Protein 7ZGP (pdb70)

B-factor: mean 61.8, std 15.78, range [25.26, 135.42]

Foldseek 3Di:
DWFWEFLFDFFFWFEWEWFQAQHDPFIWIFTAQFFKTWTWAQDPLGDTFTDDIFGALFGFQDKDWADDPPDRHTWMWTDGWEAKTWIWHQDNVFRFIDTPDIDHCLVVCVVQDPDDWAGGWDKEAFPVRQWIWIGTWQKIKIWGAPCVGTFAIDIGGVCQQPVQADTWQDKYFAAPDPARKMKTKHFSDQADPVRPVPDAQRIKMWIWGWDWDGDPPHIDIHIDTQEIGGGHGNFFREWAHAHFFTWTDGQFKTWTAGNSGDGAEMEGQDPPPPPPRVPPHHYHYDHNQRGQPDNYWEKDWDHCQVPVQQTWIWTAHFQGWIKTWHFNDPHNHTDDTDIHTDDDPPVPCRLFGAWNYKYWRDCPSDPQWTFIFIGGQAAWTWTKIWHGPPVVTDIDTSDTRHHQHFQQAKEKFPLDQPDQADPRHGQLLHLFIWIWTWGGFWLNIFIKTQHQFFRWDFDFWDFDDAFQEWEWEQQPLATFFTWTFHQVQAAIFGQTPPPPSDGPPFAPDDGRGGWQDWYQEQNSQWIWTQTQFKIFIGGPRRYTQEMGGHPAGWDAWEDDHFKIWTHGPVQAIWIWGFDNPPGSPTHTADDAPVRRVFGFQYKYKAWACQCLVVDDPRPDLDGGAIWIWTQGLLRWIWIAHSPRVRWIKTWPPRSQLAQKTFIDTDDDPRHHFFRDWYWDFWEQQDTFIKIWTATQFGFIAIWGQNSPNRRMTGHRLSDPAEFGQGAGPCFPVVQDVPAHWDWDWDCAQPSTTKIWIFTQFIWIWHHYSSAGTYTGTHGLGGWRYWYDHNTNKIWTAGPNRMITITGRDDDQWDPGRNTIMGTQHAADPVRSFIRKHQWYAQHVLSKIKIKGKHWAFDFAPAPPRHGDDPDDDPGGGGTAIWMWMFIAHSVVRYGLEIDTDDTQKDQQHKYQDWAQQAPPVRDTDGWIKTWIWRHHDPNHFTKTKIWIWDKDFQCADPPDRRNRIYTDTLDMDIDGAGFNYWEAEQRWIWTDGAQKIWIWHHHPSSDIDTQEIDGHDGDFQEWYYDRFKIWTQDQWAGIFIWGFDPPNTYTHGQAGEPGTFRWHYKDWQCQPPWTWMWTAGPQQKIWIWTQCLPDDPCVSRRYTHTDEIFRHSAGWSYKDKAWWDASPDVTGIKIWTTGSSSIIMIMHHDDPVLLVLLVQLLVLLQVPPQRRSNDRSVVSTVCVYHHHVSSVSSLVSHTPVVNCVSLVPDDPCSSSVNSNVNVRVSCGPCVSSRRD/DVVDDPPQDDDDPCQQVLLQPPVDHSHPPFAADPQADQVVDQVRDPVGSSDSHGRDHVLQVAQEADPCLVVVRDPCPSNDNHHNDPDPVRYPD/DFFAFDDQVQLQVVVVVCVVVVHDQDDQALDFVSLSSDHQQLVAADPRNLQLDFFAFFAKDFAPDLFAFQEKEAQLQRQWIWTFGQQQKTWIAGNGGRDDYDIHNHDRGGFNEKDAAPVSQWIWIWHQQQKIFIAGNVGDTDDIDRPNDRGGWAEKEAEQNRQKMWTFGQDQWIWIAGPVVRHTDGIQDDRPGGWHYKYAQNPDGWIWTWHQVQKIFIAGVVVNYTDDIDNPGPGGKHYKYQAQPHSQKIWIFDQVFWIWIFGVVPRRHTQAIEGDPFGWADKAHQLNYPQWIWTATQQGWIFIAGSVPDRYGGPDIQRQQDRGGWNYWYARNSSAWIWTGHSVRMIIITGGDGSHAPCRCPACSNPVPCDDPQCPCSGGPSDHRDDDRGDD/DAAEPDPPPVPQWDQPCSYYHPPGGTDGHPPVPVVVVVVVVPDPPD

Sequence (1767 aa):
MNVYDDVLDATVVSHSLATHFTTSDYEELLVVRTNILSVYRPTRDGKLYLTDEFKFHGLITDIGLIPQKDSPLSCLLLCTGVAKISILKFNTLTNSIDTLSLHYYEGKFKGKSLVELAKISTLRMDPGSSCALLFNNDIIAFLPFHVKFTAPSVVLVASELYEGAKNIIDIQFLKNFTKPTIALLYQPKLVWAGNTTISKLPTQYVILTLNIQPAESATKIESTTIAFVKELPWDLHTIVPVSNGAIIVGTNELAFLDNTGVLQSTVLLNSFADKELQKTKIINNSSLEIMFREKNTTSIWIPSSKSNNDETLLLMDLKSNIYYIQMEAEGRLLIKFDIFKLPIVNDLLKENSNPKCITRLNATNSNKNMDLFIGFGSGNALVLRLNNLKSPFDIELLSSLRNVGPITSLTVGKVSSIDDVVKGLPNPNKNEYSLVATSGNGSGSHLTVIQTSVQPEIELALKFISITQIWNLKIKGRDRYLITTDSTKSRSDIYESDNNFKLHKGGRLRRDATTVYISMFGEEKRIIQVTTNHLYLYDTHFRRLTTIKFDYEVIHVSVMDPYILVTVSRGDIKIFELEEKNKRKLLKVDLPEILNEMVITSGLILKSNMCNEFLIGLSKSQEEQLLFTFVTADNQIIFFTKDHNDRIFQLNGVDQLNESLYISTYQLVPDPSIKQVMINKLGHDNKEEYLTILTFGGEIYQYRKLPQRRSRFYRNVTRNDLAITGAPDNAYAKGVSSIERIMHYFPDYNGYSVIFVTGSVPYILIKEDDSTPKIFKFGNIPLVSVTPWSERSVMCVDDIKNARVYTLTTDNMYYGNKLPLKQIKISNVLDDYKTLQKLVYHERAQLFLVSYCKRVPYEALGEDGEKVIGYDENVPHAEGFQSGILLINPKSWKVIDKIDFPKNSVVNEMRSSMIQINSKTKRKREYIIAGVANATTEDTPPTGAFHIYDVIEVVPEPGKPDTNYKLKEIFQEEVSGTVSTVCEVSGRFMISQSQKVLVRDIQEDNSVIPVAFLDIPVFVTDSKSFGNLLIIGDAMQGFQFIGFDAEPYRMISLGRSMSKFQTMSLEFLVNGGDMYFAATDADRNVHVLKYAPDEPNSLSGQRLVHCSSFTLHSTNSCMMLLPRNEEFGVPSFQNVGGQVDGSVFKIVPLSEEKYRRLYVIQQQIIDRELQLGGLNPRMERLARPMLDFNVIRRFCGLAIDRRKSIAQKAGRHAHFEAWRDIINIEFSMRSLCQGKSLIHPDTAKYPFKFEPFLRQEYSFSLDPDRPICEFYNSREGPKSCPRGPLCPKKHVLPIFQNKIVCRHWLRGLCKKNDQCEYLHEYNLRKMPETQRRSVDVSSPYINLYYNRRHGLPNLVVEPETSYTIDIMPPNAYRGRDRVINLPSKFTHLSSNKVKHVIPAIQWTPEGRRLVVATYSGEFSLWNASSFTFETLMQAHDSAVTTMKYSHDSDWMISGDADGMIKIWQPNFSMVKEIDAAHTESIRDMAFSSNDSKFVTCSDDNILKIWNFSNGKQERVLSGHHWDVKSCDWHPEMGLIASASKDNLVKLWDPRSGNCISSILKFKHTVLKTRFQPTKGNLLMAISKDKSCRVFDIRYSMKELMCVRDETDYMTLEWHPINESMFTLACYDGSLKHFDLLQNLNEPILTIPYAHDKCITSLSYNPVGHIFATAAKDRTIRFWTRARPIDPNAYDDPTYNNKKINGWFFGINNDINAVREKGAAPRIRRTTGIPKKFLKSIEMITDEGKFVVQVEDKQSWEDYQRKRENRQ

InterPro domains:
  IPR004871 RSE1/DDB1/CPSF1, C-terminal [PF03178] (990-1317)
  IPR015943 WD40/YVTN repeat-like-containing domain superfamily [G3DSA:2.130.10.10] (12-449)
  IPR015943 WD40/YVTN repeat-like-containing domain superfamily [G3DSA:2.130.10.10] (563-897)
  IPR015943 WD40/YVTN repeat-like-containing domain superfamily [G3DSA:2.130.10.10] (903-1259)
  IPR018846 RSE1/DDB1/CPSF1, first beta-propeller [PF10433] (12-389)
  IPR050358 RSE1/DDB1/CPSF1 [PTHR10644] (8-1332)
  IPR058543 RSE1/DDB1/CPSF1, second beta-propeller [PF23726] (560-916)

Nearest PDB structures (foldseek):
  7zgp-assembly1_B  TM=1.011E+00  e=1.096E-20  Saccharomyces cerevisiae
  6eoj-assembly1_B  TM=9.707E-01  e=1.800E-16  Saccharomyces cerevisiae S288C
  7zgq-assembly1_B  TM=9.899E-01  e=7.342E-16  Saccharomyces cerevisiae
  6fuw-assembly1_C  TM=4.994E-01  e=1.310E-04  Homo sapiens
  8r8r-assembly1_C  TM=4.719E-01  e=7.171E-05  Homo sapiens

Organism: Saccharomyces cerevisiae (strain ATCC 204508 / S288c) (NCBI:txid559292)

Structure (mmCIF, N/CA/C/O backbone):
data_7ZGP
#
_entry.id   7ZGP
#
_cell.length_a   1.00
_cell.length_b   1.00
_cell.length_c   1.00
_cell.angle_alpha   90.00
_cell.angle_beta   90.00
_cell.angle_gamma   90.00
#
_symmetry.space_group_name_H-M   'P 1'
#
loop_
_entity.id
_entity.type
_entity.pdbx_description
1 polymer 'Protein CFT1'
2 polymer "mRNA 3'-end-processing protein YTH1"
3 polymer 'Polyadenylation factor subunit 2'
4 polymer 'pre-cleaved CYC1'
5 polymer 'MPE1 isoform 1'
6 non-polymer 'ZINC ION'
#
loop_
_atom_site.group_PDB
_atom_site.id
_atom_site.type_symbol
_atom_site.label_atom_id
_atom_site.label_alt_id
_atom_site.label_comp_id
_atom_site.label_asym_id
_atom_site.label_entity_id
_atom_site.label_seq_id
_atom_site.pdbx_PDB_ins_code
_atom_site.Cartn_x
_atom_site.Cartn_y
_atom_site.Cartn_z
_atom_site.occupancy
_atom_site.B_iso_or_equiv
_atom_site.auth_seq_id
_atom_site.auth_comp_id
_atom_site.auth_asym_id
_atom_site.auth_atom_id
_atom_site.pdbx_PDB_model_num
ATOM 1 N N . MET A 1 1 ? 148.881 129.488 157.376 1.00 38.90 1 MET A N 1
ATOM 2 C CA . MET A 1 1 ? 150.266 129.381 157.820 1.00 44.87 1 MET A CA 1
ATOM 3 C C . MET A 1 1 ? 151.227 129.772 156.705 1.00 43.50 1 MET A C 1
ATOM 4 O O . MET A 1 1 ? 151.825 128.914 156.060 1.00 50.52 1 MET A O 1
ATOM 6 N N . ASN A 1 2 ? 151.369 131.076 156.483 1.00 45.45 2 ASN A N 1
ATOM 7 C CA . ASN A 1 2 ? 152.204 131.592 155.410 1.00 32.41 2 ASN A CA 1
ATOM 8 C C . ASN A 1 2 ? 152.940 132.830 155.895 1.00 34.04 2 ASN A C 1
ATOM 9 O O . ASN A 1 2 ? 152.505 133.512 156.825 1.00 46.61 2 ASN A O 1
ATOM 14 N N . VAL A 1 3 ? 154.068 133.116 155.251 1.00 42.71 3 VAL A N 1
ATOM 15 C CA . VAL A 1 3 ? 154.851 134.313 155.530 1.00 46.76 3 VAL A CA 1
ATOM 16 C C . VAL A 1 3 ? 155.133 135.025 154.214 1.00 42.35 3 VAL A C 1
ATOM 17 O O . VAL A 1 3 ? 155.446 134.386 153.203 1.00 38.40 3 VAL A O 1
ATOM 21 N N . TYR A 1 4 ? 154.994 136.346 154.222 1.00 49.13 4 TYR A N 1
ATOM 22 C CA . TYR A 1 4 ? 155.159 137.172 153.035 1.00 39.72 4 TYR A CA 1
ATOM 23 C C . TYR A 1 4 ? 156.472 137.935 153.126 1.00 45.78 4 TYR A C 1
ATOM 24 O O . TYR A 1 4 ? 156.762 138.555 154.154 1.00 59.29 4 TYR A O 1
ATOM 33 N N . ASP A 1 5 ? 157.251 137.904 152.048 1.00 37.30 5 ASP A N 1
ATOM 34 C CA . ASP A 1 5 ? 158.508 138.632 151.974 1.00 39.93 5 ASP A CA 1
ATOM 35 C C . ASP A 1 5 ? 158.608 139.355 150.640 1.00 46.83 5 ASP A C 1
ATOM 36 O O . ASP A 1 5 ? 158.000 138.948 149.648 1.00 53.09 5 ASP A O 1
ATOM 41 N N . ASP A 1 6 ? 159.386 140.434 150.627 1.00 51.95 6 ASP A N 1
ATOM 42 C CA . ASP A 1 6 ? 159.640 141.214 149.422 1.00 49.62 6 ASP A CA 1
ATOM 43 C C . ASP A 1 6 ? 160.981 140.785 148.837 1.00 45.96 6 ASP A C 1
ATOM 44 O O . ASP A 1 6 ? 162.036 141.093 149.399 1.00 57.11 6 ASP A O 1
ATOM 49 N N . VAL A 1 7 ? 160.937 140.069 147.713 1.00 36.86 7 VAL A N 1
ATOM 50 C CA . VAL A 1 7 ? 162.167 139.706 147.016 1.00 40.48 7 VAL A CA 1
ATOM 51 C C . VAL A 1 7 ? 162.853 140.953 146.473 1.00 31.03 7 VAL A C 1
ATOM 52 O O . VAL A 1 7 ? 164.071 141.119 146.597 1.00 43.34 7 VAL A O 1
ATOM 56 N N . LEU A 1 8 ? 162.079 141.847 145.867 1.00 31.27 8 LEU A N 1
ATOM 57 C CA . LEU A 1 8 ? 162.572 143.116 145.361 1.00 34.18 8 LEU A CA 1
ATOM 58 C C . LEU A 1 8 ? 161.785 144.252 145.996 1.00 40.28 8 LEU A C 1
ATOM 59 O O . LEU A 1 8 ? 160.587 144.124 146.259 1.00 47.39 8 LEU A O 1
ATOM 64 N N . ASP A 1 9 ? 162.468 145.361 146.248 1.00 52.23 9 ASP A N 1
ATOM 65 C CA . ASP A 1 9 ? 161.777 146.561 146.681 1.00 51.76 9 ASP A CA 1
ATOM 66 C C . ASP A 1 9 ? 161.234 147.311 145.468 1.00 53.16 9 ASP A C 1
ATOM 67 O O . ASP A 1 9 ? 161.700 147.136 144.339 1.00 60.49 9 ASP A O 1
ATOM 72 N N . ALA A 1 10 ? 160.230 148.147 145.713 1.00 50.53 10 ALA A N 1
ATOM 73 C CA . ALA A 1 10 ? 159.582 148.866 144.625 1.00 44.35 10 ALA A CA 1
ATOM 74 C C . ALA A 1 10 ? 160.549 149.843 143.968 1.00 53.74 10 ALA A C 1
ATOM 75 O O . ALA A 1 10 ? 161.410 150.436 144.621 1.00 62.17 10 ALA A O 1
ATOM 77 N N . THR A 1 11 ? 160.399 150.002 142.652 1.00 47.72 11 THR A N 1
ATOM 78 C CA . THR A 1 11 ? 161.237 150.904 141.879 1.00 47.07 11 THR A CA 1
ATOM 79 C C . THR A 1 11 ? 160.483 152.061 141.242 1.00 46.34 11 THR A C 1
ATOM 80 O O . THR A 1 11 ? 161.116 153.064 140.899 1.00 56.41 11 THR A O 1
ATOM 84 N N . VAL A 1 12 ? 159.166 151.958 141.076 1.00 37.46 12 VAL A N 1
ATOM 85 C CA . VAL A 1 12 ? 158.402 153.030 140.448 1.00 45.66 12 VAL A CA 1
ATOM 86 C C . VAL A 1 12 ? 158.286 154.191 141.425 1.00 44.05 12 VAL A C 1
ATOM 87 O O . VAL A 1 12 ? 157.764 154.037 142.534 1.00 43.19 12 VAL A O 1
ATOM 91 N N . VAL A 1 13 ? 158.767 155.360 141.016 1.00 38.40 13 VAL A N 1
ATOM 92 C CA . VAL A 1 13 ? 158.679 156.555 141.847 1.00 38.80 13 VAL A CA 1
ATOM 93 C C . VAL A 1 13 ? 157.284 157.146 141.695 1.00 47.88 13 VAL A C 1
ATOM 94 O O . VAL A 1 13 ? 156.864 157.495 140.588 1.00 58.95 13 VAL A O 1
ATOM 98 N N . SER A 1 14 ? 156.565 157.260 142.808 1.00 40.53 14 SER A N 1
ATOM 99 C CA . SER A 1 14 ? 155.201 157.770 142.791 1.00 44.98 14 SER A CA 1
ATOM 100 C C . SER A 1 14 ? 155.092 159.213 143.256 1.00 50.84 14 SER A C 1
ATOM 101 O O . SER A 1 14 ? 154.235 159.948 142.756 1.00 51.12 14 SER A O 1
ATOM 104 N N . HIS A 1 15 ? 155.931 159.638 144.197 1.00 47.93 15 HIS A N 1
ATOM 105 C CA . HIS A 1 15 ? 155.890 160.998 144.709 1.00 42.63 15 HIS A CA 1
ATOM 106 C C . HIS A 1 15 ? 157.311 161.509 144.888 1.00 46.04 15 HIS A C 1
ATOM 107 O O . HIS A 1 15 ? 158.258 160.733 145.028 1.00 57.91 15 HIS A O 1
ATOM 114 N N . SER A 1 16 ? 157.448 162.832 144.880 1.00 45.04 16 SER A N 1
ATOM 115 C CA . SER A 1 16 ? 158.741 163.465 145.083 1.00 40.82 16 SER A CA 1
ATOM 116 C C . SER A 1 16 ? 158.530 164.865 145.635 1.00 45.03 16 SER A C 1
ATOM 117 O O . SER A 1 16 ? 157.564 165.542 145.276 1.00 57.75 16 SER A O 1
ATOM 120 N N . LEU A 1 17 ? 159.440 165.291 146.508 1.00 43.61 17 LEU A N 1
ATOM 121 C CA . LEU A 1 17 ? 159.380 166.618 147.099 1.00 39.65 17 LEU A CA 1
ATOM 122 C C . LEU A 1 17 ? 160.794 167.116 147.345 1.00 48.52 17 LEU A C 1
ATOM 123 O O . LEU A 1 17 ? 161.710 166.329 147.593 1.00 55.63 17 LEU A O 1
ATOM 128 N N . ALA A 1 18 ? 160.961 168.433 147.276 1.00 53.39 18 ALA A N 1
ATOM 129 C CA . ALA A 1 18 ? 162.214 169.092 147.617 1.00 48.69 18 ALA A CA 1
ATOM 130 C C . ALA A 1 18 ? 161.991 169.940 148.858 1.00 49.52 18 ALA A C 1
ATOM 131 O O . ALA A 1 18 ? 161.064 170.756 148.894 1.00 57.59 18 ALA A O 1
ATOM 133 N N . THR A 1 19 ? 162.832 169.752 149.866 1.00 56.56 19 THR A N 1
ATOM 134 C CA . THR A 1 19 ? 162.609 170.364 151.173 1.00 58.82 19 THR A CA 1
ATOM 135 C C . THR A 1 19 ? 163.880 170.229 152.001 1.00 59.07 19 THR A C 1
ATOM 136 O O . THR A 1 19 ? 164.917 169.762 151.516 1.00 64.17 19 THR A O 1
ATOM 140 N N . HIS A 1 20 ? 163.791 170.643 153.260 1.00 57.68 20 HIS A N 1
ATOM 141 C CA . HIS A 1 20 ? 164.817 170.418 154.273 1.00 55.16 20 HIS A CA 1
ATOM 142 C C . HIS A 1 20 ? 164.203 169.479 155.308 1.00 56.94 20 HIS A C 1
ATOM 143 O O . HIS A 1 20 ? 163.581 169.921 156.274 1.00 61.90 20 HIS A O 1
ATOM 150 N N . PHE A 1 21 ? 164.372 168.175 155.096 1.00 52.68 21 PHE A N 1
ATOM 151 C CA . PHE A 1 21 ? 163.777 167.187 155.990 1.00 45.88 21 PHE A CA 1
ATOM 152 C C . PHE A 1 21 ? 164.769 166.721 157.051 1.00 54.15 21 PHE A C 1
ATOM 153 O O . PHE A 1 21 ? 164.494 166.816 158.251 1.00 60.53 21 PHE A O 1
ATOM 161 N N . THR A 1 22 ? 165.926 166.216 156.624 1.00 52.81 22 THR A N 1
ATOM 162 C CA . THR A 1 22 ? 166.936 165.733 157.554 1.00 51.43 22 THR A CA 1
ATOM 163 C C . THR A 1 22 ? 168.025 166.755 157.846 1.00 55.10 22 THR A C 1
ATOM 164 O O . THR A 1 22 ? 168.686 166.648 158.884 1.00 61.79 22 THR A O 1
ATOM 168 N N . THR A 1 23 ? 168.226 167.735 156.969 1.00 53.69 23 THR A N 1
ATOM 169 C CA . THR A 1 23 ? 169.230 168.763 157.194 1.00 56.77 23 THR A CA 1
ATOM 170 C C . THR A 1 23 ? 168.801 170.043 156.495 1.00 58.08 23 THR A C 1
ATOM 171 O O . THR A 1 23 ? 167.987 170.027 155.569 1.00 65.72 23 THR A O 1
ATOM 175 N N . SER A 1 24 ? 169.357 171.161 156.958 1.00 60.34 24 SER A N 1
ATOM 176 C CA . SER A 1 24 ? 169.123 172.462 156.351 1.00 58.27 24 SER A CA 1
ATOM 177 C C . SER A 1 24 ? 170.338 172.990 155.603 1.00 61.17 24 SER A C 1
ATOM 178 O O . SER A 1 24 ? 170.301 174.121 155.107 1.00 61.14 24 SER A O 1
ATOM 181 N N . ASP A 1 25 ? 171.413 172.204 155.509 1.00 65.81 25 ASP A N 1
ATOM 182 C CA . ASP A 1 25 ? 172.592 172.646 154.774 1.00 63.89 25 ASP A CA 1
ATOM 183 C C . ASP A 1 25 ? 172.354 172.628 153.271 1.00 63.56 25 ASP A C 1
ATOM 184 O O . ASP A 1 25 ? 173.007 173.371 152.531 1.00 68.49 25 ASP A O 1
ATOM 189 N N . TYR A 1 26 ? 171.431 171.791 152.806 1.00 65.82 26 TYR A N 1
ATOM 190 C CA . TYR A 1 26 ? 171.091 171.717 151.395 1.00 62.74 26 TYR A CA 1
ATOM 191 C C . TYR A 1 26 ? 169.643 171.270 151.272 1.00 67.30 26 TYR A C 1
ATOM 192 O O . TYR A 1 26 ? 169.040 170.785 152.232 1.00 69.04 26 TYR A O 1
ATOM 201 N N . GLU A 1 27 ? 169.089 171.441 150.076 1.00 67.82 27 GLU A N 1
ATOM 202 C CA . GLU A 1 27 ? 167.714 171.044 149.799 1.00 65.22 27 GLU A CA 1
ATOM 203 C C . GLU A 1 27 ? 167.719 169.592 149.337 1.00 64.11 27 GLU A C 1
ATOM 204 O O . GLU A 1 27 ? 168.315 169.261 148.308 1.00 69.22 27 GLU A O 1
ATOM 210 N N . GLU A 1 28 ? 167.060 168.727 150.101 1.00 57.73 28 GLU A N 1
ATOM 211 C CA . GLU A 1 28 ? 167.020 167.311 149.781 1.00 50.20 28 GLU A CA 1
ATOM 212 C C . GLU A 1 28 ? 165.890 167.017 148.800 1.00 54.83 28 GLU A C 1
ATOM 213 O O . GLU A 1 28 ? 164.998 167.835 148.569 1.00 64.76 28 GLU A O 1
ATOM 219 N N . LEU A 1 29 ? 165.938 165.824 148.217 1.00 42.57 29 LEU A N 1
ATOM 220 C CA . LEU A 1 29 ? 164.887 165.335 147.333 1.00 39.27 29 LEU A CA 1
ATOM 221 C C . LEU A 1 29 ? 164.277 164.098 147.977 1.00 48.98 29 LEU A C 1
ATOM 222 O O . LEU A 1 29 ? 164.899 163.032 147.995 1.00 58.77 29 LEU A O 1
ATOM 227 N N . LEU A 1 30 ? 163.070 164.243 148.516 1.00 45.88 30 LEU A N 1
ATOM 228 C CA . LEU A 1 30 ? 162.360 163.115 149.104 1.00 40.02 30 LEU A CA 1
ATOM 229 C C . LEU A 1 30 ? 161.699 162.316 147.991 1.00 39.00 30 LEU A C 1
ATOM 230 O O . LEU A 1 30 ? 160.924 162.867 147.205 1.00 49.33 30 LEU A O 1
ATOM 235 N N . VAL A 1 31 ? 162.001 161.024 147.922 1.00 38.70 31 VAL A N 1
ATOM 236 C CA . VAL A 1 31 ? 161.477 160.145 146.885 1.00 37.14 31 VAL A CA 1
ATOM 237 C C . VAL A 1 31 ? 160.699 159.022 147.552 1.00 40.56 31 VAL A C 1
ATOM 238 O O . VAL A 1 31 ? 161.220 158.340 148.440 1.00 51.47 31 VAL A O 1
ATOM 242 N N . VAL A 1 32 ? 159.456 158.834 147.121 1.00 39.75 32 VAL A N 1
ATOM 243 C CA . VAL A 1 32 ? 158.598 157.752 147.586 1.00 46.78 32 VAL A CA 1
ATOM 244 C C . VAL A 1 32 ? 158.374 156.802 146.421 1.00 44.94 32 VAL A C 1
ATOM 245 O O . VAL A 1 32 ? 157.960 157.233 145.339 1.00 47.67 32 VAL A O 1
ATOM 249 N N . ARG A 1 33 ? 158.651 155.515 146.631 1.00 48.17 33 ARG A N 1
ATOM 250 C CA . ARG A 1 33 ? 158.446 154.538 145.569 1.00 56.49 33 ARG A CA 1
ATOM 251 C C . ARG A 1 33 ? 157.140 153.768 145.740 1.00 61.07 33 ARG A C 1
ATOM 252 O O . ARG A 1 33 ? 156.237 153.888 144.907 1.00 64.43 33 ARG A O 1
ATOM 260 N N . THR A 1 34 ? 157.016 152.976 146.803 1.00 41.56 34 THR A N 1
ATOM 261 C CA . THR A 1 34 ? 155.705 152.473 147.192 1.00 48.41 34 THR A CA 1
ATOM 262 C C . THR A 1 34 ? 155.508 152.583 148.696 1.00 47.34 34 THR A C 1
ATOM 263 O O . THR A 1 34 ? 154.446 152.996 149.173 1.00 56.11 34 THR A O 1
ATOM 267 N N . ASN A 1 35 ? 156.552 152.232 149.446 1.00 44.15 35 ASN A N 1
ATOM 268 C CA . ASN A 1 35 ? 156.532 152.303 150.899 1.00 42.56 35 ASN A CA 1
ATOM 269 C C . ASN A 1 35 ? 157.879 152.743 151.450 1.00 44.32 35 ASN A C 1
ATOM 270 O O . ASN A 1 35 ? 158.060 152.747 152.674 1.00 52.79 35 ASN A O 1
ATOM 275 N N . ILE A 1 36 ? 158.825 153.102 150.591 1.00 41.10 36 ILE A N 1
ATOM 276 C CA . ILE A 1 36 ? 160.162 153.507 150.998 1.00 43.16 36 ILE A CA 1
ATOM 277 C C . ILE A 1 36 ? 160.303 154.994 150.721 1.00 46.69 36 ILE A C 1
ATOM 278 O O . ILE A 1 36 ? 160.116 155.442 149.584 1.00 55.51 36 ILE A O 1
ATOM 283 N N . LEU A 1 37 ? 160.625 155.758 151.758 1.00 40.64 37 LEU A N 1
ATOM 284 C CA . LEU A 1 37 ? 160.875 157.187 151.634 1.00 34.04 37 LEU A CA 1
ATOM 285 C C . LEU A 1 37 ? 162.383 157.389 151.574 1.00 39.92 37 LEU A C 1
ATOM 286 O O . LEU A 1 37 ? 163.078 157.228 152.582 1.00 52.09 37 LEU A O 1
ATOM 291 N N . SER A 1 38 ? 162.887 157.730 150.394 1.00 40.49 38 SER A N 1
ATOM 292 C CA . SER A 1 38 ? 164.313 157.916 150.176 1.00 37.34 38 SER A CA 1
ATOM 293 C C . SER A 1 38 ? 164.643 159.400 150.199 1.00 40.75 38 SER A C 1
ATOM 294 O O . SER A 1 38 ? 163.974 160.201 149.538 1.00 47.69 38 SER A O 1
ATOM 297 N N . VAL A 1 39 ? 165.669 159.763 150.959 1.00 43.83 39 VAL A N 1
ATOM 298 C CA . VAL A 1 39 ? 166.158 161.134 151.023 1.00 40.91 39 VAL A CA 1
ATOM 299 C C . VAL A 1 39 ? 167.435 161.208 150.201 1.00 46.83 39 VAL A C 1
ATOM 300 O O . VAL A 1 39 ? 168.408 160.499 150.484 1.00 57.36 39 VAL A O 1
ATOM 304 N N . TYR A 1 40 ? 167.436 162.065 149.186 1.00 44.65 40 TYR A N 1
ATOM 305 C CA . TYR A 1 40 ? 168.557 162.196 148.271 1.00 39.15 40 TYR A CA 1
ATOM 306 C C . TYR A 1 40 ? 169.153 163.591 148.373 1.00 44.98 40 TYR A C 1
ATOM 307 O O . TYR A 1 40 ? 168.445 164.571 148.615 1.00 56.01 40 TYR A O 1
ATOM 316 N N . ARG A 1 41 ? 170.467 163.668 148.187 1.00 54.56 41 ARG A N 1
ATOM 317 C CA . ARG A 1 41 ? 171.129 164.950 148.028 1.00 49.51 41 ARG A CA 1
ATOM 318 C C . ARG A 1 41 ? 171.463 165.126 146.558 1.00 59.15 41 ARG A C 1
ATOM 319 O O . ARG A 1 41 ? 172.361 164.436 146.052 1.00 60.70 41 ARG A O 1
ATOM 327 N N . PRO A 1 42 ? 170.774 166.005 145.829 1.00 60.30 42 PRO A N 1
ATOM 328 C CA . PRO A 1 42 ? 171.079 166.192 144.403 1.00 55.07 42 PRO A CA 1
ATOM 329 C C . PRO A 1 42 ? 172.324 167.049 144.231 1.00 57.86 42 PRO A C 1
ATOM 330 O O . PRO A 1 42 ? 172.395 168.172 144.734 1.00 65.31 42 PRO A O 1
ATOM 334 N N . THR A 1 43 ? 173.310 166.513 143.518 1.00 57.98 43 THR A N 1
ATOM 335 C CA . THR A 1 43 ? 174.540 167.242 143.260 1.00 57.67 43 THR A CA 1
ATOM 336 C C . THR A 1 43 ? 174.316 168.278 142.161 1.00 60.25 43 THR A C 1
ATOM 337 O O . THR A 1 43 ? 173.238 168.375 141.568 1.00 67.90 43 THR A O 1
ATOM 341 N N . ARG A 1 44 ? 175.354 169.069 141.884 1.00 70.12 44 ARG A N 1
ATOM 342 C CA . ARG A 1 44 ? 175.244 170.109 140.869 1.00 72.15 44 ARG A CA 1
ATOM 343 C C . ARG A 1 44 ? 175.166 169.540 139.459 1.00 71.73 44 ARG A C 1
ATOM 344 O O . ARG A 1 44 ? 174.665 170.221 138.558 1.00 74.72 44 ARG A O 1
ATOM 352 N N . ASP A 1 45 ? 175.645 168.316 139.247 1.00 69.72 45 ASP A N 1
ATOM 353 C CA . ASP A 1 45 ? 175.600 167.676 137.941 1.00 68.98 45 ASP A CA 1
ATOM 354 C C . ASP A 1 45 ? 174.471 166.660 137.823 1.00 71.55 45 ASP A C 1
ATOM 355 O O . ASP A 1 45 ? 174.498 165.819 136.919 1.00 72.49 45 ASP A O 1
ATOM 360 N N . GLY A 1 46 ? 173.483 166.718 138.713 1.00 59.29 46 GLY A N 1
ATOM 361 C CA . GLY A 1 46 ? 172.295 165.902 138.602 1.00 57.79 46 GLY A CA 1
ATOM 362 C C . GLY A 1 46 ? 172.369 164.531 139.236 1.00 56.22 46 GLY A C 1
ATOM 363 O O . GLY A 1 46 ? 171.369 163.803 139.208 1.00 63.50 46 GLY A O 1
ATOM 364 N N . LYS A 1 47 ? 173.510 164.149 139.801 1.00 56.47 47 LYS A N 1
ATOM 365 C CA . LYS A 1 47 ? 173.607 162.858 140.467 1.00 56.63 47 LYS A CA 1
ATOM 366 C C . LYS A 1 47 ? 172.837 162.877 141.780 1.00 56.21 47 LYS A C 1
ATOM 367 O O . LYS A 1 47 ? 172.843 163.872 142.509 1.00 63.21 47 LYS A O 1
ATOM 373 N N . LEU A 1 48 ? 172.165 161.769 142.076 1.00 47.37 48 LEU A N 1
ATOM 374 C CA . LEU A 1 48 ? 171.378 161.627 143.295 1.00 45.19 48 LEU A CA 1
ATOM 375 C C . LEU A 1 48 ? 172.169 160.782 144.285 1.00 44.31 48 LEU A C 1
ATOM 376 O O . LEU A 1 48 ? 172.410 159.595 144.044 1.00 53.63 48 LEU A O 1
ATOM 381 N N . TYR A 1 49 ? 172.572 161.393 145.393 1.00 45.61 49 TYR A N 1
ATOM 382 C CA . TYR A 1 49 ? 173.293 160.704 146.454 1.00 43.25 49 TYR A CA 1
ATOM 383 C C . TYR A 1 49 ? 172.329 160.444 147.602 1.00 46.16 49 TYR A C 1
ATOM 384 O O . TYR A 1 49 ? 171.782 161.387 148.182 1.00 55.08 49 TYR A O 1
ATOM 393 N N . LEU A 1 50 ? 172.122 159.172 147.928 1.00 37.60 50 LEU A N 1
ATOM 394 C CA . LEU A 1 50 ? 171.159 158.806 148.954 1.00 39.55 50 LEU A CA 1
ATOM 395 C C . LEU A 1 50 ? 171.704 159.140 150.336 1.00 46.23 50 LEU A C 1
ATOM 396 O O . LEU A 1 50 ? 172.823 158.751 150.684 1.00 57.08 50 LEU A O 1
ATOM 401 N N . THR A 1 51 ? 170.909 159.865 151.122 1.00 48.71 51 THR A N 1
ATOM 402 C CA . THR A 1 51 ? 171.299 160.180 152.492 1.00 49.09 51 THR A CA 1
ATOM 403 C C . THR A 1 51 ? 170.838 159.085 153.448 1.00 50.98 51 THR A C 1
ATOM 404 O O . THR A 1 51 ? 171.640 158.531 154.208 1.00 60.44 51 THR A O 1
ATOM 408 N N . ASP A 1 52 ? 169.548 158.756 153.418 1.00 52.39 52 ASP A N 1
ATOM 409 C CA . ASP A 1 52 ? 169.016 157.656 154.209 1.00 58.93 52 ASP A CA 1
ATOM 410 C C . ASP A 1 52 ? 167.668 157.244 153.638 1.00 53.79 52 ASP A C 1
ATOM 411 O O . ASP A 1 52 ? 166.982 158.042 152.995 1.00 56.99 52 ASP A O 1
ATOM 416 N N . GLU A 1 53 ? 167.300 155.989 153.882 1.00 56.94 53 GLU A N 1
ATOM 417 C CA . GLU A 1 53 ? 166.059 155.415 153.386 1.00 47.93 53 GLU A CA 1
ATOM 418 C C . GLU A 1 53 ? 165.228 154.896 154.549 1.00 56.49 53 GLU A C 1
ATOM 419 O O . GLU A 1 53 ? 165.760 154.294 155.485 1.00 66.51 53 GLU A O 1
ATOM 425 N N . PHE A 1 54 ? 163.921 155.129 154.480 1.00 54.74 54 PHE A N 1
ATOM 426 C CA . PHE A 1 54 ? 162.986 154.676 155.500 1.00 49.26 54 PHE A CA 1
ATOM 427 C C . PHE A 1 54 ? 161.904 153.841 154.837 1.00 50.10 54 PHE A C 1
ATOM 428 O O . PHE A 1 54 ? 161.306 154.272 153.848 1.00 62.50 54 PHE A O 1
ATOM 436 N N . LYS A 1 55 ? 161.652 152.655 155.381 1.00 46.93 55 LYS A N 1
ATOM 437 C CA . LYS A 1 55 ? 160.645 151.744 154.854 1.00 41.66 55 LYS A CA 1
ATOM 438 C C . LYS A 1 55 ? 159.441 151.732 155.782 1.00 48.56 55 LYS A C 1
ATOM 439 O O . LYS A 1 55 ? 159.587 151.539 156.993 1.00 53.19 55 LYS A O 1
ATOM 445 N N . PHE A 1 56 ? 158.257 151.933 155.214 1.00 50.15 56 PHE A N 1
ATOM 446 C CA . PHE A 1 56 ? 157.019 151.982 155.973 1.00 40.90 56 PHE A CA 1
ATOM 447 C C . PHE A 1 56 ? 156.204 150.720 155.727 1.00 53.35 56 PHE A C 1
ATOM 448 O O . PHE A 1 56 ? 156.404 150.003 154.743 1.00 54.44 56 PHE A O 1
ATOM 456 N N . HIS A 1 57 ? 155.277 150.454 156.642 1.00 54.61 57 HIS A N 1
ATOM 457 C CA . HIS A 1 57 ? 154.469 149.244 156.598 1.00 53.81 57 HIS A CA 1
ATOM 458 C C . HIS A 1 57 ? 153.189 149.410 155.792 1.00 54.23 57 HIS A C 1
ATOM 459 O O . HIS A 1 57 ? 152.402 148.463 155.706 1.00 62.36 57 HIS A O 1
ATOM 466 N N . GLY A 1 58 ? 152.963 150.585 155.200 1.00 46.35 58 GLY A N 1
ATOM 467 C CA . GLY A 1 58 ? 151.811 150.803 154.358 1.00 40.33 58 GLY A CA 1
ATOM 468 C C . GLY A 1 58 ? 152.216 151.457 153.049 1.00 44.66 58 GLY A C 1
ATOM 469 O O . GLY A 1 58 ? 153.348 151.914 152.880 1.00 50.17 58 GLY A O 1
ATOM 470 N N . LEU A 1 59 ? 151.264 151.490 152.123 1.00 48.64 59 LEU A N 1
ATOM 471 C CA . LEU A 1 59 ? 151.480 152.158 150.846 1.00 37.01 59 LEU A CA 1
ATOM 472 C C . LEU A 1 59 ? 151.392 153.664 151.043 1.00 46.49 59 LEU A C 1
ATOM 473 O O . LEU A 1 59 ? 150.346 154.182 151.447 1.00 52.43 59 LEU A O 1
ATOM 478 N N . ILE A 1 60 ? 152.485 154.370 150.764 1.00 49.71 60 ILE A N 1
ATOM 479 C CA . ILE A 1 60 ? 152.493 155.821 150.916 1.00 44.53 60 ILE A CA 1
ATOM 480 C C . ILE A 1 60 ? 151.629 156.413 149.807 1.00 46.97 60 ILE A C 1
ATOM 481 O O . ILE A 1 60 ? 152.039 156.469 148.645 1.00 49.23 60 ILE A O 1
ATOM 486 N N . THR A 1 61 ? 150.425 156.849 150.170 1.00 51.86 61 THR A N 1
ATOM 487 C CA . THR A 1 61 ? 149.480 157.369 149.190 1.00 43.94 61 THR A CA 1
ATOM 488 C C . THR A 1 61 ? 149.854 158.776 148.736 1.00 47.51 61 THR A C 1
ATOM 489 O O . THR A 1 61 ? 149.716 159.105 147.553 1.00 58.32 61 THR A O 1
ATOM 493 N N . ASP A 1 62 ? 150.345 159.607 149.650 1.00 49.55 62 ASP A N 1
ATOM 494 C CA . ASP A 1 62 ? 150.709 160.977 149.318 1.00 45.50 62 ASP A CA 1
ATOM 495 C C . ASP A 1 62 ? 151.639 161.512 150.394 1.00 49.67 62 ASP A C 1
ATOM 496 O O . ASP A 1 62 ? 151.644 161.031 151.530 1.00 59.89 62 ASP A O 1
ATOM 501 N N . ILE A 1 63 ? 152.429 162.515 150.021 1.00 48.66 63 ILE A N 1
ATOM 502 C CA . ILE A 1 63 ? 153.340 163.174 150.946 1.00 46.44 63 ILE A CA 1
ATOM 503 C C . ILE A 1 63 ? 153.156 164.680 150.835 1.00 48.11 63 ILE A C 1
ATOM 504 O O . ILE A 1 63 ? 152.774 165.205 149.785 1.00 55.44 63 ILE A O 1
ATOM 509 N N . GLY A 1 64 ? 153.432 165.374 151.934 1.00 43.47 64 GLY A N 1
ATOM 510 C CA . GLY A 1 64 ? 153.300 166.817 151.975 1.00 37.68 64 GLY A CA 1
ATOM 511 C C . GLY A 1 64 ? 154.216 167.402 153.022 1.00 46.82 64 GLY A C 1
ATOM 512 O O . GLY A 1 64 ? 154.655 166.713 153.948 1.00 58.09 64 GLY A O 1
ATOM 513 N N . LEU A 1 65 ? 154.498 168.692 152.871 1.00 57.37 65 LEU A N 1
ATOM 514 C CA . LEU A 1 65 ? 155.454 169.392 153.716 1.00 55.39 65 LEU A CA 1
ATOM 515 C C . LEU A 1 65 ? 154.749 170.480 154.507 1.00 57.74 65 LEU A C 1
ATOM 516 O O . LEU A 1 65 ? 153.955 171.243 153.949 1.00 64.31 65 LEU A O 1
ATOM 521 N N . ILE A 1 66 ? 155.049 170.556 155.799 1.00 57.70 66 ILE A N 1
ATOM 522 C CA . ILE A 1 66 ? 154.548 171.643 156.634 1.00 61.03 66 ILE A CA 1
ATOM 523 C C . ILE A 1 66 ? 155.684 172.164 157.508 1.00 59.51 66 ILE A C 1
ATOM 524 O O . ILE A 1 66 ? 156.437 171.373 158.096 1.00 63.42 66 ILE A O 1
ATOM 529 N N . PRO A 1 67 ? 155.883 173.476 157.574 1.00 61.64 67 PRO A N 1
ATOM 530 C CA . PRO A 1 67 ? 156.946 174.021 158.422 1.00 63.35 67 PRO A CA 1
ATOM 531 C C . PRO A 1 67 ? 156.591 173.923 159.897 1.00 67.23 67 PRO A C 1
ATOM 532 O O . PRO A 1 67 ? 155.428 173.796 160.285 1.00 72.07 67 PRO A O 1
ATOM 536 N N . GLN A 1 68 ? 157.629 173.986 160.725 1.00 72.02 68 GLN A N 1
ATOM 537 C CA . GLN A 1 68 ? 157.479 173.974 162.171 1.00 74.42 68 GLN A CA 1
ATOM 538 C C . GLN A 1 68 ? 158.231 175.155 162.765 1.00 77.18 68 GLN A C 1
ATOM 539 O O . GLN A 1 68 ? 159.286 175.554 162.266 1.00 77.14 68 GLN A O 1
ATOM 545 N N . LYS A 1 69 ? 157.670 175.717 163.831 1.00 91.24 69 LYS A N 1
ATOM 546 C CA . LYS A 1 69 ? 158.290 176.861 164.483 1.00 91.71 69 LYS A CA 1
ATOM 547 C C . LYS A 1 69 ? 159.538 176.435 165.248 1.00 93.73 69 LYS A C 1
ATOM 548 O O . LYS A 1 69 ? 159.642 175.306 165.736 1.00 92.18 69 LYS A O 1
ATOM 554 N N . ASP A 1 70 ? 160.493 177.362 165.344 1.00 98.41 70 ASP A N 1
ATOM 555 C CA . ASP A 1 70 ? 161.761 177.135 166.039 1.00 98.69 70 ASP A CA 1
ATOM 556 C C . ASP A 1 70 ? 162.517 175.944 165.453 1.00 96.96 70 ASP A C 1
ATOM 557 O O . ASP A 1 70 ? 163.142 175.166 166.177 1.00 98.93 70 ASP A O 1
ATOM 562 N N . SER A 1 71 ? 162.466 175.806 164.129 1.00 76.01 71 SER A N 1
ATOM 563 C CA . SER A 1 71 ? 163.189 174.747 163.434 1.00 74.93 71 SER A CA 1
ATOM 564 C C . SER A 1 71 ? 163.259 175.045 161.941 1.00 74.31 71 SER A C 1
ATOM 565 O O . SER A 1 71 ? 162.244 175.399 161.329 1.00 74.45 71 SER A O 1
ATOM 568 N N . PRO A 1 72 ? 164.435 174.912 161.320 1.00 71.54 72 PRO A N 1
ATOM 569 C CA . PRO A 1 72 ? 164.513 175.086 159.863 1.00 69.93 72 PRO A CA 1
ATOM 570 C C . PRO A 1 72 ? 164.043 173.871 159.088 1.00 71.41 72 PRO A C 1
ATOM 571 O O . PRO A 1 72 ? 163.688 174.010 157.910 1.00 72.63 72 PRO A O 1
ATOM 575 N N . LEU A 1 73 ? 164.031 172.694 159.706 1.00 65.32 73 LEU A N 1
ATOM 576 C CA . LEU A 1 73 ? 163.497 171.508 159.061 1.00 58.17 73 LEU A CA 1
ATOM 577 C C . LEU A 1 73 ? 161.975 171.583 158.993 1.00 61.87 73 LEU A C 1
ATOM 578 O O . LEU A 1 73 ? 161.326 172.320 159.739 1.00 67.51 73 LEU A O 1
ATOM 583 N N . SER A 1 74 ? 161.406 170.809 158.075 1.00 59.75 74 SER A N 1
ATOM 584 C CA . SER A 1 74 ? 159.969 170.787 157.847 1.00 57.53 74 SER A CA 1
ATOM 585 C C . SER A 1 74 ? 159.410 169.419 158.204 1.00 55.98 74 SER A C 1
ATOM 586 O O . SER A 1 74 ? 160.037 168.391 157.933 1.00 60.88 74 SER A O 1
ATOM 589 N N . CYS A 1 75 ? 158.231 169.412 158.818 1.00 60.91 75 CYS A N 1
ATOM 590 C CA . CYS A 1 75 ? 157.561 168.159 159.118 1.00 55.06 75 CYS A CA 1
ATOM 591 C C . CYS A 1 75 ? 156.961 167.567 157.847 1.00 55.68 75 CYS A C 1
ATOM 592 O O . CYS A 1 75 ? 156.722 168.261 156.856 1.00 64.96 75 CYS A O 1
ATOM 595 N N . LEU A 1 76 ? 156.717 166.262 157.884 1.00 50.14 76 LEU A N 1
ATOM 596 C CA . LEU A 1 76 ? 156.261 165.518 156.721 1.00 47.26 76 LEU A CA 1
ATOM 597 C C . LEU A 1 76 ? 154.878 164.945 156.985 1.00 50.35 76 LEU A C 1
ATOM 598 O O . LEU A 1 76 ? 154.667 164.259 157.990 1.00 57.69 76 LEU A O 1
ATOM 603 N N . LEU A 1 77 ? 153.942 165.228 156.084 1.00 46.71 77 LEU A N 1
ATOM 604 C CA . LEU A 1 77 ? 152.616 164.626 156.127 1.00 46.95 77 LEU A CA 1
ATOM 605 C C . LEU A 1 77 ? 152.622 163.378 155.257 1.00 48.05 77 LEU A C 1
ATOM 606 O O . LEU A 1 77 ? 152.784 163.468 154.037 1.00 61.99 77 LEU A O 1
ATOM 611 N N . LEU A 1 78 ? 152.447 162.220 155.880 1.00 43.14 78 LEU A N 1
ATOM 612 C CA . LEU A 1 78 ? 152.496 160.941 155.186 1.00 41.89 78 LEU A CA 1
ATOM 613 C C . LEU A 1 78 ? 151.088 160.368 155.116 1.00 48.87 78 LEU A C 1
ATOM 614 O O . LEU A 1 78 ? 150.444 160.167 156.151 1.00 58.33 78 LEU A O 1
ATOM 619 N N . CYS A 1 79 ? 150.614 160.110 153.901 1.00 48.73 79 CYS A N 1
ATOM 620 C CA . CYS A 1 79 ? 149.306 159.510 153.681 1.00 48.92 79 CYS A CA 1
ATOM 621 C C . CYS A 1 79 ? 149.498 158.042 153.329 1.00 51.79 79 CYS A C 1
ATOM 622 O O . CYS A 1 79 ? 150.226 157.717 152.386 1.00 54.95 79 CYS A O 1
ATOM 625 N N . THR A 1 80 ? 148.852 157.161 154.086 1.00 50.65 80 THR A N 1
ATOM 626 C CA . THR A 1 80 ? 148.990 155.726 153.900 1.00 55.56 80 THR A CA 1
ATOM 627 C C . THR A 1 80 ? 147.617 155.084 153.785 1.00 55.22 80 THR A C 1
ATOM 628 O O . THR A 1 80 ? 146.676 155.482 154.478 1.00 53.25 80 THR A O 1
ATOM 632 N N . GLY A 1 81 ? 147.516 154.087 152.910 1.00 62.53 81 GLY A N 1
ATOM 633 C CA . GLY A 1 81 ? 146.270 153.353 152.761 1.00 61.20 81 GLY A CA 1
ATOM 634 C C . GLY A 1 81 ? 145.130 154.261 152.354 1.00 63.07 81 GLY A C 1
ATOM 635 O O . GLY A 1 81 ? 145.244 155.069 151.427 1.00 67.57 81 GLY A O 1
ATOM 636 N N . VAL A 1 82 ? 144.010 154.131 153.056 1.00 63.41 82 VAL A N 1
ATOM 637 C CA . VAL A 1 82 ? 142.812 154.915 152.792 1.00 62.14 82 VAL A CA 1
ATOM 638 C C . VAL A 1 82 ? 142.599 155.846 153.975 1.00 64.90 82 VAL A C 1
ATOM 639 O O . VAL A 1 82 ? 142.328 155.390 155.093 1.00 70.92 82 VAL A O 1
ATOM 643 N N . ALA A 1 83 ? 142.724 157.151 153.731 1.00 49.88 83 ALA A N 1
ATOM 644 C CA . ALA A 1 83 ? 142.347 158.185 154.693 1.00 47.97 83 ALA A CA 1
ATOM 645 C C . ALA A 1 83 ? 143.091 158.025 156.021 1.00 49.56 83 ALA A C 1
ATOM 646 O O . ALA A 1 83 ? 142.502 157.772 157.072 1.00 61.18 83 ALA A O 1
ATOM 648 N N . LYS A 1 84 ? 144.411 158.175 155.954 1.00 54.34 84 LYS A N 1
ATOM 649 C CA . LYS A 1 84 ? 145.249 158.134 157.143 1.00 49.29 84 LYS A CA 1
ATOM 650 C C . LYS A 1 84 ? 146.394 159.120 156.980 1.00 51.34 84 LYS A C 1
ATOM 651 O O . LYS A 1 84 ? 147.083 159.107 155.958 1.00 57.38 84 LYS A O 1
ATOM 657 N N . ILE A 1 85 ? 146.591 159.971 157.984 1.00 50.16 85 ILE A N 1
ATOM 658 C CA . ILE A 1 85 ? 147.657 160.965 157.985 1.00 45.93 85 ILE A CA 1
ATOM 659 C C . ILE A 1 85 ? 148.538 160.725 159.200 1.00 47.39 85 ILE A C 1
ATOM 660 O O . ILE A 1 85 ? 148.038 160.634 160.327 1.00 59.95 85 ILE A O 1
ATOM 665 N N . SER A 1 86 ? 149.843 160.618 158.971 1.00 52.65 86 SER A N 1
ATOM 666 C CA . SER A 1 86 ? 150.829 160.546 160.040 1.00 45.85 86 SER A CA 1
ATOM 667 C C . SER A 1 86 ? 151.805 161.699 159.866 1.00 43.94 86 SER A C 1
ATOM 668 O O . SER A 1 86 ? 152.465 161.803 158.827 1.00 54.22 86 SER A O 1
ATOM 671 N N . ILE A 1 87 ? 151.894 162.559 160.874 1.00 40.10 87 ILE A N 1
ATOM 672 C CA . ILE A 1 87 ? 152.820 163.685 160.833 1.00 42.47 87 ILE A CA 1
ATOM 673 C C . ILE A 1 87 ? 154.202 163.181 161.224 1.00 45.16 87 ILE A C 1
ATOM 674 O O . ILE A 1 87 ? 154.386 162.620 162.309 1.00 52.95 87 ILE A O 1
ATOM 679 N N . LEU A 1 88 ? 155.176 163.380 160.343 1.00 43.71 88 LEU A N 1
ATOM 680 C CA . LEU A 1 88 ? 156.520 162.859 160.534 1.00 44.70 88 LEU A CA 1
ATOM 681 C C . LEU A 1 88 ? 157.506 163.997 160.749 1.00 53.01 88 LEU A C 1
ATOM 682 O O . LEU A 1 88 ? 157.472 165.007 160.041 1.00 61.27 88 LEU A O 1
ATOM 687 N N . LYS A 1 89 ? 158.382 163.821 161.731 1.00 56.92 89 LYS A N 1
ATOM 688 C CA . LYS A 1 89 ? 159.475 164.739 162.001 1.00 49.23 89 LYS A CA 1
ATOM 689 C C . LYS A 1 89 ? 160.770 163.944 162.031 1.00 55.96 89 LYS A C 1
ATOM 690 O O . LYS A 1 89 ? 160.770 162.749 162.336 1.00 62.22 89 LYS A O 1
ATOM 696 N N . PHE A 1 90 ? 161.873 164.601 161.695 1.00 52.41 90 PHE A N 1
ATOM 697 C CA . PHE A 1 90 ? 163.182 163.965 161.719 1.00 51.79 90 PHE A CA 1
ATOM 698 C C . PHE A 1 90 ? 163.881 164.314 163.025 1.00 52.95 90 PHE A C 1
ATOM 699 O O . PHE A 1 90 ? 164.112 165.492 163.315 1.00 56.63 90 PHE A O 1
ATOM 707 N N . ASN A 1 91 ? 164.215 163.292 163.806 1.00 52.66 91 ASN A N 1
ATOM 708 C CA . ASN A 1 91 ? 164.944 163.469 165.056 1.00 53.92 91 ASN A CA 1
ATOM 709 C C . ASN A 1 91 ? 166.433 163.498 164.738 1.00 60.33 91 ASN A C 1
ATOM 710 O O . ASN A 1 91 ? 167.021 162.467 164.396 1.00 69.10 91 ASN A O 1
ATOM 715 N N . THR A 1 92 ? 167.043 164.680 164.844 1.00 62.22 92 THR A N 1
ATOM 716 C CA . THR A 1 92 ? 168.470 164.797 164.563 1.00 64.10 92 THR A CA 1
ATOM 717 C C . THR A 1 92 ? 169.310 164.095 165.621 1.00 68.83 92 THR A C 1
ATOM 718 O O . THR A 1 92 ? 170.401 163.599 165.315 1.00 71.08 92 THR A O 1
ATOM 722 N N . LEU A 1 93 ? 168.828 164.049 166.865 1.00 67.11 93 LEU A N 1
ATOM 723 C CA . LEU A 1 93 ? 169.574 163.378 167.925 1.00 68.51 93 LEU A CA 1
ATOM 724 C C . LEU A 1 93 ? 169.690 161.882 167.663 1.00 69.56 93 LEU A C 1
ATOM 725 O O . LEU A 1 93 ? 170.768 161.299 167.830 1.00 76.31 93 LEU A O 1
ATOM 730 N N . THR A 1 94 ? 168.596 161.243 167.254 1.00 62.47 94 THR A N 1
ATOM 731 C CA . THR A 1 94 ? 168.578 159.808 167.007 1.00 63.93 94 THR A CA 1
ATOM 732 C C . THR A 1 94 ? 168.721 159.451 165.533 1.00 64.62 94 THR A C 1
ATOM 733 O O . THR A 1 94 ? 168.767 158.261 165.205 1.00 69.73 94 THR A O 1
ATOM 737 N N . ASN A 1 95 ? 168.791 160.445 164.645 1.00 56.73 95 ASN A N 1
ATOM 738 C CA . ASN A 1 95 ? 168.937 160.215 163.206 1.00 57.93 95 ASN A CA 1
ATOM 739 C C . ASN A 1 95 ? 167.840 159.292 162.680 1.00 65.73 95 ASN A C 1
ATOM 740 O O . ASN A 1 95 ? 168.080 158.408 161.854 1.00 71.50 95 ASN A O 1
ATOM 745 N N . SER A 1 96 ? 166.618 159.500 163.165 1.00 62.01 96 SER A N 1
ATOM 746 C CA . SER A 1 96 ? 165.481 158.674 162.791 1.00 57.86 96 SER A CA 1
ATOM 747 C C . SER A 1 96 ? 164.242 159.552 162.694 1.00 60.92 96 SER A C 1
ATOM 748 O O . SER A 1 96 ? 164.273 160.748 163.001 1.00 62.12 96 SER A O 1
ATOM 751 N N . ILE A 1 97 ? 163.141 158.948 162.259 1.00 58.75 97 ILE A N 1
ATOM 752 C CA . ILE A 1 97 ? 161.864 159.634 162.111 1.00 52.54 97 ILE A CA 1
ATOM 753 C C . ILE A 1 97 ? 160.968 159.245 163.276 1.00 60.10 97 ILE A C 1
ATOM 754 O O . ILE A 1 97 ? 160.761 158.054 163.540 1.00 68.08 97 ILE A O 1
ATOM 759 N N . ASP A 1 98 ? 160.438 160.244 163.976 1.00 61.92 98 ASP A N 1
ATOM 760 C CA . ASP A 1 98 ? 159.483 160.028 165.053 1.00 63.75 98 ASP A CA 1
ATOM 761 C C . ASP A 1 98 ? 158.147 160.642 164.662 1.00 62.09 98 ASP A C 1
ATOM 762 O O . ASP A 1 98 ? 158.098 161.781 164.188 1.00 64.80 98 ASP A O 1
ATOM 767 N N . THR A 1 99 ? 157.072 159.885 164.858 1.00 56.83 99 THR A N 1
ATOM 768 C CA . THR A 1 99 ? 155.749 160.319 164.438 1.00 57.18 99 THR A CA 1
ATOM 769 C C . THR A 1 99 ? 155.173 161.309 165.440 1.00 53.68 99 THR A C 1
ATOM 770 O O . THR A 1 99 ? 155.085 161.017 166.636 1.00 59.20 99 THR A O 1
ATOM 774 N N . LEU A 1 100 ? 154.781 162.485 164.948 1.00 43.35 100 LEU A N 1
ATOM 775 C CA . LEU A 1 100 ? 154.187 163.485 165.827 1.00 45.95 100 LEU A CA 1
ATOM 776 C C . LEU A 1 100 ? 152.764 163.108 166.216 1.00 54.03 100 LEU A C 1
ATOM 777 O O . LEU A 1 100 ? 152.380 163.244 167.383 1.00 57.46 100 LEU A O 1
ATOM 782 N N . SER A 1 101 ? 151.970 162.628 165.261 1.00 56.77 101 SER A N 1
ATOM 783 C CA . SER A 1 101 ? 150.583 162.278 165.539 1.00 55.37 101 SER A CA 1
ATOM 784 C C . SER A 1 101 ? 150.026 161.451 164.391 1.00 54.82 101 SER A C 1
ATOM 785 O O . SER A 1 101 ? 150.443 161.602 163.240 1.00 51.71 101 SER A O 1
ATOM 788 N N . LEU A 1 102 ? 149.080 160.577 164.724 1.00 58.48 102 LEU A N 1
ATOM 789 C CA . LEU A 1 102 ? 148.320 159.815 163.744 1.00 51.87 102 LEU A CA 1
ATOM 790 C C . LEU A 1 102 ? 146.934 160.422 163.592 1.00 57.71 102 LEU A C 1
ATOM 791 O O . LEU A 1 102 ? 146.348 160.908 164.563 1.00 67.61 102 LEU A O 1
ATOM 796 N N . HIS A 1 103 ? 146.411 160.392 162.369 1.00 51.12 103 HIS A N 1
ATOM 797 C CA . HIS A 1 103 ? 145.077 160.912 162.088 1.00 42.97 103 HIS A CA 1
ATOM 798 C C . HIS A 1 103 ? 144.351 159.901 161.214 1.00 51.98 103 HIS A C 1
ATOM 799 O O . HIS A 1 103 ? 144.682 159.746 160.035 1.00 62.44 103 HIS A O 1
ATOM 806 N N . TYR A 1 104 ? 143.368 159.218 161.791 1.00 56.10 104 TYR A N 1
ATOM 807 C CA . TYR A 1 104 ? 142.567 158.233 161.081 1.00 56.34 104 TYR A CA 1
ATOM 808 C C . TYR A 1 104 ? 141.299 158.895 160.562 1.00 60.25 104 TYR A C 1
ATOM 809 O O . TYR A 1 104 ? 140.576 159.544 161.324 1.00 60.72 104 TYR A O 1
ATOM 818 N N . TYR A 1 105 ? 141.033 158.728 159.266 1.00 55.86 105 TYR A N 1
ATOM 819 C CA . TYR A 1 105 ? 139.851 159.303 158.645 1.00 50.97 105 TYR A CA 1
ATOM 820 C C . TYR A 1 105 ? 138.986 158.292 157.914 1.00 57.54 105 TYR A C 1
ATOM 821 O O . TYR A 1 105 ? 137.895 158.661 157.468 1.00 69.83 105 TYR A O 1
ATOM 830 N N . GLU A 1 106 ? 139.432 157.042 157.766 1.00 52.60 106 GLU A N 1
ATOM 831 C CA . GLU A 1 106 ? 138.641 156.063 157.029 1.00 53.24 106 GLU A CA 1
ATOM 832 C C . GLU A 1 106 ? 137.303 155.808 157.710 1.00 62.07 106 GLU A C 1
ATOM 833 O O . GLU A 1 106 ? 136.275 155.680 157.039 1.00 65.79 106 GLU A O 1
ATOM 839 N N . GLY A 1 107 ? 137.293 155.740 159.042 1.00 55.51 107 GLY A N 1
ATOM 840 C CA . GLY A 1 107 ? 136.042 155.505 159.745 1.00 51.42 107 GLY A CA 1
ATOM 841 C C . GLY A 1 107 ? 135.037 156.619 159.529 1.00 55.69 107 GLY A C 1
ATOM 842 O O . GLY A 1 107 ? 133.867 156.371 159.225 1.00 56.78 107 GLY A O 1
ATOM 843 N N . LYS A 1 108 ? 135.487 157.868 159.662 1.00 55.57 108 LYS A N 1
ATOM 844 C CA . LYS A 1 108 ? 134.602 159.004 159.423 1.00 57.92 108 LYS A CA 1
ATOM 845 C C . LYS A 1 108 ? 134.169 159.066 157.964 1.00 58.80 108 LYS A C 1
ATOM 846 O O . LYS A 1 108 ? 133.015 159.399 157.665 1.00 60.82 108 LYS A O 1
ATOM 852 N N . PHE A 1 109 ? 135.082 158.752 157.042 1.00 51.92 109 PHE A N 1
ATOM 853 C CA . PHE A 1 109 ? 134.737 158.751 155.625 1.00 48.44 109 PHE A CA 1
ATOM 854 C C . PHE A 1 109 ? 133.640 157.734 155.331 1.00 52.59 109 PHE A C 1
ATOM 855 O O . PHE A 1 109 ? 132.672 158.037 154.626 1.00 58.22 109 PHE A O 1
ATOM 863 N N . LYS A 1 110 ? 133.768 156.521 155.876 1.00 48.58 110 LYS A N 1
ATOM 864 C CA . LYS A 1 110 ? 132.723 155.517 155.697 1.00 46.34 110 LYS A CA 1
ATOM 865 C C . LYS A 1 110 ? 131.423 155.958 156.353 1.00 47.42 110 LYS A C 1
ATOM 866 O O . LYS A 1 110 ? 130.335 155.720 155.815 1.00 49.21 110 LYS A O 1
ATOM 872 N N . GLY A 1 111 ? 131.514 156.595 157.521 1.00 56.54 111 GLY A N 1
ATOM 873 C CA . GLY A 1 111 ? 130.316 157.080 158.181 1.00 58.63 111 GLY A CA 1
ATOM 874 C C . GLY A 1 111 ? 129.571 158.126 157.377 1.00 59.95 111 GLY A C 1
ATOM 875 O O . GLY A 1 111 ? 128.339 158.174 157.406 1.00 65.37 111 GLY A O 1
ATOM 876 N N . LYS A 1 112 ? 130.297 158.972 156.650 1.00 59.07 112 LYS A N 1
ATOM 877 C CA . LYS A 1 112 ? 129.687 160.053 155.887 1.00 56.78 112 LYS A CA 1
ATOM 878 C C . LYS A 1 112 ? 129.556 159.746 154.399 1.00 59.57 112 LYS A C 1
ATOM 879 O O . LYS A 1 112 ? 129.276 160.658 153.616 1.00 66.39 112 LYS A O 1
ATOM 885 N N . SER A 1 113 ? 129.745 158.495 153.987 1.00 54.30 113 SER A N 1
ATOM 886 C CA . SER A 1 113 ? 129.678 158.120 152.581 1.00 51.83 113 SER A CA 1
ATOM 887 C C . SER A 1 113 ? 128.554 157.119 152.358 1.00 58.68 113 SER A C 1
ATOM 888 O O . SER A 1 113 ? 128.461 156.114 153.070 1.00 64.64 113 SER A O 1
ATOM 891 N N . LEU A 1 114 ? 127.704 157.400 151.370 1.00 62.07 114 LEU A N 1
ATOM 892 C CA . LEU A 1 114 ? 126.694 156.435 150.952 1.00 60.43 114 LEU A CA 1
ATOM 893 C C . LEU A 1 114 ? 127.291 155.326 150.098 1.00 62.03 114 LEU A C 1
ATOM 894 O O . LEU A 1 114 ? 126.826 154.182 150.159 1.00 66.58 114 LEU A O 1
ATOM 899 N N . VAL A 1 115 ? 128.309 155.642 149.306 1.00 62.70 115 VAL A N 1
ATOM 900 C CA . VAL A 1 115 ? 128.936 154.685 148.410 1.00 62.93 115 VAL A CA 1
ATOM 901 C C . VAL A 1 115 ? 130.289 154.289 148.998 1.00 66.45 115 VAL A C 1
ATOM 902 O O . VAL A 1 115 ? 130.770 154.881 149.964 1.00 66.89 115 VAL A O 1
ATOM 906 N N . GLU A 1 116 ? 130.898 153.261 148.412 1.00 70.84 116 GLU A N 1
ATOM 907 C CA . GLU A 1 116 ? 132.214 152.828 148.857 1.00 71.11 116 GLU A CA 1
ATOM 908 C C . GLU A 1 116 ? 133.248 153.918 148.603 1.00 74.49 116 GLU A C 1
ATOM 909 O O . GLU A 1 116 ? 133.171 154.667 147.626 1.00 76.35 116 GLU A O 1
ATOM 915 N N . LEU A 1 117 ? 134.216 154.013 149.508 1.00 58.40 117 LEU A N 1
ATOM 916 C CA . LEU A 1 117 ? 135.266 155.008 149.375 1.00 52.09 117 LEU A CA 1
ATOM 917 C C . LEU A 1 117 ? 136.192 154.664 148.213 1.00 56.89 117 LEU A C 1
ATOM 918 O O . LEU A 1 117 ? 136.323 153.507 147.805 1.00 64.06 117 LEU A O 1
ATOM 923 N N . ALA A 1 118 ? 136.835 155.694 147.675 1.00 55.76 118 ALA A N 1
ATOM 924 C CA . ALA A 1 118 ? 137.917 155.473 146.731 1.00 53.06 118 ALA A CA 1
ATOM 925 C C . ALA A 1 118 ? 139.110 154.856 147.450 1.00 58.76 118 ALA A C 1
ATOM 926 O O . ALA A 1 118 ? 139.355 155.117 148.631 1.00 60.32 118 ALA A O 1
ATOM 928 N N . LYS A 1 119 ? 139.848 154.014 146.725 1.00 64.57 119 LYS A N 1
ATOM 929 C CA . LYS A 1 119 ? 140.997 153.344 147.324 1.00 65.89 119 LYS A CA 1
ATOM 930 C C . LYS A 1 119 ? 142.059 154.339 147.769 1.00 65.55 119 LYS A C 1
ATOM 931 O O . LYS A 1 119 ? 142.683 154.154 148.820 1.00 65.55 119 LYS A O 1
ATOM 937 N N . ILE A 1 120 ? 142.273 155.397 146.992 1.00 60.68 120 ILE A N 1
ATOM 938 C CA . ILE A 1 120 ? 143.321 156.380 147.244 1.00 59.28 120 ILE A CA 1
ATOM 939 C C . ILE A 1 120 ? 142.662 157.703 147.607 1.00 61.27 120 ILE A C 1
ATOM 940 O O . ILE A 1 120 ? 141.862 158.238 146.830 1.00 60.05 120 ILE A O 1
ATOM 945 N N . SER A 1 121 ? 142.991 158.223 148.784 1.00 54.11 121 SER A N 1
ATOM 946 C CA . SER A 1 121 ? 142.621 159.580 149.151 1.00 45.18 121 SER A CA 1
ATOM 947 C C . SER A 1 121 ? 143.643 160.560 148.586 1.00 53.06 121 SER A C 1
ATOM 948 O O . SER A 1 121 ? 144.783 160.202 148.285 1.00 59.45 121 SER A O 1
ATOM 951 N N . THR A 1 122 ? 143.224 161.813 148.441 1.00 49.31 122 THR A N 1
ATOM 952 C CA . THR A 1 122 ? 144.056 162.841 147.834 1.00 47.50 122 THR A CA 1
ATOM 953 C C . THR A 1 122 ? 144.327 163.939 148.850 1.00 41.93 122 THR A C 1
ATOM 954 O O . THR A 1 122 ? 143.398 164.439 149.491 1.00 53.21 122 THR A O 1
ATOM 958 N N . LEU A 1 123 ? 145.595 164.314 148.988 1.00 40.62 123 LEU A N 1
ATOM 959 C CA . LEU A 1 123 ? 146.032 165.294 149.972 1.00 39.85 123 LEU A CA 1
ATOM 960 C C . LEU A 1 123 ? 146.371 166.607 149.281 1.00 43.00 123 LEU A C 1
ATOM 961 O O . LEU A 1 123 ? 147.057 166.614 148.253 1.00 53.36 123 LEU A O 1
ATOM 966 N N . ARG A 1 124 ? 145.888 167.710 149.846 1.00 39.66 124 ARG A N 1
ATOM 967 C CA . ARG A 1 124 ? 146.194 169.049 149.366 1.00 36.82 124 ARG A CA 1
ATOM 968 C C . ARG A 1 124 ? 146.667 169.899 150.533 1.00 41.68 124 ARG A C 1
ATOM 969 O O . ARG A 1 124 ? 146.103 169.830 151.628 1.00 54.59 124 ARG A O 1
ATOM 977 N N . MET A 1 125 ? 147.699 170.704 150.295 1.00 51.02 125 MET A N 1
ATOM 978 C CA . MET A 1 125 ? 148.303 171.511 151.343 1.00 53.48 125 MET A CA 1
ATOM 979 C C . MET A 1 125 ? 148.182 172.987 150.997 1.00 56.60 125 MET A C 1
ATOM 980 O O . MET A 1 125 ? 148.425 173.390 149.856 1.00 62.93 125 MET A O 1
ATOM 985 N N . ASP A 1 126 ? 147.802 173.781 151.988 1.00 59.92 126 ASP A N 1
ATOM 986 C CA . ASP A 1 126 ? 147.668 175.219 151.797 1.00 60.75 126 ASP A CA 1
ATOM 987 C C . ASP A 1 126 ? 149.039 175.842 151.558 1.00 65.20 126 ASP A C 1
ATOM 988 O O . ASP A 1 126 ? 149.977 175.567 152.315 1.00 72.50 126 ASP A O 1
ATOM 993 N N . PRO A 1 127 ? 149.204 176.667 150.520 1.00 62.71 127 PRO A N 1
ATOM 994 C CA . PRO A 1 127 ? 150.483 177.375 150.347 1.00 62.42 127 PRO A CA 1
ATOM 995 C C . PRO A 1 127 ? 150.842 178.268 151.521 1.00 66.62 127 PRO A C 1
ATOM 996 O O . PRO A 1 127 ? 152.030 178.535 151.735 1.00 65.51 127 PRO A O 1
ATOM 1000 N N . GLY A 1 128 ? 149.859 178.739 152.284 1.00 67.75 128 GLY A N 1
ATOM 1001 C CA . GLY A 1 128 ? 150.122 179.483 153.495 1.00 63.34 128 GLY A CA 1
ATOM 1002 C C . GLY A 1 128 ? 150.455 178.637 154.698 1.00 64.00 128 GLY A C 1
ATOM 1003 O O . GLY A 1 128 ? 150.672 179.179 155.785 1.00 70.29 128 GLY A O 1
ATOM 1004 N N . SER A 1 129 ? 150.488 177.313 154.529 1.00 65.42 129 SER A N 1
ATOM 1005 C CA . SER A 1 129 ? 150.843 176.370 155.591 1.00 69.30 129 SER A CA 1
ATOM 1006 C C . SER A 1 129 ? 149.899 176.474 156.785 1.00 68.95 129 SER A C 1
ATOM 1007 O O . SER A 1 129 ? 150.289 176.207 157.924 1.00 69.98 129 SER A O 1
ATOM 1010 N N . SER A 1 130 ? 148.650 176.860 156.535 1.00 69.72 130 SER A N 1
ATOM 1011 C CA . SER A 1 130 ? 147.659 176.995 157.594 1.00 70.08 130 SER A CA 1
ATOM 1012 C C . SER A 1 130 ? 146.779 175.767 157.758 1.00 71.44 130 SER A C 1
ATOM 1013 O O . SER A 1 130 ? 146.230 175.556 158.844 1.00 74.26 130 SER A O 1
ATOM 1016 N N . CYS A 1 131 ? 146.629 174.955 156.715 1.00 69.86 131 CYS A N 1
ATOM 1017 C CA . CYS A 1 131 ? 145.739 173.806 156.779 1.00 64.02 131 CYS A CA 1
ATOM 1018 C C . CYS A 1 131 ? 146.123 172.812 155.695 1.00 66.69 131 CYS A C 1
ATOM 1019 O O . CYS A 1 131 ? 146.816 173.147 154.731 1.00 71.98 131 CYS A O 1
ATOM 1022 N N . ALA A 1 132 ? 145.666 171.577 155.876 1.00 54.10 132 ALA A N 1
ATOM 1023 C CA . ALA A 1 132 ? 145.770 170.536 154.866 1.00 45.25 132 ALA A CA 1
ATOM 1024 C C . ALA A 1 132 ? 144.440 169.807 154.794 1.00 48.90 132 ALA A C 1
ATOM 1025 O O . ALA A 1 132 ? 143.793 169.582 155.820 1.00 60.30 132 ALA A O 1
ATOM 1027 N N . LEU A 1 133 ? 144.027 169.443 153.585 1.00 43.77 133 LEU A N 1
ATOM 1028 C CA . LEU A 1 133 ? 142.765 168.750 153.384 1.00 42.44 133 LEU A CA 1
ATOM 1029 C C . LEU A 1 133 ? 143.008 167.424 152.680 1.00 40.53 133 LEU A C 1
ATOM 1030 O O . LEU A 1 133 ? 143.861 167.323 151.794 1.00 49.96 133 LEU A O 1
ATOM 1035 N N . LEU A 1 134 ? 142.257 166.410 153.096 1.00 44.92 134 LEU A N 1
ATOM 1036 C CA . LEU A 1 134 ? 142.297 165.087 152.490 1.00 38.36 134 LEU A CA 1
ATOM 1037 C C . LEU A 1 134 ? 140.878 164.715 152.096 1.00 48.43 134 LEU A C 1
ATOM 1038 O O . LEU A 1 134 ? 139.979 164.719 152.942 1.00 60.51 134 LEU A O 1
ATOM 1043 N N . PHE A 1 135 ? 140.672 164.401 150.820 1.00 41.33 135 PHE A N 1
ATOM 1044 C CA . PHE A 1 135 ? 139.346 164.093 150.310 1.00 42.37 135 PHE A CA 1
ATOM 1045 C C . PHE A 1 135 ? 139.377 162.786 149.534 1.00 44.01 135 PHE A C 1
ATOM 1046 O O . PHE A 1 135 ? 140.362 162.462 148.867 1.00 50.26 135 PHE A O 1
ATOM 1054 N N . ASN A 1 136 ? 138.283 162.032 149.638 1.00 45.93 136 ASN A N 1
ATOM 1055 C CA . ASN A 1 136 ? 138.161 160.743 148.972 1.00 45.43 136 ASN A CA 1
ATOM 1056 C C . ASN A 1 136 ? 137.086 160.751 147.893 1.00 58.67 136 ASN A C 1
ATOM 1057 O O . ASN A 1 136 ? 137.385 160.507 146.721 1.00 65.93 136 ASN A O 1
ATOM 1062 N N . ASN A 1 137 ? 135.836 161.045 148.257 1.00 54.81 137 ASN A N 1
ATOM 1063 C CA . ASN A 1 137 ? 134.758 161.252 147.286 1.00 55.19 137 ASN A CA 1
ATOM 1064 C C . ASN A 1 137 ? 133.777 162.237 147.922 1.00 64.76 137 ASN A C 1
ATOM 1065 O O . ASN A 1 137 ? 132.847 161.833 148.621 1.00 72.70 137 ASN A O 1
ATOM 1070 N N . ASP A 1 138 ? 134.000 163.526 147.669 1.00 54.00 138 ASP A N 1
ATOM 1071 C CA . ASP A 1 138 ? 133.131 164.599 148.143 1.00 53.52 138 ASP A CA 1
ATOM 1072 C C . ASP A 1 138 ? 133.106 164.725 149.663 1.00 56.92 138 ASP A C 1
ATOM 1073 O O . ASP A 1 138 ? 132.412 165.593 150.198 1.00 63.70 138 ASP A O 1
ATOM 1078 N N . ILE A 1 139 ? 133.845 163.876 150.370 1.00 50.56 139 ILE A N 1
ATOM 1079 C CA . ILE A 1 139 ? 134.023 164.012 151.810 1.00 53.80 139 ILE A CA 1
ATOM 1080 C C . ILE A 1 139 ? 135.407 164.589 152.054 1.00 52.39 139 ILE A C 1
ATOM 1081 O O . ILE A 1 139 ? 136.413 164.013 151.625 1.00 53.60 139 ILE A O 1
ATOM 1086 N N . ILE A 1 140 ? 135.462 165.727 152.740 1.00 54.06 140 ILE A N 1
ATOM 1087 C CA . ILE A 1 140 ? 136.694 166.483 152.921 1.00 50.89 140 ILE A CA 1
ATOM 1088 C C . ILE A 1 140 ? 137.110 166.377 154.379 1.00 53.91 140 ILE A C 1
ATOM 1089 O O . ILE A 1 140 ? 136.316 166.669 155.281 1.00 59.53 140 ILE A O 1
ATOM 1094 N N . ALA A 1 141 ? 138.350 165.960 154.610 1.00 47.81 141 ALA A N 1
ATOM 1095 C CA . ALA A 1 141 ? 138.932 165.918 155.945 1.00 45.59 141 ALA A CA 1
ATOM 1096 C C . ALA A 1 141 ? 139.949 167.042 156.059 1.00 47.24 141 ALA A C 1
ATOM 1097 O O . ALA A 1 141 ? 140.961 167.041 155.352 1.00 55.66 141 ALA A O 1
ATOM 1099 N N . PHE A 1 142 ? 139.686 167.989 156.950 1.00 51.25 142 PHE A N 1
ATOM 1100 C CA . PHE A 1 142 ? 140.554 169.139 157.143 1.00 46.76 142 PHE A CA 1
ATOM 1101 C C . PHE A 1 142 ? 141.457 168.913 158.347 1.00 55.08 142 PHE A C 1
ATOM 1102 O O . PHE A 1 142 ? 140.998 168.488 159.410 1.00 64.94 142 PHE A O 1
ATOM 1110 N N . LEU A 1 143 ? 142.746 169.200 158.171 1.00 55.86 143 LEU A N 1
ATOM 1111 C CA . LEU A 1 143 ? 143.748 169.043 159.222 1.00 56.24 143 LEU A CA 1
ATOM 1112 C C . LEU A 1 143 ? 144.325 170.420 159.521 1.00 60.28 143 LEU A C 1
ATOM 1113 O O . LEU A 1 143 ? 145.338 170.823 158.929 1.00 62.66 143 LEU A O 1
ATOM 1118 N N . PRO A 1 144 ? 143.706 171.180 160.420 1.00 59.68 144 PRO A N 1
ATOM 1119 C CA . PRO A 1 144 ? 144.225 172.511 160.742 1.00 60.91 144 PRO A CA 1
ATOM 1120 C C . PRO A 1 144 ? 145.564 172.431 161.453 1.00 63.97 144 PRO A C 1
ATOM 1121 O O . PRO A 1 144 ? 145.865 171.468 162.162 1.00 68.95 144 PRO A O 1
ATOM 1125 N N . PHE A 1 145 ? 146.374 173.466 161.254 1.00 68.93 145 PHE A N 1
ATOM 1126 C CA . PHE A 1 145 ? 147.699 173.558 161.849 1.00 69.44 145 PHE A CA 1
ATOM 1127 C C . PHE A 1 145 ? 147.796 174.844 162.654 1.00 73.76 145 PHE A C 1
ATOM 1128 O O . PHE A 1 145 ? 147.458 175.922 162.155 1.00 80.02 145 PHE A O 1
ATOM 1136 N N . HIS A 1 146 ? 148.256 174.727 163.896 1.00 84.66 146 HIS A N 1
ATOM 1137 C CA . HIS A 1 146 ? 148.340 175.883 164.776 1.00 87.24 146 HIS A CA 1
ATOM 1138 C C . HIS A 1 146 ? 149.483 176.798 164.357 1.00 89.99 146 HIS A C 1
ATOM 1139 O O . HIS A 1 146 ? 150.520 176.343 163.867 1.00 90.86 146 HIS A O 1
ATOM 1146 N N . VAL A 1 147 ? 149.286 178.098 164.552 1.00 100.52 147 VAL A N 1
ATOM 1147 C CA . VAL A 1 147 ? 150.298 179.087 164.203 1.00 101.12 147 VAL A CA 1
ATOM 1148 C C . VAL A 1 147 ? 150.719 179.869 165.441 1.00 97.82 147 VAL A C 1
ATOM 1149 O O . VAL A 1 147 ? 150.591 179.385 166.565 1.00 97.35 147 VAL A O 1
ATOM 1153 N N . LYS A 1 193 ? 150.201 170.568 170.612 1.00 92.35 193 LYS A N 1
ATOM 1154 C CA . LYS A 1 193 ? 149.865 171.935 170.232 1.00 95.99 193 LYS A CA 1
ATOM 1155 C C . LYS A 1 193 ? 150.230 172.204 168.777 1.00 98.43 193 LYS A C 1
ATOM 1156 O O . LYS A 1 193 ? 150.075 173.321 168.286 1.00 98.60 193 LYS A O 1
ATOM 1162 N N . PHE A 1 194 ? 150.719 171.171 168.093 1.00 85.81 194 PHE A N 1
ATOM 1163 C CA . PHE A 1 194 ? 151.157 171.313 166.710 1.00 82.72 194 PHE A CA 1
ATOM 1164 C C . PHE A 1 194 ? 150.006 171.194 165.721 1.00 82.62 194 PHE A C 1
ATOM 1165 O O . PHE A 1 194 ? 150.007 171.869 164.687 1.00 85.15 194 PHE A O 1
ATOM 1173 N N . THR A 1 195 ? 149.021 170.350 166.018 1.00 78.60 195 THR A N 1
ATOM 1174 C CA . THR A 1 195 ? 147.917 170.087 165.107 1.00 77.33 195 THR A CA 1
ATOM 1175 C C . THR A 1 195 ? 146.595 170.304 165.826 1.00 78.01 195 THR A C 1
ATOM 1176 O O . THR A 1 195 ? 146.354 169.711 166.882 1.00 78.62 195 THR A O 1
ATOM 1180 N N . ALA A 1 196 ? 145.746 171.153 165.253 1.00 80.69 196 ALA A N 1
ATOM 1181 C CA . ALA A 1 196 ? 144.416 171.377 165.790 1.00 80.14 196 ALA A CA 1
ATOM 1182 C C . ALA A 1 196 ? 143.523 170.172 165.497 1.00 76.41 196 ALA A C 1
ATOM 1183 O O . ALA A 1 196 ? 143.820 169.372 164.608 1.00 77.00 196 ALA A O 1
ATOM 1185 N N . PRO A 1 197 ? 142.429 170.011 166.244 1.00 76.85 197 PRO A N 1
ATOM 1186 C CA . PRO A 1 197 ? 141.516 168.894 165.969 1.00 75.83 197 PRO A CA 1
ATOM 1187 C C . PRO A 1 197 ? 140.970 168.961 164.551 1.00 76.49 197 PRO A C 1
ATOM 1188 O O . PRO A 1 197 ? 140.735 170.039 164.004 1.00 81.43 197 PRO A O 1
ATOM 1192 N N . SER A 1 198 ? 140.780 167.790 163.955 1.00 63.82 198 SER A N 1
ATOM 1193 C CA . SER A 1 198 ? 140.374 167.690 162.563 1.00 60.32 198 SER A CA 1
ATOM 1194 C C . SER A 1 198 ? 138.857 167.691 162.431 1.00 63.16 198 SER A C 1
ATOM 1195 O O . SER A 1 198 ? 138.136 167.206 163.306 1.00 68.76 198 SER A O 1
ATOM 1198 N N . VAL A 1 199 ? 138.379 168.244 161.319 1.00 57.86 199 VAL A N 1
ATOM 1199 C CA . VAL A 1 199 ? 136.958 168.291 160.998 1.00 62.74 199 VAL A CA 1
ATOM 1200 C C . VAL A 1 199 ? 136.748 167.612 159.651 1.00 61.66 199 VAL A C 1
ATOM 1201 O O . VAL A 1 199 ? 137.461 167.901 158.683 1.00 63.52 199 VAL A O 1
ATOM 1205 N N . VAL A 1 200 ? 135.784 166.697 159.598 1.00 55.12 200 VAL A N 1
ATOM 1206 C CA . VAL A 1 200 ? 135.455 165.948 158.392 1.00 46.86 200 VAL A CA 1
ATOM 1207 C C . VAL A 1 200 ? 134.029 166.298 157.993 1.00 52.19 200 VAL A C 1
ATOM 1208 O O . VAL A 1 200 ? 133.116 166.234 158.823 1.00 62.47 200 VAL A O 1
ATOM 1212 N N . LEU A 1 201 ? 133.839 166.667 156.728 1.00 53.49 201 LEU A N 1
ATOM 1213 C CA . LEU A 1 201 ? 132.523 167.060 156.249 1.00 59.39 201 LEU A CA 1
ATOM 1214 C C . LEU A 1 201 ? 132.397 166.743 154.767 1.00 55.85 201 LEU A C 1
ATOM 1215 O O . LEU A 1 201 ? 133.393 166.584 154.056 1.00 52.85 201 LEU A O 1
ATOM 1220 N N . VAL A 1 202 ? 131.152 166.657 154.312 1.00 59.12 202 VAL A N 1
ATOM 1221 C CA . VAL A 1 202 ? 130.854 166.436 152.902 1.00 56.49 202 VAL A CA 1
ATOM 1222 C C . VAL A 1 202 ? 131.040 167.742 152.142 1.00 59.28 202 VAL A C 1
ATOM 1223 O O . VAL A 1 202 ? 130.893 168.836 152.699 1.00 63.97 202 VAL A O 1
ATOM 1227 N N . ALA A 1 203 ? 131.375 167.631 150.854 1.00 58.87 203 ALA A N 1
ATOM 1228 C CA . ALA A 1 203 ? 131.563 168.817 150.026 1.00 55.79 203 ALA A CA 1
ATOM 1229 C C . ALA A 1 203 ? 130.300 169.660 149.926 1.00 60.78 203 ALA A C 1
ATOM 1230 O O . ALA A 1 203 ? 130.393 170.868 149.685 1.00 63.27 203 ALA A O 1
ATOM 1232 N N . SER A 1 204 ? 129.124 169.054 150.102 1.00 65.48 204 SER A N 1
ATOM 1233 C CA . SER A 1 204 ? 127.881 169.814 150.060 1.00 62.55 204 SER A CA 1
ATOM 1234 C C . SER A 1 204 ? 127.752 170.778 151.232 1.00 65.71 204 SER A C 1
ATOM 1235 O O . SER A 1 204 ? 126.984 171.741 151.142 1.00 68.50 204 SER A O 1
ATOM 1238 N N . GLU A 1 205 ? 128.480 170.543 152.325 1.00 59.99 205 GLU A N 1
ATOM 1239 C CA . GLU A 1 205 ? 128.425 171.456 153.461 1.00 61.43 205 GLU A CA 1
ATOM 1240 C C . GLU A 1 205 ? 129.235 172.722 153.216 1.00 67.29 205 GLU A C 1
ATOM 1241 O O . GLU A 1 205 ? 128.873 173.790 153.722 1.00 69.12 205 GLU A O 1
ATOM 1247 N N . LEU A 1 206 ? 130.328 172.628 152.455 1.00 60.59 206 LEU A N 1
ATOM 1248 C CA . LEU A 1 206 ? 131.073 173.826 152.080 1.00 55.71 206 LEU A CA 1
ATOM 1249 C C . LEU A 1 206 ? 130.288 174.662 151.078 1.00 59.99 206 LEU A C 1
ATOM 1250 O O . LEU A 1 206 ? 130.173 175.884 151.225 1.00 65.62 206 LEU A O 1
ATOM 1255 N N . TYR A 1 207 ? 129.742 174.016 150.051 1.00 57.45 207 TYR A N 1
ATOM 1256 C CA . TYR A 1 207 ? 128.950 174.680 149.028 1.00 55.68 207 TYR A CA 1
ATOM 1257 C C . TYR A 1 207 ? 127.789 173.771 148.658 1.00 61.51 207 TYR A C 1
ATOM 1258 O O . TYR A 1 207 ? 127.970 172.561 148.501 1.00 64.54 207 TYR A O 1
ATOM 1267 N N . GLU A 1 208 ? 126.602 174.362 148.511 1.00 63.96 208 GLU A N 1
ATOM 1268 C CA . GLU A 1 208 ? 125.385 173.567 148.372 1.00 65.45 208 GLU A CA 1
ATOM 1269 C C . GLU A 1 208 ? 125.416 172.697 147.120 1.00 67.84 208 GLU A C 1
ATOM 1270 O O . GLU A 1 208 ? 124.964 171.547 147.144 1.00 65.75 208 GLU A O 1
ATOM 1276 N N . GLY A 1 209 ? 125.946 173.227 146.015 1.00 67.75 209 GLY A N 1
ATOM 1277 C CA . GLY A 1 209 ? 125.875 172.524 144.746 1.00 66.10 209 GLY A CA 1
ATOM 1278 C C . GLY A 1 209 ? 126.903 171.431 144.546 1.00 67.65 209 GLY A C 1
ATOM 1279 O O . GLY A 1 209 ? 126.752 170.625 143.623 1.00 69.93 209 GLY A O 1
ATOM 1280 N N . ALA A 1 210 ? 127.942 171.381 145.377 1.00 62.38 210 ALA A N 1
ATOM 1281 C CA . ALA A 1 210 ? 129.027 170.419 145.191 1.00 55.69 210 ALA A CA 1
ATOM 1282 C C . ALA A 1 210 ? 128.501 169.002 145.388 1.00 63.04 210 ALA A C 1
ATOM 1283 O O . ALA A 1 210 ? 128.170 168.605 146.509 1.00 72.89 210 ALA A O 1
ATOM 1285 N N . LYS A 1 211 ? 128.429 168.232 144.303 1.00 58.38 211 LYS A N 1
ATOM 1286 C CA . LYS A 1 211 ? 127.813 166.911 144.342 1.00 64.23 211 LYS A CA 1
ATOM 1287 C C . LYS A 1 211 ? 128.725 165.790 143.869 1.00 65.21 211 LYS A C 1
ATOM 1288 O O . LYS A 1 211 ? 128.651 164.683 144.407 1.00 71.24 211 LYS A O 1
ATOM 1294 N N . ASN A 1 212 ? 129.576 166.031 142.871 1.00 43.33 212 ASN A N 1
ATOM 1295 C CA . ASN A 1 212 ? 130.539 165.033 142.396 1.00 45.11 212 ASN A CA 1
ATOM 1296 C C . ASN A 1 212 ? 131.884 165.725 142.198 1.00 50.99 212 ASN A C 1
ATOM 1297 O O . ASN A 1 212 ? 132.181 166.212 141.106 1.00 56.28 212 ASN A O 1
ATOM 1302 N N . ILE A 1 213 ? 132.703 165.742 143.252 1.00 45.68 213 ILE A N 1
ATOM 1303 C CA . ILE A 1 213 ? 133.975 166.449 143.200 1.00 40.68 213 ILE A CA 1
ATOM 1304 C C . ILE A 1 213 ? 134.905 165.781 142.200 1.00 41.01 213 ILE A C 1
ATOM 1305 O O . ILE A 1 213 ? 135.110 164.561 142.233 1.00 54.23 213 ILE A O 1
ATOM 1310 N N . ILE A 1 214 ? 135.474 166.581 141.303 1.00 35.82 214 ILE A N 1
ATOM 1311 C CA . ILE A 1 214 ? 136.498 166.093 140.386 1.00 35.71 214 ILE A CA 1
ATOM 1312 C C . ILE A 1 214 ? 137.893 166.363 140.928 1.00 39.65 214 ILE A C 1
ATOM 1313 O O . ILE A 1 214 ? 138.761 165.486 140.908 1.00 51.67 214 ILE A O 1
ATOM 1318 N N . ASP A 1 215 ? 138.130 167.577 141.419 1.00 40.49 215 ASP A N 1
ATOM 1319 C CA . ASP A 1 215 ? 139.418 167.938 141.990 1.00 34.97 215 ASP A CA 1
ATOM 1320 C C . ASP A 1 215 ? 139.227 169.085 142.969 1.00 40.55 215 ASP A C 1
ATOM 1321 O O . ASP A 1 215 ? 138.296 169.882 142.841 1.00 44.20 215 ASP A O 1
ATOM 1326 N N . ILE A 1 216 ? 140.118 169.152 143.954 1.00 47.50 216 ILE A N 1
ATOM 1327 C CA . ILE A 1 216 ? 140.167 170.245 144.915 1.00 39.48 216 ILE A CA 1
ATOM 1328 C C . ILE A 1 216 ? 141.606 170.725 145.005 1.00 43.59 216 ILE A C 1
ATOM 1329 O O . ILE A 1 216 ? 142.534 169.912 145.066 1.00 59.24 216 ILE A O 1
ATOM 1334 N N . GLN A 1 217 ? 141.794 172.041 145.002 1.00 37.40 217 GLN A N 1
ATOM 1335 C CA . GLN A 1 217 ? 143.118 172.623 145.142 1.00 35.45 217 GLN A CA 1
ATOM 1336 C C . GLN A 1 217 ? 143.032 173.865 146.013 1.00 39.52 217 GLN A C 1
ATOM 1337 O O . GLN A 1 217 ? 141.991 174.520 146.097 1.00 48.52 217 GLN A O 1
ATOM 1343 N N . PHE A 1 218 ? 144.146 174.182 146.664 1.00 49.05 218 PHE A N 1
ATOM 1344 C CA . PHE A 1 218 ? 144.287 175.437 147.386 1.00 44.77 218 PHE A CA 1
ATOM 1345 C C . PHE A 1 218 ? 144.754 176.512 146.416 1.00 45.07 218 PHE A C 1
ATOM 1346 O O . PHE A 1 218 ? 145.762 176.336 145.726 1.00 44.23 218 PHE A O 1
ATOM 1354 N N . LEU A 1 219 ? 144.019 177.617 146.358 1.00 44.69 219 LEU A N 1
ATOM 1355 C CA . LEU A 1 219 ? 144.402 178.718 145.490 1.00 42.96 219 LEU A CA 1
ATOM 1356 C C . LEU A 1 219 ? 145.482 179.565 146.149 1.00 49.92 219 LEU A C 1
ATOM 1357 O O . LEU A 1 219 ? 145.609 179.606 147.376 1.00 51.95 219 LEU A O 1
ATOM 1362 N N . LYS A 1 220 ? 146.263 180.243 145.318 1.00 56.99 220 LYS A N 1
ATOM 1363 C CA . LYS A 1 220 ? 147.398 181.027 145.775 1.00 50.85 220 LYS A CA 1
ATOM 1364 C C . LYS A 1 220 ? 147.038 182.507 145.855 1.00 53.44 220 LYS A C 1
ATOM 1365 O O . LYS A 1 220 ? 146.009 182.954 145.345 1.00 61.60 220 LYS A O 1
ATOM 1371 N N . ASN A 1 221 ? 147.916 183.266 146.513 1.00 59.05 221 ASN A N 1
ATOM 1372 C CA . ASN A 1 221 ? 147.748 184.709 146.694 1.00 62.17 221 ASN A CA 1
ATOM 1373 C C . ASN A 1 221 ? 146.424 185.039 147.378 1.00 61.32 221 ASN A C 1
ATOM 1374 O O . ASN A 1 221 ? 145.731 185.989 147.011 1.00 60.31 221 ASN A O 1
ATOM 1379 N N . PHE A 1 222 ? 146.069 184.243 148.381 1.00 61.00 222 PHE A N 1
ATOM 1380 C CA . PHE A 1 222 ? 144.900 184.483 149.212 1.00 56.91 222 PHE A CA 1
ATOM 1381 C C . PHE A 1 222 ? 145.336 184.595 150.665 1.00 62.94 222 PHE A C 1
ATOM 1382 O O . PHE A 1 222 ? 146.141 183.791 151.144 1.00 65.55 222 PHE A O 1
ATOM 1390 N N . THR A 1 223 ? 144.805 185.600 151.363 1.00 68.64 223 THR A N 1
ATOM 1391 C CA . THR A 1 223 ? 145.158 185.808 152.762 1.00 67.14 223 THR A CA 1
ATOM 1392 C C . THR A 1 223 ? 144.533 184.773 153.687 1.00 66.43 223 THR A C 1
ATOM 1393 O O . THR A 1 223 ? 144.924 184.696 154.856 1.00 69.25 223 THR A O 1
ATOM 1397 N N . LYS A 1 224 ? 143.588 183.985 153.199 1.00 63.99 224 LYS A N 1
ATOM 1398 C CA . LYS A 1 224 ? 142.916 182.937 153.949 1.00 62.83 224 LYS A CA 1
ATOM 1399 C C . LYS A 1 224 ? 143.022 181.636 153.172 1.00 62.54 224 LYS A C 1
ATOM 1400 O O . LYS A 1 224 ? 143.257 181.648 151.959 1.00 67.91 224 LYS A O 1
ATOM 1406 N N . PRO A 1 225 ? 142.853 180.490 153.838 1.00 54.91 225 PRO A N 1
ATOM 1407 C CA . PRO A 1 225 ? 143.002 179.211 153.131 1.00 56.01 225 PRO A CA 1
ATOM 1408 C C . PRO A 1 225 ? 141.875 178.970 152.142 1.00 60.57 225 PRO A C 1
ATOM 1409 O O . PRO A 1 225 ? 140.916 178.248 152.431 1.00 65.18 225 PRO A O 1
ATOM 1413 N N . THR A 1 226 ? 141.990 179.582 150.967 1.00 50.03 226 THR A N 1
ATOM 1414 C CA . THR A 1 226 ? 140.959 179.516 149.942 1.00 43.14 226 THR A CA 1
ATOM 1415 C C . THR A 1 226 ? 141.161 178.281 149.074 1.00 36.29 226 THR A C 1
ATOM 1416 O O . THR A 1 226 ? 142.269 178.025 148.595 1.00 48.84 226 THR A O 1
ATOM 1420 N N . ILE A 1 227 ? 140.086 177.521 148.872 1.00 40.94 227 ILE A N 1
ATOM 1421 C CA . ILE A 1 227 ? 140.126 176.309 148.069 1.00 43.86 227 ILE A CA 1
ATOM 1422 C C . ILE A 1 227 ? 139.228 176.489 146.854 1.00 46.22 227 ILE A C 1
ATOM 1423 O O . ILE A 1 227 ? 138.321 177.324 146.833 1.00 58.59 227 ILE A O 1
ATOM 1428 N N . ALA A 1 228 ? 139.496 175.685 145.830 1.00 43.53 228 ALA A N 1
ATOM 1429 C CA . ALA A 1 228 ? 138.721 175.676 144.599 1.00 33.57 228 ALA A CA 1
ATOM 1430 C C . ALA A 1 228 ? 138.221 174.264 144.342 1.00 44.58 228 ALA A C 1
ATOM 1431 O O . ALA A 1 228 ? 138.993 173.305 144.427 1.00 55.95 228 ALA A O 1
ATOM 1433 N N . LEU A 1 229 ? 136.935 174.139 144.028 1.00 44.30 229 LEU A N 1
ATOM 1434 C CA . LEU A 1 229 ? 136.299 172.845 143.817 1.00 40.63 229 LEU A CA 1
ATOM 1435 C C . LEU A 1 229 ? 135.853 172.742 142.368 1.00 47.57 229 LEU A C 1
ATOM 1436 O O . LEU A 1 229 ? 135.116 173.603 141.879 1.00 62.74 229 LEU A O 1
ATOM 1441 N N . LEU A 1 230 ? 136.299 171.692 141.687 1.00 44.48 230 LEU A N 1
ATOM 1442 C CA . LEU A 1 230 ? 135.833 171.357 140.349 1.00 39.66 230 LEU A CA 1
ATOM 1443 C C . LEU A 1 230 ? 134.924 170.144 140.475 1.00 44.66 230 LEU A C 1
ATOM 1444 O O . LEU A 1 230 ? 135.360 169.087 140.940 1.00 55.24 230 LEU A O 1
ATOM 1449 N N . TYR A 1 231 ? 133.663 170.297 140.080 1.00 41.33 231 TYR A N 1
ATOM 1450 C CA . TYR A 1 231 ? 132.691 169.239 140.305 1.00 37.81 231 TYR A CA 1
ATOM 1451 C C . TYR A 1 231 ? 131.661 169.228 139.188 1.00 44.56 231 TYR A C 1
ATOM 1452 O O . TYR A 1 231 ? 131.420 170.238 138.523 1.00 57.99 231 TYR A O 1
ATOM 1461 N N . GLN A 1 232 ? 131.055 168.060 138.993 1.00 48.00 232 GLN A N 1
ATOM 1462 C CA . GLN A 1 232 ? 129.992 167.862 138.008 1.00 47.82 232 GLN A CA 1
ATOM 1463 C C . GLN A 1 232 ? 128.719 167.447 138.729 1.00 55.83 232 GLN A C 1
ATOM 1464 O O . GLN A 1 232 ? 128.576 166.272 139.108 1.00 63.04 232 GLN A O 1
ATOM 1470 N N . PRO A 1 233 ? 127.770 168.360 138.946 1.00 51.41 233 PRO A N 1
ATOM 1471 C CA . PRO A 1 233 ? 126.509 167.956 139.590 1.00 45.08 233 PRO A CA 1
ATOM 1472 C C . PRO A 1 233 ? 125.775 166.868 138.829 1.00 54.42 233 PRO A C 1
ATOM 1473 O O . PRO A 1 233 ? 125.109 166.030 139.449 1.00 57.66 233 PRO A O 1
ATOM 1477 N N . LYS A 1 234 ? 125.878 166.853 137.503 1.00 56.41 234 LYS A N 1
ATOM 1478 C CA . LYS A 1 234 ? 125.328 165.790 136.674 1.00 57.28 234 LYS A CA 1
ATOM 1479 C C . LYS A 1 234 ? 126.475 165.142 135.913 1.00 58.84 234 LYS A C 1
ATOM 1480 O O . LYS A 1 234 ? 127.114 165.793 135.079 1.00 62.61 234 LYS A O 1
ATOM 1486 N N . LEU A 1 235 ? 126.737 163.870 136.203 1.00 47.34 235 LEU A N 1
ATOM 1487 C CA . LEU A 1 235 ? 127.873 163.180 135.607 1.00 41.19 235 LEU A CA 1
ATOM 1488 C C . LEU A 1 235 ? 127.677 163.020 134.106 1.00 47.91 235 LEU A C 1
ATOM 1489 O O . LEU A 1 235 ? 126.600 162.631 133.645 1.00 57.25 235 LEU A O 1
ATOM 1494 N N . VAL A 1 236 ? 128.726 163.320 133.343 1.00 51.52 236 VAL A N 1
ATOM 1495 C CA . VAL A 1 236 ? 128.684 163.274 131.886 1.00 47.87 236 VAL A CA 1
ATOM 1496 C C . VAL A 1 236 ? 129.947 162.597 131.378 1.00 49.77 236 VAL A C 1
ATOM 1497 O O . VAL A 1 236 ? 131.052 162.910 131.833 1.00 53.78 236 VAL A O 1
ATOM 1501 N N . TRP A 1 237 ? 129.784 161.666 130.440 1.00 39.53 237 TRP A N 1
ATOM 1502 C CA . TRP A 1 237 ? 130.914 161.057 129.752 1.00 38.50 237 TRP A CA 1
ATOM 1503 C C . TRP A 1 237 ? 130.712 161.177 128.247 1.00 43.90 237 TRP A C 1
ATOM 1504 O O . TRP A 1 237 ? 129.839 161.925 127.798 1.00 56.11 237 TRP A O 1
ATOM 1515 N N . ALA A 1 238 ? 131.516 160.456 127.461 1.00 49.32 238 ALA A N 1
ATOM 1516 C CA . ALA A 1 238 ? 131.443 160.585 126.008 1.00 44.04 238 ALA A CA 1
ATOM 1517 C C . ALA A 1 238 ? 130.056 160.236 125.483 1.00 55.89 238 ALA A C 1
ATOM 1518 O O . ALA A 1 238 ? 129.525 160.928 124.606 1.00 65.24 238 ALA A O 1
ATOM 1520 N N . GLY A 1 239 ? 129.452 159.174 126.007 1.00 54.53 239 GLY A N 1
ATOM 1521 C CA . GLY A 1 239 ? 128.122 158.778 125.596 1.00 46.88 239 GLY A CA 1
ATOM 1522 C C . GLY A 1 239 ? 126.995 159.584 126.195 1.00 48.12 239 GLY A C 1
ATOM 1523 O O . GLY A 1 239 ? 125.826 159.277 125.951 1.00 60.09 239 GLY A O 1
ATOM 1524 N N . ASN A 1 240 ? 127.315 160.611 126.978 1.00 54.09 240 ASN A N 1
ATOM 1525 C CA . ASN A 1 240 ? 126.319 161.441 127.637 1.00 54.06 240 ASN A CA 1
ATOM 1526 C C . ASN A 1 240 ? 126.372 162.899 127.204 1.00 59.47 240 ASN A C 1
ATOM 1527 O O . ASN A 1 240 ? 125.558 163.699 127.679 1.00 57.05 240 ASN A O 1
ATOM 1532 N N . THR A 1 241 ? 127.303 163.268 126.320 1.00 57.16 241 THR A N 1
ATOM 1533 C CA . THR A 1 241 ? 127.542 164.677 126.023 1.00 53.12 241 THR A CA 1
ATOM 1534 C C . THR A 1 241 ? 126.419 165.298 125.203 1.00 56.89 241 THR A C 1
ATOM 1535 O O . THR A 1 241 ? 126.113 166.483 125.378 1.00 61.98 241 THR A O 1
ATOM 1539 N N . THR A 1 242 ? 125.801 164.529 124.304 1.00 67.54 242 THR A N 1
ATOM 1540 C CA . THR A 1 242 ? 124.810 165.103 123.399 1.00 66.61 242 THR A CA 1
ATOM 1541 C C . THR A 1 242 ? 123.561 165.570 124.135 1.00 66.10 242 THR A C 1
ATOM 1542 O O . THR A 1 242 ? 122.873 166.482 123.662 1.00 71.32 242 THR A O 1
ATOM 1546 N N . ILE A 1 243 ? 123.249 164.969 125.280 1.00 67.41 243 ILE A N 1
ATOM 1547 C CA . ILE A 1 243 ? 122.054 165.314 126.040 1.00 67.73 243 ILE A CA 1
ATOM 1548 C C . ILE A 1 243 ? 122.392 166.057 127.324 1.00 67.32 243 ILE A C 1
ATOM 1549 O O . ILE A 1 243 ? 121.520 166.235 128.180 1.00 71.92 243 ILE A O 1
ATOM 1554 N N . SER A 1 244 ? 123.638 166.498 127.483 1.00 70.71 244 SER A N 1
ATOM 1555 C CA . SER A 1 244 ? 124.043 167.233 128.678 1.00 72.20 244 SER A CA 1
ATOM 1556 C C . SER A 1 244 ? 125.183 168.162 128.291 1.00 70.74 244 SER A C 1
ATOM 1557 O O . SER A 1 244 ? 126.287 167.698 127.991 1.00 73.39 244 SER A O 1
ATOM 1560 N N . LYS A 1 245 ? 124.921 169.465 128.304 1.00 68.37 245 LYS A N 1
ATOM 1561 C CA . LYS A 1 245 ? 125.855 170.465 127.805 1.00 71.16 245 LYS A CA 1
ATOM 1562 C C . LYS A 1 245 ? 126.473 171.229 128.967 1.00 71.88 245 LYS A C 1
ATOM 1563 O O . LYS A 1 245 ? 125.754 171.718 129.846 1.00 69.30 245 LYS A O 1
ATOM 1569 N N . LEU A 1 246 ? 127.806 171.334 128.958 1.00 64.70 246 LEU A N 1
ATOM 1570 C CA . LEU A 1 246 ? 128.590 172.097 129.926 1.00 62.07 246 LEU A CA 1
ATOM 1571 C C . LEU A 1 246 ? 128.205 171.752 131.361 1.00 59.74 246 LEU A C 1
ATOM 1572 O O . LEU A 1 246 ? 127.644 172.595 132.073 1.00 61.35 246 LEU A O 1
ATOM 1577 N N . PRO A 1 247 ? 128.495 170.535 131.825 1.00 46.72 247 PRO A N 1
ATOM 1578 C CA . PRO A 1 247 ? 128.032 170.126 133.157 1.00 47.95 247 PRO A CA 1
ATOM 1579 C C . PRO A 1 247 ? 128.976 170.513 134.284 1.00 52.20 247 PRO A C 1
ATOM 1580 O O . PRO A 1 247 ? 128.551 170.635 135.437 1.00 58.73 247 PRO A O 1
ATOM 1584 N N . THR A 1 248 ? 130.254 170.702 133.971 1.00 49.40 248 THR A N 1
ATOM 1585 C CA . THR A 1 248 ? 131.247 170.943 135.007 1.00 43.34 248 THR A CA 1
ATOM 1586 C C . THR A 1 248 ? 131.066 172.327 135.616 1.00 45.98 248 THR A C 1
ATOM 1587 O O . THR A 1 248 ? 130.763 173.298 134.919 1.00 49.61 248 THR A O 1
ATOM 1591 N N . GLN A 1 249 ? 131.248 172.408 136.931 1.00 51.08 249 GLN A N 1
ATOM 1592 C CA . GLN A 1 249 ? 131.127 173.654 137.668 1.00 45.54 249 GLN A CA 1
ATOM 1593 C C . GLN A 1 249 ? 132.375 173.861 138.514 1.00 49.52 249 GLN A C 1
ATOM 1594 O O . GLN A 1 249 ? 133.110 172.919 138.819 1.00 53.29 249 GLN A O 1
ATOM 1600 N N . TYR A 1 250 ? 132.606 175.116 138.890 1.00 48.32 250 TYR A N 1
ATOM 1601 C CA . TYR A 1 250 ? 133.829 175.511 139.576 1.00 37.37 250 TYR A CA 1
ATOM 1602 C C . TYR A 1 250 ? 133.484 176.604 140.571 1.00 46.15 250 TYR A C 1
ATOM 1603 O O . TYR A 1 250 ? 132.919 177.633 140.191 1.00 64.48 250 TYR A O 1
ATOM 1612 N N . VAL A 1 251 ? 133.820 176.382 141.838 1.00 41.73 251 VAL A N 1
ATOM 1613 C CA . VAL A 1 251 ? 133.505 177.316 142.910 1.00 41.39 251 VAL A CA 1
ATOM 1614 C C . VAL A 1 251 ? 134.775 177.598 143.699 1.00 48.74 251 VAL A C 1
ATOM 1615 O O . VAL A 1 251 ? 135.605 176.705 143.903 1.00 53.52 251 VAL A O 1
ATOM 1619 N N . ILE A 1 252 ? 134.936 178.848 144.122 1.00 47.72 252 ILE A N 1
ATOM 1620 C CA . ILE A 1 252 ? 136.075 179.281 144.920 1.00 43.22 252 ILE A CA 1
ATOM 1621 C C . ILE A 1 252 ? 135.555 179.638 146.304 1.00 47.89 252 ILE A C 1
ATOM 1622 O O . ILE A 1 252 ? 134.708 180.529 146.447 1.00 60.47 252 ILE A O 1
ATOM 1627 N N . LEU A 1 253 ? 136.057 178.946 147.323 1.00 46.78 253 LEU A N 1
ATOM 1628 C CA . LEU A 1 253 ? 135.570 179.090 148.687 1.00 39.58 253 LEU A CA 1
ATOM 1629 C C . LEU A 1 253 ? 136.712 179.499 149.603 1.00 47.82 253 LEU A C 1
ATOM 1630 O O . LEU A 1 253 ? 137.752 178.834 149.638 1.00 56.68 253 LEU A O 1
ATOM 1635 N N . THR A 1 254 ? 136.511 180.582 150.347 1.00 55.52 254 THR A N 1
ATOM 1636 C CA . THR A 1 254 ? 137.441 180.993 151.390 1.00 53.17 254 THR A CA 1
ATOM 1637 C C . THR A 1 254 ? 137.013 180.346 152.700 1.00 56.14 254 THR A C 1
ATOM 1638 O O . THR A 1 254 ? 135.868 180.512 153.135 1.00 62.69 254 THR A O 1
ATOM 1642 N N . LEU A 1 255 ? 137.926 179.611 153.324 1.00 57.50 255 LEU A N 1
ATOM 1643 C CA . LEU A 1 255 ? 137.627 178.849 154.527 1.00 58.98 255 LEU A CA 1
ATOM 1644 C C . LEU A 1 255 ? 138.073 179.626 155.756 1.00 59.04 255 LEU A C 1
ATOM 1645 O O . LEU A 1 255 ? 139.211 180.101 155.818 1.00 67.47 255 LEU A O 1
ATOM 1650 N N . ASN A 1 256 ? 137.176 179.752 156.727 1.00 66.33 256 ASN A N 1
ATOM 1651 C CA . ASN A 1 256 ? 137.463 180.406 158.000 1.00 71.74 256 ASN A CA 1
ATOM 1652 C C . ASN A 1 256 ? 137.508 179.313 159.063 1.00 71.41 256 ASN A C 1
ATOM 1653 O O . ASN A 1 256 ? 136.505 179.011 159.710 1.00 74.97 256 ASN A O 1
ATOM 1658 N N . ILE A 1 257 ? 138.684 178.719 159.236 1.00 70.50 257 ILE A N 1
ATOM 1659 C CA . ILE A 1 257 ? 138.869 177.650 160.210 1.00 72.16 257 ILE A CA 1
ATOM 1660 C C . ILE A 1 257 ? 138.993 178.272 161.594 1.00 75.90 257 ILE A C 1
ATOM 1661 O O . ILE A 1 257 ? 139.867 179.112 161.831 1.00 78.24 257 ILE A O 1
ATOM 1666 N N . GLN A 1 258 ? 138.113 177.865 162.510 1.00 81.31 258 GLN A N 1
ATOM 1667 C CA . GLN A 1 258 ? 138.145 178.324 163.896 1.00 82.06 258 GLN A CA 1
ATOM 1668 C C . GLN A 1 258 ? 138.514 177.148 164.789 1.00 85.81 258 GLN A C 1
ATOM 1669 O O . GLN A 1 258 ? 137.628 176.459 165.315 1.00 84.35 258 GLN A O 1
ATOM 1675 N N . PRO A 1 259 ? 139.802 176.866 164.985 1.00 96.08 259 PRO A N 1
ATOM 1676 C CA . PRO A 1 259 ? 140.184 175.761 165.868 1.00 94.02 259 PRO A CA 1
ATOM 1677 C C . PRO A 1 259 ? 139.784 176.039 167.309 1.00 94.44 259 PRO A C 1
ATOM 1678 O O . PRO A 1 259 ? 139.774 177.183 167.768 1.00 92.28 259 PRO A O 1
ATOM 1682 N N . ALA A 1 260 ? 139.448 174.967 168.022 1.00 102.01 260 ALA A N 1
ATOM 1683 C CA . ALA A 1 260 ? 139.119 175.039 169.436 1.00 101.95 260 ALA A CA 1
ATOM 1684 C C . ALA A 1 260 ? 139.741 173.838 170.134 1.00 103.37 260 ALA A C 1
ATOM 1685 O O . ALA A 1 260 ? 140.340 172.965 169.499 1.00 103.47 260 ALA A O 1
ATOM 1687 N N . GLU A 1 261 ? 139.605 173.804 171.460 1.00 110.60 261 GLU A N 1
ATOM 1688 C CA . GLU A 1 261 ? 140.196 172.719 172.236 1.00 107.94 261 GLU A CA 1
ATOM 1689 C C . GLU A 1 261 ? 139.561 171.376 171.894 1.00 107.15 261 GLU A C 1
ATOM 1690 O O . GLU A 1 261 ? 140.263 170.365 171.776 1.00 105.62 261 GLU A O 1
ATOM 1696 N N . SER A 1 262 ? 138.240 171.346 171.723 1.00 100.29 262 SER A N 1
ATOM 1697 C CA . SER A 1 262 ? 137.530 170.094 171.479 1.00 100.97 262 SER A CA 1
ATOM 1698 C C . SER A 1 262 ? 137.422 169.777 169.989 1.00 101.17 262 SER A C 1
ATOM 1699 O O . SER A 1 262 ? 137.901 168.735 169.533 1.00 102.33 262 SER A O 1
ATOM 1702 N N . ALA A 1 263 ? 136.796 170.666 169.222 1.00 93.03 263 ALA A N 1
ATOM 1703 C CA . ALA A 1 263 ? 136.541 170.439 167.809 1.00 91.63 263 ALA A CA 1
ATOM 1704 C C . ALA A 1 263 ? 136.923 171.677 167.010 1.00 93.70 263 ALA A C 1
ATOM 1705 O O . ALA A 1 263 ? 137.201 172.744 167.564 1.00 96.79 263 ALA A O 1
ATOM 1707 N N . THR A 1 264 ? 136.937 171.522 165.691 1.00 83.84 264 THR A N 1
ATOM 1708 C CA . THR A 1 264 ? 137.265 172.600 164.768 1.00 81.12 264 THR A CA 1
ATOM 1709 C C . THR A 1 264 ? 136.020 172.990 163.985 1.00 83.09 264 THR A C 1
ATOM 1710 O O . THR A 1 264 ? 135.347 172.128 163.410 1.00 83.74 264 THR A O 1
ATOM 1714 N N . LYS A 1 265 ? 135.718 174.284 163.967 1.00 84.10 265 LYS A N 1
ATOM 1715 C CA . LYS A 1 265 ? 134.600 174.825 163.208 1.00 83.89 265 LYS A CA 1
ATOM 1716 C C . LYS A 1 265 ? 135.136 175.567 161.994 1.00 84.43 265 LYS A C 1
ATOM 1717 O O . LYS A 1 265 ? 136.042 176.397 162.119 1.00 84.87 265 LYS A O 1
ATOM 1723 N N . ILE A 1 266 ? 134.584 175.260 160.824 1.00 75.72 266 ILE A N 1
ATOM 1724 C CA . ILE A 1 266 ? 135.010 175.866 159.569 1.00 74.71 266 ILE A CA 1
ATOM 1725 C C . ILE A 1 266 ? 133.794 176.451 158.864 1.00 73.27 266 ILE A C 1
ATOM 1726 O O . ILE A 1 266 ? 132.748 175.802 158.761 1.00 74.16 266 ILE A O 1
ATOM 1731 N N . GLU A 1 267 ? 133.928 177.690 158.398 1.00 78.76 267 GLU A N 1
ATOM 1732 C CA . GLU A 1 267 ? 132.888 178.359 157.631 1.00 75.88 267 GLU A CA 1
ATOM 1733 C C . GLU A 1 267 ? 133.466 178.769 156.287 1.00 78.73 267 GLU A C 1
ATOM 1734 O O . GLU A 1 267 ? 134.554 179.350 156.227 1.00 83.99 267 GLU A O 1
ATOM 1740 N N . SER A 1 268 ? 132.741 178.466 155.215 1.00 67.26 268 SER A N 1
ATOM 1741 C CA . SER A 1 268 ? 133.183 178.751 153.858 1.00 63.45 268 SER A CA 1
ATOM 1742 C C . SER A 1 268 ? 132.336 179.867 153.267 1.00 63.39 268 SER A C 1
ATOM 1743 O O . SER A 1 268 ? 131.104 179.828 153.348 1.00 67.78 268 SER A O 1
ATOM 1746 N N . THR A 1 269 ? 132.998 180.857 152.677 1.00 61.75 269 THR A N 1
ATOM 1747 C CA . THR A 1 269 ? 132.339 181.951 151.980 1.00 64.68 269 THR A CA 1
ATOM 1748 C C . THR A 1 269 ? 132.609 181.815 150.489 1.00 65.07 269 THR A C 1
ATOM 1749 O O . THR A 1 269 ? 133.765 181.685 150.075 1.00 68.21 269 THR A O 1
ATOM 1753 N N . THR A 1 270 ? 131.547 181.844 149.690 1.00 59.15 270 THR A N 1
ATOM 1754 C CA . THR A 1 270 ? 131.669 181.643 148.249 1.00 56.69 270 THR A CA 1
ATOM 1755 C C . THR A 1 270 ? 132.295 182.883 147.625 1.00 59.82 270 THR A C 1
ATOM 1756 O O . THR A 1 270 ? 131.633 183.906 147.442 1.00 65.26 270 THR A O 1
ATOM 1760 N N . ILE A 1 271 ? 133.585 182.794 147.301 1.00 57.95 271 ILE A N 1
ATOM 1761 C CA . ILE A 1 271 ? 134.261 183.900 146.632 1.00 55.03 271 ILE A CA 1
ATOM 1762 C C . ILE A 1 271 ? 133.736 184.059 145.212 1.00 59.24 271 ILE A C 1
ATOM 1763 O O . ILE A 1 271 ? 133.436 185.172 144.763 1.00 67.17 271 ILE A O 1
ATOM 1768 N N . ALA A 1 272 ? 133.608 182.951 144.488 1.00 53.60 272 ALA A N 1
ATOM 1769 C CA . ALA A 1 272 ? 133.156 182.996 143.106 1.00 47.48 272 ALA A CA 1
ATOM 1770 C C . ALA A 1 272 ? 132.591 181.639 142.719 1.00 52.77 272 ALA A C 1
ATOM 1771 O O . ALA A 1 272 ? 132.844 180.629 143.378 1.00 58.87 272 ALA A O 1
ATOM 1773 N N . PHE A 1 273 ? 131.822 181.634 141.633 1.00 53.35 273 PHE A N 1
ATOM 1774 C CA . PHE A 1 273 ? 131.185 180.419 141.143 1.00 50.49 273 PHE A CA 1
ATOM 1775 C C . PHE A 1 273 ? 131.092 180.480 139.627 1.00 50.80 273 PHE A C 1
ATOM 1776 O O . PHE A 1 273 ? 130.697 181.509 139.070 1.00 60.29 273 PHE A O 1
ATOM 1784 N N . VAL A 1 274 ? 131.457 179.383 138.968 1.00 44.06 274 VAL A N 1
ATOM 1785 C CA . VAL A 1 274 ? 131.376 179.252 137.519 1.00 47.51 274 VAL A CA 1
ATOM 1786 C C . VAL A 1 274 ? 130.556 178.009 137.206 1.00 55.08 274 VAL A C 1
ATOM 1787 O O . VAL A 1 274 ? 130.829 176.930 137.744 1.00 62.25 274 VAL A O 1
ATOM 1791 N N . LYS A 1 275 ? 129.556 178.159 136.340 1.00 58.27 275 LYS A N 1
ATOM 1792 C CA . LYS A 1 275 ? 128.555 177.120 136.127 1.00 60.84 275 LYS A CA 1
ATOM 1793 C C . LYS A 1 275 ? 128.765 176.315 134.852 1.00 60.94 275 LYS A C 1
ATOM 1794 O O . LYS A 1 275 ? 128.513 175.107 134.847 1.00 71.25 275 LYS A O 1
ATOM 1796 N N . GLU A 1 276 ? 129.214 176.941 133.769 1.00 57.20 276 GLU A N 1
ATOM 1797 C CA . GLU A 1 276 ? 129.287 176.294 132.462 1.00 60.74 276 GLU A CA 1
ATOM 1798 C C . GLU A 1 276 ? 130.746 176.014 132.121 1.00 64.12 276 GLU A C 1
ATOM 1799 O O . GLU A 1 276 ? 131.503 176.936 131.800 1.00 72.94 276 GLU A O 1
ATOM 1805 N N . LEU A 1 277 ? 131.134 174.744 132.186 1.00 50.85 277 LEU A N 1
ATOM 1806 C CA . LEU A 1 277 ? 132.485 174.307 131.875 1.00 48.80 277 LEU A CA 1
ATOM 1807 C C . LEU A 1 277 ? 132.426 172.996 131.106 1.00 48.73 277 LEU A C 1
ATOM 1808 O O . LEU A 1 277 ? 131.463 172.235 131.250 1.00 49.60 277 LEU A O 1
ATOM 1813 N N . PRO A 1 278 ? 133.438 172.706 130.288 1.00 45.60 278 PRO A N 1
ATOM 1814 C CA . PRO A 1 278 ? 133.422 171.461 129.511 1.00 48.16 278 PRO A CA 1
ATOM 1815 C C . PRO A 1 278 ? 133.419 170.231 130.407 1.00 49.43 278 PRO A C 1
ATOM 1816 O O . PRO A 1 278 ? 133.943 170.241 131.522 1.00 54.45 278 PRO A O 1
ATOM 1820 N N . TRP A 1 279 ? 132.814 169.158 129.894 1.00 45.72 279 TRP A N 1
ATOM 1821 C CA . TRP A 1 279 ? 132.618 167.948 130.686 1.00 46.09 279 TRP A CA 1
ATOM 1822 C C . TRP A 1 279 ? 133.932 167.267 131.047 1.00 48.24 279 TRP A C 1
ATOM 1823 O O . TRP A 1 279 ? 134.006 166.577 132.069 1.00 58.84 279 TRP A O 1
ATOM 1834 N N . ASP A 1 280 ? 134.969 167.442 130.235 1.00 47.48 280 ASP A N 1
ATOM 1835 C CA . ASP A 1 280 ? 136.188 166.656 130.363 1.00 48.56 280 ASP A CA 1
ATOM 1836 C C . ASP A 1 280 ? 137.224 167.278 131.291 1.00 51.15 280 ASP A C 1
ATOM 1837 O O . ASP A 1 280 ? 138.316 166.720 131.429 1.00 58.13 280 ASP A O 1
ATOM 1842 N N . LEU A 1 281 ? 136.922 168.412 131.920 1.00 45.68 281 LEU A N 1
ATOM 1843 C CA . LEU A 1 281 ? 137.863 169.008 132.859 1.00 44.63 281 LEU A CA 1
ATOM 1844 C C . LEU A 1 281 ? 138.062 168.086 134.055 1.00 48.40 281 LEU A C 1
ATOM 1845 O O . LEU A 1 281 ? 137.094 167.614 134.657 1.00 52.88 281 LEU A O 1
ATOM 1850 N N . HIS A 1 282 ? 139.324 167.823 134.399 1.00 48.35 282 HIS A N 1
ATOM 1851 C CA . HIS A 1 282 ? 139.631 166.878 135.465 1.00 42.15 282 HIS A CA 1
ATOM 1852 C C . HIS A 1 282 ? 140.714 167.323 136.437 1.00 45.91 282 HIS A C 1
ATOM 1853 O O . HIS A 1 282 ? 140.826 166.716 137.509 1.00 56.92 282 HIS A O 1
ATOM 1860 N N . THR A 1 283 ? 141.506 168.344 136.122 1.00 41.25 283 THR A N 1
ATOM 1861 C CA . THR A 1 283 ? 142.637 168.719 136.961 1.00 41.99 283 THR A CA 1
ATOM 1862 C C . THR A 1 283 ? 142.693 170.228 137.124 1.00 44.81 283 THR A C 1
ATOM 1863 O O . THR A 1 283 ? 142.674 170.963 136.133 1.00 53.40 283 THR A O 1
ATOM 1867 N N . ILE A 1 284 ? 142.768 170.683 138.371 1.00 42.37 284 ILE A N 1
ATOM 1868 C CA . ILE A 1 284 ? 143.007 172.085 138.690 1.00 42.20 284 ILE A CA 1
ATOM 1869 C C . ILE A 1 284 ? 144.498 172.271 138.922 1.00 47.23 284 ILE A C 1
ATOM 1870 O O . ILE A 1 284 ? 145.100 171.560 139.736 1.00 58.32 284 ILE A O 1
ATOM 1875 N N . VAL A 1 285 ? 145.095 173.222 138.212 1.00 41.76 285 VAL A N 1
ATOM 1876 C CA . VAL A 1 285 ? 146.505 173.549 138.401 1.00 37.20 285 VAL A CA 1
ATOM 1877 C C . VAL A 1 285 ? 146.596 175.011 138.818 1.00 45.88 285 VAL A C 1
ATOM 1878 O O . VAL A 1 285 ? 146.669 175.897 137.956 1.00 53.58 285 VAL A O 1
ATOM 1882 N N . PRO A 1 286 ? 146.582 175.308 140.116 1.00 45.18 286 PRO A N 1
ATOM 1883 C CA . PRO A 1 286 ? 146.588 176.709 140.551 1.00 44.38 286 PRO A CA 1
ATOM 1884 C C . PRO A 1 286 ? 147.872 177.422 140.155 1.00 49.06 286 PRO A C 1
ATOM 1885 O O . PRO A 1 286 ? 148.957 176.837 140.136 1.00 54.06 286 PRO A O 1
ATOM 1889 N N . VAL A 1 287 ? 147.731 178.707 139.835 1.00 51.27 287 VAL A N 1
ATOM 1890 C CA . VAL A 1 287 ? 148.861 179.558 139.481 1.00 45.76 287 VAL A CA 1
ATOM 1891 C C . VAL A 1 287 ? 148.799 180.815 140.337 1.00 52.18 287 VAL A C 1
ATOM 1892 O O . VAL A 1 287 ? 147.955 180.924 141.233 1.00 63.29 287 VAL A O 1
ATOM 1896 N N . SER A 1 288 ? 149.701 181.764 140.079 1.00 53.71 288 SER A N 1
ATOM 1897 C CA . SER A 1 288 ? 149.814 182.941 140.937 1.00 58.21 288 SER A CA 1
ATOM 1898 C C . SER A 1 288 ? 148.532 183.766 140.933 1.00 60.82 288 SER A C 1
ATOM 1899 O O . SER A 1 288 ? 148.047 184.183 141.992 1.00 62.37 288 SER A O 1
ATOM 1902 N N . ASN A 1 289 ? 147.964 184.012 139.754 1.00 61.92 289 ASN A N 1
ATOM 1903 C CA . ASN A 1 289 ? 146.804 184.882 139.625 1.00 58.67 289 ASN A CA 1
ATOM 1904 C C . ASN A 1 289 ? 145.503 184.127 139.397 1.00 59.65 289 ASN A C 1
ATOM 1905 O O . ASN A 1 289 ? 144.443 184.757 139.329 1.00 61.59 289 ASN A O 1
ATOM 1910 N N . GLY A 1 290 ? 145.549 182.804 139.278 1.00 54.77 290 GLY A N 1
ATOM 1911 C CA . GLY A 1 290 ? 144.344 182.040 139.031 1.00 47.77 290 GLY A CA 1
ATOM 1912 C C . GLY A 1 290 ? 144.555 180.544 139.118 1.00 51.13 290 GLY A C 1
ATOM 1913 O O . GLY A 1 290 ? 145.284 180.063 139.990 1.00 58.96 290 GLY A O 1
ATOM 1914 N N . ALA A 1 291 ? 143.925 179.797 138.216 1.00 45.35 291 ALA A N 1
ATOM 1915 C CA . ALA A 1 291 ? 144.065 178.348 138.196 1.00 43.29 291 ALA A CA 1
ATOM 1916 C C . ALA A 1 291 ? 143.861 177.847 136.777 1.00 46.44 291 ALA A C 1
ATOM 1917 O O . ALA A 1 291 ? 142.905 178.247 136.107 1.00 52.13 291 ALA A O 1
ATOM 1919 N N . ILE A 1 292 ? 144.758 176.979 136.326 1.00 45.63 292 ILE A N 1
ATOM 1920 C CA . ILE A 1 292 ? 144.631 176.332 135.026 1.00 41.04 292 ILE A CA 1
ATOM 1921 C C . ILE A 1 292 ? 143.869 175.030 135.225 1.00 48.64 292 ILE A C 1
ATOM 1922 O O . ILE A 1 292 ? 144.296 174.164 135.995 1.00 62.68 292 ILE A O 1
ATOM 1927 N N . ILE A 1 293 ? 142.745 174.887 134.534 1.00 41.17 293 ILE A N 1
ATOM 1928 C CA . ILE A 1 293 ? 141.944 173.672 134.597 1.00 41.40 293 ILE A CA 1
ATOM 1929 C C . ILE A 1 293 ? 142.282 172.825 133.381 1.00 42.36 293 ILE A C 1
ATOM 1930 O O . ILE A 1 293 ? 142.005 173.216 132.241 1.00 39.37 293 ILE A O 1
ATOM 1935 N N . VAL A 1 294 ? 142.880 171.666 133.623 1.00 47.92 294 VAL A N 1
ATOM 1936 C CA . VAL A 1 294 ? 143.305 170.772 132.556 1.00 43.09 294 VAL A CA 1
ATOM 1937 C C . VAL A 1 294 ? 142.199 169.765 132.288 1.00 41.83 294 VAL A C 1
ATOM 1938 O O . VAL A 1 294 ? 141.708 169.105 133.211 1.00 52.66 294 VAL A O 1
ATOM 1942 N N . GLY A 1 295 ? 141.798 169.652 131.020 1.00 39.61 295 GLY A N 1
ATOM 1943 C CA . GLY A 1 295 ? 140.825 168.674 130.600 1.00 43.34 295 GLY A CA 1
ATOM 1944 C C . GLY A 1 295 ? 141.410 167.757 129.538 1.00 46.55 295 GLY A C 1
ATOM 1945 O O . GLY A 1 295 ? 142.526 167.962 129.048 1.00 60.83 295 GLY A O 1
ATOM 1946 N N . THR A 1 296 ? 140.635 166.730 129.191 1.00 40.18 296 THR A N 1
ATOM 1947 C CA . THR A 1 296 ? 141.064 165.814 128.140 1.00 46.74 296 THR A CA 1
ATOM 1948 C C . THR A 1 296 ? 141.189 166.527 126.802 1.00 53.32 296 THR A C 1
ATOM 1949 O O . THR A 1 296 ? 142.020 166.145 125.970 1.00 53.33 296 THR A O 1
ATOM 1953 N N . ASN A 1 297 ? 140.388 167.569 126.582 1.00 58.82 297 ASN A N 1
ATOM 1954 C CA . ASN A 1 297 ? 140.359 168.261 125.305 1.00 46.63 297 ASN A CA 1
ATOM 1955 C C . ASN A 1 297 ? 140.498 169.774 125.411 1.00 49.32 297 ASN A C 1
ATOM 1956 O O . ASN A 1 297 ? 140.521 170.444 124.374 1.00 57.42 297 ASN A O 1
ATOM 1961 N N . GLU A 1 298 ? 140.591 170.333 126.615 1.00 52.25 298 GLU A N 1
ATOM 1962 C CA . GLU A 1 298 ? 140.638 171.779 126.779 1.00 47.49 298 GLU A CA 1
ATOM 1963 C C . GLU A 1 298 ? 141.576 172.150 127.918 1.00 54.39 298 GLU A C 1
ATOM 1964 O O . GLU A 1 298 ? 141.869 171.342 128.802 1.00 61.96 298 GLU A O 1
ATOM 1970 N N . LEU A 1 299 ? 142.045 173.396 127.879 1.00 45.68 299 LEU A N 1
ATOM 1971 C CA . LEU A 1 299 ? 142.819 173.998 128.963 1.00 50.60 299 LEU A CA 1
ATOM 1972 C C . LEU A 1 299 ? 142.139 175.313 129.327 1.00 51.23 299 LEU A C 1
ATOM 1973 O O . LEU A 1 299 ? 142.322 176.322 128.642 1.00 63.23 299 LEU A O 1
ATOM 1978 N N . ALA A 1 300 ? 141.361 175.303 130.403 1.00 48.83 300 ALA A N 1
ATOM 1979 C CA . ALA A 1 300 ? 140.618 176.479 130.828 1.00 43.93 300 ALA A CA 1
ATOM 1980 C C . ALA A 1 300 ? 141.402 177.238 131.890 1.00 49.59 300 ALA A C 1
ATOM 1981 O O . ALA A 1 300 ? 141.934 176.633 132.826 1.00 61.45 300 ALA A O 1
ATOM 1983 N N . PHE A 1 301 ? 141.471 178.558 131.743 1.00 49.52 301 PHE A N 1
ATOM 1984 C CA . PHE A 1 301 ? 142.097 179.430 132.729 1.00 53.88 301 PHE A CA 1
ATOM 1985 C C . PHE A 1 301 ? 141.010 180.196 133.467 1.00 58.12 301 PHE A C 1
ATOM 1986 O O . PHE A 1 301 ? 140.238 180.934 132.847 1.00 61.27 301 PHE A O 1
ATOM 1994 N N . LEU A 1 302 ? 140.968 180.039 134.785 1.00 57.51 302 LEU A N 1
ATOM 1995 C CA . LEU A 1 302 ? 140.041 180.771 135.636 1.00 53.08 302 LEU A CA 1
ATOM 1996 C C . LEU A 1 302 ? 140.847 181.536 136.673 1.00 58.03 302 LEU A C 1
ATOM 1997 O O . LEU A 1 302 ? 141.614 180.935 137.433 1.00 68.29 302 LEU A O 1
ATOM 2002 N N . ASP A 1 303 ? 140.675 182.853 136.703 1.00 59.48 303 ASP A N 1
ATOM 2003 C CA . ASP A 1 303 ? 141.394 183.670 137.664 1.00 63.56 303 ASP A CA 1
ATOM 2004 C C . ASP A 1 303 ? 140.801 183.489 139.059 1.00 64.71 303 ASP A C 1
ATOM 2005 O O . ASP A 1 303 ? 139.716 182.931 139.240 1.00 66.02 303 ASP A O 1
ATOM 2010 N N . ASN A 1 304 ? 141.539 183.972 140.061 1.00 63.68 304 ASN A N 1
ATOM 2011 C CA . ASN A 1 304 ? 141.056 183.904 141.434 1.00 58.30 304 ASN A CA 1
ATOM 2012 C C . ASN A 1 304 ? 139.783 184.714 141.632 1.00 65.60 304 ASN A C 1
ATOM 2013 O O . ASN A 1 304 ? 139.031 184.447 142.576 1.00 71.89 304 ASN A O 1
ATOM 2018 N N . THR A 1 305 ? 139.527 185.699 140.768 1.00 65.09 305 THR A N 1
ATOM 2019 C CA . THR A 1 305 ? 138.262 186.422 140.826 1.00 63.21 305 THR A CA 1
ATOM 2020 C C . THR A 1 305 ? 137.094 185.520 140.449 1.00 63.96 305 THR A C 1
ATOM 2021 O O . THR A 1 305 ? 135.962 185.752 140.887 1.00 66.88 305 THR A O 1
ATOM 2025 N N . GLY A 1 306 ? 137.348 184.490 139.645 1.00 65.60 306 GLY A N 1
ATOM 2026 C CA . GLY A 1 306 ? 136.339 183.498 139.335 1.00 62.00 306 GLY A CA 1
ATOM 2027 C C . GLY A 1 306 ? 135.608 183.712 138.027 1.00 66.15 306 GLY A C 1
ATOM 2028 O O . GLY A 1 306 ? 134.396 183.491 137.948 1.00 68.59 306 GLY A O 1
ATOM 2029 N N . VAL A 1 307 ? 136.326 184.142 136.993 1.00 65.59 307 VAL A N 1
ATOM 2030 C CA . VAL A 1 307 ? 135.770 184.272 135.652 1.00 69.72 307 VAL A CA 1
ATOM 2031 C C . VAL A 1 307 ? 136.670 183.511 134.689 1.00 64.67 307 VAL A C 1
ATOM 2032 O O . VAL A 1 307 ? 137.899 183.626 134.754 1.00 63.17 307 VAL A O 1
ATOM 2036 N N . LEU A 1 308 ? 136.061 182.716 133.816 1.00 61.70 308 LEU A N 1
ATOM 2037 C CA . LEU A 1 308 ? 136.811 181.932 132.839 1.00 65.14 308 LEU A CA 1
ATOM 2038 C C . LEU A 1 308 ? 137.314 182.877 131.756 1.00 63.34 308 LEU A C 1
ATOM 2039 O O . LEU A 1 308 ? 136.590 183.214 130.818 1.00 70.41 308 LEU A O 1
ATOM 2044 N N . GLN A 1 309 ? 138.566 183.318 131.894 1.00 65.57 309 GLN A N 1
ATOM 2045 C CA . GLN A 1 309 ? 139.087 184.357 131.011 1.00 65.49 309 GLN A CA 1
ATOM 2046 C C . GLN A 1 309 ? 139.384 183.816 129.618 1.00 70.63 309 GLN A C 1
ATOM 2047 O O . GLN A 1 309 ? 139.088 184.477 128.617 1.00 77.58 309 GLN A O 1
ATOM 2053 N N . SER A 1 310 ? 139.962 182.622 129.530 1.00 64.55 310 SER A N 1
ATOM 2054 C CA . SER A 1 310 ? 140.333 182.064 128.238 1.00 64.04 310 SER A CA 1
ATOM 2055 C C . SER A 1 310 ? 140.380 180.548 128.344 1.00 65.37 310 SER A C 1
ATOM 2056 O O . SER A 1 310 ? 140.417 179.984 129.439 1.00 72.65 310 SER A O 1
ATOM 2059 N N . THR A 1 311 ? 140.377 179.899 127.183 1.00 59.27 311 THR A N 1
ATOM 2060 C CA . THR A 1 311 ? 140.472 178.449 127.109 1.00 58.57 311 THR A CA 1
ATOM 2061 C C . THR A 1 311 ? 141.122 178.063 125.790 1.00 61.37 311 THR A C 1
ATOM 2062 O O . THR A 1 311 ? 141.017 178.783 124.795 1.00 67.55 311 THR A O 1
ATOM 2066 N N . VAL A 1 312 ? 141.799 176.918 125.795 1.00 58.94 312 VAL A N 1
ATOM 2067 C CA . VAL A 1 312 ? 142.547 176.427 124.645 1.00 53.21 312 VAL A CA 1
ATOM 2068 C C . VAL A 1 312 ? 141.991 175.067 124.254 1.00 57.20 312 VAL A C 1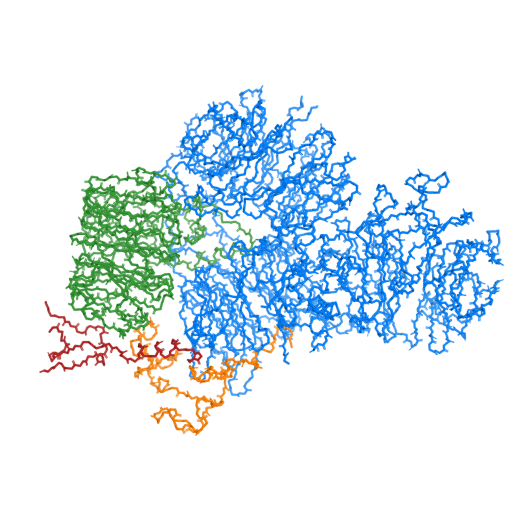
ATOM 2069 O O . VAL A 1 312 ? 141.901 174.165 125.093 1.00 65.65 312 VAL A O 1
ATOM 2073 N N . LEU A 1 313 ? 141.622 174.920 122.985 1.00 54.07 313 LEU A N 1
ATOM 2074 C CA . LEU A 1 313 ? 141.176 173.639 122.456 1.00 52.87 313 LEU A CA 1
ATOM 2075 C C . LEU A 1 313 ? 142.392 172.829 122.027 1.00 51.52 313 LEU A C 1
ATOM 2076 O O . LEU A 1 313 ? 143.210 173.302 121.234 1.00 61.37 313 LEU A O 1
ATOM 2081 N N . LEU A 1 314 ? 142.506 171.611 122.551 1.00 48.11 314 LEU A N 1
ATOM 2082 C CA . LEU A 1 314 ? 143.712 170.813 122.370 1.00 46.27 314 LEU A CA 1
ATOM 2083 C C . LEU A 1 314 ? 143.627 169.816 121.225 1.00 48.55 314 LEU A C 1
ATOM 2084 O O . LEU A 1 314 ? 144.659 169.496 120.628 1.00 57.29 314 LEU A O 1
ATOM 2089 N N . ASN A 1 315 ? 142.438 169.316 120.899 1.00 54.69 315 ASN A N 1
ATOM 2090 C CA . ASN A 1 315 ? 142.294 168.328 119.838 1.00 57.09 315 ASN A CA 1
ATOM 2091 C C . ASN A 1 315 ? 140.936 168.507 119.174 1.00 58.35 315 ASN A C 1
ATOM 2092 O O . ASN A 1 315 ? 140.157 169.395 119.530 1.00 65.32 315 ASN A O 1
ATOM 2097 N N . SER A 1 316 ? 140.659 167.644 118.194 1.00 52.46 316 SER A N 1
ATOM 2098 C CA . SER A 1 316 ? 139.397 167.705 117.466 1.00 53.64 316 SER A CA 1
ATOM 2099 C C . SER A 1 316 ? 138.200 167.351 118.338 1.00 57.54 316 SER A C 1
ATOM 2100 O O . SER A 1 316 ? 137.069 167.696 117.982 1.00 63.28 316 SER A O 1
ATOM 2103 N N . PHE A 1 317 ? 138.419 166.674 119.463 1.00 53.33 317 PHE A N 1
ATOM 2104 C CA . PHE A 1 317 ? 137.336 166.301 120.363 1.00 47.78 317 PHE A CA 1
ATOM 2105 C C . PHE A 1 317 ? 136.932 167.426 121.304 1.00 52.08 317 PHE A C 1
ATOM 2106 O O . PHE A 1 317 ? 136.026 167.229 122.121 1.00 58.46 317 PHE A O 1
ATOM 2114 N N . ALA A 1 318 ? 137.577 168.585 121.218 1.00 61.07 318 ALA A N 1
ATOM 2115 C CA . ALA A 1 318 ? 137.233 169.703 122.080 1.00 63.49 318 ALA A CA 1
ATOM 2116 C C . ALA A 1 318 ? 135.803 170.163 121.817 1.00 66.80 318 ALA A C 1
ATOM 2117 O O . ALA A 1 318 ? 135.208 169.880 120.774 1.00 69.94 318 ALA A O 1
ATOM 2119 N N . ASP A 1 319 ? 135.253 170.891 122.787 1.00 81.48 319 ASP A N 1
ATOM 2120 C CA . ASP A 1 319 ? 133.874 171.350 122.697 1.00 81.42 319 ASP A CA 1
ATOM 2121 C C . ASP A 1 319 ? 133.763 172.493 121.698 1.00 84.16 319 ASP A C 1
ATOM 2122 O O . ASP A 1 319 ? 133.476 173.633 122.075 1.00 86.39 319 ASP A O 1
ATOM 2127 N N . LYS A 1 320 ? 133.998 172.192 120.423 1.00 95.21 320 LYS A N 1
ATOM 2128 C CA . LYS A 1 320 ? 133.928 173.207 119.382 1.00 95.81 320 LYS A CA 1
ATOM 2129 C C . LYS A 1 320 ? 132.495 173.694 119.217 1.00 98.09 320 LYS A C 1
ATOM 2130 O O . LYS A 1 320 ? 131.553 172.895 119.216 1.00 94.79 320 LYS A O 1
ATOM 2132 N N . GLU A 1 321 ? 132.338 175.011 119.084 1.00 107.19 321 GLU A N 1
ATOM 2133 C CA . GLU A 1 321 ? 131.037 175.647 118.878 1.00 106.77 321 GLU A CA 1
ATOM 2134 C C . GLU A 1 321 ? 130.048 175.306 119.990 1.00 107.18 321 GLU A C 1
ATOM 2135 O O . GLU A 1 321 ? 128.843 175.198 119.749 1.00 105.70 321 GLU A O 1
ATOM 2137 N N . LEU A 1 322 ? 130.542 175.125 121.213 1.00 98.63 322 LEU A N 1
ATOM 2138 C CA . LEU A 1 322 ? 129.673 174.943 122.369 1.00 98.02 322 LEU A CA 1
ATOM 2139 C C . LEU A 1 322 ? 129.962 175.942 123.477 1.00 98.66 322 LEU A C 1
ATOM 2140 O O . LEU A 1 322 ? 129.023 176.474 124.081 1.00 98.55 322 LEU A O 1
ATOM 2145 N N . GLN A 1 323 ? 131.235 176.209 123.770 1.00 95.15 323 GLN A N 1
ATOM 2146 C CA . GLN A 1 323 ? 131.585 177.226 124.754 1.00 94.85 323 GLN A CA 1
ATOM 2147 C C . GLN A 1 323 ? 131.125 178.596 124.271 1.00 98.12 323 GLN A C 1
ATOM 2148 O O . GLN A 1 323 ? 130.217 179.194 124.857 1.00 97.70 323 GLN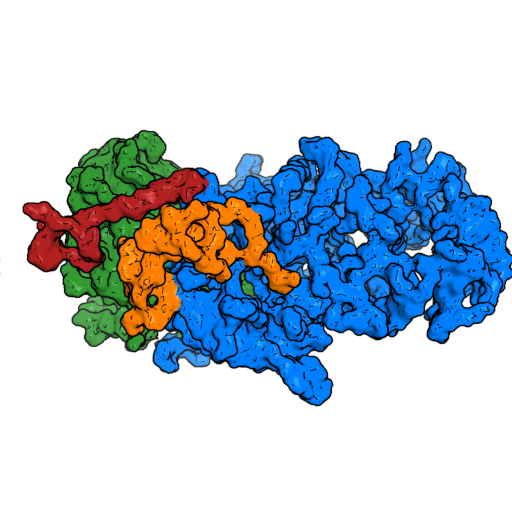 A O 1
ATOM 2154 N N . LYS A 1 324 ? 131.746 179.083 123.193 1.00 102.26 324 LYS A N 1
ATOM 2155 C CA . LYS A 1 324 ? 131.265 180.235 122.423 1.00 102.77 324 LYS A CA 1
ATOM 2156 C C . LYS A 1 324 ? 130.912 181.429 123.307 1.00 103.24 324 LYS A C 1
ATOM 2157 O O . LYS A 1 324 ? 129.892 182.092 123.111 1.00 101.84 324 LYS A O 1
ATOM 2163 N N . THR A 1 325 ? 131.762 181.712 124.293 1.00 100.09 325 THR A N 1
ATOM 2164 C CA . THR A 1 325 ? 131.513 182.835 125.186 1.00 99.12 325 THR A CA 1
ATOM 2165 C C . THR A 1 325 ? 132.754 183.637 125.552 1.00 99.82 325 THR A C 1
ATOM 2166 O O . THR A 1 325 ? 132.644 184.553 126.374 1.00 99.48 325 THR A O 1
ATOM 2170 N N . LYS A 1 326 ? 133.914 183.343 124.980 1.00 96.64 326 LYS A N 1
ATOM 2171 C CA . LYS A 1 326 ? 135.157 183.997 125.384 1.00 95.72 326 LYS A CA 1
ATOM 2172 C C . LYS A 1 326 ? 136.216 183.717 124.325 1.00 95.51 326 LYS A C 1
ATOM 2173 O O . LYS A 1 326 ? 135.915 183.214 123.236 1.00 97.84 326 LYS A O 1
ATOM 2179 N N . ILE A 1 327 ? 137.465 184.050 124.654 1.00 81.14 327 ILE A N 1
ATOM 2180 C CA . ILE A 1 327 ? 138.584 183.778 123.763 1.00 83.69 327 ILE A CA 1
ATOM 2181 C C . ILE A 1 327 ? 138.766 182.274 123.632 1.00 80.14 327 ILE A C 1
ATOM 2182 O O . ILE A 1 327 ? 138.861 181.552 124.633 1.00 78.16 327 ILE A O 1
ATOM 2187 N N . ILE A 1 328 ? 138.811 181.793 122.394 1.00 75.32 328 ILE A N 1
ATOM 2188 C CA . ILE A 1 328 ? 138.929 180.370 122.097 1.00 71.50 328 ILE A CA 1
ATOM 2189 C C . ILE A 1 328 ? 140.201 180.190 121.281 1.00 77.13 328 ILE A C 1
ATOM 2190 O O . ILE A 1 328 ? 140.225 180.476 120.078 1.00 83.37 328 ILE A O 1
ATOM 2195 N N . ASN A 1 329 ? 141.264 179.716 121.926 1.00 68.30 329 ASN A N 1
ATOM 2196 C CA . ASN A 1 329 ? 142.504 179.403 121.226 1.00 64.46 329 ASN A CA 1
ATOM 2197 C C . ASN A 1 329 ? 142.387 178.000 120.645 1.00 64.71 329 ASN A C 1
ATOM 2198 O O . ASN A 1 329 ? 142.460 177.009 121.378 1.00 68.20 329 ASN A O 1
ATOM 2203 N N . ASN A 1 330 ? 142.202 177.912 119.333 1.00 63.77 330 ASN A N 1
ATOM 2204 C CA . ASN A 1 330 ? 142.025 176.633 118.660 1.00 65.78 330 ASN A CA 1
ATOM 2205 C C . ASN A 1 330 ? 143.387 176.087 118.251 1.00 67.71 330 ASN A C 1
ATOM 2206 O O . ASN A 1 330 ? 144.133 176.751 117.524 1.00 71.61 330 ASN A O 1
ATOM 2211 N N . SER A 1 331 ? 143.708 174.884 118.717 1.00 60.48 331 SER A N 1
ATOM 2212 C CA . SER A 1 331 ? 144.970 174.231 118.402 1.00 60.79 331 SER A CA 1
ATOM 2213 C C . SER A 1 331 ? 144.698 172.868 117.784 1.00 64.64 331 SER A C 1
ATOM 2214 O O . SER A 1 331 ? 143.946 172.064 118.345 1.00 59.33 331 SER A O 1
ATOM 2217 N N . SER A 1 332 ? 145.307 172.615 116.626 1.00 79.21 332 SER A N 1
ATOM 2218 C CA . SER A 1 332 ? 145.248 171.320 115.967 1.00 72.16 332 SER A CA 1
ATOM 2219 C C . SER A 1 332 ? 146.387 170.402 116.391 1.00 69.91 332 SER A C 1
ATOM 2220 O O . SER A 1 332 ? 146.731 169.471 115.654 1.00 70.07 332 SER A O 1
ATOM 2223 N N . LEU A 1 333 ? 146.977 170.649 117.562 1.00 63.53 333 LEU A N 1
ATOM 2224 C CA . LEU A 1 333 ? 148.099 169.858 118.048 1.00 62.12 333 LEU A CA 1
ATOM 2225 C C . LEU A 1 333 ? 147.696 168.453 118.473 1.00 65.40 333 LEU A C 1
ATOM 2226 O O . LEU A 1 333 ? 148.578 167.606 118.653 1.00 64.36 333 LEU A O 1
ATOM 2231 N N . GLU A 1 334 ? 146.397 168.191 118.631 1.00 64.78 334 GLU A N 1
ATOM 2232 C CA . GLU A 1 334 ? 145.892 166.882 119.050 1.00 60.26 334 GLU A CA 1
ATOM 2233 C C . GLU A 1 334 ? 146.504 166.446 120.380 1.00 62.81 334 GLU A C 1
ATOM 2234 O O . GLU A 1 334 ? 146.856 165.281 120.571 1.00 65.98 334 GLU A O 1
ATOM 2240 N N . ILE A 1 335 ? 146.635 167.392 121.304 1.00 56.05 335 ILE A N 1
ATOM 2241 C CA . ILE A 1 335 ? 147.115 167.091 122.648 1.00 49.10 335 ILE A CA 1
ATOM 2242 C C . ILE A 1 335 ? 145.985 166.440 123.432 1.00 56.37 335 ILE A C 1
ATOM 2243 O O . ILE A 1 335 ? 144.851 166.931 123.433 1.00 58.74 335 ILE A O 1
ATOM 2248 N N . MET A 1 336 ? 146.288 165.329 124.100 1.00 63.98 336 MET A N 1
ATOM 2249 C CA . MET A 1 336 ? 145.278 164.536 124.793 1.00 60.28 336 MET A CA 1
ATOM 2250 C C . MET A 1 336 ? 145.727 164.280 126.224 1.00 66.37 336 MET A C 1
ATOM 2251 O O . MET A 1 336 ? 146.705 163.561 126.451 1.00 74.71 336 MET A O 1
ATOM 2256 N N . PHE A 1 337 ? 145.014 164.866 127.185 1.00 55.41 337 PHE A N 1
ATOM 2257 C CA . PHE A 1 337 ? 145.223 164.575 128.601 1.00 49.75 337 PHE A CA 1
ATOM 2258 C C . PHE A 1 337 ? 144.135 163.599 129.039 1.00 52.47 337 PHE A C 1
ATOM 2259 O O . PHE A 1 337 ? 143.185 163.950 129.738 1.00 60.42 337 PHE A O 1
ATOM 2267 N N . ARG A 1 338 ? 144.292 162.346 128.621 1.00 51.76 338 ARG A N 1
ATOM 2268 C CA . ARG A 1 338 ? 143.293 161.313 128.861 1.00 52.28 338 ARG A CA 1
ATOM 2269 C C . ARG A 1 338 ? 143.412 160.676 130.238 1.00 55.04 338 ARG A C 1
ATOM 2270 O O . ARG A 1 338 ? 142.587 159.826 130.584 1.00 55.82 338 ARG A O 1
ATOM 2278 N N . GLU A 1 339 ? 144.410 161.062 131.025 1.00 59.04 339 GLU A N 1
ATOM 2279 C CA . GLU A 1 339 ? 144.590 160.508 132.356 1.00 55.26 339 GLU A CA 1
ATOM 2280 C C . GLU A 1 339 ? 143.639 161.168 133.349 1.00 57.64 339 GLU A C 1
ATOM 2281 O O . GLU A 1 339 ? 143.107 162.256 133.115 1.00 64.26 339 GLU A O 1
ATOM 2287 N N . LYS A 1 340 ? 143.427 160.484 134.476 1.00 62.66 340 LYS A N 1
ATOM 2288 C CA . LYS A 1 340 ? 142.559 161.024 135.518 1.00 63.02 340 LYS A CA 1
ATOM 2289 C C . LYS A 1 340 ? 143.126 162.313 136.098 1.00 66.50 340 LYS A C 1
ATOM 2290 O O . LYS A 1 340 ? 142.385 163.274 136.337 1.00 66.12 340 LYS A O 1
ATOM 2296 N N . ASN A 1 341 ? 144.435 162.354 136.332 1.00 66.84 341 ASN A N 1
ATOM 2297 C CA . ASN A 1 341 ? 145.093 163.534 136.880 1.00 63.83 341 ASN A CA 1
ATOM 2298 C C . ASN A 1 341 ? 146.372 163.782 136.098 1.00 67.66 341 ASN A C 1
ATOM 2299 O O . ASN A 1 341 ? 147.220 162.890 135.995 1.00 71.05 341 ASN A O 1
ATOM 2304 N N . THR A 1 342 ? 146.513 164.988 135.558 1.00 60.10 342 THR A N 1
ATOM 2305 C CA . THR A 1 342 ? 147.670 165.345 134.750 1.00 57.24 342 THR A CA 1
ATOM 2306 C C . THR A 1 342 ? 148.795 165.839 135.649 1.00 58.74 342 THR A C 1
ATOM 2307 O O . THR A 1 342 ? 148.597 166.752 136.457 1.00 58.80 342 THR A O 1
ATOM 2311 N N . THR A 1 343 ? 149.971 165.233 135.509 1.00 48.07 343 THR A N 1
ATOM 2312 C CA . THR A 1 343 ? 151.130 165.655 136.280 1.00 47.37 343 THR A CA 1
ATOM 2313 C C . THR A 1 343 ? 151.679 166.965 135.730 1.00 45.84 343 THR A C 1
ATOM 2314 O O . THR A 1 343 ? 151.688 167.195 134.518 1.00 47.00 343 THR A O 1
ATOM 2318 N N . SER A 1 344 ? 152.118 167.835 136.633 1.00 47.42 344 SER A N 1
ATOM 2319 C CA . SER A 1 344 ? 152.589 169.153 136.238 1.00 39.49 344 SER A CA 1
ATOM 2320 C C . SER A 1 344 ? 153.473 169.718 137.337 1.00 40.80 344 SER A C 1
ATOM 2321 O O . SER A 1 344 ? 153.443 169.261 138.482 1.00 57.40 344 SER A O 1
ATOM 2324 N N . ILE A 1 345 ? 154.267 170.718 136.967 1.00 38.26 345 ILE A N 1
ATOM 2325 C CA . ILE A 1 345 ? 155.060 171.488 137.915 1.00 42.54 345 ILE A CA 1
ATOM 2326 C C . ILE A 1 345 ? 154.797 172.965 137.664 1.00 41.61 345 ILE A C 1
ATOM 2327 O O . ILE A 1 345 ? 154.835 173.422 136.516 1.00 46.38 345 ILE A O 1
ATOM 2332 N N . TRP A 1 346 ? 154.498 173.701 138.726 1.00 51.71 346 TRP A N 1
ATOM 2333 C CA . TRP A 1 346 ? 154.330 175.146 138.655 1.00 52.61 346 TRP A CA 1
ATOM 2334 C C . TRP A 1 346 ? 155.505 175.783 139.382 1.00 56.16 346 TRP A C 1
ATOM 2335 O O . TRP A 1 346 ? 155.609 175.686 140.609 1.00 64.32 346 TRP A O 1
ATOM 2346 N N . ILE A 1 347 ? 156.388 176.421 138.627 1.00 50.13 347 ILE A N 1
ATOM 2347 C CA . ILE A 1 347 ? 157.557 177.102 139.177 1.00 53.57 347 ILE A CA 1
ATOM 2348 C C . ILE A 1 347 ? 157.199 178.574 139.347 1.00 58.58 347 ILE A C 1
ATOM 2349 O O . ILE A 1 347 ? 156.855 179.232 138.355 1.00 62.33 347 ILE A O 1
ATOM 2354 N N . PRO A 1 348 ? 157.253 179.121 140.558 1.00 61.51 348 PRO A N 1
ATOM 2355 C CA . PRO A 1 348 ? 156.865 180.520 140.754 1.00 59.81 348 PRO A CA 1
ATOM 2356 C C . PRO A 1 348 ? 157.857 181.470 140.103 1.00 62.58 348 PRO A C 1
ATOM 2357 O O . PRO A 1 348 ? 158.993 181.111 139.784 1.00 63.70 348 PRO A O 1
ATOM 2361 N N . SER A 1 349 ? 157.400 182.701 139.896 1.00 69.68 349 SER A N 1
ATOM 2362 C CA . SER A 1 349 ? 158.266 183.736 139.351 1.00 67.23 349 SER A CA 1
ATOM 2363 C C . SER A 1 349 ? 159.426 184.001 140.301 1.00 69.89 349 SER A C 1
ATOM 2364 O O . SER A 1 349 ? 159.232 184.163 141.509 1.00 72.59 349 SER A O 1
ATOM 2367 N N . SER A 1 350 ? 160.636 184.045 139.751 1.00 76.60 350 SER A N 1
ATOM 2368 C CA . SER A 1 350 ? 161.844 184.216 140.548 1.00 76.89 350 SER A CA 1
ATOM 2369 C C . SER A 1 350 ? 162.116 185.702 140.741 1.00 79.86 350 SER A C 1
ATOM 2370 O O . SER A 1 350 ? 162.246 186.447 139.764 1.00 82.41 350 SER A O 1
ATOM 2373 N N . LYS A 1 351 ? 162.212 186.127 141.996 1.00 84.08 351 LYS A N 1
ATOM 2374 C CA . LYS A 1 351 ? 162.448 187.530 142.315 1.00 84.16 351 LYS A CA 1
ATOM 2375 C C . LYS A 1 351 ? 163.932 187.867 142.241 1.00 83.50 351 LYS A C 1
ATOM 2376 O O . LYS A 1 351 ? 164.379 188.541 141.313 1.00 81.83 351 LYS A O 1
ATOM 2378 N N . SER A 1 357 ? 160.104 190.909 139.419 1.00 91.61 357 SER A N 1
ATOM 2379 C CA . SER A 1 357 ? 159.902 189.488 139.675 1.00 92.04 357 SER A CA 1
ATOM 2380 C C . SER A 1 357 ? 160.311 188.652 138.467 1.00 90.90 357 SER A C 1
ATOM 2381 O O . SER A 1 357 ? 160.057 187.449 138.421 1.00 94.11 357 SER A O 1
ATOM 2384 N N . ASN A 1 358 ? 160.908 189.318 137.476 1.00 83.19 358 ASN A N 1
ATOM 2385 C CA . ASN A 1 358 ? 161.454 188.694 136.273 1.00 84.86 358 ASN A CA 1
ATOM 2386 C C . ASN A 1 358 ? 160.366 188.112 135.375 1.00 87.83 358 ASN A C 1
ATOM 2387 O O . ASN A 1 358 ? 160.660 187.658 134.265 1.00 87.77 358 ASN A O 1
ATOM 2392 N N . ASN A 1 359 ? 159.115 188.143 135.838 1.00 86.88 359 ASN A N 1
ATOM 2393 C CA . ASN A 1 359 ? 157.953 187.697 135.066 1.00 84.63 359 ASN A CA 1
ATOM 2394 C C . ASN A 1 359 ? 158.189 186.326 134.433 1.00 85.83 359 ASN A C 1
ATOM 2395 O O . ASN A 1 359 ? 157.827 186.071 133.283 1.00 87.70 359 ASN A O 1
ATOM 2400 N N . ASP A 1 360 ? 158.803 185.428 135.203 1.00 80.76 360 ASP A N 1
ATOM 2401 C CA . ASP A 1 360 ? 159.212 184.123 134.698 1.00 78.54 360 ASP A CA 1
ATOM 2402 C C . ASP A 1 360 ? 158.453 182.985 135.372 1.00 80.73 360 ASP A C 1
ATOM 2403 O O . ASP A 1 360 ? 158.997 181.895 135.560 1.00 84.64 360 ASP A O 1
ATOM 2408 N N . GLU A 1 361 ? 157.198 183.220 135.744 1.00 71.00 361 GLU A N 1
ATOM 2409 C CA . GLU A 1 361 ? 156.367 182.152 136.283 1.00 65.43 361 GLU A CA 1
ATOM 2410 C C . GLU A 1 361 ? 156.038 181.162 135.173 1.00 67.68 361 GLU A C 1
ATOM 2411 O O . GLU A 1 361 ? 155.437 181.533 134.160 1.00 76.07 361 GLU A O 1
ATOM 2417 N N . THR A 1 362 ? 156.429 179.905 135.360 1.00 61.57 362 THR A N 1
ATOM 2418 C CA . THR A 1 362 ? 156.307 178.888 134.327 1.00 63.23 362 THR A CA 1
ATOM 2419 C C . THR A 1 362 ? 155.443 177.735 134.814 1.00 61.68 362 THR A C 1
ATOM 2420 O O . THR A 1 362 ? 155.481 177.369 135.993 1.00 62.79 362 THR A O 1
ATOM 2424 N N . LEU A 1 363 ? 154.664 177.170 133.896 1.00 54.99 363 LEU A N 1
ATOM 2425 C CA . LEU A 1 363 ? 153.870 175.977 134.151 1.00 47.70 363 LEU A CA 1
ATOM 2426 C C . LEU A 1 363 ? 154.192 174.953 133.076 1.00 48.19 363 LEU A C 1
ATOM 2427 O O . LEU A 1 363 ? 154.214 175.284 131.888 1.00 53.67 363 LEU A O 1
ATOM 2432 N N . LEU A 1 364 ? 154.449 173.716 133.492 1.00 43.49 364 LEU A N 1
ATOM 2433 C CA . LEU A 1 364 ? 154.800 172.635 132.578 1.00 36.53 364 LEU A CA 1
ATOM 2434 C C . LEU A 1 364 ? 153.825 171.485 132.782 1.00 41.59 364 LEU A C 1
ATOM 2435 O O . LEU A 1 364 ? 153.862 170.814 133.817 1.00 51.21 364 LEU A O 1
ATOM 2440 N N . LEU A 1 365 ? 152.959 171.259 131.801 1.00 46.67 365 LEU A N 1
ATOM 2441 C CA . LEU A 1 365 ? 152.128 170.068 131.816 1.00 43.83 365 LEU A CA 1
ATOM 2442 C C . LEU A 1 365 ? 152.887 168.900 131.199 1.00 43.13 365 LEU A C 1
ATOM 2443 O O . LEU A 1 365 ? 153.897 169.072 130.514 1.00 55.65 365 LEU A O 1
ATOM 2448 N N . MET A 1 366 ? 152.387 167.696 131.452 1.00 49.08 366 MET A N 1
ATOM 2449 C CA . MET A 1 366 ? 153.059 166.491 130.975 1.00 45.11 366 MET A CA 1
ATOM 2450 C C . MET A 1 366 ? 152.023 165.387 130.863 1.00 50.41 366 MET A C 1
ATOM 2451 O O . MET A 1 366 ? 151.432 164.991 131.872 1.00 56.25 366 MET A O 1
ATOM 2456 N N . ASP A 1 367 ? 151.799 164.897 129.648 1.00 49.65 367 ASP A N 1
ATOM 2457 C CA . ASP A 1 367 ? 150.771 163.893 129.408 1.00 57.38 367 ASP A CA 1
ATOM 2458 C C . ASP A 1 367 ? 151.340 162.500 129.669 1.00 56.80 367 ASP A C 1
ATOM 2459 O O . ASP A 1 367 ? 152.452 162.339 130.179 1.00 62.83 367 ASP A O 1
ATOM 2464 N N . LEU A 1 368 ? 150.573 161.467 129.313 1.00 53.58 368 LEU A N 1
ATOM 2465 C CA . LEU A 1 368 ? 150.973 160.102 129.635 1.00 49.20 368 LEU A CA 1
ATOM 2466 C C . LEU A 1 368 ? 152.094 159.603 128.734 1.00 50.54 368 LEU A C 1
ATOM 2467 O O . LEU A 1 368 ? 152.885 158.750 129.150 1.00 58.78 368 LEU A O 1
ATOM 2472 N N . LYS A 1 369 ? 152.182 160.112 127.506 1.00 52.17 369 LYS A N 1
ATOM 2473 C CA . LYS A 1 369 ? 153.221 159.698 126.572 1.00 54.57 369 LYS A CA 1
ATOM 2474 C C . LYS A 1 369 ? 154.541 160.424 126.792 1.00 58.90 369 LYS A C 1
ATOM 2475 O O . LYS A 1 369 ? 155.401 160.393 125.904 1.00 61.82 369 LYS A O 1
ATOM 2481 N N . SER A 1 370 ? 154.711 161.068 127.946 1.00 56.66 370 SER A N 1
ATOM 2482 C CA . SER A 1 370 ? 155.936 161.785 128.297 1.00 52.51 370 SER A CA 1
ATOM 2483 C C . SER A 1 370 ? 156.259 162.864 127.262 1.00 61.00 370 SER A C 1
ATOM 2484 O O . SER A 1 370 ? 157.338 162.901 126.669 1.00 67.43 370 SER A O 1
ATOM 2487 N N . ASN A 1 371 ? 155.284 163.738 127.040 1.00 52.70 371 ASN A N 1
ATOM 2488 C CA . ASN A 1 371 ? 155.475 164.953 126.260 1.00 47.66 371 ASN A CA 1
ATOM 2489 C C . ASN A 1 371 ? 155.320 166.136 127.202 1.00 50.51 371 ASN A C 1
ATOM 2490 O O . ASN A 1 371 ? 154.269 166.297 127.830 1.00 60.34 371 ASN A O 1
ATOM 2495 N N . ILE A 1 372 ? 156.358 166.953 127.303 1.00 50.70 372 ILE A N 1
ATOM 2496 C CA . ILE A 1 372 ? 156.340 168.114 128.181 1.00 51.89 372 ILE A CA 1
ATOM 2497 C C . ILE A 1 372 ? 155.777 169.294 127.407 1.00 48.74 372 ILE A C 1
ATOM 2498 O O . ILE A 1 372 ? 156.263 169.627 126.320 1.00 58.43 372 ILE A O 1
ATOM 2503 N N . TYR A 1 373 ? 154.749 169.926 127.963 1.00 43.39 373 TYR A N 1
ATOM 2504 C CA . TYR A 1 373 ? 154.066 171.036 127.317 1.00 44.15 373 TYR A CA 1
ATOM 2505 C C . TYR A 1 373 ? 154.282 172.298 128.134 1.00 45.46 373 TYR A C 1
ATOM 2506 O O . TYR A 1 373 ? 154.052 172.304 129.347 1.00 50.85 373 TYR A O 1
ATOM 2515 N N . TYR A 1 374 ? 154.719 173.360 127.469 1.00 50.70 374 TYR A N 1
ATOM 2516 C CA . TYR A 1 374 ? 154.929 174.650 128.107 1.00 47.08 374 TYR A CA 1
ATOM 2517 C C . TYR A 1 374 ? 153.672 175.493 127.959 1.00 53.31 374 TYR A C 1
ATOM 2518 O O . TYR A 1 374 ? 153.179 175.693 126.845 1.00 65.08 374 TYR A O 1
ATOM 2527 N N . ILE A 1 375 ? 153.154 175.978 129.082 1.00 51.97 375 ILE A N 1
ATOM 2528 C CA . ILE A 1 375 ? 151.988 176.849 129.107 1.00 50.28 375 ILE A CA 1
ATOM 2529 C C . ILE A 1 375 ? 152.421 178.194 129.666 1.00 58.96 375 ILE A C 1
ATOM 2530 O O . ILE A 1 375 ? 152.945 178.267 130.783 1.00 67.39 375 ILE A O 1
ATOM 2535 N N . GLN A 1 376 ? 152.209 179.250 128.890 1.00 69.30 376 GLN A N 1
ATOM 2536 C CA . GLN A 1 376 ? 152.567 180.599 129.296 1.00 75.13 376 GLN A CA 1
ATOM 2537 C C . GLN A 1 376 ? 151.308 181.395 129.603 1.00 69.60 376 GLN A C 1
ATOM 2538 O O . GLN A 1 376 ? 150.279 181.238 128.937 1.00 67.64 376 GLN A O 1
ATOM 2544 N N . MET A 1 377 ? 151.385 182.216 130.645 1.00 79.10 377 MET A N 1
ATOM 2545 C CA . MET A 1 377 ? 150.294 183.087 131.070 1.00 80.78 377 MET A CA 1
ATOM 2546 C C . MET A 1 377 ? 150.881 184.489 131.173 1.00 85.58 377 MET A C 1
ATOM 2547 O O . MET A 1 377 ? 151.312 184.917 132.247 1.00 89.96 377 MET A O 1
ATOM 2552 N N . GLU A 1 378 ? 150.896 185.205 130.052 1.00 92.97 378 GLU A N 1
ATOM 2553 C CA . GLU A 1 378 ? 151.522 186.525 129.989 1.00 94.65 378 GLU A CA 1
ATOM 2554 C C . GLU A 1 378 ? 150.529 187.610 130.407 1.00 96.12 378 GLU A C 1
ATOM 2555 O O . GLU A 1 378 ? 150.238 188.557 129.678 1.00 98.88 378 GLU A O 1
ATOM 2561 N N . ALA A 1 379 ? 150.008 187.450 131.619 1.00 95.02 379 ALA A N 1
ATOM 2562 C CA . ALA A 1 379 ? 149.075 188.407 132.190 1.00 94.89 379 ALA A CA 1
ATOM 2563 C C . ALA A 1 379 ? 149.816 189.645 132.673 1.00 95.85 379 ALA A C 1
ATOM 2564 O O . ALA A 1 379 ? 150.915 189.550 133.227 1.00 95.72 379 ALA A O 1
ATOM 2566 N N . GLU A 1 380 ? 149.208 190.808 132.457 1.00 107.18 380 GLU A N 1
ATOM 2567 C CA . GLU A 1 380 ? 149.719 192.063 132.988 1.00 109.57 380 GLU A CA 1
ATOM 2568 C C . GLU A 1 380 ? 149.102 192.416 134.334 1.00 111.17 380 GLU A C 1
ATOM 2569 O O . GLU A 1 380 ? 149.455 193.447 134.914 1.00 110.98 380 GLU A O 1
ATOM 2575 N N . GLY A 1 381 ? 148.194 191.584 134.836 1.00 107.44 381 GLY A N 1
ATOM 2576 C CA . GLY A 1 381 ? 147.489 191.846 136.073 1.00 105.05 381 GLY A CA 1
ATOM 2577 C C . GLY A 1 381 ? 146.331 190.886 136.240 1.00 104.94 381 GLY A C 1
ATOM 2578 O O . GLY A 1 381 ? 146.504 189.671 136.110 1.00 104.25 381 GLY A O 1
ATOM 2579 N N . ARG A 1 382 ? 145.144 191.417 136.536 1.00 103.04 382 ARG A N 1
ATOM 2580 C CA . ARG A 1 382 ? 143.952 190.577 136.549 1.00 103.21 382 ARG A CA 1
ATOM 2581 C C . ARG A 1 382 ? 143.656 190.026 135.160 1.00 103.17 382 ARG A C 1
ATOM 2582 O O . ARG A 1 382 ? 143.314 188.847 135.009 1.00 102.02 382 ARG A O 1
ATOM 2584 N N . LEU A 1 383 ? 143.785 190.863 134.133 1.00 98.66 383 LEU A N 1
ATOM 2585 C CA . LEU A 1 383 ? 143.536 190.426 132.767 1.00 97.29 383 LEU A CA 1
ATOM 2586 C C . LEU A 1 383 ? 144.668 189.536 132.266 1.00 99.04 383 LEU A C 1
ATOM 2587 O O . LEU A 1 383 ? 145.835 189.714 132.624 1.00 100.25 383 LEU A O 1
ATOM 2589 N N . LEU A 1 384 ? 144.310 188.571 131.423 1.00 89.71 384 LEU A N 1
ATOM 2590 C CA . LEU A 1 384 ? 145.250 187.604 130.877 1.00 86.29 384 LEU A CA 1
ATOM 2591 C C . LEU A 1 384 ? 145.484 187.869 129.396 1.00 85.99 384 LEU A C 1
ATOM 2592 O O . LEU A 1 384 ? 144.541 188.147 128.649 1.00 88.48 384 LEU A O 1
ATOM 2597 N N . ILE A 1 385 ? 146.745 187.784 128.979 1.00 88.42 385 ILE A N 1
ATOM 2598 C CA . ILE A 1 385 ? 147.138 187.957 127.586 1.00 87.39 385 ILE A CA 1
ATOM 2599 C C . ILE A 1 385 ? 148.019 186.784 127.182 1.00 90.51 385 ILE A C 1
ATOM 2600 O O . ILE A 1 385 ? 148.869 186.339 127.961 1.00 93.92 385 ILE A O 1
ATOM 2605 N N . LYS A 1 386 ? 147.810 186.282 125.963 1.00 80.28 386 LYS A N 1
ATOM 2606 C CA . LYS A 1 386 ? 148.665 185.267 125.345 1.00 81.23 386 LYS A CA 1
ATOM 2607 C C . LYS A 1 386 ? 148.710 183.989 126.191 1.00 78.67 386 LYS A C 1
ATOM 2608 O O . LYS A 1 386 ? 149.737 183.601 126.750 1.00 83.26 386 LYS A O 1
ATOM 2614 N N . PHE A 1 387 ? 147.547 183.351 126.281 1.00 60.30 387 PHE A N 1
ATOM 2615 C CA . PHE A 1 387 ? 147.422 182.044 126.913 1.00 60.99 387 PHE A CA 1
ATOM 2616 C C . PHE A 1 387 ? 147.506 180.970 125.836 1.00 62.69 387 PHE A C 1
ATOM 2617 O O . PHE A 1 387 ? 146.665 180.927 124.932 1.00 73.92 387 PHE A O 1
ATOM 2625 N N . ASP A 1 388 ? 148.511 180.106 125.930 1.00 55.09 388 ASP A N 1
ATOM 2626 C CA . ASP A 1 388 ? 148.744 179.104 124.899 1.00 57.73 388 ASP A CA 1
ATOM 2627 C C . ASP A 1 388 ? 149.522 177.943 125.500 1.00 58.64 388 ASP A C 1
ATOM 2628 O O . ASP A 1 388 ? 150.081 178.042 126.594 1.00 66.66 388 ASP A O 1
ATOM 2633 N N . ILE A 1 389 ? 149.546 176.835 124.765 1.00 49.82 389 ILE A N 1
ATOM 2634 C CA . ILE A 1 389 ? 150.288 175.640 125.144 1.00 51.73 389 ILE A CA 1
ATOM 2635 C C . ILE A 1 389 ? 151.272 175.313 124.029 1.00 52.45 389 ILE A C 1
ATOM 2636 O O . ILE A 1 389 ? 150.900 175.296 122.850 1.00 58.19 389 ILE A O 1
ATOM 2641 N N . PHE A 1 390 ? 152.526 175.073 124.400 1.00 56.34 390 PHE A N 1
ATOM 2642 C CA . PHE A 1 390 ? 153.581 174.753 123.448 1.00 52.82 390 PHE A CA 1
ATOM 2643 C C . PHE A 1 390 ? 154.234 173.441 123.844 1.00 58.30 390 PHE A C 1
ATOM 2644 O O . PHE A 1 390 ? 154.593 173.249 125.009 1.00 67.41 390 PHE A O 1
ATOM 2652 N N . LYS A 1 391 ? 154.388 172.544 122.876 1.00 54.35 391 LYS A N 1
ATOM 2653 C CA . LYS A 1 391 ? 155.077 171.286 123.115 1.00 55.39 391 LYS A CA 1
ATOM 2654 C C . LYS A 1 391 ? 156.582 171.507 123.065 1.00 57.10 391 LYS A C 1
ATOM 2655 O O . LYS A 1 391 ? 157.110 172.020 122.074 1.00 67.38 391 LYS A O 1
ATOM 2661 N N . LEU A 1 392 ? 157.267 171.128 124.134 1.00 59.24 392 LEU A N 1
ATOM 2662 C CA . LEU A 1 392 ? 158.712 171.303 124.188 1.00 57.98 392 LEU A CA 1
ATOM 2663 C C . LEU A 1 392 ? 159.381 170.372 123.185 1.00 59.94 392 LEU A C 1
ATOM 2664 O O . LEU A 1 392 ? 159.129 169.162 123.207 1.00 59.90 392 LEU A O 1
ATOM 2669 N N . PRO A 1 393 ? 160.225 170.886 122.294 1.00 70.69 393 PRO A N 1
ATOM 2670 C CA . PRO A 1 393 ? 160.888 170.010 121.324 1.00 70.14 393 PRO A CA 1
ATOM 2671 C C . PRO A 1 393 ? 161.915 169.117 121.999 1.00 74.13 393 PRO A C 1
ATOM 2672 O O . PRO A 1 393 ? 162.684 169.557 122.857 1.00 77.27 393 PRO A O 1
ATOM 2676 N N . ILE A 1 394 ? 161.922 167.853 121.601 1.00 78.41 394 ILE A N 1
ATOM 2677 C CA . ILE A 1 394 ? 162.846 166.858 122.139 1.00 79.63 394 ILE A CA 1
ATOM 2678 C C . ILE A 1 394 ? 163.644 166.332 120.952 1.00 80.68 394 ILE A C 1
ATOM 2679 O O . ILE A 1 394 ? 163.225 165.402 120.257 1.00 83.03 394 ILE A O 1
ATOM 2684 N N . VAL A 1 395 ? 164.808 166.935 120.707 1.00 88.46 395 VAL A N 1
ATOM 2685 C CA . VAL A 1 395 ? 165.621 166.554 119.554 1.00 92.25 395 VAL A CA 1
ATOM 2686 C C . VAL A 1 395 ? 166.159 165.140 119.731 1.00 90.26 395 VAL A C 1
ATOM 2687 O O . VAL A 1 395 ? 165.849 164.234 118.949 1.00 88.79 395 VAL A O 1
ATOM 2691 N N . ASN A 1 396 ? 166.971 164.931 120.763 1.00 90.38 396 ASN A N 1
ATOM 2692 C CA . ASN A 1 396 ? 167.409 163.591 121.134 1.00 88.69 396 ASN A CA 1
ATOM 2693 C C . ASN A 1 396 ? 166.288 162.936 121.928 1.00 91.66 396 ASN A C 1
ATOM 2694 O O . ASN A 1 396 ? 165.941 163.398 123.019 1.00 96.31 396 ASN A O 1
ATOM 2699 N N . ASP A 1 397 ? 165.722 161.856 121.394 1.00 81.79 397 ASP A N 1
ATOM 2700 C CA . ASP A 1 397 ? 164.538 161.265 122.005 1.00 80.12 397 ASP A CA 1
ATOM 2701 C C . ASP A 1 397 ? 164.914 160.534 123.287 1.00 80.89 397 ASP A C 1
ATOM 2702 O O . ASP A 1 397 ? 164.803 159.307 123.373 1.00 81.73 397 ASP A O 1
ATOM 2707 N N . LEU A 1 398 ? 165.360 161.294 124.290 1.00 74.10 398 LEU A N 1
ATOM 2708 C CA . LEU A 1 398 ? 165.789 160.715 125.556 1.00 75.09 398 LEU A CA 1
ATOM 2709 C C . LEU A 1 398 ? 164.611 160.309 126.430 1.00 77.02 398 LEU A C 1
ATOM 2710 O O . LEU A 1 398 ? 164.759 159.441 127.297 1.00 76.18 398 LEU A O 1
ATOM 2715 N N . LEU A 1 399 ? 163.447 160.915 126.219 1.00 63.19 399 LEU A N 1
ATOM 2716 C CA . LEU A 1 399 ? 162.255 160.627 127.003 1.00 56.38 399 LEU A CA 1
ATOM 2717 C C . LEU A 1 399 ? 161.392 159.548 126.359 1.00 55.97 399 LEU A C 1
ATOM 2718 O O . LEU A 1 399 ? 160.276 159.296 126.823 1.00 57.23 399 LEU A O 1
ATOM 2723 N N . LYS A 1 400 ? 161.893 158.910 125.298 1.00 58.77 400 LYS A N 1
ATOM 2724 C CA . LYS A 1 400 ? 161.134 157.884 124.592 1.00 55.79 400 LYS A CA 1
ATOM 2725 C C . LYS A 1 400 ? 160.903 156.651 125.455 1.00 59.18 400 LYS A C 1
ATOM 2726 O O . LYS A 1 400 ? 159.830 156.040 125.392 1.00 59.01 400 LYS A O 1
ATOM 2732 N N . GLU A 1 401 ? 161.892 156.270 126.264 1.00 64.62 401 GLU A N 1
ATOM 2733 C CA . GLU A 1 401 ? 161.805 155.055 127.063 1.00 58.36 401 GLU A CA 1
ATOM 2734 C C . GLU A 1 401 ? 160.872 155.190 128.258 1.00 57.00 401 GLU A C 1
ATOM 2735 O O . GLU A 1 401 ? 160.608 154.187 128.929 1.00 61.18 401 GLU A O 1
ATOM 2741 N N . ASN A 1 402 ? 160.372 156.387 128.542 1.00 45.55 402 ASN A N 1
ATOM 2742 C CA . ASN A 1 402 ? 159.583 156.644 129.735 1.00 44.50 402 ASN A CA 1
ATOM 2743 C C . ASN A 1 402 ? 158.133 156.934 129.370 1.00 49.57 402 ASN A C 1
ATOM 2744 O O . ASN A 1 402 ? 157.838 157.466 128.297 1.00 60.38 402 ASN A O 1
ATOM 2749 N N . SER A 1 403 ? 157.228 156.576 130.278 1.00 52.96 403 SER A N 1
ATOM 2750 C CA . SER A 1 403 ? 155.809 156.849 130.097 1.00 50.22 403 SER A CA 1
ATOM 2751 C C . SER A 1 403 ? 155.141 156.907 131.462 1.00 49.65 403 SER A C 1
ATOM 2752 O O . SER A 1 403 ? 155.688 156.435 132.462 1.00 50.33 403 SER A O 1
ATOM 2755 N N . ASN A 1 404 ? 153.946 157.499 131.483 1.00 51.91 404 ASN A N 1
ATOM 2756 C CA . ASN A 1 404 ? 153.136 157.680 132.683 1.00 53.21 404 ASN A CA 1
ATOM 2757 C C . ASN A 1 404 ? 153.919 158.413 133.765 1.00 51.47 404 ASN A C 1
ATOM 2758 O O . ASN A 1 404 ? 154.277 157.813 134.786 1.00 54.35 404 ASN A O 1
ATOM 2763 N N . PRO A 1 405 ? 154.217 159.698 133.578 1.00 44.63 405 PRO A N 1
ATOM 2764 C CA . PRO A 1 405 ? 154.913 160.449 134.629 1.00 43.14 405 PRO A CA 1
ATOM 2765 C C . PRO A 1 405 ? 154.051 160.577 135.874 1.00 48.76 405 PRO A C 1
ATOM 2766 O O . PRO A 1 405 ? 152.831 160.732 135.794 1.00 53.06 405 PRO A O 1
ATOM 2770 N N . LYS A 1 406 ? 154.699 160.515 137.033 1.00 45.11 406 LYS A N 1
ATOM 2771 C CA . LYS A 1 406 ? 154.007 160.535 138.316 1.00 38.43 406 LYS A CA 1
ATOM 2772 C C . LYS A 1 406 ? 154.209 161.822 139.095 1.00 44.99 406 LYS A C 1
ATOM 2773 O O . LYS A 1 406 ? 153.275 162.296 139.745 1.00 52.35 406 LYS A O 1
ATOM 2779 N N . CYS A 1 407 ? 155.405 162.402 139.050 1.00 43.55 407 CYS A N 1
ATOM 2780 C CA . CYS A 1 407 ? 155.705 163.595 139.825 1.00 41.77 407 CYS A CA 1
ATOM 2781 C C . CYS A 1 407 ? 156.812 164.370 139.131 1.00 50.50 407 CYS A C 1
ATOM 2782 O O . CYS A 1 407 ? 157.637 163.794 138.419 1.00 57.40 407 CYS A O 1
ATOM 2785 N N . ILE A 1 408 ? 156.817 165.684 139.337 1.00 45.02 408 ILE A N 1
ATOM 2786 C CA . ILE A 1 408 ? 157.867 166.559 138.831 1.00 38.85 408 ILE A CA 1
ATOM 2787 C C . ILE A 1 408 ? 158.337 167.446 139.973 1.00 40.74 408 ILE A C 1
ATOM 2788 O O . ILE A 1 408 ? 157.517 168.044 140.678 1.00 54.73 408 ILE A O 1
ATOM 2793 N N . THR A 1 409 ? 159.652 167.527 140.159 1.00 49.67 409 THR A N 1
ATOM 2794 C CA . THR A 1 409 ? 160.238 168.337 141.217 1.00 48.37 409 THR A CA 1
ATOM 2795 C C . THR A 1 409 ? 161.458 169.062 140.673 1.00 51.78 409 THR A C 1
ATOM 2796 O O . THR A 1 409 ? 162.276 168.461 139.972 1.00 55.18 409 THR A O 1
ATOM 2800 N N . ARG A 1 410 ? 161.579 170.346 140.998 1.00 56.00 410 ARG A N 1
ATOM 2801 C CA . ARG A 1 410 ? 162.741 171.130 140.607 1.00 52.46 410 ARG A CA 1
ATOM 2802 C C . ARG A 1 410 ? 163.832 170.970 141.657 1.00 54.28 410 ARG A C 1
ATOM 2803 O O . ARG A 1 410 ? 163.597 171.203 142.847 1.00 61.15 410 ARG A O 1
ATOM 2811 N N . LEU A 1 411 ? 165.026 170.579 141.212 1.00 50.26 411 LEU A N 1
ATOM 2812 C CA . LEU A 1 411 ? 166.095 170.244 142.146 1.00 57.74 411 LEU A CA 1
ATOM 2813 C C . LEU A 1 411 ? 166.823 171.490 142.643 1.00 62.76 411 LEU A C 1
ATOM 2814 O O . LEU A 1 411 ? 166.847 171.769 143.846 1.00 66.58 411 LEU A O 1
ATOM 2819 N N . ASN A 1 412 ? 167.424 172.247 141.733 1.00 68.19 412 ASN A N 1
ATOM 2820 C CA . ASN A 1 412 ? 168.199 173.433 142.080 1.00 67.11 412 ASN A CA 1
ATOM 2821 C C . ASN A 1 412 ? 167.502 174.661 141.510 1.00 73.69 412 ASN A C 1
ATOM 2822 O O . ASN A 1 412 ? 167.225 174.719 140.307 1.00 78.03 412 ASN A O 1
ATOM 2827 N N . ALA A 1 413 ? 167.220 175.636 142.374 1.00 73.74 413 ALA A N 1
ATOM 2828 C CA . ALA A 1 413 ? 166.460 176.811 141.958 1.00 76.54 413 ALA A CA 1
ATOM 2829 C C . ALA A 1 413 ? 167.332 177.801 141.192 1.00 79.70 413 ALA A C 1
ATOM 2830 O O . ALA A 1 413 ? 167.049 178.126 140.034 1.00 82.39 413 ALA A O 1
ATOM 2832 N N . THR A 1 414 ? 168.391 178.298 141.835 1.00 85.34 414 THR A N 1
ATOM 2833 C CA . THR A 1 414 ? 169.322 179.259 141.235 1.00 87.24 414 THR A CA 1
ATOM 2834 C C . THR A 1 414 ? 168.609 180.542 140.812 1.00 90.39 414 THR A C 1
ATOM 2835 O O . THR A 1 414 ? 169.012 181.213 139.859 1.00 92.43 414 THR A O 1
ATOM 2839 N N . ASN A 1 415 ? 167.524 180.870 141.518 1.00 85.01 415 ASN A N 1
ATOM 2840 C CA . ASN A 1 415 ? 166.824 182.151 141.413 1.00 85.28 415 ASN A CA 1
ATOM 2841 C C . ASN A 1 415 ? 166.497 182.557 139.979 1.00 85.01 415 ASN A C 1
ATOM 2842 O O . ASN A 1 415 ? 166.318 183.745 139.692 1.00 84.09 415 ASN A O 1
ATOM 2847 N N . SER A 1 416 ? 166.401 181.587 139.074 1.00 81.38 416 SER A N 1
ATOM 2848 C CA . SER A 1 416 ? 166.082 181.886 137.681 1.00 81.75 416 SER A CA 1
ATOM 2849 C C . SER A 1 416 ? 165.343 180.699 137.090 1.00 81.53 416 SER A C 1
ATOM 2850 O O . SER A 1 416 ? 165.830 179.567 137.168 1.00 81.42 416 SER A O 1
ATOM 2853 N N . ASN A 1 417 ? 164.175 180.954 136.504 1.00 73.46 417 ASN A N 1
ATOM 2854 C CA . ASN A 1 417 ? 163.375 179.905 135.887 1.00 71.78 417 ASN A CA 1
ATOM 2855 C C . ASN A 1 417 ? 163.821 179.579 134.470 1.00 73.07 417 ASN A C 1
ATOM 2856 O O . ASN A 1 417 ? 163.235 178.690 133.843 1.00 78.06 417 ASN A O 1
ATOM 2861 N N . LYS A 1 418 ? 164.829 180.278 133.949 1.00 72.45 418 LYS A N 1
ATOM 2862 C CA . LYS A 1 418 ? 165.361 179.943 132.633 1.00 71.87 418 LYS A CA 1
ATOM 2863 C C . LYS A 1 418 ? 166.016 178.568 132.646 1.00 75.10 418 LYS A C 1
ATOM 2864 O O . LYS A 1 418 ? 165.734 177.726 131.787 1.00 75.47 418 LYS A O 1
ATOM 2870 N N . ASN A 1 419 ? 166.877 178.315 133.629 1.00 79.54 419 ASN A N 1
ATOM 2871 C CA . ASN A 1 419 ? 167.540 177.029 133.793 1.00 77.97 419 ASN A CA 1
ATOM 2872 C C . ASN A 1 419 ? 166.854 176.253 134.907 1.00 79.49 419 ASN A C 1
ATOM 2873 O O . ASN A 1 419 ? 166.721 176.757 136.027 1.00 84.84 419 ASN A O 1
ATOM 2878 N N . MET A 1 420 ? 166.419 175.033 134.602 1.00 65.43 420 MET A N 1
ATOM 2879 C CA . MET A 1 420 ? 165.697 174.216 135.568 1.00 60.72 420 MET A CA 1
ATOM 2880 C C . MET A 1 420 ? 166.212 172.787 135.533 1.00 62.41 420 MET A C 1
ATOM 2881 O O . MET A 1 420 ? 166.339 172.195 134.457 1.00 64.44 420 MET A O 1
ATOM 2886 N N . ASP A 1 421 ? 166.503 172.239 136.709 1.00 64.66 421 ASP A N 1
ATOM 2887 C CA . ASP A 1 421 ? 166.808 170.824 136.869 1.00 61.60 421 ASP A CA 1
ATOM 2888 C C . ASP A 1 421 ? 165.572 170.139 137.435 1.00 61.00 421 ASP A C 1
ATOM 2889 O O . ASP A 1 421 ? 165.142 170.453 138.549 1.00 69.49 421 ASP A O 1
ATOM 2894 N N . LEU A 1 422 ? 165.001 169.213 136.671 1.00 43.32 422 LEU A N 1
ATOM 2895 C CA . LEU A 1 422 ? 163.728 168.595 137.012 1.00 41.54 422 LEU A CA 1
ATOM 2896 C C . LEU A 1 422 ? 163.922 167.113 137.285 1.00 48.52 422 LEU A C 1
ATOM 2897 O O . LEU A 1 422 ? 164.564 166.410 136.499 1.00 51.84 422 LEU A O 1
ATOM 2902 N N . PHE A 1 423 ? 163.365 166.644 138.397 1.00 43.29 423 PHE A N 1
ATOM 2903 C CA . PHE A 1 423 ? 163.274 165.222 138.695 1.00 37.27 423 PHE A CA 1
ATOM 2904 C C . PHE A 1 423 ? 161.857 164.760 138.392 1.00 47.25 423 PHE A C 1
ATOM 2905 O O . PHE A 1 423 ? 160.897 165.269 138.979 1.00 53.22 423 PHE A O 1
ATOM 2913 N N . ILE A 1 424 ? 161.725 163.801 137.481 1.00 41.42 424 ILE A N 1
ATOM 2914 C CA . ILE A 1 424 ? 160.428 163.271 137.084 1.00 39.99 424 ILE A CA 1
ATOM 2915 C C . ILE A 1 424 ? 160.423 161.770 137.324 1.00 46.68 424 ILE A C 1
ATOM 2916 O O . ILE A 1 424 ? 161.315 161.056 136.851 1.00 48.02 424 ILE A O 1
ATOM 2921 N N . GLY A 1 425 ? 159.421 161.295 138.056 1.00 42.71 425 GLY A N 1
ATOM 2922 C CA . GLY A 1 425 ? 159.221 159.873 138.271 1.00 37.25 425 GLY A CA 1
ATOM 2923 C C . GLY A 1 425 ? 158.229 159.325 137.259 1.00 41.02 425 GLY A C 1
ATOM 2924 O O . GLY A 1 425 ? 157.224 159.964 136.951 1.00 54.59 425 GLY A O 1
ATOM 2925 N N . PHE A 1 426 ? 158.524 158.135 136.746 1.00 42.83 426 PHE A N 1
ATOM 2926 C CA . PHE A 1 426 ? 157.725 157.532 135.692 1.00 46.49 426 PHE A CA 1
ATOM 2927 C C . PHE A 1 426 ? 157.219 156.169 136.136 1.00 47.22 426 PHE A C 1
ATOM 2928 O O . PHE A 1 426 ? 157.877 155.463 136.903 1.00 53.32 426 PHE A O 1
ATOM 2936 N N . GLY A 1 427 ? 156.035 155.807 135.640 1.00 42.42 427 GLY A N 1
ATOM 2937 C CA . GLY A 1 427 ? 155.469 154.510 135.952 1.00 48.58 427 GLY A CA 1
ATOM 2938 C C . GLY A 1 427 ? 156.071 153.357 135.181 1.00 43.88 427 GLY A C 1
ATOM 2939 O O . GLY A 1 427 ? 155.943 152.207 135.612 1.00 56.08 427 GLY A O 1
ATOM 2940 N N . SER A 1 428 ? 156.719 153.632 134.055 1.00 41.46 428 SER A N 1
ATOM 2941 C CA . SER A 1 428 ? 157.278 152.586 133.209 1.00 51.49 428 SER A CA 1
ATOM 2942 C C . SER A 1 428 ? 158.779 152.700 133.009 1.00 60.10 428 SER A C 1
ATOM 2943 O O . SER A 1 428 ? 159.484 151.692 133.092 1.00 68.27 428 SER A O 1
ATOM 2946 N N . GLY A 1 429 ? 159.292 153.901 132.746 1.00 41.77 429 GLY A N 1
ATOM 2947 C CA . GLY A 1 429 ? 160.712 154.091 132.552 1.00 47.80 429 GLY A CA 1
ATOM 2948 C C . GLY A 1 429 ? 161.423 154.481 133.833 1.00 48.92 429 GLY A C 1
ATOM 2949 O O . GLY A 1 429 ? 160.829 154.601 134.904 1.00 55.32 429 GLY A O 1
ATOM 2950 N N . ASN A 1 430 ? 162.731 154.680 133.707 1.00 42.40 430 ASN A N 1
ATOM 2951 C CA . ASN A 1 430 ? 163.531 155.135 134.834 1.00 41.77 430 ASN A CA 1
ATOM 2952 C C . ASN A 1 430 ? 163.123 156.545 135.238 1.00 39.97 430 ASN A C 1
ATOM 2953 O O . ASN A 1 430 ? 162.834 157.391 134.388 1.00 53.11 430 ASN A O 1
ATOM 2958 N N . ALA A 1 431 ? 163.087 156.796 136.544 1.00 38.97 431 ALA A N 1
ATOM 2959 C CA . ALA A 1 431 ? 162.910 158.160 137.021 1.00 36.68 431 ALA A CA 1
ATOM 2960 C C . ALA A 1 431 ? 164.119 158.989 136.616 1.00 41.67 431 ALA A C 1
ATOM 2961 O O . ALA A 1 431 ? 165.262 158.576 136.820 1.00 54.58 431 ALA A O 1
ATOM 2963 N N . LEU A 1 432 ? 163.869 160.162 136.046 1.00 39.15 432 LEU A N 1
ATOM 2964 C CA . LEU A 1 432 ? 164.910 160.930 135.384 1.00 33.67 432 LEU A CA 1
ATOM 2965 C C . LEU A 1 432 ? 165.157 162.253 136.091 1.00 40.49 432 LEU A C 1
ATOM 2966 O O . LEU A 1 432 ? 164.246 162.851 136.670 1.00 49.60 432 LEU A O 1
ATOM 2971 N N . VAL A 1 433 ? 166.406 162.698 136.038 1.00 41.32 433 VAL A N 1
ATOM 2972 C CA . VAL A 1 433 ? 166.797 164.040 136.447 1.00 41.27 433 VAL A CA 1
ATOM 2973 C C . VAL A 1 433 ? 167.191 164.776 135.173 1.00 41.54 433 VAL A C 1
ATOM 2974 O O . VAL A 1 433 ? 168.292 164.587 134.645 1.00 47.38 433 VAL A O 1
ATOM 2978 N N . LEU A 1 434 ? 166.289 165.609 134.669 1.00 49.50 434 LEU A N 1
ATOM 2979 C CA . LEU A 1 434 ? 166.492 166.319 133.418 1.00 47.09 434 LEU A CA 1
ATOM 2980 C C . LEU A 1 434 ? 166.886 167.764 133.685 1.00 51.09 434 LEU A C 1
ATOM 2981 O O . LEU A 1 434 ? 166.535 168.343 134.715 1.00 55.29 434 LEU A O 1
ATOM 2986 N N . ARG A 1 435 ? 167.625 168.340 132.742 1.00 54.25 435 ARG A N 1
ATOM 2987 C CA . ARG A 1 435 ? 168.036 169.739 132.800 1.00 51.56 435 ARG A CA 1
ATOM 2988 C C . ARG A 1 435 ? 167.442 170.456 131.595 1.00 55.72 435 ARG A C 1
ATOM 2989 O O . ARG A 1 435 ? 167.801 170.158 130.452 1.00 58.76 435 ARG A O 1
ATOM 2997 N N . LEU A 1 436 ? 166.534 171.391 131.852 1.00 65.93 436 LEU A N 1
ATOM 2998 C CA . LEU A 1 436 ? 165.928 172.208 130.809 1.00 61.58 436 LEU A CA 1
ATOM 2999 C C . LEU A 1 436 ? 166.676 173.531 130.731 1.00 63.80 436 LEU A C 1
ATOM 3000 O O . LEU A 1 436 ? 166.827 174.223 131.743 1.00 66.61 436 LEU A O 1
ATOM 3005 N N . ASN A 1 437 ? 167.137 173.881 129.531 1.00 68.27 437 ASN A N 1
ATOM 3006 C CA . ASN A 1 437 ? 168.081 174.983 129.374 1.00 69.25 437 ASN A CA 1
ATOM 3007 C C . ASN A 1 437 ? 167.390 176.312 129.075 1.00 73.28 437 ASN A C 1
ATOM 3008 O O . ASN A 1 437 ? 167.558 177.283 129.818 1.00 77.97 437 ASN A O 1
ATOM 3013 N N . ASN A 1 438 ? 166.623 176.379 127.992 1.00 74.24 438 ASN A N 1
ATOM 3014 C CA . ASN A 1 438 ? 166.019 177.636 127.551 1.00 74.75 438 ASN A CA 1
ATOM 3015 C C . ASN A 1 438 ? 164.530 177.417 127.307 1.00 78.75 438 ASN A C 1
ATOM 3016 O O . ASN A 1 438 ? 164.133 176.937 126.243 1.00 81.62 438 ASN A O 1
ATOM 3021 N N . LEU A 1 439 ? 163.707 177.788 128.284 1.00 71.92 439 LEU A N 1
ATOM 3022 C CA . LEU A 1 439 ? 162.256 177.677 128.153 1.00 74.54 439 LEU A CA 1
ATOM 3023 C C . LEU A 1 439 ? 161.773 178.812 127.259 1.00 77.58 439 LEU A C 1
ATOM 3024 O O . LEU A 1 439 ? 161.594 179.945 127.711 1.00 69.12 439 LEU A O 1
ATOM 3029 N N . LYS A 1 440 ? 161.561 178.507 125.981 1.00 87.13 440 LYS A N 1
ATOM 3030 C CA . LYS A 1 440 ? 161.170 179.493 124.986 1.00 84.11 440 LYS A CA 1
ATOM 3031 C C . LYS A 1 440 ? 159.851 179.090 124.340 1.00 88.30 440 LYS A C 1
ATOM 3032 O O . LYS A 1 440 ? 159.528 177.902 124.233 1.00 87.63 440 LYS A O 1
ATOM 3038 N N . SER A 1 441 ? 159.090 180.092 123.913 1.00 82.61 441 SER A N 1
ATOM 3039 C CA . SER A 1 441 ? 157.806 179.860 123.263 1.00 77.13 441 SER A CA 1
ATOM 3040 C C . SER A 1 441 ? 157.987 179.578 121.776 1.00 74.62 441 SER A C 1
ATOM 3041 O O . SER A 1 441 ? 157.473 180.308 120.930 1.00 74.00 441 SER A O 1
ATOM 3044 N N . PRO A 1 496 ? 167.438 178.950 122.242 1.00 80.24 496 PRO A N 1
ATOM 3045 C CA . PRO A 1 496 ? 167.423 177.553 121.795 1.00 78.29 496 PRO A CA 1
ATOM 3046 C C . PRO A 1 496 ? 167.194 176.571 122.942 1.00 76.59 496 PRO A C 1
ATOM 3047 O O . PRO A 1 496 ? 168.089 176.361 123.761 1.00 74.47 496 PRO A O 1
ATOM 3051 N N . PHE A 1 497 ? 166.003 175.981 122.997 1.00 74.34 497 PHE A N 1
ATOM 3052 C CA . PHE A 1 497 ? 165.681 175.040 124.061 1.00 73.01 497 PHE A CA 1
ATOM 3053 C C . PHE A 1 497 ? 166.525 173.780 123.927 1.00 73.87 497 PHE A C 1
ATOM 3054 O O . PHE A 1 497 ? 166.651 173.215 122.837 1.00 78.33 497 PHE A O 1
ATOM 3062 N N . ASP A 1 498 ? 167.101 173.337 125.042 1.00 72.68 498 ASP A N 1
ATOM 3063 C CA . ASP A 1 498 ? 167.894 172.119 125.077 1.00 73.15 498 ASP A CA 1
ATOM 3064 C C . ASP A 1 498 ? 167.564 171.344 126.342 1.00 72.92 498 ASP A C 1
ATOM 3065 O O . ASP A 1 498 ? 167.421 171.929 127.419 1.00 72.46 498 ASP A O 1
ATOM 3070 N N . ILE A 1 499 ? 167.444 170.027 126.205 1.00 67.16 499 ILE A N 1
ATOM 3071 C CA . ILE A 1 499 ? 167.148 169.138 127.322 1.00 68.77 499 ILE A CA 1
ATOM 3072 C C . ILE A 1 499 ? 168.202 168.041 127.351 1.00 67.31 499 ILE A C 1
ATOM 3073 O O . ILE A 1 499 ? 168.467 167.400 126.328 1.00 72.11 499 ILE A O 1
ATOM 3078 N N . GLU A 1 500 ? 168.808 167.832 128.517 1.00 61.32 500 GLU A N 1
ATOM 3079 C CA . GLU A 1 500 ? 169.849 166.831 128.684 1.00 62.75 500 GLU A CA 1
ATOM 3080 C C . GLU A 1 500 ? 169.550 165.973 129.904 1.00 63.22 500 GLU A C 1
ATOM 3081 O O . GLU A 1 500 ? 168.951 166.435 130.879 1.00 62.81 500 GLU A O 1
ATOM 3087 N N . LEU A 1 501 ? 169.973 164.714 129.836 1.00 53.23 501 LEU A N 1
ATOM 3088 C CA . LEU A 1 501 ? 169.763 163.760 130.917 1.00 52.90 501 LEU A CA 1
ATOM 3089 C C . LEU A 1 501 ? 170.962 163.797 131.857 1.00 57.41 501 LEU A C 1
ATOM 3090 O O . LEU A 1 501 ? 172.087 163.493 131.447 1.00 61.45 501 LEU A O 1
ATOM 3095 N N . LEU A 1 502 ? 170.720 164.167 133.113 1.00 49.48 502 LEU A N 1
ATOM 3096 C CA . LEU A 1 502 ? 171.785 164.243 134.105 1.00 50.86 502 LEU A CA 1
ATOM 3097 C C . LEU A 1 502 ? 172.027 162.898 134.782 1.00 52.66 502 LEU A C 1
ATOM 3098 O O . LEU A 1 502 ? 173.172 162.446 134.879 1.00 59.84 502 LEU A O 1
ATOM 3103 N N . SER A 1 503 ? 170.965 162.251 135.249 1.00 49.10 503 SER A N 1
ATOM 3104 C CA . SER A 1 503 ? 171.067 160.952 135.899 1.00 52.48 503 SER A CA 1
ATOM 3105 C C . SER A 1 503 ? 169.698 160.289 135.843 1.00 49.40 503 SER A C 1
ATOM 3106 O O . SER A 1 503 ? 168.737 160.848 135.309 1.00 54.84 503 SER A O 1
ATOM 3109 N N . SER A 1 504 ? 169.614 159.084 136.401 1.00 48.04 504 SER A N 1
ATOM 3110 C CA . SER A 1 504 ? 168.360 158.348 136.405 1.00 47.65 504 SER A CA 1
ATOM 3111 C C . SER A 1 504 ? 168.325 157.401 137.593 1.00 52.06 504 SER A C 1
ATOM 3112 O O . SER A 1 504 ? 169.362 156.922 138.058 1.00 62.30 504 SER A O 1
ATOM 3115 N N . LEU A 1 505 ? 167.116 157.139 138.078 1.00 43.97 505 LEU A N 1
ATOM 3116 C CA . LEU A 1 505 ? 166.876 156.136 139.106 1.00 41.70 505 LEU A CA 1
ATOM 3117 C C . LEU A 1 505 ? 166.358 154.880 138.421 1.00 44.34 505 LEU A C 1
ATOM 3118 O O . LEU A 1 505 ? 165.363 154.937 137.691 1.00 46.20 505 LEU A O 1
ATOM 3123 N N . ARG A 1 506 ? 167.033 153.756 138.647 1.00 46.54 506 ARG A N 1
ATOM 3124 C CA . ARG A 1 506 ? 166.655 152.517 137.980 1.00 39.99 506 ARG A CA 1
ATOM 3125 C C . ARG A 1 506 ? 165.225 152.133 138.330 1.00 43.46 506 ARG A C 1
ATOM 3126 O O . ARG A 1 506 ? 164.841 152.110 139.502 1.00 54.47 506 ARG A O 1
ATOM 3134 N N . ASN A 1 507 ? 164.438 151.830 137.302 1.00 42.42 507 ASN A N 1
ATOM 3135 C CA . ASN A 1 507 ? 163.042 151.439 137.458 1.00 41.36 507 ASN A CA 1
ATOM 3136 C C . ASN A 1 507 ? 162.807 150.193 136.620 1.00 40.80 507 ASN A C 1
ATOM 3137 O O . ASN A 1 507 ? 162.921 150.237 135.391 1.00 51.45 507 ASN A O 1
ATOM 3142 N N . VAL A 1 508 ? 162.502 149.080 137.293 1.00 40.98 508 VAL A N 1
ATOM 3143 C CA . VAL A 1 508 ? 162.179 147.818 136.565 1.00 44.75 508 VAL A CA 1
ATOM 3144 C C . VAL A 1 508 ? 160.741 147.952 136.066 1.00 49.13 508 VAL A C 1
ATOM 3145 O O . VAL A 1 508 ? 160.117 146.915 135.776 1.00 53.01 508 VAL A O 1
ATOM 3149 N N . GLY A 1 509 ? 160.240 149.190 135.998 1.00 54.13 509 GLY A N 1
ATOM 3150 C CA . GLY A 1 509 ? 158.886 149.454 135.469 1.00 47.36 509 GLY A CA 1
ATOM 3151 C C . GLY A 1 509 ? 157.854 148.524 136.060 1.00 47.25 509 GLY A C 1
ATOM 3152 O O . GLY A 1 509 ? 158.062 148.053 137.191 1.00 50.15 509 GLY A O 1
ATOM 3153 N N . PRO A 1 510 ? 156.743 148.241 135.351 1.00 41.06 510 PRO A N 1
ATOM 3154 C CA . PRO A 1 510 ? 155.767 147.277 135.836 1.00 39.61 510 PRO A CA 1
ATOM 3155 C C . PRO A 1 510 ? 156.247 145.860 135.504 1.00 49.04 510 PRO A C 1
ATOM 3156 O O . PRO A 1 510 ? 156.328 145.536 134.337 1.00 61.86 510 PRO A O 1
ATOM 3160 N N . ILE A 1 511 ? 156.576 145.063 136.522 1.00 41.51 511 ILE A N 1
ATOM 3161 C CA . ILE A 1 511 ? 156.938 143.641 136.254 1.00 39.31 511 ILE A CA 1
ATOM 3162 C C . ILE A 1 511 ? 155.650 142.956 135.808 1.00 41.15 511 ILE A C 1
ATOM 3163 O O . ILE A 1 511 ? 154.816 142.672 136.678 1.00 49.16 511 ILE A O 1
ATOM 3168 N N . THR A 1 512 ? 155.489 142.725 134.503 1.00 43.44 512 THR A N 1
ATOM 3169 C CA . THR A 1 512 ? 154.206 142.184 133.984 1.00 44.62 512 THR A CA 1
ATOM 3170 C C . THR A 1 512 ? 154.305 140.675 133.741 1.00 48.25 512 THR A C 1
ATOM 3171 O O . THR A 1 512 ? 153.263 140.063 133.443 1.00 60.54 512 THR A O 1
ATOM 3175 N N . SER A 1 513 ? 155.504 140.105 133.862 1.00 37.83 513 SER A N 1
ATOM 3176 C CA . SER A 1 513 ? 155.679 138.641 133.681 1.00 44.34 513 SER A CA 1
ATOM 3177 C C . SER A 1 513 ? 156.877 138.162 134.500 1.00 44.02 513 SER A C 1
ATOM 3178 O O . SER A 1 513 ? 157.849 138.924 134.616 1.00 51.16 513 SER A O 1
ATOM 3181 N N . LEU A 1 514 ? 156.799 136.945 135.041 1.00 44.90 514 LEU A N 1
ATOM 3182 C CA . LEU A 1 514 ? 157.929 136.373 135.819 1.00 39.92 514 LEU A CA 1
ATOM 3183 C C . LEU A 1 514 ? 158.154 134.924 135.392 1.00 43.44 514 LEU A C 1
ATOM 3184 O O . LEU A 1 514 ? 157.166 134.175 135.307 1.00 58.09 514 LEU A O 1
ATOM 3189 N N . THR A 1 515 ? 159.404 134.555 135.129 1.00 34.84 515 THR A N 1
ATOM 3190 C CA . THR A 1 515 ? 159.758 133.201 134.738 1.00 37.42 515 THR A CA 1
ATOM 3191 C C . THR A 1 515 ? 161.159 132.902 135.243 1.00 40.92 515 THR A C 1
ATOM 3192 O O . THR A 1 515 ? 161.920 133.805 135.596 1.00 56.19 515 THR A O 1
ATOM 3196 N N . VAL A 1 516 ? 161.488 131.616 135.279 1.00 45.25 516 VAL A N 1
ATOM 3197 C CA . VAL A 1 516 ? 162.792 131.140 135.718 1.00 40.63 516 VAL A CA 1
ATOM 3198 C C . VAL A 1 516 ? 163.498 130.522 134.522 1.00 49.54 516 VAL A C 1
ATOM 3199 O O . VAL A 1 516 ? 162.904 129.725 133.786 1.00 58.56 516 VAL A O 1
ATOM 3203 N N . GLY A 1 517 ? 164.754 130.904 134.318 1.00 39.42 517 GLY A N 1
ATOM 3204 C CA . GLY A 1 517 ? 165.536 130.361 133.228 1.00 37.68 517 GLY A CA 1
ATOM 3205 C C . GLY A 1 517 ? 167.010 130.543 133.508 1.00 44.78 517 GLY A C 1
ATOM 3206 O O . GLY A 1 517 ? 167.410 131.040 134.562 1.00 55.83 517 GLY A O 1
ATOM 3207 N N . LYS A 1 518 ? 167.820 130.127 132.541 1.00 45.18 518 LYS A N 1
ATOM 3208 C CA . LYS A 1 518 ? 169.273 130.222 132.640 1.00 42.16 518 LYS A CA 1
ATOM 3209 C C . LYS A 1 518 ? 169.719 131.478 131.900 1.00 48.43 518 LYS A C 1
ATOM 3210 O O . LYS A 1 518 ? 169.701 131.526 130.669 1.00 57.18 518 LYS A O 1
ATOM 3216 N N . VAL A 1 519 ? 170.108 132.498 132.659 1.00 44.82 519 VAL A N 1
ATOM 3217 C CA . VAL A 1 519 ? 170.709 133.695 132.081 1.00 46.84 519 VAL A CA 1
ATOM 3218 C C . VAL A 1 519 ? 172.227 133.608 132.118 1.00 53.11 519 VAL A C 1
ATOM 3219 O O . VAL A 1 519 ? 172.904 133.988 131.161 1.00 60.81 519 VAL A O 1
ATOM 3223 N N . SER A 1 520 ? 172.770 133.124 133.225 1.00 62.95 520 SER A N 1
ATOM 3224 C CA . SER A 1 520 ? 174.131 132.624 133.296 1.00 59.58 520 SER A CA 1
ATOM 3225 C C . SER A 1 520 ? 174.085 131.100 133.259 1.00 66.34 520 SER A C 1
ATOM 3226 O O . SER A 1 520 ? 173.017 130.491 133.145 1.00 71.46 520 SER A O 1
ATOM 3229 N N . SER A 1 521 ? 175.261 130.483 133.340 1.00 66.26 521 SER A N 1
ATOM 3230 C CA . SER A 1 521 ? 175.407 129.031 133.430 1.00 62.10 521 SER A CA 1
ATOM 3231 C C . SER A 1 521 ? 174.872 128.298 132.204 1.00 64.78 521 SER A C 1
ATOM 3232 O O . SER A 1 521 ? 174.613 127.093 132.270 1.00 67.40 521 SER A O 1
ATOM 3235 N N . ILE A 1 522 ? 174.687 128.989 131.077 1.00 67.97 522 ILE A N 1
ATOM 3236 C CA . ILE A 1 522 ? 174.343 128.288 129.842 1.00 68.55 522 ILE A CA 1
ATOM 3237 C C . ILE A 1 522 ? 175.498 127.396 129.412 1.00 71.60 522 ILE A C 1
ATOM 3238 O O . ILE A 1 522 ? 175.310 126.224 129.064 1.00 75.54 522 ILE A O 1
ATOM 3243 N N . ASP A 1 523 ? 176.710 127.936 129.440 1.00 74.36 523 ASP A N 1
ATOM 3244 C CA . ASP A 1 523 ? 177.918 127.182 129.149 1.00 75.83 523 ASP A CA 1
ATOM 3245 C C . ASP A 1 523 ? 178.558 126.729 130.453 1.00 75.05 523 ASP A C 1
ATOM 3246 O O . ASP A 1 523 ? 178.772 127.533 131.365 1.00 78.86 523 ASP A O 1
ATOM 3251 N N . ASP A 1 524 ? 178.859 125.434 130.536 1.00 74.47 524 ASP A N 1
ATOM 3252 C CA . ASP A 1 524 ? 179.426 124.868 131.752 1.00 76.94 524 ASP A CA 1
ATOM 3253 C C . ASP A 1 524 ? 180.891 125.229 131.950 1.00 78.69 524 ASP A C 1
ATOM 3254 O O . ASP A 1 524 ? 181.426 124.992 133.038 1.00 80.24 524 ASP A O 1
ATOM 3259 N N . VAL A 1 525 ? 181.547 125.791 130.939 1.00 68.43 525 VAL A N 1
ATOM 3260 C CA . VAL A 1 525 ? 182.966 126.118 131.000 1.00 66.35 525 VAL A CA 1
ATOM 3261 C C . VAL A 1 525 ? 183.157 127.556 130.539 1.00 67.67 525 VAL A C 1
ATOM 3262 O O . VAL A 1 525 ? 182.696 127.932 129.456 1.00 69.68 525 VAL A O 1
ATOM 3266 N N . VAL A 1 526 ? 183.834 128.355 131.360 1.00 70.10 526 VAL A N 1
ATOM 3267 C CA . VAL A 1 526 ? 184.176 129.734 131.027 1.00 72.16 526 VAL A CA 1
ATOM 3268 C C . VAL A 1 526 ? 185.693 129.849 131.070 1.00 73.99 526 VAL A C 1
ATOM 3269 O O . VAL A 1 526 ? 186.301 129.717 132.140 1.00 75.89 526 VAL A O 1
ATOM 3273 N N . LYS A 1 527 ? 186.302 130.105 129.912 1.00 67.55 527 LYS A N 1
ATOM 3274 C CA . LYS A 1 527 ? 187.753 130.246 129.782 1.00 66.74 527 LYS A CA 1
ATOM 3275 C C . LYS A 1 527 ? 188.483 129.034 130.356 1.00 67.75 527 LYS A C 1
ATOM 3276 O O . LYS A 1 527 ? 189.444 129.154 131.118 1.00 68.01 527 LYS A O 1
ATOM 3282 N N . GLY A 1 528 ? 188.014 127.857 129.985 1.00 66.58 528 GLY A N 1
ATOM 3283 C CA . GLY A 1 528 ? 188.625 126.611 130.435 1.00 65.62 528 GLY A CA 1
ATOM 3284 C C . GLY A 1 528 ? 188.089 126.072 131.741 1.00 69.35 528 GLY A C 1
ATOM 3285 O O . GLY A 1 528 ? 187.800 124.881 131.852 1.00 72.13 528 GLY A O 1
ATOM 3286 N N . LEU A 1 529 ? 187.953 126.936 132.737 1.00 67.42 529 LEU A N 1
ATOM 3287 C CA . LEU A 1 529 ? 187.455 126.537 134.040 1.00 65.21 529 LEU A CA 1
ATOM 3288 C C . LEU A 1 529 ? 185.932 126.464 134.039 1.00 70.02 529 LEU A C 1
ATOM 3289 O O . LEU A 1 529 ? 185.271 127.080 133.200 1.00 72.85 529 LEU A O 1
ATOM 3294 N N . PRO A 1 530 ? 185.349 125.709 134.971 1.00 64.55 530 PRO A N 1
ATOM 3295 C CA . PRO A 1 530 ? 183.887 125.650 135.055 1.00 59.41 530 PRO A CA 1
ATOM 3296 C C . PRO A 1 530 ? 183.292 127.010 135.384 1.00 63.08 530 PRO A C 1
ATOM 3297 O O . PRO A 1 530 ? 183.935 127.862 136.001 1.00 71.16 530 PRO A O 1
ATOM 3301 N N . ASN A 1 531 ? 182.055 127.207 134.946 1.00 60.48 531 ASN A N 1
ATOM 3302 C CA . ASN A 1 531 ? 181.363 128.466 135.179 1.00 56.93 531 ASN A CA 1
ATOM 3303 C C . ASN A 1 531 ? 181.257 128.725 136.679 1.00 60.86 531 ASN A C 1
ATOM 3304 O O . ASN A 1 531 ? 180.777 127.855 137.418 1.00 62.56 531 ASN A O 1
ATOM 3309 N N . PRO A 1 532 ? 181.711 129.883 137.170 1.00 58.08 532 PRO A N 1
ATOM 3310 C CA . PRO A 1 532 ? 181.621 130.138 138.618 1.00 55.36 532 PRO A CA 1
ATOM 3311 C C . PRO A 1 532 ? 180.206 130.058 139.160 1.00 59.35 532 PRO A C 1
ATOM 3312 O O . PRO A 1 532 ? 179.993 129.475 140.230 1.00 68.20 532 PRO A O 1
ATOM 3316 N N . ASN A 1 533 ? 179.231 130.629 138.464 1.00 56.17 533 ASN A N 1
ATOM 3317 C CA . ASN A 1 533 ? 177.827 130.416 138.813 1.00 58.67 533 ASN A CA 1
ATOM 3318 C C . ASN A 1 533 ? 177.204 129.363 137.900 1.00 56.19 533 ASN A C 1
ATOM 3319 O O . ASN A 1 533 ? 176.270 129.625 137.147 1.00 55.88 533 ASN A O 1
ATOM 3324 N N . LYS A 1 534 ? 177.738 128.149 137.990 1.00 64.50 534 LYS A N 1
ATOM 3325 C CA . LYS A 1 534 ? 177.216 127.042 137.206 1.00 61.00 534 LYS A CA 1
ATOM 3326 C C . LYS A 1 534 ? 175.896 126.553 137.791 1.00 64.08 534 LYS A C 1
ATOM 3327 O O . LYS A 1 534 ? 175.614 126.722 138.980 1.00 71.41 534 LYS A O 1
ATOM 3333 N N . ASN A 1 535 ? 175.090 125.936 136.926 1.00 64.31 535 ASN A N 1
ATOM 3334 C CA . ASN A 1 535 ? 173.760 125.407 137.250 1.00 65.59 535 ASN A CA 1
ATOM 3335 C C . ASN A 1 535 ? 172.998 126.333 138.197 1.00 53.85 535 ASN A C 1
ATOM 3336 O O . ASN A 1 535 ? 172.416 125.912 139.197 1.00 56.37 535 ASN A O 1
ATOM 3341 N N . GLU A 1 536 ? 173.002 127.620 137.860 1.00 50.45 536 GLU A N 1
ATOM 3342 C CA . GLU A 1 536 ? 172.302 128.640 138.629 1.00 45.24 536 GLU A CA 1
ATOM 3343 C C . GLU A 1 536 ? 171.203 129.234 137.764 1.00 52.60 536 GLU A C 1
ATOM 3344 O O . GLU A 1 536 ? 171.469 129.707 136.654 1.00 62.45 536 GLU A O 1
ATOM 3350 N N . TYR A 1 537 ? 169.977 129.208 138.270 1.00 49.27 537 TYR A N 1
ATOM 3351 C CA . TYR A 1 537 ? 168.835 129.790 137.586 1.00 42.16 537 TYR A CA 1
ATOM 3352 C C . TYR A 1 537 ? 168.523 131.158 138.179 1.00 51.78 537 TYR A C 1
ATOM 3353 O O . TYR A 1 537 ? 168.924 131.480 139.299 1.00 60.65 537 TYR A O 1
ATOM 3362 N N . SER A 1 538 ? 167.812 131.973 137.405 1.00 36.92 538 SER A N 1
ATOM 3363 C CA . SER A 1 538 ? 167.506 133.331 137.823 1.00 38.62 538 SER A CA 1
ATOM 3364 C C . SER A 1 538 ? 166.099 133.708 137.390 1.00 37.81 538 SER A C 1
ATOM 3365 O O . SER A 1 538 ? 165.592 133.225 136.375 1.00 50.75 538 SER A O 1
ATOM 3368 N N . LEU A 1 539 ? 165.474 134.578 138.178 1.00 40.99 539 LEU A N 1
ATOM 3369 C CA . LEU A 1 539 ? 164.196 135.158 137.791 1.00 35.50 539 LEU A CA 1
ATOM 3370 C C . LEU A 1 539 ? 164.402 136.154 136.661 1.00 42.75 539 LEU A C 1
ATOM 3371 O O . LEU A 1 539 ? 165.256 137.040 136.749 1.00 51.09 539 LEU A O 1
ATOM 3376 N N . VAL A 1 540 ? 163.618 136.013 135.598 1.00 36.41 540 VAL A N 1
ATOM 3377 C CA . VAL A 1 540 ? 163.636 136.946 134.480 1.00 34.79 540 VAL A CA 1
ATOM 3378 C C . VAL A 1 540 ? 162.244 137.538 134.348 1.00 41.97 540 VAL A C 1
ATOM 3379 O O . VAL A 1 540 ? 161.257 136.800 134.249 1.00 48.86 540 VAL A O 1
ATOM 3383 N N . ALA A 1 541 ? 162.161 138.867 134.372 1.00 44.12 541 ALA A N 1
ATOM 3384 C CA . ALA A 1 541 ? 160.836 139.522 134.344 1.00 37.96 541 ALA A CA 1
ATOM 3385 C C . ALA A 1 541 ? 160.688 140.399 133.103 1.00 38.44 541 ALA A C 1
ATOM 3386 O O . ALA A 1 541 ? 161.715 140.713 132.476 1.00 51.24 541 ALA A O 1
ATOM 3388 N N . THR A 1 542 ? 159.451 140.761 132.759 1.00 37.01 542 THR A N 1
ATOM 3389 C CA . THR A 1 542 ? 159.225 141.709 131.639 1.00 39.51 542 THR A CA 1
ATOM 3390 C C . THR A 1 542 ? 159.022 143.087 132.266 1.00 43.29 542 THR A C 1
ATOM 3391 O O . THR A 1 542 ? 158.224 143.178 133.216 1.00 54.15 542 THR A O 1
ATOM 3395 N N . SER A 1 543 ? 159.719 144.110 131.772 1.00 40.20 543 SER A N 1
ATOM 3396 C CA . SER A 1 543 ? 159.657 145.430 132.376 1.00 36.24 543 SER A CA 1
ATOM 3397 C C . SER A 1 543 ? 159.277 146.459 131.324 1.00 47.99 543 SER A C 1
ATOM 3398 O O . SER A 1 543 ? 159.542 146.278 130.134 1.00 62.53 543 SER A O 1
ATOM 3401 N N . GLY A 1 544 ? 158.647 147.538 131.774 1.00 50.06 544 GLY A N 1
ATOM 3402 C CA . GLY A 1 544 ? 158.268 148.625 130.900 1.00 50.83 544 GLY A CA 1
ATOM 3403 C C . GLY A 1 544 ? 156.887 148.447 130.296 1.00 52.81 544 GLY A C 1
ATOM 3404 O O . GLY A 1 544 ? 156.260 147.388 130.376 1.00 53.24 544 GLY A O 1
ATOM 3405 N N . ASN A 1 545 ? 156.407 149.523 129.670 1.00 53.99 545 ASN A N 1
ATOM 3406 C CA . ASN A 1 545 ? 155.065 149.548 129.107 1.00 44.98 545 ASN A CA 1
ATOM 3407 C C . ASN A 1 545 ? 154.981 150.047 127.673 1.00 51.88 545 ASN A C 1
ATOM 3408 O O . ASN A 1 545 ? 153.917 149.907 127.062 1.00 66.42 545 ASN A O 1
ATOM 3413 N N . GLY A 1 546 ? 156.041 150.626 127.120 1.00 43.06 546 GLY A N 1
ATOM 3414 C CA . GLY A 1 546 ? 155.962 151.147 125.770 1.00 52.18 546 GLY A CA 1
ATOM 3415 C C . GLY A 1 546 ? 157.189 150.873 124.930 1.00 55.72 546 GLY A C 1
ATOM 3416 O O . GLY A 1 546 ? 157.646 149.730 124.838 1.00 60.86 546 GLY A O 1
ATOM 3417 N N . SER A 1 547 ? 157.728 151.922 124.306 1.00 56.36 547 SER A N 1
ATOM 3418 C CA . SER A 1 547 ? 158.934 151.766 123.500 1.00 57.29 547 SER A CA 1
ATOM 3419 C C . SER A 1 547 ? 160.101 151.289 124.352 1.00 65.36 547 SER A C 1
ATOM 3420 O O . SER A 1 547 ? 160.874 150.421 123.931 1.00 69.03 547 SER A O 1
ATOM 3423 N N . GLY A 1 548 ? 160.244 151.842 125.552 1.00 53.83 548 GLY A N 1
ATOM 3424 C CA . GLY A 1 548 ? 161.243 151.340 126.468 1.00 51.68 548 GLY A CA 1
ATOM 3425 C C . GLY A 1 548 ? 160.680 150.213 127.304 1.00 57.80 548 GLY A C 1
ATOM 3426 O O . GLY A 1 548 ? 160.034 150.443 128.330 1.00 63.32 548 GLY A O 1
ATOM 3427 N N . SER A 1 549 ? 160.928 148.983 126.866 1.00 51.40 549 SER A N 1
ATOM 3428 C CA . SER A 1 549 ? 160.429 147.797 127.546 1.00 45.14 549 SER A CA 1
ATOM 3429 C C . SER A 1 549 ? 161.426 146.678 127.313 1.00 44.96 549 SER A C 1
ATOM 3430 O O . SER A 1 549 ? 161.806 146.413 126.169 1.00 56.26 549 SER A O 1
ATOM 3433 N N . HIS A 1 550 ? 161.838 146.021 128.392 1.00 42.50 550 HIS A N 1
ATOM 3434 C CA . HIS A 1 550 ? 163.019 145.178 128.367 1.00 39.34 550 HIS A CA 1
ATOM 3435 C C . HIS A 1 550 ? 162.786 143.943 129.223 1.00 41.83 550 HIS A C 1
ATOM 3436 O O . HIS A 1 550 ? 161.708 143.742 129.789 1.00 51.33 550 HIS A O 1
ATOM 3443 N N . LEU A 1 551 ? 163.819 143.114 129.315 1.00 42.71 551 LEU A N 1
ATOM 3444 C CA . LEU A 1 551 ? 163.847 141.982 130.228 1.00 35.75 551 LEU A CA 1
ATOM 3445 C C . LEU A 1 551 ? 164.756 142.326 131.398 1.00 39.67 551 LEU A C 1
ATOM 3446 O O . LEU A 1 551 ? 165.896 142.758 131.197 1.00 49.05 551 LEU A O 1
ATOM 3451 N N . THR A 1 552 ? 164.252 142.144 132.612 1.00 38.17 552 THR A N 1
ATOM 3452 C CA . THR A 1 552 ? 165.019 142.394 133.826 1.00 28.67 552 THR A CA 1
ATOM 3453 C C . THR A 1 552 ? 165.391 141.051 134.435 1.00 35.70 552 THR A C 1
ATOM 3454 O O . THR A 1 552 ? 164.518 140.309 134.896 1.00 52.73 552 THR A O 1
ATOM 3458 N N . VAL A 1 553 ? 166.683 140.739 134.438 1.00 37.91 553 VAL A N 1
ATOM 3459 C CA . VAL A 1 553 ? 167.171 139.513 135.059 1.00 38.61 553 VAL A CA 1
ATOM 3460 C C . VAL A 1 553 ? 167.379 139.794 136.543 1.00 40.09 553 VAL A C 1
ATOM 3461 O O . VAL A 1 553 ? 168.284 140.538 136.924 1.00 49.42 553 VAL A O 1
ATOM 3465 N N . ILE A 1 554 ? 166.536 139.199 137.382 1.00 37.16 554 ILE A N 1
ATOM 3466 C CA . ILE A 1 554 ? 166.630 139.367 138.831 1.00 35.89 554 ILE A CA 1
ATOM 3467 C C . ILE A 1 554 ? 167.610 138.301 139.309 1.00 46.96 554 ILE A C 1
ATOM 3468 O O . ILE A 1 554 ? 167.228 137.204 139.713 1.00 51.32 554 ILE A O 1
ATOM 3473 N N . GLN A 1 555 ? 168.897 138.633 139.252 1.00 43.37 555 GLN A N 1
ATOM 3474 C CA . GLN A 1 555 ? 169.941 137.654 139.517 1.00 39.66 555 GLN A CA 1
ATOM 3475 C C . GLN A 1 555 ? 169.946 137.262 140.988 1.00 51.21 555 GLN A C 1
ATOM 3476 O O . GLN A 1 555 ? 169.958 138.123 141.871 1.00 54.80 555 GLN A O 1
ATOM 3482 N N . THR A 1 556 ? 169.935 135.954 141.250 1.00 58.79 556 THR A N 1
ATOM 3483 C CA . THR A 1 556 ? 170.054 135.474 142.620 1.00 55.40 556 THR A CA 1
ATOM 3484 C C . THR A 1 556 ? 171.446 135.708 143.186 1.00 55.44 556 THR A C 1
ATOM 3485 O O . THR A 1 556 ? 171.614 135.710 144.410 1.00 63.24 556 THR A O 1
ATOM 3489 N N . SER A 1 557 ? 172.440 135.910 142.325 1.00 45.52 557 SER A N 1
ATOM 3490 C CA . SER A 1 557 ? 173.803 136.164 142.760 1.00 43.77 557 SER A CA 1
ATOM 3491 C C . SER A 1 557 ? 174.492 137.044 141.730 1.00 47.74 557 SER A C 1
ATOM 3492 O O . SER A 1 557 ? 174.076 137.121 140.572 1.00 61.01 557 SER A O 1
ATOM 3495 N N . VAL A 1 558 ? 175.559 137.712 142.168 1.00 36.12 558 VAL A N 1
ATOM 3496 C CA . VAL A 1 558 ? 176.333 138.559 141.270 1.00 38.68 558 VAL A CA 1
ATOM 3497 C C . VAL A 1 558 ? 177.109 137.684 140.298 1.00 42.80 558 VAL A C 1
ATOM 3498 O O . VAL A 1 558 ? 177.820 136.756 140.703 1.00 50.21 558 VAL A O 1
ATOM 3502 N N . GLN A 1 559 ? 176.973 137.973 139.004 1.00 50.68 559 GLN A N 1
ATOM 3503 C CA . GLN A 1 559 ? 177.716 137.248 137.987 1.00 48.76 559 GLN A CA 1
ATOM 3504 C C . GLN A 1 559 ? 178.941 138.059 137.605 1.00 54.98 559 GLN A C 1
ATOM 3505 O O . GLN A 1 559 ? 178.798 139.111 136.963 1.00 65.44 559 GLN A O 1
ATOM 3511 N N . PRO A 1 560 ? 180.145 137.629 137.964 1.00 53.69 560 PRO A N 1
ATOM 3512 C CA . PRO A 1 560 ? 181.345 138.391 137.618 1.00 56.68 560 PRO A CA 1
ATOM 3513 C C . PRO A 1 560 ? 181.883 138.039 136.242 1.00 60.42 560 PRO A C 1
ATOM 3514 O O . PRO A 1 560 ? 181.803 136.900 135.777 1.00 61.60 560 PRO A O 1
ATOM 3518 N N . GLU A 1 561 ? 182.438 139.053 135.585 1.00 61.08 561 GLU A N 1
ATOM 3519 C CA . GLU A 1 561 ? 183.113 138.849 134.312 1.00 61.30 561 GLU A CA 1
ATOM 3520 C C . GLU A 1 561 ? 184.493 138.256 134.555 1.00 63.32 561 GLU A C 1
ATOM 3521 O O . GLU A 1 561 ? 185.271 138.779 135.358 1.00 68.46 561 GLU A O 1
ATOM 3527 N N . ILE A 1 562 ? 184.795 137.165 133.861 1.00 62.52 562 ILE A N 1
ATOM 3528 C CA . ILE A 1 562 ? 186.070 136.474 133.993 1.00 61.34 562 ILE A CA 1
ATOM 3529 C C . ILE A 1 562 ? 186.952 136.890 132.826 1.00 67.61 562 ILE A C 1
ATOM 3530 O O . ILE A 1 562 ? 186.553 136.768 131.663 1.00 77.94 562 ILE A O 1
ATOM 3535 N N . GLU A 1 563 ? 188.146 137.393 133.133 1.00 63.22 563 GLU A N 1
ATOM 3536 C CA . GLU A 1 563 ? 189.120 137.747 132.113 1.00 68.64 563 GLU A CA 1
ATOM 3537 C C . GLU A 1 563 ? 190.410 136.949 132.226 1.00 70.75 563 GLU A C 1
ATOM 3538 O O . GLU A 1 563 ? 191.336 137.184 131.442 1.00 78.40 563 GLU A O 1
ATOM 3544 N N . LEU A 1 564 ? 190.495 136.017 133.172 1.00 60.63 564 LEU A N 1
ATOM 3545 C CA . LEU A 1 564 ? 191.676 135.181 133.340 1.00 63.80 564 LEU A CA 1
ATOM 3546 C C . LEU A 1 564 ? 191.304 134.018 134.243 1.00 63.58 564 LEU A C 1
ATOM 3547 O O . LEU A 1 564 ? 190.703 134.227 135.299 1.00 67.16 564 LEU A O 1
ATOM 3552 N N . ALA A 1 565 ? 191.651 132.803 133.827 1.00 60.82 565 ALA A N 1
ATOM 3553 C CA . ALA A 1 565 ? 191.356 131.609 134.606 1.00 57.48 565 ALA A CA 1
ATOM 3554 C C . ALA A 1 565 ? 192.549 130.669 134.555 1.00 57.79 565 ALA A C 1
ATOM 3555 O O . ALA A 1 565 ? 193.080 130.397 133.475 1.00 68.88 565 ALA A O 1
ATOM 3557 N N . LEU A 1 566 ? 192.963 130.172 135.719 1.00 61.01 566 LEU A N 1
ATOM 3558 C CA . LEU A 1 566 ? 194.093 129.261 135.805 1.00 64.78 566 LEU A CA 1
ATOM 3559 C C . LEU A 1 566 ? 193.854 128.276 136.938 1.00 67.83 566 LEU A C 1
ATOM 3560 O O . LEU A 1 566 ? 193.072 128.539 137.855 1.00 71.44 566 LEU A O 1
ATOM 3565 N N . LYS A 1 567 ? 194.539 127.138 136.866 1.00 70.83 567 LYS A N 1
ATOM 3566 C CA . LYS A 1 567 ? 194.416 126.082 137.862 1.00 70.69 567 LYS A CA 1
ATOM 3567 C C . LYS A 1 567 ? 195.647 126.076 138.758 1.00 73.12 567 LYS A C 1
ATOM 3568 O O . LYS A 1 567 ? 196.778 126.015 138.266 1.00 74.76 567 LYS A O 1
ATOM 3574 N N . PHE A 1 568 ? 195.424 126.143 140.067 1.00 73.82 568 PHE A N 1
ATOM 3575 C CA . PHE A 1 568 ? 196.493 125.925 141.026 1.00 72.23 568 PHE A CA 1
ATOM 3576 C C . PHE A 1 568 ? 196.487 124.469 141.487 1.00 76.00 568 PHE A C 1
ATOM 3577 O O . PHE A 1 568 ? 195.584 123.692 141.167 1.00 79.18 568 PHE A O 1
ATOM 3585 N N . ILE A 1 569 ? 197.511 124.097 142.246 1.00 89.57 569 ILE A N 1
ATOM 3586 C CA . ILE A 1 569 ? 197.698 122.712 142.671 1.00 93.18 569 ILE A CA 1
ATOM 3587 C C . ILE A 1 569 ? 197.238 122.493 144.109 1.00 92.85 569 ILE A C 1
ATOM 3588 O O . ILE A 1 569 ? 196.392 121.638 144.369 1.00 92.47 569 ILE A O 1
ATOM 3593 N N . SER A 1 570 ? 197.779 123.252 145.060 1.00 91.76 570 SER A N 1
ATOM 3594 C CA . SER A 1 570 ? 197.382 123.116 146.459 1.00 91.32 570 SER A CA 1
ATOM 3595 C C . SER A 1 570 ? 197.728 124.408 147.183 1.00 91.65 570 SER A C 1
ATOM 3596 O O . SER A 1 570 ? 198.904 124.671 147.452 1.00 90.13 570 SER A O 1
ATOM 3599 N N . ILE A 1 571 ? 196.709 125.210 147.499 1.00 80.61 571 ILE A N 1
ATOM 3600 C CA . ILE A 1 571 ? 196.892 126.459 148.231 1.00 79.98 571 ILE A CA 1
ATOM 3601 C C . ILE A 1 571 ? 195.772 126.588 149.252 1.00 78.70 571 ILE A C 1
ATOM 3602 O O . ILE A 1 571 ? 194.730 125.939 149.151 1.00 80.05 571 ILE A O 1
ATOM 3607 N N . THR A 1 572 ? 196.000 127.438 150.251 1.00 77.80 572 THR A N 1
ATOM 3608 C CA . THR A 1 572 ? 194.963 127.823 151.200 1.00 76.80 572 THR A CA 1
ATOM 3609 C C . THR A 1 572 ? 194.725 129.322 151.264 1.00 77.72 572 THR A C 1
ATOM 3610 O O . THR A 1 572 ? 193.642 129.735 151.697 1.00 79.43 572 THR A O 1
ATOM 3614 N N . GLN A 1 573 ? 195.687 130.145 150.856 1.00 70.10 573 GLN A N 1
ATOM 3615 C CA . GLN A 1 573 ? 195.522 131.589 150.799 1.00 62.63 573 GLN A CA 1
ATOM 3616 C C . GLN A 1 573 ? 196.522 132.137 149.795 1.00 64.05 573 GLN A C 1
ATOM 3617 O O . GLN A 1 573 ? 197.591 131.558 149.589 1.00 71.11 573 GLN A O 1
ATOM 3623 N N . ILE A 1 574 ? 196.164 133.257 149.168 1.00 56.37 574 ILE A N 1
ATOM 3624 C CA . ILE A 1 574 ? 197.008 133.888 148.165 1.00 55.51 574 ILE A CA 1
ATOM 3625 C C . ILE A 1 574 ? 197.118 135.375 148.470 1.00 59.98 574 ILE A C 1
ATOM 3626 O O . ILE A 1 574 ? 196.258 135.968 149.123 1.00 65.18 574 ILE A O 1
ATOM 3631 N N . TRP A 1 575 ? 198.202 135.972 147.982 1.00 57.49 575 TRP A N 1
ATOM 3632 C CA . TRP A 1 575 ? 198.412 137.408 148.067 1.00 50.59 575 TRP A CA 1
ATOM 3633 C C . TRP A 1 575 ? 199.034 137.887 146.767 1.00 57.05 575 TRP A C 1
ATOM 3634 O O . TRP A 1 575 ? 199.917 137.226 146.215 1.00 66.90 575 TRP A O 1
ATOM 3645 N N . ASN A 1 576 ? 198.571 139.032 146.281 1.00 62.73 576 ASN A N 1
ATOM 3646 C CA . ASN A 1 576 ? 199.107 139.654 145.080 1.00 59.86 576 ASN A CA 1
ATOM 3647 C C . ASN A 1 576 ? 199.799 140.952 145.464 1.00 63.51 576 ASN A C 1
ATOM 3648 O O . ASN A 1 576 ? 199.215 141.788 146.162 1.00 67.76 576 ASN A O 1
ATOM 3653 N N . LEU A 1 577 ? 201.037 141.116 145.013 1.00 66.68 577 LEU A N 1
ATOM 3654 C CA . LEU A 1 577 ? 201.864 142.259 145.371 1.00 68.46 577 LEU A CA 1
ATOM 3655 C C . LEU A 1 577 ? 201.976 143.203 144.183 1.00 73.29 577 LEU A C 1
ATOM 3656 O O . LEU A 1 577 ? 202.296 142.775 143.071 1.00 76.31 577 LEU A O 1
ATOM 3661 N N . LYS A 1 578 ? 201.702 144.481 144.418 1.00 76.88 578 LYS A N 1
ATOM 3662 C CA . LYS A 1 578 ? 201.828 145.516 143.398 1.00 76.35 578 LYS A CA 1
ATOM 3663 C C . LYS A 1 578 ? 202.945 146.459 143.823 1.00 79.89 578 LYS A C 1
ATOM 3664 O O . LYS A 1 578 ? 202.780 147.240 144.766 1.00 82.99 578 LYS A O 1
ATOM 3670 N N . ILE A 1 579 ? 204.079 146.389 143.128 1.00 88.41 579 ILE A N 1
ATOM 3671 C CA . ILE A 1 579 ? 205.250 147.166 143.515 1.00 91.04 579 ILE A CA 1
ATOM 3672 C C . ILE A 1 579 ? 205.294 148.467 142.728 1.00 88.38 579 ILE A C 1
ATOM 3673 O O . ILE A 1 579 ? 205.172 149.555 143.302 1.00 90.43 579 ILE A O 1
ATOM 3678 N N . LYS A 1 580 ? 205.467 148.370 141.415 1.00 91.12 580 LYS A N 1
ATOM 3679 C CA . LYS A 1 580 ? 205.424 149.543 140.540 1.00 94.13 580 LYS A CA 1
ATOM 3680 C C . LYS A 1 580 ? 204.048 149.707 139.909 1.00 96.71 580 LYS A C 1
ATOM 3681 O O . LYS A 1 580 ? 203.919 149.876 138.697 1.00 96.67 580 LYS A O 1
ATOM 3683 N N . GLY A 1 581 ? 203.002 149.670 140.730 1.00 94.96 581 GLY A N 1
ATOM 3684 C CA . GLY A 1 581 ? 201.649 149.742 140.212 1.00 92.34 581 GLY A CA 1
ATOM 3685 C C . GLY A 1 581 ? 201.263 148.595 139.306 1.00 92.57 581 GLY A C 1
ATOM 3686 O O . GLY A 1 581 ? 200.271 148.697 138.580 1.00 94.97 581 GLY A O 1
ATOM 3687 N N . ARG A 1 582 ? 202.019 147.499 139.328 1.00 85.22 582 ARG A N 1
ATOM 3688 C CA . ARG A 1 582 ? 201.783 146.360 138.456 1.00 84.76 582 ARG A CA 1
ATOM 3689 C C . ARG A 1 582 ? 201.866 145.071 139.261 1.00 81.98 582 ARG A C 1
ATOM 3690 O O . ARG A 1 582 ? 202.507 145.018 140.313 1.00 81.68 582 ARG A O 1
ATOM 3692 N N . ASP A 1 583 ? 201.215 144.029 138.750 1.00 74.94 583 ASP A N 1
ATOM 3693 C CA . ASP A 1 583 ? 201.122 142.759 139.459 1.00 73.60 583 ASP A CA 1
ATOM 3694 C C . ASP A 1 583 ? 202.430 141.987 139.337 1.00 77.64 583 ASP A C 1
ATOM 3695 O O . ASP A 1 583 ? 202.852 141.636 138.230 1.00 80.45 583 ASP A O 1
ATOM 3700 N N . ARG A 1 584 ? 203.070 141.725 140.476 1.00 81.92 584 ARG A N 1
ATOM 3701 C CA . ARG A 1 584 ? 204.242 140.866 140.552 1.00 76.68 584 ARG A CA 1
ATOM 3702 C C . ARG A 1 584 ? 204.157 140.038 141.825 1.00 81.70 584 ARG A C 1
ATOM 3703 O O . ARG A 1 584 ? 203.535 140.453 142.805 1.00 87.75 584 ARG A O 1
ATOM 3711 N N . TYR A 1 585 ? 204.786 138.862 141.806 1.00 78.43 585 TYR A N 1
ATOM 3712 C CA . TYR A 1 585 ? 204.987 138.063 143.016 1.00 81.35 585 TYR A CA 1
ATOM 3713 C C . TYR A 1 585 ? 203.652 137.735 143.695 1.00 81.61 585 TYR A C 1
ATOM 3714 O O . TYR A 1 585 ? 203.309 138.267 144.750 1.00 86.64 585 TYR A O 1
ATOM 3723 N N . LEU A 1 586 ? 202.871 136.894 143.025 1.00 71.87 586 LEU A N 1
ATOM 3724 C CA . LEU A 1 586 ? 201.630 136.398 143.619 1.00 69.90 586 LEU A CA 1
ATOM 3725 C C . LEU A 1 586 ? 201.986 135.264 144.579 1.00 68.89 586 LEU A C 1
ATOM 3726 O O . LEU A 1 586 ? 202.185 134.117 144.180 1.00 71.77 586 LEU A O 1
ATOM 3731 N N . ILE A 1 587 ? 202.071 135.590 145.867 1.00 64.89 587 ILE A N 1
ATOM 3732 C CA . ILE A 1 587 ? 202.472 134.616 146.879 1.00 65.10 587 ILE A CA 1
ATOM 3733 C C . ILE A 1 587 ? 201.294 133.712 147.213 1.00 65.59 587 ILE A C 1
ATOM 3734 O O . ILE A 1 587 ? 200.190 134.188 147.502 1.00 71.87 587 ILE A O 1
ATOM 3739 N N . THR A 1 588 ? 201.529 132.404 147.172 1.00 70.48 588 THR A N 1
ATOM 3740 C CA . THR A 1 588 ? 200.561 131.405 147.595 1.00 71.23 588 THR A CA 1
ATOM 3741 C C . THR A 1 588 ? 201.121 130.633 148.780 1.00 72.18 588 THR A C 1
ATOM 3742 O O . THR A 1 588 ? 202.335 130.456 148.905 1.00 77.91 588 THR A O 1
ATOM 3746 N N . THR A 1 589 ? 200.228 130.176 149.653 1.00 75.03 589 THR A N 1
ATOM 3747 C CA . THR A 1 589 ? 200.618 129.389 150.811 1.00 76.39 589 THR A CA 1
ATOM 3748 C C . THR A 1 589 ? 199.692 128.190 150.954 1.00 76.48 589 THR A C 1
ATOM 3749 O O . THR A 1 589 ? 198.547 128.206 150.494 1.00 77.29 589 THR A O 1
ATOM 3753 N N . ASP A 1 590 ? 200.213 127.138 151.581 1.00 87.14 590 ASP A N 1
ATOM 3754 C CA . ASP A 1 590 ? 199.453 125.924 151.869 1.00 88.32 590 ASP A CA 1
ATOM 3755 C C . ASP A 1 590 ? 199.566 125.662 153.367 1.00 86.95 590 ASP A C 1
ATOM 3756 O O . ASP A 1 590 ? 200.614 125.223 153.848 1.00 87.37 590 ASP A O 1
ATOM 3761 N N . SER A 1 591 ? 198.485 125.939 154.099 1.00 83.19 591 SER A N 1
ATOM 3762 C CA . SER A 1 591 ? 198.510 125.784 155.550 1.00 84.03 591 SER A CA 1
ATOM 3763 C C . SER A 1 591 ? 198.723 124.330 155.951 1.00 88.75 591 SER A C 1
ATOM 3764 O O . SER A 1 591 ? 199.408 124.046 156.940 1.00 89.31 591 SER A O 1
ATOM 3767 N N . THR A 1 592 ? 198.134 123.396 155.201 1.00 92.40 592 THR A N 1
ATOM 3768 C CA . THR A 1 592 ? 198.238 121.985 155.557 1.00 90.39 592 THR A CA 1
ATOM 3769 C C . THR A 1 592 ? 199.676 121.487 155.470 1.00 91.62 592 THR A C 1
ATOM 3770 O O . THR A 1 592 ? 200.153 120.793 156.375 1.00 90.20 592 THR A O 1
ATOM 3774 N N . LYS A 1 593 ? 200.383 121.831 154.394 1.00 89.82 593 LYS A N 1
ATOM 3775 C CA . LYS A 1 593 ? 201.736 121.340 154.171 1.00 88.43 593 LYS A CA 1
ATOM 3776 C C . LYS A 1 593 ? 202.819 122.300 154.644 1.00 90.44 593 LYS A C 1
ATOM 3777 O O . LYS A 1 593 ? 204.004 121.973 154.520 1.00 91.34 593 LYS A O 1
ATOM 3779 N N . SER A 1 594 ? 202.447 123.464 155.180 1.00 88.05 594 SER A N 1
ATOM 3780 C CA . SER A 1 594 ? 203.400 124.483 155.623 1.00 85.45 594 SER A CA 1
ATOM 3781 C C . SER A 1 594 ? 204.360 124.860 154.493 1.00 84.91 594 SER A C 1
ATOM 3782 O O . SER A 1 594 ? 205.576 124.681 154.580 1.00 84.68 594 SER A O 1
ATOM 3785 N N . ARG A 1 595 ? 203.781 125.388 153.419 1.00 83.32 595 ARG A N 1
ATOM 3786 C CA . ARG A 1 595 ? 204.530 125.768 152.233 1.00 81.62 595 ARG A CA 1
ATOM 3787 C C . ARG A 1 595 ? 204.115 127.165 151.795 1.00 83.17 595 ARG A C 1
ATOM 3788 O O . ARG A 1 595 ? 203.024 127.642 152.116 1.00 86.25 595 ARG A O 1
ATOM 3796 N N . SER A 1 596 ? 205.009 127.822 151.062 1.00 77.06 596 SER A N 1
ATOM 3797 C CA . SER A 1 596 ? 204.746 129.140 150.508 1.00 73.24 596 SER A CA 1
ATOM 3798 C C . SER A 1 596 ? 205.522 129.297 149.211 1.00 75.66 596 SER A C 1
ATOM 3799 O O . SER A 1 596 ? 206.746 129.162 149.196 1.00 80.58 596 SER A O 1
ATOM 3802 N N . ASP A 1 597 ? 204.808 129.582 148.124 1.00 80.38 597 ASP A N 1
ATOM 3803 C CA . ASP A 1 597 ? 205.422 129.762 146.818 1.00 78.52 597 ASP A CA 1
ATOM 3804 C C . ASP A 1 597 ? 205.352 131.230 146.423 1.00 78.83 597 ASP A C 1
ATOM 3805 O O . ASP A 1 597 ? 204.641 132.027 147.038 1.00 79.07 597 ASP A O 1
ATOM 3810 N N . ILE A 1 598 ? 206.099 131.579 145.382 1.00 78.33 598 ILE A N 1
ATOM 3811 C CA . ILE A 1 598 ? 206.298 132.972 144.998 1.00 78.89 598 ILE A CA 1
ATOM 3812 C C . ILE A 1 598 ? 205.486 133.345 143.760 1.00 80.34 598 ILE A C 1
ATOM 3813 O O . ILE A 1 598 ? 204.784 134.355 143.764 1.00 86.50 598 ILE A O 1
ATOM 3818 N N . TYR A 1 599 ? 205.591 132.564 142.685 1.00 78.90 599 TYR A N 1
ATOM 3819 C CA . TYR A 1 599 ? 204.705 132.673 141.520 1.00 77.52 599 TYR A CA 1
ATOM 3820 C C . TYR A 1 599 ? 204.661 134.102 140.967 1.00 74.70 599 TYR A C 1
ATOM 3821 O O . TYR A 1 599 ? 203.646 134.794 141.035 1.00 79.98 599 TYR A O 1
ATOM 3830 N N . GLU A 1 600 ? 205.808 134.537 140.444 1.00 78.24 600 GLU A N 1
ATOM 3831 C CA . GLU A 1 600 ? 205.898 135.851 139.816 1.00 80.59 600 GLU A CA 1
ATOM 3832 C C . GLU A 1 600 ? 204.822 136.010 138.748 1.00 81.04 600 GLU A C 1
ATOM 3833 O O . GLU A 1 600 ? 204.842 135.313 137.729 1.00 78.33 600 GLU A O 1
ATOM 3835 N N . SER A 1 601 ? 203.888 136.933 138.969 1.00 84.51 601 SER A N 1
ATOM 3836 C CA . SER A 1 601 ? 202.706 137.072 138.129 1.00 80.11 601 SER A CA 1
ATOM 3837 C C . SER A 1 601 ? 202.931 137.966 136.918 1.00 83.24 601 SER A C 1
ATOM 3838 O O . SER A 1 601 ? 201.979 138.226 136.176 1.00 83.34 601 SER A O 1
ATOM 3841 N N . ASP A 1 602 ? 204.156 138.450 136.708 1.00 87.23 602 ASP A N 1
ATOM 3842 C CA . ASP A 1 602 ? 204.442 139.242 135.516 1.00 84.77 602 ASP A CA 1
ATOM 3843 C C . ASP A 1 602 ? 204.268 138.417 134.248 1.00 85.74 602 ASP A C 1
ATOM 3844 O O . ASP A 1 602 ? 203.748 138.914 133.242 1.00 85.63 602 ASP A O 1
ATOM 3849 N N . ASN A 1 603 ? 204.697 137.154 134.274 1.00 85.52 603 ASN A N 1
ATOM 3850 C CA . ASN A 1 603 ? 204.719 136.298 133.087 1.00 86.75 603 ASN A CA 1
ATOM 3851 C C . ASN A 1 603 ? 204.126 134.931 133.424 1.00 86.00 603 ASN A C 1
ATOM 3852 O O . ASN A 1 603 ? 204.846 134.017 133.835 1.00 84.96 603 ASN A O 1
ATOM 3857 N N . ASN A 1 604 ? 202.809 134.804 133.246 1.00 87.42 604 ASN A N 1
ATOM 3858 C CA . ASN A 1 604 ? 202.106 133.520 133.313 1.00 86.49 604 ASN A CA 1
ATOM 3859 C C . ASN A 1 604 ? 202.307 132.807 134.648 1.00 86.74 604 ASN A C 1
ATOM 3860 O O . ASN A 1 604 ? 202.257 131.576 134.714 1.00 88.29 604 ASN A O 1
ATOM 3865 N N . PHE A 1 605 ? 202.527 133.573 135.719 1.00 84.03 605 PHE A N 1
ATOM 3866 C CA . PHE A 1 605 ? 202.651 133.027 137.072 1.00 81.93 605 PHE A CA 1
ATOM 3867 C C . PHE A 1 605 ? 203.754 131.973 137.159 1.00 81.96 605 PHE A C 1
ATOM 3868 O O . PHE A 1 605 ? 203.613 130.956 137.839 1.00 82.45 605 PHE A O 1
ATOM 3876 N N . LYS A 1 606 ? 204.860 132.215 136.461 1.00 82.69 606 LYS A N 1
ATOM 3877 C CA . LYS A 1 606 ? 205.992 131.303 136.526 1.00 81.68 606 LYS A CA 1
ATOM 3878 C C . LYS A 1 606 ? 206.646 131.364 137.901 1.00 83.34 606 LYS A C 1
ATOM 3879 O O . LYS A 1 606 ? 206.591 132.382 138.596 1.00 86.88 606 LYS A O 1
ATOM 3881 N N . LEU A 1 607 ? 207.268 130.255 138.294 1.00 83.28 607 LEU A N 1
ATOM 3882 C CA . LEU A 1 607 ? 207.946 130.180 139.584 1.00 84.08 607 LEU A CA 1
ATOM 3883 C C . LEU A 1 607 ? 209.162 131.098 139.570 1.00 84.84 607 LEU A C 1
ATOM 3884 O O . LEU A 1 607 ? 210.101 130.885 138.797 1.00 86.69 607 LEU A O 1
ATOM 3889 N N . HIS A 1 608 ? 209.142 132.124 140.423 1.00 84.91 608 HIS A N 1
ATOM 3890 C CA . HIS A 1 608 ? 210.255 133.067 140.478 1.00 87.60 608 HIS A CA 1
ATOM 3891 C C . HIS A 1 608 ? 211.531 132.391 140.965 1.00 91.18 608 HIS A C 1
ATOM 3892 O O . HIS A 1 608 ? 212.611 132.617 140.407 1.00 90.72 608 HIS A O 1
ATOM 3899 N N . LYS A 1 609 ? 211.426 131.567 142.007 1.00 87.60 609 LYS A N 1
ATOM 3900 C CA . LYS A 1 609 ? 212.529 130.791 142.567 1.00 86.82 609 LYS A CA 1
ATOM 3901 C C . LYS A 1 609 ? 213.694 131.657 143.032 1.00 88.88 609 LYS A C 1
ATOM 3902 O O . LYS A 1 609 ? 214.797 131.140 143.245 1.00 87.95 609 LYS A O 1
ATOM 3904 N N . GLY A 1 610 ? 213.484 132.960 143.196 1.00 92.71 610 GLY A N 1
ATOM 3905 C CA . GLY A 1 610 ? 214.527 133.874 143.620 1.00 90.39 610 GLY A CA 1
ATOM 3906 C C . GLY A 1 610 ? 214.147 134.572 144.911 1.00 91.55 610 GLY A C 1
ATOM 3907 O O . GLY A 1 610 ? 212.969 134.653 145.266 1.00 94.69 610 GLY A O 1
ATOM 3908 N N . GLY A 1 611 ? 215.156 135.079 145.615 1.00 88.40 611 GLY A N 1
ATOM 3909 C CA . GLY A 1 611 ? 214.930 135.760 146.873 1.00 89.58 611 GLY A CA 1
ATOM 3910 C C . GLY A 1 611 ? 214.900 134.814 148.054 1.00 88.92 611 GLY A C 1
ATOM 3911 O O . GLY A 1 611 ? 214.558 133.637 147.905 1.00 90.01 611 GLY A O 1
ATOM 3912 N N . ARG A 1 612 ? 215.253 135.313 149.233 1.00 86.28 612 ARG A N 1
ATOM 3913 C CA . ARG A 1 612 ? 215.314 134.486 150.438 1.00 85.82 612 ARG A CA 1
ATOM 3914 C C . ARG A 1 612 ? 213.990 134.541 151.200 1.00 86.83 612 ARG A C 1
ATOM 3915 O O . ARG A 1 612 ? 213.938 134.805 152.401 1.00 87.48 612 ARG A O 1
ATOM 3917 N N . LEU A 1 613 ? 212.906 134.280 150.475 1.00 82.69 613 LEU A N 1
ATOM 3918 C CA . LEU A 1 613 ? 211.598 134.185 151.100 1.00 79.71 613 LEU A CA 1
ATOM 3919 C C . LEU A 1 613 ? 211.417 132.809 151.735 1.00 79.94 613 LEU A C 1
ATOM 3920 O O . LEU A 1 613 ? 211.904 131.793 151.231 1.00 84.15 613 LEU A O 1
ATOM 3925 N N . ARG A 1 614 ? 210.707 132.782 152.861 1.00 77.33 614 ARG A N 1
ATOM 3926 C CA . ARG A 1 614 ? 210.496 131.527 153.570 1.00 82.93 614 ARG A CA 1
ATOM 3927 C C . ARG A 1 614 ? 209.518 130.637 152.817 1.00 85.77 614 ARG A C 1
ATOM 3928 O O . ARG A 1 614 ? 208.299 130.760 152.973 1.00 87.57 614 ARG A O 1
ATOM 3936 N N . ARG A 1 615 ? 210.056 129.735 151.998 1.00 81.52 615 ARG A N 1
ATOM 3937 C CA . ARG A 1 615 ? 209.254 128.822 151.198 1.00 77.29 615 ARG A CA 1
ATOM 3938 C C . ARG A 1 615 ? 208.759 127.614 151.981 1.00 80.93 615 ARG A C 1
ATOM 3939 O O . ARG A 1 615 ? 207.903 126.882 151.477 1.00 88.86 615 ARG A O 1
ATOM 3947 N N . ASP A 1 616 ? 209.268 127.389 153.192 1.00 83.98 616 ASP A N 1
ATOM 3948 C CA . ASP A 1 616 ? 209.064 126.136 153.909 1.00 86.73 616 ASP A CA 1
ATOM 3949 C C . ASP A 1 616 ? 208.187 126.295 155.147 1.00 87.59 616 ASP A C 1
ATOM 3950 O O . ASP A 1 616 ? 208.304 125.515 156.095 1.00 87.80 616 ASP A O 1
ATOM 3955 N N . ALA A 1 617 ? 207.303 127.289 155.160 1.00 85.51 617 ALA A N 1
ATOM 3956 C CA . ALA A 1 617 ? 206.401 127.463 156.288 1.00 82.43 617 ALA A CA 1
ATOM 3957 C C . ALA A 1 617 ? 205.162 128.221 155.836 1.00 82.17 617 ALA A C 1
ATOM 3958 O O . ALA A 1 617 ? 205.174 128.924 154.822 1.00 83.27 617 ALA A O 1
ATOM 3960 N N . THR A 1 618 ? 204.088 128.067 156.607 1.00 77.99 618 THR A N 1
ATOM 3961 C CA . THR A 1 618 ? 202.820 128.698 156.267 1.00 75.00 618 THR A CA 1
ATOM 3962 C C . THR A 1 618 ? 202.914 130.207 156.439 1.00 75.05 618 THR A C 1
ATOM 3963 O O . THR A 1 618 ? 203.259 130.701 157.516 1.00 80.65 618 THR A O 1
ATOM 3967 N N . THR A 1 619 ? 202.594 130.941 155.378 1.00 67.13 619 THR A N 1
ATOM 3968 C CA . THR A 1 619 ? 202.554 132.395 155.423 1.00 63.57 619 THR A CA 1
ATOM 3969 C C . THR A 1 619 ? 201.202 132.836 155.966 1.00 64.94 619 THR A C 1
ATOM 3970 O O . THR A 1 619 ? 200.158 132.483 155.407 1.00 72.97 619 THR A O 1
ATOM 3974 N N . VAL A 1 620 ? 201.220 133.595 157.059 1.00 57.82 620 VAL A N 1
ATOM 3975 C CA . VAL A 1 620 ? 199.975 134.111 157.615 1.00 55.99 620 VAL A CA 1
ATOM 3976 C C . VAL A 1 620 ? 199.542 135.373 156.881 1.00 59.24 620 VAL A C 1
ATOM 3977 O O . VAL A 1 620 ? 198.348 135.589 156.645 1.00 66.30 620 VAL A O 1
ATOM 3981 N N . TYR A 1 621 ? 200.498 136.216 156.500 1.00 55.11 621 TYR A N 1
ATOM 3982 C CA . TYR A 1 621 ? 200.195 137.462 155.812 1.00 52.26 621 TYR A CA 1
ATOM 3983 C C . TYR A 1 621 ? 201.464 137.975 155.151 1.00 55.35 621 TYR A C 1
ATOM 3984 O O . TYR A 1 621 ? 202.564 137.809 155.683 1.00 67.15 621 TYR A O 1
ATOM 3993 N N . ILE A 1 622 ? 201.296 138.599 153.989 1.00 53.79 622 ILE A N 1
ATOM 3994 C CA . ILE A 1 622 ? 202.402 139.225 153.274 1.00 53.22 622 ILE A CA 1
ATOM 3995 C C . ILE A 1 622 ? 201.842 140.371 152.444 1.00 54.64 622 ILE A C 1
ATOM 3996 O O . ILE A 1 622 ? 200.795 140.237 151.804 1.00 63.62 622 ILE A O 1
ATOM 4001 N N . SER A 1 623 ? 202.534 141.507 152.469 1.00 57.37 623 SER A N 1
ATOM 4002 C CA . SER A 1 623 ? 202.090 142.675 151.725 1.00 64.55 623 SER A CA 1
ATOM 4003 C C . SER A 1 623 ? 203.264 143.618 151.526 1.00 61.51 623 SER A C 1
ATOM 4004 O O . SER A 1 623 ? 204.308 143.486 152.170 1.00 62.52 623 SER A O 1
ATOM 4007 N N . MET A 1 624 ? 203.077 144.572 150.619 1.00 70.31 624 MET A N 1
ATOM 4008 C CA . MET A 1 624 ? 204.050 145.637 150.442 1.00 69.97 624 MET A CA 1
ATOM 4009 C C . MET A 1 624 ? 204.103 146.508 151.691 1.00 70.54 624 MET A C 1
ATOM 4010 O O . MET A 1 624 ? 203.123 146.637 152.428 1.00 71.06 624 MET A O 1
ATOM 4015 N N . PHE A 1 625 ? 205.266 147.109 151.929 1.00 72.45 625 PHE A N 1
ATOM 4016 C CA . PHE A 1 625 ? 205.493 147.831 153.170 1.00 71.27 625 PHE A CA 1
ATOM 4017 C C . PHE A 1 625 ? 206.512 148.934 152.921 1.00 77.78 625 PHE A C 1
ATOM 4018 O O . PHE A 1 625 ? 207.287 148.883 151.963 1.00 80.73 625 PHE A O 1
ATOM 4026 N N . GLY A 1 626 ? 206.498 149.937 153.794 1.00 85.00 626 GLY A N 1
ATOM 4027 C CA . GLY A 1 626 ? 207.442 151.033 153.691 1.00 81.57 626 GLY A CA 1
ATOM 4028 C C . GLY A 1 626 ? 207.314 151.835 152.412 1.00 81.94 626 GLY A C 1
ATOM 4029 O O . GLY A 1 626 ? 208.317 152.113 151.748 1.00 84.70 626 GLY A O 1
ATOM 4030 N N . GLU A 1 627 ? 206.082 152.211 152.060 1.00 89.85 627 GLU A N 1
ATOM 4031 C CA . GLU A 1 627 ? 205.793 152.935 150.820 1.00 92.00 627 GLU A CA 1
ATOM 4032 C C . GLU A 1 627 ? 206.289 152.156 149.602 1.00 92.84 627 GLU A C 1
ATOM 4033 O O . GLU A 1 627 ? 206.989 152.688 148.737 1.00 92.70 627 GLU A O 1
ATOM 4039 N N . GLU A 1 628 ? 205.929 150.873 149.554 1.00 89.45 628 GLU A N 1
ATOM 4040 C CA . GLU A 1 628 ? 206.230 149.981 148.435 1.00 88.99 628 GLU A CA 1
ATOM 4041 C C . GLU A 1 628 ? 207.728 149.779 148.229 1.00 90.14 628 GLU A C 1
ATOM 4042 O O . GLU A 1 628 ? 208.154 149.327 147.162 1.00 90.93 628 GLU A O 1
ATOM 4048 N N . LYS A 1 629 ? 208.542 150.104 149.233 1.00 82.72 629 LYS A N 1
ATOM 4049 C CA . LYS A 1 629 ? 209.974 149.849 149.177 1.00 79.99 629 LYS A CA 1
ATOM 4050 C C . LYS A 1 629 ? 210.388 148.615 149.964 1.00 79.56 629 LYS A C 1
ATOM 4051 O O . LYS A 1 629 ? 211.544 148.191 149.857 1.00 84.08 629 LYS A O 1
ATOM 4057 N N . ARG A 1 630 ? 209.482 148.033 150.743 1.00 77.32 630 ARG A N 1
ATOM 4058 C CA . ARG A 1 630 ? 209.772 146.855 151.543 1.00 76.07 630 ARG A CA 1
ATOM 4059 C C . ARG A 1 630 ? 208.638 145.851 151.397 1.00 73.17 630 ARG A C 1
ATOM 4060 O O . ARG A 1 630 ? 207.498 146.208 151.092 1.00 78.76 630 ARG A O 1
ATOM 4068 N N . ILE A 1 631 ? 208.968 144.582 151.612 1.00 67.60 631 ILE A N 1
ATOM 4069 C CA . ILE A 1 631 ? 207.995 143.498 151.616 1.00 67.18 631 ILE A CA 1
ATOM 4070 C C . ILE A 1 631 ? 208.084 142.813 152.970 1.00 72.23 631 ILE A C 1
ATOM 4071 O O . ILE A 1 631 ? 209.155 142.330 153.356 1.00 75.37 631 ILE A O 1
ATOM 4076 N N . ILE A 1 632 ? 206.968 142.773 153.690 1.00 70.15 632 ILE A N 1
ATOM 4077 C CA . ILE A 1 632 ? 206.907 142.168 155.013 1.00 65.85 632 ILE A CA 1
ATOM 4078 C C . ILE A 1 632 ? 206.089 140.888 154.915 1.00 66.78 632 ILE A C 1
ATOM 4079 O O . ILE A 1 632 ? 204.999 140.878 154.331 1.00 72.80 632 ILE A O 1
ATOM 4084 N N . GLN A 1 633 ? 206.636 139.799 155.449 1.00 69.39 633 GLN A N 1
ATOM 4085 C CA . GLN A 1 633 ? 205.979 138.499 155.431 1.00 66.28 633 GLN A CA 1
ATOM 4086 C C . GLN A 1 633 ? 205.891 137.984 156.856 1.00 67.82 633 GLN A C 1
ATOM 4087 O O . GLN A 1 633 ? 206.918 137.819 157.522 1.00 72.53 633 GLN A O 1
ATOM 4093 N N . VAL A 1 634 ? 204.675 137.728 157.320 1.00 64.90 634 VAL A N 1
ATOM 4094 C CA . VAL A 1 634 ? 204.438 137.213 158.661 1.00 60.59 634 VAL A CA 1
ATOM 4095 C C . VAL A 1 634 ? 204.163 135.723 158.536 1.00 64.54 634 VAL A C 1
ATOM 4096 O O . VAL A 1 634 ? 203.146 135.310 157.970 1.00 71.74 634 VAL A O 1
ATOM 4100 N N . THR A 1 635 ? 205.073 134.915 159.067 1.00 77.75 635 THR A N 1
ATOM 4101 C CA . THR A 1 635 ? 204.965 133.470 159.002 1.00 76.67 635 THR A CA 1
ATOM 4102 C C . THR A 1 635 ? 204.236 132.971 160.250 1.00 77.94 635 THR A C 1
ATOM 4103 O O . THR A 1 635 ? 203.660 133.752 161.011 1.00 84.15 635 THR A O 1
ATOM 4107 N N . THR A 1 636 ? 204.244 131.653 160.463 1.00 80.03 636 THR A N 1
ATOM 4108 C CA . THR A 1 636 ? 203.538 131.088 161.608 1.00 82.47 636 THR A CA 1
ATOM 4109 C C . THR A 1 636 ? 204.115 131.598 162.923 1.00 85.30 636 THR A C 1
ATOM 4110 O O . THR A 1 636 ? 203.368 131.999 163.821 1.00 85.32 636 THR A O 1
ATOM 4114 N N . ASN A 1 637 ? 205.441 131.607 163.050 1.00 86.70 637 ASN A N 1
ATOM 4115 C CA . ASN A 1 637 ? 206.092 132.024 164.282 1.00 85.16 637 ASN A CA 1
ATOM 4116 C C . ASN A 1 637 ? 207.135 133.113 164.084 1.00 85.81 637 ASN A C 1
ATOM 4117 O O . ASN A 1 637 ? 207.769 133.523 165.062 1.00 90.73 637 ASN A O 1
ATOM 4122 N N . HIS A 1 638 ? 207.337 133.592 162.860 1.00 77.08 638 HIS A N 1
ATOM 4123 C CA . HIS A 1 638 ? 208.368 134.578 162.582 1.00 76.65 638 HIS A CA 1
ATOM 4124 C C . HIS A 1 638 ? 207.806 135.705 161.729 1.00 76.51 638 HIS A C 1
ATOM 4125 O O . HIS A 1 638 ? 206.863 135.515 160.957 1.00 84.87 638 HIS A O 1
ATOM 4132 N N . LEU A 1 639 ? 208.402 136.883 161.882 1.00 69.25 639 LEU A N 1
ATOM 4133 C CA . LEU A 1 639 ? 208.099 138.047 161.063 1.00 68.79 639 LEU A CA 1
ATOM 4134 C C . LEU A 1 639 ? 209.348 138.426 160.283 1.00 74.66 639 LEU A C 1
ATOM 4135 O O . LEU A 1 639 ? 210.420 138.600 160.870 1.00 81.11 639 LEU A O 1
ATOM 4140 N N . TYR A 1 640 ? 209.210 138.551 158.966 1.00 75.75 640 TYR A N 1
ATOM 4141 C CA . TYR A 1 640 ? 210.338 138.827 158.089 1.00 74.91 640 TYR A CA 1
ATOM 4142 C C . TYR A 1 640 ? 210.097 140.113 157.319 1.00 76.41 640 TYR A C 1
ATOM 4143 O O . TYR A 1 640 ? 208.976 140.389 156.884 1.00 81.74 640 TYR A O 1
ATOM 4152 N N . LEU A 1 641 ? 211.158 140.896 157.153 1.00 70.01 641 LEU A N 1
ATOM 4153 C CA . LEU A 1 641 ? 211.121 142.119 156.368 1.00 69.42 641 LEU A CA 1
ATOM 4154 C C . LEU A 1 641 ? 212.095 141.991 155.208 1.00 72.83 641 LEU A C 1
ATOM 4155 O O . LEU A 1 641 ? 213.286 141.742 155.418 1.00 78.11 641 LEU A O 1
ATOM 4160 N N . TYR A 1 642 ? 211.588 142.156 153.994 1.00 71.03 642 TYR A N 1
ATOM 4161 C CA . TYR A 1 642 ? 212.388 142.116 152.780 1.00 71.86 642 TYR A CA 1
ATOM 4162 C C . TYR A 1 642 ? 212.302 143.466 152.081 1.00 72.46 642 TYR A C 1
ATOM 4163 O O . TYR A 1 642 ? 211.655 144.400 152.558 1.00 77.41 642 TYR A O 1
ATOM 4172 N N . ASP A 1 643 ? 212.965 143.559 150.937 1.00 82.60 643 ASP A N 1
ATOM 4173 C CA . ASP A 1 643 ? 212.828 144.689 150.038 1.00 85.87 643 ASP A CA 1
ATOM 4174 C C . ASP A 1 643 ? 212.215 144.206 148.725 1.00 88.62 643 ASP A C 1
ATOM 4175 O O . ASP A 1 643 ? 211.767 143.059 148.610 1.00 92.33 643 ASP A O 1
ATOM 4180 N N . THR A 1 644 ? 212.190 145.096 147.730 1.00 88.36 644 THR A N 1
ATOM 4181 C CA . THR A 1 644 ? 211.559 144.777 146.453 1.00 88.21 644 THR A CA 1
ATOM 4182 C C . THR A 1 644 ? 212.159 143.519 145.831 1.00 90.35 644 THR A C 1
ATOM 4183 O O . THR A 1 644 ? 211.444 142.722 145.210 1.00 91.49 644 THR A O 1
ATOM 4187 N N . HIS A 1 645 ? 213.459 143.306 146.014 1.00 93.39 645 HIS A N 1
ATOM 4188 C CA . HIS A 1 645 ? 214.153 142.164 145.434 1.00 91.38 645 HIS A CA 1
ATOM 4189 C C . HIS A 1 645 ? 214.160 140.943 146.347 1.00 92.11 645 HIS A C 1
ATOM 4190 O O . HIS A 1 645 ? 214.888 139.985 146.067 1.00 96.21 645 HIS A O 1
ATOM 4197 N N . PHE A 1 646 ? 213.378 140.962 147.427 1.00 83.79 646 PHE A N 1
ATOM 4198 C CA . PHE A 1 646 ? 213.235 139.826 148.340 1.00 83.91 646 PHE A CA 1
ATOM 4199 C C . PHE A 1 646 ? 214.577 139.438 148.966 1.00 86.56 646 PHE A C 1
ATOM 4200 O O . PHE A 1 646 ? 215.012 138.286 148.916 1.00 85.60 646 PHE A O 1
ATOM 4208 N N . ARG A 1 647 ? 215.229 140.430 149.562 1.00 92.37 647 ARG A N 1
ATOM 4209 C CA . ARG A 1 647 ? 216.437 140.223 150.348 1.00 90.47 647 ARG A CA 1
ATOM 4210 C C . ARG A 1 647 ? 216.116 140.481 151.812 1.00 90.42 647 ARG A C 1
ATOM 4211 O O . ARG A 1 647 ? 215.570 141.535 152.153 1.00 92.34 647 ARG A O 1
ATOM 4219 N N . ARG A 1 648 ? 216.443 139.517 152.668 1.00 84.45 648 ARG A N 1
ATOM 4220 C CA . ARG A 1 648 ? 216.117 139.628 154.083 1.00 81.67 648 ARG A CA 1
ATOM 4221 C C . ARG A 1 648 ? 216.849 140.807 154.710 1.00 82.96 648 ARG A C 1
ATOM 4222 O O . ARG A 1 648 ? 218.053 140.987 154.506 1.00 86.47 648 ARG A O 1
ATOM 4230 N N . LEU A 1 649 ? 216.115 141.612 155.474 1.00 76.60 649 LEU A N 1
ATOM 4231 C CA . LEU A 1 649 ? 216.678 142.748 156.187 1.00 80.45 649 LEU A CA 1
ATOM 4232 C C . LEU A 1 649 ? 216.451 142.698 157.688 1.00 82.41 649 LEU A C 1
ATOM 4233 O O . LEU A 1 649 ? 217.311 143.159 158.441 1.00 83.82 649 LEU A O 1
ATOM 4238 N N . THR A 1 650 ? 215.323 142.159 158.142 1.00 81.37 650 THR A N 1
ATOM 4239 C CA . THR A 1 650 ? 215.031 142.060 159.563 1.00 80.08 650 THR A CA 1
ATOM 4240 C C . THR A 1 650 ? 214.237 140.785 159.805 1.00 80.78 650 THR A C 1
ATOM 4241 O O . THR A 1 650 ? 213.492 140.328 158.934 1.00 82.10 650 THR A O 1
ATOM 4245 N N . THR A 1 651 ? 214.408 140.213 160.993 1.00 77.17 651 THR A N 1
ATOM 4246 C CA . THR A 1 651 ? 213.702 139.002 161.387 1.00 76.29 651 THR A CA 1
ATOM 4247 C C . THR A 1 651 ? 213.266 139.134 162.837 1.00 77.97 651 THR A C 1
ATOM 4248 O O . THR A 1 651 ? 214.041 139.591 163.682 1.00 82.04 651 THR A O 1
ATOM 4252 N N . ILE A 1 652 ? 212.027 138.740 163.120 1.00 75.94 652 ILE A N 1
ATOM 4253 C CA . ILE A 1 652 ? 211.480 138.753 164.471 1.00 77.71 652 ILE A CA 1
ATOM 4254 C C . ILE A 1 652 ? 210.897 137.379 164.758 1.00 78.87 652 ILE A C 1
ATOM 4255 O O . ILE A 1 652 ? 210.086 136.870 163.978 1.00 82.04 652 ILE A O 1
ATOM 4260 N N . LYS A 1 653 ? 211.306 136.783 165.873 1.00 80.32 653 LYS A N 1
ATOM 4261 C CA . LYS A 1 653 ? 210.810 135.480 166.292 1.00 80.58 653 LYS A CA 1
ATOM 4262 C C . LYS A 1 653 ? 209.706 135.667 167.322 1.00 81.21 653 LYS A C 1
ATOM 4263 O O . LYS A 1 653 ? 209.866 136.432 168.278 1.00 84.22 653 LYS A O 1
ATOM 4269 N N . PHE A 1 654 ? 208.592 134.971 167.124 1.00 78.09 654 PHE A N 1
ATOM 4270 C CA . PHE A 1 654 ? 207.457 135.022 168.034 1.00 78.69 654 PHE A CA 1
ATOM 4271 C C . PHE A 1 654 ? 207.373 133.712 168.802 1.00 80.85 654 PHE A C 1
ATOM 4272 O O . PHE A 1 654 ? 207.442 132.633 168.205 1.00 82.66 654 PHE A O 1
ATOM 4280 N N . ASP A 1 655 ? 207.235 133.812 170.126 1.00 90.92 655 ASP A N 1
ATOM 4281 C CA . ASP A 1 655 ? 207.160 132.614 170.954 1.00 92.41 655 ASP A CA 1
ATOM 4282 C C . ASP A 1 655 ? 205.929 131.784 170.615 1.00 91.41 655 ASP A C 1
ATOM 4283 O O . ASP A 1 655 ? 206.005 130.553 170.524 1.00 92.67 655 ASP A O 1
ATOM 4288 N N . TYR A 1 656 ? 204.790 132.438 170.417 1.00 93.25 656 TYR A N 1
ATOM 4289 C CA . TYR A 1 656 ? 203.545 131.773 170.068 1.00 94.47 656 TYR A CA 1
ATOM 4290 C C . TYR A 1 656 ? 203.191 132.078 168.619 1.00 95.53 656 TYR A C 1
ATOM 4291 O O . TYR A 1 656 ? 203.574 133.117 168.075 1.00 96.13 656 TYR A O 1
ATOM 4300 N N . GLU A 1 657 ? 202.463 131.157 167.993 1.00 91.32 657 GLU A N 1
ATOM 4301 C CA . GLU A 1 657 ? 202.091 131.334 166.597 1.00 90.36 657 GLU A CA 1
ATOM 4302 C C . GLU A 1 657 ? 201.119 132.498 166.445 1.00 91.07 657 GLU A C 1
ATOM 4303 O O . GLU A 1 657 ? 200.221 132.693 167.269 1.00 90.95 657 GLU A O 1
ATOM 4309 N N . VAL A 1 658 ? 201.313 133.284 165.390 1.00 82.17 658 VAL A N 1
ATOM 4310 C CA . VAL A 1 658 ? 200.490 134.464 165.160 1.00 79.80 658 VAL A CA 1
ATOM 4311 C C . VAL A 1 658 ? 199.156 134.047 164.558 1.00 76.71 658 VAL A C 1
ATOM 4312 O O . VAL A 1 658 ? 199.037 133.001 163.911 1.00 78.93 658 VAL A O 1
ATOM 4316 N N . ILE A 1 659 ? 198.136 134.873 164.780 1.00 74.73 659 ILE A N 1
ATOM 4317 C CA . ILE A 1 659 ? 196.791 134.574 164.303 1.00 75.45 659 ILE A CA 1
ATOM 4318 C C . ILE A 1 659 ? 196.316 135.684 163.376 1.00 75.54 659 ILE A C 1
ATOM 4319 O O . ILE A 1 659 ? 196.054 135.448 162.192 1.00 78.41 659 ILE A O 1
ATOM 4324 N N . HIS A 1 660 ? 196.204 136.898 163.906 1.00 78.19 660 HIS A N 1
ATOM 4325 C CA . HIS A 1 660 ? 195.727 138.050 163.153 1.00 77.66 660 HIS A CA 1
ATOM 4326 C C . HIS A 1 660 ? 196.858 139.055 162.999 1.00 74.22 660 HIS A C 1
ATOM 4327 O O . HIS A 1 660 ? 197.475 139.458 163.991 1.00 76.57 660 HIS A O 1
ATOM 4334 N N . VAL A 1 661 ? 197.126 139.455 161.761 1.00 61.46 661 VAL A N 1
ATOM 4335 C CA . VAL A 1 661 ? 198.149 140.451 161.465 1.00 60.04 661 VAL A CA 1
ATOM 4336 C C . VAL A 1 661 ? 197.599 141.433 160.440 1.00 65.05 661 VAL A C 1
ATOM 4337 O O . VAL A 1 661 ? 197.082 141.025 159.395 1.00 74.92 661 VAL A O 1
ATOM 4341 N N . SER A 1 662 ? 197.707 142.726 160.742 1.00 59.29 662 SER A N 1
ATOM 4342 C CA . SER A 1 662 ? 197.260 143.788 159.854 1.00 59.41 662 SER A CA 1
ATOM 4343 C C . SER A 1 662 ? 198.397 144.774 159.634 1.00 58.86 662 SER A C 1
ATOM 4344 O O . SER A 1 662 ? 199.216 145.012 160.526 1.00 62.47 662 SER A O 1
ATOM 4347 N N . VAL A 1 663 ? 198.439 145.350 158.435 1.00 61.79 663 VAL A N 1
ATOM 4348 C CA . VAL A 1 663 ? 199.537 146.209 158.011 1.00 60.58 663 VAL A CA 1
ATOM 4349 C C . VAL A 1 663 ? 198.978 147.525 157.491 1.00 60.14 663 VAL A C 1
ATOM 4350 O O . VAL A 1 663 ? 198.078 147.533 156.645 1.00 67.00 663 VAL A O 1
ATOM 4354 N N . MET A 1 664 ? 199.510 148.631 157.999 1.00 63.31 664 MET A N 1
ATOM 4355 C CA . MET A 1 664 ? 199.373 149.942 157.387 1.00 60.71 664 MET A CA 1
ATOM 4356 C C . MET A 1 664 ? 200.731 150.367 156.841 1.00 70.51 664 MET A C 1
ATOM 4357 O O . MET A 1 664 ? 201.709 149.619 156.904 1.00 80.88 664 MET A O 1
ATOM 4362 N N . ASP A 1 665 ? 200.790 151.578 156.291 1.00 73.91 665 ASP A N 1
ATOM 4363 C CA . ASP A 1 665 ? 202.015 152.011 155.620 1.00 74.42 665 ASP A CA 1
ATOM 4364 C C . ASP A 1 665 ? 203.222 152.055 156.550 1.00 75.62 665 ASP A C 1
ATOM 4365 O O . ASP A 1 665 ? 204.268 151.487 156.189 1.00 76.99 665 ASP A O 1
ATOM 4367 N N . PRO A 1 666 ? 203.172 152.692 157.737 1.00 72.28 666 PRO A N 1
ATOM 4368 C CA . PRO A 1 666 ? 204.355 152.672 158.608 1.00 69.26 666 PRO A CA 1
ATOM 4369 C C . PRO A 1 666 ? 204.306 151.629 159.717 1.00 69.34 666 PRO A C 1
ATOM 4370 O O . PRO A 1 666 ? 205.310 151.425 160.406 1.00 71.57 666 PRO A O 1
ATOM 4374 N N . TYR A 1 667 ? 203.169 150.961 159.907 1.00 69.71 667 TYR A N 1
ATOM 4375 C CA . TYR A 1 667 ? 202.970 150.102 161.066 1.00 68.96 667 TYR A CA 1
ATOM 4376 C C . TYR A 1 667 ? 202.496 148.718 160.647 1.00 70.28 667 TYR A C 1
ATOM 4377 O O . TYR A 1 667 ? 201.910 148.530 159.579 1.00 79.70 667 TYR A O 1
ATOM 4386 N N . ILE A 1 668 ? 202.765 147.746 161.516 1.00 63.50 668 ILE A N 1
ATOM 4387 C CA . ILE A 1 668 ? 202.231 146.397 161.397 1.00 63.19 668 ILE A CA 1
ATOM 4388 C C . ILE A 1 668 ? 201.737 145.948 162.766 1.00 66.41 668 ILE A C 1
ATOM 4389 O O . ILE A 1 668 ? 202.412 146.156 163.781 1.00 71.69 668 ILE A O 1
ATOM 4394 N N . LEU A 1 669 ? 200.552 145.349 162.793 1.00 63.12 669 LEU A N 1
ATOM 4395 C CA . LEU A 1 669 ? 199.941 144.837 164.011 1.00 58.60 669 LEU A CA 1
ATOM 4396 C C . LEU A 1 669 ? 199.964 143.316 163.967 1.00 62.08 669 LEU A C 1
ATOM 4397 O O . LEU A 1 669 ? 199.572 142.721 162.960 1.00 70.22 669 LEU A O 1
ATOM 4402 N N . VAL A 1 670 ? 200.432 142.692 165.045 1.00 66.77 670 VAL A N 1
ATOM 4403 C CA . VAL A 1 670 ? 200.562 141.241 165.119 1.00 66.31 670 VAL A CA 1
ATOM 4404 C C . VAL A 1 670 ? 199.897 140.752 166.399 1.00 71.20 670 VAL A C 1
ATOM 4405 O O . VAL A 1 670 ? 200.152 141.293 167.480 1.00 78.58 670 VAL A O 1
ATOM 4409 N N . THR A 1 671 ? 199.047 139.735 166.275 1.00 78.14 671 THR A N 1
ATOM 4410 C CA . THR A 1 671 ? 198.424 139.078 167.415 1.00 78.74 671 THR A CA 1
ATOM 4411 C C . THR A 1 671 ? 198.857 137.620 167.443 1.00 80.74 671 THR A C 1
ATOM 4412 O O . THR A 1 671 ? 198.894 136.956 166.403 1.00 82.42 671 THR A O 1
ATOM 4416 N N . VAL A 1 672 ? 199.181 137.121 168.634 1.00 86.41 672 VAL A N 1
ATOM 4417 C CA . VAL A 1 672 ? 199.629 135.741 168.782 1.00 86.73 672 VAL A CA 1
ATOM 4418 C C . VAL A 1 672 ? 198.602 134.961 169.593 1.00 88.39 672 VAL A C 1
ATOM 4419 O O . VAL A 1 672 ? 197.613 135.528 170.072 1.00 90.62 672 VAL A O 1
ATOM 4423 N N . SER A 1 673 ? 198.824 133.653 169.745 1.00 91.75 673 SER A N 1
ATOM 4424 C CA . SER A 1 673 ? 197.849 132.796 170.411 1.00 90.45 673 SER A CA 1
ATOM 4425 C C . SER A 1 673 ? 197.675 133.134 171.885 1.00 92.27 673 SER A C 1
ATOM 4426 O O . SER A 1 673 ? 196.627 132.822 172.460 1.00 90.23 673 SER A O 1
ATOM 4429 N N . ARG A 1 674 ? 198.675 133.757 172.513 1.00 95.39 674 ARG A N 1
ATOM 4430 C CA . ARG A 1 674 ? 198.558 134.099 173.925 1.00 92.27 674 ARG A CA 1
ATOM 4431 C C . ARG A 1 674 ? 197.501 135.165 174.179 1.00 95.19 674 ARG A C 1
ATOM 4432 O O . ARG A 1 674 ? 197.083 135.344 175.327 1.00 97.74 674 ARG A O 1
ATOM 4434 N N . GLY A 1 675 ? 197.059 135.872 173.140 1.00 91.96 675 GLY A N 1
ATOM 4435 C CA . GLY A 1 675 ? 196.052 136.900 173.271 1.00 90.35 675 GLY A CA 1
ATOM 4436 C C . GLY A 1 675 ? 196.590 138.311 173.376 1.00 92.50 675 GLY A C 1
ATOM 4437 O O . GLY A 1 675 ? 195.807 139.262 173.270 1.00 90.09 675 GLY A O 1
ATOM 4438 N N . ASP A 1 676 ? 197.895 138.476 173.573 1.00 96.06 676 ASP A N 1
ATOM 4439 C CA . ASP A 1 676 ? 198.477 139.802 173.698 1.00 97.20 676 ASP A CA 1
ATOM 4440 C C . ASP A 1 676 ? 198.832 140.368 172.325 1.00 98.14 676 ASP A C 1
ATOM 4441 O O . ASP A 1 676 ? 199.021 139.639 171.347 1.00 95.55 676 ASP A O 1
ATOM 4446 N N . ILE A 1 677 ? 198.923 141.692 172.268 1.00 86.63 677 ILE A N 1
ATOM 4447 C CA . ILE A 1 677 ? 199.098 142.426 171.021 1.00 78.38 677 ILE A CA 1
ATOM 4448 C C . ILE A 1 677 ? 200.564 142.807 170.874 1.00 78.77 677 ILE A C 1
ATOM 4449 O O . ILE A 1 677 ? 201.253 143.103 171.856 1.00 84.32 677 ILE A O 1
ATOM 4454 N N . LYS A 1 678 ? 201.055 142.783 169.636 1.00 70.39 678 LYS A N 1
ATOM 4455 C CA . LYS A 1 678 ? 202.392 143.264 169.306 1.00 71.54 678 LYS A CA 1
ATOM 4456 C C . LYS A 1 678 ? 202.291 144.170 168.090 1.00 72.99 678 LYS A C 1
ATOM 4457 O O . LYS A 1 678 ? 201.871 143.726 167.017 1.00 78.67 678 LYS A O 1
ATOM 4463 N N . ILE A 1 679 ? 202.674 145.433 168.257 1.00 70.62 679 ILE A N 1
ATOM 4464 C CA . ILE A 1 679 ? 202.625 146.426 167.191 1.00 69.02 679 ILE A CA 1
ATOM 4465 C C . ILE A 1 679 ? 204.043 146.906 166.917 1.00 68.26 679 ILE A C 1
ATOM 4466 O O . ILE A 1 679 ? 204.767 147.278 167.848 1.00 76.20 679 ILE A O 1
ATOM 4471 N N . PHE A 1 680 ? 204.437 146.896 165.647 1.00 65.71 680 PHE A N 1
ATOM 4472 C CA . PHE A 1 680 ? 205.767 147.317 165.238 1.00 68.17 680 PHE A CA 1
ATOM 4473 C C . PHE A 1 680 ? 205.666 148.472 164.252 1.00 70.11 680 PHE A C 1
ATOM 4474 O O . PHE A 1 680 ? 204.697 148.583 163.497 1.00 74.01 680 PHE A O 1
ATOM 4482 N N . GLU A 1 681 ? 206.679 149.334 164.269 1.00 72.46 681 GLU A N 1
ATOM 4483 C CA . GLU A 1 681 ? 206.746 150.493 163.390 1.00 72.28 681 GLU A CA 1
ATOM 4484 C C . GLU A 1 681 ? 208.047 150.461 162.605 1.00 74.58 681 GLU A C 1
ATOM 4485 O O . GLU A 1 681 ? 209.122 150.281 163.184 1.00 76.13 681 GLU A O 1
ATOM 4491 N N . LEU A 1 682 ? 207.945 150.639 161.291 1.00 79.11 682 LEU A N 1
ATOM 4492 C CA . LEU A 1 682 ? 209.132 150.709 160.453 1.00 77.72 682 LEU A CA 1
ATOM 4493 C C . LEU A 1 682 ? 209.836 152.047 160.636 1.00 81.84 682 LEU A C 1
ATOM 4494 O O . LEU A 1 682 ? 209.202 153.105 160.649 1.00 84.55 682 LEU A O 1
ATOM 4499 N N . GLU A 1 683 ? 211.157 151.994 160.780 1.00 84.06 683 GLU A N 1
ATOM 4500 C CA . GLU A 1 683 ? 211.942 153.213 160.907 1.00 85.68 683 GLU A CA 1
ATOM 4501 C C . GLU A 1 683 ? 211.929 153.987 159.594 1.00 86.32 683 GLU A C 1
ATOM 4502 O O . GLU A 1 683 ? 212.054 153.409 158.511 1.00 88.59 683 GLU A O 1
ATOM 4508 N N . GLU A 1 684 ? 211.775 155.308 159.696 1.00 83.70 684 GLU A N 1
ATOM 4509 C CA . GLU A 1 684 ? 211.535 156.119 158.506 1.00 86.11 684 GLU A CA 1
ATOM 4510 C C . GLU A 1 684 ? 212.808 156.336 157.696 1.00 89.16 684 GLU A C 1
ATOM 4511 O O . GLU A 1 684 ? 212.754 156.428 156.464 1.00 87.23 684 GLU A O 1
ATOM 4513 N N . LYS A 1 685 ? 213.960 156.433 158.365 1.00 93.03 685 LYS A N 1
ATOM 4514 C CA . LYS A 1 685 ? 215.188 156.834 157.682 1.00 89.44 685 LYS A CA 1
ATOM 4515 C C . LYS A 1 685 ? 215.593 155.821 156.616 1.00 89.89 685 LYS A C 1
ATOM 4516 O O . LYS A 1 685 ? 215.620 156.136 155.421 1.00 88.94 685 LYS A O 1
ATOM 4518 N N . ASN A 1 686 ? 215.913 154.591 157.030 1.00 93.47 686 ASN A N 1
ATOM 4519 C CA . ASN A 1 686 ? 216.380 153.572 156.096 1.00 92.88 686 ASN A CA 1
ATOM 4520 C C . ASN A 1 686 ? 215.696 152.227 156.316 1.00 93.70 686 ASN A C 1
ATOM 4521 O O . ASN A 1 686 ? 216.250 151.191 155.934 1.00 95.48 686 ASN A O 1
ATOM 4526 N N . LYS A 1 687 ? 214.506 152.227 156.903 1.00 82.68 687 LYS A N 1
ATOM 4527 C CA . LYS A 1 687 ? 213.697 151.026 157.135 1.00 80.05 687 LYS A CA 1
ATOM 4528 C C . LYS A 1 687 ? 214.540 150.000 157.898 1.00 81.86 687 LYS A C 1
ATOM 4529 O O . LYS A 1 687 ? 215.365 150.368 158.740 1.00 84.25 687 LYS A O 1
ATOM 4535 N N . ARG A 1 688 ? 214.303 148.714 157.619 1.00 85.02 688 ARG A N 1
ATOM 4536 C CA . ARG A 1 688 ? 215.107 147.585 158.112 1.00 87.78 688 ARG A CA 1
ATOM 4537 C C . ARG A 1 688 ? 215.368 147.650 159.618 1.00 87.88 688 ARG A C 1
ATOM 4538 O O . ARG A 1 688 ? 216.348 147.091 160.116 1.00 87.93 688 ARG A O 1
ATOM 4546 N N . LYS A 1 689 ? 214.485 148.311 160.364 1.00 83.57 689 LYS A N 1
ATOM 4547 C CA . LYS A 1 689 ? 214.613 148.375 161.815 1.00 84.40 689 LYS A CA 1
ATOM 4548 C C . LYS A 1 689 ? 213.428 147.756 162.538 1.00 84.69 689 LYS A C 1
ATOM 4549 O O . LYS A 1 689 ? 213.623 146.903 163.413 1.00 85.88 689 LYS A O 1
ATOM 4555 N N . LEU A 1 690 ? 212.203 148.162 162.199 1.00 77.78 690 LEU A N 1
ATOM 4556 C CA . LEU A 1 690 ? 210.976 147.618 162.784 1.00 81.46 690 LEU A CA 1
ATOM 4557 C C . LEU A 1 690 ? 210.964 147.798 164.306 1.00 81.87 690 LEU A C 1
ATOM 4558 O O . LEU A 1 690 ? 210.986 146.842 165.084 1.00 79.75 690 LEU A O 1
ATOM 4563 N N . LEU A 1 691 ? 210.938 149.066 164.706 1.00 83.41 691 LEU A N 1
ATOM 4564 C CA . LEU A 1 691 ? 210.889 149.414 166.120 1.00 78.01 691 LEU A CA 1
ATOM 4565 C C . LEU A 1 691 ? 209.554 149.011 166.737 1.00 76.55 691 LEU A C 1
ATOM 4566 O O . LEU A 1 691 ? 208.527 148.928 166.058 1.00 79.53 691 LEU A O 1
ATOM 4571 N N . LYS A 1 692 ? 209.579 148.761 168.042 1.00 77.06 692 LYS A N 1
ATOM 4572 C CA . LYS A 1 692 ? 208.375 148.420 168.782 1.00 78.77 692 LYS A CA 1
ATOM 4573 C C . LYS A 1 692 ? 207.554 149.673 169.080 1.00 81.95 692 LYS A C 1
ATOM 4574 O O . LYS A 1 692 ? 208.071 150.792 169.132 1.00 81.38 692 LYS A O 1
ATOM 4580 N N . VAL A 1 693 ? 206.254 149.469 169.279 1.00 81.76 693 VAL A N 1
ATOM 4581 C CA . VAL A 1 693 ? 205.318 150.539 169.603 1.00 79.05 693 VAL A CA 1
ATOM 4582 C C . VAL A 1 693 ? 204.745 150.267 170.986 1.00 84.68 693 VAL A C 1
ATOM 4583 O O . VAL A 1 693 ? 204.248 149.167 171.251 1.00 84.89 693 VAL A O 1
ATOM 4587 N N . ASP A 1 694 ? 204.815 151.267 171.861 1.00 91.19 694 ASP A N 1
ATOM 4588 C CA . ASP A 1 694 ? 204.359 151.103 173.235 1.00 87.26 694 ASP A CA 1
ATOM 4589 C C . ASP A 1 694 ? 202.837 151.056 173.284 1.00 86.05 694 ASP A C 1
ATOM 4590 O O . ASP A 1 694 ? 202.164 152.030 172.929 1.00 84.98 694 ASP A O 1
ATOM 4595 N N . LEU A 1 695 ? 202.298 149.926 173.724 1.00 78.27 695 LEU A N 1
ATOM 4596 C CA . LEU A 1 695 ? 200.864 149.766 173.888 1.00 78.08 695 LEU A CA 1
ATOM 4597 C C . LEU A 1 695 ? 200.396 150.427 175.179 1.00 78.32 695 LEU A C 1
ATOM 4598 O O . LEU A 1 695 ? 201.186 150.638 176.102 1.00 82.17 695 LEU A O 1
ATOM 4603 N N . PRO A 1 696 ? 199.113 150.780 175.265 1.00 76.53 696 PRO A N 1
ATOM 4604 C CA . PRO A 1 696 ? 198.575 151.266 176.539 1.00 79.40 696 PRO A CA 1
ATOM 4605 C C . PRO A 1 696 ? 198.685 150.200 177.619 1.00 82.73 696 PRO A C 1
ATOM 4606 O O . PRO A 1 696 ? 198.602 149.000 177.350 1.00 80.86 696 PRO A O 1
ATOM 4610 N N . GLU A 1 697 ? 198.888 150.657 178.857 1.00 84.85 697 GLU A N 1
ATOM 4611 C CA . GLU A 1 697 ? 199.090 149.730 179.966 1.00 81.65 697 GLU A CA 1
ATOM 4612 C C . GLU A 1 697 ? 197.858 148.866 180.203 1.00 81.81 697 GLU A C 1
ATOM 4613 O O . GLU A 1 697 ? 197.976 147.666 180.475 1.00 80.83 697 GLU A O 1
ATOM 4615 N N . ILE A 1 698 ? 196.665 149.458 180.106 1.00 86.10 698 ILE A N 1
ATOM 4616 C CA . ILE A 1 698 ? 195.434 148.716 180.351 1.00 86.28 698 ILE A CA 1
ATOM 4617 C C . ILE A 1 698 ? 195.188 147.661 179.275 1.00 86.68 698 ILE A C 1
ATOM 4618 O O . ILE A 1 698 ? 194.431 146.710 179.502 1.00 86.48 698 ILE A O 1
ATOM 4623 N N . LEU A 1 699 ? 195.839 147.784 178.116 1.00 85.60 699 LEU A N 1
ATOM 4624 C CA . LEU A 1 699 ? 195.577 146.866 177.010 1.00 85.38 699 LEU A CA 1
ATOM 4625 C C . LEU A 1 699 ? 195.975 145.434 177.348 1.00 85.47 699 LEU A C 1
ATOM 4626 O O . LEU A 1 699 ? 195.279 144.486 176.966 1.00 85.02 699 LEU A O 1
ATOM 4631 N N . ASN A 1 700 ? 197.088 145.250 178.059 1.00 93.18 700 ASN A N 1
ATOM 4632 C CA . ASN A 1 700 ? 197.638 143.913 178.255 1.00 92.74 700 ASN A CA 1
ATOM 4633 C C . ASN A 1 700 ? 196.872 143.082 179.278 1.00 94.29 700 ASN A C 1
ATOM 4634 O O . ASN A 1 700 ? 197.133 141.880 179.388 1.00 94.54 700 ASN A O 1
ATOM 4639 N N . GLU A 1 701 ? 195.942 143.680 180.024 1.00 92.17 701 GLU A N 1
ATOM 4640 C CA . GLU A 1 701 ? 195.181 142.965 181.040 1.00 91.86 701 GLU A CA 1
ATOM 4641 C C . GLU A 1 701 ? 193.751 142.675 180.597 1.00 93.97 701 GLU A C 1
ATOM 4642 O O . GLU A 1 701 ? 192.838 142.635 181.428 1.00 96.04 701 GLU A O 1
ATOM 4648 N N . MET A 1 702 ? 193.540 142.470 179.299 1.00 86.48 702 MET A N 1
ATOM 4649 C CA . MET A 1 702 ? 192.235 142.088 178.781 1.00 86.82 702 MET A CA 1
ATOM 4650 C C . MET A 1 702 ? 192.423 141.350 177.463 1.00 85.97 702 MET A C 1
ATOM 4651 O O . MET A 1 702 ? 193.364 141.628 176.715 1.00 87.42 702 MET A O 1
ATOM 4656 N N . VAL A 1 703 ? 191.516 140.409 177.178 1.00 75.11 703 VAL A N 1
ATOM 4657 C CA . VAL A 1 703 ? 191.668 139.532 175.976 1.00 75.90 703 VAL A CA 1
ATOM 4658 C C . VAL A 1 703 ? 191.226 140.246 174.695 1.00 76.76 703 VAL A C 1
ATOM 4659 O O . VAL A 1 703 ? 190.207 140.962 174.738 1.00 75.95 703 VAL A O 1
ATOM 4663 N N . ILE A 1 704 ? 191.963 140.037 173.600 1.00 72.48 704 ILE A N 1
ATOM 4664 C CA . ILE A 1 704 ? 191.588 140.626 172.282 1.00 69.59 704 ILE A CA 1
ATOM 4665 C C . ILE A 1 704 ? 191.383 139.467 171.302 1.00 70.96 704 ILE A C 1
ATOM 4666 O O . ILE A 1 704 ? 192.316 138.659 171.152 1.00 75.69 704 ILE A O 1
ATOM 4671 N N . THR A 1 705 ? 190.208 139.385 170.673 1.00 63.89 705 THR A N 1
ATOM 4672 C CA . THR A 1 705 ? 189.901 138.257 169.755 1.00 66.19 705 THR A CA 1
ATOM 4673 C C . THR A 1 705 ? 190.459 138.562 168.365 1.00 68.60 705 THR A C 1
ATOM 4674 O O . THR A 1 705 ? 190.883 137.612 167.684 1.00 75.88 705 THR A O 1
ATOM 4678 N N . SER A 1 706 ? 190.455 139.833 167.969 1.00 64.67 706 SER A N 1
ATOM 4679 C CA . SER A 1 706 ? 190.940 140.238 166.659 1.00 64.27 706 SER A CA 1
ATOM 4680 C C . SER A 1 706 ? 191.338 141.704 166.713 1.00 64.28 706 SER A C 1
ATOM 4681 O O . SER A 1 706 ? 190.884 142.460 167.575 1.00 66.84 706 SER A O 1
ATOM 4684 N N . GLY A 1 707 ? 192.194 142.097 165.777 1.00 61.45 707 GLY A N 1
ATOM 4685 C CA . GLY A 1 707 ? 192.646 143.473 165.717 1.00 59.34 707 GLY A CA 1
ATOM 4686 C C . GLY A 1 707 ? 193.043 143.862 164.313 1.00 61.25 707 GLY A C 1
ATOM 4687 O O . GLY A 1 707 ? 193.333 143.011 163.466 1.00 67.71 707 GLY A O 1
ATOM 4688 N N . LEU A 1 708 ? 193.049 145.170 164.075 1.00 56.05 708 LEU A N 1
ATOM 4689 C CA . LEU A 1 708 ? 193.472 145.717 162.796 1.00 52.91 708 LEU A CA 1
ATOM 4690 C C . LEU A 1 708 ? 193.879 147.167 163.001 1.00 55.71 708 LEU A C 1
ATOM 4691 O O . LEU A 1 708 ? 193.478 147.811 163.974 1.00 58.62 708 LEU A O 1
ATOM 4696 N N . ILE A 1 709 ? 194.686 147.671 162.074 1.00 60.65 709 ILE A N 1
ATOM 4697 C CA . ILE A 1 709 ? 195.071 149.076 162.067 1.00 56.21 709 ILE A CA 1
ATOM 4698 C C . ILE A 1 709 ? 194.110 149.823 161.157 1.00 55.49 709 ILE A C 1
ATOM 4699 O O . ILE A 1 709 ? 193.852 149.397 160.025 1.00 60.54 709 ILE A O 1
ATOM 4704 N N . LEU A 1 710 ? 193.579 150.935 161.649 1.00 64.60 710 LEU A N 1
ATOM 4705 C CA . LEU A 1 710 ? 192.441 151.591 161.032 1.00 60.03 710 LEU A CA 1
ATOM 4706 C C . LEU A 1 710 ? 192.735 153.069 160.832 1.00 60.40 710 LEU A C 1
ATOM 4707 O O . LEU A 1 710 ? 193.406 153.703 161.650 1.00 66.37 710 LEU A O 1
ATOM 4712 N N . LYS A 1 711 ? 192.224 153.611 159.729 1.00 61.60 711 LYS A N 1
ATOM 4713 C CA . LYS A 1 711 ? 192.392 155.017 159.379 1.00 63.69 711 LYS A CA 1
ATOM 4714 C C . LYS A 1 711 ? 191.009 155.647 159.285 1.00 62.93 711 LYS A C 1
ATOM 4715 O O . LYS A 1 711 ? 190.236 155.322 158.378 1.00 71.70 711 LYS A O 1
ATOM 4721 N N . SER A 1 712 ? 190.699 156.542 160.219 1.00 60.06 712 SER A N 1
ATOM 4722 C CA . SER A 1 712 ? 189.398 157.194 160.237 1.00 64.53 712 SER A CA 1
ATOM 4723 C C . SER A 1 712 ? 189.483 158.454 161.083 1.00 66.19 712 SER A C 1
ATOM 4724 O O . SER A 1 712 ? 190.423 158.642 161.858 1.00 70.71 712 SER A O 1
ATOM 4727 N N . ASN A 1 713 ? 188.479 159.315 160.920 1.00 66.32 713 ASN A N 1
ATOM 4728 C CA . ASN A 1 713 ? 188.373 160.559 161.670 1.00 65.52 713 ASN A CA 1
ATOM 4729 C C . ASN A 1 713 ? 187.225 160.534 162.673 1.00 68.71 713 ASN A C 1
ATOM 4730 O O . ASN A 1 713 ? 186.759 161.593 163.101 1.00 73.61 713 ASN A O 1
ATOM 4735 N N . MET A 1 714 ? 186.755 159.342 163.049 1.00 70.94 714 MET A N 1
ATOM 4736 C CA . MET A 1 714 ? 185.583 159.247 163.914 1.00 71.48 714 MET A CA 1
ATOM 4737 C C . MET A 1 714 ? 185.848 159.837 165.293 1.00 73.04 714 MET A C 1
ATOM 4738 O O . MET A 1 714 ? 185.009 160.569 165.830 1.00 79.40 714 MET A O 1
ATOM 4743 N N . CYS A 1 715 ? 187.007 159.543 165.881 1.00 73.49 715 CYS A N 1
ATOM 4744 C CA . CYS A 1 715 ? 187.333 160.001 167.226 1.00 76.04 715 CYS A CA 1
ATOM 4745 C C . CYS A 1 715 ? 188.207 161.250 167.216 1.00 75.05 715 CYS A C 1
ATOM 4746 O O . CYS A 1 715 ? 188.964 161.485 168.163 1.00 78.05 715 CYS A O 1
ATOM 4749 N N . ASN A 1 716 ? 188.115 162.059 166.158 1.00 79.05 716 ASN A N 1
ATOM 4750 C CA . ASN A 1 716 ? 188.897 163.289 166.099 1.00 79.95 716 ASN A CA 1
ATOM 4751 C C . ASN A 1 716 ? 188.454 164.292 167.154 1.00 82.43 716 ASN A C 1
ATOM 4752 O O . ASN A 1 716 ? 189.241 165.157 167.553 1.00 85.52 716 ASN A O 1
ATOM 4757 N N . GLU A 1 717 ? 187.202 164.202 167.609 1.00 85.93 717 GLU A N 1
ATOM 4758 C CA . GLU A 1 717 ? 186.718 165.110 168.644 1.00 88.06 717 GLU A CA 1
ATOM 4759 C C . GLU A 1 717 ? 187.478 164.911 169.949 1.00 89.15 717 GLU A C 1
ATOM 4760 O O . GLU A 1 717 ? 187.828 165.879 170.634 1.00 90.18 717 GLU A O 1
ATOM 4766 N N . PHE A 1 718 ? 187.742 163.656 170.311 1.00 77.63 718 PHE A N 1
ATOM 4767 C CA . PHE A 1 718 ? 188.413 163.344 171.565 1.00 76.67 718 PHE A CA 1
ATOM 4768 C C . PHE A 1 718 ? 189.923 163.515 171.494 1.00 80.59 718 PHE A C 1
ATOM 4769 O O . PHE A 1 718 ? 190.578 163.519 172.541 1.00 81.63 718 PHE A O 1
ATOM 4777 N N . LEU A 1 719 ? 190.489 163.654 170.300 1.00 81.38 719 LEU A N 1
ATOM 4778 C CA . LEU A 1 719 ? 191.921 163.856 170.175 1.00 79.33 719 LEU A CA 1
ATOM 4779 C C . LEU A 1 719 ? 192.272 165.325 170.388 1.00 83.01 719 LEU A C 1
ATOM 4780 O O . LEU A 1 719 ? 191.450 166.225 170.195 1.00 83.96 719 LEU A O 1
ATOM 4785 N N . ILE A 1 720 ? 193.515 165.561 170.794 1.00 88.92 720 ILE A N 1
ATOM 4786 C CA . ILE A 1 720 ? 193.957 166.901 171.161 1.00 87.55 720 ILE A CA 1
ATOM 4787 C C . ILE A 1 720 ? 194.276 167.691 169.900 1.00 86.20 720 ILE A C 1
ATOM 4788 O O . ILE A 1 720 ? 195.109 167.275 169.085 1.00 84.59 720 ILE A O 1
ATOM 4793 N N . GLY A 1 721 ? 193.617 168.833 169.741 1.00 88.11 721 GLY A N 1
ATOM 4794 C CA . GLY A 1 721 ? 193.893 169.698 168.599 1.00 88.62 721 GLY A CA 1
ATOM 4795 C C . GLY A 1 721 ? 193.607 169.053 167.263 1.00 91.90 721 GLY A C 1
ATOM 4796 O O . GLY A 1 721 ? 194.356 169.257 166.299 1.00 91.38 721 GLY A O 1
ATOM 4797 N N . LEU A 1 722 ? 192.530 168.268 167.181 1.00 93.64 722 LEU A N 1
ATOM 4798 C CA . LEU A 1 722 ? 192.187 167.559 165.954 1.00 91.49 722 LEU A CA 1
ATOM 4799 C C . LEU A 1 722 ? 190.692 167.606 165.662 1.00 91.02 722 LEU A C 1
ATOM 4800 O O . LEU A 1 722 ? 190.190 166.769 164.906 1.00 95.09 722 LEU A O 1
ATOM 4805 N N . SER A 1 723 ? 189.971 168.571 166.231 1.00 90.77 723 SER A N 1
ATOM 4806 C CA . SER A 1 723 ? 188.533 168.668 166.012 1.00 91.75 723 SER A CA 1
ATOM 4807 C C . SER A 1 723 ? 188.230 169.286 164.652 1.00 93.76 723 SER A C 1
ATOM 4808 O O . SER A 1 723 ? 187.599 170.345 164.569 1.00 89.87 723 SER A O 1
ATOM 4811 N N . LYS A 1 724 ? 188.680 168.633 163.586 1.00 95.11 724 LYS A N 1
ATOM 4812 C CA . LYS A 1 724 ? 188.432 169.074 162.221 1.00 93.69 724 LYS A CA 1
ATOM 4813 C C . LYS A 1 724 ? 187.753 167.952 161.448 1.00 95.55 724 LYS A C 1
ATOM 4814 O O . LYS A 1 724 ? 188.008 166.771 161.709 1.00 95.21 724 LYS A O 1
ATOM 4816 N N . SER A 1 725 ? 186.894 168.319 160.497 1.00 95.91 725 SER A N 1
ATOM 4817 C CA . SER A 1 725 ? 186.181 167.322 159.706 1.00 93.53 725 SER A CA 1
ATOM 4818 C C . SER A 1 725 ? 187.068 166.796 158.585 1.00 93.29 725 SER A C 1
ATOM 4819 O O . SER A 1 725 ? 186.667 166.788 157.417 1.00 93.24 725 SER A O 1
ATOM 4822 N N . GLN A 1 726 ? 188.270 166.346 158.942 1.00 81.79 726 GLN A N 1
ATOM 4823 C CA . GLN A 1 726 ? 189.242 165.837 157.985 1.00 86.33 726 GLN A CA 1
ATOM 4824 C C . GLN A 1 726 ? 190.363 165.120 158.725 1.00 83.79 726 GLN A C 1
ATOM 4825 O O . GLN A 1 726 ? 190.263 164.894 159.935 1.00 81.38 726 GLN A O 1
ATOM 4827 N N . GLU A 1 727 ? 191.424 164.760 158.006 1.00 79.48 727 GLU A N 1
ATOM 4828 C CA . GLU A 1 727 ? 192.634 164.190 158.598 1.00 74.52 727 GLU A CA 1
ATOM 4829 C C . GLU A 1 727 ? 192.325 162.904 159.364 1.00 74.51 727 GLU A C 1
ATOM 4830 O O . GLU A 1 727 ? 192.409 162.839 160.591 1.00 75.09 727 GLU A O 1
ATOM 4832 N N . GLU A 1 728 ? 191.932 161.881 158.609 1.00 71.20 728 GLU A N 1
ATOM 4833 C CA . GLU A 1 728 ? 191.716 160.557 159.178 1.00 70.04 728 GLU A CA 1
ATOM 4834 C C . GLU A 1 728 ? 192.964 160.082 159.906 1.00 73.22 728 GLU A C 1
ATOM 4835 O O . GLU A 1 728 ? 194.007 159.849 159.288 1.00 72.38 728 GLU A O 1
ATOM 4841 N N . GLN A 1 729 ? 192.856 159.941 161.222 1.00 71.88 729 GLN A N 1
ATOM 4842 C CA . GLN A 1 729 ? 193.977 159.521 162.045 1.00 66.93 729 GLN A CA 1
ATOM 4843 C C . GLN A 1 729 ? 194.140 158.007 161.998 1.00 72.34 729 GLN A C 1
ATOM 4844 O O . GLN A 1 729 ? 193.229 157.268 161.621 1.00 75.44 729 GLN A O 1
ATOM 4850 N N . LEU A 1 730 ? 195.326 157.552 162.387 1.00 71.01 730 LEU A N 1
ATOM 4851 C CA . LEU A 1 730 ? 195.607 156.125 162.451 1.00 66.76 730 LEU A CA 1
ATOM 4852 C C . LEU A 1 730 ? 195.141 155.582 163.795 1.00 68.05 730 LEU A C 1
ATOM 4853 O O . LEU A 1 730 ? 195.539 156.089 164.849 1.00 67.47 730 LEU A O 1
ATOM 4858 N N . LEU A 1 731 ? 194.297 154.557 163.757 1.00 63.86 731 LEU A N 1
ATOM 4859 C CA . LEU A 1 731 ? 193.726 153.963 164.955 1.00 59.25 731 LEU A CA 1
ATOM 4860 C C . LEU A 1 731 ? 193.997 152.467 164.964 1.00 60.89 731 LEU A C 1
ATOM 4861 O O . LEU A 1 731 ? 193.787 151.782 163.959 1.00 66.00 731 LEU A O 1
ATOM 4866 N N . PHE A 1 732 ? 194.465 151.966 166.101 1.00 58.95 732 PHE A N 1
ATOM 4867 C CA . PHE A 1 732 ? 194.725 150.542 166.283 1.00 59.05 732 PHE A CA 1
ATOM 4868 C C . PHE A 1 732 ? 193.477 149.933 166.910 1.00 59.68 732 PHE A C 1
ATOM 4869 O O . PHE A 1 732 ? 193.274 150.013 168.123 1.00 63.11 732 PHE A O 1
ATOM 4877 N N . THR A 1 733 ? 192.645 149.315 166.077 1.00 62.54 733 THR A N 1
ATOM 4878 C CA . THR A 1 733 ? 191.339 148.834 166.500 1.00 60.14 733 THR A CA 1
ATOM 4879 C C . THR A 1 733 ? 191.411 147.365 166.895 1.00 61.71 733 THR A C 1
ATOM 4880 O O . THR A 1 733 ? 192.102 146.570 166.255 1.00 64.03 733 THR A O 1
ATOM 4884 N N . PHE A 1 734 ? 190.714 147.017 167.979 1.00 65.22 734 PHE A N 1
ATOM 4885 C CA . PHE A 1 734 ? 190.764 145.624 168.491 1.00 61.10 734 PHE A CA 1
ATOM 4886 C C . PHE A 1 734 ? 189.370 145.182 168.935 1.00 63.21 734 PHE A C 1
ATOM 4887 O O . PHE A 1 734 ? 188.622 146.016 169.476 1.00 67.29 734 PHE A O 1
ATOM 4895 N N . VAL A 1 735 ? 189.037 143.909 168.713 1.00 59.35 735 VAL A N 1
ATOM 4896 C CA . VAL A 1 735 ? 187.732 143.369 169.193 1.00 59.28 735 VAL A CA 1
ATOM 4897 C C . VAL A 1 735 ? 188.012 142.535 170.444 1.00 61.63 735 VAL A C 1
ATOM 4898 O O . VAL A 1 735 ? 188.812 141.588 170.351 1.00 68.01 735 VAL A O 1
ATOM 4902 N N . THR A 1 736 ? 187.386 142.890 171.566 1.00 62.76 736 THR A N 1
ATOM 4903 C CA . THR A 1 736 ? 187.611 142.164 172.842 1.00 64.31 736 THR A CA 1
ATOM 4904 C C . THR A 1 736 ? 186.667 140.960 172.913 1.00 68.44 736 THR A C 1
ATOM 4905 O O . THR A 1 736 ? 185.695 140.930 172.135 1.00 69.78 736 THR A O 1
ATOM 4909 N N . ALA A 1 737 ? 186.944 140.010 173.810 1.00 71.95 737 ALA A N 1
ATOM 4910 C CA . ALA A 1 737 ? 186.104 138.795 173.932 1.00 70.77 737 ALA A CA 1
ATOM 4911 C C . ALA A 1 737 ? 184.681 139.184 174.343 1.00 70.86 737 ALA A C 1
ATOM 4912 O O . ALA A 1 737 ? 183.751 138.418 174.030 1.00 74.42 737 ALA A O 1
ATOM 4914 N N . ASP A 1 738 ? 184.521 140.327 175.017 1.00 69.00 738 ASP A N 1
ATOM 4915 C CA . ASP A 1 738 ? 183.166 140.808 175.399 1.00 71.31 738 ASP A CA 1
ATOM 4916 C C . ASP A 1 738 ? 182.562 141.570 174.215 1.00 71.30 738 ASP A C 1
ATOM 4917 O O . ASP A 1 738 ? 181.625 142.357 174.442 1.00 71.36 738 ASP A O 1
ATOM 4922 N N . ASN A 1 739 ? 183.092 141.351 173.008 1.00 64.87 739 ASN A N 1
ATOM 4923 C CA . ASN A 1 739 ? 182.521 141.984 171.790 1.00 59.62 739 ASN A CA 1
ATOM 4924 C C . ASN A 1 739 ? 182.585 143.508 171.928 1.00 65.96 739 ASN A C 1
ATOM 4925 O O . ASN A 1 739 ? 181.624 144.174 171.505 1.00 72.09 739 ASN A O 1
ATOM 4930 N N . GLN A 1 740 ? 183.676 144.030 172.493 1.00 68.32 740 GLN A N 1
ATOM 4931 C CA . GLN A 1 740 ? 183.853 145.503 172.596 1.00 65.44 740 GLN A CA 1
ATOM 4932 C C . GLN A 1 740 ? 184.891 145.950 171.565 1.00 66.23 740 GLN A C 1
ATOM 4933 O O . GLN A 1 740 ? 185.960 145.318 171.499 1.00 71.65 740 GLN A O 1
ATOM 4939 N N . ILE A 1 741 ? 184.580 146.988 170.789 1.00 58.93 741 ILE A N 1
ATOM 4940 C CA . ILE A 1 741 ? 185.496 147.514 169.786 1.00 57.07 741 ILE A CA 1
ATOM 4941 C C . ILE A 1 741 ? 186.226 148.698 170.398 1.00 58.01 741 ILE A C 1
ATOM 4942 O O . ILE A 1 741 ? 185.609 149.717 170.728 1.00 64.03 741 ILE A O 1
ATOM 4947 N N . ILE A 1 742 ? 187.534 148.514 170.584 1.00 57.93 742 ILE A N 1
ATOM 4948 C CA . ILE A 1 742 ? 188.367 149.577 171.209 1.00 60.26 742 ILE A CA 1
ATOM 4949 C C . ILE A 1 742 ? 189.432 150.012 170.206 1.00 63.79 742 ILE A C 1
ATOM 4950 O O . ILE A 1 742 ? 189.743 149.224 169.295 1.00 71.26 742 ILE A O 1
ATOM 4955 N N . PHE A 1 743 ? 189.963 151.219 170.374 1.00 63.69 743 PHE A N 1
ATOM 4956 C CA . PHE A 1 743 ? 191.005 151.744 169.506 1.00 65.16 743 PHE A CA 1
ATOM 4957 C C . PHE A 1 743 ? 191.748 152.853 170.232 1.00 61.23 743 PHE A C 1
ATOM 4958 O O . PHE A 1 743 ? 191.253 153.427 171.205 1.00 66.19 743 PHE A O 1
ATOM 4966 N N . PHE A 1 744 ? 192.949 153.143 169.741 1.00 64.12 744 PHE A N 1
ATOM 4967 C CA . PHE A 1 744 ? 193.766 154.221 170.277 1.00 61.43 744 PHE A CA 1
ATOM 4968 C C . PHE A 1 744 ? 194.713 154.689 169.185 1.00 67.23 744 PHE A C 1
ATOM 4969 O O . PHE A 1 744 ? 194.910 154.008 168.175 1.00 69.25 744 PHE A O 1
ATOM 4977 N N . THR A 1 745 ? 195.298 155.862 169.402 1.00 68.80 745 THR A N 1
ATOM 4978 C CA . THR A 1 745 ? 196.218 156.448 168.445 1.00 66.23 745 THR A CA 1
ATOM 4979 C C . THR A 1 745 ? 197.649 156.013 168.753 1.00 70.59 745 THR A C 1
ATOM 4980 O O . THR A 1 745 ? 197.916 155.299 169.722 1.00 72.42 745 THR A O 1
ATOM 4984 N N . LYS A 1 746 ? 198.586 156.438 167.904 1.00 76.73 746 LYS A N 1
ATOM 4985 C CA . LYS A 1 746 ? 199.995 156.169 168.168 1.00 77.73 746 LYS A CA 1
ATOM 4986 C C . LYS A 1 746 ? 200.470 156.929 169.400 1.00 80.62 746 LYS A C 1
ATOM 4987 O O . LYS A 1 746 ? 201.115 156.357 170.286 1.00 79.46 746 LYS A O 1
ATOM 4993 N N . ASP A 1 747 ? 200.157 158.222 169.472 1.00 85.89 747 ASP A N 1
ATOM 4994 C CA . ASP A 1 747 ? 200.434 159.028 170.661 1.00 85.34 747 ASP A CA 1
ATOM 4995 C C . ASP A 1 747 ? 199.211 158.987 171.577 1.00 84.76 747 ASP A C 1
ATOM 4996 O O . ASP A 1 747 ? 198.535 159.986 171.833 1.00 86.95 747 ASP A O 1
ATOM 5001 N N . HIS A 1 748 ? 198.936 157.782 172.075 1.00 75.59 748 HIS A N 1
ATOM 5002 C CA . HIS A 1 748 ? 197.719 157.507 172.825 1.00 75.62 748 HIS A CA 1
ATOM 5003 C C . HIS A 1 748 ? 197.782 157.966 174.273 1.00 76.64 748 HIS A C 1
ATOM 5004 O O . HIS A 1 748 ? 196.759 157.896 174.963 1.00 76.87 748 HIS A O 1
ATOM 5011 N N . ASN A 1 749 ? 198.942 158.432 174.743 1.00 85.05 749 ASN A N 1
ATOM 5012 C CA . ASN A 1 749 ? 199.167 158.648 176.167 1.00 86.18 749 ASN A CA 1
ATOM 5013 C C . ASN A 1 749 ? 198.841 157.363 176.915 1.00 88.94 749 ASN A C 1
ATOM 5014 O O . ASN A 1 749 ? 199.654 156.434 176.950 1.00 91.35 749 ASN A O 1
ATOM 5019 N N . ASP A 1 750 ? 197.654 157.300 177.519 1.00 84.22 750 ASP A N 1
ATOM 5020 C CA . ASP A 1 750 ? 197.141 156.049 178.063 1.00 83.54 750 ASP A CA 1
ATOM 5021 C C . ASP A 1 750 ? 195.640 155.926 177.829 1.00 85.69 750 ASP A C 1
ATOM 5022 O O . ASP A 1 750 ? 194.955 155.185 178.543 1.00 85.86 750 ASP A O 1
ATOM 5027 N N . ARG A 1 751 ? 195.117 156.639 176.836 1.00 78.16 751 ARG A N 1
ATOM 5028 C CA . ARG A 1 751 ? 193.683 156.728 176.600 1.00 76.10 751 ARG A CA 1
ATOM 5029 C C . ARG A 1 751 ? 193.264 155.733 175.526 1.00 74.93 751 ARG A C 1
ATOM 5030 O O . ARG A 1 751 ? 193.847 155.702 174.438 1.00 77.61 751 ARG A O 1
ATOM 5038 N N . ILE A 1 752 ? 192.255 154.925 175.839 1.00 65.63 752 ILE A N 1
ATOM 5039 C CA . ILE A 1 752 ? 191.686 153.955 174.912 1.00 62.60 752 ILE A CA 1
ATOM 5040 C C . ILE A 1 752 ? 190.215 154.293 174.725 1.00 66.21 752 ILE A C 1
ATOM 5041 O O . ILE A 1 752 ? 189.480 154.447 175.707 1.00 71.90 752 ILE A O 1
ATOM 5046 N N . PHE A 1 753 ? 189.791 154.418 173.473 1.00 64.65 753 PHE A N 1
ATOM 5047 C CA . PHE A 1 753 ? 188.413 154.741 173.154 1.00 62.57 753 PHE A CA 1
ATOM 5048 C C . PHE A 1 753 ? 187.641 153.462 172.845 1.00 62.88 753 PHE A C 1
ATOM 5049 O O . PHE A 1 753 ? 188.199 152.365 172.787 1.00 68.02 753 PHE A O 1
ATOM 5057 N N . GLN A 1 754 ? 186.334 153.607 172.645 1.00 57.19 754 GLN A N 1
ATOM 5058 C CA . GLN A 1 754 ? 185.469 152.447 172.499 1.00 53.77 754 GLN A CA 1
ATOM 5059 C C . GLN A 1 754 ? 184.190 152.849 171.783 1.00 58.97 754 GLN A C 1
ATOM 5060 O O . GLN A 1 754 ? 183.640 153.922 172.039 1.00 67.51 754 GLN A O 1
ATOM 5066 N N . LEU A 1 755 ? 183.728 151.983 170.883 1.00 58.02 755 LEU A N 1
ATOM 5067 C CA . LEU A 1 755 ? 182.414 152.133 170.268 1.00 54.88 755 LEU A CA 1
ATOM 5068 C C . LEU A 1 755 ? 181.367 151.597 171.236 1.00 57.78 755 LEU A C 1
ATOM 5069 O O . LEU A 1 755 ? 181.292 150.388 171.473 1.00 64.21 755 LEU A O 1
ATOM 5074 N N . ASN A 1 756 ? 180.563 152.492 171.802 1.00 56.27 756 ASN A N 1
ATOM 5075 C CA . ASN A 1 756 ? 179.561 152.095 172.780 1.00 56.66 756 ASN A CA 1
ATOM 5076 C C . ASN A 1 756 ? 178.335 151.507 172.096 1.00 61.48 756 ASN A C 1
ATOM 5077 O O . ASN A 1 756 ? 177.860 152.026 171.083 1.00 69.56 756 ASN A O 1
ATOM 5082 N N . GLY A 1 757 ? 177.824 150.416 172.662 1.00 61.75 757 GLY A N 1
ATOM 5083 C CA . GLY A 1 757 ? 176.649 149.756 172.143 1.00 63.65 757 GLY A CA 1
ATOM 5084 C C . GLY A 1 757 ? 176.917 148.658 171.140 1.00 64.41 757 GLY A C 1
ATOM 5085 O O . GLY A 1 757 ? 175.974 147.962 170.744 1.00 70.83 757 GLY A O 1
ATOM 5086 N N . VAL A 1 758 ? 178.169 148.476 170.715 1.00 57.59 758 VAL A N 1
ATOM 5087 C CA . VAL A 1 758 ? 178.469 147.437 169.737 1.00 59.87 758 VAL A CA 1
ATOM 5088 C C . VAL A 1 758 ? 178.489 146.050 170.367 1.00 60.15 758 VAL A C 1
ATOM 5089 O O . VAL A 1 758 ? 178.325 145.053 169.654 1.00 60.98 758 VAL A O 1
ATOM 5093 N N . ASP A 1 759 ? 178.677 145.956 171.686 1.00 66.24 759 ASP A N 1
ATOM 5094 C CA . ASP A 1 759 ? 178.624 144.656 172.345 1.00 66.75 759 ASP A CA 1
ATOM 5095 C C . ASP A 1 759 ? 177.240 144.035 172.215 1.00 68.36 759 ASP A C 1
ATOM 5096 O O . ASP A 1 759 ? 177.111 142.829 171.976 1.00 69.41 759 ASP A O 1
ATOM 5101 N N . GLN A 1 760 ? 176.196 144.842 172.371 1.00 63.36 760 GLN A N 1
ATOM 5102 C CA . GLN A 1 760 ? 174.828 144.387 172.183 1.00 59.28 760 GLN A CA 1
ATOM 5103 C C . GLN A 1 760 ? 174.312 144.650 170.775 1.00 62.82 760 GLN A C 1
ATOM 5104 O O . GLN A 1 760 ? 173.147 144.349 170.494 1.00 69.49 760 GLN A O 1
ATOM 5110 N N . LEU A 1 761 ? 175.147 145.199 169.895 1.00 57.69 761 LEU A N 1
ATOM 5111 C CA . LEU A 1 761 ? 174.762 145.560 168.532 1.00 51.17 761 LEU A CA 1
ATOM 5112 C C . LEU A 1 761 ? 173.559 146.503 168.543 1.00 53.22 761 LEU A C 1
ATOM 5113 O O . LEU A 1 761 ? 172.518 146.246 167.937 1.00 57.99 761 LEU A O 1
ATOM 5118 N N . ASN A 1 762 ? 173.727 147.612 169.255 1.00 56.62 762 ASN A N 1
ATOM 5119 C CA . ASN A 1 762 ? 172.657 148.585 169.394 1.00 59.26 762 ASN A CA 1
ATOM 5120 C C . ASN A 1 762 ? 172.409 149.311 168.075 1.00 62.71 762 ASN A C 1
ATOM 5121 O O . ASN A 1 762 ? 173.212 149.258 167.140 1.00 69.68 762 ASN A O 1
ATOM 5126 N N . GLU A 1 763 ? 171.262 149.989 168.009 1.00 66.47 763 GLU A N 1
ATOM 5127 C CA . GLU A 1 763 ? 170.921 150.759 166.818 1.00 64.88 763 GLU A CA 1
ATOM 5128 C C . GLU A 1 763 ? 171.912 151.894 166.593 1.00 66.06 763 GLU A C 1
ATOM 5129 O O . GLU A 1 763 ? 172.307 152.166 165.453 1.00 68.87 763 GLU A O 1
ATOM 5135 N N . SER A 1 764 ? 172.326 152.564 167.663 1.00 61.05 764 SER A N 1
ATOM 5136 C CA . SER A 1 764 ? 173.219 153.709 167.580 1.00 57.85 764 SER A CA 1
ATOM 5137 C C . SER A 1 764 ? 174.513 153.419 168.324 1.00 60.96 764 SER A C 1
ATOM 5138 O O . SER A 1 764 ? 174.497 152.874 169.432 1.00 65.76 764 SER A O 1
ATOM 5141 N N . LEU A 1 765 ? 175.631 153.787 167.706 1.00 55.95 765 LEU A N 1
ATOM 5142 C CA . LEU A 1 765 ? 176.955 153.646 168.290 1.00 49.94 765 LEU A CA 1
ATOM 5143 C C . LEU A 1 765 ? 177.596 155.021 168.414 1.00 55.20 765 LEU A C 1
ATOM 5144 O O . LEU A 1 765 ? 177.294 155.931 167.638 1.00 61.54 765 LEU A O 1
ATOM 5149 N N . TYR A 1 766 ? 178.476 155.173 169.400 1.00 60.44 766 TYR A N 1
ATOM 5150 C CA . TYR A 1 766 ? 179.192 156.428 169.579 1.00 58.48 766 TYR A CA 1
ATOM 5151 C C . TYR A 1 766 ? 180.529 156.157 170.251 1.00 56.34 766 TYR A C 1
ATOM 5152 O O . TYR A 1 766 ? 180.685 155.192 171.003 1.00 62.22 766 TYR A O 1
ATOM 5161 N N . ILE A 1 767 ? 181.496 157.025 169.966 1.00 58.47 767 ILE A N 1
ATOM 5162 C CA . ILE A 1 767 ? 182.835 156.901 170.529 1.00 56.66 767 ILE A CA 1
ATOM 5163 C C . ILE A 1 767 ? 182.838 157.458 171.945 1.00 58.63 767 ILE A C 1
ATOM 5164 O O . ILE A 1 767 ? 182.190 158.471 172.233 1.00 64.27 767 ILE A O 1
ATOM 5169 N N . SER A 1 768 ? 183.568 156.794 172.837 1.00 61.16 768 SER A N 1
ATOM 5170 C CA . SER A 1 768 ? 183.754 157.284 174.196 1.00 65.39 768 SER A CA 1
ATOM 5171 C C . SER A 1 768 ? 184.975 156.599 174.792 1.00 68.71 768 SER A C 1
ATOM 5172 O O . SER A 1 768 ? 185.479 155.608 174.257 1.00 73.97 768 SER A O 1
ATOM 5175 N N . THR A 1 769 ? 185.447 157.144 175.910 1.00 70.73 769 THR A N 1
ATOM 5176 C CA . THR A 1 769 ? 186.600 156.570 176.590 1.00 69.31 769 THR A CA 1
ATOM 5177 C C . THR A 1 769 ? 186.263 155.188 177.135 1.00 69.67 769 THR A C 1
ATOM 5178 O O . THR A 1 769 ? 185.176 154.961 177.670 1.00 72.20 769 THR A O 1
ATOM 5182 N N . TYR A 1 770 ? 187.205 154.258 176.992 1.00 74.64 770 TYR A N 1
ATOM 5183 C CA . TYR A 1 770 ? 187.023 152.886 177.455 1.00 73.42 770 TYR A CA 1
ATOM 5184 C C . TYR A 1 770 ? 187.619 152.753 178.851 1.00 78.27 770 TYR A C 1
ATOM 5185 O O . TYR A 1 770 ? 188.842 152.791 179.019 1.00 76.91 770 TYR A O 1
ATOM 5194 N N . GLN A 1 771 ? 186.756 152.594 179.849 1.00 96.53 771 GLN A N 1
ATOM 5195 C CA . GLN A 1 771 ? 187.173 152.395 181.227 1.00 94.37 771 GLN A CA 1
ATOM 5196 C C . GLN A 1 771 ? 186.858 150.969 181.660 1.00 94.16 771 GLN A C 1
ATOM 5197 O O . GLN A 1 771 ? 185.825 150.402 181.293 1.00 92.93 771 GLN A O 1
ATOM 5203 N N . LEU A 1 772 ? 187.769 150.388 182.432 1.00 100.88 772 LEU A N 1
ATOM 5204 C CA . LEU A 1 772 ? 187.620 149.009 182.881 1.00 102.30 772 LEU A CA 1
ATOM 5205 C C . LEU A 1 772 ? 188.072 148.853 184.328 1.00 100.64 772 LEU A C 1
ATOM 5206 O O . LEU A 1 772 ? 187.590 149.555 185.217 1.00 99.05 772 LEU A O 1
ATOM 5211 N N . VAL A 1 777 ? 182.842 138.580 181.450 1.00 85.35 777 VAL A N 1
ATOM 5212 C CA . VAL A 1 777 ? 181.951 137.666 180.748 1.00 87.13 777 VAL A CA 1
ATOM 5213 C C . VAL A 1 777 ? 182.394 137.482 179.298 1.00 89.58 777 VAL A C 1
ATOM 5214 O O . VAL A 1 777 ? 181.844 138.103 178.389 1.00 88.16 777 VAL A O 1
ATOM 5218 N N . PRO A 1 778 ? 183.390 136.622 179.079 1.00 88.89 778 PRO A N 1
ATOM 5219 C CA . PRO A 1 778 ? 183.875 136.398 177.711 1.00 86.16 778 PRO A CA 1
ATOM 5220 C C . PRO A 1 778 ? 182.877 135.621 176.870 1.00 87.49 778 PRO A C 1
ATOM 5221 O O . PRO A 1 778 ? 182.711 134.410 177.043 1.00 86.55 778 PRO A O 1
ATOM 5225 N N . ASP A 1 779 ? 182.210 136.314 175.950 1.00 85.07 779 ASP A N 1
ATOM 5226 C CA . ASP A 1 779 ? 181.238 135.711 175.039 1.00 83.20 779 ASP A CA 1
ATOM 5227 C C . ASP A 1 779 ? 181.576 136.183 173.632 1.00 82.56 779 ASP A C 1
ATOM 5228 O O . ASP A 1 779 ? 180.882 137.039 173.067 1.00 79.80 779 ASP A O 1
ATOM 5233 N N . PRO A 1 780 ? 182.642 135.645 173.034 1.00 77.11 780 PRO A N 1
ATOM 5234 C CA . PRO A 1 780 ? 183.094 136.160 171.735 1.00 74.09 780 PRO A CA 1
ATOM 5235 C C . PRO A 1 780 ? 182.115 135.877 170.609 1.00 74.81 780 PRO A C 1
ATOM 5236 O O . PRO A 1 780 ? 181.935 134.726 170.199 1.00 78.36 780 PRO A O 1
ATOM 5240 N N . SER A 1 781 ? 181.478 136.927 170.106 1.00 61.62 781 SER A N 1
ATOM 5241 C CA . SER A 1 781 ? 180.601 136.838 168.947 1.00 62.31 781 SER A CA 1
ATOM 5242 C C . SER A 1 781 ? 181.134 137.603 167.748 1.00 63.95 781 SER A C 1
ATOM 5243 O O . SER A 1 781 ? 181.093 137.090 166.629 1.00 67.16 781 SER A O 1
ATOM 5246 N N . ILE A 1 782 ? 181.650 138.811 167.956 1.00 55.33 782 ILE A N 1
ATOM 5247 C CA . ILE A 1 782 ? 182.216 139.589 166.862 1.00 46.47 782 ILE A CA 1
ATOM 5248 C C . ILE A 1 782 ? 183.526 138.944 166.427 1.00 51.09 782 ILE A C 1
ATOM 5249 O O . ILE A 1 782 ? 184.461 138.804 167.223 1.00 57.62 782 ILE A O 1
ATOM 5254 N N . LYS A 1 783 ? 183.599 138.550 165.158 1.00 48.51 783 LYS A N 1
ATOM 5255 C CA . LYS A 1 783 ? 184.769 137.874 164.615 1.00 45.89 783 LYS A CA 1
ATOM 5256 C C . LYS A 1 783 ? 185.731 138.833 163.928 1.00 44.22 783 LYS A C 1
ATOM 5257 O O . LYS A 1 783 ? 186.934 138.807 164.200 1.00 59.99 783 LYS A O 1
ATOM 5263 N N . GLN A 1 784 ? 185.225 139.684 163.040 1.00 38.35 784 GLN A N 1
ATOM 5264 C CA . GLN A 1 784 ? 186.054 140.635 162.317 1.00 40.11 784 GLN A CA 1
ATOM 5265 C C . GLN A 1 784 ? 185.284 141.928 162.109 1.00 44.52 784 GLN A C 1
ATOM 5266 O O . GLN A 1 784 ? 184.093 141.905 161.786 1.00 58.06 784 GLN A O 1
ATOM 5272 N N . VAL A 1 785 ? 185.969 143.054 162.300 1.00 43.37 785 VAL A N 1
ATOM 5273 C CA . VAL A 1 785 ? 185.424 144.366 161.989 1.00 38.75 785 VAL A CA 1
ATOM 5274 C C . VAL A 1 785 ? 186.414 145.110 161.108 1.00 48.18 785 VAL A C 1
ATOM 5275 O O . VAL A 1 785 ? 187.611 144.816 161.085 1.00 65.94 785 VAL A O 1
ATOM 5279 N N . MET A 1 786 ? 185.890 146.083 160.369 1.00 45.40 786 MET A N 1
ATOM 5280 C CA . MET A 1 786 ? 186.721 147.023 159.636 1.00 50.13 786 MET A CA 1
ATOM 5281 C C . MET A 1 786 ? 185.873 148.231 159.279 1.00 43.62 786 MET A C 1
ATOM 5282 O O . MET A 1 786 ? 184.676 148.109 159.009 1.00 51.60 786 MET A O 1
ATOM 5287 N N . ILE A 1 787 ? 186.505 149.397 159.297 1.00 44.86 787 ILE A N 1
ATOM 5288 C CA . ILE A 1 787 ? 185.858 150.658 158.965 1.00 37.34 787 ILE A CA 1
ATOM 5289 C C . ILE A 1 787 ? 186.517 151.187 157.702 1.00 41.03 787 ILE A C 1
ATOM 5290 O O . ILE A 1 787 ? 187.736 151.395 157.669 1.00 48.85 787 ILE A O 1
ATOM 5295 N N . ASN A 1 788 ? 185.717 151.399 156.663 1.00 41.16 788 ASN A N 1
ATOM 5296 C CA . ASN A 1 788 ? 186.252 151.762 155.360 1.00 38.94 788 ASN A CA 1
ATOM 5297 C C . ASN A 1 788 ? 185.176 152.498 154.576 1.00 47.40 788 ASN A C 1
ATOM 5298 O O . ASN A 1 788 ? 184.031 152.624 155.017 1.00 50.63 788 ASN A O 1
ATOM 5303 N N . LYS A 1 789 ? 185.564 152.983 153.402 1.00 48.68 789 LYS A N 1
ATOM 5304 C CA . LYS A 1 789 ? 184.672 153.747 152.544 1.00 51.71 789 LYS A CA 1
ATOM 5305 C C . LYS A 1 789 ? 183.983 152.816 151.555 1.00 48.26 789 LYS A C 1
ATOM 5306 O O . LYS A 1 789 ? 184.639 152.001 150.901 1.00 54.45 789 LYS A O 1
ATOM 5312 N N . LEU A 1 790 ? 182.663 152.935 151.458 1.00 43.06 790 LEU A N 1
ATOM 5313 C CA . LEU A 1 790 ? 181.869 152.174 150.506 1.00 46.59 790 LEU A CA 1
ATOM 5314 C C . LEU A 1 790 ? 181.086 153.130 149.619 1.00 50.15 790 LEU A C 1
ATOM 5315 O O . LEU A 1 790 ? 180.609 154.170 150.082 1.00 56.14 790 LEU A O 1
ATOM 5320 N N . GLY A 1 791 ? 180.958 152.777 148.354 1.00 43.65 791 GLY A N 1
ATOM 5321 C CA . GLY A 1 791 ? 180.226 153.596 147.409 1.00 42.71 791 GLY A CA 1
ATOM 5322 C C . GLY A 1 791 ? 180.834 153.482 146.027 1.00 43.56 791 GLY A C 1
ATOM 5323 O O . GLY A 1 791 ? 181.837 152.808 145.815 1.00 53.09 791 GLY A O 1
ATOM 5324 N N . HIS A 1 792 ? 180.192 154.167 145.080 1.00 51.40 792 HIS A N 1
ATOM 5325 C CA . HIS A 1 792 ? 180.627 154.158 143.687 1.00 50.44 792 HIS A CA 1
ATOM 5326 C C . HIS A 1 792 ? 181.405 155.417 143.319 1.00 55.41 792 HIS A C 1
ATOM 5327 O O . HIS A 1 792 ? 182.567 155.337 142.910 1.00 62.00 792 HIS A O 1
ATOM 5334 N N . ASP A 1 793 ? 180.785 156.585 143.464 1.00 55.95 793 ASP A N 1
ATOM 5335 C CA . ASP A 1 793 ? 181.426 157.857 143.153 1.00 48.75 793 ASP A CA 1
ATOM 5336 C C . ASP A 1 793 ? 181.689 158.706 144.383 1.00 55.98 793 ASP A C 1
ATOM 5337 O O . ASP A 1 793 ? 182.767 159.290 144.502 1.00 63.74 793 ASP A O 1
ATOM 5342 N N . ASN A 1 794 ? 180.731 158.791 145.300 1.00 53.40 794 ASN A N 1
ATOM 5343 C CA . ASN A 1 794 ? 180.963 159.372 146.613 1.00 58.68 794 ASN A CA 1
ATOM 5344 C C . ASN A 1 794 ? 181.090 158.239 147.621 1.00 58.83 794 ASN A C 1
ATOM 5345 O O . ASN A 1 794 ? 180.238 157.346 147.676 1.00 61.88 794 ASN A O 1
ATOM 5350 N N . LYS A 1 795 ? 182.175 158.253 148.383 1.00 55.81 795 LYS A N 1
ATOM 5351 C CA . LYS A 1 795 ? 182.491 157.173 149.304 1.00 48.28 795 LYS A CA 1
ATOM 5352 C C . LYS A 1 795 ? 182.028 157.549 150.704 1.00 49.61 795 LYS A C 1
ATOM 5353 O O . LYS A 1 795 ? 182.360 158.627 151.206 1.00 58.31 795 LYS A O 1
ATOM 5359 N N . GLU A 1 796 ? 181.261 156.660 151.323 1.00 49.75 796 GLU A N 1
ATOM 5360 C CA . GLU A 1 796 ? 180.736 156.867 152.663 1.00 50.32 796 GLU A CA 1
ATOM 5361 C C . GLU A 1 796 ? 181.380 155.875 153.618 1.00 51.86 796 GLU A C 1
ATOM 5362 O O . GLU A 1 796 ? 181.552 154.699 153.285 1.00 59.67 796 GLU A O 1
ATOM 5368 N N . GLU A 1 797 ? 181.736 156.356 154.804 1.00 54.07 797 GLU A N 1
ATOM 5369 C CA . GLU A 1 797 ? 182.426 155.532 155.784 1.00 50.77 797 GLU A CA 1
ATOM 5370 C C . GLU A 1 797 ? 181.436 154.610 156.485 1.00 58.70 797 GLU A C 1
ATOM 5371 O O . GLU A 1 797 ? 180.443 155.068 157.056 1.00 57.91 797 GLU A O 1
ATOM 5377 N N . TYR A 1 798 ? 181.712 153.309 156.438 1.00 55.42 798 TYR A N 1
ATOM 5378 C CA . TYR A 1 798 ? 180.836 152.297 157.006 1.00 44.08 798 TYR A CA 1
ATOM 5379 C C . TYR A 1 798 ? 181.631 151.386 157.927 1.00 48.92 798 TYR A C 1
ATOM 5380 O O . TYR A 1 798 ? 182.758 150.998 157.608 1.00 49.50 798 TYR A O 1
ATOM 5389 N N . LEU A 1 799 ? 181.039 151.045 159.066 1.00 45.24 799 LEU A N 1
ATOM 5390 C CA . LEU A 1 799 ? 181.598 150.053 159.974 1.00 45.57 799 LEU A CA 1
ATOM 5391 C C . LEU A 1 799 ? 180.905 148.722 159.715 1.00 48.64 799 LEU A C 1
ATOM 5392 O O . LEU A 1 799 ? 179.697 148.592 159.940 1.00 50.82 799 LEU A O 1
ATOM 5397 N N . THR A 1 800 ? 181.664 147.745 159.231 1.00 42.88 800 THR A N 1
ATOM 5398 C CA . THR A 1 800 ? 181.141 146.428 158.902 1.00 35.38 800 THR A CA 1
ATOM 5399 C C . THR A 1 800 ? 181.623 145.429 159.942 1.00 43.17 800 THR A C 1
ATOM 5400 O O . THR A 1 800 ? 182.823 145.349 160.221 1.00 55.65 800 THR A O 1
ATOM 5404 N N . ILE A 1 801 ? 180.691 144.670 160.509 1.00 44.73 801 ILE A N 1
ATOM 5405 C CA . ILE A 1 801 ? 180.981 143.722 161.575 1.00 42.49 801 ILE A CA 1
ATOM 5406 C C . ILE A 1 801 ? 180.655 142.323 161.079 1.00 46.81 801 ILE A C 1
ATOM 5407 O O . ILE A 1 801 ? 179.544 142.071 160.601 1.00 55.44 801 ILE A O 1
ATOM 5412 N N . LEU A 1 802 ? 181.621 141.418 161.192 1.00 48.83 802 LEU A N 1
ATOM 5413 C CA . LEU A 1 802 ? 181.426 140.012 160.872 1.00 48.86 802 LEU A CA 1
ATOM 5414 C C . LEU A 1 802 ? 181.355 139.230 162.175 1.00 50.32 802 LEU A C 1
ATOM 5415 O O . LEU A 1 802 ? 182.288 139.278 162.983 1.00 60.20 802 LEU A O 1
ATOM 5420 N N . THR A 1 803 ? 180.251 138.525 162.377 1.00 48.29 803 THR A N 1
ATOM 5421 C CA . THR A 1 803 ? 180.021 137.728 163.570 1.00 49.44 803 THR A CA 1
ATOM 5422 C C . THR A 1 803 ? 180.478 136.295 163.319 1.00 50.92 803 THR A C 1
ATOM 5423 O O . THR A 1 803 ? 180.538 135.839 162.174 1.00 56.78 803 THR A O 1
ATOM 5427 N N . PHE A 1 804 ? 180.819 135.590 164.401 1.00 53.79 804 PHE A N 1
ATOM 5428 C CA . PHE A 1 804 ? 181.241 134.199 164.279 1.00 55.25 804 PHE A CA 1
ATOM 5429 C C . PHE A 1 804 ? 180.158 133.321 163.668 1.00 61.17 804 PHE A C 1
ATOM 5430 O O . PHE A 1 804 ? 180.473 132.261 163.117 1.00 65.02 804 PHE A O 1
ATOM 5438 N N . GLY A 1 805 ? 178.896 133.735 163.750 1.00 58.45 805 GLY A N 1
ATOM 5439 C CA . GLY A 1 805 ? 177.803 133.024 163.123 1.00 54.95 805 GLY A CA 1
ATOM 5440 C C . GLY A 1 805 ? 177.596 133.319 161.658 1.00 61.25 805 GLY A C 1
ATOM 5441 O O . GLY A 1 805 ? 176.682 132.759 161.047 1.00 70.02 805 GLY A O 1
ATOM 5442 N N . GLY A 1 806 ? 178.422 134.182 161.069 1.00 53.95 806 GLY A N 1
ATOM 5443 C CA . GLY A 1 806 ? 178.329 134.504 159.663 1.00 49.44 806 GLY A CA 1
ATOM 5444 C C . GLY A 1 806 ? 177.456 135.692 159.324 1.00 56.24 806 GLY A C 1
ATOM 5445 O O . GLY A 1 806 ? 177.407 136.087 158.153 1.00 64.86 806 GLY A O 1
ATOM 5446 N N . GLU A 1 807 ? 176.767 136.275 160.300 1.00 55.16 807 GLU A N 1
ATOM 5447 C CA . GLU A 1 807 ? 175.935 137.440 160.041 1.00 55.75 807 GLU A CA 1
ATOM 5448 C C . GLU A 1 807 ? 176.795 138.689 159.917 1.00 54.58 807 GLU A C 1
ATOM 5449 O O . GLU A 1 807 ? 177.796 138.846 160.622 1.00 59.88 807 GLU A O 1
ATOM 5455 N N . ILE A 1 808 ? 176.398 139.580 159.014 1.00 48.77 808 ILE A N 1
ATOM 5456 C CA . ILE A 1 808 ? 177.139 140.801 158.722 1.00 43.14 808 ILE A CA 1
ATOM 5457 C C . ILE A 1 808 ? 176.295 141.987 159.164 1.00 45.43 808 ILE A C 1
ATOM 5458 O O . ILE A 1 808 ? 175.140 142.127 158.746 1.00 50.06 808 ILE A O 1
ATOM 5463 N N . TYR A 1 809 ? 176.870 142.838 160.006 1.00 53.09 809 TYR A N 1
ATOM 5464 C CA . TYR A 1 809 ? 176.207 144.038 160.493 1.00 48.18 809 TYR A CA 1
ATOM 5465 C C . TYR A 1 809 ? 176.940 145.262 159.969 1.00 52.91 809 TYR A C 1
ATOM 5466 O O . TYR A 1 809 ? 178.172 145.320 160.015 1.00 66.37 809 TYR A O 1
ATOM 5475 N N . GLN A 1 810 ? 176.182 146.233 159.469 1.00 47.16 810 GLN A N 1
ATOM 5476 C CA . GLN A 1 810 ? 176.733 147.436 158.864 1.00 37.79 810 GLN A CA 1
ATOM 5477 C C . GLN A 1 810 ? 176.256 148.653 159.638 1.00 47.12 810 GLN A C 1
ATOM 5478 O O . GLN A 1 810 ? 175.062 148.786 159.920 1.00 61.83 810 GLN A O 1
ATOM 5484 N N . TYR A 1 811 ? 177.188 149.537 159.976 1.00 43.54 811 TYR A N 1
ATOM 5485 C CA . TYR A 1 811 ? 176.879 150.798 160.633 1.00 38.02 811 TYR A CA 1
ATOM 5486 C C . TYR A 1 811 ? 177.370 151.938 159.757 1.00 43.24 811 TYR A C 1
ATOM 5487 O O . TYR A 1 811 ? 178.492 151.892 159.245 1.00 53.10 811 TYR A O 1
ATOM 5496 N N . ARG A 1 812 ? 176.533 152.953 159.586 1.00 50.77 812 ARG A N 1
ATOM 5497 C CA . ARG A 1 812 ? 176.868 154.114 158.776 1.00 51.91 812 ARG A CA 1
ATOM 5498 C C . ARG A 1 812 ? 177.344 155.241 159.679 1.00 53.29 812 ARG A C 1
ATOM 5499 O O . ARG A 1 812 ? 176.636 155.635 160.611 1.00 60.91 812 ARG A O 1
ATOM 5507 N N . LYS A 1 813 ? 178.539 155.751 159.405 1.00 51.68 813 LYS A N 1
ATOM 5508 C CA . LYS A 1 813 ? 179.039 156.911 160.126 1.00 50.55 813 LYS A CA 1
ATOM 5509 C C . LYS A 1 813 ? 178.340 158.162 159.616 1.00 59.25 813 LYS A C 1
ATOM 5510 O O . LYS A 1 813 ? 178.267 158.393 158.406 1.00 70.10 813 LYS A O 1
ATOM 5516 N N . LEU A 1 814 ? 177.825 158.961 160.534 1.00 61.88 814 LEU A N 1
ATOM 5517 C CA . LEU A 1 814 ? 177.167 160.202 160.153 1.00 63.25 814 LEU A CA 1
ATOM 5518 C C . LEU A 1 814 ? 178.201 161.192 159.633 1.00 68.96 814 LEU A C 1
ATOM 5519 O O . LEU A 1 814 ? 179.177 161.478 160.339 1.00 72.87 814 LEU A O 1
ATOM 5524 N N . PRO A 1 815 ? 178.046 161.722 158.415 1.00 71.26 815 PRO A N 1
ATOM 5525 C CA . PRO A 1 815 ? 179.041 162.685 157.908 1.00 70.39 815 PRO A CA 1
ATOM 5526 C C . PRO A 1 815 ? 179.195 163.910 158.790 1.00 71.60 815 PRO A C 1
ATOM 5527 O O . PRO A 1 815 ? 180.305 164.438 158.925 1.00 71.82 815 PRO A O 1
ATOM 5531 N N . GLN A 1 816 ? 178.108 164.384 159.386 1.00 74.68 816 GLN A N 1
ATOM 5532 C CA . GLN A 1 816 ? 178.162 165.364 160.460 1.00 77.05 816 GLN A CA 1
ATOM 5533 C C . GLN A 1 816 ? 178.005 164.624 161.781 1.00 81.47 816 GLN A C 1
ATOM 5534 O O . GLN A 1 816 ? 177.252 163.651 161.863 1.00 82.84 816 GLN A O 1
ATOM 5540 N N . ARG A 1 817 ? 178.733 165.070 162.807 1.00 79.34 817 ARG A N 1
ATOM 5541 C CA . ARG A 1 817 ? 178.825 164.337 164.071 1.00 75.50 817 ARG A CA 1
ATOM 5542 C C . ARG A 1 817 ? 179.394 162.935 163.825 1.00 76.16 817 ARG A C 1
ATOM 5543 O O . ARG A 1 817 ? 178.747 161.909 164.036 1.00 77.02 817 ARG A O 1
ATOM 5551 N N . ARG A 1 818 ? 180.643 162.937 163.363 1.00 75.88 818 ARG A N 1
ATOM 5552 C CA . ARG A 1 818 ? 181.319 161.754 162.843 1.00 76.38 818 ARG A CA 1
ATOM 5553 C C . ARG A 1 818 ? 181.670 160.729 163.912 1.00 73.79 818 ARG A C 1
ATOM 5554 O O . ARG A 1 818 ? 182.097 159.623 163.565 1.00 74.34 818 ARG A O 1
ATOM 5562 N N . SER A 1 819 ? 181.515 161.058 165.189 1.00 67.59 819 SER A N 1
ATOM 5563 C CA . SER A 1 819 ? 181.824 160.127 166.263 1.00 66.84 819 SER A CA 1
ATOM 5564 C C . SER A 1 819 ? 180.683 159.162 166.548 1.00 71.65 819 SER A C 1
ATOM 5565 O O . SER A 1 819 ? 180.723 158.459 167.562 1.00 72.70 819 SER A O 1
ATOM 5568 N N . ARG A 1 820 ? 179.668 159.116 165.691 1.00 66.76 820 ARG A N 1
ATOM 5569 C CA . ARG A 1 820 ? 178.500 158.283 165.922 1.00 60.94 820 ARG A CA 1
ATOM 5570 C C . ARG A 1 820 ? 178.203 157.441 164.692 1.00 63.81 820 ARG A C 1
ATOM 5571 O O . ARG A 1 820 ? 178.270 157.930 163.561 1.00 68.37 820 ARG A O 1
ATOM 5579 N N . PHE A 1 821 ? 177.876 156.172 164.922 1.00 56.25 821 PHE A N 1
ATOM 5580 C CA . PHE A 1 821 ? 177.513 155.236 163.868 1.00 53.92 821 PHE A CA 1
ATOM 5581 C C . PHE A 1 821 ? 176.065 154.817 164.068 1.00 52.44 821 PHE A C 1
ATOM 5582 O O . PHE A 1 821 ? 175.665 154.471 165.184 1.00 59.07 821 PHE A O 1
ATOM 5590 N N . TYR A 1 822 ? 175.285 154.846 162.993 1.00 57.23 822 TYR A N 1
ATOM 5591 C CA . TYR A 1 822 ? 173.863 154.550 163.059 1.00 59.30 822 TYR A CA 1
ATOM 5592 C C . TYR A 1 822 ? 173.507 153.425 162.100 1.00 62.74 822 TYR A C 1
ATOM 5593 O O . TYR A 1 822 ? 174.092 153.291 161.022 1.00 70.56 822 TYR A O 1
ATOM 5602 N N . ARG A 1 823 ? 172.535 152.617 162.512 1.00 51.93 823 ARG A N 1
ATOM 5603 C CA . ARG A 1 823 ? 172.047 151.492 161.729 1.00 52.05 823 ARG A CA 1
ATOM 5604 C C . ARG A 1 823 ? 170.544 151.632 161.558 1.00 57.27 823 ARG A C 1
ATOM 5605 O O . ARG A 1 823 ? 169.815 151.757 162.546 1.00 64.96 823 ARG A O 1
ATOM 5613 N N . ASN A 1 824 ? 170.083 151.616 160.310 1.00 63.21 824 ASN A N 1
ATOM 5614 C CA . ASN A 1 824 ? 168.658 151.709 160.025 1.00 63.96 824 ASN A CA 1
ATOM 5615 C C . ASN A 1 824 ? 168.008 150.354 160.271 1.00 69.12 824 ASN A C 1
ATOM 5616 O O . ASN A 1 824 ? 168.368 149.361 159.630 1.00 70.87 824 ASN A O 1
ATOM 5621 N N . VAL A 1 825 ? 167.050 150.313 161.195 1.00 66.90 825 VAL A N 1
ATOM 5622 C CA . VAL A 1 825 ? 166.403 149.063 161.575 1.00 70.27 825 VAL A CA 1
ATOM 5623 C C . VAL A 1 825 ? 165.051 148.950 160.883 1.00 69.47 825 VAL A C 1
ATOM 5624 O O . VAL A 1 825 ? 164.577 147.844 160.604 1.00 74.74 825 VAL A O 1
ATOM 5628 N N . THR A 1 826 ? 164.418 150.093 160.610 1.00 66.87 826 THR A N 1
ATOM 5629 C CA . THR A 1 826 ? 163.169 150.076 159.857 1.00 67.02 826 THR A CA 1
ATOM 5630 C C . THR A 1 826 ? 163.390 149.567 158.439 1.00 64.77 826 THR A C 1
ATOM 5631 O O . THR A 1 826 ? 162.576 148.801 157.913 1.00 67.32 826 THR A O 1
ATOM 5635 N N . ARG A 1 827 ? 164.486 149.981 157.808 1.00 63.70 827 ARG A N 1
ATOM 5636 C CA . ARG A 1 827 ? 164.813 149.527 156.465 1.00 62.77 827 ARG A CA 1
ATOM 5637 C C . ARG A 1 827 ? 165.354 148.105 156.507 1.00 71.28 827 ARG A C 1
ATOM 5638 O O . ARG A 1 827 ? 166.315 147.816 157.227 1.00 78.26 827 ARG A O 1
ATOM 5646 N N . ASN A 1 828 ? 164.732 147.217 155.740 1.00 69.13 828 ASN A N 1
ATOM 5647 C CA . ASN A 1 828 ? 165.194 145.835 155.616 1.00 66.86 828 ASN A CA 1
ATOM 5648 C C . ASN A 1 828 ? 166.046 145.672 154.358 1.00 70.56 828 ASN A C 1
ATOM 5649 O O . ASN A 1 828 ? 165.700 144.956 153.418 1.00 71.64 828 ASN A O 1
ATOM 5654 N N . ASP A 1 829 ? 167.185 146.363 154.356 1.00 73.93 829 ASP A N 1
ATOM 5655 C CA . ASP A 1 829 ? 168.064 146.402 153.196 1.00 69.71 829 ASP A CA 1
ATOM 5656 C C . ASP A 1 829 ? 169.235 145.433 153.282 1.00 69.64 829 ASP A C 1
ATOM 5657 O O . ASP A 1 829 ? 169.783 145.059 152.240 1.00 72.63 829 ASP A O 1
ATOM 5662 N N . LEU A 1 830 ? 169.631 145.021 154.482 1.00 62.88 830 LEU A N 1
ATOM 5663 C CA . LEU A 1 830 ? 170.785 144.148 154.661 1.00 59.24 830 LEU A CA 1
ATOM 5664 C C . LEU A 1 830 ? 170.299 142.706 154.737 1.00 60.69 830 LEU A C 1
ATOM 5665 O O . LEU A 1 830 ? 169.490 142.361 155.605 1.00 63.78 830 LEU A O 1
ATOM 5670 N N . ALA A 1 831 ? 170.792 141.865 153.834 1.00 55.86 831 ALA A N 1
ATOM 5671 C CA . ALA A 1 831 ? 170.399 140.464 153.821 1.00 56.41 831 ALA A CA 1
ATOM 5672 C C . ALA A 1 831 ? 170.988 139.724 155.016 1.00 59.23 831 ALA A C 1
ATOM 5673 O O . ALA A 1 831 ? 172.057 140.067 155.526 1.00 58.72 831 ALA A O 1
ATOM 5675 N N . ILE A 1 832 ? 170.272 138.698 155.463 1.00 55.40 832 ILE A N 1
ATOM 5676 C CA . ILE A 1 832 ? 170.720 137.854 156.563 1.00 52.36 832 ILE A CA 1
ATOM 5677 C C . ILE A 1 832 ? 171.624 136.765 156.003 1.00 53.56 832 ILE A C 1
ATOM 5678 O O . ILE A 1 832 ? 171.247 136.053 155.066 1.00 58.38 832 ILE A O 1
ATOM 5683 N N . THR A 1 833 ? 172.823 136.639 156.572 1.00 54.16 833 THR A N 1
ATOM 5684 C CA . THR A 1 833 ? 173.804 135.670 156.110 1.00 52.33 833 THR A CA 1
ATOM 5685 C C . THR A 1 833 ? 174.165 134.612 157.142 1.00 51.47 833 THR A C 1
ATOM 5686 O O . THR A 1 833 ? 174.877 133.662 156.799 1.00 57.43 833 THR A O 1
ATOM 5690 N N . GLY A 1 834 ? 173.704 134.741 158.381 1.00 53.73 834 GLY A N 1
ATOM 5691 C CA . GLY A 1 834 ? 174.029 133.766 159.405 1.00 51.75 834 GLY A CA 1
ATOM 5692 C C . GLY A 1 834 ? 173.167 133.984 160.628 1.00 57.37 834 GLY A C 1
ATOM 5693 O O . GLY A 1 834 ? 172.332 134.890 160.674 1.00 67.92 834 GLY A O 1
ATOM 5694 N N . ALA A 1 835 ? 173.384 133.134 161.630 1.00 57.75 835 ALA A N 1
ATOM 5695 C CA . ALA A 1 835 ? 172.617 133.207 162.861 1.00 54.36 835 ALA A CA 1
ATOM 5696 C C . ALA A 1 835 ? 173.549 133.209 164.066 1.00 58.83 835 ALA A C 1
ATOM 5697 O O . ALA A 1 835 ? 174.575 132.518 164.064 1.00 60.75 835 ALA A O 1
ATOM 5699 N N . PRO A 1 836 ? 173.220 133.979 165.107 1.00 65.49 836 PRO A N 1
ATOM 5700 C CA . PRO A 1 836 ? 174.145 134.146 166.239 1.00 71.27 836 PRO A CA 1
ATOM 5701 C C . PRO A 1 836 ? 174.426 132.886 167.044 1.00 72.46 836 PRO A C 1
ATOM 5702 O O . PRO A 1 836 ? 175.586 132.486 167.185 1.00 74.55 836 PRO A O 1
ATOM 5706 N N . ASP A 1 837 ? 173.382 132.246 167.568 1.00 76.96 837 ASP A N 1
ATOM 5707 C CA . ASP A 1 837 ? 173.567 131.216 168.585 1.00 74.63 837 ASP A CA 1
ATOM 5708 C C . ASP A 1 837 ? 173.900 129.863 167.972 1.00 76.35 837 ASP A C 1
ATOM 5709 O O . ASP A 1 837 ? 173.230 128.865 168.258 1.00 79.70 837 ASP A O 1
ATOM 5714 N N . ASN A 1 838 ? 174.932 129.823 167.133 1.00 65.15 838 ASN A N 1
ATOM 5715 C CA . ASN A 1 838 ? 175.408 128.623 166.450 1.00 62.87 838 ASN A CA 1
ATOM 5716 C C . ASN A 1 838 ? 174.348 127.985 165.560 1.00 66.44 838 ASN A C 1
ATOM 5717 O O . ASN A 1 838 ? 174.573 126.895 165.021 1.00 68.09 838 ASN A O 1
ATOM 5722 N N . ALA A 1 839 ? 173.197 128.630 165.391 1.00 65.14 839 ALA A N 1
ATOM 5723 C CA . ALA A 1 839 ? 172.241 128.187 164.390 1.00 56.02 839 ALA A CA 1
ATOM 5724 C C . ALA A 1 839 ? 172.795 128.470 163.002 1.00 65.14 839 ALA A C 1
ATOM 5725 O O . ALA A 1 839 ? 173.523 129.444 162.789 1.00 74.17 839 ALA A O 1
ATOM 5727 N N . TYR A 1 840 ? 172.455 127.600 162.055 1.00 60.25 840 TYR A N 1
ATOM 5728 C CA . TYR A 1 840 ? 173.029 127.644 160.713 1.00 62.57 840 TYR A CA 1
ATOM 5729 C C . TYR A 1 840 ? 174.555 127.600 160.777 1.00 64.46 840 TYR A C 1
ATOM 5730 O O . TYR A 1 840 ? 175.255 128.470 160.255 1.00 64.10 840 TYR A O 1
ATOM 5739 N N . ALA A 1 841 ? 175.071 126.566 161.444 1.00 66.69 841 ALA A N 1
ATOM 5740 C CA . ALA A 1 841 ? 176.514 126.395 161.554 1.00 63.57 841 ALA A CA 1
ATOM 5741 C C . ALA A 1 841 ? 177.151 126.002 160.230 1.00 65.12 841 ALA A C 1
ATOM 5742 O O . ALA A 1 841 ? 178.353 126.222 160.047 1.00 68.37 841 ALA A O 1
ATOM 5744 N N . LYS A 1 842 ? 176.377 125.427 159.307 1.00 62.94 842 LYS A N 1
ATOM 5745 C CA . LYS A 1 842 ? 176.922 125.024 158.017 1.00 64.68 842 LYS A CA 1
ATOM 5746 C C . LYS A 1 842 ? 177.312 126.214 157.152 1.00 68.80 842 LYS A C 1
ATOM 5747 O O . LYS A 1 842 ? 178.041 126.037 156.171 1.00 72.63 842 LYS A O 1
ATOM 5753 N N . GLY A 1 843 ? 176.848 127.418 157.490 1.00 63.76 843 GLY A N 1
ATOM 5754 C CA . GLY A 1 843 ? 177.252 128.598 156.748 1.00 61.76 843 GLY A CA 1
ATOM 5755 C C . GLY A 1 843 ? 178.679 129.029 157.011 1.00 64.10 843 GLY A C 1
ATOM 5756 O O . GLY A 1 843 ? 179.246 129.777 156.209 1.00 71.10 843 GLY A O 1
ATOM 5757 N N . VAL A 1 844 ? 179.271 128.575 158.117 1.00 59.80 844 VAL A N 1
ATOM 5758 C CA . VAL A 1 844 ? 180.644 128.915 158.467 1.00 61.68 844 VAL A CA 1
ATOM 5759 C C . VAL A 1 844 ? 181.485 127.695 158.804 1.00 67.65 844 VAL A C 1
ATOM 5760 O O . VAL A 1 844 ? 182.660 127.844 159.143 1.00 69.60 844 VAL A O 1
ATOM 5764 N N . SER A 1 845 ? 180.923 126.487 158.725 1.00 68.81 845 SER A N 1
ATOM 5765 C CA . SER A 1 845 ? 181.656 125.301 159.157 1.00 66.66 845 SER A CA 1
ATOM 5766 C C . SER A 1 845 ? 182.735 124.903 158.156 1.00 68.41 845 SER A C 1
ATOM 5767 O O . SER A 1 845 ? 183.842 124.519 158.551 1.00 69.19 845 SER A O 1
ATOM 5770 N N . SER A 1 846 ? 182.438 124.985 156.859 1.00 64.78 846 SER A N 1
ATOM 5771 C CA . SER A 1 846 ? 183.358 124.462 155.854 1.00 63.43 846 SER A CA 1
ATOM 5772 C C . SER A 1 846 ? 184.536 125.404 155.622 1.00 64.36 846 SER A C 1
ATOM 5773 O O . SER A 1 846 ? 185.698 125.010 155.768 1.00 68.26 846 SER A O 1
ATOM 5776 N N . ILE A 1 847 ? 184.254 126.651 155.257 1.00 63.46 847 ILE A N 1
ATOM 5777 C CA . ILE A 1 847 ? 185.280 127.638 154.946 1.00 59.64 847 ILE A CA 1
ATOM 5778 C C . ILE A 1 847 ? 185.109 128.821 155.886 1.00 60.03 847 ILE A C 1
ATOM 5779 O O . ILE A 1 847 ? 184.001 129.349 156.031 1.00 66.78 847 ILE A O 1
ATOM 5784 N N . GLU A 1 848 ? 186.203 129.229 156.522 1.00 54.79 848 GLU A N 1
ATOM 5785 C CA . GLU A 1 848 ? 186.161 130.370 157.426 1.00 57.40 848 GLU A CA 1
ATOM 5786 C C . GLU A 1 848 ? 185.852 131.644 156.650 1.00 58.72 848 GLU A C 1
ATOM 5787 O O . GLU A 1 848 ? 186.444 131.904 155.599 1.00 62.22 848 GLU A O 1
ATOM 5793 N N . ARG A 1 849 ? 184.921 132.437 157.171 1.00 45.76 849 ARG A N 1
ATOM 5794 C CA . ARG A 1 849 ? 184.506 133.666 156.507 1.00 37.07 849 ARG A CA 1
ATOM 5795 C C . ARG A 1 849 ? 185.474 134.791 156.851 1.00 44.59 849 ARG A C 1
ATOM 5796 O O . ARG A 1 849 ? 185.628 135.150 158.023 1.00 55.86 849 ARG A O 1
ATOM 5804 N N . ILE A 1 850 ? 186.120 135.348 155.832 1.00 44.10 850 ILE A N 1
ATOM 5805 C CA . ILE A 1 850 ? 187.007 136.494 155.983 1.00 42.52 850 ILE A CA 1
ATOM 5806 C C . ILE A 1 850 ? 186.458 137.639 155.148 1.00 46.31 850 ILE A C 1
ATOM 5807 O O . ILE A 1 850 ? 186.029 137.437 154.007 1.00 53.03 850 ILE A O 1
ATOM 5812 N N . MET A 1 851 ? 186.471 138.837 155.718 1.00 44.12 851 MET A N 1
ATOM 5813 C CA . MET A 1 851 ? 185.998 140.034 155.039 1.00 41.55 851 MET A CA 1
ATOM 5814 C C . MET A 1 851 ? 187.190 140.761 154.430 1.00 44.03 851 MET A C 1
ATOM 5815 O O . MET A 1 851 ? 188.106 141.172 155.150 1.00 49.27 851 MET A O 1
ATOM 5820 N N . HIS A 1 852 ? 187.177 140.913 153.109 1.00 46.23 852 HIS A N 1
ATOM 5821 C CA . HIS A 1 852 ? 188.238 141.585 152.372 1.00 31.57 852 HIS A CA 1
ATOM 5822 C C . HIS A 1 852 ? 187.688 142.859 151.752 1.00 39.77 852 HIS A C 1
ATOM 5823 O O . HIS A 1 852 ? 186.633 142.835 151.110 1.00 51.42 852 HIS A O 1
ATOM 5830 N N . TYR A 1 853 ? 188.401 143.965 151.938 1.00 41.33 853 TYR A N 1
ATOM 5831 C CA . TYR A 1 853 ? 187.993 145.258 151.409 1.00 33.12 853 TYR A CA 1
ATOM 5832 C C . TYR A 1 853 ? 188.785 145.579 150.150 1.00 44.69 853 TYR A C 1
ATOM 5833 O O . TYR A 1 853 ? 190.006 145.400 150.115 1.00 52.18 853 TYR A O 1
ATOM 5842 N N . PHE A 1 854 ? 188.086 146.048 149.123 1.00 46.43 854 PHE A N 1
ATOM 5843 C CA . PHE A 1 854 ? 188.706 146.454 147.863 1.00 40.57 854 PHE A CA 1
ATOM 5844 C C . PHE A 1 854 ? 188.201 147.839 147.494 1.00 48.29 854 PHE A C 1
ATOM 5845 O O . PHE A 1 854 ? 187.028 147.979 147.088 1.00 53.13 854 PHE A O 1
ATOM 5853 N N . PRO A 1 855 ? 189.026 148.881 147.622 1.00 47.39 855 PRO A N 1
ATOM 5854 C CA . PRO A 1 855 ? 188.547 150.237 147.316 1.00 45.92 855 PRO A CA 1
ATOM 5855 C C . PRO A 1 855 ? 188.187 150.446 145.856 1.00 51.65 855 PRO A C 1
ATOM 5856 O O . PRO A 1 855 ? 187.453 151.393 145.551 1.00 57.89 855 PRO A O 1
ATOM 5860 N N . ASP A 1 856 ? 188.671 149.600 144.947 1.00 57.03 856 ASP A N 1
ATOM 5861 C CA . ASP A 1 856 ? 188.439 149.780 143.514 1.00 52.63 856 ASP A CA 1
ATOM 5862 C C . ASP A 1 856 ? 188.221 148.409 142.882 1.00 58.08 856 ASP A C 1
ATOM 5863 O O . ASP A 1 856 ? 189.185 147.720 142.535 1.00 59.02 856 ASP A O 1
ATOM 5868 N N . TYR A 1 857 ? 186.956 148.015 142.735 1.00 52.27 857 TYR A N 1
ATOM 5869 C CA . TYR A 1 857 ? 186.601 146.776 142.052 1.00 51.07 857 TYR A CA 1
ATOM 5870 C C . TYR A 1 857 ? 186.251 147.010 140.588 1.00 62.08 857 TYR A C 1
ATOM 5871 O O . TYR A 1 857 ? 186.785 146.334 139.708 1.00 71.54 857 TYR A O 1
ATOM 5880 N N . ASN A 1 858 ? 185.319 147.915 140.310 1.00 57.91 858 ASN A N 1
ATOM 5881 C CA . ASN A 1 858 ? 185.145 148.485 138.977 1.00 53.19 858 ASN A CA 1
ATOM 5882 C C . ASN A 1 858 ? 184.824 149.964 139.098 1.00 56.26 858 ASN A C 1
ATOM 5883 O O . ASN A 1 858 ? 183.930 150.484 138.424 1.00 63.65 858 ASN A O 1
ATOM 5888 N N . GLY A 1 859 ? 185.549 150.659 139.967 1.00 50.92 859 GLY A N 1
ATOM 5889 C CA . GLY A 1 859 ? 185.125 151.951 140.448 1.00 49.75 859 GLY A CA 1
ATOM 5890 C C . GLY A 1 859 ? 184.261 151.883 141.684 1.00 54.25 859 GLY A C 1
ATOM 5891 O O . GLY A 1 859 ? 183.909 152.932 142.236 1.00 62.89 859 GLY A O 1
ATOM 5892 N N . TYR A 1 860 ? 183.914 150.681 142.134 1.00 53.06 860 TYR A N 1
ATOM 5893 C CA . TYR A 1 860 ? 183.120 150.472 143.335 1.00 43.74 860 TYR A CA 1
ATOM 5894 C C . TYR A 1 860 ? 184.033 150.039 144.472 1.00 47.17 860 TYR A C 1
ATOM 5895 O O . TYR A 1 860 ? 184.873 149.152 144.294 1.00 56.29 860 TYR A O 1
ATOM 5904 N N . SER A 1 861 ? 183.870 150.664 145.633 1.00 37.61 861 SER A N 1
ATOM 5905 C CA . SER A 1 861 ? 184.545 150.223 146.848 1.00 29.79 861 SER A CA 1
ATOM 5906 C C . SER A 1 861 ? 183.677 149.150 147.493 1.00 41.66 861 SER A C 1
ATOM 5907 O O . SER A 1 861 ? 182.599 149.446 148.018 1.00 52.16 861 SER A O 1
ATOM 5910 N N . VAL A 1 862 ? 184.141 147.904 147.449 1.00 42.04 862 VAL A N 1
ATOM 5911 C CA . VAL A 1 862 ? 183.326 146.755 147.811 1.00 31.41 862 VAL A CA 1
ATOM 5912 C C . VAL A 1 862 ? 184.005 145.984 148.936 1.00 36.76 862 VAL A C 1
ATOM 5913 O O . VAL A 1 862 ? 185.180 146.181 149.242 1.00 47.26 862 VAL A O 1
ATOM 5917 N N . ILE A 1 863 ? 183.233 145.094 149.552 1.00 37.55 863 ILE A N 1
ATOM 5918 C CA . ILE A 1 863 ? 183.716 144.193 150.589 1.00 33.77 863 ILE A CA 1
ATOM 5919 C C . ILE A 1 863 ? 183.430 142.767 150.144 1.00 40.87 863 ILE A C 1
ATOM 5920 O O . ILE A 1 863 ? 182.291 142.439 149.797 1.00 45.41 863 ILE A O 1
ATOM 5925 N N . PHE A 1 864 ? 184.458 141.927 150.154 1.00 38.68 864 PHE A N 1
ATOM 5926 C CA . PHE A 1 864 ? 184.326 140.524 149.787 1.00 30.10 864 PHE A CA 1
ATOM 5927 C C . PHE A 1 864 ? 184.327 139.668 151.045 1.00 38.95 864 PHE A C 1
ATOM 5928 O O . PHE A 1 864 ? 185.238 139.772 151.872 1.00 49.82 864 PHE A O 1
ATOM 5936 N N . VAL A 1 865 ? 183.307 138.828 151.186 1.00 36.26 865 VAL A N 1
ATOM 5937 C CA . VAL A 1 865 ? 183.201 137.885 152.294 1.00 40.34 865 VAL A CA 1
ATOM 5938 C C . VAL A 1 865 ? 183.372 136.484 151.728 1.00 39.23 865 VAL A C 1
ATOM 5939 O O . VAL A 1 865 ? 182.552 136.029 150.921 1.00 51.59 865 VAL A O 1
ATOM 5943 N N . THR A 1 866 ? 184.432 135.801 152.146 1.00 36.29 866 THR A N 1
ATOM 5944 C CA . THR A 1 866 ? 184.707 134.458 151.667 1.00 35.85 866 THR A CA 1
ATOM 5945 C C . THR A 1 866 ? 183.847 133.439 152.413 1.00 41.34 866 THR A C 1
ATOM 5946 O O . THR A 1 866 ? 183.170 133.753 153.394 1.00 58.58 866 THR A O 1
ATOM 5950 N N . GLY A 1 867 ? 183.874 132.206 151.929 1.00 44.39 867 GLY A N 1
ATOM 5951 C CA . GLY A 1 867 ? 183.156 131.115 152.545 1.00 48.71 867 GLY A CA 1
ATOM 5952 C C . GLY A 1 867 ? 182.593 130.187 151.494 1.00 52.21 867 GLY A C 1
ATOM 5953 O O . GLY A 1 867 ? 182.851 130.334 150.301 1.00 54.82 867 GLY A O 1
ATOM 5954 N N . SER A 1 868 ? 181.813 129.208 151.957 1.00 56.18 868 SER A N 1
ATOM 5955 C CA . SER A 1 868 ? 181.144 128.297 151.034 1.00 52.38 868 SER A CA 1
ATOM 5956 C C . SER A 1 868 ? 180.136 129.040 150.168 1.00 53.46 868 SER A C 1
ATOM 5957 O O . SER A 1 868 ? 179.973 128.728 148.983 1.00 55.37 868 SER A O 1
ATOM 5960 N N . VAL A 1 869 ? 179.449 130.016 150.743 1.00 48.74 869 VAL A N 1
ATOM 5961 C CA . VAL A 1 869 ? 178.571 130.914 150.008 1.00 45.77 869 VAL A CA 1
ATOM 5962 C C . VAL A 1 869 ? 179.142 132.322 150.121 1.00 48.98 869 VAL A C 1
ATOM 5963 O O . VAL A 1 869 ? 178.952 133.002 151.130 1.00 53.58 869 VAL A O 1
ATOM 5967 N N . PRO A 1 870 ? 179.870 132.785 149.110 1.00 41.74 870 PRO A N 1
ATOM 5968 C CA . PRO A 1 870 ? 180.508 134.100 149.200 1.00 30.39 870 PRO A CA 1
ATOM 5969 C C . PRO A 1 870 ? 179.495 135.226 149.087 1.00 43.33 870 PRO A C 1
ATOM 5970 O O . PRO A 1 870 ? 178.409 135.078 148.524 1.00 57.90 870 PRO A O 1
ATOM 5974 N N . TYR A 1 871 ? 179.876 136.375 149.634 1.00 40.20 871 TYR A N 1
ATOM 5975 C CA . TYR A 1 871 ? 179.065 137.578 149.567 1.00 36.09 871 TYR A CA 1
ATOM 5976 C C . TYR A 1 871 ? 179.931 138.748 149.133 1.00 40.19 871 TYR A C 1
ATOM 5977 O O . TYR A 1 871 ? 181.142 138.766 149.362 1.00 52.27 871 TYR A O 1
ATOM 5986 N N . ILE A 1 872 ? 179.295 139.723 148.494 1.00 40.35 872 ILE A N 1
ATOM 5987 C CA . ILE A 1 872 ? 179.945 140.965 148.102 1.00 32.87 872 ILE A CA 1
ATOM 5988 C C . ILE A 1 872 ? 179.077 142.122 148.572 1.00 35.34 872 ILE A C 1
ATOM 5989 O O . ILE A 1 872 ? 177.847 142.074 148.464 1.00 42.78 872 ILE A O 1
ATOM 5994 N N . LEU A 1 873 ? 179.714 143.145 149.130 1.00 39.32 873 LEU A N 1
ATOM 5995 C CA . LEU A 1 873 ? 179.020 144.331 149.616 1.00 34.52 873 LEU A CA 1
ATOM 5996 C C . LEU A 1 873 ? 179.225 145.450 148.604 1.00 39.54 873 LEU A C 1
ATOM 5997 O O . LEU A 1 873 ? 180.317 146.017 148.509 1.00 51.51 873 LEU A O 1
ATOM 6002 N N . ILE A 1 874 ? 178.175 145.769 147.855 1.00 39.61 874 ILE A N 1
ATOM 6003 C CA . ILE A 1 874 ? 178.216 146.801 146.829 1.00 37.69 874 ILE A CA 1
ATOM 6004 C C . ILE A 1 874 ? 177.238 147.895 147.221 1.00 45.87 874 ILE A C 1
ATOM 6005 O O . ILE A 1 874 ? 176.109 147.606 147.632 1.00 55.39 874 ILE A O 1
ATOM 6010 N N . LYS A 1 875 ? 177.672 149.146 147.102 1.00 43.02 875 LYS A N 1
ATOM 6011 C CA . LYS A 1 875 ? 176.843 150.301 147.424 1.00 38.93 875 LYS A CA 1
ATOM 6012 C C . LYS A 1 875 ? 176.782 151.217 146.210 1.00 47.52 875 LYS A C 1
ATOM 6013 O O . LYS A 1 875 ? 177.785 151.835 145.842 1.00 50.02 875 LYS A O 1
ATOM 6019 N N . GLU A 1 876 ? 175.609 151.298 145.590 1.00 58.56 876 GLU A N 1
ATOM 6020 C CA . GLU A 1 876 ? 175.376 152.310 144.575 1.00 53.35 876 GLU A CA 1
ATOM 6021 C C . GLU A 1 876 ? 175.260 153.683 145.230 1.00 50.87 876 GLU A C 1
ATOM 6022 O O . GLU A 1 876 ? 174.957 153.809 146.419 1.00 64.47 876 GLU A O 1
ATOM 6028 N N . ASP A 1 877 ? 175.516 154.723 144.437 1.00 47.25 877 ASP A N 1
ATOM 6029 C CA . ASP A 1 877 ? 175.457 156.079 144.970 1.00 50.39 877 ASP A CA 1
ATOM 6030 C C . ASP A 1 877 ? 174.048 156.453 145.409 1.00 56.06 877 ASP A C 1
ATOM 6031 O O . ASP A 1 877 ? 173.881 157.226 146.359 1.00 60.50 877 ASP A O 1
ATOM 6036 N N . ASP A 1 878 ? 173.029 155.915 144.740 1.00 55.89 878 ASP A N 1
ATOM 6037 C CA . ASP A 1 878 ? 171.637 156.207 145.044 1.00 47.99 878 ASP A CA 1
ATOM 6038 C C . ASP A 1 878 ? 170.994 155.144 145.928 1.00 53.78 878 ASP A C 1
ATOM 6039 O O . ASP A 1 878 ? 169.764 155.094 146.028 1.00 56.66 878 ASP A O 1
ATOM 6044 N N . SER A 1 879 ? 171.794 154.295 146.569 1.00 49.01 879 SER A N 1
ATOM 6045 C CA . SER A 1 879 ? 171.250 153.205 147.365 1.00 43.36 879 SER A CA 1
ATOM 6046 C C . SER A 1 879 ? 172.161 152.929 148.551 1.00 49.46 879 SER A C 1
ATOM 6047 O O . SER A 1 879 ? 173.310 153.373 148.598 1.00 57.55 879 SER A O 1
ATOM 6050 N N . THR A 1 880 ? 171.619 152.200 149.520 1.00 51.60 880 THR A N 1
ATOM 6051 C CA . THR A 1 880 ? 172.383 151.719 150.657 1.00 41.66 880 THR A CA 1
ATOM 6052 C C . THR A 1 880 ? 173.236 150.521 150.250 1.00 49.42 880 THR A C 1
ATOM 6053 O O . THR A 1 880 ? 172.983 149.891 149.220 1.00 59.40 880 THR A O 1
ATOM 6057 N N . PRO A 1 881 ? 174.268 150.196 151.028 1.00 42.89 881 PRO A N 1
ATOM 6058 C CA . PRO A 1 881 ? 175.033 148.974 150.750 1.00 39.27 881 PRO A CA 1
ATOM 6059 C C . PRO A 1 881 ? 174.150 147.739 150.842 1.00 40.95 881 PRO A C 1
ATOM 6060 O O . PRO A 1 881 ? 173.247 147.657 151.675 1.00 58.91 881 PRO A O 1
ATOM 6064 N N . LYS A 1 882 ? 174.422 146.772 149.971 1.00 33.35 882 LYS A N 1
ATOM 6065 C CA . LYS A 1 882 ? 173.632 145.554 149.880 1.00 39.71 882 LYS A CA 1
ATOM 6066 C C . LYS A 1 882 ? 174.547 144.342 149.940 1.00 40.62 882 LYS A C 1
ATOM 6067 O O . LYS A 1 882 ? 175.645 144.357 149.378 1.00 49.70 882 LYS A O 1
ATOM 6073 N N . ILE A 1 883 ? 174.093 143.297 150.622 1.00 43.71 883 ILE A N 1
ATOM 6074 C CA . ILE A 1 883 ? 174.789 142.017 150.635 1.00 34.07 883 ILE A CA 1
ATOM 6075 C C . ILE A 1 883 ? 174.285 141.203 149.453 1.00 38.80 883 ILE A C 1
ATOM 6076 O O . ILE A 1 883 ? 173.103 140.851 149.389 1.00 53.01 883 ILE A O 1
ATOM 6081 N N . PHE A 1 884 ? 175.178 140.900 148.519 1.00 36.79 884 PHE A N 1
ATOM 6082 C CA . PHE A 1 884 ? 174.834 140.140 147.329 1.00 37.87 884 PHE A CA 1
ATOM 6083 C C . PHE A 1 884 ? 175.599 138.828 147.340 1.00 39.25 884 PHE A C 1
ATOM 6084 O O . PHE A 1 884 ? 176.807 138.812 147.592 1.00 50.62 884 PHE A O 1
ATOM 6092 N N . LYS A 1 885 ? 174.890 137.733 147.088 1.00 34.43 885 LYS A N 1
ATOM 6093 C CA . LYS A 1 885 ? 175.550 136.459 146.850 1.00 37.60 885 LYS A CA 1
ATOM 6094 C C . LYS A 1 885 ? 176.490 136.597 145.660 1.00 44.58 885 LYS A C 1
ATOM 6095 O O . LYS A 1 885 ? 176.121 137.162 144.628 1.00 56.81 885 LYS A O 1
ATOM 6101 N N . PHE A 1 886 ? 177.717 136.111 145.810 1.00 38.50 886 PHE A N 1
ATOM 6102 C CA . PHE A 1 886 ? 178.741 136.267 144.783 1.00 37.69 886 PHE A CA 1
ATOM 6103 C C . PHE A 1 886 ? 178.991 134.914 144.130 1.00 43.32 886 PHE A C 1
ATOM 6104 O O . PHE A 1 886 ? 179.600 134.028 144.737 1.00 54.95 886 PHE A O 1
ATOM 6112 N N . GLY A 1 887 ? 178.526 134.761 142.892 1.00 44.25 887 GLY A N 1
ATOM 6113 C CA . GLY A 1 887 ? 178.712 133.515 142.181 1.00 47.96 887 GLY A CA 1
ATOM 6114 C C . GLY A 1 887 ? 177.887 132.387 142.782 1.00 47.37 887 GLY A C 1
ATOM 6115 O O . GLY A 1 887 ? 176.938 132.596 143.541 1.00 55.31 887 GLY A O 1
ATOM 6116 N N . ASN A 1 888 ? 178.272 131.160 142.422 1.00 42.03 888 ASN A N 1
ATOM 6117 C CA . ASN A 1 888 ? 177.628 129.971 142.966 1.00 43.56 888 ASN A CA 1
ATOM 6118 C C . ASN A 1 888 ? 178.649 128.922 143.393 1.00 49.22 888 ASN A C 1
ATOM 6119 O O . ASN A 1 888 ? 178.299 127.744 143.523 1.00 55.19 888 ASN A O 1
ATOM 6124 N N . ILE A 1 889 ? 179.898 129.320 143.609 1.00 47.99 889 ILE A N 1
ATOM 6125 C CA . ILE A 1 889 ? 180.945 128.404 144.057 1.00 49.44 889 ILE A CA 1
ATOM 6126 C C . ILE A 1 889 ? 181.591 128.996 145.300 1.00 51.44 889 ILE A C 1
ATOM 6127 O O . ILE A 1 889 ? 181.567 130.219 145.508 1.00 57.01 889 ILE A O 1
ATOM 6132 N N . PRO A 1 890 ? 182.173 128.154 146.153 1.00 49.71 890 PRO A N 1
ATOM 6133 C CA . PRO A 1 890 ? 182.829 128.671 147.358 1.00 49.98 890 PRO A CA 1
ATOM 6134 C C . PRO A 1 890 ? 184.018 129.557 147.017 1.00 50.44 890 PRO A C 1
ATOM 6135 O O . PRO A 1 890 ? 184.693 129.368 146.004 1.00 56.21 890 PRO A O 1
ATOM 6139 N N . LEU A 1 891 ? 184.259 130.543 147.875 1.00 50.33 891 LEU A N 1
ATOM 6140 C CA . LEU A 1 891 ? 185.407 131.431 147.762 1.00 43.60 891 LEU A CA 1
ATOM 6141 C C . LEU A 1 891 ? 186.325 131.212 148.955 1.00 49.06 891 LEU A C 1
ATOM 6142 O O . LEU A 1 891 ? 185.891 131.322 150.105 1.00 58.00 891 LEU A O 1
ATOM 6147 N N . VAL A 1 892 ? 187.586 130.904 148.678 1.00 53.77 892 VAL A N 1
ATOM 6148 C CA . VAL A 1 892 ? 188.574 130.634 149.715 1.00 52.82 892 VAL A CA 1
ATOM 6149 C C . VAL A 1 892 ? 189.463 131.843 149.970 1.00 54.67 892 VAL A C 1
ATOM 6150 O O . VAL A 1 892 ? 189.669 132.241 151.116 1.00 55.01 892 VAL A O 1
ATOM 6154 N N . SER A 1 893 ? 189.996 132.443 148.909 1.00 57.33 893 SER A N 1
ATOM 6155 C CA . SER A 1 893 ? 190.883 133.589 149.030 1.00 53.69 893 SER A CA 1
ATOM 6156 C C . SER A 1 893 ? 190.635 134.547 147.878 1.00 53.81 893 SER A C 1
ATOM 6157 O O . SER A 1 893 ? 190.463 134.121 146.734 1.00 62.81 893 SER A O 1
ATOM 6160 N N . VAL A 1 894 ? 190.621 135.841 148.185 1.00 46.30 894 VAL A N 1
ATOM 6161 C CA . VAL A 1 894 ? 190.437 136.887 147.188 1.00 46.43 894 VAL A CA 1
ATOM 6162 C C . VAL A 1 894 ? 191.485 137.967 147.419 1.00 46.59 894 VAL A C 1
ATOM 6163 O O . VAL A 1 894 ? 191.736 138.371 148.560 1.00 54.56 894 VAL A O 1
ATOM 6167 N N . THR A 1 895 ? 192.114 138.416 146.338 1.00 49.61 895 THR A N 1
ATOM 6168 C CA . THR A 1 895 ? 193.182 139.401 146.391 1.00 51.08 895 THR A CA 1
ATOM 6169 C C . THR A 1 895 ? 192.967 140.420 145.282 1.00 51.67 895 THR A C 1
ATOM 6170 O O . THR A 1 895 ? 192.337 140.107 144.265 1.00 60.65 895 THR A O 1
ATOM 6174 N N . PRO A 1 896 ? 193.446 141.653 145.459 1.00 47.61 896 PRO A N 1
ATOM 6175 C CA . PRO A 1 896 ? 193.354 142.632 144.371 1.00 47.49 896 PRO A CA 1
ATOM 6176 C C . PRO A 1 896 ? 194.186 142.200 143.174 1.00 52.59 896 PRO A C 1
ATOM 6177 O O . PRO A 1 896 ? 195.227 141.554 143.313 1.00 58.58 896 PRO A O 1
ATOM 6181 N N . TRP A 1 897 ? 193.715 142.564 141.983 1.00 55.06 897 TRP A N 1
ATOM 6182 C CA . TRP A 1 897 ? 194.386 142.195 140.742 1.00 55.28 897 TRP A CA 1
ATOM 6183 C C . TRP A 1 897 ? 194.408 143.392 139.806 1.00 59.59 897 TRP A C 1
ATOM 6184 O O . TRP A 1 897 ? 193.356 143.965 139.510 1.00 61.49 897 TRP A O 1
ATOM 6195 N N . SER A 1 898 ? 195.604 143.748 139.334 1.00 70.62 898 SER A N 1
ATOM 6196 C CA . SER A 1 898 ? 195.832 144.851 138.389 1.00 69.91 898 SER A CA 1
ATOM 6197 C C . SER A 1 898 ? 195.107 146.086 138.923 1.00 72.97 898 SER A C 1
ATOM 6198 O O . SER A 1 898 ? 195.285 146.431 140.099 1.00 78.55 898 SER A O 1
ATOM 6201 N N . GLU A 1 899 ? 194.297 146.765 138.120 1.00 68.69 899 GLU A N 1
ATOM 6202 C CA . GLU A 1 899 ? 193.442 147.842 138.591 1.00 68.12 899 GLU A CA 1
ATOM 6203 C C . GLU A 1 899 ? 191.996 147.487 138.283 1.00 72.30 899 GLU A C 1
ATOM 6204 O O . GLU A 1 899 ? 191.686 146.996 137.192 1.00 76.21 899 GLU A O 1
ATOM 6210 N N . ARG A 1 900 ? 191.119 147.720 139.259 1.00 64.93 900 ARG A N 1
ATOM 6211 C CA . ARG A 1 900 ? 189.696 147.410 139.135 1.00 66.56 900 ARG A CA 1
ATOM 6212 C C . ARG A 1 900 ? 189.472 145.941 138.772 1.00 67.88 900 ARG A C 1
ATOM 6213 O O . ARG A 1 900 ? 188.714 145.612 137.857 1.00 79.21 900 ARG A O 1
ATOM 6221 N N . SER A 1 901 ? 190.142 145.051 139.498 1.00 53.14 901 SER A N 1
ATOM 6222 C CA . SER A 1 901 ? 189.907 143.622 139.345 1.00 46.48 901 SER A CA 1
ATOM 6223 C C . SER A 1 901 ? 190.379 142.906 140.600 1.00 56.03 901 SER A C 1
ATOM 6224 O O . SER A 1 901 ? 191.169 143.439 141.383 1.00 65.70 901 SER A O 1
ATOM 6227 N N . VAL A 1 902 ? 189.873 141.686 140.782 1.00 50.58 902 VAL A N 1
ATOM 6228 C CA . VAL A 1 902 ? 190.293 140.810 141.866 1.00 46.95 902 VAL A CA 1
ATOM 6229 C C . VAL A 1 902 ? 190.527 139.419 141.296 1.00 52.22 902 VAL A C 1
ATOM 6230 O O . VAL A 1 902 ? 189.994 139.053 140.247 1.00 61.30 902 VAL A O 1
ATOM 6234 N N . MET A 1 903 ? 191.341 138.642 142.001 1.00 51.24 903 MET A N 1
ATOM 6235 C CA . MET A 1 903 ? 191.521 137.227 141.713 1.00 48.63 903 MET A CA 1
ATOM 6236 C C . MET A 1 903 ? 190.937 136.410 142.855 1.00 50.04 903 MET A C 1
ATOM 6237 O O . MET A 1 903 ? 191.250 136.657 144.024 1.00 55.27 903 MET A O 1
ATOM 6242 N N . CYS A 1 904 ? 190.094 135.443 142.514 1.00 56.26 904 CYS A N 1
ATOM 6243 C CA . CYS A 1 904 ? 189.399 134.620 143.490 1.00 54.06 904 CYS A CA 1
ATOM 6244 C C . CYS A 1 904 ? 189.767 133.159 143.289 1.00 57.53 904 CYS A C 1
ATOM 6245 O O . CYS A 1 904 ? 189.798 132.666 142.158 1.00 66.73 904 CYS A O 1
ATOM 6248 N N . VAL A 1 905 ? 190.042 132.469 144.392 1.00 56.01 905 VAL A N 1
ATOM 6249 C CA . VAL A 1 905 ? 190.369 131.050 144.380 1.00 55.05 905 VAL A CA 1
ATOM 6250 C C . VAL A 1 905 ? 189.254 130.301 145.092 1.00 57.89 905 VAL A C 1
ATOM 6251 O O . VAL A 1 905 ? 188.896 130.641 146.225 1.00 60.13 905 VAL A O 1
ATOM 6255 N N . ASP A 1 906 ? 188.707 129.288 144.428 1.00 62.67 906 ASP A N 1
ATOM 6256 C CA . ASP A 1 906 ? 187.623 128.499 144.988 1.00 65.29 906 ASP A CA 1
ATOM 6257 C C . ASP A 1 906 ? 188.196 127.342 145.805 1.00 65.47 906 ASP A C 1
ATOM 6258 O O . ASP A 1 906 ? 189.397 127.279 146.081 1.00 68.73 906 ASP A O 1
ATOM 6263 N N . ASP A 1 907 ? 187.335 126.406 146.196 1.00 70.71 907 ASP A N 1
ATOM 6264 C CA . ASP A 1 907 ? 187.740 125.281 147.027 1.00 75.33 907 ASP A CA 1
ATOM 6265 C C . ASP A 1 907 ? 188.404 124.159 146.241 1.00 76.68 907 ASP A C 1
ATOM 6266 O O . ASP A 1 907 ? 188.907 123.213 146.855 1.00 74.31 907 ASP A O 1
ATOM 6271 N N . ILE A 1 908 ? 188.424 124.234 144.914 1.00 75.23 908 ILE A N 1
ATOM 6272 C CA . ILE A 1 908 ? 189.019 123.193 144.089 1.00 69.96 908 ILE A CA 1
ATOM 6273 C C . ILE A 1 908 ? 190.282 123.691 143.389 1.00 71.50 908 ILE A C 1
ATOM 6274 O O . ILE A 1 908 ? 190.613 123.221 142.302 1.00 70.73 908 ILE A O 1
ATOM 6279 N N . LYS A 1 909 ? 190.984 124.649 144.000 1.00 77.40 909 LYS A N 1
ATOM 6280 C CA . LYS A 1 909 ? 192.269 125.149 143.513 1.00 76.13 909 LYS A CA 1
ATOM 6281 C C . LYS A 1 909 ? 192.158 125.798 142.137 1.00 75.16 909 LYS A C 1
ATOM 6282 O O . LYS A 1 909 ? 193.126 125.815 141.373 1.00 76.76 909 LYS A O 1
ATOM 6288 N N . ASN A 1 910 ? 190.988 126.335 141.804 1.00 66.12 910 ASN A N 1
ATOM 6289 C CA . ASN A 1 910 ? 190.779 127.054 140.553 1.00 61.07 910 ASN A CA 1
ATOM 6290 C C . ASN A 1 910 ? 190.779 128.547 140.854 1.00 63.14 910 ASN A C 1
ATOM 6291 O O . ASN A 1 910 ? 189.949 129.031 141.630 1.00 69.26 910 ASN A O 1
ATOM 6296 N N . ALA A 1 911 ? 191.708 129.273 140.243 1.00 58.21 911 ALA A N 1
ATOM 6297 C CA . ALA A 1 911 ? 191.813 130.714 140.412 1.00 57.49 911 ALA A CA 1
ATOM 6298 C C . ALA A 1 911 ? 191.369 131.405 139.132 1.00 58.21 911 ALA A C 1
ATOM 6299 O O . ALA A 1 911 ? 191.824 131.050 138.040 1.00 69.64 911 ALA A O 1
ATOM 6301 N N . ARG A 1 912 ? 190.480 132.383 139.265 1.00 50.93 912 ARG A N 1
ATOM 6302 C CA . ARG A 1 912 ? 190.014 133.146 138.119 1.00 53.58 912 ARG A CA 1
ATOM 6303 C C . ARG A 1 912 ? 189.865 134.609 138.505 1.00 52.72 912 ARG A C 1
ATOM 6304 O O . ARG A 1 912 ? 189.430 134.927 139.614 1.00 58.44 912 ARG A O 1
ATOM 6312 N N . VAL A 1 913 ? 190.237 135.490 137.582 1.00 54.10 913 VAL A N 1
ATOM 6313 C CA . VAL A 1 913 ? 190.191 136.930 137.802 1.00 53.11 913 VAL A CA 1
ATOM 6314 C C . VAL A 1 913 ? 188.789 137.432 137.486 1.00 53.90 913 VAL A C 1
ATOM 6315 O O . VAL A 1 913 ? 188.194 137.047 136.473 1.00 64.81 913 VAL A O 1
ATOM 6319 N N . TYR A 1 914 ? 188.260 138.292 138.352 1.00 45.74 914 TYR A N 1
ATOM 6320 C CA . TYR A 1 914 ? 186.912 138.816 138.209 1.00 46.54 914 TYR A CA 1
ATOM 6321 C C . TYR A 1 914 ? 186.940 140.326 138.023 1.00 52.04 914 TYR A C 1
ATOM 6322 O O . TYR A 1 914 ? 187.874 141.008 138.454 1.00 61.09 914 TYR A O 1
ATOM 6331 N N . THR A 1 915 ? 185.900 140.839 137.371 1.00 58.36 915 THR A N 1
ATOM 6332 C CA . THR A 1 915 ? 185.646 142.269 137.288 1.00 56.69 915 THR A CA 1
ATOM 6333 C C . THR A 1 915 ? 184.148 142.494 137.411 1.00 61.69 915 THR A C 1
ATOM 6334 O O . THR A 1 915 ? 183.353 141.723 136.866 1.00 65.87 915 THR A O 1
ATOM 6338 N N . LEU A 1 916 ? 183.766 143.543 138.133 1.00 56.44 916 LEU A N 1
ATOM 6339 C CA . LEU A 1 916 ? 182.354 143.848 138.309 1.00 52.42 916 LEU A CA 1
ATOM 6340 C C . LEU A 1 916 ? 181.743 144.292 136.987 1.00 57.50 916 LEU A C 1
ATOM 6341 O O . LEU A 1 916 ? 182.241 145.218 136.340 1.00 62.41 916 LEU A O 1
ATOM 6346 N N . THR A 1 917 ? 180.664 143.627 136.584 1.00 55.31 917 THR A N 1
ATOM 6347 C CA . THR A 1 917 ? 179.960 143.977 135.357 1.00 51.01 917 THR A CA 1
ATOM 6348 C C . THR A 1 917 ? 179.105 145.209 135.621 1.00 55.99 917 THR A C 1
ATOM 6349 O O . THR A 1 917 ? 178.140 145.149 136.388 1.00 59.13 917 THR A O 1
ATOM 6353 N N . THR A 1 918 ? 179.461 146.333 134.998 1.00 65.49 918 THR A N 1
ATOM 6354 C CA . THR A 1 918 ? 178.662 147.556 135.071 1.00 63.15 918 THR A CA 1
ATOM 6355 C C . THR A 1 918 ? 178.460 148.065 133.646 1.00 72.32 918 THR A C 1
ATOM 6356 O O . THR A 1 918 ? 179.178 148.953 133.179 1.00 79.80 918 THR A O 1
ATOM 6360 N N . ASP A 1 919 ? 177.483 147.499 132.962 1.00 65.34 919 ASP A N 1
ATOM 6361 C CA . ASP A 1 919 ? 177.016 148.008 131.677 1.00 67.12 919 ASP A CA 1
ATOM 6362 C C . ASP A 1 919 ? 175.506 148.175 131.638 1.00 73.20 919 ASP A C 1
ATOM 6363 O O . ASP A 1 919 ? 175.012 149.148 131.064 1.00 76.45 919 ASP A O 1
ATOM 6368 N N . ASN A 1 920 ? 174.764 147.246 132.242 1.00 55.42 920 ASN A N 1
ATOM 6369 C CA . ASN A 1 920 ? 173.321 147.362 132.400 1.00 49.85 920 ASN A CA 1
ATOM 6370 C C . ASN A 1 920 ? 172.888 146.856 133.769 1.00 51.17 920 ASN A C 1
ATOM 6371 O O . ASN A 1 920 ? 171.719 146.497 133.950 1.00 62.79 920 ASN A O 1
ATOM 6376 N N . MET A 1 921 ? 173.805 146.814 134.729 1.00 42.55 921 MET A N 1
ATOM 6377 C CA . MET A 1 921 ? 173.542 146.229 136.031 1.00 35.63 921 MET A CA 1
ATOM 6378 C C . MET A 1 921 ? 173.256 147.321 137.049 1.00 39.11 921 MET A C 1
ATOM 6379 O O . MET A 1 921 ? 173.867 148.393 137.019 1.00 56.83 921 MET A O 1
ATOM 6384 N N . TYR A 1 922 ? 172.319 147.042 137.948 1.00 35.25 922 TYR A N 1
ATOM 6385 C CA . TYR A 1 922 ? 172.002 147.938 139.053 1.00 42.57 922 TYR A CA 1
ATOM 6386 C C . TYR A 1 922 ? 172.185 147.152 140.342 1.00 45.60 922 TYR A C 1
ATOM 6387 O O . TYR A 1 922 ? 171.400 146.244 140.635 1.00 45.96 922 TYR A O 1
ATOM 6396 N N . TYR A 1 923 ? 173.221 147.489 141.102 1.00 43.70 923 TYR A N 1
ATOM 6397 C CA . TYR A 1 923 ? 173.517 146.783 142.347 1.00 44.54 923 TYR A CA 1
ATOM 6398 C C . TYR A 1 923 ? 172.848 147.447 143.544 1.00 45.28 923 TYR A C 1
ATOM 6399 O O . TYR A 1 923 ? 173.472 147.768 144.553 1.00 52.38 923 TYR A O 1
ATOM 6408 N N . GLY A 1 924 ? 171.543 147.650 143.414 1.00 43.38 924 GLY A N 1
ATOM 6409 C CA . GLY A 1 924 ? 170.696 148.060 144.512 1.00 39.06 924 GLY A CA 1
ATOM 6410 C C . GLY A 1 924 ? 169.483 147.158 144.571 1.00 50.79 924 GLY A C 1
ATOM 6411 O O . GLY A 1 924 ? 169.481 146.083 143.963 1.00 55.52 924 GLY A O 1
ATOM 6412 N N . ASN A 1 925 ? 168.451 147.579 145.298 1.00 50.49 925 ASN A N 1
ATOM 6413 C CA . ASN A 1 925 ? 167.159 146.891 145.302 1.00 58.45 925 ASN A CA 1
ATOM 6414 C C . ASN A 1 925 ? 167.281 145.440 145.768 1.00 61.21 925 ASN A C 1
ATOM 6415 O O . ASN A 1 925 ? 166.644 144.539 145.218 1.00 66.59 925 ASN A O 1
ATOM 6420 N N . LYS A 1 926 ? 168.139 145.204 146.761 1.00 52.52 926 LYS A N 1
ATOM 6421 C CA . LYS A 1 926 ? 168.126 143.965 147.536 1.00 52.62 926 LYS A CA 1
ATOM 6422 C C . LYS A 1 926 ? 168.533 142.739 146.725 1.00 48.32 926 LYS A C 1
ATOM 6423 O O . LYS A 1 926 ? 168.650 141.641 147.277 1.00 52.51 926 LYS A O 1
ATOM 6429 N N . LEU A 1 927 ? 168.762 142.911 145.427 1.00 46.38 927 LEU A N 1
ATOM 6430 C CA . LEU A 1 927 ? 169.124 141.805 144.551 1.00 41.78 927 LEU A CA 1
ATOM 6431 C C . LEU A 1 927 ? 169.628 142.379 143.232 1.00 45.58 927 LEU A C 1
ATOM 6432 O O . LEU A 1 927 ? 169.023 143.319 142.701 1.00 51.96 927 LEU A O 1
ATOM 6437 N N . PRO A 1 928 ? 170.732 141.869 142.686 1.00 46.78 928 PRO A N 1
ATOM 6438 C CA . PRO A 1 928 ? 171.282 142.462 141.460 1.00 43.88 928 PRO A CA 1
ATOM 6439 C C . PRO A 1 928 ? 170.309 142.345 140.296 1.00 46.83 928 PRO A C 1
ATOM 6440 O O . PRO A 1 928 ? 169.669 141.311 140.096 1.00 52.50 928 PRO A O 1
ATOM 6444 N N . LEU A 1 929 ? 170.208 143.422 139.522 1.00 39.82 929 LEU A N 1
ATOM 6445 C CA . LEU A 1 929 ? 169.264 143.519 138.417 1.00 36.61 929 LEU A CA 1
ATOM 6446 C C . LEU A 1 929 ? 170.019 143.770 137.122 1.00 33.97 929 LEU A C 1
ATOM 6447 O O . LEU A 1 929 ? 170.828 144.699 137.041 1.00 51.49 929 LEU A O 1
ATOM 6452 N N . LYS A 1 930 ? 169.745 142.952 136.112 1.00 38.91 930 LYS A N 1
ATOM 6453 C CA . LYS A 1 930 ? 170.358 143.087 134.799 1.00 40.68 930 LYS A CA 1
ATOM 6454 C C . LYS A 1 930 ? 169.300 143.513 133.793 1.00 45.23 930 LYS A C 1
ATOM 6455 O O . LYS A 1 930 ? 168.271 142.846 133.649 1.00 54.45 930 LYS A O 1
ATOM 6461 N N . GLN A 1 931 ? 169.553 144.619 133.101 1.00 43.61 931 GLN A N 1
ATOM 6462 C CA . GLN A 1 931 ? 168.645 145.119 132.079 1.00 41.29 931 GLN A CA 1
ATOM 6463 C C . GLN A 1 931 ? 169.034 144.519 130.735 1.00 44.02 931 GLN A C 1
ATOM 6464 O O . GLN A 1 931 ? 170.166 144.697 130.274 1.00 53.69 931 GLN A O 1
ATOM 6470 N N . ILE A 1 932 ? 168.102 143.808 130.112 1.00 41.32 932 ILE A N 1
ATOM 6471 C CA . ILE A 1 932 ? 168.321 143.183 128.814 1.00 41.73 932 ILE A CA 1
ATOM 6472 C C . ILE A 1 932 ? 167.473 143.931 127.798 1.00 47.54 932 ILE A C 1
ATOM 6473 O O . ILE A 1 932 ? 166.241 143.832 127.811 1.00 51.25 932 ILE A O 1
ATOM 6478 N N . LYS A 1 933 ? 168.128 144.666 126.905 1.00 51.28 933 LYS A N 1
ATOM 6479 C CA . LYS A 1 933 ? 167.428 145.424 125.873 1.00 45.70 933 LYS A CA 1
ATOM 6480 C C . LYS A 1 933 ? 167.144 144.493 124.704 1.00 50.77 933 LYS A C 1
ATOM 6481 O O . LYS A 1 933 ? 168.042 144.146 123.935 1.00 55.99 933 LYS A O 1
ATOM 6487 N N . ILE A 1 934 ? 165.884 144.080 124.570 1.00 56.33 934 ILE A N 1
ATOM 6488 C CA . ILE A 1 934 ? 165.502 143.233 123.446 1.00 53.63 934 ILE A CA 1
ATOM 6489 C C . ILE A 1 934 ? 165.270 144.076 122.201 1.00 53.76 934 ILE A C 1
ATOM 6490 O O . ILE A 1 934 ? 165.746 143.740 121.112 1.00 57.37 934 ILE A O 1
ATOM 6495 N N . SER A 1 935 ? 164.546 145.182 122.342 1.00 60.44 935 SER A N 1
ATOM 6496 C CA . SER A 1 935 ? 164.332 146.101 121.235 1.00 56.60 935 SER A CA 1
ATOM 6497 C C . SER A 1 935 ? 165.589 146.925 120.994 1.00 59.93 935 SER A C 1
ATOM 6498 O O . SER A 1 935 ? 166.150 147.506 121.928 1.00 60.54 935 SER A O 1
ATOM 6501 N N . ASN A 1 936 ? 166.028 146.975 119.743 1.00 71.91 936 ASN A N 1
ATOM 6502 C CA . ASN A 1 936 ? 167.180 147.760 119.339 1.00 70.65 936 ASN A CA 1
ATOM 6503 C C . ASN A 1 936 ? 166.726 148.906 118.437 1.00 69.91 936 ASN A C 1
ATOM 6504 O O . ASN A 1 936 ? 165.527 149.132 118.238 1.00 70.87 936 ASN A O 1
ATOM 6509 N N . VAL A 1 937 ? 167.698 149.643 117.894 1.00 78.14 937 VAL A N 1
ATOM 6510 C CA . VAL A 1 937 ? 167.375 150.788 117.048 1.00 80.27 937 VAL A CA 1
ATOM 6511 C C . VAL A 1 937 ? 166.678 150.345 115.767 1.00 80.75 937 VAL A C 1
ATOM 6512 O O . VAL A 1 937 ? 165.925 151.119 115.163 1.00 77.66 937 VAL A O 1
ATOM 6516 N N . LEU A 1 938 ? 166.900 149.104 115.332 1.00 78.35 938 LEU A N 1
ATOM 6517 C CA . LEU A 1 938 ? 166.281 148.628 114.099 1.00 78.32 938 LEU A CA 1
ATOM 6518 C C . LEU A 1 938 ? 164.846 148.171 114.337 1.00 78.52 938 LEU A C 1
ATOM 6519 O O . LEU A 1 938 ? 163.901 148.735 113.775 1.00 79.41 938 LEU A O 1
ATOM 6524 N N . ASP A 1 939 ? 164.663 147.150 115.172 1.00 74.43 939 ASP A N 1
ATOM 6525 C CA . ASP A 1 939 ? 163.347 146.599 115.478 1.00 70.86 939 ASP A CA 1
ATOM 6526 C C . ASP A 1 939 ? 162.936 147.079 116.863 1.00 65.99 939 ASP A C 1
ATOM 6527 O O . ASP A 1 939 ? 163.483 146.623 117.872 1.00 71.87 939 ASP A O 1
ATOM 6532 N N . ASP A 1 940 ? 161.973 147.997 116.908 1.00 58.66 940 ASP A N 1
ATOM 6533 C CA . ASP A 1 940 ? 161.475 148.541 118.169 1.00 61.36 940 ASP A CA 1
ATOM 6534 C C . ASP A 1 940 ? 160.193 147.803 118.539 1.00 61.25 940 ASP A C 1
ATOM 6535 O O . ASP A 1 940 ? 159.079 148.272 118.307 1.00 62.85 940 ASP A O 1
ATOM 6540 N N . TYR A 1 941 ? 160.362 146.617 119.115 1.00 58.95 941 TYR A N 1
ATOM 6541 C CA . TYR A 1 941 ? 159.228 145.934 119.717 1.00 49.43 941 TYR A CA 1
ATOM 6542 C C . TYR A 1 941 ? 158.723 146.737 120.905 1.00 55.71 941 TYR A C 1
ATOM 6543 O O . TYR A 1 941 ? 159.505 147.236 121.718 1.00 70.06 941 TYR A O 1
ATOM 6552 N N . LYS A 1 942 ? 157.404 146.866 121.003 1.00 47.60 942 LYS A N 1
ATOM 6553 C CA . LYS A 1 942 ? 156.799 147.597 122.106 1.00 49.19 942 LYS A CA 1
ATOM 6554 C C . LYS A 1 942 ? 156.756 146.705 123.338 1.00 54.78 942 LYS A C 1
ATOM 6555 O O . LYS A 1 942 ? 157.448 145.684 123.380 1.00 66.15 942 LYS A O 1
ATOM 6561 N N . THR A 1 943 ? 155.984 147.105 124.349 1.00 49.77 943 THR A N 1
ATOM 6562 C CA . THR A 1 943 ? 155.924 146.407 125.629 1.00 45.56 943 THR A CA 1
ATOM 6563 C C . THR A 1 943 ? 155.925 144.893 125.462 1.00 47.23 943 THR A C 1
ATOM 6564 O O . THR A 1 943 ? 155.113 144.332 124.724 1.00 48.38 943 THR A O 1
ATOM 6568 N N . LEU A 1 944 ? 156.858 144.243 126.150 1.00 49.31 944 LEU A N 1
ATOM 6569 C CA . LEU A 1 944 ? 157.001 142.796 126.127 1.00 41.61 944 LEU A CA 1
ATOM 6570 C C . LEU A 1 944 ? 156.257 142.196 127.309 1.00 46.46 944 LEU A C 1
ATOM 6571 O O . LEU A 1 944 ? 156.198 142.796 128.387 1.00 57.53 944 LEU A O 1
ATOM 6576 N N . GLN A 1 945 ? 155.691 141.012 127.105 1.00 34.02 945 GLN A N 1
ATOM 6577 C CA . GLN A 1 945 ? 154.879 140.382 128.135 1.00 39.98 945 GLN A CA 1
ATOM 6578 C C . GLN A 1 945 ? 154.832 138.884 127.878 1.00 44.92 945 GLN A C 1
ATOM 6579 O O . GLN A 1 945 ? 155.193 138.405 126.801 1.00 53.02 945 GLN A O 1
ATOM 6585 N N . LYS A 1 946 ? 154.378 138.152 128.895 1.00 42.04 946 LYS A N 1
ATOM 6586 C CA . LYS A 1 946 ? 154.205 136.703 128.831 1.00 38.92 946 LYS A CA 1
ATOM 6587 C C . LYS A 1 946 ? 155.516 136.016 128.447 1.00 36.26 946 LYS A C 1
ATOM 6588 O O . LYS A 1 946 ? 155.610 135.289 127.458 1.00 50.78 946 LYS A O 1
ATOM 6594 N N . LEU A 1 947 ? 156.537 136.270 129.257 1.00 31.49 947 LEU A N 1
ATOM 6595 C CA . LEU A 1 947 ? 157.855 135.703 129.022 1.00 34.66 947 LEU A CA 1
ATOM 6596 C C . LEU A 1 947 ? 157.923 134.290 129.583 1.00 35.88 947 LEU A C 1
ATOM 6597 O O . LEU A 1 947 ? 157.565 134.055 130.741 1.00 53.48 947 LEU A O 1
ATOM 6602 N N . VAL A 1 948 ? 158.377 133.347 128.758 1.00 25.26 948 VAL A N 1
ATOM 6603 C CA . VAL A 1 948 ? 158.519 131.956 129.161 1.00 34.65 948 VAL A CA 1
ATOM 6604 C C . VAL A 1 948 ? 159.920 131.486 128.799 1.00 36.33 948 VAL A C 1
ATOM 6605 O O . VAL A 1 948 ? 160.612 132.085 127.973 1.00 48.76 948 VAL A O 1
ATOM 6609 N N . TYR A 1 949 ? 160.337 130.399 129.440 1.00 38.32 949 TYR A N 1
ATOM 6610 C CA . TYR A 1 949 ? 161.632 129.782 129.194 1.00 33.07 949 TYR A CA 1
ATOM 6611 C C . TYR A 1 949 ? 161.421 128.353 128.718 1.00 32.96 949 TYR A C 1
ATOM 6612 O O . TYR A 1 949 ? 160.734 127.570 129.381 1.00 46.93 949 TYR A O 1
ATOM 6621 N N . HIS A 1 950 ? 162.008 128.017 127.574 1.00 31.76 950 HIS A N 1
ATOM 6622 C CA . HIS A 1 950 ? 161.935 126.667 127.027 1.00 41.33 950 HIS A CA 1
ATOM 6623 C C . HIS A 1 950 ? 163.107 125.867 127.581 1.00 46.04 950 HIS A C 1
ATOM 6624 O O . HIS A 1 950 ? 164.256 126.084 127.185 1.00 48.16 950 HIS A O 1
ATOM 6631 N N . GLU A 1 951 ? 162.816 124.943 128.498 1.00 52.82 951 GLU A N 1
ATOM 6632 C CA . GLU A 1 951 ? 163.877 124.252 129.223 1.00 48.88 951 GLU A CA 1
ATOM 6633 C C . GLU A 1 951 ? 164.726 123.385 128.301 1.00 44.72 951 GLU A C 1
ATOM 6634 O O . GLU A 1 951 ? 165.953 123.344 128.440 1.00 54.16 951 GLU A O 1
ATOM 6640 N N . ARG A 1 952 ? 164.096 122.678 127.361 1.00 45.06 952 ARG A N 1
ATOM 6641 C CA . ARG A 1 952 ? 164.846 121.762 126.507 1.00 53.57 952 ARG A CA 1
ATOM 6642 C C . ARG A 1 952 ? 165.793 122.514 125.582 1.00 53.93 952 ARG A C 1
ATOM 6643 O O . ARG A 1 952 ? 166.970 122.157 125.457 1.00 64.03 952 ARG A O 1
ATOM 6651 N N . ALA A 1 953 ? 165.300 123.561 124.925 1.00 46.26 953 ALA A N 1
ATOM 6652 C CA . ALA A 1 953 ? 166.107 124.326 123.987 1.00 47.19 953 ALA A CA 1
ATOM 6653 C C . ALA A 1 953 ? 166.902 125.440 124.651 1.00 48.11 953 ALA A C 1
ATOM 6654 O O . ALA A 1 953 ? 167.745 126.053 123.988 1.00 51.68 953 ALA A O 1
ATOM 6656 N N . GLN A 1 954 ? 166.660 125.708 125.936 1.00 46.08 954 GLN A N 1
ATOM 6657 C CA . GLN A 1 954 ? 167.360 126.757 126.678 1.00 44.17 954 GLN A CA 1
ATOM 6658 C C . GLN A 1 954 ? 167.202 128.115 125.994 1.00 49.24 954 GLN A C 1
ATOM 6659 O O . GLN A 1 954 ? 168.168 128.848 125.782 1.00 54.23 954 GLN A O 1
ATOM 6665 N N . LEU A 1 955 ? 165.961 128.443 125.641 1.00 45.20 955 LEU A N 1
ATOM 6666 C CA . LEU A 1 955 ? 165.640 129.702 124.991 1.00 38.88 955 LEU A CA 1
ATOM 6667 C C . LEU A 1 955 ? 164.493 130.382 125.720 1.00 35.04 955 LEU A C 1
ATOM 6668 O O . LEU A 1 955 ? 163.672 129.729 126.366 1.00 47.81 955 LEU A O 1
ATOM 6673 N N . PHE A 1 956 ? 164.448 131.704 125.606 1.00 35.75 956 PHE A N 1
ATOM 6674 C CA . PHE A 1 956 ? 163.387 132.513 126.187 1.00 28.57 956 PHE A CA 1
ATOM 6675 C C . PHE A 1 956 ? 162.434 132.948 125.085 1.00 37.30 956 PHE A C 1
ATOM 6676 O O . PHE A 1 956 ? 162.873 133.383 124.016 1.00 54.71 956 PHE A O 1
ATOM 6684 N N . LEU A 1 957 ? 161.138 132.826 125.345 1.00 35.30 957 LEU A N 1
ATOM 6685 C CA . LEU A 1 957 ? 160.108 133.296 124.432 1.00 31.57 957 LEU A CA 1
ATOM 6686 C C . LEU A 1 957 ? 159.324 134.404 125.113 1.00 34.78 957 LEU A C 1
ATOM 6687 O O . LEU A 1 957 ? 158.884 134.246 126.256 1.00 52.61 957 LEU A O 1
ATOM 6692 N N . VAL A 1 958 ? 159.161 135.525 124.416 1.00 25.80 958 VAL A N 1
ATOM 6693 C CA . VAL A 1 958 ? 158.393 136.651 124.919 1.00 27.60 958 VAL A CA 1
ATOM 6694 C C . VAL A 1 958 ? 157.462 137.118 123.810 1.00 37.42 958 VAL A C 1
ATOM 6695 O O . VAL A 1 958 ? 157.695 136.874 122.625 1.00 54.63 958 VAL A O 1
ATOM 6699 N N . SER A 1 959 ? 156.386 137.783 124.211 1.00 37.97 959 SER A N 1
ATOM 6700 C CA . SER A 1 959 ? 155.411 138.326 123.279 1.00 34.95 959 SER A CA 1
ATOM 6701 C C . SER A 1 959 ? 155.448 139.845 123.342 1.00 36.33 959 SER A C 1
ATOM 6702 O O . SER A 1 959 ? 155.318 140.428 124.423 1.00 51.87 959 SER A O 1
ATOM 6705 N N . TYR A 1 960 ? 155.629 140.478 122.189 1.00 37.33 960 TYR A N 1
ATOM 6706 C CA . TYR A 1 960 ? 155.541 141.925 122.105 1.00 38.25 960 TYR A CA 1
ATOM 6707 C C . TYR A 1 960 ? 154.092 142.339 121.889 1.00 44.10 960 TYR A C 1
ATOM 6708 O O . TYR A 1 960 ? 153.257 141.553 121.438 1.00 55.37 960 TYR A O 1
ATOM 6717 N N . CYS A 1 961 ? 153.797 143.592 122.225 1.00 45.72 961 CYS A N 1
ATOM 6718 C CA . CYS A 1 961 ? 152.435 144.120 122.125 1.00 45.43 961 CYS A CA 1
ATOM 6719 C C . CYS A 1 961 ? 152.527 145.561 121.633 1.00 49.49 961 CYS A C 1
ATOM 6720 O O . CYS A 1 961 ? 152.669 146.493 122.429 1.00 54.08 961 CYS A O 1
ATOM 6723 N N . LYS A 1 962 ? 152.440 145.737 120.319 1.00 51.39 962 LYS A N 1
ATOM 6724 C CA . LYS A 1 962 ? 152.442 147.069 119.735 1.00 48.89 962 LYS A CA 1
ATOM 6725 C C . LYS A 1 962 ? 151.043 147.664 119.808 1.00 52.85 962 LYS A C 1
ATOM 6726 O O . LYS A 1 962 ? 150.062 147.010 119.445 1.00 61.72 962 LYS A O 1
ATOM 6732 N N . ARG A 1 963 ? 150.952 148.902 120.283 1.00 52.23 963 ARG A N 1
ATOM 6733 C CA . ARG A 1 963 ? 149.679 149.609 120.368 1.00 46.16 963 ARG A CA 1
ATOM 6734 C C . ARG A 1 963 ? 149.442 150.333 119.049 1.00 51.33 963 ARG A C 1
ATOM 6735 O O . ARG A 1 963 ? 150.093 151.341 118.758 1.00 60.80 963 ARG A O 1
ATOM 6743 N N . VAL A 1 964 ? 148.511 149.817 118.254 1.00 58.05 964 VAL A N 1
ATOM 6744 C CA . VAL A 1 964 ? 148.184 150.386 116.950 1.00 55.37 964 VAL A CA 1
ATOM 6745 C C . VAL A 1 964 ? 146.828 151.071 117.058 1.00 55.52 964 VAL A C 1
ATOM 6746 O O . VAL A 1 964 ? 146.034 150.720 117.942 1.00 58.61 964 VAL A O 1
ATOM 6750 N N . PRO A 1 965 ? 146.524 152.059 116.216 1.00 59.70 965 PRO A N 1
ATOM 6751 C CA . PRO A 1 965 ? 145.184 152.657 116.250 1.00 59.18 965 PRO A CA 1
ATOM 6752 C C . PRO A 1 965 ? 144.116 151.612 115.966 1.00 59.86 965 PRO A C 1
ATOM 6753 O O . PRO A 1 965 ? 144.288 150.734 115.119 1.00 60.29 965 PRO A O 1
ATOM 6757 N N . TYR A 1 966 ? 143.005 151.712 116.687 1.00 60.79 966 TYR A N 1
ATOM 6758 C CA . TYR A 1 966 ? 141.933 150.731 116.609 1.00 54.43 966 TYR A CA 1
ATOM 6759 C C . TYR A 1 966 ? 140.862 151.206 115.640 1.00 59.98 966 TYR A C 1
ATOM 6760 O O . TYR A 1 966 ? 140.390 152.343 115.736 1.00 67.93 966 TYR A O 1
ATOM 6769 N N . GLU A 1 967 ? 140.488 150.338 114.706 1.00 72.92 967 GLU A N 1
ATOM 6770 C CA . GLU A 1 967 ? 139.361 150.574 113.817 1.00 74.54 967 GLU A CA 1
ATOM 6771 C C . GLU A 1 967 ? 138.241 149.612 114.186 1.00 78.03 967 GLU A C 1
ATOM 6772 O O . GLU A 1 967 ? 138.429 148.391 114.167 1.00 76.95 967 GLU A O 1
ATOM 6778 N N . ALA A 1 968 ? 137.086 150.163 114.539 1.00 79.46 968 ALA A N 1
ATOM 6779 C CA . ALA A 1 968 ? 135.949 149.357 114.956 1.00 78.42 968 ALA A CA 1
ATOM 6780 C C . ALA A 1 968 ? 135.225 148.846 113.718 1.00 79.44 968 ALA A C 1
ATOM 6781 O O . ALA A 1 968 ? 134.595 149.623 112.994 1.00 79.84 968 ALA A O 1
ATOM 6783 N N . LEU A 1 969 ? 135.327 147.545 113.474 1.00 78.87 969 LEU A N 1
ATOM 6784 C CA . LEU A 1 969 ? 134.657 146.901 112.358 1.00 77.93 969 LEU A CA 1
ATOM 6785 C C . LEU A 1 969 ? 133.531 146.025 112.884 1.00 83.44 969 LEU A C 1
ATOM 6786 O O . LEU A 1 969 ? 133.645 145.413 113.949 1.00 86.34 969 LEU A O 1
ATOM 6791 N N . GLY A 1 970 ? 132.438 145.970 112.126 1.00 94.20 970 GLY A N 1
ATOM 6792 C CA . GLY A 1 970 ? 131.355 145.063 112.430 1.00 92.00 970 GLY A CA 1
ATOM 6793 C C . GLY A 1 970 ? 131.737 143.628 112.125 1.00 92.47 970 GLY A C 1
ATOM 6794 O O . GLY A 1 970 ? 132.863 143.317 111.740 1.00 92.76 970 GLY A O 1
ATOM 6795 N N . GLU A 1 971 ? 130.768 142.733 112.322 1.00 99.80 971 GLU A N 1
ATOM 6796 C CA . GLU A 1 971 ? 130.987 141.335 111.970 1.00 100.39 971 GLU A CA 1
ATOM 6797 C C . GLU A 1 971 ? 131.285 141.191 110.484 1.00 100.65 971 GLU A C 1
ATOM 6798 O O . GLU A 1 971 ? 132.194 140.450 110.091 1.00 100.47 971 GLU A O 1
ATOM 6804 N N . ASP A 1 972 ? 130.528 141.890 109.645 1.00 100.16 972 ASP A N 1
ATOM 6805 C CA . ASP A 1 972 ? 130.879 142.047 108.240 1.00 98.80 972 ASP A CA 1
ATOM 6806 C C . ASP A 1 972 ? 132.063 143.001 108.135 1.00 99.44 972 ASP A C 1
ATOM 6807 O O . ASP A 1 972 ? 132.286 143.820 109.033 1.00 101.35 972 ASP A O 1
ATOM 6812 N N . GLY A 1 973 ? 132.820 142.895 107.046 1.00 93.64 973 GLY A N 1
ATOM 6813 C CA . GLY A 1 973 ? 134.016 143.694 106.858 1.00 95.48 973 GLY A CA 1
ATOM 6814 C C . GLY A 1 973 ? 133.816 145.194 106.971 1.00 97.55 973 GLY A C 1
ATOM 6815 O O . GLY A 1 973 ? 134.768 145.929 107.252 1.00 94.31 973 GLY A O 1
ATOM 6816 N N . GLU A 1 974 ? 132.586 145.659 106.752 1.00 93.37 974 GLU A N 1
ATOM 6817 C CA . GLU A 1 974 ? 132.280 147.084 106.788 1.00 89.38 974 GLU A CA 1
ATOM 6818 C C . GLU A 1 974 ? 132.551 147.681 108.163 1.00 86.82 974 GLU A C 1
ATOM 6819 O O . GLU A 1 974 ? 132.382 147.010 109.186 1.00 88.04 974 GLU A O 1
ATOM 6821 N N . LYS A 1 975 ? 132.978 148.939 108.190 1.00 86.75 975 LYS A N 1
ATOM 6822 C CA . LYS A 1 975 ? 133.328 149.612 109.431 1.00 85.69 975 LYS A CA 1
ATOM 6823 C C . LYS A 1 975 ? 132.076 150.025 110.195 1.00 85.73 975 LYS A C 1
ATOM 6824 O O . LYS A 1 975 ? 130.993 150.178 109.623 1.00 89.61 975 LYS A O 1
ATOM 6830 N N . VAL A 1 976 ? 132.235 150.208 111.507 1.00 84.98 976 VAL A N 1
ATOM 6831 C CA . VAL A 1 976 ? 131.122 150.639 112.341 1.00 84.93 976 VAL A CA 1
ATOM 6832 C C . VAL A 1 976 ? 130.795 152.098 112.030 1.00 82.32 976 VAL A C 1
ATOM 6833 O O . VAL A 1 976 ? 131.677 152.899 111.696 1.00 85.35 976 VAL A O 1
ATOM 6837 N N . ILE A 1 977 ? 129.510 152.448 112.155 1.00 86.65 977 ILE A N 1
ATOM 6838 C CA . ILE A 1 977 ? 128.960 153.631 111.490 1.00 91.33 977 ILE A CA 1
ATOM 6839 C C . ILE A 1 977 ? 129.652 154.909 111.957 1.00 92.29 977 ILE A C 1
ATOM 6840 O O . ILE A 1 977 ? 130.008 155.772 111.146 1.00 94.16 977 ILE A O 1
ATOM 6845 N N . GLY A 1 978 ? 129.834 155.064 113.264 1.00 78.08 978 GLY A N 1
ATOM 6846 C CA . GLY A 1 978 ? 130.293 156.337 113.790 1.00 80.16 978 GLY A CA 1
ATOM 6847 C C . GLY A 1 978 ? 131.788 156.582 113.732 1.00 79.87 978 GLY A C 1
ATOM 6848 O O . GLY A 1 978 ? 132.368 157.105 114.689 1.00 76.98 978 GLY A O 1
ATOM 6849 N N . TYR A 1 979 ? 132.425 156.233 112.617 1.00 85.38 979 TYR A N 1
ATOM 6850 C CA . TYR A 1 979 ? 133.872 156.352 112.493 1.00 80.83 979 TYR A CA 1
ATOM 6851 C C . TYR A 1 979 ? 134.255 157.712 111.927 1.00 86.11 979 TYR A C 1
ATOM 6852 O O . TYR A 1 979 ? 133.627 158.210 110.988 1.00 90.75 979 TYR A O 1
ATOM 6861 N N . ASP A 1 980 ? 135.296 158.309 112.504 1.00 83.91 980 ASP A N 1
ATOM 6862 C CA . ASP A 1 980 ? 135.883 159.540 111.993 1.00 85.00 980 ASP A CA 1
ATOM 6863 C C . ASP A 1 980 ? 137.346 159.276 111.670 1.00 85.54 980 ASP A C 1
ATOM 6864 O O . ASP A 1 980 ? 138.092 158.786 112.523 1.00 87.76 980 ASP A O 1
ATOM 6869 N N . GLU A 1 981 ? 137.753 159.602 110.443 1.00 86.38 981 GLU A N 1
ATOM 6870 C CA . GLU A 1 981 ? 139.096 159.267 109.982 1.00 84.88 981 GLU A CA 1
ATOM 6871 C C . GLU A 1 981 ? 140.111 160.366 110.269 1.00 85.64 981 GLU A C 1
ATOM 6872 O O . GLU A 1 981 ? 141.275 160.069 110.559 1.00 88.60 981 GLU A O 1
ATOM 6878 N N . ASN A 1 982 ? 139.703 161.629 110.194 1.00 83.17 982 ASN A N 1
ATOM 6879 C CA . ASN A 1 982 ? 140.605 162.748 110.466 1.00 84.47 982 ASN A CA 1
ATOM 6880 C C . ASN A 1 982 ? 140.558 163.155 111.936 1.00 83.55 982 ASN A C 1
ATOM 6881 O O . ASN A 1 982 ? 140.299 164.308 112.277 1.00 84.47 982 ASN A O 1
ATOM 6886 N N . VAL A 1 983 ? 140.814 162.196 112.819 1.00 73.96 983 VAL A N 1
ATOM 6887 C CA . VAL A 1 983 ? 140.712 162.417 114.258 1.00 72.25 983 VAL A CA 1
ATOM 6888 C C . VAL A 1 983 ? 141.602 161.388 114.949 1.00 74.49 983 VAL A C 1
ATOM 6889 O O . VAL A 1 983 ? 141.802 160.290 114.410 1.00 74.44 983 VAL A O 1
ATOM 6893 N N . PRO A 1 984 ? 142.200 161.704 116.099 1.00 63.44 984 PRO A N 1
ATOM 6894 C CA . PRO A 1 984 ? 142.970 160.685 116.823 1.00 61.52 984 PRO A CA 1
ATOM 6895 C C . PRO A 1 984 ? 142.084 159.524 117.247 1.00 61.03 984 PRO A C 1
ATOM 6896 O O . PRO A 1 984 ? 140.938 159.709 117.661 1.00 67.35 984 PRO A O 1
ATOM 6900 N N . HIS A 1 985 ? 142.630 158.317 117.146 1.00 59.49 985 HIS A N 1
ATOM 6901 C CA . HIS A 1 985 ? 141.896 157.097 117.433 1.00 60.70 985 HIS A CA 1
ATOM 6902 C C . HIS A 1 985 ? 142.429 156.437 118.697 1.00 63.38 985 HIS A C 1
ATOM 6903 O O . HIS A 1 985 ? 143.582 156.629 119.090 1.00 63.45 985 HIS A O 1
ATOM 6910 N N . ALA A 1 986 ? 141.563 155.655 119.336 1.00 60.54 986 ALA A N 1
ATOM 6911 C CA . ALA A 1 986 ? 141.986 154.840 120.463 1.00 56.53 986 ALA A CA 1
ATOM 6912 C C . ALA A 1 986 ? 142.916 153.732 119.985 1.00 61.15 986 ALA A C 1
ATOM 6913 O O . ALA A 1 986 ? 142.829 153.264 118.847 1.00 64.33 986 ALA A O 1
ATOM 6915 N N . GLU A 1 987 ? 143.813 153.310 120.870 1.00 62.24 987 GLU A N 1
ATOM 6916 C CA . GLU A 1 987 ? 144.840 152.348 120.498 1.00 57.18 987 GLU A CA 1
ATOM 6917 C C . GLU A 1 987 ? 144.316 150.923 120.616 1.00 61.39 987 GLU A C 1
ATOM 6918 O O . GLU A 1 987 ? 143.771 150.532 121.653 1.00 67.53 987 GLU A O 1
ATOM 6924 N N . GLY A 1 988 ? 144.482 150.153 119.551 1.00 54.62 988 GLY A N 1
ATOM 6925 C CA . GLY A 1 988 ? 144.193 148.733 119.552 1.00 49.24 988 GLY A CA 1
ATOM 6926 C C . GLY A 1 988 ? 145.400 147.926 119.969 1.00 51.59 988 GLY A C 1
ATOM 6927 O O . GLY A 1 988 ? 146.279 148.406 120.692 1.00 54.07 988 GLY A O 1
ATOM 6928 N N . PHE A 1 989 ? 145.451 146.681 119.509 1.00 51.31 989 PHE A N 1
ATOM 6929 C CA . PHE A 1 989 ? 146.532 145.779 119.868 1.00 39.56 989 PHE A CA 1
ATOM 6930 C C . PHE A 1 989 ? 147.033 145.035 118.641 1.00 42.70 989 PHE A C 1
ATOM 6931 O O . PHE A 1 989 ? 146.297 144.822 117.675 1.00 57.33 989 PHE A O 1
ATOM 6939 N N . GLN A 1 990 ? 148.305 144.651 118.692 1.00 42.71 990 GLN A N 1
ATOM 6940 C CA . GLN A 1 990 ? 148.906 143.792 117.676 1.00 41.08 990 GLN A CA 1
ATOM 6941 C C . GLN A 1 990 ? 150.107 143.120 118.317 1.00 45.30 990 GLN A C 1
ATOM 6942 O O . GLN A 1 990 ? 151.011 143.809 118.799 1.00 51.73 990 GLN A O 1
ATOM 6948 N N . SER A 1 991 ? 150.119 141.792 118.328 1.00 41.15 991 SER A N 1
ATOM 6949 C CA . SER A 1 991 ? 151.099 141.046 119.098 1.00 39.61 991 SER A CA 1
ATOM 6950 C C . SER A 1 991 ? 151.781 140.002 118.227 1.00 42.87 991 SER A C 1
ATOM 6951 O O . SER A 1 991 ? 151.377 139.733 117.094 1.00 57.72 991 SER A O 1
ATOM 6954 N N . GLY A 1 992 ? 152.831 139.418 118.788 1.00 43.27 992 GLY A N 1
ATOM 6955 C CA . GLY A 1 992 ? 153.561 138.347 118.154 1.00 39.49 992 GLY A CA 1
ATOM 6956 C C . GLY A 1 992 ? 154.394 137.630 119.189 1.00 41.50 992 GLY A C 1
ATOM 6957 O O . GLY A 1 992 ? 154.289 137.897 120.387 1.00 51.07 992 GLY A O 1
ATOM 6958 N N . ILE A 1 993 ? 155.224 136.705 118.718 1.00 37.32 993 ILE A N 1
ATOM 6959 C CA . ILE A 1 993 ? 156.092 135.916 119.583 1.00 36.98 993 ILE A CA 1
ATOM 6960 C C . ILE A 1 993 ? 157.533 136.129 119.147 1.00 45.63 993 ILE A C 1
ATOM 6961 O O . ILE A 1 993 ? 157.844 136.053 117.953 1.00 53.50 993 ILE A O 1
ATOM 6966 N N . LEU A 1 994 ? 158.405 136.400 120.112 1.00 47.09 994 LEU A N 1
ATOM 6967 C CA . LEU A 1 994 ? 159.832 136.561 119.871 1.00 33.99 994 LEU A CA 1
ATOM 6968 C C . LEU A 1 994 ? 160.580 135.396 120.500 1.00 36.80 994 LEU A C 1
ATOM 6969 O O . LEU A 1 994 ? 160.414 135.118 121.691 1.00 51.59 994 LEU A O 1
ATOM 6974 N N . LEU A 1 995 ? 161.400 134.721 119.702 1.00 31.35 995 LEU A N 1
ATOM 6975 C CA . LEU A 1 995 ? 162.284 133.681 120.206 1.00 34.12 995 LEU A CA 1
ATOM 6976 C C . LEU A 1 995 ? 163.642 134.306 120.497 1.00 34.98 995 LEU A C 1
ATOM 6977 O O . LEU A 1 995 ? 164.310 134.801 119.584 1.00 45.61 995 LEU A O 1
ATOM 6982 N N . ILE A 1 996 ? 164.046 134.285 121.763 1.00 37.66 996 ILE A N 1
ATOM 6983 C CA . ILE A 1 996 ? 165.249 134.965 122.224 1.00 36.63 996 ILE A CA 1
ATOM 6984 C C . ILE A 1 996 ? 166.251 133.922 122.693 1.00 36.44 996 ILE A C 1
ATOM 6985 O O . ILE A 1 996 ? 165.919 133.054 123.509 1.00 47.63 996 ILE A O 1
ATOM 6990 N N . ASN A 1 997 ? 167.474 134.008 122.178 1.00 40.11 997 ASN A N 1
ATOM 6991 C CA . ASN A 1 997 ? 168.552 133.140 122.624 1.00 47.41 997 ASN A CA 1
ATOM 6992 C C . ASN A 1 997 ? 169.297 133.813 123.767 1.00 50.78 997 ASN A C 1
ATOM 6993 O O . ASN A 1 997 ? 169.921 134.859 123.549 1.00 53.50 997 ASN A O 1
ATOM 6998 N N . PRO A 1 998 ? 169.269 133.262 124.984 1.00 44.53 998 PRO A N 1
ATOM 6999 C CA . PRO A 1 998 ? 169.958 133.916 126.106 1.00 49.27 998 PRO A CA 1
ATOM 7000 C C . PRO A 1 998 ? 171.470 133.953 125.963 1.00 57.58 998 PRO A C 1
ATOM 7001 O O . PRO A 1 998 ? 172.123 134.691 126.712 1.00 58.49 998 PRO A O 1
ATOM 7005 N N . LYS A 1 999 ? 172.047 133.177 125.042 1.00 56.55 999 LYS A N 1
ATOM 7006 C CA . LYS A 1 999 ? 173.486 133.246 124.811 1.00 56.92 999 LYS A CA 1
ATOM 7007 C C . LYS A 1 999 ? 173.901 134.632 124.335 1.00 57.98 999 LYS A C 1
ATOM 7008 O O . LYS A 1 999 ? 174.916 135.175 124.788 1.00 65.61 999 LYS A O 1
ATOM 7014 N N . SER A 1 1000 ? 173.129 135.219 123.423 1.00 55.21 1000 SER A N 1
ATOM 7015 C CA . SER A 1 1000 ? 173.411 136.546 122.898 1.00 55.43 1000 SER A CA 1
ATOM 7016 C C . SER A 1 1000 ? 172.314 137.555 123.200 1.00 57.62 1000 SER A C 1
ATOM 7017 O O . SER A 1 1000 ? 172.498 138.746 122.919 1.00 58.89 1000 SER A O 1
ATOM 7020 N N . TRP A 1 1001 ? 171.186 137.117 123.763 1.00 53.02 1001 TRP A N 1
ATOM 7021 C CA . TRP A 1 1001 ? 170.042 137.987 124.045 1.00 45.71 1001 TRP A CA 1
ATOM 7022 C C . TRP A 1 1001 ? 169.549 138.685 122.780 1.00 46.94 1001 TRP A C 1
ATOM 7023 O O . TRP A 1 1001 ? 169.143 139.848 122.806 1.00 52.65 1001 TRP A O 1
ATOM 7034 N N . LYS A 1 1002 ? 169.581 137.963 121.665 1.00 48.96 1002 LYS A N 1
ATOM 7035 C CA . LYS A 1 1002 ? 169.115 138.460 120.380 1.00 50.75 1002 LYS A CA 1
ATOM 7036 C C . LYS A 1 1002 ? 167.881 137.682 119.951 1.00 50.34 1002 LYS A C 1
ATOM 7037 O O . LYS A 1 1002 ? 167.762 136.486 120.230 1.00 57.04 1002 LYS A O 1
ATOM 7043 N N . VAL A 1 1003 ? 166.960 138.367 119.277 1.00 45.12 1003 VAL A N 1
ATOM 7044 C CA . VAL A 1 1003 ? 165.780 137.699 118.742 1.00 46.41 1003 VAL A CA 1
ATOM 7045 C C . VAL A 1 1003 ? 166.197 136.872 117.533 1.00 45.86 1003 VAL A C 1
ATOM 7046 O O . VAL A 1 1003 ? 166.613 137.415 116.503 1.00 54.28 1003 VAL A O 1
ATOM 7050 N N . ILE A 1 1004 ? 166.089 135.548 117.655 1.00 41.57 1004 ILE A N 1
ATOM 7051 C CA . ILE A 1 1004 ? 166.495 134.645 116.583 1.00 48.12 1004 ILE A CA 1
ATOM 7052 C C . ILE A 1 1004 ? 165.322 134.172 115.740 1.00 55.77 1004 ILE A C 1
ATOM 7053 O O . ILE A 1 1004 ? 165.541 133.535 114.697 1.00 58.56 1004 ILE A O 1
ATOM 7058 N N . ASP A 1 1005 ? 164.091 134.462 116.149 1.00 54.16 1005 ASP A N 1
ATOM 7059 C CA . ASP A 1 1005 ? 162.919 134.088 115.375 1.00 48.11 1005 ASP A CA 1
ATOM 7060 C C . ASP A 1 1005 ? 161.753 134.959 115.814 1.00 53.28 1005 ASP A C 1
ATOM 7061 O O . ASP A 1 1005 ? 161.648 135.317 116.989 1.00 63.36 1005 ASP A O 1
ATOM 7066 N N . LYS A 1 1006 ? 160.891 135.298 114.861 1.00 55.13 1006 LYS A N 1
ATOM 7067 C CA . LYS A 1 1006 ? 159.730 136.132 115.122 1.00 50.76 1006 LYS A CA 1
ATOM 7068 C C . LYS A 1 1006 ? 158.567 135.665 114.262 1.00 56.25 1006 LYS A C 1
ATOM 7069 O O . LYS A 1 1006 ? 158.750 135.320 113.092 1.00 65.48 1006 LYS A O 1
ATOM 7075 N N . ILE A 1 1007 ? 157.376 135.646 114.854 1.00 50.17 1007 ILE A N 1
ATOM 7076 C CA . ILE A 1 1007 ? 156.132 135.376 114.143 1.00 52.01 1007 ILE A CA 1
ATOM 7077 C C . ILE A 1 1007 ? 155.120 136.424 114.587 1.00 53.56 1007 ILE A C 1
ATOM 7078 O O . ILE A 1 1007 ? 155.098 136.822 115.756 1.00 55.81 1007 ILE A O 1
ATOM 7083 N N . ASP A 1 1008 ? 154.322 136.915 113.643 1.00 58.82 1008 ASP A N 1
ATOM 7084 C CA . ASP A 1 1008 ? 153.394 138.006 113.897 1.00 48.89 1008 ASP A CA 1
ATOM 7085 C C . ASP A 1 1008 ? 151.959 137.510 113.807 1.00 51.94 1008 ASP A C 1
ATOM 7086 O O . ASP A 1 1008 ? 151.614 136.739 112.907 1.00 63.07 1008 ASP A O 1
ATOM 7091 N N . PHE A 1 1009 ? 151.140 137.950 114.737 1.00 43.21 1009 PHE A N 1
ATOM 7092 C CA . PHE A 1 1009 ? 149.705 137.739 114.775 1.00 43.50 1009 PHE A CA 1
ATOM 7093 C C . PHE A 1 1009 ? 148.976 138.950 114.202 1.00 52.32 1009 PHE A C 1
ATOM 7094 O O . PHE A 1 1009 ? 149.482 140.074 114.270 1.00 58.14 1009 PHE A O 1
ATOM 7102 N N . PRO A 1 1010 ? 147.781 138.759 113.629 1.00 56.10 1010 PRO A N 1
ATOM 7103 C CA . PRO A 1 1010 ? 147.122 139.857 112.903 1.00 52.63 1010 PRO A CA 1
ATOM 7104 C C . PRO A 1 1010 ? 146.665 141.016 113.777 1.00 51.74 1010 PRO A C 1
ATOM 7105 O O . PRO A 1 1010 ? 146.893 141.034 114.990 1.00 59.34 1010 PRO A O 1
ATOM 7109 N N . LYS A 1 1011 ? 146.019 141.995 113.145 1.00 57.89 1011 LYS A N 1
ATOM 7110 C CA . LYS A 1 1011 ? 145.510 143.166 113.846 1.00 53.46 1011 LYS A CA 1
ATOM 7111 C C . LYS A 1 1011 ? 144.483 142.759 114.898 1.00 58.33 1011 LYS A C 1
ATOM 7112 O O . LYS A 1 1011 ? 143.751 141.780 114.736 1.00 60.73 1011 LYS A O 1
ATOM 7118 N N . ASN A 1 1012 ? 144.445 143.523 115.992 1.00 59.74 1012 ASN A N 1
ATOM 7119 C CA . ASN A 1 1012 ? 143.530 143.283 117.108 1.00 56.09 1012 ASN A CA 1
ATOM 7120 C C . ASN A 1 1012 ? 143.756 141.894 117.706 1.00 58.08 1012 ASN A C 1
ATOM 7121 O O . ASN A 1 1012 ? 142.851 141.064 117.788 1.00 71.75 1012 ASN A O 1
ATOM 7126 N N . SER A 1 1013 ? 145.000 141.650 118.110 1.00 39.12 1013 SER A N 1
ATOM 7127 C CA . SER A 1 1013 ? 145.389 140.380 118.709 1.00 37.69 1013 SER A CA 1
ATOM 7128 C C . SER A 1 1013 ? 146.373 140.654 119.833 1.00 42.93 1013 SER A C 1
ATOM 7129 O O . SER A 1 1013 ? 147.434 141.237 119.598 1.00 54.64 1013 SER A O 1
ATOM 7132 N N . VAL A 1 1014 ? 146.023 140.239 121.046 1.00 41.88 1014 VAL A N 1
ATOM 7133 C CA . VAL A 1 1014 ? 146.901 140.348 122.204 1.00 47.32 1014 VAL A CA 1
ATOM 7134 C C . VAL A 1 1014 ? 147.112 138.953 122.776 1.00 47.58 1014 VAL A C 1
ATOM 7135 O O . VAL A 1 1014 ? 146.144 138.229 123.038 1.00 52.07 1014 VAL A O 1
ATOM 7139 N N . VAL A 1 1015 ? 148.375 138.570 122.949 1.00 51.25 1015 VAL A N 1
ATOM 7140 C CA . VAL A 1 1015 ? 148.719 137.272 123.525 1.00 44.48 1015 VAL A CA 1
ATOM 7141 C C . VAL A 1 1015 ? 148.480 137.378 125.027 1.00 46.02 1015 VAL A C 1
ATOM 7142 O O . VAL A 1 1015 ? 149.314 137.902 125.765 1.00 54.94 1015 VAL A O 1
ATOM 7146 N N . ASN A 1 1016 ? 147.331 136.881 125.486 1.00 48.17 1016 ASN A N 1
ATOM 7147 C CA . ASN A 1 1016 ? 146.965 137.025 126.887 1.00 41.75 1016 ASN A CA 1
ATOM 7148 C C . ASN A 1 1016 ? 147.632 135.992 127.784 1.00 48.32 1016 ASN A C 1
ATOM 7149 O O . ASN A 1 1016 ? 147.631 136.167 129.006 1.00 52.94 1016 ASN A O 1
ATOM 7154 N N . GLU A 1 1017 ? 148.196 134.929 127.215 1.00 50.16 1017 GLU A N 1
ATOM 7155 C CA . GLU A 1 1017 ? 148.885 133.930 128.017 1.00 49.33 1017 GLU A CA 1
ATOM 7156 C C . GLU A 1 1017 ? 149.795 133.102 127.125 1.00 50.01 1017 GLU A C 1
ATOM 7157 O O . GLU A 1 1017 ? 149.414 132.730 126.013 1.00 60.00 1017 GLU A O 1
ATOM 7163 N N . MET A 1 1018 ? 150.992 132.816 127.627 1.00 46.37 1018 MET A N 1
ATOM 7164 C CA . MET A 1 1018 ? 151.942 131.938 126.964 1.00 38.36 1018 MET A CA 1
ATOM 7165 C C . MET A 1 1018 ? 152.588 131.041 128.006 1.00 54.22 1018 MET A C 1
ATOM 7166 O O . MET A 1 1018 ? 152.922 131.496 129.102 1.00 58.87 1018 MET A O 1
ATOM 7171 N N . ARG A 1 1019 ? 152.749 129.765 127.665 1.00 51.96 1019 ARG A N 1
ATOM 7172 C CA . ARG A 1 1019 ? 153.332 128.794 128.577 1.00 42.94 1019 ARG A CA 1
ATOM 7173 C C . ARG A 1 1019 ? 154.331 127.926 127.827 1.00 44.87 1019 ARG A C 1
ATOM 7174 O O . ARG A 1 1019 ? 154.286 127.805 126.601 1.00 54.92 1019 ARG A O 1
ATOM 7182 N N . SER A 1 1020 ? 155.236 127.316 128.589 1.00 50.84 1020 SER A N 1
ATOM 7183 C CA . SER A 1 1020 ? 156.258 126.432 128.042 1.00 41.10 1020 SER A CA 1
ATOM 7184 C C . SER A 1 1020 ? 155.985 125.020 128.532 1.00 49.92 1020 SER A C 1
ATOM 7185 O O . SER A 1 1020 ? 156.896 124.303 128.959 1.00 64.81 1020 SER A O 1
ATOM 7188 N N . SER A 1 1021 ? 154.718 124.628 128.469 1.00 45.70 1021 SER A N 1
ATOM 7189 C CA . SER A 1 1021 ? 154.208 123.451 129.148 1.00 46.34 1021 SER A CA 1
ATOM 7190 C C . SER A 1 1021 ? 154.768 122.157 128.562 1.00 46.88 1021 SER A C 1
ATOM 7191 O O . SER A 1 1021 ? 155.136 122.073 127.388 1.00 46.45 1021 SER A O 1
ATOM 7194 N N . MET A 1 1022 ? 154.818 121.135 129.414 1.00 55.02 1022 MET A N 1
ATOM 7195 C CA . MET A 1 1022 ? 155.159 119.779 129.006 1.00 54.79 1022 MET A CA 1
ATOM 7196 C C . MET A 1 1022 ? 153.876 119.042 128.646 1.00 55.05 1022 MET A C 1
ATOM 7197 O O . MET A 1 1022 ? 153.019 118.823 129.509 1.00 60.01 1022 MET A O 1
ATOM 7202 N N . ILE A 1 1023 ? 153.746 118.655 127.382 1.00 55.14 1023 ILE A N 1
ATOM 7203 C CA . ILE A 1 1023 ? 152.514 118.087 126.853 1.00 52.28 1023 ILE A CA 1
ATOM 7204 C C . ILE A 1 1023 ? 152.725 116.609 126.559 1.00 55.46 1023 ILE A C 1
ATOM 7205 O O . ILE A 1 1023 ? 153.697 116.229 125.896 1.00 65.64 1023 ILE A O 1
ATOM 7210 N N . GLN A 1 1024 ? 151.810 115.780 127.053 1.00 61.54 1024 GLN A N 1
ATOM 7211 C CA . GLN A 1 1024 ? 151.840 114.349 126.785 1.00 56.61 1024 GLN A CA 1
ATOM 7212 C C . GLN A 1 1024 ? 151.292 114.087 125.389 1.00 55.44 1024 GLN A C 1
ATOM 7213 O O . GLN A 1 1024 ? 150.097 114.278 125.140 1.00 67.43 1024 GLN A O 1
ATOM 7219 N N . ILE A 1 1025 ? 152.162 113.648 124.477 1.00 58.47 1025 ILE A N 1
ATOM 7220 C CA . ILE A 1 1025 ? 151.769 113.398 123.096 1.00 64.36 1025 ILE A CA 1
ATOM 7221 C C . ILE A 1 1025 ? 151.436 111.938 122.841 1.00 68.04 1025 ILE A C 1
ATOM 7222 O O . ILE A 1 1025 ? 151.167 111.564 121.691 1.00 69.54 1025 ILE A O 1
ATOM 7227 N N . ASN A 1 1026 ? 151.447 111.100 123.874 1.00 76.59 1026 ASN A N 1
ATOM 7228 C CA . ASN A 1 1026 ? 151.096 109.690 123.728 1.00 76.60 1026 ASN A CA 1
ATOM 7229 C C . ASN A 1 1026 ? 150.625 109.195 125.087 1.00 78.05 1026 ASN A C 1
ATOM 7230 O O . ASN A 1 1026 ? 151.395 109.205 126.051 1.00 78.39 1026 ASN A O 1
ATOM 7235 N N . SER A 1 1027 ? 149.362 108.771 125.166 1.00 81.10 1027 SER A N 1
ATOM 7236 C CA . SER A 1 1027 ? 148.814 108.329 126.443 1.00 81.57 1027 SER A CA 1
ATOM 7237 C C . SER A 1 1027 ? 149.336 106.954 126.841 1.00 82.16 1027 SER A C 1
ATOM 7238 O O . SER A 1 1027 ? 149.425 106.650 128.035 1.00 79.89 1027 SER A O 1
ATOM 7241 N N . LYS A 1 1028 ? 149.686 106.115 125.866 1.00 84.24 1028 LYS A N 1
ATOM 7242 C CA . LYS A 1 1028 ? 150.154 104.764 126.174 1.00 83.66 1028 LYS A CA 1
ATOM 7243 C C . LYS A 1 1028 ? 151.617 104.775 126.611 1.00 84.05 1028 LYS A C 1
ATOM 7244 O O . LYS A 1 1028 ? 151.948 104.363 127.727 1.00 81.30 1028 LYS A O 1
ATOM 7246 N N . THR A 1 1029 ? 152.506 105.250 125.736 1.00 77.48 1029 THR A N 1
ATOM 7247 C CA . THR A 1 1029 ? 153.930 105.262 126.053 1.00 75.60 1029 THR A CA 1
ATOM 7248 C C . THR A 1 1029 ? 154.303 106.389 127.006 1.00 76.87 1029 THR A C 1
ATOM 7249 O O . THR A 1 1029 ? 155.452 106.446 127.457 1.00 76.89 1029 THR A O 1
ATOM 7253 N N . LYS A 1 1030 ? 153.366 107.289 127.310 1.00 77.99 1030 LYS A N 1
ATOM 7254 C CA . LYS A 1 1030 ? 153.559 108.396 128.242 1.00 77.66 1030 LYS A CA 1
ATOM 7255 C C . LYS A 1 1030 ? 154.645 109.366 127.795 1.00 79.25 1030 LYS A C 1
ATOM 7256 O O . LYS A 1 1030 ? 155.281 110.010 128.634 1.00 79.24 1030 LYS A O 1
ATOM 7262 N N . ARG A 1 1031 ? 154.877 109.491 126.490 1.00 71.62 1031 ARG A N 1
ATOM 7263 C CA . ARG A 1 1031 ? 155.888 110.419 126.003 1.00 65.10 1031 ARG A CA 1
ATOM 7264 C C . ARG A 1 1031 ? 155.416 111.855 126.190 1.00 64.10 1031 ARG A C 1
ATOM 7272 N N . LYS A 1 1032 ? 156.323 112.712 126.648 1.00 59.29 1032 LYS A N 1
ATOM 7273 C CA . LYS A 1 1032 ? 156.034 114.117 126.889 1.00 56.60 1032 LYS A CA 1
ATOM 7274 C C . LYS A 1 1032 ? 156.986 114.981 126.076 1.00 59.78 1032 LYS A C 1
ATOM 7275 O O . LYS A 1 1032 ? 158.161 114.642 125.911 1.00 65.22 1032 LYS A O 1
ATOM 7281 N N . ARG A 1 1033 ? 156.471 116.095 125.564 1.00 53.22 1033 ARG A N 1
ATOM 7282 C CA . ARG A 1 1033 ? 157.264 117.052 124.809 1.00 47.78 1033 ARG A CA 1
ATOM 7283 C C . ARG A 1 1033 ? 156.950 118.457 125.296 1.00 49.13 1033 ARG A C 1
ATOM 7284 O O . ARG A 1 1033 ? 155.802 118.766 125.627 1.00 58.56 1033 ARG A O 1
ATOM 7292 N N . GLU A 1 1034 ? 157.974 119.305 125.341 1.00 52.74 1034 GLU A N 1
ATOM 7293 C CA . GLU A 1 1034 ? 157.813 120.685 125.790 1.00 50.46 1034 GLU A CA 1
ATOM 7294 C C . GLU A 1 1034 ? 157.388 121.538 124.603 1.00 49.92 1034 GLU A C 1
ATOM 7295 O O . GLU A 1 1034 ? 158.187 121.832 123.712 1.00 52.23 1034 GLU A O 1
ATOM 7301 N N . TYR A 1 1035 ? 156.122 121.936 124.590 1.00 43.67 1035 TYR A N 1
ATOM 7302 C CA . TYR A 1 1035 ? 155.576 122.800 123.557 1.00 39.68 1035 TYR A CA 1
ATOM 7303 C C . TYR A 1 1035 ? 155.327 124.189 124.125 1.00 44.73 1035 TYR A C 1
ATOM 7304 O O . TYR A 1 1035 ? 155.094 124.355 125.325 1.00 55.34 1035 TYR A O 1
ATOM 7313 N N . ILE A 1 1036 ? 155.385 125.187 123.252 1.00 43.54 1036 ILE A N 1
ATOM 7314 C CA . ILE A 1 1036 ? 155.032 126.555 123.603 1.00 35.90 1036 ILE A CA 1
ATOM 7315 C C . ILE A 1 1036 ? 153.615 126.802 123.113 1.00 38.98 1036 ILE A C 1
ATOM 7316 O O . ILE A 1 1036 ? 153.355 126.780 121.905 1.00 53.04 1036 ILE A O 1
ATOM 7321 N N . ILE A 1 1037 ? 152.699 127.031 124.046 1.00 43.98 1037 ILE A N 1
ATOM 7322 C CA . ILE A 1 1037 ? 151.293 127.244 123.734 1.00 40.23 1037 ILE A CA 1
ATOM 7323 C C . ILE A 1 1037 ? 150.962 128.694 124.045 1.00 40.97 1037 ILE A C 1
ATOM 7324 O O . ILE A 1 1037 ? 151.078 129.134 125.195 1.00 49.27 1037 ILE A O 1
ATOM 7329 N N . ALA A 1 1038 ? 150.554 129.434 123.021 1.00 39.31 1038 ALA A N 1
ATOM 7330 C CA . ALA A 1 1038 ? 150.241 130.849 123.143 1.00 37.78 1038 ALA A CA 1
ATOM 7331 C C . ALA A 1 1038 ? 148.742 131.047 122.987 1.00 44.49 1038 ALA A C 1
ATOM 7332 O O . ALA A 1 1038 ? 148.146 130.566 122.019 1.00 52.08 1038 ALA A O 1
ATOM 7334 N N . GLY A 1 1039 ? 148.141 131.751 123.939 1.00 46.85 1039 GLY A N 1
ATOM 7335 C CA . GLY A 1 1039 ? 146.727 132.047 123.868 1.00 43.89 1039 GLY A CA 1
ATOM 7336 C C . GLY A 1 1039 ? 146.477 133.453 123.373 1.00 44.76 1039 GLY A C 1
ATOM 7337 O O . GLY A 1 1039 ? 146.791 134.428 124.061 1.00 52.25 1039 GLY A O 1
ATOM 7338 N N . VAL A 1 1040 ? 145.908 133.570 122.180 1.00 35.92 1040 VAL A N 1
ATOM 7339 C CA . VAL A 1 1040 ? 145.697 134.856 121.532 1.00 39.31 1040 VAL A CA 1
ATOM 7340 C C . VAL A 1 1040 ? 144.233 135.238 121.686 1.00 38.65 1040 VAL A C 1
ATOM 7341 O O . VAL A 1 1040 ? 143.339 134.481 121.289 1.00 49.65 1040 VAL A O 1
ATOM 7345 N N . ALA A 1 1041 ? 143.989 136.409 122.260 1.00 37.66 1041 ALA A N 1
ATOM 7346 C CA . ALA A 1 1041 ? 142.652 136.961 122.401 1.00 37.04 1041 ALA A CA 1
ATOM 7347 C C . ALA A 1 1041 ? 142.530 138.181 121.502 1.00 47.98 1041 ALA A C 1
ATOM 7348 O O . ALA A 1 1041 ? 143.426 139.031 121.479 1.00 57.53 1041 ALA A O 1
ATOM 7350 N N . ASN A 1 1042 ? 141.431 138.262 120.759 1.00 50.99 1042 ASN A N 1
ATOM 7351 C CA . ASN A 1 1042 ? 141.202 139.391 119.863 1.00 44.38 1042 ASN A CA 1
ATOM 7352 C C . ASN A 1 1042 ? 140.631 140.541 120.681 1.00 45.20 1042 ASN A C 1
ATOM 7353 O O . ASN A 1 1042 ? 139.452 140.545 121.037 1.00 50.31 1042 ASN A O 1
ATOM 7358 N N . ALA A 1 1043 ? 141.477 141.520 120.985 1.00 48.70 1043 ALA A N 1
ATOM 7359 C CA . ALA A 1 1043 ? 141.079 142.667 121.795 1.00 51.99 1043 ALA A CA 1
ATOM 7360 C C . ALA A 1 1043 ? 140.277 143.616 120.917 1.00 57.07 1043 ALA A C 1
ATOM 7361 O O . ALA A 1 1043 ? 140.835 144.358 120.107 1.00 62.53 1043 ALA A O 1
ATOM 7363 N N . THR A 1 1044 ? 138.958 143.594 121.083 1.00 64.45 1044 THR A N 1
ATOM 7364 C CA . THR A 1 1044 ? 138.049 144.390 120.274 1.00 60.74 1044 THR A CA 1
ATOM 7365 C C . THR A 1 1044 ? 136.968 144.949 121.192 1.00 60.88 1044 THR A C 1
ATOM 7366 O O . THR A 1 1044 ? 137.098 144.933 122.419 1.00 65.17 1044 THR A O 1
ATOM 7370 N N . THR A 1 1045 ? 135.898 145.458 120.593 1.00 61.02 1045 THR A N 1
ATOM 7371 C CA . THR A 1 1045 ? 134.840 146.097 121.357 1.00 63.65 1045 THR A CA 1
ATOM 7372 C C . THR A 1 1045 ? 133.882 145.058 121.939 1.00 64.69 1045 THR A C 1
ATOM 7373 O O . THR A 1 1045 ? 133.944 143.865 121.633 1.00 66.38 1045 THR A O 1
ATOM 7377 N N . GLU A 1 1046 ? 132.989 145.537 122.807 1.00 61.93 1046 GLU A N 1
ATOM 7378 C CA . GLU A 1 1046 ? 131.994 144.663 123.419 1.00 63.31 1046 GLU A CA 1
ATOM 7379 C C . GLU A 1 1046 ? 130.957 144.191 122.406 1.00 64.28 1046 GLU A C 1
ATOM 7380 O O . GLU A 1 1046 ? 130.407 143.094 122.547 1.00 64.84 1046 GLU A O 1
ATOM 7386 N N . ASP A 1 1047 ? 130.698 144.990 121.369 1.00 69.17 1047 ASP A N 1
ATOM 7387 C CA . ASP A 1 1047 ? 129.601 144.688 120.455 1.00 64.41 1047 ASP A CA 1
ATOM 7388 C C . ASP A 1 1047 ? 129.960 143.559 119.495 1.00 65.16 1047 ASP A C 1
ATOM 7389 O O . ASP A 1 1047 ? 129.086 142.787 119.086 1.00 72.43 1047 ASP A O 1
ATOM 7394 N N . THR A 1 1048 ? 131.227 143.451 119.111 1.00 66.78 1048 THR A N 1
ATOM 7395 C CA . THR A 1 1048 ? 131.627 142.381 118.214 1.00 70.81 1048 THR A CA 1
ATOM 7396 C C . THR A 1 1048 ? 131.714 141.058 118.975 1.00 68.05 1048 THR A C 1
ATOM 7397 O O . THR A 1 1048 ? 132.053 141.037 120.161 1.00 69.76 1048 THR A O 1
ATOM 7401 N N . PRO A 1 1049 ? 131.382 139.945 118.326 1.00 67.87 1049 PRO A N 1
ATOM 7402 C CA . PRO A 1 1049 ? 131.486 138.641 118.985 1.00 67.90 1049 PRO A CA 1
ATOM 7403 C C . PRO A 1 1049 ? 132.921 138.342 119.374 1.00 66.27 1049 PRO A C 1
ATOM 7404 O O . PRO A 1 1049 ? 133.854 138.625 118.608 1.00 65.27 1049 PRO A O 1
ATOM 7408 N N . PRO A 1 1050 ? 133.138 137.776 120.559 1.00 61.28 1050 PRO A N 1
ATOM 7409 C CA . PRO A 1 1050 ? 134.507 137.472 120.985 1.00 55.55 1050 PRO A CA 1
ATOM 7410 C C . PRO A 1 1050 ? 135.116 136.368 120.138 1.00 53.29 1050 PRO A C 1
ATOM 7411 O O . PRO A 1 1050 ? 134.462 135.375 119.810 1.00 50.95 1050 PRO A O 1
ATOM 7415 N N . THR A 1 1051 ? 136.383 136.554 119.783 1.00 53.42 1051 THR A N 1
ATOM 7416 C CA . THR A 1 1051 ? 137.124 135.575 119.006 1.00 54.67 1051 THR A CA 1
ATOM 7417 C C . THR A 1 1051 ? 138.537 135.477 119.556 1.00 51.19 1051 THR A C 1
ATOM 7418 O O . THR A 1 1051 ? 139.016 136.368 120.261 1.00 48.44 1051 THR A O 1
ATOM 7422 N N . GLY A 1 1052 ? 139.199 134.376 119.228 1.00 53.10 1052 GLY A N 1
ATOM 7423 C CA . GLY A 1 1052 ? 140.563 134.177 119.675 1.00 46.02 1052 GLY A CA 1
ATOM 7424 C C . GLY A 1 1052 ? 141.176 132.994 118.964 1.00 47.40 1052 GLY A C 1
ATOM 7425 O O . GLY A 1 1052 ? 140.541 132.340 118.134 1.00 53.87 1052 GLY A O 1
ATOM 7426 N N . ALA A 1 1053 ? 142.434 132.730 119.301 1.00 41.66 1053 ALA A N 1
ATOM 7427 C CA . ALA A 1 1053 ? 143.147 131.606 118.723 1.00 38.31 1053 ALA A CA 1
ATOM 7428 C C . ALA A 1 1053 ? 144.196 131.124 119.710 1.00 43.88 1053 ALA A C 1
ATOM 7429 O O . ALA A 1 1053 ? 144.641 131.868 120.588 1.00 50.70 1053 ALA A O 1
ATOM 7431 N N . PHE A 1 1054 ? 144.582 129.863 119.560 1.00 44.24 1054 PHE A N 1
ATOM 7432 C CA . PHE A 1 1054 ? 145.681 129.288 120.317 1.00 41.03 1054 PHE A CA 1
ATOM 7433 C C . PHE A 1 1054 ? 146.645 128.624 119.348 1.00 47.71 1054 PHE A C 1
ATOM 7434 O O . PHE A 1 1054 ? 146.224 127.954 118.400 1.00 52.65 1054 PHE A O 1
ATOM 7442 N N . HIS A 1 1055 ? 147.936 128.825 119.581 1.00 49.60 1055 HIS A N 1
ATOM 7443 C CA . HIS A 1 1055 ? 148.979 128.278 118.731 1.00 41.52 1055 HIS A CA 1
ATOM 7444 C C . HIS A 1 1055 ? 149.925 127.437 119.570 1.00 42.85 1055 HIS A C 1
ATOM 7445 O O . HIS A 1 1055 ? 150.321 127.838 120.668 1.00 53.36 1055 HIS A O 1
ATOM 7452 N N . ILE A 1 1056 ? 150.282 126.270 119.048 1.00 42.42 1056 ILE A N 1
ATOM 7453 C CA . ILE A 1 1056 ? 151.208 125.358 119.705 1.00 39.96 1056 ILE A CA 1
ATOM 7454 C C . ILE A 1 1056 ? 152.482 125.328 118.876 1.00 47.88 1056 ILE A C 1
ATOM 7455 O O . ILE A 1 1056 ? 152.455 124.958 117.696 1.00 52.67 1056 ILE A O 1
ATOM 7460 N N . TYR A 1 1057 ? 153.595 125.713 119.491 1.00 45.47 1057 TYR A N 1
ATOM 7461 C CA . TYR A 1 1057 ? 154.871 125.834 118.804 1.00 38.32 1057 TYR A CA 1
ATOM 7462 C C . TYR A 1 1057 ? 155.858 124.819 119.355 1.00 44.40 1057 TYR A C 1
ATOM 7463 O O . TYR A 1 1057 ? 155.921 124.592 120.567 1.00 54.00 1057 TYR A O 1
ATOM 7472 N N . ASP A 1 1058 ? 156.621 124.210 118.458 1.00 50.26 1058 ASP A N 1
ATOM 7473 C CA . ASP A 1 1058 ? 157.711 123.317 118.819 1.00 53.56 1058 ASP A CA 1
ATOM 7474 C C . ASP A 1 1058 ? 159.024 123.963 118.406 1.00 58.76 1058 ASP A C 1
ATOM 7475 O O . ASP A 1 1058 ? 159.184 124.365 117.249 1.00 66.73 1058 ASP A O 1
ATOM 7480 N N . VAL A 1 1059 ? 159.952 124.074 119.349 1.00 55.66 1059 VAL A N 1
ATOM 7481 C CA . VAL A 1 1059 ? 161.262 124.643 119.058 1.00 55.87 1059 VAL A CA 1
ATOM 7482 C C . VAL A 1 1059 ? 162.128 123.555 118.439 1.00 52.70 1059 VAL A C 1
ATOM 7483 O O . VAL A 1 1059 ? 162.374 122.515 119.058 1.00 62.21 1059 VAL A O 1
ATOM 7487 N N . ILE A 1 1060 ? 162.590 123.792 117.215 1.00 45.67 1060 ILE A N 1
ATOM 7488 C CA . ILE A 1 1060 ? 163.329 122.803 116.443 1.00 55.26 1060 ILE A CA 1
ATOM 7489 C C . ILE A 1 1060 ? 164.718 123.345 116.144 1.00 57.87 1060 ILE A C 1
ATOM 7490 O O . ILE A 1 1060 ? 164.878 124.528 115.822 1.00 60.38 1060 ILE A O 1
ATOM 7495 N N . GLU A 1 1061 ? 165.720 122.480 116.263 1.00 63.69 1061 GLU A N 1
ATOM 7496 C CA . GLU A 1 1061 ? 167.084 122.866 115.933 1.00 62.77 1061 GLU A CA 1
ATOM 7497 C C . GLU A 1 1061 ? 167.262 122.909 114.421 1.00 64.68 1061 GLU A C 1
ATOM 7498 O O . GLU A 1 1061 ? 166.885 121.971 113.713 1.00 67.19 1061 GLU A O 1
ATOM 7500 N N . VAL A 1 1062 ? 167.839 124.004 113.927 1.00 70.23 1062 VAL A N 1
ATOM 7501 C CA . VAL A 1 1062 ? 168.042 124.211 112.501 1.00 66.43 1062 VAL A CA 1
ATOM 7502 C C . VAL A 1 1062 ? 169.499 124.578 112.261 1.00 70.97 1062 VAL A C 1
ATOM 7503 O O . VAL A 1 1062 ? 170.256 124.864 113.191 1.00 73.91 1062 VAL A O 1
ATOM 7507 N N . VAL A 1 1063 ? 169.888 124.561 110.994 1.00 80.14 1063 VAL A N 1
ATOM 7508 C CA . VAL A 1 1063 ? 171.249 124.966 110.625 1.00 81.35 1063 VAL A CA 1
ATOM 7509 C C . VAL A 1 1063 ? 171.396 126.467 110.846 1.00 84.15 1063 VAL A C 1
ATOM 7510 O O . VAL A 1 1063 ? 170.596 127.251 110.305 1.00 84.70 1063 VAL A O 1
ATOM 7514 N N . PRO A 1 1064 ? 172.378 126.915 111.626 1.00 83.43 1064 PRO A N 1
ATOM 7515 C CA . PRO A 1 1064 ? 172.497 128.351 111.900 1.00 81.43 1064 PRO A CA 1
ATOM 7516 C C . PRO A 1 1064 ? 172.893 129.128 110.655 1.00 82.49 1064 PRO A C 1
ATOM 7517 O O . PRO A 1 1064 ? 173.639 128.638 109.803 1.00 82.13 1064 PRO A O 1
ATOM 7521 N N . GLU A 1 1065 ? 172.374 130.348 110.554 1.00 90.51 1065 GLU A N 1
ATOM 7522 C CA . GLU A 1 1065 ? 172.794 131.240 109.484 1.00 88.97 1065 GLU A CA 1
ATOM 7523 C C . GLU A 1 1065 ? 174.248 131.652 109.698 1.00 91.83 1065 GLU A C 1
ATOM 7524 O O . GLU A 1 1065 ? 174.629 131.991 110.817 1.00 89.91 1065 GLU A O 1
ATOM 7526 N N . PRO A 1 1066 ? 175.076 131.618 108.653 1.00 102.88 1066 PRO A N 1
ATOM 7527 C CA . PRO A 1 1066 ? 176.488 131.973 108.821 1.00 101.46 1066 PRO A CA 1
ATOM 7528 C C . PRO A 1 1066 ? 176.655 133.371 109.396 1.00 101.91 1066 PRO A C 1
ATOM 7529 O O . PRO A 1 1066 ? 175.953 134.309 109.016 1.00 99.72 1066 PRO A O 1
ATOM 7533 N N . GLY A 1 1067 ? 177.602 133.500 110.320 1.00 99.31 1067 GLY A N 1
ATOM 7534 C CA . GLY A 1 1067 ? 177.835 134.763 110.993 1.00 98.57 1067 GLY A CA 1
ATOM 7535 C C . GLY A 1 1067 ? 177.214 134.814 112.373 1.00 99.00 1067 GLY A C 1
ATOM 7536 O O . GLY A 1 1067 ? 177.818 135.335 113.315 1.00 99.75 1067 GLY A O 1
ATOM 7537 N N . LYS A 1 1068 ? 176.008 134.268 112.506 1.00 90.20 1068 LYS A N 1
ATOM 7538 C CA . LYS A 1 1068 ? 175.295 134.225 113.783 1.00 87.47 1068 LYS A CA 1
ATOM 7539 C C . LYS A 1 1068 ? 175.125 132.776 114.215 1.00 87.57 1068 LYS A C 1
ATOM 7540 O O . LYS A 1 1068 ? 174.235 132.073 113.705 1.00 85.73 1068 LYS A O 1
ATOM 7542 N N . PRO A 1 1069 ? 175.947 132.280 115.145 1.00 82.77 1069 PRO A N 1
ATOM 7543 C CA . PRO A 1 1069 ? 175.827 130.872 115.550 1.00 81.69 1069 PRO A CA 1
ATOM 7544 C C . PRO A 1 1069 ? 174.650 130.597 116.468 1.00 83.58 1069 PRO A C 1
ATOM 7545 O O . PRO A 1 1069 ? 174.264 129.431 116.614 1.00 81.00 1069 PRO A O 1
ATOM 7549 N N . ASP A 1 1070 ? 174.070 131.622 117.093 1.00 81.17 1070 ASP A N 1
ATOM 7550 C CA . ASP A 1 1070 ? 172.964 131.411 118.016 1.00 76.11 1070 ASP A CA 1
ATOM 7551 C C . ASP A 1 1070 ? 171.628 131.215 117.313 1.00 73.91 1070 ASP A C 1
ATOM 7552 O O . ASP A 1 1070 ? 170.660 130.811 117.965 1.00 77.63 1070 ASP A O 1
ATOM 7557 N N . THR A 1 1071 ? 171.548 131.489 116.014 1.00 69.01 1071 THR A N 1
ATOM 7558 C CA . THR A 1 1071 ? 170.313 131.281 115.258 1.00 70.21 1071 THR A CA 1
ATOM 7559 C C . THR A 1 1071 ? 170.206 129.845 114.756 1.00 73.36 1071 THR A C 1
ATOM 7560 O O . THR A 1 1071 ? 169.968 129.591 113.577 1.00 73.86 1071 THR A O 1
ATOM 7564 N N . ASN A 1 1072 ? 170.377 128.889 115.666 1.00 67.76 1072 ASN A N 1
ATOM 7565 C CA . ASN A 1 1072 ? 170.266 127.473 115.351 1.00 65.80 1072 ASN A CA 1
ATOM 7566 C C . ASN A 1 1072 ? 168.931 126.885 115.783 1.00 70.32 1072 ASN A C 1
ATOM 7567 O O . ASN A 1 1072 ? 168.758 125.663 115.737 1.00 72.01 1072 ASN A O 1
ATOM 7572 N N . TYR A 1 1073 ? 167.987 127.724 116.199 1.00 64.91 1073 TYR A N 1
ATOM 7573 C CA . TYR A 1 1073 ? 166.662 127.284 116.604 1.00 54.05 1073 TYR A CA 1
ATOM 7574 C C . TYR A 1 1073 ? 165.610 128.133 115.909 1.00 57.98 1073 TYR A C 1
ATOM 7575 O O . TYR A 1 1073 ? 165.815 129.323 115.659 1.00 64.81 1073 TYR A O 1
ATOM 7584 N N . LYS A 1 1074 ? 164.478 127.507 115.601 1.00 57.17 1074 LYS A N 1
ATOM 7585 C CA . LYS A 1 1074 ? 163.358 128.197 114.981 1.00 53.88 1074 LYS A CA 1
ATOM 7586 C C . LYS A 1 1074 ? 162.068 127.726 115.631 1.00 58.16 1074 LYS A C 1
ATOM 7587 O O . LYS A 1 1074 ? 162.027 126.695 116.305 1.00 63.50 1074 LYS A O 1
ATOM 7593 N N . LEU A 1 1075 ? 161.009 128.501 115.425 1.00 58.37 1075 LEU A N 1
ATOM 7594 C CA . LEU A 1 1075 ? 159.684 128.144 115.910 1.00 54.28 1075 LEU A CA 1
ATOM 7595 C C . LEU A 1 1075 ? 158.926 127.427 114.801 1.00 56.49 1075 LEU A C 1
ATOM 7596 O O . LEU A 1 1075 ? 158.752 127.974 113.707 1.00 64.53 1075 LEU A O 1
ATOM 7601 N N . LYS A 1 1076 ? 158.479 126.209 115.082 1.00 56.85 1076 LYS A N 1
ATOM 7602 C CA . LYS A 1 1076 ? 157.643 125.447 114.165 1.00 56.99 1076 LYS A CA 1
ATOM 7603 C C . LYS A 1 1076 ? 156.253 125.335 114.770 1.00 58.70 1076 LYS A C 1
ATOM 7604 O O . LYS A 1 1076 ? 156.099 124.845 115.893 1.00 66.29 1076 LYS A O 1
ATOM 7610 N N . GLU A 1 1077 ? 155.247 125.791 114.030 1.00 57.89 1077 GLU A N 1
ATOM 7611 C CA . GLU A 1 1077 ? 153.867 125.724 114.494 1.00 55.97 1077 GLU A CA 1
ATOM 7612 C C . GLU A 1 1077 ? 153.308 124.346 114.170 1.00 59.48 1077 GLU A C 1
ATOM 7613 O O . GLU A 1 1077 ? 153.021 124.042 113.008 1.00 62.34 1077 GLU A O 1
ATOM 7619 N N . ILE A 1 1078 ? 153.154 123.509 115.195 1.00 56.09 1078 ILE A N 1
ATOM 7620 C CA . ILE A 1 1078 ? 152.598 122.179 114.980 1.00 53.23 1078 ILE A CA 1
ATOM 7621 C C . ILE A 1 1078 ? 151.078 122.203 114.917 1.00 56.02 1078 ILE A C 1
ATOM 7622 O O . ILE A 1 1078 ? 150.478 121.303 114.318 1.00 60.47 1078 ILE A O 1
ATOM 7627 N N . PHE A 1 1079 ? 150.439 123.208 115.512 1.00 52.57 1079 PHE A N 1
ATOM 7628 C CA . PHE A 1 1079 ? 148.990 123.325 115.453 1.00 48.82 1079 PHE A CA 1
ATOM 7629 C C . PHE A 1 1079 ? 148.584 124.751 115.789 1.00 49.95 1079 PHE A C 1
ATOM 7630 O O . PHE A 1 1079 ? 149.209 125.411 116.621 1.00 52.75 1079 PHE A O 1
ATOM 7638 N N . GLN A 1 1080 ? 147.528 125.212 115.126 1.00 59.77 1080 GLN A N 1
ATOM 7639 C CA . GLN A 1 1080 ? 146.892 126.479 115.447 1.00 54.37 1080 GLN A CA 1
ATOM 7640 C C . GLN A 1 1080 ? 145.415 126.365 115.106 1.00 56.77 1080 GLN A C 1
ATOM 7641 O O . GLN A 1 1080 ? 145.025 125.584 114.234 1.00 61.95 1080 GLN A O 1
ATOM 7647 N N . GLU A 1 1081 ? 144.594 127.147 115.802 1.00 52.78 1081 GLU A N 1
ATOM 7648 C CA . GLU A 1 1081 ? 143.155 127.096 115.583 1.00 53.90 1081 GLU A CA 1
ATOM 7649 C C . GLU A 1 1081 ? 142.525 128.394 116.055 1.00 58.52 1081 GLU A C 1
ATOM 7650 O O . GLU A 1 1081 ? 142.791 128.841 117.174 1.00 61.13 1081 GLU A O 1
ATOM 7656 N N . GLU A 1 1082 ? 141.693 128.990 115.206 1.00 56.82 1082 GLU A N 1
ATOM 7657 C CA . GLU A 1 1082 ? 140.874 130.128 115.595 1.00 55.05 1082 GLU A CA 1
ATOM 7658 C C . GLU A 1 1082 ? 139.596 129.610 116.240 1.00 55.75 1082 GLU A C 1
ATOM 7659 O O . GLU A 1 1082 ? 138.906 128.760 115.668 1.00 60.56 1082 GLU A O 1
ATOM 7665 N N . VAL A 1 1083 ? 139.285 130.118 117.429 1.00 53.28 1083 VAL A N 1
ATOM 7666 C CA . VAL A 1 1083 ? 138.164 129.622 118.214 1.00 51.65 1083 VAL A CA 1
ATOM 7667 C C . VAL A 1 1083 ? 137.257 130.783 118.588 1.00 53.36 1083 VAL A C 1
ATOM 7668 O O . VAL A 1 1083 ? 137.687 131.939 118.654 1.00 55.16 1083 VAL A O 1
ATOM 7672 N N . SER A 1 1084 ? 135.988 130.467 118.829 1.00 55.57 1084 SER A N 1
ATOM 7673 C CA . SER A 1 1084 ? 135.026 131.465 119.272 1.00 56.27 1084 SER A CA 1
ATOM 7674 C C . SER A 1 1084 ? 135.270 131.802 120.736 1.00 58.05 1084 SER A C 1
ATOM 7675 O O . SER A 1 1084 ? 135.420 130.907 121.573 1.00 61.49 1084 SER A O 1
ATOM 7678 N N . GLY A 1 1085 ? 135.306 133.094 121.044 1.00 58.03 1085 GLY A N 1
ATOM 7679 C CA . GLY A 1 1085 ? 135.577 133.537 122.396 1.00 48.77 1085 GLY A CA 1
ATOM 7680 C C . GLY A 1 1085 ? 137.037 133.865 122.617 1.00 51.95 1085 GLY A C 1
ATOM 7681 O O . GLY A 1 1085 ? 137.918 133.191 122.075 1.00 60.74 1085 GLY A O 1
ATOM 7682 N N . THR A 1 1086 ? 137.307 134.898 123.408 1.00 45.13 1086 THR A N 1
ATOM 7683 C CA . THR A 1 1086 ? 138.681 135.314 123.653 1.00 42.23 1086 THR A CA 1
ATOM 7684 C C . THR A 1 1086 ? 139.427 134.258 124.457 1.00 46.47 1086 THR A C 1
ATOM 7685 O O . THR A 1 1086 ? 138.896 133.692 125.416 1.00 50.16 1086 THR A O 1
ATOM 7689 N N . VAL A 1 1087 ? 140.670 133.995 124.061 1.00 43.20 1087 VAL A N 1
ATOM 7690 C CA . VAL A 1 1087 ? 141.536 133.068 124.778 1.00 40.08 1087 VAL A CA 1
ATOM 7691 C C . VAL A 1 1087 ? 142.323 133.892 125.791 1.00 45.15 1087 VAL A C 1
ATOM 7692 O O . VAL A 1 1087 ? 143.341 134.502 125.462 1.00 58.28 1087 VAL A O 1
ATOM 7696 N N . SER A 1 1088 ? 141.844 133.912 127.034 1.00 40.49 1088 SER A N 1
ATOM 7697 C CA . SER A 1 1088 ? 142.436 134.755 128.062 1.00 41.10 1088 SER A CA 1
ATOM 7698 C C . SER A 1 1088 ? 143.502 134.048 128.884 1.00 44.95 1088 SER A C 1
ATOM 7699 O O . SER A 1 1088 ? 144.315 134.723 129.525 1.00 52.85 1088 SER A O 1
ATOM 7702 N N . THR A 1 1089 ? 143.523 132.718 128.888 1.00 43.45 1089 THR A N 1
ATOM 7703 C CA . THR A 1 1089 ? 144.508 131.992 129.673 1.00 41.46 1089 THR A CA 1
ATOM 7704 C C . THR A 1 1089 ? 144.833 130.676 128.985 1.00 40.98 1089 THR A C 1
ATOM 7705 O O . THR A 1 1089 ? 144.055 130.161 128.178 1.00 45.08 1089 THR A O 1
ATOM 7709 N N . VAL A 1 1090 ? 146.009 130.148 129.307 1.00 40.94 1090 VAL A N 1
ATOM 7710 C CA . VAL A 1 1090 ? 146.469 128.854 128.820 1.00 36.79 1090 VAL A CA 1
ATOM 7711 C C . VAL A 1 1090 ? 147.134 128.135 129.984 1.00 42.07 1090 VAL A C 1
ATOM 7712 O O . VAL A 1 1090 ? 147.953 128.725 130.695 1.00 53.00 1090 VAL A O 1
ATOM 7716 N N . CYS A 1 1091 ? 146.781 126.869 130.187 1.00 45.31 1091 CYS A N 1
ATOM 7717 C CA . CYS A 1 1091 ? 147.371 126.088 131.261 1.00 40.03 1091 CYS A CA 1
ATOM 7718 C C . CYS A 1 1091 ? 147.421 124.627 130.849 1.00 44.83 1091 CYS A C 1
ATOM 7719 O O . CYS A 1 1091 ? 146.559 124.146 130.111 1.00 61.74 1091 CYS A O 1
ATOM 7722 N N . GLU A 1 1092 ? 148.438 123.928 131.338 1.00 47.01 1092 GLU A N 1
ATOM 7723 C CA . GLU A 1 1092 ? 148.618 122.506 131.086 1.00 50.01 1092 GLU A CA 1
ATOM 7724 C C . GLU A 1 1092 ? 148.220 121.716 132.322 1.00 46.83 1092 GLU A C 1
ATOM 7725 O O . GLU A 1 1092 ? 148.641 122.046 133.435 1.00 49.86 1092 GLU A O 1
ATOM 7731 N N . VAL A 1 1093 ? 147.419 120.674 132.123 1.00 38.23 1093 VAL A N 1
ATOM 7732 C CA . VAL A 1 1093 ? 146.998 119.791 133.202 1.00 41.50 1093 VAL A CA 1
ATOM 7733 C C . VAL A 1 1093 ? 147.318 118.351 132.816 1.00 46.18 1093 VAL A C 1
ATOM 7734 O O . VAL A 1 1093 ? 146.809 117.841 131.811 1.00 53.46 1093 VAL A O 1
ATOM 7738 N N . SER A 1 1094 ? 148.187 117.712 133.601 1.00 44.62 1094 SER A N 1
ATOM 7739 C CA . SER A 1 1094 ? 148.504 116.290 133.458 1.00 45.94 1094 SER A CA 1
ATOM 7740 C C . SER A 1 1094 ? 148.853 115.925 132.017 1.00 50.21 1094 SER A C 1
ATOM 7741 O O . SER A 1 1094 ? 148.365 114.936 131.468 1.00 56.18 1094 SER A O 1
ATOM 7744 N N . GLY A 1 1095 ? 149.705 116.735 131.396 1.00 50.27 1095 GLY A N 1
ATOM 7745 C CA . GLY A 1 1095 ? 150.137 116.480 130.040 1.00 47.69 1095 GLY A CA 1
ATOM 7746 C C . GLY A 1 1095 ? 149.191 116.958 128.963 1.00 48.27 1095 GLY A C 1
ATOM 7747 O O . GLY A 1 1095 ? 149.508 116.815 127.776 1.00 58.01 1095 GLY A O 1
ATOM 7748 N N . ARG A 1 1096 ? 148.044 117.513 129.334 1.00 48.53 1096 ARG A N 1
ATOM 7749 C CA . ARG A 1 1096 ? 147.099 118.094 128.396 1.00 43.84 1096 ARG A CA 1
ATOM 7750 C C . ARG A 1 1096 ? 146.906 119.559 128.750 1.00 43.73 1096 ARG A C 1
ATOM 7751 O O . ARG A 1 1096 ? 147.030 119.950 129.913 1.00 58.64 1096 ARG A O 1
ATOM 7759 N N . PHE A 1 1097 ? 146.606 120.375 127.746 1.00 39.44 1097 PHE A N 1
ATOM 7760 C CA . PHE A 1 1097 ? 146.526 121.815 127.934 1.00 38.25 1097 PHE A CA 1
ATOM 7761 C C . PHE A 1 1097 ? 145.076 122.271 127.900 1.00 41.44 1097 PHE A C 1
ATOM 7762 O O . PHE A 1 1097 ? 144.273 121.772 127.105 1.00 54.39 1097 PHE A O 1
ATOM 7770 N N . MET A 1 1098 ? 144.746 123.211 128.778 1.00 46.84 1098 MET A N 1
ATOM 7771 C CA . MET A 1 1098 ? 143.417 123.794 128.855 1.00 42.48 1098 MET A CA 1
ATOM 7772 C C . MET A 1 1098 ? 143.514 125.282 128.562 1.00 44.50 1098 MET A C 1
ATOM 7773 O O . MET A 1 1098 ? 144.346 125.981 129.149 1.00 56.42 1098 MET A O 1
ATOM 7778 N N . ILE A 1 1099 ? 142.669 125.763 127.655 1.00 39.17 1099 ILE A N 1
ATOM 7779 C CA . ILE A 1 1099 ? 142.578 127.182 127.353 1.00 41.13 1099 ILE A CA 1
ATOM 7780 C C . ILE A 1 1099 ? 141.181 127.657 127.722 1.00 35.94 1099 ILE A C 1
ATOM 7781 O O . ILE A 1 1099 ? 140.228 126.878 127.788 1.00 47.03 1099 ILE A O 1
ATOM 7786 N N . SER A 1 1100 ? 141.072 128.954 127.977 1.00 43.51 1100 SER A N 1
ATOM 7787 C CA . SER A 1 1100 ? 139.811 129.573 128.352 1.00 42.19 1100 SER A CA 1
ATOM 7788 C C . SER A 1 1100 ? 139.225 130.300 127.153 1.00 44.54 1100 SER A C 1
ATOM 7789 O O . SER A 1 1100 ? 139.894 131.137 126.543 1.00 61.77 1100 SER A O 1
ATOM 7792 N N . GLN A 1 1101 ? 137.983 129.978 126.821 1.00 47.44 1101 GLN A N 1
ATOM 7793 C CA . GLN A 1 1101 ? 137.219 130.743 125.853 1.00 45.09 1101 GLN A CA 1
ATOM 7794 C C . GLN A 1 1101 ? 136.177 131.571 126.601 1.00 53.29 1101 GLN A C 1
ATOM 7795 O O . GLN A 1 1101 ? 136.138 131.592 127.834 1.00 64.15 1101 GLN A O 1
ATOM 7801 N N . SER A 1 1102 ? 135.338 132.281 125.852 1.00 49.70 1102 SER A N 1
ATOM 7802 C CA . SER A 1 1102 ? 134.370 133.170 126.483 1.00 51.68 1102 SER A CA 1
ATOM 7803 C C . SER A 1 1102 ? 133.421 132.387 127.381 1.00 61.04 1102 SER A C 1
ATOM 7804 O O . SER A 1 1102 ? 132.557 131.651 126.891 1.00 66.14 1102 SER A O 1
ATOM 7807 N N . GLN A 1 1103 ? 133.581 132.549 128.696 1.00 47.21 1103 GLN A N 1
ATOM 7808 C CA . GLN A 1 1103 ? 132.782 131.832 129.690 1.00 48.38 1103 GLN A CA 1
ATOM 7809 C C . GLN A 1 1103 ? 132.864 130.323 129.474 1.00 46.63 1103 GLN A C 1
ATOM 7810 O O . GLN A 1 1103 ? 131.868 129.603 129.566 1.00 56.30 1103 GLN A O 1
ATOM 7816 N N . LYS A 1 1104 ? 134.070 129.839 129.190 1.00 50.61 1104 LYS A N 1
ATOM 7817 C CA . LYS A 1 1104 ? 134.271 128.440 128.848 1.00 46.45 1104 LYS A CA 1
ATOM 7818 C C . LYS A 1 1104 ? 135.750 128.108 128.976 1.00 53.11 1104 LYS A C 1
ATOM 7819 O O . LYS A 1 1104 ? 136.604 128.932 128.642 1.00 59.38 1104 LYS A O 1
ATOM 7825 N N . VAL A 1 1105 ? 136.046 126.905 129.462 1.00 41.62 1105 VAL A N 1
ATOM 7826 C CA . VAL A 1 1105 ? 137.399 126.361 129.441 1.00 41.83 1105 VAL A CA 1
ATOM 7827 C C . VAL A 1 1105 ? 137.351 125.000 128.762 1.00 43.96 1105 VAL A C 1
ATOM 7828 O O . VAL A 1 1105 ? 136.515 124.157 129.105 1.00 54.60 1105 VAL A O 1
ATOM 7832 N N . LEU A 1 1106 ? 138.234 124.795 127.789 1.00 43.65 1106 LEU A N 1
ATOM 7833 C CA . LEU A 1 1106 ? 138.299 123.556 127.028 1.00 41.55 1106 LEU A CA 1
ATOM 7834 C C . LEU A 1 1106 ? 139.657 122.908 127.245 1.00 48.97 1106 LEU A C 1
ATOM 7835 O O . LEU A 1 1106 ? 140.691 123.569 127.113 1.00 54.97 1106 LEU A O 1
ATOM 7840 N N . VAL A 1 1107 ? 139.651 121.620 127.572 1.00 42.31 1107 VAL A N 1
ATOM 7841 C CA . VAL A 1 1107 ? 140.870 120.834 127.713 1.00 39.12 1107 VAL A CA 1
ATOM 7842 C C . VAL A 1 1107 ? 141.065 120.027 126.440 1.00 39.53 1107 VAL A C 1
ATOM 7843 O O . VAL A 1 1107 ? 140.158 119.307 126.007 1.00 46.89 1107 VAL A O 1
ATOM 7847 N N . ARG A 1 1108 ? 142.242 120.149 125.838 1.00 41.28 1108 ARG A N 1
ATOM 7848 C CA . ARG A 1 1108 ? 142.583 119.425 124.627 1.00 38.91 1108 ARG A CA 1
ATOM 7849 C C . ARG A 1 1108 ? 143.850 118.614 124.854 1.00 47.91 1108 ARG A C 1
ATOM 7850 O O . ARG A 1 1108 ? 144.634 118.888 125.766 1.00 59.65 1108 ARG A O 1
ATOM 7858 N N . ASP A 1 1109 ? 144.044 117.606 124.010 1.00 51.36 1109 ASP A N 1
ATOM 7859 C CA . ASP A 1 1109 ? 145.248 116.792 124.037 1.00 59.26 1109 ASP A CA 1
ATOM 7860 C C . ASP A 1 1109 ? 145.824 116.675 122.633 1.00 62.68 1109 ASP A C 1
ATOM 7861 O O . ASP A 1 1109 ? 145.105 116.768 121.636 1.00 65.73 1109 ASP A O 1
ATOM 7866 N N . ILE A 1 1110 ? 147.139 116.493 122.567 1.00 66.72 1110 ILE A N 1
ATOM 7867 C CA . ILE A 1 1110 ? 147.868 116.394 121.310 1.00 66.00 1110 ILE A CA 1
ATOM 7868 C C . ILE A 1 1110 ? 148.324 114.954 121.136 1.00 68.48 1110 ILE A C 1
ATOM 7869 O O . ILE A 1 1110 ? 148.867 114.352 122.069 1.00 71.49 1110 ILE A O 1
ATOM 7874 N N . GLN A 1 1111 ? 148.092 114.400 119.951 1.00 76.42 1111 GLN A N 1
ATOM 7875 C CA . GLN A 1 1111 ? 148.580 113.074 119.621 1.00 76.20 1111 GLN A CA 1
ATOM 7876 C C . GLN A 1 1111 ? 149.943 113.181 118.941 1.00 81.02 1111 GLN A C 1
ATOM 7877 O O . GLN A 1 1111 ? 150.513 114.264 118.797 1.00 81.95 1111 GLN A O 1
ATOM 7883 N N . GLU A 1 1112 ? 150.482 112.036 118.519 1.00 89.17 1112 GLU A N 1
ATOM 7884 C CA . GLU A 1 1112 ? 151.782 112.041 117.857 1.00 85.61 1112 GLU A CA 1
ATOM 7885 C C . GLU A 1 1112 ? 151.709 112.729 116.500 1.00 85.56 1112 GLU A C 1
ATOM 7886 O O . GLU A 1 1112 ? 152.678 113.361 116.063 1.00 85.73 1112 GLU A O 1
ATOM 7892 N N . ASP A 1 1113 ? 150.567 112.623 115.821 1.00 81.98 1113 ASP A N 1
ATOM 7893 C CA . ASP A 1 1113 ? 150.404 113.209 114.495 1.00 80.59 1113 ASP A CA 1
ATOM 7894 C C . ASP A 1 1113 ? 149.998 114.676 114.575 1.00 79.11 1113 ASP A C 1
ATOM 7895 O O . ASP A 1 1113 ? 149.466 115.229 113.607 1.00 79.80 1113 ASP A O 1
ATOM 7900 N N . ASN A 1 1114 ? 150.238 115.306 115.727 1.00 77.71 1114 ASN A N 1
ATOM 7901 C CA . ASN A 1 1114 ? 149.977 116.733 115.926 1.00 77.68 1114 ASN A CA 1
ATOM 7902 C C . ASN A 1 1114 ? 148.503 117.074 115.728 1.00 79.35 1114 ASN A C 1
ATOM 7903 O O . ASN A 1 1114 ? 148.158 118.157 115.250 1.00 79.16 1114 ASN A O 1
ATOM 7908 N N . SER A 1 1115 ? 147.622 116.150 116.097 1.00 76.48 1115 SER A N 1
ATOM 7909 C CA . SER A 1 1115 ? 146.184 116.377 116.060 1.00 73.58 1115 SER A CA 1
ATOM 7910 C C . SER A 1 1115 ? 145.710 116.783 117.448 1.00 74.48 1115 SER A C 1
ATOM 7911 O O . SER A 1 1115 ? 146.040 116.124 118.438 1.00 73.44 1115 SER A O 1
ATOM 7914 N N . VAL A 1 1116 ? 144.941 117.866 117.516 1.00 58.32 1116 VAL A N 1
ATOM 7915 C CA . VAL A 1 1116 ? 144.478 118.429 118.779 1.00 53.89 1116 VAL A CA 1
ATOM 7916 C C . VAL A 1 1116 ? 142.960 118.347 118.808 1.00 54.58 1116 VAL A C 1
ATOM 7917 O O . VAL A 1 1116 ? 142.286 118.881 117.918 1.00 67.88 1116 VAL A O 1
ATOM 7921 N N . ILE A 1 1117 ? 142.425 117.685 119.827 1.00 50.19 1117 ILE A N 1
ATOM 7922 C CA . ILE A 1 1117 ? 140.983 117.506 119.975 1.00 52.40 1117 ILE A CA 1
ATOM 7923 C C . ILE A 1 1117 ? 140.584 117.840 121.407 1.00 51.98 1117 ILE A C 1
ATOM 7924 O O . ILE A 1 1117 ? 141.285 117.448 122.351 1.00 59.81 1117 ILE A O 1
ATOM 7929 N N . PRO A 1 1118 ? 139.489 118.566 121.622 1.00 46.31 1118 PRO A N 1
ATOM 7930 C CA . PRO A 1 1118 ? 139.022 118.793 122.994 1.00 48.29 1118 PRO A CA 1
ATOM 7931 C C . PRO A 1 1118 ? 138.511 117.503 123.615 1.00 48.37 1118 PRO A C 1
ATOM 7932 O O . PRO A 1 1118 ? 137.908 116.665 122.942 1.00 56.37 1118 PRO A O 1
ATOM 7936 N N . VAL A 1 1119 ? 138.761 117.346 124.915 1.00 48.60 1119 VAL A N 1
ATOM 7937 C CA . VAL A 1 1119 ? 138.389 116.121 125.612 1.00 43.28 1119 VAL A CA 1
ATOM 7938 C C . VAL A 1 1119 ? 137.523 116.438 126.825 1.00 48.92 1119 VAL A C 1
ATOM 7939 O O . VAL A 1 1119 ? 136.736 115.598 127.272 1.00 55.87 1119 VAL A O 1
ATOM 7943 N N . ALA A 1 1120 ? 137.650 117.649 127.360 1.00 39.99 1120 ALA A N 1
ATOM 7944 C CA . ALA A 1 1120 ? 136.909 118.051 128.546 1.00 34.66 1120 ALA A CA 1
ATOM 7945 C C . ALA A 1 1120 ? 136.276 119.417 128.308 1.00 40.25 1120 ALA A C 1
ATOM 7946 O O . ALA A 1 1120 ? 136.516 120.070 127.290 1.00 52.67 1120 ALA A O 1
ATOM 7948 N N . PHE A 1 1121 ? 135.466 119.850 129.273 1.00 47.93 1121 PHE A N 1
ATOM 7949 C CA . PHE A 1 1121 ? 134.627 121.030 129.116 1.00 41.97 1121 PHE A CA 1
ATOM 7950 C C . PHE A 1 1121 ? 134.099 121.477 130.475 1.00 49.53 1121 PHE A C 1
ATOM 7951 O O . PHE A 1 1121 ? 133.606 120.657 131.256 1.00 59.01 1121 PHE A O 1
ATOM 7959 N N . LEU A 1 1122 ? 134.201 122.772 130.766 1.00 36.04 1122 LEU A N 1
ATOM 7960 C CA . LEU A 1 1122 ? 133.652 123.329 131.992 1.00 40.58 1122 LEU A CA 1
ATOM 7961 C C . LEU A 1 1122 ? 133.263 124.777 131.736 1.00 41.13 1122 LEU A C 1
ATOM 7962 O O . LEU A 1 1122 ? 133.935 125.478 130.978 1.00 54.05 1122 LEU A O 1
ATOM 7967 N N . ASP A 1 1123 ? 132.174 125.212 132.361 1.00 44.20 1123 ASP A N 1
ATOM 7968 C CA . ASP A 1 1123 ? 131.640 126.552 132.171 1.00 44.06 1123 ASP A CA 1
ATOM 7969 C C . ASP A 1 1123 ? 132.253 127.521 133.173 1.00 49.92 1123 ASP A C 1
ATOM 7970 O O . ASP A 1 1123 ? 132.564 127.146 134.307 1.00 54.34 1123 ASP A O 1
ATOM 7975 N N . ILE A 1 1124 ? 132.419 128.768 132.746 1.00 52.49 1124 ILE A N 1
ATOM 7976 C CA . ILE A 1 1124 ? 133.076 129.803 133.540 1.00 47.11 1124 ILE A CA 1
ATOM 7977 C C . ILE A 1 1124 ? 132.067 130.908 133.835 1.00 52.66 1124 ILE A C 1
ATOM 7978 O O . ILE A 1 1124 ? 131.275 131.267 132.952 1.00 59.02 1124 ILE A O 1
ATOM 7983 N N . PRO A 1 1125 ? 132.043 131.463 135.055 1.00 49.36 1125 PRO A N 1
ATOM 7984 C CA . PRO A 1 1125 ? 131.043 132.491 135.375 1.00 49.68 1125 PRO A CA 1
ATOM 7985 C C . PRO A 1 1125 ? 131.099 133.726 134.487 1.00 48.42 1125 PRO A C 1
ATOM 7986 O O . PRO A 1 1125 ? 130.125 134.027 133.792 1.00 57.01 1125 PRO A O 1
ATOM 7990 N N . VAL A 1 1126 ? 132.222 134.444 134.484 1.00 38.66 1126 VAL A N 1
ATOM 7991 C CA . VAL A 1 1126 ? 132.300 135.701 133.744 1.00 39.18 1126 VAL A CA 1
ATOM 7992 C C . VAL A 1 1126 ? 133.484 135.710 132.786 1.00 41.77 1126 VAL A C 1
ATOM 7993 O O . VAL A 1 1126 ? 133.310 135.798 131.566 1.00 40.42 1126 VAL A O 1
ATOM 7997 N N . PHE A 1 1127 ? 134.695 135.615 133.331 1.00 40.91 1127 PHE A N 1
ATOM 7998 C CA . PHE A 1 1127 ? 135.905 135.816 132.545 1.00 35.32 1127 PHE A CA 1
ATOM 7999 C C . PHE A 1 1127 ? 137.081 135.228 133.306 1.00 37.14 1127 PHE A C 1
ATOM 8000 O O . PHE A 1 1127 ? 137.241 135.497 134.499 1.00 47.70 1127 PHE A O 1
ATOM 8008 N N . VAL A 1 1128 ? 137.899 134.436 132.621 1.00 32.59 1128 VAL A N 1
ATOM 8009 C CA . VAL A 1 1128 ? 139.049 133.800 133.254 1.00 33.85 1128 VAL A CA 1
ATOM 8010 C C . VAL A 1 1128 ? 140.212 134.783 133.279 1.00 43.31 1128 VAL A C 1
ATOM 8011 O O . VAL A 1 1128 ? 140.675 135.242 132.230 1.00 48.79 1128 VAL A O 1
ATOM 8015 N N . THR A 1 1129 ? 140.690 135.101 134.479 1.00 39.73 1129 THR A N 1
ATOM 8016 C CA . THR A 1 1129 ? 141.818 136.004 134.668 1.00 41.79 1129 THR A CA 1
ATOM 8017 C C . THR A 1 1129 ? 143.145 135.272 134.794 1.00 45.38 1129 THR A C 1
ATOM 8018 O O . THR A 1 1129 ? 144.158 135.740 134.268 1.00 53.73 1129 THR A O 1
ATOM 8022 N N . ASP A 1 1130 ? 143.159 134.134 135.482 1.00 36.34 1130 ASP A N 1
ATOM 8023 C CA . ASP A 1 1130 ? 144.360 133.329 135.625 1.00 36.28 1130 ASP A CA 1
ATOM 8024 C C . ASP A 1 1130 ? 143.948 131.881 135.825 1.00 41.71 1130 ASP A C 1
ATOM 8025 O O . ASP A 1 1130 ? 142.817 131.585 136.215 1.00 47.59 1130 ASP A O 1
ATOM 8030 N N . SER A 1 1131 ? 144.884 130.976 135.552 1.00 37.70 1131 SER A N 1
ATOM 8031 C CA . SER A 1 1131 ? 144.629 129.553 135.713 1.00 33.75 1131 SER A CA 1
ATOM 8032 C C . SER A 1 1131 ? 145.946 128.836 135.953 1.00 41.38 1131 SER A C 1
ATOM 8033 O O . SER A 1 1131 ? 146.920 129.063 135.230 1.00 57.74 1131 SER A O 1
ATOM 8036 N N . LYS A 1 1132 ? 145.968 127.975 136.966 1.00 28.11 1132 LYS A N 1
ATOM 8037 C CA . LYS A 1 1132 ? 147.141 127.188 137.307 1.00 32.68 1132 LYS A CA 1
ATOM 8038 C C . LYS A 1 1132 ? 146.723 125.743 137.527 1.00 36.99 1132 LYS A C 1
ATOM 8039 O O . LYS A 1 1132 ? 145.559 125.448 137.805 1.00 50.12 1132 LYS A O 1
ATOM 8045 N N . SER A 1 1133 ? 147.687 124.839 137.392 1.00 37.86 1133 SER A N 1
ATOM 8046 C CA . SER A 1 1133 ? 147.447 123.417 137.579 1.00 33.08 1133 SER A CA 1
ATOM 8047 C C . SER A 1 1133 ? 148.516 122.825 138.481 1.00 39.02 1133 SER A C 1
ATOM 8048 O O . SER A 1 1133 ? 149.687 123.206 138.404 1.00 55.22 1133 SER A O 1
ATOM 8051 N N . PHE A 1 1134 ? 148.105 121.890 139.341 1.00 42.62 1134 PHE A N 1
ATOM 8052 C CA . PHE A 1 1134 ? 149.009 121.170 140.239 1.00 38.67 1134 PHE A CA 1
ATOM 8053 C C . PHE A 1 1134 ? 148.798 119.677 139.999 1.00 41.47 1134 PHE A C 1
ATOM 8054 O O . PHE A 1 1134 ? 148.025 119.022 140.700 1.00 53.66 1134 PHE A O 1
ATOM 8062 N N . GLY A 1 1135 ? 149.490 119.146 138.998 1.00 50.74 1135 GLY A N 1
ATOM 8063 C CA . GLY A 1 1135 ? 149.376 117.745 138.648 1.00 52.48 1135 GLY A CA 1
ATOM 8064 C C . GLY A 1 1135 ? 148.141 117.474 137.817 1.00 59.02 1135 GLY A C 1
ATOM 8065 O O . GLY A 1 1135 ? 148.225 117.320 136.596 1.00 68.34 1135 GLY A O 1
ATOM 8066 N N . ASN A 1 1136 ? 146.979 117.421 138.473 1.00 52.58 1136 ASN A N 1
ATOM 8067 C CA . ASN A 1 1136 ? 145.714 117.361 137.752 1.00 46.27 1136 ASN A CA 1
ATOM 8068 C C . ASN A 1 1136 ? 144.626 118.172 138.447 1.00 43.98 1136 ASN A C 1
ATOM 8069 O O . ASN A 1 1136 ? 143.439 117.886 138.260 1.00 52.88 1136 ASN A O 1
ATOM 8074 N N . LEU A 1 1137 ? 144.999 119.176 139.232 1.00 41.59 1137 LEU A N 1
ATOM 8075 C CA . LEU A 1 1137 ? 144.054 120.013 139.957 1.00 38.84 1137 LEU A CA 1
ATOM 8076 C C . LEU A 1 1137 ? 144.141 121.431 139.413 1.00 37.09 1137 LEU A C 1
ATOM 8077 O O . LEU A 1 1137 ? 145.223 122.023 139.392 1.00 52.45 1137 LEU A O 1
ATOM 8082 N N . LEU A 1 1138 ? 143.006 121.973 138.984 1.00 38.60 1138 LEU A N 1
ATOM 8083 C CA . LEU A 1 1138 ? 142.953 123.294 138.377 1.00 25.50 1138 LEU A CA 1
ATOM 8084 C C . LEU A 1 1138 ? 142.417 124.319 139.364 1.00 34.69 1138 LEU A C 1
ATOM 8085 O O . LEU A 1 1138 ? 141.589 124.009 140.223 1.00 52.92 1138 LEU A O 1
ATOM 8090 N N . ILE A 1 1139 ? 142.894 125.551 139.226 1.00 34.50 1139 ILE A N 1
ATOM 8091 C CA . ILE A 1 1139 ? 142.263 126.712 139.838 1.00 33.39 1139 ILE A CA 1
ATOM 8092 C C . ILE A 1 1139 ? 142.039 127.734 138.736 1.00 31.94 1139 ILE A C 1
ATOM 8093 O O . ILE A 1 1139 ? 142.989 128.135 138.054 1.00 42.10 1139 ILE A O 1
ATOM 8098 N N . ILE A 1 1140 ? 140.789 128.141 138.549 1.00 34.72 1140 ILE A N 1
ATOM 8099 C CA . ILE A 1 1140 ? 140.408 129.058 137.484 1.00 32.32 1140 ILE A CA 1
ATOM 8100 C C . ILE A 1 1140 ? 139.926 130.346 138.129 1.00 38.97 1140 ILE A C 1
ATOM 8101 O O . ILE A 1 1140 ? 138.914 130.348 138.840 1.00 44.18 1140 ILE A O 1
ATOM 8106 N N . GLY A 1 1141 ? 140.640 131.438 137.877 1.00 35.00 1141 GLY A N 1
ATOM 8107 C CA . GLY A 1 1141 ? 140.227 132.719 138.404 1.00 34.87 1141 GLY A CA 1
ATOM 8108 C C . GLY A 1 1141 ? 139.106 133.328 137.586 1.00 36.83 1141 GLY A C 1
ATOM 8109 O O . GLY A 1 1141 ? 138.997 133.119 136.381 1.00 50.48 1141 GLY A O 1
ATOM 8110 N N . ASP A 1 1142 ? 138.257 134.092 138.261 1.00 41.10 1142 ASP A N 1
ATOM 8111 C CA . ASP A 1 1142 ? 137.136 134.753 137.616 1.00 38.28 1142 ASP A CA 1
ATOM 8112 C C . ASP A 1 1142 ? 137.202 136.251 137.870 1.00 44.90 1142 ASP A C 1
ATOM 8113 O O . ASP A 1 1142 ? 137.591 136.699 138.951 1.00 54.16 1142 ASP A O 1
ATOM 8118 N N . ALA A 1 1143 ? 136.805 137.024 136.861 1.00 47.76 1143 ALA A N 1
ATOM 8119 C CA . ALA A 1 1143 ? 136.883 138.474 136.951 1.00 40.43 1143 ALA A CA 1
ATOM 8120 C C . ALA A 1 1143 ? 135.875 139.068 137.924 1.00 46.17 1143 ALA A C 1
ATOM 8121 O O . ALA A 1 1143 ? 135.990 140.251 138.255 1.00 56.42 1143 ALA A O 1
ATOM 8123 N N . MET A 1 1144 ? 134.887 138.296 138.373 1.00 45.62 1144 MET A N 1
ATOM 8124 C CA . MET A 1 1144 ? 133.898 138.792 139.323 1.00 42.42 1144 MET A CA 1
ATOM 8125 C C . MET A 1 1144 ? 133.597 137.848 140.475 1.00 53.83 1144 MET A C 1
ATOM 8126 O O . MET A 1 1144 ? 133.113 138.317 141.512 1.00 52.49 1144 MET A O 1
ATOM 8131 N N . GLN A 1 1145 ? 133.861 136.549 140.342 1.00 56.26 1145 GLN A N 1
ATOM 8132 C CA . GLN A 1 1145 ? 133.390 135.580 141.324 1.00 51.15 1145 GLN A CA 1
ATOM 8133 C C . GLN A 1 1145 ? 134.530 134.776 141.935 1.00 57.27 1145 GLN A C 1
ATOM 8134 O O . GLN A 1 1145 ? 134.425 133.553 142.075 1.00 62.17 1145 GLN A O 1
ATOM 8140 N N . GLY A 1 1146 ? 135.613 135.451 142.307 1.00 47.77 1146 GLY A N 1
ATOM 8141 C CA . GLY A 1 1146 ? 136.728 134.764 142.937 1.00 37.47 1146 GLY A CA 1
ATOM 8142 C C . GLY A 1 1146 ? 137.323 133.719 142.018 1.00 39.03 1146 GLY A C 1
ATOM 8143 O O . GLY A 1 1146 ? 137.593 133.973 140.840 1.00 60.04 1146 GLY A O 1
ATOM 8144 N N . PHE A 1 1147 ? 137.525 132.519 142.556 1.00 30.76 1147 PHE A N 1
ATOM 8145 C CA . PHE A 1 1147 ? 138.099 131.430 141.783 1.00 35.71 1147 PHE A CA 1
ATOM 8146 C C . PHE A 1 1147 ? 137.497 130.117 142.255 1.00 32.21 1147 PHE A C 1
ATOM 8147 O O . PHE A 1 1147 ? 136.914 130.032 143.337 1.00 40.99 1147 PHE A O 1
ATOM 8155 N N . GLN A 1 1148 ? 137.644 129.092 141.423 1.00 39.07 1148 GLN A N 1
ATOM 8156 C CA . GLN A 1 1148 ? 137.112 127.772 141.715 1.00 35.20 1148 GLN A CA 1
ATOM 8157 C C . GLN A 1 1148 ? 138.207 126.726 141.564 1.00 39.42 1148 GLN A C 1
ATOM 8158 O O . GLN A 1 1148 ? 139.224 126.948 140.906 1.00 49.30 1148 GLN A O 1
ATOM 8164 N N . PHE A 1 1149 ? 137.978 125.577 142.192 1.00 36.98 1149 PHE A N 1
ATOM 8165 C CA . PHE A 1 1149 ? 138.946 124.491 142.272 1.00 26.96 1149 PHE A CA 1
ATOM 8166 C C . PHE A 1 1149 ? 138.405 123.310 141.478 1.00 35.79 1149 PHE A C 1
ATOM 8167 O O . PHE A 1 1149 ? 137.297 122.836 141.748 1.00 56.45 1149 PHE A O 1
ATOM 8175 N N . ILE A 1 1150 ? 139.178 122.842 140.501 1.00 35.11 1150 ILE A N 1
ATOM 8176 C CA . ILE A 1 1150 ? 138.732 121.810 139.572 1.00 38.36 1150 ILE A CA 1
ATOM 8177 C C . ILE A 1 1150 ? 139.746 120.677 139.549 1.00 43.17 1150 ILE A C 1
ATOM 8178 O O . ILE A 1 1150 ? 140.955 120.914 139.475 1.00 55.20 1150 ILE A O 1
ATOM 8183 N N . GLY A 1 1151 ? 139.249 119.446 139.614 1.00 38.65 1151 GLY A N 1
ATOM 8184 C CA . GLY A 1 1151 ? 140.061 118.266 139.374 1.00 34.91 1151 GLY A CA 1
ATOM 8185 C C . GLY A 1 1151 ? 139.814 117.738 137.971 1.00 38.53 1151 GLY A C 1
ATOM 8186 O O . GLY A 1 1151 ? 138.687 117.758 137.479 1.00 41.60 1151 GLY A O 1
ATOM 8187 N N . PHE A 1 1152 ? 140.881 117.268 137.333 1.00 40.69 1152 PHE A N 1
ATOM 8188 C CA . PHE A 1 1152 ? 140.821 116.771 135.966 1.00 39.15 1152 PHE A CA 1
ATOM 8189 C C . PHE A 1 1152 ? 141.088 115.272 135.952 1.00 43.06 1152 PHE A C 1
ATOM 8190 O O . PHE A 1 1152 ? 142.050 114.803 136.568 1.00 54.22 1152 PHE A O 1
ATOM 8198 N N . ASP A 1 1153 ? 140.236 114.520 135.245 1.00 50.22 1153 ASP A N 1
ATOM 8199 C CA . ASP A 1 1153 ? 140.421 113.048 135.117 1.00 50.92 1153 ASP A CA 1
ATOM 8200 C C . ASP A 1 1153 ? 140.625 112.716 133.634 1.00 56.05 1153 ASP A C 1
ATOM 8201 O O . ASP A 1 1153 ? 140.377 113.609 132.806 1.00 64.14 1153 ASP A O 1
ATOM 8206 N N . ALA A 1 1154 ? 141.038 111.488 133.302 1.00 55.49 1154 ALA A N 1
ATOM 8207 C CA . ALA A 1 1154 ? 141.370 111.178 131.889 1.00 53.64 1154 ALA A CA 1
ATOM 8208 C C . ALA A 1 1154 ? 140.396 110.172 131.262 1.00 61.70 1154 ALA A C 1
ATOM 8209 O O . ALA A 1 1154 ? 139.386 110.629 130.711 1.00 66.26 1154 ALA A O 1
ATOM 8211 N N . GLU A 1 1155 ? 140.692 108.867 131.318 1.00 75.70 1155 GLU A N 1
ATOM 8212 C CA . GLU A 1 1155 ? 139.849 107.854 130.612 1.00 72.39 1155 GLU A CA 1
ATOM 8213 C C . GLU A 1 1155 ? 138.439 108.419 130.425 1.00 78.64 1155 GLU A C 1
ATOM 8214 O O . GLU A 1 1155 ? 138.100 108.749 129.273 1.00 85.48 1155 GLU A O 1
ATOM 8216 N N . PRO A 1 1156 ? 137.597 108.549 131.473 1.00 64.01 1156 PRO A N 1
ATOM 8217 C CA . PRO A 1 1156 ? 136.304 109.202 131.330 1.00 58.24 1156 PRO A CA 1
ATOM 8218 C C . PRO A 1 1156 ? 136.612 110.677 131.603 1.00 58.06 1156 PRO A C 1
ATOM 8219 O O . PRO A 1 1156 ? 136.510 111.087 132.739 1.00 69.54 1156 PRO A O 1
ATOM 8223 N N . TYR A 1 1157 ? 137.005 111.428 130.573 1.00 49.50 1157 TYR A N 1
ATOM 8224 C CA . TYR A 1 1157 ? 137.428 112.840 130.782 1.00 44.86 1157 TYR A CA 1
ATOM 8225 C C . TYR A 1 1157 ? 136.389 113.596 131.611 1.00 48.23 1157 TYR A C 1
ATOM 8226 O O . TYR A 1 1157 ? 135.219 113.662 131.198 1.00 54.95 1157 TYR A O 1
ATOM 8235 N N . ARG A 1 1158 ? 136.818 114.146 132.747 1.00 46.99 1158 ARG A N 1
ATOM 8236 C CA . ARG A 1 1158 ? 135.933 114.885 133.630 1.00 48.81 1158 ARG A CA 1
ATOM 8237 C C . ARG A 1 1158 ? 136.598 116.177 134.073 1.00 49.51 1158 ARG A C 1
ATOM 8238 O O . ARG A 1 1158 ? 137.825 116.273 134.149 1.00 54.93 1158 ARG A O 1
ATOM 8246 N N . MET A 1 1159 ? 135.767 117.173 134.361 1.00 46.48 1159 MET A N 1
ATOM 8247 C CA . MET A 1 1159 ? 136.187 118.408 135.013 1.00 41.06 1159 MET A CA 1
ATOM 8248 C C . MET A 1 1159 ? 135.367 118.506 136.294 1.00 48.82 1159 MET A C 1
ATOM 8249 O O . MET A 1 1159 ? 134.303 119.128 136.320 1.00 60.28 1159 MET A O 1
ATOM 8254 N N . ILE A 1 1160 ? 135.864 117.881 137.355 1.00 41.28 1160 ILE A N 1
ATOM 8255 C CA . ILE A 1 1160 ? 135.130 117.803 138.611 1.00 36.45 1160 ILE A CA 1
ATOM 8256 C C . ILE A 1 1160 ? 135.249 119.132 139.341 1.00 43.52 1160 ILE A C 1
ATOM 8257 O O . ILE A 1 1160 ? 136.353 119.654 139.531 1.00 53.35 1160 ILE A O 1
ATOM 8262 N N . SER A 1 1161 ? 134.111 119.683 139.753 1.00 34.24 1161 SER A N 1
ATOM 8263 C CA . SER A 1 1161 ? 134.083 120.936 140.504 1.00 28.58 1161 SER A CA 1
ATOM 8264 C C . SER A 1 1161 ? 134.328 120.606 141.969 1.00 38.25 1161 SER A C 1
ATOM 8265 O O . SER A 1 1161 ? 133.409 120.292 142.725 1.00 42.62 1161 SER A O 1
ATOM 8268 N N . LEU A 1 1162 ? 135.596 120.679 142.377 1.00 41.09 1162 LEU A N 1
ATOM 8269 C CA . LEU A 1 1162 ? 135.954 120.313 143.741 1.00 33.46 1162 LEU A CA 1
ATOM 8270 C C . LEU A 1 1162 ? 135.549 121.386 144.742 1.00 34.25 1162 LEU A C 1
ATOM 8271 O O . LEU A 1 1162 ? 135.232 121.069 145.893 1.00 52.50 1162 LEU A O 1
ATOM 8276 N N . GLY A 1 1163 ? 135.554 122.647 144.333 1.00 34.28 1163 GLY A N 1
ATOM 8277 C CA . GLY A 1 1163 ? 135.172 123.719 145.230 1.00 32.13 1163 GLY A CA 1
ATOM 8278 C C . GLY A 1 1163 ? 135.415 125.062 144.587 1.00 43.24 1163 GLY A C 1
ATOM 8279 O O . GLY A 1 1163 ? 135.986 125.170 143.499 1.00 56.63 1163 GLY A O 1
ATOM 8280 N N . ARG A 1 1164 ? 134.964 126.098 145.288 1.00 46.55 1164 ARG A N 1
ATOM 8281 C CA . ARG A 1 1164 ? 135.136 127.465 144.822 1.00 44.63 1164 ARG A CA 1
ATOM 8282 C C . ARG A 1 1164 ? 135.167 128.398 146.021 1.00 42.03 1164 ARG A C 1
ATOM 8283 O O . ARG A 1 1164 ? 134.685 128.063 147.105 1.00 55.57 1164 ARG A O 1
ATOM 8291 N N . SER A 1 1165 ? 135.747 129.576 145.811 1.00 45.33 1165 SER A N 1
ATOM 8292 C CA . SER A 1 1165 ? 135.830 130.568 146.872 1.00 40.53 1165 SER A CA 1
ATOM 8293 C C . SER A 1 1165 ? 134.440 131.054 147.257 1.00 48.96 1165 SER A C 1
ATOM 8294 O O . SER A 1 1165 ? 133.593 131.312 146.398 1.00 58.10 1165 SER A O 1
ATOM 8297 N N . MET A 1 1166 ? 134.206 131.175 148.564 1.00 60.82 1166 MET A N 1
ATOM 8298 C CA . MET A 1 1166 ? 132.902 131.617 149.043 1.00 63.30 1166 MET A CA 1
ATOM 8299 C C . MET A 1 1166 ? 132.683 133.102 148.798 1.00 65.42 1166 MET A C 1
ATOM 8300 O O . MET A 1 1166 ? 131.541 133.537 148.616 1.00 67.87 1166 MET A O 1
ATOM 8305 N N . SER A 1 1167 ? 133.752 133.891 148.791 1.00 64.24 1167 SER A N 1
ATOM 8306 C CA . SER A 1 1167 ? 133.659 135.322 148.546 1.00 60.36 1167 SER A CA 1
ATOM 8307 C C . SER A 1 1167 ? 133.965 135.611 147.083 1.00 59.01 1167 SER A C 1
ATOM 8308 O O . SER A 1 1167 ? 134.915 135.059 146.520 1.00 56.94 1167 SER A O 1
ATOM 8311 N N . LYS A 1 1168 ? 133.159 136.474 146.472 1.00 59.52 1168 LYS A N 1
ATOM 8312 C CA . LYS A 1 1168 ? 133.329 136.839 145.071 1.00 56.29 1168 LYS A CA 1
ATOM 8313 C C . LYS A 1 1168 ? 134.213 138.077 144.992 1.00 58.84 1168 LYS A C 1
ATOM 8314 O O . LYS A 1 1168 ? 133.832 139.154 145.461 1.00 66.90 1168 LYS A O 1
ATOM 8320 N N . PHE A 1 1169 ? 135.395 137.922 144.404 1.00 47.83 1169 PHE A N 1
ATOM 8321 C CA . PHE A 1 1169 ? 136.317 139.025 144.196 1.00 42.87 1169 PHE A CA 1
ATOM 8322 C C . PHE A 1 1169 ? 136.904 138.934 142.796 1.00 44.69 1169 PHE A C 1
ATOM 8323 O O . PHE A 1 1169 ? 136.952 137.859 142.193 1.00 45.83 1169 PHE A O 1
ATOM 8331 N N . GLN A 1 1170 ? 137.340 140.078 142.278 1.00 49.02 1170 GLN A N 1
ATOM 8332 C CA . GLN A 1 1170 ? 137.986 140.140 140.969 1.00 44.86 1170 GLN A CA 1
ATOM 8333 C C . GLN A 1 1170 ? 139.449 139.755 141.140 1.00 40.43 1170 GLN A C 1
ATOM 8334 O O . GLN A 1 1170 ? 140.315 140.597 141.377 1.00 54.95 1170 GLN A O 1
ATOM 8340 N N . THR A 1 1171 ? 139.726 138.460 141.019 1.00 39.40 1171 THR A N 1
ATOM 8341 C CA . THR A 1 1171 ? 141.081 137.969 141.211 1.00 47.85 1171 THR A CA 1
ATOM 8342 C C . THR A 1 1171 ? 141.982 138.385 140.055 1.00 37.96 1171 THR A C 1
ATOM 8343 O O . THR A 1 1171 ? 141.554 138.481 138.903 1.00 47.38 1171 THR A O 1
ATOM 8347 N N . MET A 1 1172 ? 143.248 138.637 140.379 1.00 38.00 1172 MET A N 1
ATOM 8348 C CA . MET A 1 1172 ? 144.258 138.988 139.392 1.00 29.31 1172 MET A CA 1
ATOM 8349 C C . MET A 1 1172 ? 145.114 137.787 139.014 1.00 38.49 1172 MET A C 1
ATOM 8350 O O . MET A 1 1172 ? 145.218 137.446 137.833 1.00 50.05 1172 MET A O 1
ATOM 8355 N N . SER A 1 1173 ? 145.727 137.127 139.994 1.00 36.65 1173 SER A N 1
ATOM 8356 C CA . SER A 1 1173 ? 146.565 135.966 139.739 1.00 35.78 1173 SER A CA 1
ATOM 8357 C C . SER A 1 1173 ? 146.238 134.874 140.746 1.00 44.05 1173 SER A C 1
ATOM 8358 O O . SER A 1 1173 ? 145.722 135.136 141.835 1.00 49.00 1173 SER A O 1
ATOM 8361 N N . LEU A 1 1174 ? 146.552 133.639 140.365 1.00 43.17 1174 LEU A N 1
ATOM 8362 C CA . LEU A 1 1174 ? 146.315 132.469 141.194 1.00 32.57 1174 LEU A CA 1
ATOM 8363 C C . LEU A 1 1174 ? 147.593 131.654 141.307 1.00 41.58 1174 LEU A C 1
ATOM 8364 O O . LEU A 1 1174 ? 148.442 131.677 140.413 1.00 50.03 1174 LEU A O 1
ATOM 8369 N N . GLU A 1 1175 ? 147.720 130.931 142.417 1.00 39.58 1175 GLU A N 1
ATOM 8370 C CA . GLU A 1 1175 ? 148.826 130.001 142.593 1.00 33.90 1175 GLU A CA 1
ATOM 8371 C C . GLU A 1 1175 ? 148.489 129.044 143.726 1.00 41.13 1175 GLU A C 1
ATOM 8372 O O . GLU A 1 1175 ? 147.602 129.307 144.541 1.00 49.62 1175 GLU A O 1
ATOM 8378 N N . PHE A 1 1176 ? 149.212 127.928 143.765 1.00 40.70 1176 PHE A N 1
ATOM 8379 C CA . PHE A 1 1176 ? 149.025 126.914 144.793 1.00 37.96 1176 PHE A CA 1
ATOM 8380 C C . PHE A 1 1176 ? 150.017 127.132 145.929 1.00 45.00 1176 PHE A C 1
ATOM 8381 O O . PHE A 1 1176 ? 151.214 127.317 145.689 1.00 50.23 1176 PHE A O 1
ATOM 8389 N N . LEU A 1 1177 ? 149.515 127.113 147.161 1.00 38.37 1177 LEU A N 1
ATOM 8390 C CA . LEU A 1 1177 ? 150.334 127.173 148.372 1.00 36.70 1177 LEU A CA 1
ATOM 8391 C C . LEU A 1 1177 ? 150.150 125.843 149.091 1.00 50.36 1177 LEU A C 1
ATOM 8392 O O . LEU A 1 1177 ? 149.309 125.716 149.979 1.00 58.88 1177 LEU A O 1
ATOM 8397 N N . VAL A 1 1178 ? 150.954 124.851 148.712 1.00 49.72 1178 VAL A N 1
ATOM 8398 C CA . VAL A 1 1178 ? 150.656 123.475 149.097 1.00 48.90 1178 VAL A CA 1
ATOM 8399 C C . VAL A 1 1178 ? 150.746 123.302 150.610 1.00 58.60 1178 VAL A C 1
ATOM 8400 O O . VAL A 1 1178 ? 149.815 122.794 151.244 1.00 66.85 1178 VAL A O 1
ATOM 8404 N N . ASN A 1 1179 ? 151.858 123.731 151.209 1.00 50.08 1179 ASN A N 1
ATOM 8405 C CA . ASN A 1 1179 ? 152.056 123.704 152.661 1.00 48.49 1179 ASN A CA 1
ATOM 8406 C C . ASN A 1 1179 ? 151.830 122.298 153.229 1.00 49.52 1179 ASN A C 1
ATOM 8407 O O . ASN A 1 1179 ? 150.935 122.052 154.038 1.00 50.21 1179 ASN A O 1
ATOM 8412 N N . GLY A 1 1180 ? 152.673 121.377 152.774 1.00 63.49 1180 GLY A N 1
ATOM 8413 C CA . GLY A 1 1180 ? 152.639 120.020 153.281 1.00 55.78 1180 GLY A CA 1
ATOM 8414 C C . GLY A 1 1180 ? 151.521 119.179 152.704 1.00 60.74 1180 GLY A C 1
ATOM 8415 O O . GLY A 1 1180 ? 151.207 119.284 151.515 1.00 67.77 1180 GLY A O 1
ATOM 8416 N N . GLY A 1 1181 ? 150.903 118.345 153.542 1.00 58.33 1181 GLY A N 1
ATOM 8417 C CA . GLY A 1 1181 ? 149.875 117.444 153.051 1.00 59.20 1181 GLY A CA 1
ATOM 8418 C C . GLY A 1 1181 ? 148.585 118.144 152.676 1.00 59.12 1181 GLY A C 1
ATOM 8419 O O . GLY A 1 1181 ? 147.808 117.626 151.870 1.00 60.51 1181 GLY A O 1
ATOM 8420 N N . ASP A 1 1182 ? 148.338 119.317 153.245 1.00 60.63 1182 ASP A N 1
ATOM 8421 C CA . ASP A 1 1182 ? 147.135 120.079 152.940 1.00 55.65 1182 ASP A CA 1
ATOM 8422 C C . ASP A 1 1182 ? 147.306 120.775 151.591 1.00 56.34 1182 ASP A C 1
ATOM 8423 O O . ASP A 1 1182 ? 148.288 120.572 150.872 1.00 65.05 1182 ASP A O 1
ATOM 8428 N N . MET A 1 1183 ? 146.330 121.602 151.225 1.00 50.72 1183 MET A N 1
ATOM 8429 C CA . MET A 1 1183 ? 146.402 122.329 149.961 1.00 51.00 1183 MET A CA 1
ATOM 8430 C C . MET A 1 1183 ? 145.766 123.697 150.167 1.00 48.82 1183 MET A C 1
ATOM 8431 O O . MET A 1 1183 ? 144.608 123.784 150.588 1.00 48.94 1183 MET A O 1
ATOM 8436 N N . TYR A 1 1184 ? 146.525 124.750 149.891 1.00 36.52 1184 TYR A N 1
ATOM 8437 C CA . TYR A 1 1184 ? 146.047 126.121 149.972 1.00 29.29 1184 TYR A CA 1
ATOM 8438 C C . TYR A 1 1184 ? 146.237 126.803 148.624 1.00 37.11 1184 TYR A C 1
ATOM 8439 O O . TYR A 1 1184 ? 147.019 126.361 147.778 1.00 46.32 1184 TYR A O 1
ATOM 8448 N N . PHE A 1 1185 ? 145.504 127.895 148.427 1.00 39.00 1185 PHE A N 1
ATOM 8449 C CA . PHE A 1 1185 ? 145.578 128.667 147.198 1.00 29.19 1185 PHE A CA 1
ATOM 8450 C C . PHE A 1 1185 ? 145.844 130.126 147.530 1.00 36.61 1185 PHE A C 1
ATOM 8451 O O . PHE A 1 1185 ? 145.314 130.662 148.505 1.00 46.32 1185 PHE A O 1
ATOM 8459 N N . ALA A 1 1186 ? 146.667 130.765 146.706 1.00 34.82 1186 ALA A N 1
ATOM 8460 C CA . ALA A 1 1186 ? 146.925 132.193 146.804 1.00 32.81 1186 ALA A CA 1
ATOM 8461 C C . ALA A 1 1186 ? 146.175 132.902 145.687 1.00 39.97 1186 ALA A C 1
ATOM 8462 O O . ALA A 1 1186 ? 146.325 132.550 144.513 1.00 55.96 1186 ALA A O 1
ATOM 8464 N N . ALA A 1 1187 ? 145.369 133.894 146.052 1.00 35.35 1187 ALA A N 1
ATOM 8465 C CA . ALA A 1 1187 ? 144.548 134.629 145.098 1.00 30.68 1187 ALA A CA 1
ATOM 8466 C C . ALA A 1 1187 ? 144.736 136.117 145.332 1.00 36.63 1187 ALA A C 1
ATOM 8467 O O . ALA A 1 1187 ? 144.381 136.629 146.398 1.00 53.78 1187 ALA A O 1
ATOM 8469 N N . THR A 1 1188 ? 145.285 136.810 144.340 1.00 35.74 1188 THR A N 1
ATOM 8470 C CA . THR A 1 1188 ? 145.477 138.249 144.424 1.00 39.36 1188 THR A CA 1
ATOM 8471 C C . THR A 1 1188 ? 144.229 138.963 143.924 1.00 39.24 1188 THR A C 1
ATOM 8472 O O . THR A 1 1188 ? 143.673 138.602 142.883 1.00 46.84 1188 THR A O 1
ATOM 8476 N N . ASP A 1 1189 ? 143.795 139.972 144.669 1.00 47.50 1189 ASP A N 1
ATOM 8477 C CA . ASP A 1 1189 ? 142.598 140.732 144.356 1.00 40.18 1189 ASP A CA 1
ATOM 8478 C C . ASP A 1 1189 ? 142.944 141.965 143.526 1.00 49.80 1189 ASP A C 1
ATOM 8479 O O . ASP A 1 1189 ? 144.105 142.357 143.398 1.00 54.70 1189 ASP A O 1
ATOM 8484 N N . ALA A 1 1190 ? 141.907 142.585 142.959 1.00 53.45 1190 ALA A N 1
ATOM 8485 C CA . ALA A 1 1190 ? 142.092 143.863 142.286 1.00 45.17 1190 ALA A CA 1
ATOM 8486 C C . ALA A 1 1190 ? 142.272 145.005 143.274 1.00 48.59 1190 ALA A C 1
ATOM 8487 O O . ALA A 1 1190 ? 142.750 146.076 142.887 1.00 51.60 1190 ALA A O 1
ATOM 8489 N N . ASP A 1 1191 ? 141.900 144.801 144.537 1.00 55.02 1191 ASP A N 1
ATOM 8490 C CA . ASP A 1 1191 ? 142.147 145.762 145.601 1.00 50.30 1191 ASP A CA 1
ATOM 8491 C C . ASP A 1 1191 ? 143.507 145.561 146.255 1.00 50.82 1191 ASP A C 1
ATOM 8492 O O . ASP A 1 1191 ? 143.696 145.969 147.407 1.00 55.70 1191 ASP A O 1
ATOM 8497 N N . ARG A 1 1192 ? 144.443 144.923 145.550 1.00 49.77 1192 ARG A N 1
ATOM 8498 C CA . ARG A 1 1192 ? 145.804 144.668 146.020 1.00 46.26 1192 ARG A CA 1
ATOM 8499 C C . ARG A 1 1192 ? 145.841 143.726 147.218 1.00 45.90 1192 ARG A C 1
ATOM 8500 O O . ARG A 1 1192 ? 146.829 143.696 147.955 1.00 56.61 1192 ARG A O 1
ATOM 8508 N N . ASN A 1 1193 ? 144.784 142.953 147.432 1.00 44.62 1193 ASN A N 1
ATOM 8509 C CA . ASN A 1 1193 ? 144.751 141.944 148.479 1.00 43.33 1193 ASN A CA 1
ATOM 8510 C C . ASN A 1 1193 ? 145.175 140.601 147.905 1.00 43.58 1193 ASN A C 1
ATOM 8511 O O . ASN A 1 1193 ? 144.808 140.256 146.780 1.00 53.73 1193 ASN A O 1
ATOM 8516 N N . VAL A 1 1194 ? 145.946 139.844 148.679 1.00 38.11 1194 VAL A N 1
ATOM 8517 C CA . VAL A 1 1194 ? 146.238 138.451 148.367 1.00 33.66 1194 VAL A CA 1
ATOM 8518 C C . VAL A 1 1194 ? 145.545 137.585 149.408 1.00 33.57 1194 VAL A C 1
ATOM 8519 O O . VAL A 1 1194 ? 145.742 137.769 150.615 1.00 53.33 1194 VAL A O 1
ATOM 8523 N N . HIS A 1 1195 ? 144.712 136.662 148.943 1.00 38.34 1195 HIS A N 1
ATOM 8524 C CA . HIS A 1 1195 ? 143.917 135.809 149.810 1.00 32.90 1195 HIS A CA 1
ATOM 8525 C C . HIS A 1 1195 ? 144.477 134.396 149.800 1.00 42.47 1195 HIS A C 1
ATOM 8526 O O . HIS A 1 1195 ? 144.896 133.891 148.755 1.00 49.51 1195 HIS A O 1
ATOM 8533 N N . VAL A 1 1196 ? 144.485 133.765 150.968 1.00 40.06 1196 VAL A N 1
ATOM 8534 C CA . VAL A 1 1196 ? 144.855 132.363 151.103 1.00 35.17 1196 VAL A CA 1
ATOM 8535 C C . VAL A 1 1196 ? 143.593 131.586 151.438 1.00 42.50 1196 VAL A C 1
ATOM 8536 O O . VAL A 1 1196 ? 142.910 131.888 152.424 1.00 48.24 1196 VAL A O 1
ATOM 8540 N N . LEU A 1 1197 ? 143.278 130.599 150.609 1.00 44.24 1197 LEU A N 1
ATOM 8541 C CA . LEU A 1 1197 ? 142.134 129.729 150.816 1.00 42.03 1197 LEU A CA 1
ATOM 8542 C C . LEU A 1 1197 ? 142.605 128.288 150.748 1.00 43.18 1197 LEU A C 1
ATOM 8543 O O . LEU A 1 1197 ? 143.558 127.969 150.034 1.00 53.47 1197 LEU A O 1
ATOM 8548 N N . LYS A 1 1198 ? 141.934 127.415 151.491 1.00 34.79 1198 LYS A N 1
ATOM 8549 C CA . LYS A 1 1198 ? 142.333 126.020 151.569 1.00 39.96 1198 LYS A CA 1
ATOM 8550 C C . LYS A 1 1198 ? 141.172 125.113 151.194 1.00 40.19 1198 LYS A C 1
ATOM 8551 O O . LYS A 1 1198 ? 140.006 125.425 151.445 1.00 45.83 1198 LYS A O 1
ATOM 8557 N N . TYR A 1 1199 ? 141.512 123.989 150.571 1.00 45.76 1199 TYR A N 1
ATOM 8558 C CA . TYR A 1 1199 ? 140.552 122.928 150.300 1.00 37.66 1199 TYR A CA 1
ATOM 8559 C C . TYR A 1 1199 ? 140.454 122.051 151.541 1.00 46.88 1199 TYR A C 1
ATOM 8560 O O . TYR A 1 1199 ? 141.378 121.289 151.845 1.00 55.56 1199 TYR A O 1
ATOM 8569 N N . ALA A 1 1200 ? 139.339 122.152 152.259 1.00 50.08 1200 ALA A N 1
ATOM 8570 C CA . ALA A 1 1200 ? 139.144 121.451 153.526 1.00 51.07 1200 ALA A CA 1
ATOM 8571 C C . ALA A 1 1200 ? 137.859 120.641 153.451 1.00 56.50 1200 ALA A C 1
ATOM 8572 O O . ALA A 1 1200 ? 136.835 121.022 154.033 1.00 58.97 1200 ALA A O 1
ATOM 8574 N N . PRO A 1 1201 ? 137.875 119.514 152.735 1.00 48.32 1201 PRO A N 1
ATOM 8575 C CA . PRO A 1 1201 ? 136.675 118.665 152.682 1.00 51.56 1201 PRO A CA 1
ATOM 8576 C C . PRO A 1 1201 ? 136.280 118.090 154.028 1.00 54.46 1201 PRO A C 1
ATOM 8577 O O . PRO A 1 1201 ? 135.102 117.768 154.226 1.00 57.99 1201 PRO A O 1
ATOM 8581 N N . ASP A 1 1202 ? 137.221 117.952 154.961 1.00 69.04 1202 ASP A N 1
ATOM 8582 C CA . ASP A 1 1202 ? 136.923 117.379 156.266 1.00 69.88 1202 ASP A CA 1
ATOM 8583 C C . ASP A 1 1202 ? 136.358 118.393 157.251 1.00 70.27 1202 ASP A C 1
ATOM 8584 O O . ASP A 1 1202 ? 135.876 117.990 158.314 1.00 76.72 1202 ASP A O 1
ATOM 8589 N N . GLU A 1 1203 ? 136.409 119.685 156.935 1.00 71.10 1203 GLU A N 1
ATOM 8590 C CA . GLU A 1 1203 ? 135.813 120.681 157.808 1.00 71.53 1203 GLU A CA 1
ATOM 8591 C C . GLU A 1 1203 ? 134.289 120.563 157.775 1.00 76.60 1203 GLU A C 1
ATOM 8592 O O . GLU A 1 1203 ? 133.712 120.156 156.764 1.00 78.62 1203 GLU A O 1
ATOM 8598 N N . PRO A 1 1204 ? 133.613 120.907 158.878 1.00 83.02 1204 PRO A N 1
ATOM 8599 C CA . PRO A 1 1204 ? 132.158 120.704 158.944 1.00 85.64 1204 PRO A CA 1
ATOM 8600 C C . PRO A 1 1204 ? 131.371 121.515 157.924 1.00 85.13 1204 PRO A C 1
ATOM 8601 O O . PRO A 1 1204 ? 130.627 120.947 157.119 1.00 82.22 1204 PRO A O 1
ATOM 8605 N N . ASN A 1 1205 ? 131.525 122.836 157.942 1.00 80.52 1205 ASN A N 1
ATOM 8606 C CA . ASN A 1 1205 ? 130.753 123.709 157.057 1.00 79.05 1205 ASN A CA 1
ATOM 8607 C C . ASN A 1 1205 ? 131.500 124.016 155.763 1.00 80.66 1205 ASN A C 1
ATOM 8608 O O . ASN A 1 1205 ? 131.676 125.173 155.384 1.00 83.04 1205 ASN A O 1
ATOM 8613 N N . SER A 1 1206 ? 131.941 122.972 155.065 1.00 68.37 1206 SER A N 1
ATOM 8614 C CA . SER A 1 1206 ? 132.591 123.132 153.774 1.00 63.05 1206 SER A CA 1
ATOM 8615 C C . SER A 1 1206 ? 131.827 122.471 152.638 1.00 64.37 1206 SER A C 1
ATOM 8616 O O . SER A 1 1206 ? 132.237 122.607 151.479 1.00 70.01 1206 SER A O 1
ATOM 8619 N N . LEU A 1 1207 ? 130.731 121.774 152.934 1.00 58.51 1207 LEU A N 1
ATOM 8620 C CA . LEU A 1 1207 ? 129.932 121.063 151.938 1.00 57.27 1207 LEU A CA 1
ATOM 8621 C C . LEU A 1 1207 ? 130.809 120.107 151.129 1.00 57.99 1207 LEU A C 1
ATOM 8622 O O . LEU A 1 1207 ? 130.880 120.160 149.900 1.00 63.71 1207 LEU A O 1
ATOM 8627 N N . SER A 1 1208 ? 131.493 119.224 151.860 1.00 46.80 1208 SER A N 1
ATOM 8628 C CA . SER A 1 1208 ? 132.440 118.272 151.277 1.00 51.79 1208 SER A CA 1
ATOM 8629 C C . SER A 1 1208 ? 133.509 118.988 150.456 1.00 57.42 1208 SER A C 1
ATOM 8630 O O . SER A 1 1208 ? 133.906 118.531 149.382 1.00 58.72 1208 SER A O 1
ATOM 8633 N N . GLY A 1 1209 ? 133.980 120.124 150.966 1.00 58.63 1209 GLY A N 1
ATOM 8634 C CA . GLY A 1 1209 ? 135.015 120.887 150.307 1.00 53.63 1209 GLY A CA 1
ATOM 8635 C C . GLY A 1 1209 ? 134.543 121.816 149.212 1.00 53.57 1209 GLY A C 1
ATOM 8636 O O . GLY A 1 1209 ? 135.378 122.501 148.608 1.00 68.44 1209 GLY A O 1
ATOM 8637 N N . GLN A 1 1210 ? 133.239 121.865 148.931 1.00 47.15 1210 GLN A N 1
ATOM 8638 C CA . GLN A 1 1210 ? 132.749 122.746 147.877 1.00 51.11 1210 GLN A CA 1
ATOM 8639 C C . GLN A 1 1210 ? 132.920 124.213 148.245 1.00 53.65 1210 GLN A C 1
ATOM 8640 O O . GLN A 1 1210 ? 133.048 125.062 147.355 1.00 60.68 1210 GLN A O 1
ATOM 8646 N N . ARG A 1 1211 ? 132.925 124.533 149.534 1.00 49.85 1211 ARG A N 1
ATOM 8647 C CA . ARG A 1 1211 ? 133.169 125.889 150.007 1.00 49.21 1211 ARG A CA 1
ATOM 8648 C C . ARG A 1 1211 ? 134.615 125.975 150.479 1.00 56.00 1211 ARG A C 1
ATOM 8649 O O . ARG A 1 1211 ? 134.979 125.371 151.493 1.00 69.32 1211 ARG A O 1
ATOM 8657 N N . LEU A 1 1212 ? 135.438 126.717 149.744 1.00 39.02 1212 LEU A N 1
ATOM 8658 C CA . LEU A 1 1212 ? 136.824 126.905 150.147 1.00 43.03 1212 LEU A CA 1
ATOM 8659 C C . LEU A 1 1212 ? 136.893 127.766 151.401 1.00 45.14 1212 LEU A C 1
ATOM 8660 O O . LEU A 1 1212 ? 136.171 128.758 151.534 1.00 53.70 1212 LEU A O 1
ATOM 8665 N N . VAL A 1 1213 ? 137.766 127.381 152.324 1.00 38.86 1213 VAL A N 1
ATOM 8666 C CA . VAL A 1 1213 ? 137.891 128.058 153.609 1.00 43.65 1213 VAL A CA 1
ATOM 8667 C C . VAL A 1 1213 ? 138.819 129.253 153.441 1.00 46.89 1213 VAL A C 1
ATOM 8668 O O . VAL A 1 1213 ? 139.972 129.100 153.028 1.00 53.48 1213 VAL A O 1
ATOM 8672 N N . HIS A 1 1214 ? 138.321 130.441 153.770 1.00 41.40 1214 HIS A N 1
ATOM 8673 C CA . HIS A 1 1214 ? 139.114 131.662 153.680 1.00 42.23 1214 HIS A CA 1
ATOM 8674 C C . HIS A 1 1214 ? 140.069 131.715 154.866 1.00 50.96 1214 HIS A C 1
ATOM 8675 O O . HIS A 1 1214 ? 139.647 131.953 156.001 1.00 58.49 1214 HIS A O 1
ATOM 8682 N N . CYS A 1 1215 ? 141.358 131.499 154.605 1.00 50.21 1215 CYS A N 1
ATOM 8683 C CA . CYS A 1 1215 ? 142.335 131.427 155.686 1.00 40.81 1215 CYS A CA 1
ATOM 8684 C C . CYS A 1 1215 ? 142.784 132.815 156.129 1.00 48.10 1215 CYS A C 1
ATOM 8685 O O . CYS A 1 1215 ? 142.691 133.160 157.311 1.00 56.73 1215 CYS A O 1
ATOM 8688 N N . SER A 1 1216 ? 143.272 133.629 155.195 1.00 47.00 1216 SER A N 1
ATOM 8689 C CA . SER A 1 1216 ? 143.794 134.938 155.556 1.00 48.88 1216 SER A CA 1
ATOM 8690 C C . SER A 1 1216 ? 143.654 135.899 154.386 1.00 45.55 1216 SER A C 1
ATOM 8691 O O . SER A 1 1216 ? 143.543 135.493 153.227 1.00 50.18 1216 SER A O 1
ATOM 8694 N N . SER A 1 1217 ? 143.665 137.187 154.716 1.00 46.00 1217 SER A N 1
ATOM 8695 C CA . SER A 1 1217 ? 143.707 138.269 153.744 1.00 43.79 1217 SER A CA 1
ATOM 8696 C C . SER A 1 1217 ? 144.902 139.157 154.056 1.00 53.90 1217 SER A C 1
ATOM 8697 O O . SER A 1 1217 ? 145.201 139.422 155.224 1.00 66.44 1217 SER A O 1
ATOM 8700 N N . PHE A 1 1218 ? 145.583 139.615 153.009 1.00 43.65 1218 PHE A N 1
ATOM 8701 C CA . PHE A 1 1218 ? 146.832 140.353 153.156 1.00 33.26 1218 PHE A CA 1
ATOM 8702 C C . PHE A 1 1218 ? 146.876 141.427 152.082 1.00 40.17 1218 PHE A C 1
ATOM 8703 O O . PHE A 1 1218 ? 146.926 141.108 150.892 1.00 51.79 1218 PHE A O 1
ATOM 8711 N N . THR A 1 1219 ? 146.852 142.690 152.496 1.00 38.92 1219 THR A N 1
ATOM 8712 C CA . THR A 1 1219 ? 146.797 143.801 151.551 1.00 38.53 1219 THR A CA 1
ATOM 8713 C C . THR A 1 1219 ? 148.203 144.121 151.062 1.00 45.85 1219 THR A C 1
ATOM 8714 O O . THR A 1 1219 ? 149.018 144.674 151.807 1.00 50.04 1219 THR A O 1
ATOM 8718 N N . LEU A 1 1220 ? 148.490 143.775 149.811 1.00 47.55 1220 LEU A N 1
ATOM 8719 C CA . LEU A 1 1220 ? 149.755 144.155 149.206 1.00 45.10 1220 LEU A CA 1
ATOM 8720 C C . LEU A 1 1220 ? 149.759 145.648 148.897 1.00 44.87 1220 LEU A C 1
ATOM 8721 O O . LEU A 1 1220 ? 148.713 146.291 148.772 1.00 45.99 1220 LEU A O 1
ATOM 8726 N N . HIS A 1 1221 ? 150.962 146.203 148.776 1.00 50.23 1221 HIS A N 1
ATOM 8727 C CA . HIS A 1 1221 ? 151.101 147.638 148.579 1.00 41.72 1221 HIS A CA 1
ATOM 8728 C C . HIS A 1 1221 ? 151.003 148.055 147.118 1.00 47.83 1221 HIS A C 1
ATOM 8729 O O . HIS A 1 1221 ? 150.977 149.257 146.837 1.00 59.09 1221 HIS A O 1
ATOM 8736 N N . SER A 1 1222 ? 150.944 147.104 146.188 1.00 40.96 1222 SER A N 1
ATOM 8737 C CA . SER A 1 1222 ? 150.704 147.419 144.789 1.00 42.08 1222 SER A CA 1
ATOM 8738 C C . SER A 1 1222 ? 149.975 146.251 144.143 1.00 40.56 1222 SER A C 1
ATOM 8739 O O . SER A 1 1222 ? 150.018 145.120 144.633 1.00 43.15 1222 SER A O 1
ATOM 8742 N N . THR A 1 1223 ? 149.302 146.538 143.033 1.00 46.97 1223 THR A N 1
ATOM 8743 C CA . THR A 1 1223 ? 148.541 145.513 142.333 1.00 46.19 1223 THR A CA 1
ATOM 8744 C C . THR A 1 1223 ? 149.469 144.457 141.746 1.00 38.30 1223 THR A C 1
ATOM 8745 O O . THR A 1 1223 ? 150.529 144.769 141.199 1.00 44.99 1223 THR A O 1
ATOM 8749 N N . ASN A 1 1224 ? 149.060 143.198 141.864 1.00 38.24 1224 ASN A N 1
ATOM 8750 C CA . ASN A 1 1224 ? 149.868 142.070 141.427 1.00 30.88 1224 ASN A CA 1
ATOM 8751 C C . ASN A 1 1224 ? 149.570 141.752 139.969 1.00 40.29 1224 ASN A C 1
ATOM 8752 O O . ASN A 1 1224 ? 148.405 141.650 139.574 1.00 60.61 1224 ASN A O 1
ATOM 8757 N N . SER A 1 1225 ? 150.631 141.623 139.173 1.00 37.54 1225 SER A N 1
ATOM 8758 C CA . SER A 1 1225 ? 150.461 141.365 137.722 1.00 41.76 1225 SER A CA 1
ATOM 8759 C C . SER A 1 1225 ? 150.643 139.877 137.429 1.00 41.27 1225 SER A C 1
ATOM 8760 O O . SER A 1 1225 ? 150.045 139.399 136.450 1.00 54.69 1225 SER A O 1
ATOM 8763 N N . CYS A 1 1226 ? 151.438 139.174 138.238 1.00 34.85 1226 CYS A N 1
ATOM 8764 C CA . CYS A 1 1226 ? 151.723 137.755 137.903 1.00 40.53 1226 CYS A CA 1
ATOM 8765 C C . CYS A 1 1226 ? 152.170 136.951 139.122 1.00 42.98 1226 CYS A C 1
ATOM 8766 O O . CYS A 1 1226 ? 152.752 137.550 140.041 1.00 47.05 1226 CYS A O 1
ATOM 8769 N N . MET A 1 1227 ? 151.887 135.649 139.125 1.00 39.07 1227 MET A N 1
ATOM 8770 C CA . MET A 1 1227 ? 152.360 134.758 140.172 1.00 37.90 1227 MET A CA 1
ATOM 8771 C C . MET A 1 1227 ? 152.884 133.485 139.528 1.00 44.87 1227 MET A C 1
ATOM 8772 O O . MET A 1 1227 ? 152.416 133.074 138.464 1.00 54.42 1227 MET A O 1
ATOM 8777 N N . MET A 1 1228 ? 153.865 132.866 140.178 1.00 44.77 1228 MET A N 1
ATOM 8778 C CA . MET A 1 1228 ? 154.455 131.636 139.677 1.00 49.55 1228 MET A CA 1
ATOM 8779 C C . MET A 1 1228 ? 154.793 130.726 140.846 1.00 48.70 1228 MET A C 1
ATOM 8780 O O . MET A 1 1228 ? 155.019 131.185 141.968 1.00 47.92 1228 MET A O 1
ATOM 8785 N N . LEU A 1 1229 ? 154.820 129.427 140.570 1.00 48.36 1229 LEU A N 1
ATOM 8786 C CA . LEU A 1 1229 ? 155.155 128.418 141.564 1.00 41.14 1229 LEU A CA 1
ATOM 8787 C C . LEU A 1 1229 ? 156.632 128.075 141.447 1.00 50.49 1229 LEU A C 1
ATOM 8788 O O . LEU A 1 1229 ? 157.119 127.768 140.355 1.00 63.69 1229 LEU A O 1
ATOM 8793 N N . LEU A 1 1230 ? 157.340 128.130 142.571 1.00 46.02 1230 LEU A N 1
ATOM 8794 C CA . LEU A 1 1230 ? 158.767 127.875 142.580 1.00 41.79 1230 LEU A CA 1
ATOM 8795 C C . LEU A 1 1230 ? 159.110 126.877 143.676 1.00 48.42 1230 LEU A C 1
ATOM 8796 O O . LEU A 1 1230 ? 158.549 126.946 144.775 1.00 55.98 1230 LEU A O 1
ATOM 8801 N N . PRO A 1 1231 ? 160.009 125.933 143.405 1.00 51.50 1231 PRO A N 1
ATOM 8802 C CA . PRO A 1 1231 ? 160.480 125.045 144.472 1.00 45.34 1231 PRO A CA 1
ATOM 8803 C C . PRO A 1 1231 ? 161.138 125.843 145.586 1.00 47.95 1231 PRO A C 1
ATOM 8804 O O . PRO A 1 1231 ? 161.795 126.858 145.346 1.00 51.84 1231 PRO A O 1
ATOM 8808 N N . ARG A 1 1232 ? 160.950 125.378 146.815 1.00 52.97 1232 ARG A N 1
ATOM 8809 C CA . ARG A 1 1232 ? 161.449 126.068 147.994 1.00 48.46 1232 ARG A CA 1
ATOM 8810 C C . ARG A 1 1232 ? 162.704 125.376 148.504 1.00 55.85 1232 ARG A C 1
ATOM 8811 O O . ARG A 1 1232 ? 162.728 124.150 148.649 1.00 61.98 1232 ARG A O 1
ATOM 8819 N N . ASN A 1 1233 ? 163.743 126.164 148.767 1.00 48.86 1233 ASN A N 1
ATOM 8820 C CA . ASN A 1 1233 ? 164.985 125.633 149.305 1.00 44.48 1233 ASN A CA 1
ATOM 8821 C C . ASN A 1 1233 ? 164.840 125.388 150.801 1.00 54.93 1233 ASN A C 1
ATOM 8822 O O . ASN A 1 1233 ? 164.381 126.264 151.541 1.00 57.53 1233 ASN A O 1
ATOM 8827 N N . GLU A 1 1234 ? 165.223 124.194 151.243 1.00 62.32 1234 GLU A N 1
ATOM 8828 C CA . GLU A 1 1234 ? 165.201 123.827 152.653 1.00 61.68 1234 GLU A CA 1
ATOM 8829 C C . GLU A 1 1234 ? 166.636 123.700 153.144 1.00 65.29 1234 GLU A C 1
ATOM 8830 O O . GLU A 1 1234 ? 167.380 122.830 152.679 1.00 69.18 1234 GLU A O 1
ATOM 8836 N N . GLU A 1 1235 ? 167.019 124.566 154.081 1.00 66.39 1235 GLU A N 1
ATOM 8837 C CA . GLU A 1 1235 ? 168.390 124.560 154.577 1.00 66.59 1235 GLU A CA 1
ATOM 8838 C C . GLU A 1 1235 ? 168.652 123.404 155.531 1.00 67.72 1235 GLU A C 1
ATOM 8839 O O . GLU A 1 1235 ? 169.786 122.919 155.611 1.00 69.23 1235 GLU A O 1
ATOM 8845 N N . PHE A 1 1236 ? 167.634 122.951 156.252 1.00 65.53 1236 PHE A N 1
ATOM 8846 C CA . PHE A 1 1236 ? 167.797 121.913 157.260 1.00 65.45 1236 PHE A CA 1
ATOM 8847 C C . PHE A 1 1236 ? 166.995 120.656 156.969 1.00 68.48 1236 PHE A C 1
ATOM 8848 O O . PHE A 1 1236 ? 167.526 119.550 157.098 1.00 66.59 1236 PHE A O 1
ATOM 8856 N N . GLY A 1 1237 ? 165.732 120.792 156.578 1.00 80.39 1237 GLY A N 1
ATOM 8857 C CA . GLY A 1 1237 ? 164.897 119.641 156.288 1.00 80.47 1237 GLY A CA 1
ATOM 8858 C C . GLY A 1 1237 ? 165.057 119.116 154.875 1.00 81.28 1237 GLY A C 1
ATOM 8859 O O . GLY A 1 1237 ? 164.182 118.420 154.359 1.00 80.24 1237 GLY A O 1
ATOM 8860 N N . VAL A 1 1241 ? 159.405 114.909 150.876 1.00 70.06 1241 VAL A N 1
ATOM 8861 C CA . VAL A 1 1241 ? 158.321 115.552 150.146 1.00 73.15 1241 VAL A CA 1
ATOM 8862 C C . VAL A 1 1241 ? 158.751 116.937 149.665 1.00 69.65 1241 VAL A C 1
ATOM 8863 O O . VAL A 1 1241 ? 159.237 117.751 150.450 1.00 69.63 1241 VAL A O 1
ATOM 8867 N N . PRO A 1 1242 ? 158.590 117.196 148.370 1.00 65.53 1242 PRO A N 1
ATOM 8868 C CA . PRO A 1 1242 ? 158.979 118.502 147.828 1.00 66.54 1242 PRO A CA 1
ATOM 8869 C C . PRO A 1 1242 ? 158.120 119.623 148.389 1.00 65.36 1242 PRO A C 1
ATOM 8870 O O . PRO A 1 1242 ? 156.953 119.434 148.737 1.00 67.50 1242 PRO A O 1
ATOM 8874 N N . SER A 1 1243 ? 158.719 120.807 148.473 1.00 56.48 1243 SER A N 1
ATOM 8875 C CA . SER A 1 1243 ? 158.044 121.995 148.966 1.00 54.36 1243 SER A CA 1
ATOM 8876 C C . SER A 1 1243 ? 158.117 123.095 147.918 1.00 56.97 1243 SER A C 1
ATOM 8877 O O . SER A 1 1243 ? 159.026 123.119 147.082 1.00 58.56 1243 SER A O 1
ATOM 8880 N N . PHE A 1 1244 ? 157.151 124.009 147.968 1.00 47.03 1244 PHE A N 1
ATOM 8881 C CA . PHE A 1 1244 ? 157.011 125.028 146.941 1.00 41.59 1244 PHE A CA 1
ATOM 8882 C C . PHE A 1 1244 ? 156.750 126.380 147.585 1.00 40.49 1244 PHE A C 1
ATOM 8883 O O . PHE A 1 1244 ? 156.378 126.477 148.756 1.00 56.53 1244 PHE A O 1
ATOM 8891 N N . GLN A 1 1245 ? 156.955 127.429 146.794 1.00 34.25 1245 GLN A N 1
ATOM 8892 C CA . GLN A 1 1245 ? 156.662 128.792 147.204 1.00 34.38 1245 GLN A CA 1
ATOM 8893 C C . GLN A 1 1245 ? 156.055 129.533 146.024 1.00 47.70 1245 GLN A C 1
ATOM 8894 O O . GLN A 1 1245 ? 156.129 129.083 144.879 1.00 57.95 1245 GLN A O 1
ATOM 8900 N N . ASN A 1 1246 ? 155.450 130.678 146.314 1.00 49.78 1246 ASN A N 1
ATOM 8901 C CA . ASN A 1 1246 ? 154.842 131.522 145.296 1.00 33.75 1246 ASN A CA 1
ATOM 8902 C C . ASN A 1 1246 ? 155.688 132.773 145.126 1.00 39.79 1246 ASN A C 1
ATOM 8903 O O . ASN A 1 1246 ? 156.082 133.395 146.116 1.00 46.79 1246 ASN A O 1
ATOM 8908 N N . VAL A 1 1247 ? 155.974 133.132 143.878 1.00 47.61 1247 VAL A N 1
ATOM 8909 C CA . VAL A 1 1247 ? 156.708 134.349 143.552 1.00 32.44 1247 VAL A CA 1
ATOM 8910 C C . VAL A 1 1247 ? 155.806 135.227 142.700 1.00 38.45 1247 VAL A C 1
ATOM 8911 O O . VAL A 1 1247 ? 155.285 134.777 141.673 1.00 55.06 1247 VAL A O 1
ATOM 8915 N N . GLY A 1 1248 ? 155.622 136.473 143.123 1.00 39.26 1248 GLY A N 1
ATOM 8916 C CA . GLY A 1 1248 ? 154.702 137.360 142.442 1.00 32.23 1248 GLY A CA 1
ATOM 8917 C C . GLY A 1 1248 ? 155.290 138.685 142.007 1.00 29.13 1248 GLY A C 1
ATOM 8918 O O . GLY A 1 1248 ? 155.926 139.384 142.801 1.00 43.30 1248 GLY A O 1
ATOM 8919 N N . GLY A 1 1249 ? 155.048 139.058 140.749 1.00 37.35 1249 GLY A N 1
ATOM 8920 C CA . GLY A 1 1249 ? 155.532 140.356 140.243 1.00 30.21 1249 GLY A CA 1
ATOM 8921 C C . GLY A 1 1249 ? 154.518 141.456 140.490 1.00 32.46 1249 GLY A C 1
ATOM 8922 O O . GLY A 1 1249 ? 153.317 141.198 140.309 1.00 44.25 1249 GLY A O 1
ATOM 8923 N N . GLN A 1 1250 ? 154.984 142.641 140.886 1.00 36.42 1250 GLN A N 1
ATOM 8924 C CA . GLN A 1 1250 ? 154.068 143.767 141.203 1.00 35.26 1250 GLN A CA 1
ATOM 8925 C C . GLN A 1 1250 ? 154.201 144.848 140.129 1.00 42.45 1250 GLN A C 1
ATOM 8926 O O . GLN A 1 1250 ? 155.228 144.861 139.427 1.00 53.46 1250 GLN A O 1
ATOM 8932 N N . VAL A 1 1251 ? 153.199 145.722 140.018 1.00 40.85 1251 VAL A N 1
ATOM 8933 C CA . VAL A 1 1251 ? 153.218 146.805 138.992 1.00 38.74 1251 VAL A CA 1
ATOM 8934 C C . VAL A 1 1251 ? 154.242 147.873 139.398 1.00 38.89 1251 VAL A C 1
ATOM 8935 O O . VAL A 1 1251 ? 154.858 148.465 138.495 1.00 50.62 1251 VAL A O 1
ATOM 8939 N N . ASP A 1 1252 ? 154.422 148.104 140.702 1.00 46.27 1252 ASP A N 1
ATOM 8940 C CA . ASP A 1 1252 ? 155.368 149.117 141.155 1.00 50.82 1252 ASP A CA 1
ATOM 8941 C C . ASP A 1 1252 ? 156.822 148.703 140.974 1.00 54.01 1252 ASP A C 1
ATOM 8942 O O . ASP A 1 1252 ? 157.713 149.502 141.278 1.00 58.50 1252 ASP A O 1
ATOM 8947 N N . GLY A 1 1253 ? 157.055 147.495 140.454 1.00 39.44 1253 GLY A N 1
ATOM 8948 C CA . GLY A 1 1253 ? 158.430 147.040 140.178 1.00 33.06 1253 GLY A CA 1
ATOM 8949 C C . GLY A 1 1253 ? 158.982 146.179 141.297 1.00 45.04 1253 GLY A C 1
ATOM 8950 O O . GLY A 1 1253 ? 160.191 145.894 141.279 1.00 58.93 1253 GLY A O 1
ATOM 8951 N N . SER A 1 1254 ? 158.127 145.780 142.239 1.00 43.36 1254 SER A N 1
ATOM 8952 C CA . SER A 1 1254 ? 158.587 144.968 143.394 1.00 42.88 1254 SER A CA 1
ATOM 8953 C C . SER A 1 1254 ? 158.268 143.491 143.160 1.00 42.98 1254 SER A C 1
ATOM 8954 O O . SER A 1 1254 ? 157.271 143.206 142.478 1.00 53.95 1254 SER A O 1
ATOM 8957 N N . VAL A 1 1255 ? 159.101 142.593 143.687 1.00 42.54 1255 VAL A N 1
ATOM 8958 C CA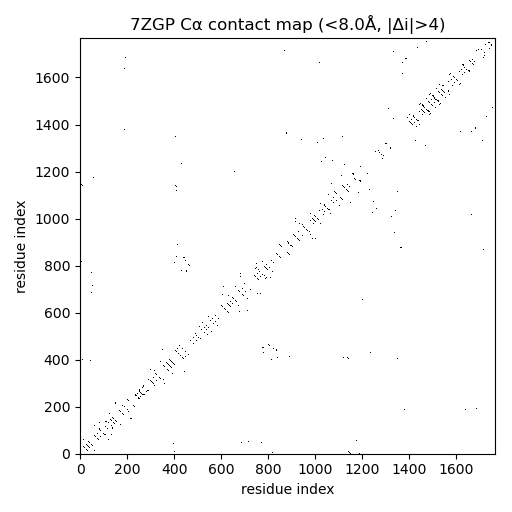 . VAL A 1 1255 ? 158.805 141.134 143.594 1.00 25.77 1255 VAL A CA 1
ATOM 8959 C C . VAL A 1 1255 ? 158.610 140.618 145.019 1.00 38.74 1255 VAL A C 1
ATOM 8960 O O . VAL A 1 1255 ? 159.439 140.952 145.879 1.00 50.75 1255 VAL A O 1
ATOM 8964 N N . PHE A 1 1256 ? 157.537 139.869 145.260 1.00 34.58 1256 PHE A N 1
ATOM 8965 C CA . PHE A 1 1256 ? 157.253 139.320 146.573 1.00 29.00 1256 PHE A CA 1
ATOM 8966 C C . PHE A 1 1256 ? 157.243 137.800 146.509 1.00 38.57 1256 PHE A C 1
ATOM 8967 O O . PHE A 1 1256 ? 157.286 137.196 145.435 1.00 49.15 1256 PHE A O 1
ATOM 8975 N N . LYS A 1 1257 ? 157.191 137.183 147.685 1.00 40.34 1257 LYS A N 1
ATOM 8976 C CA . LYS A 1 1257 ? 157.074 135.738 147.770 1.00 33.79 1257 LYS A CA 1
ATOM 8977 C C . LYS A 1 1257 ? 156.285 135.369 149.015 1.00 39.08 1257 LYS A C 1
ATOM 8978 O O . LYS A 1 1257 ? 156.378 136.035 150.049 1.00 49.61 1257 LYS A O 1
ATOM 8984 N N . ILE A 1 1258 ? 155.493 134.308 148.898 1.00 36.32 1258 ILE A N 1
ATOM 8985 C CA . ILE A 1 1258 ? 154.801 133.706 150.030 1.00 36.11 1258 ILE A CA 1
ATOM 8986 C C . ILE A 1 1258 ? 155.439 132.350 150.285 1.00 42.23 1258 ILE A C 1
ATOM 8987 O O . ILE A 1 1258 ? 155.491 131.501 149.387 1.00 49.77 1258 ILE A O 1
ATOM 8992 N N . VAL A 1 1259 ? 155.925 132.148 151.504 1.00 44.31 1259 VAL A N 1
ATOM 8993 C CA . VAL A 1 1259 ? 156.572 130.907 151.908 1.00 36.22 1259 VAL A CA 1
ATOM 8994 C C . VAL A 1 1259 ? 155.642 130.198 152.892 1.00 47.24 1259 VAL A C 1
ATOM 8995 O O . VAL A 1 1259 ? 155.381 130.724 153.983 1.00 56.38 1259 VAL A O 1
ATOM 8999 N N . PRO A 1 1260 ? 155.107 129.028 152.550 1.00 45.76 1260 PRO A N 1
ATOM 9000 C CA . PRO A 1 1260 ? 154.286 128.289 153.514 1.00 39.84 1260 PRO A CA 1
ATOM 9001 C C . PRO A 1 1260 ? 155.115 127.826 154.703 1.00 41.04 1260 PRO A C 1
ATOM 9002 O O . PRO A 1 1260 ? 156.305 127.531 154.583 1.00 50.68 1260 PRO A O 1
ATOM 9006 N N . LEU A 1 1261 ? 154.468 127.765 155.863 1.00 46.17 1261 LEU A N 1
ATOM 9007 C CA . LEU A 1 1261 ? 155.128 127.392 157.104 1.00 46.34 1261 LEU A CA 1
ATOM 9008 C C . LEU A 1 1261 ? 154.376 126.252 157.773 1.00 47.74 1261 LEU A C 1
ATOM 9009 O O . LEU A 1 1261 ? 153.163 126.101 157.603 1.00 54.61 1261 LEU A O 1
ATOM 9014 N N . SER A 1 1262 ? 155.111 125.448 158.534 1.00 50.17 1262 SER A N 1
ATOM 9015 C CA . SER A 1 1262 ? 154.488 124.431 159.363 1.00 52.42 1262 SER A CA 1
ATOM 9016 C C . SER A 1 1262 ? 153.833 125.080 160.580 1.00 55.21 1262 SER A C 1
ATOM 9017 O O . SER A 1 1262 ? 154.005 126.271 160.854 1.00 64.43 1262 SER A O 1
ATOM 9020 N N . GLU A 1 1263 ? 153.065 124.277 161.317 1.00 58.66 1263 GLU A N 1
ATOM 9021 C CA . GLU A 1 1263 ? 152.292 124.808 162.436 1.00 57.49 1263 GLU A CA 1
ATOM 9022 C C . GLU A 1 1263 ? 153.198 125.391 163.515 1.00 64.70 1263 GLU A C 1
ATOM 9023 O O . GLU A 1 1263 ? 152.946 126.488 164.026 1.00 72.44 1263 GLU A O 1
ATOM 9029 N N . GLU A 1 1264 ? 154.265 124.673 163.872 1.00 61.65 1264 GLU A N 1
ATOM 9030 C CA . GLU A 1 1264 ? 155.145 125.138 164.940 1.00 61.09 1264 GLU A CA 1
ATOM 9031 C C . GLU A 1 1264 ? 155.946 126.360 164.507 1.00 62.61 1264 GLU A C 1
ATOM 9032 O O . GLU A 1 1264 ? 156.092 127.322 165.275 1.00 65.49 1264 GLU A O 1
ATOM 9038 N N . LYS A 1 1265 ? 156.480 126.336 163.283 1.00 55.10 1265 LYS A N 1
ATOM 9039 C CA . LYS A 1 1265 ? 157.192 127.498 162.763 1.00 53.09 1265 LYS A CA 1
ATOM 9040 C C . LYS A 1 1265 ? 156.275 128.709 162.698 1.00 53.43 1265 LYS A C 1
ATOM 9041 O O . LYS A 1 1265 ? 156.675 129.822 163.060 1.00 61.53 1265 LYS A O 1
ATOM 9047 N N . TYR A 1 1266 ? 155.037 128.508 162.241 1.00 38.95 1266 TYR A N 1
ATOM 9048 C CA . TYR A 1 1266 ? 154.089 129.612 162.188 1.00 40.84 1266 TYR A CA 1
ATOM 9049 C C . TYR A 1 1266 ? 153.784 130.145 163.578 1.00 51.86 1266 TYR A C 1
ATOM 9050 O O . TYR A 1 1266 ? 153.677 131.358 163.767 1.00 61.90 1266 TYR A O 1
ATOM 9059 N N . ARG A 1 1267 ? 153.621 129.259 164.562 1.00 53.27 1267 ARG A N 1
ATOM 9060 C CA . ARG A 1 1267 ? 153.349 129.715 165.922 1.00 52.75 1267 ARG A CA 1
ATOM 9061 C C . ARG A 1 1267 ? 154.498 130.564 166.451 1.00 59.84 1267 ARG A C 1
ATOM 9062 O O . ARG A 1 1267 ? 154.284 131.658 166.993 1.00 59.00 1267 ARG A O 1
ATOM 9070 N N . ARG A 1 1268 ? 155.732 130.081 166.280 1.00 55.03 1268 ARG A N 1
ATOM 9071 C CA . ARG A 1 1268 ? 156.895 130.825 166.756 1.00 55.73 1268 ARG A CA 1
ATOM 9072 C C . ARG A 1 1268 ? 156.992 132.186 166.079 1.00 60.84 1268 ARG A C 1
ATOM 9073 O O . ARG A 1 1268 ? 157.170 133.218 166.743 1.00 64.93 1268 ARG A O 1
ATOM 9081 N N . LEU A 1 1269 ? 156.860 132.210 164.752 1.00 53.26 1269 LEU A N 1
ATOM 9082 C CA . LEU A 1 1269 ? 157.027 133.459 164.022 1.00 45.99 1269 LEU A CA 1
ATOM 9083 C C . LEU A 1 1269 ? 155.876 134.421 164.281 1.00 50.70 1269 LEU A C 1
ATOM 9084 O O . LEU A 1 1269 ? 156.088 135.635 164.315 1.00 56.96 1269 LEU A O 1
ATOM 9089 N N . TYR A 1 1270 ? 154.660 133.905 164.474 1.00 53.07 1270 TYR A N 1
ATOM 9090 C CA . TYR A 1 1270 ? 153.534 134.756 164.835 1.00 52.79 1270 TYR A CA 1
ATOM 9091 C C . TYR A 1 1270 ? 153.741 135.389 166.201 1.00 54.10 1270 TYR A C 1
ATOM 9092 O O . TYR A 1 1270 ? 153.465 136.580 166.388 1.00 61.86 1270 TYR A O 1
ATOM 9101 N N . VAL A 1 1271 ? 154.232 134.611 167.170 1.00 50.54 1271 VAL A N 1
ATOM 9102 C CA . VAL A 1 1271 ? 154.512 135.175 168.487 1.00 52.37 1271 VAL A CA 1
ATOM 9103 C C . VAL A 1 1271 ? 155.571 136.263 168.381 1.00 54.49 1271 VAL A C 1
ATOM 9104 O O . VAL A 1 1271 ? 155.440 137.340 168.977 1.00 61.05 1271 VAL A O 1
ATOM 9108 N N . ILE A 1 1272 ? 156.629 136.008 167.607 1.00 52.00 1272 ILE A N 1
ATOM 9109 C CA . ILE A 1 1272 ? 157.701 136.992 167.467 1.00 50.87 1272 ILE A CA 1
ATOM 9110 C C . ILE A 1 1272 ? 157.192 138.258 166.786 1.00 57.47 1272 ILE A C 1
ATOM 9111 O O . ILE A 1 1272 ? 157.515 139.378 167.201 1.00 61.18 1272 ILE A O 1
ATOM 9116 N N . GLN A 1 1273 ? 156.398 138.102 165.725 1.00 55.52 1273 GLN A N 1
ATOM 9117 C CA . GLN A 1 1273 ? 155.861 139.256 165.015 1.00 48.55 1273 GLN A CA 1
ATOM 9118 C C . GLN A 1 1273 ? 154.943 140.077 165.909 1.00 52.68 1273 GLN A C 1
ATOM 9119 O O . GLN A 1 1273 ? 155.003 141.312 165.906 1.00 60.12 1273 GLN A O 1
ATOM 9125 N N . GLN A 1 1274 ? 154.085 139.410 166.684 1.00 61.71 1274 GLN A N 1
ATOM 9126 C CA . GLN A 1 1274 ? 153.207 140.133 167.596 1.00 62.45 1274 GLN A CA 1
ATOM 9127 C C . GLN A 1 1274 ? 154.007 140.851 168.673 1.00 59.99 1274 GLN A C 1
ATOM 9128 O O . GLN A 1 1274 ? 153.671 141.977 169.058 1.00 63.89 1274 GLN A O 1
ATOM 9134 N N . GLN A 1 1275 ? 155.073 140.219 169.167 1.00 62.17 1275 GLN A N 1
ATOM 9135 C CA . GLN A 1 1275 ? 155.936 140.878 170.141 1.00 59.37 1275 GLN A CA 1
ATOM 9136 C C . GLN A 1 1275 ? 156.578 142.124 169.548 1.00 62.92 1275 GLN A C 1
ATOM 9137 O O . GLN A 1 1275 ? 156.627 143.175 170.196 1.00 72.80 1275 GLN A O 1
ATOM 9143 N N . ILE A 1 1276 ? 157.069 142.027 168.312 1.00 57.80 1276 ILE A N 1
ATOM 9144 C CA . ILE A 1 1276 ? 157.690 143.181 167.667 1.00 57.39 1276 ILE A CA 1
ATOM 9145 C C . ILE A 1 1276 ? 156.673 144.299 167.479 1.00 64.35 1276 ILE A C 1
ATOM 9146 O O . ILE A 1 1276 ? 156.963 145.473 167.738 1.00 68.02 1276 ILE A O 1
ATOM 9151 N N . ILE A 1 1277 ? 155.464 143.954 167.032 1.00 65.10 1277 ILE A N 1
ATOM 9152 C CA . ILE A 1 1277 ? 154.438 144.968 166.808 1.00 62.63 1277 ILE A CA 1
ATOM 9153 C C . ILE A 1 1277 ? 154.059 145.649 168.117 1.00 66.01 1277 ILE A C 1
ATOM 9154 O O . ILE A 1 1277 ? 153.922 146.877 168.177 1.00 70.65 1277 ILE A O 1
ATOM 9159 N N . ASP A 1 1278 ? 153.894 144.869 169.186 1.00 68.05 1278 ASP A N 1
ATOM 9160 C CA . ASP A 1 1278 ? 153.408 145.425 170.443 1.00 72.20 1278 ASP A CA 1
ATOM 9161 C C . ASP A 1 1278 ? 154.478 146.202 171.200 1.00 72.87 1278 ASP A C 1
ATOM 9162 O O . ASP A 1 1278 ? 154.156 147.193 171.864 1.00 74.66 1278 ASP A O 1
ATOM 9167 N N . ARG A 1 1279 ? 155.741 145.784 171.120 1.00 72.23 1279 ARG A N 1
ATOM 9168 C CA . ARG A 1 1279 ? 156.791 146.373 171.943 1.00 75.04 1279 ARG A CA 1
ATOM 9169 C C . ARG A 1 1279 ? 157.646 147.387 171.192 1.00 77.17 1279 ARG A C 1
ATOM 9170 O O . ARG A 1 1279 ? 157.973 148.443 171.741 1.00 78.48 1279 ARG A O 1
ATOM 9178 N N . GLU A 1 1280 ? 158.017 147.095 169.950 1.00 73.44 1280 GLU A N 1
ATOM 9179 C CA . GLU A 1 1280 ? 158.846 148.022 169.193 1.00 70.21 1280 GLU A CA 1
ATOM 9180 C C . GLU A 1 1280 ? 158.023 149.206 168.700 1.00 73.25 1280 GLU A C 1
ATOM 9181 O O . GLU A 1 1280 ? 156.806 149.117 168.518 1.00 74.50 1280 GLU A O 1
ATOM 9187 N N . LEU A 1 1281 ? 158.705 150.326 168.482 1.00 68.28 1281 LEU A N 1
ATOM 9188 C CA . LEU A 1 1281 ? 158.070 151.542 167.994 1.00 68.47 1281 LEU A CA 1
ATOM 9189 C C . LEU A 1 1281 ? 158.105 151.540 166.471 1.00 67.41 1281 LEU A C 1
ATOM 9190 O O . LEU A 1 1281 ? 159.181 151.458 165.870 1.00 67.79 1281 LEU A O 1
ATOM 9195 N N . GLN A 1 1282 ? 156.932 151.623 165.852 1.00 63.96 1282 GLN A N 1
ATOM 9196 C CA . GLN A 1 1282 ? 156.848 151.587 164.402 1.00 62.56 1282 GLN A CA 1
ATOM 9197 C C . GLN A 1 1282 ? 157.194 152.950 163.811 1.00 64.78 1282 GLN A C 1
ATOM 9198 O O . GLN A 1 1282 ? 157.089 153.989 164.468 1.00 66.30 1282 GLN A O 1
ATOM 9204 N N . LEU A 1 1283 ? 157.612 152.929 162.544 1.00 62.40 1283 LEU A N 1
ATOM 9205 C CA . LEU A 1 1283 ? 158.177 154.119 161.914 1.00 59.73 1283 LEU A CA 1
ATOM 9206 C C . LEU A 1 1283 ? 157.166 155.258 161.859 1.00 64.96 1283 LEU A C 1
ATOM 9207 O O . LEU A 1 1283 ? 157.342 156.297 162.506 1.00 68.87 1283 LEU A O 1
ATOM 9212 N N . GLY A 1 1284 ? 156.097 155.082 161.090 1.00 54.62 1284 GLY A N 1
ATOM 9213 C CA . GLY A 1 1284 ? 155.112 156.132 160.934 1.00 57.26 1284 GLY A CA 1
ATOM 9214 C C . GLY A 1 1284 ? 153.950 155.992 161.893 1.00 60.69 1284 GLY A C 1
ATOM 9215 O O . GLY A 1 1284 ? 152.884 156.577 161.678 1.00 63.79 1284 GLY A O 1
ATOM 9216 N N . GLY A 1 1285 ? 154.146 155.219 162.958 1.00 58.65 1285 GLY A N 1
ATOM 9217 C CA . GLY A 1 1285 ? 153.053 154.905 163.851 1.00 53.88 1285 GLY A CA 1
ATOM 9218 C C . GLY A 1 1285 ? 152.062 153.918 163.287 1.00 58.01 1285 GLY A C 1
ATOM 9219 O O . GLY A 1 1285 ? 150.989 153.735 163.868 1.00 57.31 1285 GLY A O 1
ATOM 9220 N N . LEU A 1 1286 ? 152.392 153.276 162.170 1.00 59.14 1286 LEU A N 1
ATOM 9221 C CA . LEU A 1 1286 ? 151.487 152.359 161.497 1.00 58.55 1286 LEU A CA 1
ATOM 9222 C C . LEU A 1 1286 ? 151.624 150.965 162.093 1.00 62.75 1286 LEU A C 1
ATOM 9223 O O . LEU A 1 1286 ? 152.732 150.426 162.176 1.00 65.25 1286 LEU A O 1
ATOM 9228 N N . ASN A 1 1287 ? 150.503 150.390 162.502 1.00 66.61 1287 ASN A N 1
ATOM 9229 C CA . ASN A 1 1287 ? 150.502 149.018 162.986 1.00 62.32 1287 ASN A CA 1
ATOM 9230 C C . ASN A 1 1287 ? 150.615 148.071 161.799 1.00 63.02 1287 ASN A C 1
ATOM 9231 O O . ASN A 1 1287 ? 149.732 148.074 160.935 1.00 67.54 1287 ASN A O 1
ATOM 9236 N N . PRO A 1 1288 ? 151.671 147.260 161.711 1.00 61.16 1288 PRO A N 1
ATOM 9237 C CA . PRO A 1 1288 ? 151.799 146.352 160.559 1.00 61.87 1288 PRO A CA 1
ATOM 9238 C C . PRO A 1 1288 ? 150.653 145.366 160.446 1.00 63.15 1288 PRO A C 1
ATOM 9239 O O . PRO A 1 1288 ? 150.281 144.984 159.330 1.00 64.31 1288 PRO A O 1
ATOM 9243 N N . ARG A 1 1289 ? 150.086 144.939 161.575 1.00 65.16 1289 ARG A N 1
ATOM 9244 C CA . ARG A 1 1289 ? 148.950 144.026 161.541 1.00 64.63 1289 ARG A CA 1
ATOM 9245 C C . ARG A 1 1289 ? 147.738 144.679 160.888 1.00 69.05 1289 ARG A C 1
ATOM 9246 O O . ARG A 1 1289 ? 147.047 144.053 160.077 1.00 71.32 1289 ARG A O 1
ATOM 9254 N N . MET A 1 1290 ? 147.467 145.940 161.227 1.00 66.51 1290 MET A N 1
ATOM 9255 C CA . MET A 1 1290 ? 146.294 146.623 160.697 1.00 63.11 1290 MET A CA 1
ATOM 9256 C C . MET A 1 1290 ? 146.489 147.085 159.258 1.00 66.00 1290 MET A C 1
ATOM 9257 O O . MET A 1 1290 ? 145.513 147.170 158.505 1.00 73.22 1290 MET A O 1
ATOM 9262 N N . GLU A 1 1291 ? 147.726 147.390 158.860 1.00 64.83 1291 GLU A N 1
ATOM 9263 C CA . GLU A 1 1291 ? 147.969 147.860 157.500 1.00 61.82 1291 GLU A CA 1
ATOM 9264 C C . GLU A 1 1291 ? 147.669 146.783 156.468 1.00 59.41 1291 GLU A C 1
ATOM 9265 O O . GLU A 1 1291 ? 147.230 147.097 155.356 1.00 66.26 1291 GLU A O 1
ATOM 9271 N N . ARG A 1 1292 ? 147.895 145.519 156.811 1.00 44.74 1292 ARG A N 1
ATOM 9272 C CA . ARG A 1 1292 ? 147.680 144.407 155.898 1.00 48.89 1292 ARG A CA 1
ATOM 9273 C C . ARG A 1 1292 ? 146.277 143.824 155.995 1.00 54.99 1292 ARG A C 1
ATOM 9274 O O . ARG A 1 1292 ? 145.990 142.819 155.337 1.00 58.18 1292 ARG A O 1
ATOM 9282 N N . LEU A 1 1293 ? 145.401 144.425 156.797 1.00 64.61 1293 LEU A N 1
ATOM 9283 C CA . LEU A 1 1293 ? 144.042 143.923 156.955 1.00 60.54 1293 LEU A CA 1
ATOM 9284 C C . LEU A 1 1293 ? 143.025 144.973 156.529 1.00 64.40 1293 LEU A C 1
ATOM 9285 O O . LEU A 1 1293 ? 142.023 145.191 157.217 1.00 69.03 1293 LEU A O 1
ATOM 9290 N N . ALA A 1 1294 ? 143.276 145.631 155.402 1.00 72.82 1294 ALA A N 1
ATOM 9291 C CA . ALA A 1 1294 ? 142.368 146.650 154.892 1.00 75.36 1294 ALA A CA 1
ATOM 9292 C C . ALA A 1 1294 ? 141.081 146.019 154.369 1.00 73.43 1294 ALA A C 1
ATOM 9293 O O . ALA A 1 1294 ? 141.097 144.919 153.818 1.00 71.12 1294 ALA A O 1
ATOM 9295 N N . ARG A 1 1305 ? 144.186 133.822 161.722 1.00 58.98 1305 ARG A N 1
ATOM 9296 C CA . ARG A 1 1305 ? 145.557 133.452 161.393 1.00 57.98 1305 ARG A CA 1
ATOM 9297 C C . ARG A 1 1305 ? 146.065 134.268 160.211 1.00 61.94 1305 ARG A C 1
ATOM 9298 O O . ARG A 1 1305 ? 145.940 133.849 159.061 1.00 65.66 1305 ARG A O 1
ATOM 9306 N N . PRO A 1 1306 ? 146.635 135.434 160.496 1.00 54.02 1306 PRO A N 1
ATOM 9307 C CA . PRO A 1 1306 ? 147.100 136.313 159.421 1.00 55.73 1306 PRO A CA 1
ATOM 9308 C C . PRO A 1 1306 ? 148.337 135.762 158.733 1.00 52.39 1306 PRO A C 1
ATOM 9309 O O . PRO A 1 1306 ? 149.101 134.974 159.293 1.00 53.95 1306 PRO A O 1
ATOM 9313 N N . MET A 1 1307 ? 148.524 136.190 157.488 1.00 47.59 1307 MET A N 1
ATOM 9314 C CA . MET A 1 1307 ? 149.788 135.947 156.811 1.00 45.81 1307 MET A CA 1
ATOM 9315 C C . MET A 1 1307 ? 150.875 136.809 157.436 1.00 52.75 1307 MET A C 1
ATOM 9316 O O . MET A 1 1307 ? 150.694 138.012 157.647 1.00 54.47 1307 MET A O 1
ATOM 9321 N N . LEU A 1 1308 ? 152.008 136.188 157.740 1.00 45.27 1308 LEU A N 1
ATOM 9322 C CA . LEU A 1 1308 ? 153.075 136.875 158.448 1.00 38.65 1308 LEU A CA 1
ATOM 9323 C C . LEU A 1 1308 ? 153.891 137.735 157.494 1.00 48.03 1308 LEU A C 1
ATOM 9324 O O . LEU A 1 1308 ? 154.230 137.313 156.386 1.00 50.52 1308 LEU A O 1
ATOM 9329 N N . ASP A 1 1309 ? 154.195 138.953 157.930 1.00 49.44 1309 ASP A N 1
ATOM 9330 C CA . ASP A 1 1309 ? 155.021 139.875 157.159 1.00 47.46 1309 ASP A CA 1
ATOM 9331 C C . ASP A 1 1309 ? 156.472 139.675 157.577 1.00 48.65 1309 ASP A C 1
ATOM 9332 O O . ASP A 1 1309 ? 156.846 139.988 158.711 1.00 54.80 1309 ASP A O 1
ATOM 9337 N N . PHE A 1 1310 ? 157.291 139.151 156.662 1.00 43.56 1310 PHE A N 1
ATOM 9338 C CA . PHE A 1 1310 ? 158.693 138.919 156.983 1.00 42.08 1310 PHE A CA 1
ATOM 9339 C C . PHE A 1 1310 ? 159.457 140.216 157.201 1.00 45.20 1310 PHE A C 1
ATOM 9340 O O . PHE A 1 1310 ? 160.544 140.185 157.780 1.00 52.03 1310 PHE A O 1
ATOM 9348 N N . ASN A 1 1311 ? 158.919 141.351 156.752 1.00 53.40 1311 ASN A N 1
ATOM 9349 C CA . ASN A 1 1311 ? 159.553 142.630 157.053 1.00 50.72 1311 ASN A CA 1
ATOM 9350 C C . ASN A 1 1311 ? 159.505 142.926 158.547 1.00 54.81 1311 ASN A C 1
ATOM 9351 O O . ASN A 1 1311 ? 160.454 143.487 159.106 1.00 59.10 1311 ASN A O 1
ATOM 9356 N N . VAL A 1 1312 ? 158.403 142.562 159.206 1.00 50.70 1312 VAL A N 1
ATOM 9357 C CA . VAL A 1 1312 ? 158.307 142.735 160.652 1.00 45.16 1312 VAL A CA 1
ATOM 9358 C C . VAL A 1 1312 ? 159.223 141.754 161.372 1.00 50.94 1312 VAL A C 1
ATOM 9359 O O . VAL A 1 1312 ? 159.903 142.113 162.339 1.00 56.06 1312 VAL A O 1
ATOM 9363 N N . ILE A 1 1313 ? 159.253 140.500 160.914 1.00 53.84 1313 ILE A N 1
ATOM 9364 C CA . ILE A 1 1313 ? 160.102 139.491 161.540 1.00 47.36 1313 ILE A CA 1
ATOM 9365 C C . ILE A 1 1313 ? 161.577 139.824 161.346 1.00 48.87 1313 ILE A C 1
ATOM 9366 O O . ILE A 1 1313 ? 162.421 139.436 162.161 1.00 53.20 1313 ILE A O 1
ATOM 9371 N N . ARG A 1 1314 ? 161.917 140.541 160.274 1.00 56.57 1314 ARG A N 1
ATOM 9372 C CA . ARG A 1 1314 ? 163.302 140.942 160.061 1.00 54.20 1314 ARG A CA 1
ATOM 9373 C C . ARG A 1 1314 ? 163.766 141.936 161.115 1.00 61.86 1314 ARG A C 1
ATOM 9374 O O . ARG A 1 1314 ? 164.968 142.028 161.389 1.00 68.15 1314 ARG A O 1
ATOM 9382 N N . ARG A 1 1315 ? 162.839 142.690 161.710 1.00 62.47 1315 ARG A N 1
ATOM 9383 C CA . ARG A 1 1315 ? 163.213 143.584 162.798 1.00 56.72 1315 ARG A CA 1
ATOM 9384 C C . ARG A 1 1315 ? 163.695 142.806 164.013 1.00 62.70 1315 ARG A C 1
ATOM 9385 O O . ARG A 1 1315 ? 164.469 143.332 164.820 1.00 67.12 1315 ARG A O 1
ATOM 9393 N N . PHE A 1 1316 ? 163.252 141.555 164.161 1.00 60.15 1316 PHE A N 1
ATOM 9394 C CA . PHE A 1 1316 ? 163.800 140.699 165.207 1.00 54.60 1316 PHE A CA 1
ATOM 9395 C C . PHE A 1 1316 ? 165.292 140.487 165.002 1.00 57.99 1316 PHE A C 1
ATOM 9396 O O . PHE A 1 1316 ? 166.071 140.539 165.959 1.00 67.55 1316 PHE A O 1
ATOM 9404 N N . CYS A 1 1317 ? 165.711 140.260 163.755 1.00 61.98 1317 CYS A N 1
ATOM 9405 C CA . CYS A 1 1317 ? 167.130 140.078 163.469 1.00 64.11 1317 CYS A CA 1
ATOM 9406 C C . CYS A 1 1317 ? 167.930 141.343 163.750 1.00 64.68 1317 CYS A C 1
ATOM 9407 O O . CYS A 1 1317 ? 169.123 141.264 164.066 1.00 67.21 1317 CYS A O 1
ATOM 9410 N N . GLY A 1 1318 ? 167.302 142.509 163.640 1.00 63.57 1318 GLY A N 1
ATOM 9411 C CA . GLY A 1 1318 ? 167.961 143.778 163.857 1.00 63.18 1318 GLY A CA 1
ATOM 9412 C C . GLY A 1 1318 ? 167.873 144.331 165.261 1.00 65.07 1318 GLY A C 1
ATOM 9413 O O . GLY A 1 1318 ? 168.305 145.464 165.492 1.00 68.47 1318 GLY A O 1
ATOM 9414 N N . LEU A 1 1319 ? 167.326 143.575 166.207 1.00 61.31 1319 LEU A N 1
ATOM 9415 C CA . LEU A 1 1319 ? 167.242 144.030 167.584 1.00 58.32 1319 LEU A CA 1
ATOM 9416 C C . LEU A 1 1319 ? 168.565 143.792 168.307 1.00 63.02 1319 LEU A C 1
ATOM 9417 O O . LEU A 1 1319 ? 169.483 143.149 167.793 1.00 65.45 1319 LEU A O 1
ATOM 9422 N N . ALA A 1 1320 ? 168.656 144.328 169.521 1.00 61.66 1320 ALA A N 1
ATOM 9423 C CA . ALA A 1 1320 ? 169.802 144.053 170.370 1.00 59.22 1320 ALA A CA 1
ATOM 9424 C C . ALA A 1 1320 ? 169.791 142.590 170.806 1.00 65.36 1320 ALA A C 1
ATOM 9425 O O . ALA A 1 1320 ? 168.758 141.916 170.782 1.00 72.44 1320 ALA A O 1
ATOM 9427 N N . ILE A 1 1321 ? 170.967 142.099 171.204 1.00 59.10 1321 ILE A N 1
ATOM 9428 C CA . ILE A 1 1321 ? 171.106 140.685 171.550 1.00 62.29 1321 ILE A CA 1
ATOM 9429 C C . ILE A 1 1321 ? 170.208 140.336 172.732 1.00 64.41 1321 ILE A C 1
ATOM 9430 O O . ILE A 1 1321 ? 169.429 139.375 172.684 1.00 70.21 1321 ILE A O 1
ATOM 9435 N N . ASP A 1 1322 ? 170.296 141.122 173.808 1.00 71.29 1322 ASP A N 1
ATOM 9436 C CA . ASP A 1 1322 ? 169.445 140.884 174.968 1.00 69.78 1322 ASP A CA 1
ATOM 9437 C C . ASP A 1 1322 ? 167.979 141.086 174.616 1.00 71.86 1322 ASP A C 1
ATOM 9438 O O . ASP A 1 1322 ? 167.113 140.331 175.072 1.00 78.54 1322 ASP A O 1
ATOM 9443 N N . ARG A 1 1323 ? 167.684 142.104 173.806 1.00 67.88 1323 ARG A N 1
ATOM 9444 C CA . ARG A 1 1323 ? 166.317 142.319 173.352 1.00 67.75 1323 ARG A CA 1
ATOM 9445 C C . ARG A 1 1323 ? 165.839 141.153 172.497 1.00 68.21 1323 ARG A C 1
ATOM 9446 O O . ARG A 1 1323 ? 164.680 140.737 172.594 1.00 73.12 1323 ARG A O 1
ATOM 9454 N N . ARG A 1 1324 ? 166.722 140.608 171.654 1.00 64.65 1324 ARG A N 1
ATOM 9455 C CA . ARG A 1 1324 ? 166.367 139.436 170.859 1.00 60.84 1324 ARG A CA 1
ATOM 9456 C C . ARG A 1 1324 ? 166.005 138.260 171.754 1.00 60.66 1324 ARG A C 1
ATOM 9457 O O . ARG A 1 1324 ? 165.000 137.577 171.528 1.00 65.15 1324 ARG A O 1
ATOM 9465 N N . LYS A 1 1325 ? 166.825 138.004 172.777 1.00 65.83 1325 LYS A N 1
ATOM 9466 C CA . LYS A 1 1325 ? 166.543 136.898 173.686 1.00 67.39 1325 LYS A CA 1
ATOM 9467 C C . LYS A 1 1325 ? 165.236 137.120 174.436 1.00 68.17 1325 LYS A C 1
ATOM 9468 O O . LYS A 1 1325 ? 164.438 136.189 174.596 1.00 67.42 1325 LYS A O 1
ATOM 9474 N N . SER A 1 1326 ? 164.998 138.349 174.897 1.00 68.81 1326 SER A N 1
ATOM 9475 C CA . SER A 1 1326 ? 163.766 138.646 175.620 1.00 68.08 1326 SER A CA 1
ATOM 9476 C C . SER A 1 1326 ? 162.541 138.457 174.734 1.00 72.36 1326 SER A C 1
ATOM 9477 O O . SER A 1 1326 ? 161.520 137.921 175.180 1.00 72.58 1326 SER A O 1
ATOM 9480 N N . ILE A 1 1327 ? 162.620 138.896 173.476 1.00 73.96 1327 ILE A N 1
ATOM 9481 C CA . ILE A 1 1327 ? 161.499 138.727 172.557 1.00 66.26 1327 ILE A CA 1
ATOM 9482 C C . ILE A 1 1327 ? 161.264 137.251 172.263 1.00 69.55 1327 ILE A C 1
ATOM 9483 O O . ILE A 1 1327 ? 160.120 136.782 172.247 1.00 74.06 1327 ILE A O 1
ATOM 9488 N N . ALA A 1 1328 ? 162.338 136.493 172.030 1.00 67.69 1328 ALA A N 1
ATOM 9489 C CA . ALA A 1 1328 ? 162.184 135.076 171.721 1.00 62.53 1328 ALA A CA 1
ATOM 9490 C C . ALA A 1 1328 ? 161.669 134.287 172.918 1.00 64.54 1328 ALA A C 1
ATOM 9491 O O . ALA A 1 1328 ? 161.007 133.259 172.740 1.00 69.86 1328 ALA A O 1
ATOM 9493 N N . GLN A 1 1329 ? 161.954 134.749 174.136 1.00 79.98 1329 GLN A N 1
ATOM 9494 C CA . GLN A 1 1329 ? 161.489 134.064 175.337 1.00 80.59 1329 GLN A CA 1
ATOM 9495 C C . GLN A 1 1329 ? 159.973 134.104 175.499 1.00 80.96 1329 GLN A C 1
ATOM 9496 O O . GLN A 1 1329 ? 159.440 133.361 176.330 1.00 80.46 1329 GLN A O 1
ATOM 9502 N N . LYS A 1 1330 ? 159.272 134.942 174.730 1.00 79.96 1330 LYS A N 1
ATOM 9503 C CA . LYS A 1 1330 ? 157.838 135.125 174.938 1.00 77.17 1330 LYS A CA 1
ATOM 9504 C C . LYS A 1 1330 ? 157.066 133.824 174.747 1.00 79.03 1330 LYS A C 1
ATOM 9505 O O . LYS A 1 1330 ? 156.023 133.618 175.378 1.00 83.40 1330 LYS A O 1
ATOM 9507 N N . ALA A 1 1331 ? 157.555 132.935 173.881 1.00 77.01 1331 ALA A N 1
ATOM 9508 C CA . ALA A 1 1331 ? 156.911 131.635 173.690 1.00 84.67 1331 ALA A CA 1
ATOM 9509 C C . ALA A 1 1331 ? 157.961 130.656 173.173 1.00 81.07 1331 ALA A C 1
ATOM 9510 O O . ALA A 1 1331 ? 158.280 130.659 171.981 1.00 77.48 1331 ALA A O 1
ATOM 9512 N N . GLY A 1 1332 ? 158.477 129.818 174.069 1.00 80.59 1332 GLY A N 1
ATOM 9513 C CA . GLY A 1 1332 ? 159.454 128.815 173.695 1.00 78.79 1332 GLY A CA 1
ATOM 9514 C C . GLY A 1 1332 ? 160.780 128.974 174.407 1.00 82.51 1332 GLY A C 1
ATOM 9515 O O . GLY A 1 1332 ? 161.431 130.017 174.294 1.00 82.22 1332 GLY A O 1
ATOM 9516 N N . ARG A 1 1333 ? 161.188 127.948 175.157 1.00 87.82 1333 ARG A N 1
ATOM 9517 C CA . ARG A 1 1333 ? 162.491 127.988 175.813 1.00 88.25 1333 ARG A CA 1
ATOM 9518 C C . ARG A 1 1333 ? 163.619 128.020 174.790 1.00 89.78 1333 ARG A C 1
ATOM 9519 O O . ARG A 1 1333 ? 164.582 128.780 174.942 1.00 86.51 1333 ARG A O 1
ATOM 9521 N N . HIS A 1 1334 ? 163.514 127.204 173.741 1.00 87.18 1334 HIS A N 1
ATOM 9522 C CA . HIS A 1 1334 ? 164.470 127.192 172.642 1.00 81.76 1334 HIS A CA 1
ATOM 9523 C C . HIS A 1 1334 ? 163.966 127.984 171.442 1.00 82.94 1334 HIS A C 1
ATOM 9524 O O . HIS A 1 1334 ? 164.338 127.689 170.301 1.00 83.07 1334 HIS A O 1
ATOM 9531 N N . ALA A 1 1335 ? 163.119 128.987 171.681 1.00 77.89 1335 ALA A N 1
ATOM 9532 C CA . ALA A 1 1335 ? 162.502 129.709 170.576 1.00 69.87 1335 ALA A CA 1
ATOM 9533 C C . ALA A 1 1335 ? 163.498 130.595 169.844 1.00 72.31 1335 ALA A C 1
ATOM 9534 O O . ALA A 1 1335 ? 163.302 130.889 168.664 1.00 76.23 1335 ALA A O 1
ATOM 9536 N N . HIS A 1 1336 ? 164.562 131.035 170.517 1.00 66.47 1336 HIS A N 1
ATOM 9537 C CA . HIS A 1 1336 ? 165.577 131.838 169.841 1.00 67.30 1336 HIS A CA 1
ATOM 9538 C C . HIS A 1 1336 ? 166.277 131.030 168.754 1.00 67.97 1336 HIS A C 1
ATOM 9539 O O . HIS A 1 1336 ? 166.394 131.475 167.606 1.00 71.74 1336 HIS A O 1
ATOM 9546 N N . PHE A 1 1337 ? 166.722 129.820 169.098 1.00 56.28 1337 PHE A N 1
ATOM 9547 C CA . PHE A 1 1337 ? 167.453 128.982 168.153 1.00 56.04 1337 PHE A CA 1
ATOM 9548 C C . PHE A 1 1337 ? 166.582 128.601 166.960 1.00 61.62 1337 PHE A C 1
ATOM 9549 O O . PHE A 1 1337 ? 166.968 128.798 165.801 1.00 65.78 1337 PHE A O 1
ATOM 9557 N N . GLU A 1 1338 ? 165.392 128.058 167.228 1.00 63.72 1338 GLU A N 1
ATOM 9558 C CA . GLU A 1 1338 ? 164.510 127.634 166.147 1.00 60.32 1338 GLU A CA 1
ATOM 9559 C C . GLU A 1 1338 ? 163.983 128.820 165.353 1.00 62.30 1338 GLU A C 1
ATOM 9560 O O . GLU A 1 1338 ? 1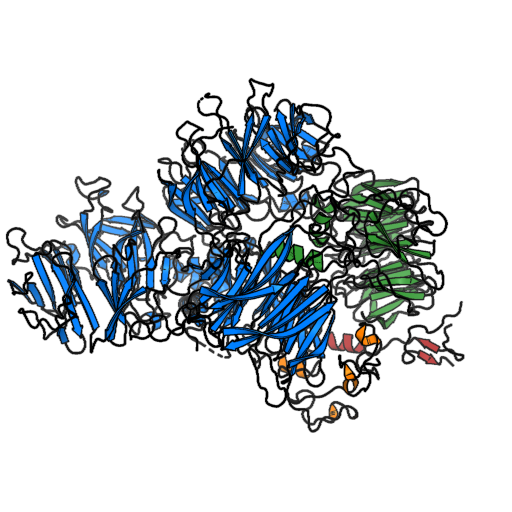63.759 128.705 164.142 1.00 66.99 1338 GLU A O 1
ATOM 9566 N N . ALA A 1 1339 ? 163.775 129.959 166.014 1.00 58.63 1339 ALA A N 1
ATOM 9567 C CA . ALA A 1 1339 ? 163.364 131.166 165.312 1.00 49.68 1339 ALA A CA 1
ATOM 9568 C C . ALA A 1 1339 ? 164.435 131.625 164.338 1.00 54.19 1339 ALA A C 1
ATOM 9569 O O . ALA A 1 1339 ? 164.133 131.992 163.199 1.00 63.67 1339 ALA A O 1
ATOM 9571 N N . TRP A 1 1340 ? 165.697 131.609 164.762 1.00 62.71 1340 TRP A N 1
ATOM 9572 C CA . TRP A 1 1340 ? 166.765 131.956 163.836 1.00 57.19 1340 TRP A CA 1
ATOM 9573 C C . TRP A 1 1340 ? 166.853 130.941 162.704 1.00 53.76 1340 TRP A C 1
ATOM 9574 O O . TRP A 1 1340 ? 167.086 131.310 161.548 1.00 56.78 1340 TRP A O 1
ATOM 9585 N N . ARG A 1 1341 ? 166.643 129.660 163.013 1.00 51.02 1341 ARG A N 1
ATOM 9586 C CA . ARG A 1 1341 ? 166.706 128.634 161.976 1.00 53.59 1341 ARG A CA 1
ATOM 9587 C C . ARG A 1 1341 ? 165.628 128.840 160.916 1.00 57.53 1341 ARG A C 1
ATOM 9588 O O . ARG A 1 1341 ? 165.907 128.774 159.714 1.00 67.72 1341 ARG A O 1
ATOM 9596 N N . ASP A 1 1342 ? 164.389 129.111 161.332 1.00 54.57 1342 ASP A N 1
ATOM 9597 C CA . ASP A 1 1342 ? 163.342 129.245 160.323 1.00 56.95 1342 ASP A CA 1
ATOM 9598 C C . ASP A 1 1342 ? 163.372 130.617 159.655 1.00 57.62 1342 ASP A C 1
ATOM 9599 O O . ASP A 1 1342 ? 162.933 130.747 158.507 1.00 61.17 1342 ASP A O 1
ATOM 9604 N N . ILE A 1 1343 ? 163.923 131.635 160.322 1.00 47.73 1343 ILE A N 1
ATOM 9605 C CA . ILE A 1 1343 ? 164.188 132.899 159.643 1.00 48.67 1343 ILE A CA 1
ATOM 9606 C C . ILE A 1 1343 ? 165.219 132.697 158.541 1.00 49.25 1343 ILE A C 1
ATOM 9607 O O . ILE A 1 1343 ? 165.074 133.221 157.430 1.00 55.29 1343 ILE A O 1
ATOM 9612 N N . ILE A 1 1344 ? 166.273 131.928 158.828 1.00 49.72 1344 ILE A N 1
ATOM 9613 C CA . ILE A 1 1344 ? 167.253 131.582 157.803 1.00 48.44 1344 ILE A CA 1
ATOM 9614 C C . ILE A 1 1344 ? 166.587 130.803 156.676 1.00 53.07 1344 ILE A C 1
ATOM 9615 O O . ILE A 1 1344 ? 166.858 131.036 155.492 1.00 57.88 1344 ILE A O 1
ATOM 9620 N N . ASN A 1 1345 ? 165.699 129.871 157.029 1.00 50.98 1345 ASN A N 1
ATOM 9621 C CA . ASN A 1 1345 ? 165.012 129.071 156.020 1.00 45.58 1345 ASN A CA 1
ATOM 9622 C C . ASN A 1 1345 ? 164.172 129.943 155.095 1.00 47.73 1345 ASN A C 1
ATOM 9623 O O . ASN A 1 1345 ? 164.159 129.735 153.876 1.00 56.74 1345 ASN A O 1
ATOM 9628 N N . ILE A 1 1346 ? 163.457 130.921 155.655 1.00 45.26 1346 ILE A N 1
ATOM 9629 C CA . ILE A 1 1346 ? 162.676 131.837 154.828 1.00 42.91 1346 ILE A CA 1
ATOM 9630 C C . ILE A 1 1346 ? 163.590 132.705 153.974 1.00 47.90 1346 ILE A C 1
ATOM 9631 O O . ILE A 1 1346 ? 163.345 132.898 152.777 1.00 60.35 1346 ILE A O 1
ATOM 9636 N N . GLU A 1 1347 ? 164.656 133.242 154.571 1.00 48.06 1347 GLU A N 1
ATOM 9637 C CA . GLU A 1 1347 ? 165.551 134.134 153.843 1.00 45.33 1347 GLU A CA 1
ATOM 9638 C C . GLU A 1 1347 ? 166.245 133.419 152.692 1.00 47.75 1347 GLU A C 1
ATOM 9639 O O . GLU A 1 1347 ? 166.473 134.019 151.635 1.00 52.89 1347 GLU A O 1
ATOM 9645 N N . PHE A 1 1348 ? 166.582 132.145 152.870 1.00 48.67 1348 PHE A N 1
ATOM 9646 C CA . PHE A 1 1348 ? 167.259 131.361 151.847 1.00 48.57 1348 PHE A CA 1
ATOM 9647 C C . PHE A 1 1348 ? 166.296 130.509 151.032 1.00 54.81 1348 PHE A C 1
ATOM 9648 O O . PHE A 1 1348 ? 166.742 129.649 150.268 1.00 63.42 1348 PHE A O 1
ATOM 9656 N N . SER A 1 1349 ? 164.986 130.725 151.181 1.00 45.40 1349 SER A N 1
ATOM 9657 C CA . SER A 1 1349 ? 164.009 129.904 150.472 1.00 42.09 1349 SER A CA 1
ATOM 9658 C C . SER A 1 1349 ? 164.119 130.068 148.963 1.00 42.27 1349 SER A C 1
ATOM 9659 O O . SER A 1 1349 ? 163.701 129.179 148.213 1.00 47.44 1349 SER A O 1
ATOM 9662 N N . MET A 1 1350 ? 164.672 131.185 148.502 1.00 54.29 1350 MET A N 1
ATOM 9663 C CA . MET A 1 1350 ? 164.804 131.452 147.077 1.00 52.98 1350 MET A CA 1
ATOM 9664 C C . MET A 1 1350 ? 166.064 130.846 146.476 1.00 53.63 1350 MET A C 1
ATOM 9665 O O . MET A 1 1350 ? 166.285 130.988 145.269 1.00 56.38 1350 MET A O 1
ATOM 9670 N N . ARG A 1 1351 ? 166.888 130.178 147.279 1.00 49.46 1351 ARG A N 1
ATOM 9671 C CA . ARG A 1 1351 ? 168.153 129.628 146.811 1.00 43.45 1351 ARG A CA 1
ATOM 9672 C C . ARG A 1 1351 ? 168.006 128.259 146.165 1.00 47.96 1351 ARG A C 1
ATOM 9673 O O . ARG A 1 1351 ? 169.020 127.608 145.896 1.00 51.08 1351 ARG A O 1
ATOM 9681 N N . SER A 1 1352 ? 166.776 127.804 145.919 1.00 48.44 1352 SER A N 1
ATOM 9682 C CA . SER A 1 1352 ? 166.583 126.637 145.071 1.00 48.63 1352 SER A CA 1
ATOM 9683 C C . SER A 1 1352 ? 167.021 126.907 143.639 1.00 49.66 1352 SER A C 1
ATOM 9684 O O . SER A 1 1352 ? 167.304 125.961 142.898 1.00 56.20 1352 SER A O 1
ATOM 9687 N N . LEU A 1 1353 ? 167.083 128.179 143.239 1.00 48.90 1353 LEU A N 1
ATOM 9688 C CA . LEU A 1 1353 ? 167.614 128.538 141.932 1.00 44.12 1353 LEU A CA 1
ATOM 9689 C C . LEU A 1 1353 ? 169.119 128.329 141.848 1.00 48.19 1353 LEU A C 1
ATOM 9690 O O . LEU A 1 1353 ? 169.655 128.206 140.742 1.00 64.03 1353 LEU A O 1
ATOM 9695 N N . CYS A 1 1354 ? 169.810 128.283 142.989 1.00 53.88 1354 CYS A N 1
ATOM 9696 C CA . CYS A 1 1354 ? 171.254 128.095 142.988 1.00 50.52 1354 CYS A CA 1
ATOM 9697 C C . CYS A 1 1354 ? 171.653 126.653 142.707 1.00 56.54 1354 CYS A C 1
ATOM 9698 O O . CYS A 1 1354 ? 172.823 126.395 142.407 1.00 62.92 1354 CYS A O 1
ATOM 9701 N N . GLN A 1 1355 ? 170.718 125.711 142.801 1.00 60.63 1355 GLN A N 1
ATOM 9702 C CA . GLN A 1 1355 ? 170.982 124.309 142.501 1.00 60.59 1355 GLN A CA 1
ATOM 9703 C C . GLN A 1 1355 ? 169.889 123.789 141.579 1.00 69.66 1355 GLN A C 1
ATOM 9704 O O . GLN A 1 1355 ? 168.737 123.642 141.998 1.00 76.80 1355 GLN A O 1
ATOM 9710 N N . GLY A 1 1356 ? 170.248 123.517 140.328 1.00 69.28 1356 GLY A N 1
ATOM 9711 C CA . GLY A 1 1356 ? 169.287 123.013 139.368 1.00 69.17 1356 GLY A CA 1
ATOM 9712 C C . GLY A 1 1356 ? 169.925 122.349 138.166 1.00 77.28 1356 GLY A C 1
ATOM 9713 O O . GLY A 1 1356 ? 170.845 122.907 137.560 1.00 80.09 1356 GLY A O 1
ATOM 9714 N N . LYS A 1 1357 ? 169.437 121.162 137.815 1.00 82.40 1357 LYS A N 1
ATOM 9715 C CA . LYS A 1 1357 ? 169.944 120.395 136.677 1.00 80.56 1357 LYS A CA 1
ATOM 9716 C C . LYS A 1 1357 ? 171.454 120.185 136.757 1.00 82.80 1357 LYS A C 1
ATOM 9717 O O . LYS A 1 1357 ? 171.963 119.120 136.405 1.00 82.13 1357 LYS A O 1
ATOM 9719 N N . SER B 2 2 ? 163.374 119.614 138.474 1.00 56.68 2 SER B N 1
ATOM 9720 C CA . SER B 2 2 ? 163.349 120.702 137.504 1.00 57.23 2 SER B CA 1
ATOM 9721 C C . SER B 2 2 ? 162.675 121.940 138.083 1.00 58.66 2 SER B C 1
ATOM 9722 O O . SER B 2 2 ? 161.548 121.874 138.569 1.00 61.54 2 SER B O 1
ATOM 9725 N N . LEU B 2 3 ? 163.380 123.071 138.035 1.00 55.22 3 LEU B N 1
ATOM 9726 C CA . LEU B 2 3 ? 162.808 124.324 138.513 1.00 52.00 3 LEU B CA 1
ATOM 9727 C C . LEU B 2 3 ? 161.800 124.902 137.530 1.00 55.94 3 LEU B C 1
ATOM 9728 O O . LEU B 2 3 ? 160.850 125.574 137.946 1.00 56.22 3 LEU B O 1
ATOM 9733 N N . ILE B 2 4 ? 161.993 124.660 136.232 1.00 56.07 4 ILE B N 1
ATOM 9734 C CA . ILE B 2 4 ? 161.084 125.202 135.228 1.00 54.90 4 ILE B CA 1
ATOM 9735 C C . ILE B 2 4 ? 159.733 124.504 135.297 1.00 55.10 4 ILE B C 1
ATOM 9736 O O . ILE B 2 4 ? 158.681 125.151 135.248 1.00 60.61 4 ILE B O 1
ATOM 9741 N N . HIS B 2 5 ? 159.739 123.178 135.415 1.00 51.46 5 HIS B N 1
ATOM 9742 C CA . HIS B 2 5 ? 158.520 122.374 135.492 1.00 46.97 5 HIS B CA 1
ATOM 9743 C C . HIS B 2 5 ? 158.603 121.509 136.740 1.00 54.90 5 HIS B C 1
ATOM 9744 O O . HIS B 2 5 ? 158.986 120.333 136.671 1.00 60.11 5 HIS B O 1
ATOM 9751 N N . PRO B 2 6 ? 158.269 122.065 137.903 1.00 58.67 6 PRO B N 1
ATOM 9752 C CA . PRO B 2 6 ? 158.327 121.277 139.140 1.00 59.18 6 PRO B CA 1
ATOM 9753 C C . PRO B 2 6 ? 157.385 120.084 139.086 1.00 59.26 6 PRO B C 1
ATOM 9754 O O . PRO B 2 6 ? 156.277 120.165 138.552 1.00 65.10 6 PRO B O 1
ATOM 9758 N N . ASP B 2 7 ? 157.839 118.968 139.650 1.00 63.94 7 ASP B N 1
ATOM 9759 C CA . ASP B 2 7 ? 157.075 117.723 139.641 1.00 65.30 7 ASP B CA 1
ATOM 9760 C C . ASP B 2 7 ? 155.954 117.835 140.665 1.00 69.69 7 ASP B C 1
ATOM 9761 O O . ASP B 2 7 ? 156.149 117.565 141.852 1.00 76.92 7 ASP B O 1
ATOM 9766 N N . THR B 2 8 ? 154.772 118.235 140.204 1.00 58.67 8 THR B N 1
ATOM 9767 C CA . THR B 2 8 ? 153.598 118.363 141.056 1.00 58.66 8 THR B CA 1
ATOM 9768 C C . THR B 2 8 ? 152.584 117.251 140.820 1.00 59.52 8 THR B C 1
ATOM 9769 O O . THR B 2 8 ? 151.458 117.336 141.319 1.00 67.67 8 THR B O 1
ATOM 9773 N N . ALA B 2 9 ? 152.955 116.209 140.075 1.00 60.80 9 ALA B N 1
ATOM 9774 C CA . ALA B 2 9 ? 151.989 115.183 139.696 1.00 63.38 9 ALA B CA 1
ATOM 9775 C C . ALA B 2 9 ? 151.631 114.290 140.877 1.00 65.29 9 ALA B C 1
ATOM 9776 O O . ALA B 2 9 ? 150.473 114.241 141.307 1.00 69.22 9 ALA B O 1
ATOM 9778 N N . LYS B 2 10 ? 152.615 113.574 141.421 1.00 71.91 10 LYS B N 1
ATOM 9779 C CA . LYS B 2 10 ? 152.379 112.617 142.501 1.00 75.60 10 LYS B CA 1
ATOM 9780 C C . LYS B 2 10 ? 152.694 113.293 143.832 1.00 76.01 10 LYS B C 1
ATOM 9781 O O . LYS B 2 10 ? 153.734 113.067 144.450 1.00 78.68 10 LYS B O 1
ATOM 9787 N N . TYR B 2 11 ? 151.769 114.134 144.277 1.00 61.20 11 TYR B N 1
ATOM 9788 C CA . TYR B 2 11 ? 151.972 114.797 145.557 1.00 58.47 11 TYR B CA 1
ATOM 9789 C C . TYR B 2 11 ? 151.117 114.138 146.625 1.00 59.47 11 TYR B C 1
ATOM 9790 O O . TYR B 2 11 ? 149.932 113.869 146.381 1.00 60.27 11 TYR B O 1
ATOM 9799 N N . PRO B 2 12 ? 151.667 113.862 147.807 1.00 58.48 12 PRO B N 1
ATOM 9800 C CA . PRO B 2 12 ? 150.875 113.245 148.881 1.00 55.32 12 PRO B CA 1
ATOM 9801 C C . PRO B 2 12 ? 149.932 114.255 149.514 1.00 61.19 12 PRO B C 1
ATOM 9802 O O . PRO B 2 12 ? 150.354 115.152 150.248 1.00 70.56 12 PRO B O 1
ATOM 9806 N N . PHE B 2 13 ? 148.642 114.106 149.231 1.00 56.50 13 PHE B N 1
ATOM 9807 C CA . PHE B 2 13 ? 147.614 114.987 149.761 1.00 52.81 13 PHE B CA 1
ATOM 9808 C C . PHE B 2 13 ? 146.774 114.241 150.787 1.00 56.38 13 PHE B C 1
ATOM 9809 O O . PHE B 2 13 ? 146.514 113.043 150.638 1.00 64.02 13 PHE B O 1
ATOM 9817 N N . LYS B 2 14 ? 146.356 114.953 151.835 1.00 58.55 14 LYS B N 1
ATOM 9818 C CA . LYS B 2 14 ? 145.558 114.340 152.889 1.00 57.36 14 LYS B CA 1
ATOM 9819 C C . LYS B 2 14 ? 144.125 114.059 152.459 1.00 62.10 14 LYS B C 1
ATOM 9820 O O . LYS B 2 14 ? 143.471 113.200 153.060 1.00 70.98 14 LYS B O 1
ATOM 9826 N N . PHE B 2 15 ? 143.623 114.755 151.442 1.00 56.64 15 PHE B N 1
ATOM 9827 C CA . PHE B 2 15 ? 142.257 114.578 150.972 1.00 51.36 15 PHE B CA 1
ATOM 9828 C C . PHE B 2 15 ? 142.149 113.573 149.833 1.00 50.97 15 PHE B C 1
ATOM 9829 O O . PHE B 2 15 ? 141.061 113.407 149.274 1.00 63.53 15 PHE B O 1
ATOM 9837 N N . GLU B 2 16 ? 143.248 112.915 149.469 1.00 50.90 16 GLU B N 1
ATOM 9838 C CA . GLU B 2 16 ? 143.201 111.934 148.386 1.00 57.33 16 GLU B CA 1
ATOM 9839 C C . GLU B 2 16 ? 142.229 110.794 148.668 1.00 63.89 16 GLU B C 1
ATOM 9840 O O . GLU B 2 16 ? 141.470 110.423 147.755 1.00 66.59 16 GLU B O 1
ATOM 9846 N N . PRO B 2 17 ? 142.194 110.188 149.865 1.00 63.85 17 PRO B N 1
ATOM 9847 C CA . PRO B 2 17 ? 141.135 109.197 150.129 1.00 60.62 17 PRO B CA 1
ATOM 9848 C C . PRO B 2 17 ? 139.733 109.767 149.996 1.00 60.12 17 PRO B C 1
ATOM 9849 O O . PRO B 2 17 ? 138.824 109.062 149.541 1.00 63.85 17 PRO B O 1
ATOM 9853 N N . PHE B 2 18 ? 139.529 111.027 150.387 1.00 56.10 18 PHE B N 1
ATOM 9854 C CA . PHE B 2 18 ? 138.232 111.661 150.175 1.00 51.41 18 PHE B CA 1
ATOM 9855 C C . PHE B 2 18 ? 137.921 111.780 148.690 1.00 59.15 18 PHE B C 1
ATOM 9856 O O . PHE B 2 18 ? 136.786 111.541 148.264 1.00 63.11 18 PHE B O 1
ATOM 9864 N N . LEU B 2 19 ? 138.918 112.157 147.887 1.00 60.62 19 LEU B N 1
ATOM 9865 C CA . LEU B 2 19 ? 138.720 112.227 146.445 1.00 48.42 19 LEU B CA 1
ATOM 9866 C C . LEU B 2 19 ? 138.449 110.854 145.850 1.00 50.99 19 LEU B C 1
ATOM 9867 O O . LEU 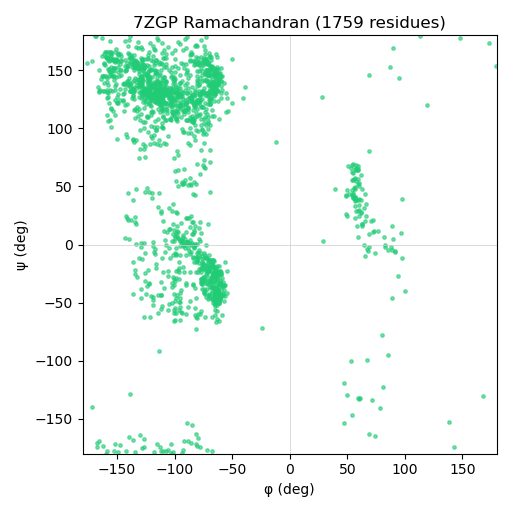B 2 19 ? 137.830 110.753 144.787 1.00 61.54 19 LEU B O 1
ATOM 9872 N N . ARG B 2 20 ? 138.925 109.790 146.496 1.00 57.26 20 ARG B N 1
ATOM 9873 C CA . ARG B 2 20 ? 138.556 108.448 146.057 1.00 53.24 20 ARG B CA 1
ATOM 9874 C C . ARG B 2 20 ? 137.110 108.134 146.419 1.00 61.02 20 ARG B C 1
ATOM 9875 O O . ARG B 2 20 ? 136.355 107.603 145.596 1.00 65.35 20 ARG B O 1
ATOM 9883 N N . GLN B 2 21 ? 136.705 108.457 147.650 1.00 68.60 21 GLN B N 1
ATOM 9884 C CA . GLN B 2 21 ? 135.343 108.166 148.087 1.00 64.90 21 GLN B CA 1
ATOM 9885 C C . GLN B 2 21 ? 134.327 109.001 147.319 1.00 65.47 21 GLN B C 1
ATOM 9886 O O . GLN B 2 21 ? 133.349 108.471 146.779 1.00 71.96 21 GLN B O 1
ATOM 9892 N N . GLU B 2 22 ? 134.543 110.310 147.260 1.00 65.14 22 GLU B N 1
ATOM 9893 C CA . GLU B 2 22 ? 133.659 111.227 146.557 1.00 61.76 22 GLU B CA 1
ATOM 9894 C C . GLU B 2 22 ? 134.251 111.539 145.191 1.00 69.71 22 GLU B C 1
ATOM 9895 O O . GLU B 2 22 ? 135.464 111.726 145.070 1.00 79.71 22 GLU B O 1
ATOM 9901 N N . TYR B 2 23 ? 133.392 111.574 144.170 1.00 53.40 23 TYR B N 1
ATOM 9902 C CA . TYR B 2 23 ? 133.746 111.878 142.784 1.00 57.27 23 TYR B CA 1
ATOM 9903 C C . TYR B 2 23 ? 134.482 110.723 142.114 1.00 54.82 23 TYR B C 1
ATOM 9904 O O . TYR B 2 23 ? 134.718 110.766 140.902 1.00 62.45 23 TYR B O 1
ATOM 9913 N N . SER B 2 24 ? 134.832 109.687 142.879 1.00 51.86 24 SER B N 1
ATOM 9914 C CA . SER B 2 24 ? 135.634 108.571 142.372 1.00 55.31 24 SER B CA 1
ATOM 9915 C C . SER B 2 24 ? 136.897 109.078 141.679 1.00 58.70 24 SER B C 1
ATOM 9916 O O . SER B 2 24 ? 137.279 108.608 140.606 1.00 63.19 24 SER B O 1
ATOM 9919 N N . PHE B 2 25 ? 137.550 110.053 142.303 1.00 59.44 25 PHE B N 1
ATOM 9920 C CA . PHE B 2 25 ? 138.655 110.791 141.714 1.00 52.04 25 PHE B CA 1
ATOM 9921 C C . PHE B 2 25 ? 139.971 110.378 142.364 1.00 57.08 25 PHE B C 1
ATOM 9922 O O . PHE B 2 25 ? 139.996 109.747 143.423 1.00 72.15 25 PHE B O 1
ATOM 9930 N N . SER B 2 26 ? 141.072 110.729 141.707 1.00 60.87 26 SER B N 1
ATOM 9931 C CA . SER B 2 26 ? 142.400 110.517 142.263 1.00 61.90 26 SER B CA 1
ATOM 9932 C C . SER B 2 26 ? 143.341 111.557 141.672 1.00 68.03 26 SER B C 1
ATOM 9933 O O . SER B 2 26 ? 142.932 112.426 140.898 1.00 73.76 26 SER B O 1
ATOM 9936 N N . LEU B 2 27 ? 144.615 111.461 142.041 1.00 59.81 27 LEU B N 1
ATOM 9937 C CA . LEU B 2 27 ? 145.634 112.372 141.541 1.00 60.26 27 LEU B CA 1
ATOM 9938 C C . LEU B 2 27 ? 146.418 111.802 140.366 1.00 64.47 27 LEU B C 1
ATOM 9939 O O . LEU B 2 27 ? 147.374 112.439 139.914 1.00 68.52 27 LEU B O 1
ATOM 9944 N N . ASP B 2 28 ? 146.041 110.627 139.862 1.00 69.37 28 ASP B N 1
ATOM 9945 C CA . ASP B 2 28 ? 146.682 110.018 138.699 1.00 71.88 28 ASP B CA 1
ATOM 9946 C C . ASP B 2 28 ? 145.632 109.887 137.604 1.00 72.88 28 ASP B C 1
ATOM 9947 O O . ASP B 2 28 ? 144.876 108.905 137.576 1.00 77.05 28 ASP B O 1
ATOM 9952 N N . PRO B 2 29 ? 145.531 110.854 136.687 1.00 68.69 29 PRO B N 1
ATOM 9953 C CA . PRO B 2 29 ? 144.496 110.762 135.642 1.00 71.07 29 PRO B CA 1
ATOM 9954 C C . PRO B 2 29 ? 144.622 109.525 134.773 1.00 70.82 29 PRO B C 1
ATOM 9955 O O . PRO B 2 29 ? 143.606 108.927 134.402 1.00 73.98 29 PRO B O 1
ATOM 9959 N N . ASP B 2 30 ? 145.843 109.124 134.437 1.00 73.36 30 ASP B N 1
ATOM 9960 C CA . ASP B 2 30 ? 146.064 107.928 133.625 1.00 77.99 30 ASP B CA 1
ATOM 9961 C C . ASP B 2 30 ? 146.304 106.698 134.494 1.00 79.31 30 ASP B C 1
ATOM 9962 O O . ASP B 2 30 ? 147.284 105.975 134.328 1.00 82.42 30 ASP B O 1
ATOM 9967 N N . ARG B 2 31 ? 145.396 106.452 135.434 1.00 71.35 31 ARG B N 1
ATOM 9968 C CA . ARG B 2 31 ? 145.560 105.234 136.208 1.00 71.54 31 ARG B CA 1
ATOM 9969 C C . ARG B 2 31 ? 144.849 104.071 135.523 1.00 74.36 31 ARG B C 1
ATOM 9970 O O . ARG B 2 31 ? 143.851 104.271 134.823 1.00 74.85 31 ARG B O 1
ATOM 9978 N N . PRO B 2 32 ? 145.350 102.848 135.694 1.00 78.24 32 PRO B N 1
ATOM 9979 C CA . PRO B 2 32 ? 144.746 101.705 135.001 1.00 74.75 32 PRO B CA 1
ATOM 9980 C C . PRO B 2 32 ? 143.319 101.457 135.464 1.00 76.56 32 PRO B C 1
ATOM 9981 O O . PRO B 2 32 ? 142.948 101.754 136.601 1.00 78.02 32 PRO B O 1
ATOM 9985 N N . ILE B 2 33 ? 142.511 100.915 134.553 1.00 80.49 33 ILE B N 1
ATOM 9986 C CA . ILE B 2 33 ? 141.117 100.626 134.864 1.00 80.37 33 ILE B CA 1
ATOM 9987 C C . ILE B 2 33 ? 141.047 99.476 135.859 1.00 82.19 33 ILE B C 1
ATOM 9988 O O . ILE B 2 33 ? 141.960 98.642 135.941 1.00 79.72 33 ILE B O 1
ATOM 9993 N N . CYS B 2 34 ? 139.969 99.436 136.637 1.00 85.38 34 CYS B N 1
ATOM 9994 C CA . CYS B 2 34 ? 139.812 98.377 137.624 1.00 83.41 34 CYS B CA 1
ATOM 9995 C C . CYS B 2 34 ? 139.446 97.066 136.943 1.00 87.84 34 CYS B C 1
ATOM 9996 O O . CYS B 2 34 ? 138.532 97.015 136.116 1.00 89.45 34 CYS B O 1
ATOM 9999 N N . GLU B 2 35 ? 140.163 96.002 137.300 1.00 94.48 35 GLU B N 1
ATOM 10000 C CA . GLU B 2 35 ? 139.904 94.686 136.736 1.00 91.14 35 GLU B CA 1
ATOM 10001 C C . GLU B 2 35 ? 138.744 93.973 137.415 1.00 90.98 35 GLU B C 1
ATOM 10002 O O . GLU B 2 35 ? 138.292 92.941 136.909 1.00 93.54 35 GLU B O 1
ATOM 10008 N N . PHE B 2 36 ? 138.254 94.492 138.539 1.00 92.53 36 PHE B N 1
ATOM 10009 C CA . PHE B 2 36 ? 137.149 93.883 139.267 1.00 94.28 36 PHE B CA 1
ATOM 10010 C C . PHE B 2 36 ? 135.869 94.700 139.230 1.00 93.76 36 PHE B C 1
ATOM 10011 O O . PHE B 2 36 ? 134.783 94.118 139.244 1.00 94.76 36 PHE B O 1
ATOM 10019 N N . TYR B 2 37 ? 135.971 96.025 139.188 1.00 86.99 37 TYR B N 1
ATOM 10020 C CA . TYR B 2 37 ? 134.788 96.871 139.242 1.00 84.81 37 TYR B CA 1
ATOM 10021 C C . TYR B 2 37 ? 133.931 96.692 137.996 1.00 86.31 37 TYR B C 1
ATOM 10022 O O . TYR B 2 37 ? 134.442 96.573 136.879 1.00 87.98 37 TYR B O 1
ATOM 10031 N N . ASN B 2 38 ? 132.617 96.667 138.199 1.00 90.12 38 ASN B N 1
ATOM 10032 C CA . ASN B 2 38 ? 131.646 96.608 137.117 1.00 91.83 38 ASN B CA 1
ATOM 10033 C C . ASN B 2 38 ? 130.636 97.717 137.363 1.00 92.86 38 ASN B C 1
ATOM 10034 O O . ASN B 2 38 ? 130.053 97.797 138.449 1.00 91.41 38 ASN B O 1
ATOM 10039 N N . SER B 2 39 ? 130.439 98.574 136.359 1.00 88.45 39 SER B N 1
ATOM 10040 C CA . SER B 2 39 ? 129.597 99.754 136.538 1.00 88.78 39 SER B CA 1
ATOM 10041 C C . SER B 2 39 ? 128.156 99.366 136.844 1.00 88.49 39 SER B C 1
ATOM 10042 O O . SER B 2 39 ? 127.517 99.952 137.726 1.00 89.24 39 SER B O 1
ATOM 10045 N N . ARG B 2 40 ? 127.625 98.378 136.125 1.00 95.35 40 ARG B N 1
ATOM 10046 C CA . ARG B 2 40 ? 126.256 97.929 136.343 1.00 94.55 40 ARG B CA 1
ATOM 10047 C C . ARG B 2 40 ? 126.061 97.246 137.690 1.00 95.60 40 ARG B C 1
ATOM 10048 O O . ARG B 2 40 ? 125.003 97.418 138.303 1.00 95.00 40 ARG B O 1
ATOM 10050 N N . GLU B 2 41 ? 127.048 96.480 138.161 1.00 96.69 41 GLU B N 1
ATOM 10051 C CA . GLU B 2 41 ? 126.904 95.793 139.441 1.00 96.39 41 GLU B CA 1
ATOM 10052 C C . GLU B 2 41 ? 126.878 96.778 140.602 1.00 98.58 41 GLU B C 1
ATOM 10053 O O . GLU B 2 41 ? 126.147 96.575 141.579 1.00 94.43 41 GLU B O 1
ATOM 10055 N N . GLY B 2 42 ? 127.665 97.847 140.519 1.00 98.70 42 GLY B N 1
ATOM 10056 C CA . GLY B 2 42 ? 127.711 98.839 141.565 1.00 94.63 42 GLY B CA 1
ATOM 10057 C C . GLY B 2 42 ? 129.048 98.869 142.278 1.00 96.17 42 GLY B C 1
ATOM 10058 O O . GLY B 2 42 ? 129.968 98.110 141.958 1.00 94.45 42 GLY B O 1
ATOM 10059 N N . PRO B 2 43 ? 129.180 99.763 143.261 1.00 100.64 43 PRO B N 1
ATOM 10060 C CA . PRO B 2 43 ? 130.449 99.860 144.003 1.00 99.69 43 PRO B CA 1
ATOM 10061 C C . PRO B 2 43 ? 130.814 98.598 144.765 1.00 97.56 43 PRO B C 1
ATOM 10062 O O . PRO B 2 43 ? 132.000 98.387 145.047 1.00 95.29 43 PRO B O 1
ATOM 10066 N N . LYS B 2 44 ? 129.840 97.755 145.109 1.00 97.21 44 LYS B N 1
ATOM 10067 C CA . LYS B 2 44 ? 130.121 96.543 145.869 1.00 98.36 44 LYS B CA 1
ATOM 10068 C C . LYS B 2 44 ? 130.857 95.487 145.056 1.00 97.90 44 LYS B C 1
ATOM 10069 O O . LYS B 2 44 ? 131.352 94.517 145.640 1.00 95.86 44 LYS B O 1
ATOM 10071 N N . SER B 2 45 ? 130.941 95.646 143.733 1.00 97.25 45 SER B N 1
ATOM 10072 C CA . SER B 2 45 ? 131.605 94.641 142.909 1.00 94.90 45 SER B CA 1
ATOM 10073 C C . SER B 2 45 ? 133.112 94.643 143.135 1.00 96.17 45 SER B C 1
ATOM 10074 O O . SER B 2 45 ? 133.765 93.600 143.017 1.00 98.89 45 SER B O 1
ATOM 10077 N N . CYS B 2 46 ? 133.682 95.799 143.453 1.00 97.18 46 CYS B N 1
ATOM 10078 C CA . CYS B 2 46 ? 135.116 95.889 143.694 1.00 97.84 46 CYS B CA 1
ATOM 10079 C C . CYS B 2 46 ? 135.430 95.463 145.123 1.00 100.70 46 CYS B C 1
ATOM 10080 O O . CYS B 2 46 ? 134.888 96.052 146.065 1.00 99.36 46 CYS B O 1
ATOM 10083 N N . PRO B 2 47 ? 136.279 94.454 145.330 1.00 101.14 47 PRO B N 1
ATOM 10084 C CA . PRO B 2 47 ? 136.621 94.057 146.706 1.00 99.44 47 PRO B CA 1
ATOM 10085 C C . PRO B 2 47 ? 137.292 95.158 147.506 1.00 98.20 47 PRO B C 1
ATOM 10086 O O . PRO B 2 47 ? 137.065 95.258 148.718 1.00 97.03 47 PRO B O 1
ATOM 10090 N N . ARG B 2 48 ? 138.113 95.992 146.865 1.00 94.98 48 ARG B N 1
ATOM 10091 C CA . ARG B 2 48 ? 138.817 97.052 147.575 1.00 93.91 48 ARG B CA 1
ATOM 10092 C C . ARG B 2 48 ? 137.905 98.202 147.980 1.00 94.50 48 ARG B C 1
ATOM 10093 O O . ARG B 2 48 ? 138.344 99.080 148.730 1.00 91.65 48 ARG B O 1
ATOM 10101 N N . GLY B 2 49 ? 136.662 98.224 147.507 1.00 96.17 49 GLY B N 1
ATOM 10102 C CA . GLY B 2 49 ? 135.728 99.262 147.868 1.00 95.94 49 GLY B CA 1
ATOM 10103 C C . GLY B 2 49 ? 136.040 100.581 147.193 1.00 98.42 49 GLY B C 1
ATOM 10104 O O . GLY B 2 49 ? 136.805 100.645 146.226 1.00 100.07 49 GLY B O 1
ATOM 10105 N N . PRO B 2 50 ? 135.441 101.665 147.692 1.00 97.07 50 PRO B N 1
ATOM 10106 C CA . PRO B 2 50 ? 135.711 102.986 147.102 1.00 95.50 50 PRO B CA 1
ATOM 10107 C C . PRO B 2 50 ? 137.168 103.400 147.185 1.00 94.94 50 PRO B C 1
ATOM 10108 O O . PRO B 2 50 ? 137.610 104.238 146.390 1.00 96.01 50 PRO B O 1
ATOM 10112 N N . LEU B 2 51 ? 137.930 102.844 148.126 1.00 92.64 51 LEU B N 1
ATOM 10113 C CA . LEU B 2 51 ? 139.339 103.189 148.262 1.00 92.62 51 LEU B CA 1
ATOM 10114 C C . LEU B 2 51 ? 140.200 102.323 147.352 1.00 93.58 51 LEU B C 1
ATOM 10115 O O . LEU B 2 51 ? 141.175 101.716 147.806 1.00 94.29 51 LEU B O 1
ATOM 10120 N N . CYS B 2 52 ? 139.855 102.264 146.066 1.00 89.15 52 CYS B N 1
ATOM 10121 C CA . CYS B 2 52 ? 140.621 101.457 145.126 1.00 87.22 52 CYS B CA 1
ATOM 10122 C C . CYS B 2 52 ? 141.563 102.343 144.330 1.00 86.78 52 CYS B C 1
ATOM 10123 O O . CYS B 2 52 ? 141.131 103.379 143.805 1.00 87.47 52 CYS B O 1
ATOM 10126 N N . PRO B 2 53 ? 142.844 101.985 144.223 1.00 82.96 53 PRO B N 1
ATOM 10127 C CA . PRO B 2 53 ? 143.768 102.800 143.418 1.00 82.60 53 PRO B CA 1
ATOM 10128 C C . PRO B 2 53 ? 143.416 102.837 141.943 1.00 84.46 53 PRO B C 1
ATOM 10129 O O . PRO B 2 53 ? 143.856 103.754 141.239 1.00 86.88 53 PRO B O 1
ATOM 10133 N N . LYS B 2 54 ? 142.641 101.875 141.452 1.00 77.78 54 LYS B N 1
ATOM 10134 C CA . LYS B 2 54 ? 142.286 101.813 140.042 1.00 73.60 54 LYS B CA 1
ATOM 10135 C C . LYS B 2 54 ? 141.144 102.790 139.759 1.00 75.87 54 LYS B C 1
ATOM 10136 O O . LYS B 2 54 ? 140.737 103.577 140.616 1.00 75.92 54 LYS B O 1
ATOM 10142 N N . LYS B 2 55 ? 140.640 102.716 138.522 1.00 74.43 55 LYS B N 1
ATOM 10143 C CA . LYS B 2 55 ? 139.573 103.655 138.091 1.00 75.30 55 LYS B CA 1
ATOM 10144 C C . LYS B 2 55 ? 138.209 102.965 138.099 1.00 76.62 55 LYS B C 1
ATOM 10145 O O . LYS B 2 55 ? 138.083 101.900 137.469 1.00 76.87 55 LYS B O 1
ATOM 10151 N N . HIS B 2 56 ? 137.237 103.556 138.789 1.00 80.94 56 HIS B N 1
ATOM 10152 C CA . HIS B 2 56 ? 135.867 103.050 138.852 1.00 78.22 56 HIS B CA 1
ATOM 10153 C C . HIS B 2 56 ? 135.006 103.956 137.975 1.00 81.14 56 HIS B C 1
ATOM 10154 O O . HIS B 2 56 ? 134.510 104.990 138.425 1.00 82.85 56 HIS B O 1
ATOM 10161 N N . VAL B 2 57 ? 134.831 103.558 136.716 1.00 73.88 57 VAL B N 1
ATOM 10162 C CA . VAL B 2 57 ? 134.070 104.367 135.774 1.00 72.61 57 VAL B CA 1
ATOM 10163 C C . VAL B 2 57 ? 132.590 104.304 136.122 1.00 75.11 57 VAL B C 1
ATOM 10164 O O . VAL B 2 57 ? 132.013 103.218 136.265 1.00 77.74 57 VAL B O 1
ATOM 10168 N N . LEU B 2 58 ? 131.971 105.472 136.261 1.00 70.64 58 LEU B N 1
ATOM 10169 C CA . LEU B 2 58 ? 130.542 105.534 136.504 1.00 72.23 58 LEU B CA 1
ATOM 10170 C C . LEU B 2 58 ? 129.779 105.063 135.266 1.00 73.75 58 LEU B C 1
ATOM 10171 O O . LEU B 2 58 ? 130.279 105.167 134.143 1.00 76.39 58 LEU B O 1
ATOM 10176 N N . PRO B 2 59 ? 128.567 104.532 135.445 1.00 69.04 59 PRO B N 1
ATOM 10177 C CA . PRO B 2 59 ? 127.785 104.088 134.279 1.00 66.36 59 PRO B CA 1
ATOM 10178 C C . PRO B 2 59 ? 127.413 105.214 133.331 1.00 68.02 59 PRO B C 1
ATOM 10179 O O . PRO B 2 59 ? 127.071 104.939 132.174 1.00 70.49 59 PRO B O 1
ATOM 10183 N N . ILE B 2 60 ? 127.462 106.470 133.782 1.00 65.59 60 ILE B N 1
ATOM 10184 C CA . ILE B 2 60 ? 127.150 107.603 132.920 1.00 62.45 60 ILE B CA 1
ATOM 10185 C C . ILE B 2 60 ? 128.112 107.699 131.744 1.00 65.24 60 ILE B C 1
ATOM 10186 O O . ILE B 2 60 ? 127.742 108.209 130.681 1.00 72.63 60 ILE B O 1
ATOM 10191 N N . PHE B 2 61 ? 129.337 107.201 131.896 1.00 62.66 61 PHE B N 1
ATOM 10192 C CA . PHE B 2 61 ? 130.351 107.307 130.856 1.00 55.99 61 PHE B CA 1
ATOM 10193 C C . PHE B 2 61 ? 130.376 106.109 129.917 1.00 59.23 61 PHE B C 1
ATOM 10194 O O . PHE B 2 61 ? 131.185 106.091 128.984 1.00 64.95 61 PHE B O 1
ATOM 10202 N N . GLN B 2 62 ? 129.519 105.115 130.136 1.00 69.41 62 GLN B N 1
ATOM 10203 C CA . GLN B 2 62 ? 129.355 104.024 129.187 1.00 72.35 62 GLN B CA 1
ATOM 10204 C C . GLN B 2 62 ? 128.325 104.332 128.110 1.00 73.59 62 GLN B C 1
ATOM 10205 O O . GLN B 2 62 ? 128.160 103.532 127.184 1.00 74.85 62 GLN B O 1
ATOM 10211 N N . ASN B 2 63 ? 127.635 105.465 128.213 1.00 65.78 63 ASN B N 1
ATOM 10212 C CA . ASN B 2 63 ? 126.616 105.820 127.238 1.00 59.91 63 ASN B CA 1
ATOM 10213 C C . ASN B 2 63 ? 127.257 106.194 125.906 1.00 66.52 63 ASN B C 1
ATOM 10214 O O . ASN B 2 63 ? 128.413 106.618 125.843 1.00 68.54 63 ASN B O 1
ATOM 10219 N N . LYS B 2 64 ? 126.487 106.034 124.831 1.00 67.07 64 LYS B N 1
ATOM 10220 C CA . LYS B 2 64 ? 127.021 106.129 123.478 1.00 64.79 64 LYS B CA 1
ATOM 10221 C C . LYS B 2 64 ? 126.981 107.532 122.888 1.00 62.67 64 LYS B C 1
ATOM 10222 O O . LYS B 2 64 ? 127.877 107.884 122.115 1.00 63.58 64 LYS B O 1
ATOM 10224 N N . ILE B 2 65 ? 125.979 108.341 123.221 1.00 60.31 65 ILE B N 1
ATOM 10225 C CA . ILE B 2 65 ? 125.771 109.639 122.588 1.00 59.27 65 ILE B CA 1
ATOM 10226 C C . ILE B 2 65 ? 125.846 110.733 123.645 1.00 54.82 65 ILE B C 1
ATOM 10227 O O . ILE B 2 65 ? 125.285 110.595 124.738 1.00 61.14 65 ILE B O 1
ATOM 10232 N N . VAL B 2 66 ? 126.551 111.818 123.314 1.00 49.07 66 VAL B N 1
ATOM 10233 C CA . VAL B 2 66 ? 126.707 112.931 124.241 1.00 56.09 66 VAL B CA 1
ATOM 10234 C C . VAL B 2 66 ? 125.355 113.574 124.509 1.00 57.09 66 VAL B C 1
ATOM 10235 O O . VAL B 2 66 ? 124.565 113.810 123.587 1.00 64.43 66 VAL B O 1
ATOM 10239 N N . CYS B 2 67 ? 125.084 113.860 125.780 1.00 54.67 67 CYS B N 1
ATOM 10240 C CA . CYS B 2 67 ? 123.829 114.493 126.162 1.00 50.57 67 CYS B CA 1
ATOM 10241 C C . CYS B 2 67 ? 123.790 115.931 125.665 1.00 54.71 67 CYS B C 1
ATOM 10242 O O . CYS B 2 67 ? 124.663 116.736 125.999 1.00 60.60 67 CYS B O 1
ATOM 10245 N N . ARG B 2 68 ? 122.771 116.253 124.866 1.00 54.68 68 ARG B N 1
ATOM 10246 C CA . ARG B 2 68 ? 122.656 117.603 124.326 1.00 55.31 68 ARG B CA 1
ATOM 10247 C C . ARG B 2 68 ? 122.358 118.624 125.417 1.00 54.89 68 ARG B C 1
ATOM 10248 O O . ARG B 2 68 ? 122.771 119.784 125.305 1.00 58.29 68 ARG B O 1
ATOM 10256 N N . HIS B 2 69 ? 121.649 118.220 126.472 1.00 45.64 69 HIS B N 1
ATOM 10257 C CA . HIS B 2 69 ? 121.355 119.135 127.567 1.00 44.47 69 HIS B CA 1
ATOM 10258 C C . HIS B 2 69 ? 122.557 119.342 128.476 1.00 47.06 69 HIS B C 1
ATOM 10259 O O . HIS B 2 69 ? 122.696 120.412 129.078 1.00 53.85 69 HIS B O 1
ATOM 10266 N N . TRP B 2 70 ? 123.425 118.336 128.592 1.00 50.80 70 TRP B N 1
ATOM 10267 C CA . TRP B 2 70 ? 124.642 118.492 129.380 1.00 47.39 70 TRP B CA 1
ATOM 10268 C C . TRP B 2 70 ? 125.579 119.520 128.758 1.00 54.38 70 TRP B C 1
ATOM 10269 O O . TRP B 2 70 ? 126.240 120.278 129.476 1.00 57.82 70 TRP B O 1
ATOM 10280 N N . LEU B 2 71 ? 125.653 119.555 127.425 1.00 46.88 71 LEU B N 1
ATOM 10281 C CA . LEU B 2 71 ? 126.526 120.514 126.756 1.00 44.31 71 LEU B CA 1
ATOM 10282 C C . LEU B 2 71 ? 126.104 121.949 127.035 1.00 49.72 71 LEU B C 1
ATOM 10283 O O . LEU B 2 71 ? 126.951 122.848 127.075 1.00 54.80 71 LEU B O 1
ATOM 10288 N N . ARG B 2 72 ? 124.811 122.184 127.226 1.00 47.74 72 ARG B N 1
ATOM 10289 C CA . ARG B 2 72 ? 124.301 123.498 127.587 1.00 40.44 72 ARG B CA 1
ATOM 10290 C C . ARG B 2 72 ? 124.263 123.717 129.092 1.00 47.63 72 ARG B C 1
ATOM 10291 O O . ARG B 2 72 ? 123.809 124.774 129.539 1.00 55.94 72 ARG B O 1
ATOM 10299 N N . GLY B 2 73 ? 124.727 122.750 129.876 1.00 46.07 73 GLY B N 1
ATOM 10300 C CA . GLY B 2 73 ? 124.640 122.838 131.322 1.00 43.25 73 GLY B CA 1
ATOM 10301 C C . GLY B 2 73 ? 123.220 122.798 131.839 1.00 45.47 73 GLY B C 1
ATOM 10302 O O . GLY B 2 73 ? 122.908 123.461 132.835 1.00 51.06 73 GLY B O 1
ATOM 10303 N N . LEU B 2 74 ? 122.349 122.030 131.187 1.00 52.20 74 LEU B N 1
ATOM 10304 C CA . LEU B 2 74 ? 120.934 121.987 131.535 1.00 50.11 74 LEU B CA 1
ATOM 10305 C C . LEU B 2 74 ? 120.426 120.553 131.545 1.00 51.70 74 LEU B C 1
ATOM 10306 O O . LEU B 2 74 ? 119.298 120.275 131.125 1.00 58.74 74 LEU B O 1
ATOM 10311 N N . CYS B 2 75 ? 121.244 119.622 132.027 1.00 49.65 75 CYS B N 1
ATOM 10312 C CA . CYS B 2 75 ? 120.840 118.225 132.135 1.00 47.30 75 CYS B CA 1
ATOM 10313 C C . CYS B 2 75 ? 120.168 118.006 133.484 1.00 57.34 75 CYS B C 1
ATOM 10314 O O . CYS B 2 75 ? 120.796 118.189 134.532 1.00 65.87 75 CYS B O 1
ATOM 10317 N N . LYS B 2 76 ? 118.896 117.611 133.456 1.00 60.03 76 LYS B N 1
ATOM 10318 C CA . LYS B 2 76 ? 118.137 117.412 134.683 1.00 51.36 76 LYS B CA 1
ATOM 10319 C C . LYS B 2 76 ? 118.351 116.041 135.307 1.00 55.38 76 LYS B C 1
ATOM 10320 O O . LYS B 2 76 ? 117.919 115.825 136.444 1.00 63.93 76 LYS B O 1
ATOM 10326 N N . LYS B 2 77 ? 119.001 115.115 134.605 1.00 55.49 77 LYS B N 1
ATOM 10327 C CA . LYS B 2 77 ? 119.173 113.761 135.107 1.00 55.31 77 LYS B CA 1
ATOM 10328 C C . LYS B 2 77 ? 120.509 113.533 135.800 1.00 61.47 77 LYS B C 1
ATOM 10329 O O . LYS B 2 77 ? 120.625 112.578 136.576 1.00 69.17 77 LYS B O 1
ATOM 10335 N N . ASN B 2 78 ? 121.505 114.375 135.540 1.00 60.11 78 ASN B N 1
ATOM 10336 C CA . ASN B 2 78 ? 122.818 114.320 136.200 1.00 59.64 78 ASN B CA 1
ATOM 10337 C C . ASN B 2 78 ? 123.433 112.953 135.907 1.00 66.27 78 ASN B C 1
ATOM 10338 O O . ASN B 2 78 ? 123.415 112.519 134.744 1.00 73.10 78 ASN B O 1
ATOM 10343 N N . ASP B 2 79 ? 123.976 112.247 136.901 1.00 69.23 79 ASP B N 1
ATOM 10344 C CA . ASP B 2 79 ? 124.631 110.967 136.663 1.00 68.29 79 ASP B CA 1
ATOM 10345 C C . ASP B 2 79 ? 123.660 109.864 136.266 1.00 69.46 79 ASP B C 1
ATOM 10346 O O . ASP B 2 79 ? 124.107 108.811 135.797 1.00 71.18 79 ASP B O 1
ATOM 10351 N N . GLN B 2 80 ? 122.357 110.071 136.438 1.00 66.75 80 GLN B N 1
ATOM 10352 C CA . GLN B 2 80 ? 121.366 109.080 136.044 1.00 66.27 80 GLN B CA 1
ATOM 10353 C C . GLN B 2 80 ? 120.965 109.199 134.580 1.00 70.42 80 GLN B C 1
ATOM 10354 O O . GLN B 2 80 ? 120.117 108.425 134.123 1.00 73.47 80 GLN B O 1
ATOM 10360 N N . CYS B 2 81 ? 121.545 110.144 133.845 1.00 66.76 81 CYS B N 1
ATOM 10361 C CA . CYS B 2 81 ? 121.209 110.324 132.441 1.00 65.82 81 CYS B CA 1
ATOM 10362 C C . CYS B 2 81 ? 121.623 109.103 131.628 1.00 65.17 81 CYS B C 1
ATOM 10363 O O . CYS B 2 81 ? 122.625 108.445 131.917 1.00 70.34 81 CYS B O 1
ATOM 10366 N N . GLU B 2 82 ? 120.832 108.798 130.602 1.00 65.34 82 GLU B N 1
ATOM 10367 C CA . GLU B 2 82 ? 121.120 107.689 129.704 1.00 69.61 82 GLU B CA 1
ATOM 10368 C C . GLU B 2 82 ? 122.015 108.094 128.544 1.00 72.22 82 GLU B C 1
ATOM 10369 O O . GLU B 2 82 ? 122.312 107.258 127.686 1.00 73.18 82 GLU B O 1
ATOM 10375 N N . TYR B 2 83 ? 122.444 109.349 128.494 1.00 64.32 83 TYR B N 1
ATOM 10376 C CA . TYR B 2 83 ? 123.324 109.847 127.451 1.00 60.81 83 TYR B CA 1
ATOM 10377 C C . TYR B 2 83 ? 124.658 110.268 128.051 1.00 62.78 83 TYR B C 1
ATOM 10378 O O . TYR B 2 83 ? 124.772 110.532 129.251 1.00 65.14 83 TYR B O 1
ATOM 10387 N N . LEU B 2 84 ? 125.674 110.324 127.195 1.00 58.95 84 LEU B N 1
ATOM 10388 C CA . LEU B 2 84 ? 127.038 110.525 127.660 1.00 52.61 84 LEU B CA 1
ATOM 10389 C C . LEU B 2 84 ? 127.233 111.944 128.180 1.00 52.70 84 LEU B C 1
ATOM 10390 O O . LEU B 2 84 ? 126.892 112.919 127.504 1.00 59.51 84 LEU B O 1
ATOM 10395 N N . HIS B 2 85 ? 127.782 112.056 129.387 1.00 49.98 85 HIS B N 1
ATOM 10396 C CA . HIS B 2 85 ? 128.137 113.341 129.986 1.00 49.84 85 HIS B CA 1
ATOM 10397 C C . HIS B 2 85 ? 129.628 113.617 129.872 1.00 54.99 85 HIS B C 1
ATOM 10398 O O . HIS B 2 85 ? 130.240 114.194 130.773 1.00 59.38 85 HIS B O 1
ATOM 10405 N N . GLU B 2 86 ? 130.202 113.171 128.753 1.00 57.04 86 GLU B N 1
ATOM 10406 C CA . GLU B 2 86 ? 131.646 113.392 128.500 1.00 51.14 86 GLU B CA 1
ATOM 10407 C C . GLU B 2 86 ? 131.787 114.146 127.180 1.00 54.70 86 GLU B C 1
ATOM 10408 O O . GLU B 2 86 ? 131.042 113.826 126.238 1.00 61.75 86 GLU B O 1
ATOM 10414 N N . TYR B 2 87 ? 132.701 115.110 127.125 1.00 59.48 87 TYR B N 1
ATOM 10415 C CA . TYR B 2 87 ? 132.928 115.901 125.915 1.00 56.09 87 TYR B CA 1
ATOM 10416 C C . TYR B 2 87 ? 133.695 115.058 124.896 1.00 55.43 87 TYR B C 1
ATOM 10417 O O . TYR B 2 87 ? 134.860 115.301 124.574 1.00 51.10 87 TYR B O 1
ATOM 10426 N N . ASN B 2 88 ? 133.008 114.042 124.385 1.00 68.93 88 ASN B N 1
ATOM 10427 C CA . ASN B 2 88 ? 133.546 113.165 123.356 1.00 73.52 88 ASN B CA 1
ATOM 10428 C C . ASN B 2 88 ? 133.016 113.633 122.007 1.00 74.43 88 ASN B C 1
ATOM 10429 O O . ASN B 2 88 ? 131.806 113.592 121.763 1.00 73.65 88 ASN B O 1
ATOM 10434 N N . LEU B 2 89 ? 133.923 114.074 121.133 1.00 78.80 89 LEU B N 1
ATOM 10435 C CA . LEU B 2 89 ? 133.499 114.724 119.897 1.00 79.62 89 LEU B CA 1
ATOM 10436 C C . LEU B 2 89 ? 132.947 113.719 118.894 1.00 77.61 89 LEU B C 1
ATOM 10437 O O . LEU B 2 89 ? 131.983 114.015 118.180 1.00 74.72 89 LEU B O 1
ATOM 10442 N N . ARG B 2 90 ? 133.545 112.529 118.817 1.00 78.36 90 ARG B N 1
ATOM 10443 C CA . ARG B 2 90 ? 133.065 111.532 117.867 1.00 75.40 90 ARG B CA 1
ATOM 10444 C C . ARG B 2 90 ? 131.727 110.936 118.283 1.00 79.27 90 ARG B C 1
ATOM 10445 O O . ARG B 2 90 ? 131.048 110.330 117.448 1.00 80.61 90 ARG B O 1
ATOM 10453 N N . LYS B 2 91 ? 131.336 111.091 119.546 1.00 80.25 91 LYS B N 1
ATOM 10454 C CA . LYS B 2 91 ? 130.095 110.530 120.058 1.00 79.76 91 LYS B CA 1
ATOM 10455 C C . LYS B 2 91 ? 128.964 111.550 120.121 1.00 78.55 91 LYS B C 1
ATOM 10456 O O . LYS B 2 91 ? 127.887 111.232 120.634 1.00 79.98 91 LYS B O 1
ATOM 10462 N N . MET B 2 92 ? 129.181 112.761 119.617 1.00 86.53 92 MET B N 1
ATOM 10463 C CA . MET B 2 92 ? 128.121 113.753 119.595 1.00 85.79 92 MET B CA 1
ATOM 10464 C C . MET B 2 92 ? 127.052 113.370 118.573 1.00 90.13 92 MET B C 1
ATOM 10465 O O . MET B 2 92 ? 127.347 112.726 117.563 1.00 92.60 92 MET B O 1
ATOM 10470 N N . PRO B 2 93 ? 125.797 113.753 118.814 1.00 96.12 93 PRO B N 1
ATOM 10471 C CA . PRO B 2 93 ? 124.739 113.526 117.807 1.00 94.93 93 PRO B CA 1
ATOM 10472 C C . PRO B 2 93 ? 124.759 114.595 116.721 1.00 95.79 93 PRO B C 1
ATOM 10473 O O . PRO B 2 93 ? 123.866 115.443 116.608 1.00 95.52 93 PRO B O 1
ATOM 10477 N N . GLU B 2 94 ? 125.811 114.554 115.905 1.00 101.94 94 GLU B N 1
ATOM 10478 C CA . GLU B 2 94 ? 126.037 115.523 114.833 1.00 102.34 94 GLU B CA 1
ATOM 10479 C C . GLU B 2 94 ? 126.081 116.953 115.366 1.00 101.18 94 GLU B C 1
ATOM 10480 O O . GLU B 2 94 ? 127.156 117.507 115.596 1.00 97.82 94 GLU B O 1
ATOM 10482 N N . THR C 3 28 ? 124.677 132.761 110.409 1.00 114.25 28 THR D N 1
ATOM 10483 C CA . THR C 3 28 ? 123.825 133.910 110.692 1.00 116.27 28 THR D CA 1
ATOM 10484 C C . THR C 3 28 ? 124.571 134.912 111.569 1.00 114.53 28 THR D C 1
ATOM 10485 O O . THR C 3 28 ? 125.328 134.527 112.460 1.00 112.01 28 THR D O 1
ATOM 10489 N N . GLN C 3 29 ? 124.356 136.198 111.309 1.00 106.98 29 GLN D N 1
ATOM 10490 C CA . GLN C 3 29 ? 125.057 137.270 112.000 1.00 105.51 29 GLN D CA 1
ATOM 10491 C C . GLN C 3 29 ? 124.058 138.077 112.817 1.00 106.06 29 GLN D C 1
ATOM 10492 O O . GLN C 3 29 ? 123.001 138.461 112.306 1.00 105.21 29 GLN D O 1
ATOM 10498 N N . ARG C 3 30 ? 124.393 138.338 114.079 1.00 93.23 30 ARG D N 1
ATOM 10499 C CA . ARG C 3 30 ? 123.427 138.884 115.020 1.00 90.91 30 ARG D CA 1
ATOM 10500 C C . ARG C 3 30 ? 124.119 139.762 116.053 1.00 88.32 30 ARG D C 1
ATOM 10501 O O . ARG C 3 30 ? 125.340 139.724 116.222 1.00 86.80 30 ARG D O 1
ATOM 10509 N N . ARG C 3 31 ? 123.306 140.555 116.750 1.00 78.61 31 ARG D N 1
ATOM 10510 C CA . ARG C 3 31 ? 123.768 141.472 117.786 1.00 75.26 31 ARG D CA 1
ATOM 10511 C C . ARG C 3 31 ? 124.225 140.721 119.030 1.00 73.96 31 ARG D C 1
ATOM 10512 O O . ARG C 3 31 ? 123.402 140.147 119.750 1.00 79.29 31 ARG D O 1
ATOM 10520 N N . SER C 3 32 ? 125.529 140.715 119.290 1.00 71.94 32 SER D N 1
ATOM 10521 C CA . SER C 3 32 ? 126.078 140.052 120.465 1.00 72.98 32 SER D CA 1
ATOM 10522 C C . SER C 3 32 ? 126.649 141.076 121.436 1.00 69.95 32 SER D C 1
ATOM 10523 O O . SER C 3 32 ? 127.285 142.050 121.027 1.00 73.56 32 SER D O 1
ATOM 10526 N N . VAL C 3 33 ? 126.413 140.852 122.722 1.00 60.19 33 VAL D N 1
ATOM 10527 C CA . VAL C 3 33 ? 126.944 141.706 123.783 1.00 58.37 33 VAL D CA 1
ATOM 10528 C C . VAL C 3 33 ? 127.748 140.800 124.708 1.00 63.73 33 VAL D C 1
ATOM 10529 O O . VAL C 3 33 ? 127.202 140.144 125.599 1.00 68.02 33 VAL D O 1
ATOM 10533 N N . ASP C 3 34 ? 129.061 140.758 124.501 1.00 64.16 34 ASP D N 1
ATOM 10534 C CA . ASP C 3 34 ? 129.965 139.961 125.319 1.00 55.33 34 ASP D CA 1
ATOM 10535 C C . ASP C 3 34 ? 131.002 140.879 125.945 1.00 55.75 34 ASP D C 1
ATOM 10536 O O . ASP C 3 34 ? 131.529 141.775 125.277 1.00 61.93 34 ASP D O 1
ATOM 10541 N N . VAL C 3 35 ? 131.294 140.651 127.222 1.00 56.63 35 VAL D N 1
ATOM 10542 C CA . VAL C 3 35 ? 132.170 141.528 127.989 1.00 54.87 35 VAL D CA 1
ATOM 10543 C C . VAL C 3 35 ? 133.575 140.936 128.045 1.00 55.47 35 VAL D C 1
ATOM 10544 O O . VAL C 3 35 ? 134.445 141.431 128.771 1.00 56.79 35 VAL D O 1
ATOM 10548 N N . SER C 3 36 ? 133.814 139.887 127.257 1.00 51.02 36 SER D N 1
ATOM 10549 C CA . SER C 3 36 ? 135.097 139.192 127.307 1.00 49.22 36 SER D CA 1
ATOM 10550 C C . SER C 3 36 ? 136.242 140.090 126.848 1.00 52.49 36 SER D C 1
ATOM 10551 O O . SER C 3 36 ? 137.249 140.235 127.549 1.00 59.67 36 SER D O 1
ATOM 10554 N N . SER C 3 37 ? 136.111 140.692 125.666 1.00 53.01 37 SER D N 1
ATOM 10555 C CA . SER C 3 37 ? 137.151 141.595 125.176 1.00 49.69 37 SER D CA 1
ATOM 10556 C C . SER C 3 37 ? 137.338 142.834 126.047 1.00 50.74 37 SER D C 1
ATOM 10557 O O . SER C 3 37 ? 138.498 143.232 126.261 1.00 62.31 37 SER D O 1
ATOM 10560 N N . PRO C 3 38 ? 136.286 143.509 126.530 1.00 39.16 38 PRO D N 1
ATOM 10561 C CA . PRO C 3 38 ? 136.522 144.587 127.500 1.00 44.47 38 PRO D CA 1
ATOM 10562 C C . PRO C 3 38 ? 137.269 144.121 128.735 1.00 46.10 38 PRO D C 1
ATOM 10563 O O . PRO C 3 38 ? 138.086 144.873 129.275 1.00 49.89 38 PRO D O 1
ATOM 10567 N N . TYR C 3 39 ? 137.023 142.892 129.194 1.00 41.34 39 TYR D N 1
ATOM 10568 C CA . TYR C 3 39 ? 137.772 142.377 130.335 1.00 28.70 39 TYR D CA 1
ATOM 10569 C C . TYR C 3 39 ? 139.226 142.116 129.969 1.00 37.16 39 TYR D C 1
ATOM 10570 O O . TYR C 3 39 ? 140.124 142.332 130.790 1.00 44.69 39 TYR D O 1
ATOM 10579 N N . ILE C 3 40 ? 139.477 141.652 128.744 1.00 45.50 40 ILE D N 1
ATOM 10580 C CA . ILE C 3 40 ? 140.852 141.508 128.270 1.00 40.60 40 ILE D CA 1
ATOM 10581 C C . ILE C 3 40 ? 141.572 142.847 128.341 1.00 43.49 40 ILE D C 1
ATOM 10582 O O . ILE C 3 40 ? 142.684 142.952 128.871 1.00 52.91 40 ILE D O 1
ATOM 10587 N N . ASN C 3 41 ? 140.933 143.895 127.819 1.00 40.76 41 ASN D N 1
ATOM 10588 C CA . ASN C 3 41 ? 141.547 145.221 127.834 1.00 37.47 41 ASN D CA 1
ATOM 10589 C C . ASN C 3 41 ? 141.752 145.724 129.258 1.00 43.00 41 ASN D C 1
ATOM 10590 O O . ASN C 3 41 ? 142.810 146.276 129.587 1.00 52.45 41 ASN D O 1
ATOM 10595 N N . LEU C 3 42 ? 140.751 145.535 130.121 1.00 35.35 42 LEU D N 1
ATOM 10596 C CA . LEU C 3 42 ? 140.851 146.012 131.495 1.00 26.81 42 LEU D CA 1
ATOM 10597 C C . LEU C 3 42 ? 141.976 145.315 132.244 1.00 35.00 42 LEU D C 1
ATOM 10598 O O . LEU C 3 42 ? 142.739 145.960 132.970 1.00 42.68 42 LEU D O 1
ATOM 10603 N N . TYR C 3 43 ? 142.099 143.997 132.082 1.00 45.49 43 TYR D N 1
ATOM 10604 C CA . TYR C 3 43 ? 143.141 143.276 132.799 1.00 35.65 43 TYR D CA 1
ATOM 10605 C C . TYR C 3 43 ? 144.515 143.549 132.210 1.00 36.02 43 TYR D C 1
ATOM 10606 O O . TYR C 3 43 ? 145.510 143.534 132.941 1.00 46.94 43 TYR D O 1
ATOM 10615 N N . TYR C 3 44 ? 144.595 143.816 130.904 1.00 37.39 44 TYR D N 1
ATOM 10616 C CA . TYR C 3 44 ? 145.851 144.292 130.340 1.00 33.36 44 TYR D CA 1
ATOM 10617 C C . TYR C 3 44 ? 146.259 145.616 130.969 1.00 38.34 44 TYR D C 1
ATOM 10618 O O . TYR C 3 44 ? 147.432 145.820 131.301 1.00 47.07 44 TYR D O 1
ATOM 10627 N N . ASN C 3 45 ? 145.303 146.532 131.135 1.00 34.02 45 ASN D N 1
ATOM 10628 C CA . ASN C 3 45 ? 145.619 147.814 131.759 1.00 29.10 45 ASN D CA 1
ATOM 10629 C C . ASN C 3 45 ? 146.037 147.641 133.214 1.00 32.15 45 ASN D C 1
ATOM 10630 O O . ASN C 3 45 ? 146.997 148.272 133.668 1.00 45.91 45 ASN D O 1
ATOM 10635 N N . ARG C 3 46 ? 145.328 146.792 133.961 1.00 37.97 46 ARG D N 1
ATOM 10636 C CA . ARG C 3 46 ? 145.611 146.650 135.386 1.00 34.03 46 ARG D CA 1
ATOM 10637 C C . ARG C 3 46 ? 146.929 145.924 135.628 1.00 42.68 46 ARG D C 1
ATOM 10638 O O . ARG C 3 46 ? 147.674 146.276 136.549 1.00 51.47 46 ARG D O 1
ATOM 10646 N N . ARG C 3 47 ? 147.240 144.915 134.812 1.00 42.62 47 ARG D N 1
ATOM 10647 C CA . ARG C 3 47 ? 148.491 144.187 134.988 1.00 28.93 47 ARG D CA 1
ATOM 10648 C C . ARG C 3 47 ? 149.699 144.987 134.522 1.00 32.94 47 ARG D C 1
ATOM 10649 O O . ARG C 3 47 ? 150.823 144.681 134.931 1.00 47.57 47 ARG D O 1
ATOM 10657 N N . HIS C 3 48 ? 149.497 145.996 133.681 1.00 41.08 48 HIS D N 1
ATOM 10658 C CA . HIS C 3 48 ? 150.583 146.835 133.199 1.00 38.85 48 HIS D CA 1
ATOM 10659 C C . HIS C 3 48 ? 150.645 148.184 133.899 1.00 37.73 48 HIS D C 1
ATOM 10660 O O . HIS C 3 48 ? 151.484 149.014 133.540 1.00 44.54 48 HIS D O 1
ATOM 10667 N N . GLY C 3 49 ? 149.782 148.424 134.884 1.00 36.28 49 GLY D N 1
ATOM 10668 C CA . GLY C 3 49 ? 149.768 149.701 135.564 1.00 39.65 49 GLY D CA 1
ATOM 10669 C C . GLY C 3 49 ? 149.204 150.845 134.757 1.00 47.90 49 GLY D C 1
ATOM 10670 O O . GLY C 3 49 ? 149.334 152.000 135.171 1.00 52.09 49 GLY D O 1
ATOM 10671 N N . LEU C 3 50 ? 148.585 150.562 133.620 1.00 38.84 50 LEU D N 1
ATOM 10672 C CA . LEU C 3 50 ? 148.050 151.613 132.766 1.00 35.57 50 LEU D CA 1
ATOM 10673 C C . LEU C 3 50 ? 146.679 152.049 133.270 1.00 44.17 50 LEU D C 1
ATOM 10674 O O . LEU C 3 50 ? 145.839 151.197 133.575 1.00 49.18 50 LEU D O 1
ATOM 10679 N N . PRO C 3 51 ? 146.421 153.348 133.376 1.00 51.56 51 PRO D N 1
ATOM 10680 C CA . PRO C 3 51 ? 145.088 153.804 133.776 1.00 47.71 51 PRO D CA 1
ATOM 10681 C C . PRO C 3 51 ? 144.068 153.572 132.673 1.00 51.06 51 PRO D C 1
ATOM 10682 O O . PRO C 3 51 ? 144.399 153.455 131.491 1.00 55.68 51 PRO D O 1
ATOM 10686 N N . ASN C 3 52 ? 142.805 153.499 133.081 1.00 57.34 52 ASN D N 1
ATOM 10687 C CA . ASN C 3 52 ? 141.707 153.397 132.127 1.00 52.59 52 ASN D CA 1
ATOM 10688 C C . ASN C 3 52 ? 141.515 154.752 131.458 1.00 57.84 52 ASN D C 1
ATOM 10689 O O . ASN C 3 52 ? 141.059 155.708 132.093 1.00 55.64 52 ASN D O 1
ATOM 10694 N N . LEU C 3 53 ? 141.869 154.837 130.180 1.00 60.02 53 LEU D N 1
ATOM 10695 C CA . LEU C 3 53 ? 141.884 156.115 129.484 1.00 51.42 53 LEU D CA 1
ATOM 10696 C C . LEU C 3 53 ? 140.469 156.628 129.241 1.00 53.34 53 LEU D C 1
ATOM 10697 O O . LEU C 3 53 ? 139.531 155.858 129.020 1.00 59.61 53 LEU D O 1
ATOM 10702 N N . VAL C 3 54 ? 140.326 157.955 129.291 1.00 48.78 54 VAL D N 1
ATOM 10703 C CA . VAL C 3 54 ? 139.026 158.584 129.090 1.00 46.04 54 VAL D CA 1
ATOM 10704 C C . VAL C 3 54 ? 138.525 158.292 127.684 1.00 51.04 54 VAL D C 1
ATOM 10705 O O . VAL C 3 54 ? 139.260 158.437 126.699 1.00 52.98 54 VAL D O 1
ATOM 10709 N N . VAL C 3 55 ? 137.268 157.875 127.587 1.00 57.87 55 VAL D N 1
ATOM 10710 C CA . VAL C 3 55 ? 136.652 157.578 126.299 1.00 53.69 55 VAL D CA 1
ATOM 10711 C C . VAL C 3 55 ? 136.240 158.885 125.635 1.00 55.66 55 VAL D C 1
ATOM 10712 O O . VAL C 3 55 ? 135.628 159.753 126.268 1.00 58.85 55 VAL D O 1
ATOM 10716 N N . GLU C 3 56 ? 136.587 159.033 124.350 1.00 55.88 56 GLU D N 1
ATOM 10717 C CA . GLU C 3 56 ? 136.245 160.207 123.567 1.00 50.20 56 GLU D CA 1
ATOM 10718 C C . GLU C 3 56 ? 135.030 159.930 122.689 1.00 53.01 56 GLU D C 1
ATOM 10719 O O . GLU C 3 56 ? 134.773 158.780 122.319 1.00 56.82 56 GLU D O 1
ATOM 10725 N N . PRO C 3 57 ? 134.259 160.961 122.334 1.00 52.64 57 PRO D N 1
ATOM 10726 C CA . PRO C 3 57 ? 133.052 160.730 121.529 1.00 48.80 57 PRO D CA 1
ATOM 10727 C C . PRO C 3 57 ? 133.369 160.302 120.106 1.00 51.62 57 PRO D C 1
ATOM 10728 O O . PRO C 3 57 ? 133.170 161.063 119.155 1.00 59.00 57 PRO D O 1
ATOM 10732 N N . GLU C 3 58 ? 133.865 159.076 119.955 1.00 54.56 58 GLU D N 1
ATOM 10733 C CA . GLU C 3 58 ? 134.185 158.520 118.651 1.00 51.71 58 GLU D CA 1
ATOM 10734 C C . GLU C 3 58 ? 134.170 157.003 118.770 1.00 59.39 58 GLU D C 1
ATOM 10735 O O . GLU C 3 58 ? 134.474 156.451 119.830 1.00 66.66 58 GLU D O 1
ATOM 10741 N N . THR C 3 59 ? 133.812 156.337 117.670 1.00 57.95 59 THR D N 1
ATOM 10742 C CA . THR C 3 59 ? 133.505 154.909 117.728 1.00 58.31 59 THR D CA 1
ATOM 10743 C C . THR C 3 59 ? 134.733 154.075 118.073 1.00 58.64 59 THR D C 1
ATOM 10744 O O . THR C 3 59 ? 134.630 153.084 118.807 1.00 70.62 59 THR D O 1
ATOM 10748 N N . SER C 3 60 ? 135.907 154.462 117.571 1.00 53.80 60 SER D N 1
ATOM 10749 C CA . SER C 3 60 ? 137.114 153.694 117.857 1.00 53.60 60 SER D CA 1
ATOM 10750 C C . SER C 3 60 ? 137.428 153.651 119.345 1.00 56.34 60 SER D C 1
ATOM 10751 O O . SER C 3 60 ? 138.189 152.781 119.782 1.00 69.09 60 SER D O 1
ATOM 10754 N N . TYR C 3 61 ? 136.859 154.561 120.131 1.00 46.74 61 TYR D N 1
ATOM 10755 C CA . TYR C 3 61 ? 137.076 154.591 121.569 1.00 48.66 61 TYR D CA 1
ATOM 10756 C C . TYR C 3 61 ? 136.142 153.660 122.326 1.00 50.47 61 TYR D C 1
ATOM 10757 O O . TYR C 3 61 ? 136.199 153.622 123.559 1.00 58.68 61 TYR D O 1
ATOM 10766 N N . THR C 3 62 ? 135.282 152.920 121.624 1.00 50.44 62 THR D N 1
ATOM 10767 C CA . THR C 3 62 ? 134.468 151.910 122.289 1.00 49.61 62 THR D CA 1
ATOM 10768 C C . THR C 3 62 ? 135.333 150.796 122.864 1.00 56.31 62 THR D C 1
ATOM 10769 O O . THR C 3 62 ? 134.935 150.134 123.828 1.00 62.10 62 THR D O 1
ATOM 10773 N N . ILE C 3 63 ? 136.519 150.578 122.289 1.00 53.98 63 ILE D N 1
ATOM 10774 C CA . ILE C 3 63 ? 137.458 149.615 122.848 1.00 53.76 63 ILE D CA 1
ATOM 10775 C C . ILE C 3 63 ? 137.956 150.053 124.218 1.00 54.29 63 ILE D C 1
ATOM 10776 O O . ILE C 3 63 ? 138.401 149.214 125.010 1.00 61.79 63 ILE D O 1
ATOM 10781 N N . ASP C 3 64 ? 137.887 151.345 124.526 1.00 46.55 64 ASP D N 1
ATOM 10782 C CA . ASP C 3 64 ? 138.311 151.861 125.818 1.00 51.55 64 ASP D CA 1
ATOM 10783 C C . ASP C 3 64 ? 137.196 151.847 126.853 1.00 53.36 64 ASP D C 1
ATOM 10784 O O . ASP C 3 64 ? 137.414 152.298 127.981 1.00 58.51 64 ASP D O 1
ATOM 10789 N N . ILE C 3 65 ? 136.014 151.353 126.499 1.00 49.30 65 ILE D N 1
ATOM 10790 C CA . ILE C 3 65 ? 134.931 151.200 127.463 1.00 50.57 65 ILE D CA 1
ATOM 10791 C C . ILE C 3 65 ? 135.149 149.896 128.219 1.00 57.90 65 ILE D C 1
ATOM 10792 O O . ILE C 3 65 ? 135.152 148.813 127.625 1.00 56.02 65 ILE D O 1
ATOM 10797 N N . MET C 3 66 ? 135.330 150.000 129.520 1.00 56.57 66 MET D N 1
ATOM 10798 C CA . MET C 3 66 ? 135.669 148.875 130.373 1.00 45.80 66 MET D CA 1
ATOM 10799 C C . MET C 3 66 ? 134.414 148.148 130.832 1.00 49.42 66 MET D C 1
ATOM 10800 O O . MET C 3 66 ? 133.302 148.672 130.721 1.00 56.22 66 MET D O 1
ATOM 10805 N N . PRO C 3 67 ? 134.557 146.920 131.329 1.00 47.93 67 PRO D N 1
ATOM 10806 C CA . PRO C 3 67 ? 133.404 146.225 131.888 1.00 43.58 67 PRO D CA 1
ATOM 10807 C C . PRO C 3 67 ? 132.812 147.011 133.040 1.00 44.71 67 PRO D C 1
ATOM 10808 O O . PRO C 3 67 ? 133.518 147.778 133.721 1.00 54.35 67 PRO D O 1
ATOM 10812 N N . PRO C 3 68 ? 131.508 146.863 133.285 1.00 38.86 68 PRO D N 1
ATOM 10813 C CA . PRO C 3 68 ? 130.852 147.701 134.303 1.00 36.06 68 PRO D CA 1
ATOM 10814 C C . PRO C 3 68 ? 131.447 147.569 135.692 1.00 44.95 68 PRO D C 1
ATOM 10815 O O . PRO C 3 68 ? 131.387 148.528 136.472 1.00 56.91 68 PRO D O 1
ATOM 10819 N N . ASN C 3 69 ? 132.020 146.413 136.030 1.00 47.54 69 ASN D N 1
ATOM 10820 C CA . ASN C 3 69 ? 132.612 146.237 137.351 1.00 43.72 69 ASN D CA 1
ATOM 10821 C C . ASN C 3 69 ? 133.844 147.107 137.558 1.00 48.49 69 ASN D C 1
ATOM 10822 O O . ASN C 3 69 ? 134.272 147.289 138.702 1.00 53.90 69 ASN D O 1
ATOM 10827 N N . ALA C 3 70 ? 134.416 147.650 136.488 1.00 39.84 70 ALA D N 1
ATOM 10828 C CA . ALA C 3 70 ? 135.632 148.445 136.566 1.00 35.81 70 ALA D CA 1
ATOM 10829 C C . ALA C 3 70 ? 135.376 149.924 136.818 1.00 44.38 70 ALA D C 1
ATOM 10830 O O . ALA C 3 70 ? 136.338 150.685 136.954 1.00 56.38 70 ALA D O 1
ATOM 10832 N N . TYR C 3 71 ? 134.120 150.354 136.884 1.00 48.64 71 TYR D N 1
ATOM 10833 C CA . TYR C 3 71 ? 133.782 151.769 136.952 1.00 42.36 71 TYR D CA 1
ATOM 10834 C C . TYR C 3 71 ? 133.221 152.098 138.328 1.00 43.81 71 TYR D C 1
ATOM 10835 O O . TYR C 3 71 ? 132.217 151.516 138.749 1.00 50.44 71 TYR D O 1
ATOM 10844 N N . ARG C 3 72 ? 133.871 153.033 139.018 1.00 54.18 72 ARG D N 1
ATOM 10845 C CA . ARG C 3 72 ? 133.418 153.522 140.312 1.00 49.18 72 ARG D CA 1
ATOM 10846 C C . ARG C 3 72 ? 133.560 155.036 140.345 1.00 53.19 72 ARG D C 1
ATOM 10847 O O . ARG C 3 72 ? 134.305 155.628 139.562 1.00 55.30 72 ARG D O 1
ATOM 10855 N N . GLY C 3 73 ? 132.836 155.658 141.267 1.00 54.12 73 GLY D N 1
ATOM 10856 C CA . GLY C 3 73 ? 132.936 157.100 141.415 1.00 50.37 73 GLY D CA 1
ATOM 10857 C C . GLY C 3 73 ? 132.276 157.816 140.255 1.00 51.74 73 GLY D C 1
ATOM 10858 O O . GLY C 3 73 ? 131.156 157.489 139.851 1.00 58.68 73 GLY D O 1
ATOM 10859 N N . ARG C 3 74 ? 132.975 158.812 139.707 1.00 55.80 74 ARG D N 1
ATOM 10860 C CA . ARG C 3 74 ? 132.421 159.602 138.615 1.00 51.95 74 ARG D CA 1
ATOM 10861 C C . ARG C 3 74 ? 132.274 158.800 137.330 1.00 53.50 74 ARG D C 1
ATOM 10862 O O . ARG C 3 74 ? 131.567 159.241 136.418 1.00 56.34 74 ARG D O 1
ATOM 10870 N N . ASP C 3 75 ? 132.921 157.642 137.235 1.00 57.01 75 ASP D N 1
ATOM 10871 C CA . ASP C 3 75 ? 132.809 156.789 136.060 1.00 47.80 75 ASP D CA 1
ATOM 10872 C C . ASP C 3 75 ? 131.579 155.893 136.094 1.00 51.50 75 ASP D C 1
ATOM 10873 O O . ASP C 3 75 ? 131.353 155.146 135.137 1.00 53.59 75 ASP D O 1
ATOM 10878 N N . ARG C 3 76 ? 130.788 155.943 137.168 1.00 55.11 76 ARG D N 1
ATOM 10879 C CA . ARG C 3 76 ? 129.585 155.124 137.252 1.00 47.29 76 ARG D CA 1
ATOM 10880 C C . ARG C 3 76 ? 128.528 155.537 136.237 1.00 50.47 76 ARG D C 1
ATOM 10881 O O . ARG C 3 76 ? 127.625 154.746 135.949 1.00 54.66 76 ARG D O 1
ATOM 10889 N N . VAL C 3 77 ? 128.616 156.754 135.694 1.00 52.51 77 VAL D N 1
ATOM 10890 C CA . VAL C 3 77 ? 127.648 157.195 134.694 1.00 50.12 77 VAL D CA 1
ATOM 10891 C C . VAL C 3 77 ? 127.763 156.359 133.428 1.00 52.73 77 VAL D C 1
ATOM 10892 O O . VAL C 3 77 ? 126.796 156.230 132.668 1.00 57.73 77 VAL D O 1
ATOM 10896 N N . ILE C 3 78 ? 128.938 155.776 133.179 1.00 45.27 78 ILE D N 1
ATOM 10897 C CA . ILE C 3 78 ? 129.108 154.910 132.018 1.00 42.25 78 ILE D CA 1
ATOM 10898 C C . ILE C 3 78 ? 128.246 153.664 132.149 1.00 48.91 78 ILE D C 1
ATOM 10899 O O . ILE C 3 78 ? 127.782 153.111 131.145 1.00 54.98 78 ILE D O 1
ATOM 10904 N N . ASN C 3 79 ? 128.007 153.207 133.375 1.00 49.41 79 ASN D N 1
ATOM 10905 C CA . ASN C 3 79 ? 127.187 152.019 133.606 1.00 39.25 79 ASN D CA 1
ATOM 10906 C C . ASN C 3 79 ? 125.711 152.377 133.733 1.00 46.52 79 ASN D C 1
ATOM 10907 O O . ASN C 3 79 ? 125.031 151.987 134.679 1.00 63.94 79 ASN D O 1
ATOM 10912 N N . LEU C 3 80 ? 125.205 153.128 132.760 1.00 44.39 80 LEU D N 1
ATOM 10913 C CA . LEU C 3 80 ? 123.791 153.450 132.680 1.00 39.94 80 LEU D CA 1
ATOM 10914 C C . LEU C 3 80 ? 123.190 152.722 131.491 1.00 49.74 80 LEU D C 1
ATOM 10915 O O . LEU C 3 80 ? 123.603 152.981 130.352 1.00 61.95 80 LEU D O 1
ATOM 10920 N N . PRO C 3 81 ? 122.243 151.811 131.685 1.00 38.87 81 PRO D N 1
ATOM 10921 C CA . PRO C 3 81 ? 121.606 151.181 130.524 1.00 42.20 81 PRO D CA 1
ATOM 10922 C C . PRO C 3 81 ? 120.635 152.136 129.852 1.00 50.50 81 PRO D C 1
ATOM 10923 O O . PRO C 3 81 ? 119.534 152.381 130.354 1.00 62.22 81 PRO D O 1
ATOM 10927 N N . SER C 3 82 ? 121.038 152.679 128.705 1.00 40.21 82 SER D N 1
ATOM 10928 C CA . SER C 3 82 ? 120.239 153.670 128.004 1.00 43.09 82 SER D CA 1
ATOM 10929 C C . SER C 3 82 ? 120.000 153.343 126.541 1.00 46.44 82 SER D C 1
ATOM 10930 O O . SER C 3 82 ? 119.151 153.988 125.918 1.00 54.00 82 SER D O 1
ATOM 10933 N N . LYS C 3 83 ? 120.705 152.371 125.977 1.00 37.76 83 LYS D N 1
ATOM 10934 C CA . LYS C 3 83 ? 120.577 152.022 124.569 1.00 47.02 83 LYS D CA 1
ATOM 10935 C C . LYS C 3 83 ? 119.730 150.761 124.460 1.00 46.94 83 LYS D C 1
ATOM 10936 O O . LYS C 3 83 ? 120.141 149.689 124.914 1.00 57.89 83 LYS D O 1
ATOM 10942 N N . PHE C 3 84 ? 118.545 150.892 123.870 1.00 48.37 84 PHE D N 1
ATOM 10943 C CA . PHE C 3 84 ? 117.722 149.725 123.589 1.00 43.75 84 PHE D CA 1
ATOM 10944 C C . PHE C 3 84 ? 118.460 148.815 122.619 1.00 49.66 84 PHE D C 1
ATOM 10945 O O . PHE C 3 84 ? 118.849 149.242 121.528 1.00 56.97 84 PHE D O 1
ATOM 10953 N N . THR C 3 85 ? 118.651 147.560 123.016 1.00 43.29 85 THR D N 1
ATOM 10954 C CA . THR C 3 85 ? 119.497 146.631 122.280 1.00 42.06 85 THR D CA 1
ATOM 10955 C C . THR C 3 85 ? 118.716 145.507 121.620 1.00 47.85 85 THR D C 1
ATOM 10956 O O . THR C 3 85 ? 118.977 145.172 120.461 1.00 59.00 85 THR D O 1
ATOM 10960 N N . HIS C 3 86 ? 117.755 144.915 122.323 1.00 47.47 86 HIS D N 1
ATOM 10961 C CA . HIS C 3 86 ? 117.034 143.773 121.787 1.00 44.12 86 HIS D CA 1
ATOM 10962 C C . HIS C 3 86 ? 115.628 143.741 122.362 1.00 51.50 86 HIS D C 1
ATOM 10963 O O . HIS C 3 86 ? 115.350 144.320 123.415 1.00 51.84 86 HIS D O 1
ATOM 10970 N N . LEU C 3 87 ? 114.743 143.051 121.649 1.00 57.06 87 LEU D N 1
ATOM 10971 C CA . LEU C 3 87 ? 113.366 142.841 122.076 1.00 48.79 87 LEU D CA 1
ATOM 10972 C C . LEU C 3 87 ? 113.024 141.377 121.851 1.00 51.27 87 LEU D C 1
ATOM 10973 O O . LEU C 3 87 ? 113.020 140.909 120.709 1.00 57.83 87 LEU D O 1
ATOM 10978 N N . SER C 3 88 ? 112.743 140.661 122.933 1.00 58.86 88 SER D N 1
ATOM 10979 C CA . SER C 3 88 ? 112.434 139.242 122.874 1.00 56.44 88 SER D CA 1
ATOM 10980 C C . SER C 3 88 ? 110.987 138.999 123.276 1.00 61.08 88 SER D C 1
ATOM 10981 O O . SER C 3 88 ? 110.367 139.802 123.978 1.00 63.37 88 SER D O 1
ATOM 10984 N N . SER C 3 89 ? 110.454 137.870 122.817 1.00 72.20 89 SER D N 1
ATOM 10985 C CA . SER C 3 89 ? 109.079 137.499 123.111 1.00 70.15 89 SER D CA 1
ATOM 10986 C C . SER C 3 89 ? 108.924 135.997 122.924 1.00 71.42 89 SER D C 1
ATOM 10987 O O . SER C 3 89 ? 109.528 135.414 122.021 1.00 73.28 89 SER D O 1
ATOM 10990 N N . ASN C 3 90 ? 108.114 135.384 123.781 1.00 71.16 90 ASN D N 1
ATOM 10991 C CA . ASN C 3 90 ? 107.846 133.960 123.670 1.00 71.53 90 ASN D CA 1
ATOM 10992 C C . ASN C 3 90 ? 106.920 133.684 122.488 1.00 75.84 90 ASN D C 1
ATOM 10993 O O . ASN C 3 90 ? 106.274 134.585 121.946 1.00 75.39 90 ASN D O 1
ATOM 10998 N N . LYS C 3 91 ? 106.869 132.412 122.083 1.00 82.88 91 LYS D N 1
ATOM 10999 C CA . LYS C 3 91 ? 105.946 132.017 121.024 1.00 82.94 91 LYS D CA 1
ATOM 11000 C C . LYS C 3 91 ? 104.503 132.275 121.433 1.00 86.46 91 LYS D C 1
ATOM 11001 O O . LYS C 3 91 ? 103.703 132.782 120.638 1.00 83.81 91 LYS D O 1
ATOM 11007 N N . VAL C 3 92 ? 104.153 131.938 122.670 1.00 83.62 92 VAL D N 1
ATOM 11008 C CA . VAL C 3 92 ? 102.842 132.235 123.231 1.00 80.64 92 VAL D CA 1
ATOM 11009 C C . VAL C 3 92 ? 102.982 133.474 124.102 1.00 79.12 92 VAL D C 1
ATOM 11010 O O . VAL C 3 92 ? 103.752 133.480 125.069 1.00 78.57 92 VAL D O 1
ATOM 11014 N N . LYS C 3 93 ? 102.242 134.524 123.760 1.00 78.50 93 LYS D N 1
ATOM 11015 C CA . LYS C 3 93 ? 102.321 135.789 124.485 1.00 77.30 93 LYS D CA 1
ATOM 11016 C C . LYS C 3 93 ? 101.683 135.606 125.855 1.00 77.29 93 LYS D C 1
ATOM 11017 O O . LYS C 3 93 ? 100.460 135.652 125.998 1.00 79.73 93 LYS D O 1
ATOM 11023 N N . HIS C 3 94 ? 102.514 135.399 126.871 1.00 70.61 94 HIS D N 1
ATOM 11024 C CA . HIS C 3 94 ? 102.056 135.194 128.234 1.00 68.28 94 HIS D CA 1
ATOM 11025 C C . HIS C 3 94 ? 102.528 136.339 129.116 1.00 67.30 94 HIS D C 1
ATOM 11026 O O . HIS C 3 94 ? 103.581 136.935 128.876 1.00 72.69 94 HIS D O 1
ATOM 11033 N N . VAL C 3 95 ? 101.731 136.644 130.141 1.00 58.23 95 VAL D N 1
ATOM 11034 C CA . VAL C 3 95 ? 102.137 137.643 131.119 1.00 57.54 95 VAL D CA 1
ATOM 11035 C C . VAL C 3 95 ? 103.402 137.171 131.818 1.00 60.22 95 VAL D C 1
ATOM 11036 O O . VAL C 3 95 ? 103.548 135.989 132.153 1.00 67.12 95 VAL D O 1
ATOM 11040 N N . ILE C 3 96 ? 104.331 138.095 132.032 1.00 52.92 96 ILE D N 1
ATOM 11041 C CA . ILE C 3 96 ? 105.620 137.763 132.630 1.00 48.32 96 ILE D CA 1
ATOM 11042 C C . ILE C 3 96 ? 105.682 138.379 134.022 1.00 53.60 96 ILE D C 1
ATOM 11043 O O . ILE C 3 96 ? 105.926 139.587 134.157 1.00 59.66 96 ILE D O 1
ATOM 11048 N N . PRO C 3 97 ? 105.464 137.599 135.078 1.00 53.32 97 PRO D N 1
ATOM 11049 C CA . PRO C 3 97 ? 105.449 138.173 136.428 1.00 51.53 97 PRO D CA 1
ATOM 11050 C C . PRO C 3 97 ? 106.838 138.489 136.957 1.00 56.85 97 PRO D C 1
ATOM 11051 O O . PRO C 3 97 ? 107.007 139.431 137.738 1.00 61.73 97 PRO D O 1
ATOM 11055 N N . ALA C 3 98 ? 107.839 137.713 136.548 1.00 51.27 98 ALA D N 1
ATOM 11056 C CA . ALA C 3 98 ? 109.182 137.893 137.076 1.00 45.65 98 ALA D CA 1
ATOM 11057 C C . ALA C 3 98 ? 110.208 137.416 136.062 1.00 51.47 98 ALA D C 1
ATOM 11058 O O . ALA C 3 98 ? 109.980 136.452 135.328 1.00 58.62 98 ALA D O 1
ATOM 11060 N N . ILE C 3 99 ? 111.343 138.110 136.032 1.00 44.92 99 ILE D N 1
ATOM 11061 C CA . ILE C 3 99 ? 112.514 137.693 135.276 1.00 40.59 99 ILE D CA 1
ATOM 11062 C C . ILE C 3 99 ? 113.700 137.683 136.226 1.00 45.62 99 ILE D C 1
ATOM 11063 O O . ILE C 3 99 ? 113.752 138.451 137.192 1.00 54.87 99 ILE D O 1
ATOM 11068 N N . GLN C 3 100 ? 114.657 136.802 135.952 1.00 46.63 100 GLN D N 1
ATOM 11069 C CA . GLN C 3 100 ? 115.801 136.636 136.841 1.00 39.09 100 GLN D CA 1
ATOM 11070 C C . GLN C 3 100 ? 116.997 136.170 136.030 1.00 47.21 100 GLN D C 1
ATOM 11071 O O . GLN C 3 100 ? 116.919 135.153 135.336 1.00 57.26 100 GLN D O 1
ATOM 11077 N N . TRP C 3 101 ? 118.094 136.914 136.116 1.00 35.63 101 TRP D N 1
ATOM 11078 C CA . TRP C 3 101 ? 119.339 136.471 135.514 1.00 31.98 101 TRP D CA 1
ATOM 11079 C C . TRP C 3 101 ? 119.943 135.336 136.329 1.00 36.60 101 TRP D C 1
ATOM 11080 O O . TRP C 3 101 ? 119.802 135.277 137.553 1.00 49.44 101 TRP D O 1
ATOM 11091 N N . THR C 3 102 ? 120.618 134.425 135.638 1.00 38.88 102 THR D N 1
ATOM 11092 C CA . THR C 3 102 ? 121.401 133.419 136.331 1.00 36.75 102 THR D CA 1
ATOM 11093 C C . THR C 3 102 ? 122.526 134.108 137.103 1.00 45.19 102 THR D C 1
ATOM 11094 O O . THR C 3 102 ? 122.991 135.181 136.705 1.00 52.90 102 THR D O 1
ATOM 11098 N N . PRO C 3 103 ? 122.974 133.526 138.219 1.00 41.89 103 PRO D N 1
ATOM 11099 C CA . PRO C 3 103 ? 123.906 134.255 139.0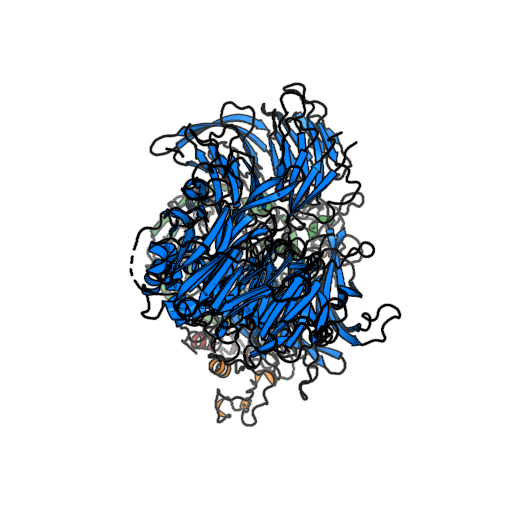98 1.00 35.96 103 PRO D CA 1
ATOM 11100 C C . PRO C 3 103 ? 125.204 134.659 138.423 1.00 43.22 103 PRO D C 1
ATOM 11101 O O . PRO C 3 103 ? 125.835 135.633 138.852 1.00 47.52 103 PRO D O 1
ATOM 11105 N N . GLU C 3 104 ? 125.627 133.947 137.383 1.00 47.06 104 GLU D N 1
ATOM 11106 C CA . GLU C 3 104 ? 126.779 134.352 136.592 1.00 44.15 104 GLU D CA 1
ATOM 11107 C C . GLU C 3 104 ? 126.399 135.230 135.408 1.00 46.60 104 GLU D C 1
ATOM 11108 O O . GLU C 3 104 ? 127.288 135.688 134.684 1.00 53.70 104 GLU D O 1
ATOM 11114 N N . GLY C 3 105 ? 125.108 135.471 135.194 1.00 41.78 105 GLY D N 1
ATOM 11115 C CA . GLY C 3 105 ? 124.658 136.294 134.092 1.00 34.46 105 GLY D CA 1
ATOM 11116 C C . GLY C 3 105 ? 124.675 135.626 132.739 1.00 30.84 105 GLY D C 1
ATOM 11117 O O . GLY C 3 105 ? 124.523 136.317 131.727 1.00 35.17 105 GLY D O 1
ATOM 11118 N N . ARG C 3 106 ? 124.865 134.307 132.685 1.00 38.73 106 ARG D N 1
ATOM 11119 C CA . ARG C 3 106 ? 124.895 133.616 131.400 1.00 40.66 106 ARG D CA 1
ATOM 11120 C C . ARG C 3 106 ? 123.530 133.633 130.725 1.00 41.53 106 ARG D C 1
ATOM 11121 O O . ARG C 3 106 ? 123.436 133.827 129.508 1.00 45.70 106 ARG D O 1
ATOM 11129 N N . ARG C 3 107 ? 122.465 133.426 131.491 1.00 41.18 107 ARG D N 1
ATOM 11130 C CA . ARG C 3 107 ? 121.123 133.320 130.944 1.00 32.26 107 ARG D CA 1
ATOM 11131 C C . ARG C 3 107 ? 120.157 134.149 131.774 1.00 35.18 107 ARG D C 1
ATOM 11132 O O . ARG C 3 107 ? 120.414 134.469 132.936 1.00 45.01 107 ARG D O 1
ATOM 11140 N N . LEU C 3 108 ? 119.037 134.497 131.152 1.00 38.91 108 LEU D N 1
ATOM 11141 C CA . LEU C 3 108 ? 117.937 135.170 131.822 1.00 36.96 108 LEU D CA 1
ATOM 11142 C C . LEU C 3 108 ? 116.765 134.206 131.918 1.00 43.39 108 LEU D C 1
ATOM 11143 O O . LEU C 3 108 ? 116.325 133.656 130.903 1.00 46.47 108 LEU D O 1
ATOM 11148 N N . VAL C 3 109 ? 116.273 133.993 133.132 1.00 47.08 109 VAL D N 1
ATOM 11149 C CA . VAL C 3 109 ? 115.130 133.119 133.362 1.00 41.15 109 VAL D CA 1
ATOM 11150 C C . VAL C 3 109 ? 113.872 133.974 133.340 1.00 46.47 109 VAL D C 1
ATOM 11151 O O . VAL C 3 109 ? 113.726 134.900 134.145 1.00 58.05 109 VAL D O 1
ATOM 11155 N N . VAL C 3 110 ? 112.967 133.670 132.419 1.00 46.72 110 VAL D N 1
ATOM 11156 C CA . VAL C 3 110 ? 111.733 134.425 132.242 1.00 44.69 110 VAL D CA 1
ATOM 11157 C C . VAL C 3 110 ? 110.583 133.532 132.681 1.00 49.30 110 VAL D C 1
ATOM 11158 O O . VAL C 3 110 ? 110.202 132.596 131.969 1.00 59.69 110 VAL D O 1
ATOM 11162 N N . ALA C 3 111 ? 110.034 133.814 133.857 1.00 53.28 111 ALA D N 1
ATOM 11163 C CA . ALA C 3 111 ? 108.866 133.095 134.338 1.00 49.23 111 ALA D CA 1
ATOM 11164 C C . ALA C 3 111 ? 107.610 133.660 133.692 1.00 51.98 111 ALA D C 1
ATOM 11165 O O . ALA C 3 111 ? 107.471 134.874 133.532 1.00 66.18 111 ALA D O 1
ATOM 11167 N N . THR C 3 112 ? 106.698 132.773 133.314 1.00 53.54 112 THR D N 1
ATOM 11168 C CA . THR C 3 112 ? 105.462 133.163 132.656 1.00 58.63 112 THR D CA 1
ATOM 11169 C C . THR C 3 112 ? 104.274 132.926 133.577 1.00 60.02 112 THR D C 1
ATOM 11170 O O . THR C 3 112 ? 104.365 132.218 134.583 1.00 56.97 112 THR D O 1
ATOM 11174 N N . TYR C 3 113 ? 103.145 133.538 133.214 1.00 66.40 113 TYR D N 1
ATOM 11175 C CA . TYR C 3 113 ? 101.920 133.366 133.983 1.00 62.50 113 TYR D CA 1
ATOM 11176 C C . TYR C 3 113 ? 101.386 131.942 133.894 1.00 63.48 113 TYR D C 1
ATOM 11177 O O . TYR C 3 113 ? 100.584 131.538 134.741 1.00 65.08 113 TYR D O 1
ATOM 11186 N N . SER C 3 114 ? 101.821 131.172 132.900 1.00 63.95 114 SER D N 1
ATOM 11187 C CA . SER C 3 114 ? 101.440 129.775 132.763 1.00 61.98 114 SER D CA 1
ATOM 11188 C C . SER C 3 114 ? 102.347 128.838 133.550 1.00 65.72 114 SER D C 1
ATOM 11189 O O . SER C 3 114 ? 102.320 127.626 133.314 1.00 67.47 114 SER D O 1
ATOM 11192 N N . GLY C 3 115 ? 103.146 129.367 134.470 1.00 63.14 115 GLY D N 1
ATOM 11193 C CA . GLY C 3 115 ? 104.038 128.540 135.263 1.00 63.26 115 GLY D CA 1
ATOM 11194 C C . GLY C 3 115 ? 105.138 127.863 134.475 1.00 64.42 115 GLY D C 1
ATOM 11195 O O . GLY C 3 115 ? 105.415 126.679 134.697 1.00 67.91 115 GLY D O 1
ATOM 11196 N N . GLU C 3 116 ? 105.773 128.586 133.558 1.00 63.73 116 GLU D N 1
ATOM 11197 C CA . GLU C 3 116 ? 106.827 128.036 132.722 1.00 57.00 116 GLU D CA 1
ATOM 11198 C C . GLU C 3 116 ? 108.108 128.835 132.906 1.00 61.41 116 GLU D C 1
ATOM 11199 O O . GLU C 3 116 ? 108.077 130.016 133.263 1.00 64.99 116 GLU D O 1
ATOM 11205 N N . PHE C 3 117 ? 109.237 128.177 132.662 1.00 55.24 117 PHE D N 1
ATOM 11206 C CA . PHE C 3 117 ? 110.544 128.821 132.662 1.00 46.42 117 PHE D CA 1
ATOM 11207 C C . PHE C 3 117 ? 111.062 128.855 131.233 1.00 52.96 117 PHE D C 1
ATOM 11208 O O . PHE C 3 117 ? 111.184 127.809 130.588 1.00 65.89 117 PHE D O 1
ATOM 11216 N N . SER C 3 118 ? 111.359 130.053 130.741 1.00 48.63 118 SER D N 1
ATOM 11217 C CA . SER C 3 118 ? 111.999 130.236 129.446 1.00 47.90 118 SER D CA 1
ATOM 11218 C C . SER C 3 118 ? 113.365 130.859 129.676 1.00 53.63 118 SER D C 1
ATOM 11219 O O . SER C 3 118 ? 113.469 131.924 130.293 1.00 61.19 118 SER D O 1
ATOM 11222 N N . LEU C 3 119 ? 114.404 130.194 129.191 1.00 48.78 119 LEU D N 1
ATOM 11223 C CA . LEU C 3 119 ? 115.759 130.703 129.302 1.00 44.68 119 LEU D CA 1
ATOM 11224 C C . LEU C 3 119 ? 116.107 131.528 128.073 1.00 48.06 119 LEU D C 1
ATOM 11225 O O . LEU C 3 119 ? 115.555 131.324 126.990 1.00 56.91 119 LEU D O 1
ATOM 11230 N N . TRP C 3 120 ? 117.009 132.488 128.259 1.00 51.60 120 TRP D N 1
ATOM 11231 C CA . TRP C 3 120 ? 117.464 133.352 127.177 1.00 45.81 120 TRP D CA 1
ATOM 11232 C C . TRP C 3 120 ? 118.946 133.616 127.374 1.00 50.73 120 TRP D C 1
ATOM 11233 O O . TRP C 3 120 ? 119.345 134.167 128.403 1.00 62.23 120 TRP D O 1
ATOM 11244 N N . ASN C 3 121 ? 119.757 133.225 126.395 1.00 41.05 121 ASN D N 1
ATOM 11245 C CA . ASN C 3 121 ? 121.198 133.398 126.506 1.00 42.06 121 ASN D CA 1
ATOM 11246 C C . ASN C 3 121 ? 121.560 134.876 126.447 1.00 44.56 121 ASN D C 1
ATOM 11247 O O . ASN C 3 121 ? 121.104 135.603 125.561 1.00 55.35 121 ASN D O 1
ATOM 11252 N N . ALA C 3 122 ? 122.383 135.322 127.398 1.00 49.13 122 ALA D N 1
ATOM 11253 C CA . ALA C 3 122 ? 122.806 136.716 127.426 1.00 49.93 122 ALA D CA 1
ATOM 11254 C C . ALA C 3 122 ? 123.701 137.075 126.250 1.00 57.45 122 ALA D C 1
ATOM 11255 O O . ALA C 3 122 ? 123.728 138.240 125.841 1.00 63.35 122 ALA D O 1
ATOM 11257 N N . SER C 3 123 ? 124.435 136.104 125.704 1.00 65.66 123 SER D N 1
ATOM 11258 C CA . SER C 3 123 ? 125.359 136.391 124.612 1.00 63.33 123 SER D CA 1
ATOM 11259 C C . SER C 3 123 ? 124.621 136.878 123.372 1.00 68.15 123 SER D C 1
ATOM 11260 O O . SER C 3 123 ? 125.098 137.777 122.671 1.00 71.17 123 SER D O 1
ATOM 11263 N N . SER C 3 124 ? 123.456 136.298 123.084 1.00 64.33 124 SER D N 1
ATOM 11264 C CA . SER C 3 124 ? 122.765 136.587 121.836 1.00 58.01 124 SER D CA 1
ATOM 11265 C C . SER C 3 124 ? 121.278 136.879 121.985 1.00 61.04 124 SER D C 1
ATOM 11266 O O . SER C 3 124 ? 120.624 137.138 120.971 1.00 69.67 124 SER D O 1
ATOM 11269 N N . PHE C 3 125 ? 120.729 136.860 123.200 1.00 48.76 125 PHE D N 1
ATOM 11270 C CA . PHE C 3 125 ? 119.295 137.052 123.431 1.00 52.45 125 PHE D CA 1
ATOM 11271 C C . PHE C 3 125 ? 118.467 136.068 122.607 1.00 56.28 125 PHE D C 1
ATOM 11272 O O . PHE C 3 125 ? 117.449 136.421 122.009 1.00 60.42 125 PHE D O 1
ATOM 11280 N N . THR C 3 126 ? 118.912 134.813 122.573 1.00 54.19 126 THR D N 1
ATOM 11281 C CA . THR C 3 126 ? 118.295 133.795 121.727 1.00 58.91 126 THR D CA 1
ATOM 11282 C C . THR C 3 126 ? 118.111 132.503 122.511 1.00 61.37 126 THR D C 1
ATOM 11283 O O . THR C 3 126 ? 119.096 131.882 122.923 1.00 71.02 126 THR D O 1
ATOM 11287 N N . PHE C 3 127 ? 116.854 132.102 122.705 1.00 55.65 127 PHE D N 1
ATOM 11288 C CA . PHE C 3 127 ? 116.475 130.758 123.126 1.00 57.49 127 PHE D CA 1
ATOM 11289 C C . PHE C 3 127 ? 114.956 130.674 123.145 1.00 64.09 127 PHE D C 1
ATOM 11290 O O . PHE C 3 127 ? 114.273 131.694 123.272 1.00 63.01 127 PHE D O 1
ATOM 11298 N N . GLU C 3 128 ? 114.435 129.452 123.018 1.00 76.28 128 GLU D N 1
ATOM 11299 C CA . GLU C 3 128 ? 112.988 129.258 122.976 1.00 73.50 128 GLU D CA 1
ATOM 11300 C C . GLU C 3 128 ? 112.458 128.120 123.838 1.00 73.08 128 GLU D C 1
ATOM 11301 O O . GLU C 3 128 ? 111.286 128.177 124.225 1.00 76.86 128 GLU D O 1
ATOM 11307 N N . THR C 3 129 ? 113.247 127.096 124.157 1.00 86.97 129 THR D N 1
ATOM 11308 C CA . THR C 3 129 ? 112.698 125.892 124.771 1.00 92.88 129 THR D CA 1
ATOM 11309 C C . THR C 3 129 ? 112.229 126.167 126.198 1.00 85.27 129 THR D C 1
ATOM 11310 O O . THR C 3 129 ? 112.962 126.739 127.010 1.00 71.29 129 THR D O 1
ATOM 11314 N N . LEU C 3 130 ? 111.003 125.740 126.496 1.00 67.65 130 LEU D N 1
ATOM 11315 C CA . LEU C 3 130 ? 110.332 126.011 127.756 1.00 63.02 130 LEU D CA 1
ATOM 11316 C C . LEU C 3 130 ? 110.652 124.925 128.782 1.00 67.20 130 LEU D C 1
ATOM 11317 O O . LEU C 3 130 ? 111.362 123.957 128.502 1.00 73.53 130 LEU D O 1
ATOM 11322 N N . MET C 3 131 ? 110.119 125.086 129.994 1.00 65.04 131 MET D N 1
ATOM 11323 C CA . MET C 3 131 ? 110.369 124.139 131.073 1.00 61.50 131 MET D CA 1
ATOM 11324 C C . MET C 3 131 ? 109.132 123.691 131.837 1.00 71.06 131 MET D C 1
ATOM 11325 O O . MET C 3 131 ? 109.145 122.574 132.370 1.00 78.95 131 MET D O 1
ATOM 11330 N N . GLN C 3 132 ? 108.077 124.504 131.915 1.00 63.82 132 GLN D N 1
ATOM 11331 C CA . GLN C 3 132 ? 106.887 124.197 132.711 1.00 64.38 132 GLN D CA 1
ATOM 11332 C C . GLN C 3 132 ? 107.269 123.940 134.173 1.00 60.74 132 GLN D C 1
ATOM 11333 O O . GLN C 3 132 ? 107.151 122.835 134.704 1.00 64.00 132 GLN D O 1
ATOM 11339 N N . ALA C 3 133 ? 107.764 125.006 134.800 1.00 59.76 133 ALA D N 1
ATOM 11340 C CA . ALA C 3 133 ? 108.257 124.907 136.170 1.00 57.52 133 ALA D CA 1
ATOM 11341 C C . ALA C 3 133 ? 107.134 124.562 137.141 1.00 62.41 133 ALA D C 1
ATOM 11342 O O . ALA C 3 133 ? 107.174 123.528 137.818 1.00 63.89 133 ALA D O 1
ATOM 11344 N N . HIS C 3 134 ? 106.124 125.418 137.226 1.00 63.14 134 HIS D N 1
ATOM 11345 C CA . HIS C 3 134 ? 105.049 125.283 138.196 1.00 61.35 134 HIS D CA 1
ATOM 11346 C C . HIS C 3 134 ? 103.739 124.957 137.488 1.00 60.86 134 HIS D C 1
ATOM 11347 O O . HIS C 3 134 ? 103.682 124.795 136.266 1.00 65.85 134 HIS D O 1
ATOM 11354 N N . ASP C 3 135 ? 102.673 124.862 138.280 1.00 74.50 135 ASP D N 1
ATOM 11355 C CA . ASP C 3 135 ? 101.328 124.673 137.755 1.00 77.37 135 ASP D CA 1
ATOM 11356 C C . ASP C 3 135 ? 100.528 125.965 137.700 1.00 78.67 135 ASP D C 1
ATOM 11357 O O . ASP C 3 135 ? 99.679 126.117 136.817 1.00 83.62 135 ASP D O 1
ATOM 11362 N N . SER C 3 136 ? 100.780 126.892 138.616 1.00 71.98 136 SER D N 1
ATOM 11363 C CA . SER C 3 136 ? 100.177 128.215 138.607 1.00 70.52 136 SER D CA 1
ATOM 11364 C C . SER C 3 136 ? 101.227 129.247 138.209 1.00 69.20 136 SER D C 1
ATOM 11365 O O . SER C 3 136 ? 102.379 128.917 137.919 1.00 73.93 136 SER D O 1
ATOM 11368 N N . ALA C 3 137 ? 100.818 130.512 138.206 1.00 60.56 137 ALA D N 1
ATOM 11369 C CA . ALA C 3 137 ? 101.693 131.587 137.756 1.00 61.18 137 ALA D CA 1
ATOM 11370 C C . ALA C 3 137 ? 102.884 131.730 138.695 1.00 61.46 137 ALA D C 1
ATOM 11371 O O . ALA C 3 137 ? 102.710 131.931 139.901 1.00 67.00 137 ALA D O 1
ATOM 11373 N N . VAL C 3 138 ? 104.091 131.640 138.142 1.00 54.02 138 VAL D N 1
ATOM 11374 C CA . VAL C 3 138 ? 105.309 131.829 138.925 1.00 53.81 138 VAL D CA 1
ATOM 11375 C C . VAL C 3 138 ? 105.422 133.312 139.262 1.00 58.74 138 VAL D C 1
ATOM 11376 O O . VAL C 3 138 ? 105.639 134.143 138.377 1.00 72.44 138 VAL D O 1
ATOM 11380 N N . THR C 3 139 ? 105.279 133.649 140.542 1.00 54.99 139 THR D N 1
ATOM 11381 C CA . THR C 3 139 ? 105.264 135.044 140.956 1.00 56.94 139 THR D CA 1
ATOM 11382 C C . THR C 3 139 ? 106.637 135.580 141.331 1.00 54.74 139 THR D C 1
ATOM 11383 O O . THR C 3 139 ? 106.843 136.798 141.279 1.00 60.06 139 THR D O 1
ATOM 11387 N N . THR C 3 140 ? 107.576 134.716 141.709 1.00 54.60 140 THR D N 1
ATOM 11388 C CA . THR C 3 140 ? 108.886 135.188 142.131 1.00 49.13 140 THR D CA 1
ATOM 11389 C C . THR C 3 140 ? 109.919 134.089 141.932 1.00 52.58 140 THR D C 1
ATOM 11390 O O . THR C 3 140 ? 109.620 132.901 142.068 1.00 61.22 140 THR D O 1
ATOM 11394 N N . MET C 3 141 ? 111.134 134.509 141.593 1.00 54.84 141 MET D N 1
ATOM 11395 C CA . MET C 3 141 ? 112.294 133.634 141.548 1.00 49.19 141 MET D CA 1
ATOM 11396 C C . MET C 3 141 ? 113.453 134.326 142.247 1.00 56.01 141 MET D C 1
ATOM 11397 O O . MET C 3 141 ? 113.524 135.557 142.292 1.00 65.29 141 MET D O 1
ATOM 11402 N N . LYS C 3 142 ? 114.368 133.521 142.791 1.00 51.14 142 LYS D N 1
ATOM 11403 C CA . LYS C 3 142 ? 115.544 134.076 143.508 1.00 44.31 142 LYS D CA 1
ATOM 11404 C C . LYS C 3 142 ? 116.652 133.024 143.521 1.00 47.15 142 LYS D C 1
ATOM 11405 O O . LYS C 3 142 ? 116.376 131.885 143.937 1.00 52.67 142 LYS D O 1
ATOM 11411 N N . TYR C 3 143 ? 117.852 133.393 143.072 1.00 48.12 143 TYR D N 1
ATOM 11412 C CA . TYR C 3 143 ? 119.003 132.455 143.106 1.00 44.30 143 TYR D CA 1
ATOM 11413 C C . TYR C 3 143 ? 119.744 132.615 144.434 1.00 49.97 143 TYR D C 1
ATOM 11414 O O . TYR C 3 143 ? 119.656 133.696 145.046 1.00 51.49 143 TYR D O 1
ATOM 11423 N N . SER C 3 144 ? 120.446 131.566 144.864 1.00 56.58 144 SER D N 1
ATOM 11424 C CA . SER C 3 144 ? 121.233 131.623 146.121 1.00 47.29 144 SER D CA 1
ATOM 11425 C C . SER C 3 144 ? 122.479 132.485 145.904 1.00 57.19 144 SER D C 1
ATOM 11426 O O . SER C 3 144 ? 122.977 132.523 144.763 1.00 64.14 144 SER D O 1
ATOM 11429 N N . HIS C 3 145 ? 122.965 133.146 146.957 1.00 55.61 145 HIS D N 1
ATOM 11430 C CA . HIS C 3 145 ? 124.206 133.957 146.844 1.00 55.08 145 HIS D CA 1
ATOM 11431 C C . HIS C 3 145 ? 125.365 133.050 146.420 1.00 51.87 145 HIS D C 1
ATOM 11432 O O . HIS C 3 145 ? 126.249 133.532 145.689 1.00 60.17 145 HIS D O 1
ATOM 11439 N N . ASP C 3 146 ? 125.355 131.789 146.861 1.00 52.09 146 ASP D N 1
ATOM 11440 C CA . ASP C 3 146 ? 126.420 130.822 146.481 1.00 51.02 146 ASP D CA 1
ATOM 11441 C C . ASP C 3 146 ? 126.238 130.417 145.015 1.00 57.79 146 ASP D C 1
ATOM 11442 O O . ASP C 3 146 ? 127.144 129.752 144.481 1.00 62.93 146 ASP D O 1
ATOM 11447 N N . SER C 3 147 ? 125.102 130.778 144.408 1.00 58.26 147 SER D N 1
ATOM 11448 C CA . SER C 3 147 ? 124.849 130.478 142.974 1.00 54.15 147 SER D CA 1
ATOM 11449 C C . SER C 3 147 ? 124.582 128.984 142.782 1.00 58.79 147 SER D C 1
ATOM 11450 O O . SER C 3 147 ? 124.735 128.504 141.644 1.00 67.14 147 SER D O 1
ATOM 11453 N N . ASP C 3 148 ? 124.190 128.280 143.845 1.00 56.02 148 ASP D N 1
ATOM 11454 C CA . ASP C 3 148 ? 124.003 126.808 143.748 1.00 55.91 148 ASP D CA 1
ATOM 11455 C C . ASP C 3 148 ? 122.523 126.442 143.858 1.00 53.24 148 ASP D C 1
ATOM 11456 O O . ASP C 3 148 ? 122.192 125.276 143.581 1.00 59.66 148 ASP D O 1
ATOM 11461 N N . TRP C 3 149 ? 121.671 127.388 144.255 1.00 49.35 149 TRP D N 1
ATOM 11462 C CA . TRP C 3 149 ? 120.249 127.027 144.485 1.00 44.90 149 TRP D CA 1
ATOM 11463 C C . TRP C 3 149 ? 119.302 128.148 144.071 1.00 46.73 149 TRP D C 1
ATOM 11464 O O . TRP C 3 149 ? 119.540 129.298 144.473 1.00 58.71 149 TRP D O 1
ATOM 11475 N N . MET C 3 150 ? 118.276 127.824 143.289 1.00 42.89 150 MET D N 1
ATOM 11476 C CA . MET C 3 150 ? 117.241 128.789 142.959 1.00 44.26 150 MET D CA 1
ATOM 11477 C C . MET C 3 150 ? 115.924 128.317 143.553 1.00 49.36 150 MET D C 1
ATOM 11478 O O . MET C 3 150 ? 115.553 127.149 143.410 1.00 59.59 150 MET D O 1
ATOM 11483 N N . ILE C 3 151 ? 115.230 129.224 144.230 1.00 40.94 151 ILE D N 1
ATOM 11484 C CA . ILE C 3 151 ? 113.898 128.967 144.761 1.00 40.96 151 ILE D CA 1
ATOM 11485 C C . ILE C 3 151 ? 112.904 129.758 143.927 1.00 44.40 151 ILE D C 1
ATOM 11486 O O . ILE C 3 151 ? 113.170 130.909 143.559 1.00 54.99 151 ILE D O 1
ATOM 11491 N N . SER C 3 152 ? 111.776 129.135 143.601 1.00 50.45 152 SER D N 1
ATOM 11492 C CA . SER C 3 152 ? 110.711 129.797 142.866 1.00 50.06 152 SER D CA 1
ATOM 11493 C C . SER C 3 152 ? 109.390 129.590 143.588 1.00 51.62 152 SER D C 1
ATOM 11494 O O . SER C 3 152 ? 109.111 128.498 144.093 1.00 62.84 152 SER D O 1
ATOM 11497 N N . GLY C 3 153 ? 108.584 130.646 143.639 1.00 49.49 153 GLY D N 1
ATOM 11498 C CA . GLY C 3 153 ? 107.252 130.558 144.200 1.00 53.96 153 GLY D CA 1
ATOM 11499 C C . GLY C 3 153 ? 106.195 130.778 143.140 1.00 59.23 153 GLY D C 1
ATOM 11500 O O . GLY C 3 153 ? 106.463 131.418 142.120 1.00 69.02 153 GLY D O 1
ATOM 11501 N N . ASP C 3 154 ? 104.994 130.258 143.359 1.00 57.88 154 ASP D N 1
ATOM 11502 C CA . ASP C 3 154 ? 103.920 130.369 142.383 1.00 60.02 154 ASP D CA 1
ATOM 11503 C C . ASP C 3 154 ? 102.672 130.958 143.038 1.00 63.48 154 ASP D C 1
ATOM 11504 O O . ASP C 3 154 ? 102.685 131.367 144.201 1.00 65.54 154 ASP D O 1
ATOM 11509 N N . ALA C 3 155 ? 101.583 130.994 142.270 1.00 69.77 155 ALA D N 1
ATOM 11510 C CA . ALA C 3 155 ? 100.333 131.586 142.723 1.00 69.28 155 ALA D CA 1
ATOM 11511 C C . ALA C 3 155 ? 99.570 130.707 143.704 1.00 72.37 155 ALA D C 1
ATOM 11512 O O . ALA C 3 155 ? 98.624 131.190 144.334 1.00 72.60 155 ALA D O 1
ATOM 11514 N N . ASP C 3 156 ? 99.946 129.439 143.848 1.00 73.16 156 ASP D N 1
ATOM 11515 C CA . ASP C 3 156 ? 99.260 128.522 144.747 1.00 71.58 156 ASP D CA 1
ATOM 11516 C C . ASP C 3 156 ? 99.982 128.349 146.077 1.00 75.63 156 ASP D C 1
ATOM 11517 O O . ASP C 3 156 ? 99.589 127.494 146.876 1.00 79.60 156 ASP D O 1
ATOM 11522 N N . GLY C 3 157 ? 101.024 129.136 146.332 1.00 73.37 157 GLY D N 1
ATOM 11523 C CA . GLY C 3 157 ? 101.777 129.032 147.562 1.00 66.61 157 GLY D CA 1
ATOM 11524 C C . GLY C 3 157 ? 102.871 127.989 147.559 1.00 62.90 157 GLY D C 1
ATOM 11525 O O . GLY C 3 157 ? 103.614 127.894 148.544 1.00 69.48 157 GLY D O 1
ATOM 11526 N N . MET C 3 158 ? 102.996 127.206 146.493 1.00 61.86 158 MET D N 1
ATOM 11527 C CA . MET C 3 158 ? 104.038 126.192 146.422 1.00 63.20 158 MET D CA 1
ATOM 11528 C C . MET C 3 158 ? 105.400 126.841 146.214 1.00 69.30 158 MET D C 1
ATOM 11529 O O . MET C 3 158 ? 105.532 127.831 145.490 1.00 75.68 158 MET D O 1
ATOM 11534 N N . ILE C 3 159 ? 106.418 126.279 146.860 1.00 63.82 159 ILE D N 1
ATOM 11535 C CA . ILE C 3 159 ? 107.796 126.728 146.716 1.00 56.53 159 ILE D CA 1
ATOM 11536 C C . ILE C 3 159 ? 108.620 125.562 146.196 1.00 57.85 159 ILE D C 1
ATOM 11537 O O . ILE C 3 159 ? 108.618 124.479 146.792 1.00 68.23 159 ILE D O 1
ATOM 11542 N N . LYS C 3 160 ? 109.319 125.783 145.089 1.00 48.00 160 LYS D N 1
ATOM 11543 C CA . LYS C 3 160 ? 110.156 124.768 144.471 1.00 52.31 160 LYS D CA 1
ATOM 11544 C C . LYS C 3 160 ? 111.616 125.183 144.570 1.00 55.69 160 LYS D C 1
ATOM 11545 O O . LYS C 3 160 ? 111.957 126.347 144.342 1.00 64.32 160 LYS D O 1
ATOM 11551 N N . ILE C 3 161 ? 112.472 124.230 144.921 1.00 49.44 161 ILE D N 1
ATOM 11552 C CA . ILE C 3 161 ? 113.907 124.457 145.028 1.00 41.77 161 ILE D CA 1
ATOM 11553 C C . ILE C 3 161 ? 114.568 123.832 143.809 1.00 51.37 161 ILE D C 1
ATOM 11554 O O . ILE C 3 161 ? 114.378 122.643 143.530 1.00 62.50 161 ILE D O 1
ATOM 11559 N N . TRP C 3 162 ? 115.341 124.631 143.081 1.00 48.11 162 TRP D N 1
ATOM 11560 C CA . TRP C 3 162 ? 115.925 124.219 141.815 1.00 42.29 162 TRP D CA 1
ATOM 11561 C C . TRP C 3 162 ? 117.443 124.218 141.905 1.00 47.73 162 TRP D C 1
ATOM 11562 O O . TRP C 3 162 ? 118.044 125.134 142.474 1.00 57.34 162 TRP D O 1
ATOM 11573 N N . GLN C 3 163 ? 118.052 123.180 141.343 1.00 50.41 163 GLN D N 1
ATOM 11574 C CA . GLN C 3 163 ? 119.481 123.181 141.111 1.00 52.88 163 GLN D CA 1
ATOM 11575 C C . GLN C 3 163 ? 119.801 124.091 139.925 1.00 59.03 163 GLN D C 1
ATOM 11576 O O . GLN C 3 163 ? 118.916 124.417 139.131 1.00 62.77 163 GLN D O 1
ATOM 11582 N N . PRO C 3 164 ? 121.056 124.532 139.792 1.00 50.60 164 PRO D N 1
ATOM 11583 C CA . PRO C 3 164 ? 121.393 125.437 138.679 1.00 49.28 164 PRO D CA 1
ATOM 11584 C C . PRO C 3 164 ? 121.137 124.843 137.306 1.00 48.19 164 PRO D C 1
ATOM 11585 O O . PRO C 3 164 ? 120.959 125.601 136.346 1.00 51.91 164 PRO D O 1
ATOM 11589 N N . ASN C 3 165 ? 121.112 123.519 137.176 1.00 50.43 165 ASN D N 1
ATOM 11590 C CA . ASN C 3 165 ? 120.713 122.879 135.931 1.00 48.66 165 ASN D CA 1
ATOM 11591 C C . ASN C 3 165 ? 119.201 122.746 135.803 1.00 53.87 165 ASN D C 1
ATOM 11592 O O . ASN C 3 165 ? 118.730 122.016 134.924 1.00 57.54 165 ASN D O 1
ATOM 11597 N N . PHE C 3 166 ? 118.448 123.432 136.665 1.00 57.43 166 PHE D N 1
ATOM 11598 C CA . PHE C 3 166 ? 116.985 123.410 136.658 1.00 51.00 166 PHE D CA 1
ATOM 11599 C C . PHE C 3 166 ? 116.445 122.000 136.883 1.00 53.00 166 PHE D C 1
ATOM 11600 O O . PHE C 3 166 ? 115.531 121.537 136.198 1.00 61.44 166 PHE D O 1
ATOM 11608 N N . SER C 3 167 ? 116.957 121.344 137.926 1.00 57.36 167 SER D N 1
ATOM 11609 C CA . SER C 3 167 ? 116.412 120.019 138.309 1.00 52.37 167 SER D CA 1
ATOM 11610 C C . SER C 3 167 ? 115.674 120.188 139.639 1.00 54.00 167 SER D C 1
ATOM 11611 O O . SER C 3 167 ? 116.356 120.258 140.673 1.00 63.67 167 SER D O 1
ATOM 11614 N N . MET C 3 168 ? 114.342 120.288 139.610 1.00 58.87 168 MET D N 1
ATOM 11615 C CA . MET C 3 168 ? 113.570 120.525 140.860 1.00 60.70 168 MET D CA 1
ATOM 11616 C C . MET C 3 168 ? 113.956 119.441 141.870 1.00 61.93 168 MET D C 1
ATOM 11617 O O . MET C 3 168 ? 113.834 118.255 141.521 1.00 70.40 168 MET D O 1
ATOM 11622 N N . VAL C 3 169 ? 114.387 119.831 143.073 1.00 52.75 169 VAL D N 1
ATOM 11623 C CA . VAL C 3 169 ? 114.903 118.830 144.055 1.00 54.25 169 VAL D CA 1
ATOM 11624 C C . VAL C 3 169 ? 114.015 118.787 145.298 1.00 60.45 169 VAL D C 1
ATOM 11625 O O . VAL C 3 169 ? 114.120 117.800 146.048 1.00 65.92 169 VAL D O 1
ATOM 11629 N N . LYS C 3 170 ? 113.176 119.801 145.510 1.00 58.89 170 LYS D N 1
ATOM 11630 C CA . LYS C 3 170 ? 112.393 119.860 146.737 1.00 56.52 170 LYS D CA 1
ATOM 11631 C C . LYS C 3 170 ? 111.185 120.760 146.532 1.00 57.15 170 LYS D C 1
ATOM 11632 O O . LYS C 3 170 ? 111.320 121.878 146.028 1.00 57.79 170 LYS D O 1
ATOM 11638 N N . GLU C 3 171 ? 110.015 120.267 146.926 1.00 66.66 171 GLU D N 1
ATOM 11639 C CA . GLU C 3 171 ? 108.773 121.025 146.889 1.00 62.39 171 GLU D CA 1
ATOM 11640 C C . GLU C 3 171 ? 108.276 121.276 148.303 1.00 65.52 171 GLU D C 1
ATOM 11641 O O . GLU C 3 171 ? 108.346 120.393 149.163 1.00 71.27 171 GLU D O 1
ATOM 11647 N N . ILE C 3 172 ? 107.774 122.480 148.537 1.00 57.12 172 ILE D N 1
ATOM 11648 C CA . ILE C 3 172 ? 107.025 122.801 149.744 1.00 60.35 172 ILE D CA 1
ATOM 11649 C C . ILE C 3 172 ? 105.621 123.152 149.272 1.00 67.71 172 ILE D C 1
ATOM 11650 O O . ILE C 3 172 ? 105.368 124.277 148.827 1.00 73.73 172 ILE D O 1
ATOM 11655 N N . ASP C 3 173 ? 104.705 122.183 149.360 1.00 74.88 173 ASP D N 1
ATOM 11656 C CA . ASP C 3 173 ? 103.411 122.310 148.694 1.00 78.15 173 ASP D CA 1
ATOM 11657 C C . ASP C 3 173 ? 102.590 123.460 149.262 1.00 82.42 173 ASP D C 1
ATOM 11658 O O . ASP C 3 173 ? 101.938 124.196 148.512 1.00 83.69 173 ASP D O 1
ATOM 11663 N N . ALA C 3 174 ? 102.605 123.631 150.581 1.00 69.05 174 ALA D N 1
ATOM 11664 C CA . ALA C 3 174 ? 101.767 124.637 151.217 1.00 68.77 174 ALA D CA 1
ATOM 11665 C C . ALA C 3 174 ? 102.610 125.587 152.052 1.00 71.30 174 ALA D C 1
ATOM 11666 O O . ALA C 3 174 ? 102.299 125.839 153.221 1.00 74.46 174 ALA D O 1
ATOM 11668 N N . ALA C 3 175 ? 103.692 126.101 151.460 1.00 63.93 175 ALA D N 1
ATOM 11669 C CA . ALA C 3 175 ? 104.543 127.057 152.160 1.00 64.89 175 ALA D CA 1
ATOM 11670 C C . ALA C 3 175 ? 103.733 128.235 152.681 1.00 67.58 175 ALA D C 1
ATOM 11671 O O . ALA C 3 175 ? 103.936 128.687 153.814 1.00 72.46 175 ALA D O 1
ATOM 11673 N N . HIS C 3 176 ? 102.807 128.738 151.874 1.00 65.60 176 HIS D N 1
ATOM 11674 C CA . HIS C 3 176 ? 101.898 129.789 152.294 1.00 60.26 176 HIS D CA 1
ATOM 11675 C C . HIS C 3 176 ? 100.493 129.428 151.843 1.00 69.06 176 HIS D C 1
ATOM 11676 O O . HIS C 3 176 ? 100.306 128.704 150.862 1.00 72.67 176 HIS D O 1
ATOM 11683 N N . THR C 3 177 ? 99.502 129.931 152.580 1.00 76.20 177 THR D N 1
ATOM 11684 C CA . THR C 3 177 ? 98.114 129.692 152.201 1.00 77.63 177 THR D CA 1
ATOM 11685 C C . THR C 3 177 ? 97.784 130.359 150.872 1.00 77.66 177 THR D C 1
ATOM 11686 O O . THR C 3 177 ? 97.092 129.774 150.031 1.00 74.60 177 THR D O 1
ATOM 11690 N N . GLU C 3 178 ? 98.271 131.576 150.666 1.00 77.39 178 GLU D N 1
ATOM 11691 C CA . GLU C 3 178 ? 98.002 132.347 149.466 1.00 78.12 178 GLU D CA 1
ATOM 11692 C C . GLU C 3 178 ? 99.214 132.321 148.535 1.00 77.80 178 GLU D C 1
ATOM 11693 O O . GLU C 3 178 ? 100.183 131.588 148.753 1.00 78.08 178 GLU D O 1
ATOM 11699 N N . SER C 3 179 ? 99.157 133.129 147.479 1.00 70.54 179 SER D N 1
ATOM 11700 C CA . SER C 3 179 ? 100.226 133.169 146.490 1.00 67.22 179 SER D CA 1
ATOM 11701 C C . SER C 3 179 ? 101.500 133.763 147.078 1.00 70.03 179 SER D C 1
ATOM 11702 O O . SER C 3 179 ? 101.466 134.780 147.774 1.00 70.54 179 SER D O 1
ATOM 11705 N N . ILE C 3 180 ? 102.633 133.128 146.774 1.00 64.09 180 ILE D N 1
ATOM 11706 C CA . ILE C 3 180 ? 103.927 133.633 147.218 1.00 59.87 180 ILE D CA 1
ATOM 11707 C C . ILE C 3 180 ? 104.205 134.968 146.542 1.00 61.74 180 ILE D C 1
ATOM 11708 O O . ILE C 3 180 ? 104.023 135.115 145.327 1.00 67.32 180 ILE D O 1
ATOM 11713 N N . ARG C 3 181 ? 104.645 135.951 147.326 1.00 64.06 181 ARG D N 1
ATOM 11714 C CA . ARG C 3 181 ? 104.895 137.281 146.782 1.00 61.01 181 ARG D CA 1
ATOM 11715 C C . ARG C 3 181 ? 106.380 137.543 146.550 1.00 63.59 181 ARG D C 1
ATOM 11716 O O . ARG C 3 181 ? 106.771 137.972 145.461 1.00 68.10 181 ARG D O 1
ATOM 11724 N N . ASP C 3 182 ? 107.217 137.293 147.555 1.00 60.98 182 ASP D N 1
ATOM 11725 C CA . ASP C 3 182 ? 108.645 137.530 147.415 1.00 59.47 182 ASP D CA 1
ATOM 11726 C C . ASP C 3 182 ? 109.406 136.587 148.334 1.00 61.17 182 ASP D C 1
ATOM 11727 O O . ASP C 3 182 ? 108.919 136.192 149.396 1.00 69.69 182 ASP D O 1
ATOM 11732 N N . MET C 3 183 ? 110.609 136.218 147.899 1.00 56.45 183 MET D N 1
ATOM 11733 C CA . MET C 3 183 ? 111.476 135.311 148.638 1.00 57.28 183 MET D CA 1
ATOM 11734 C C . MET C 3 183 ? 112.914 135.790 148.513 1.00 58.54 183 MET D C 1
ATOM 11735 O O . MET C 3 183 ? 113.348 136.194 147.432 1.00 69.14 183 MET D O 1
ATOM 11740 N N . ALA C 3 184 ? 113.648 135.741 149.623 1.00 47.14 184 ALA D N 1
ATOM 11741 C CA . ALA C 3 184 ? 115.011 136.249 149.667 1.00 50.39 184 ALA D CA 1
ATOM 11742 C C . ALA C 3 184 ? 115.870 135.360 150.551 1.00 53.34 184 ALA D C 1
ATOM 11743 O O . ALA C 3 184 ? 115.470 135.006 151.662 1.00 61.42 184 ALA D O 1
ATOM 11745 N N . PHE C 3 185 ? 117.053 135.024 150.039 1.00 51.63 185 PHE D N 1
ATOM 11746 C CA . PHE C 3 185 ? 117.976 134.150 150.797 1.00 46.32 185 PHE D CA 1
ATOM 11747 C C . PHE C 3 185 ? 118.789 134.964 151.795 1.00 50.75 185 PHE D C 1
ATOM 11748 O O . PHE C 3 185 ? 118.971 136.176 151.584 1.00 57.83 185 PHE D O 1
ATOM 11756 N N . SER C 3 186 ? 119.244 134.315 152.859 1.00 54.19 186 SER D N 1
ATOM 11757 C CA . SER C 3 186 ? 120.118 134.933 153.842 1.00 51.55 186 SER D CA 1
ATOM 11758 C C . SER C 3 186 ? 121.515 135.107 153.250 1.00 58.26 186 SER D C 1
ATOM 11759 O O . SER C 3 186 ? 121.789 134.721 152.111 1.00 65.53 186 SER D O 1
ATOM 11762 N N . SER C 3 187 ? 122.416 135.700 154.036 1.00 61.00 187 SER D N 1
ATOM 11763 C CA . SER C 3 187 ? 123.765 135.966 153.544 1.00 56.45 187 SER D CA 1
ATOM 11764 C C . SER C 3 187 ? 124.500 134.675 153.204 1.00 61.05 187 SER D C 1
ATOM 11765 O O . SER C 3 187 ? 125.162 134.586 152.163 1.00 72.37 187 SER D O 1
ATOM 11768 N N . ASN C 3 188 ? 124.396 133.664 154.063 1.00 58.82 188 ASN D N 1
ATOM 11769 C CA . ASN C 3 188 ? 125.040 132.378 153.833 1.00 57.36 188 ASN D CA 1
ATOM 11770 C C . ASN C 3 188 ? 124.129 131.373 153.141 1.00 61.43 188 ASN D C 1
ATOM 11771 O O . ASN C 3 188 ? 124.535 130.220 152.957 1.00 68.82 188 ASN D O 1
ATOM 11776 N N . ASP C 3 189 ? 122.910 131.795 152.789 1.00 57.12 189 ASP D N 1
ATOM 11777 C CA . ASP C 3 189 ? 121.986 130.927 152.007 1.00 55.72 189 ASP D CA 1
ATOM 11778 C C . ASP C 3 189 ? 121.482 129.737 152.833 1.00 59.88 189 ASP D C 1
ATOM 11779 O O . ASP C 3 189 ? 120.852 128.848 152.234 1.00 68.28 189 ASP D O 1
ATOM 11784 N N . SER C 3 190 ? 121.743 129.711 154.143 1.00 54.22 190 SER D N 1
ATOM 11785 C CA . SER C 3 190 ? 121.205 128.644 154.977 1.00 58.35 190 SER D CA 1
ATOM 11786 C C . SER C 3 190 ? 119.720 128.836 155.245 1.00 61.36 190 SER D C 1
ATOM 11787 O O . SER C 3 190 ? 118.994 127.853 155.430 1.00 63.03 190 SER D O 1
ATOM 11790 N N . LYS C 3 191 ? 119.257 130.082 155.277 1.00 53.96 191 LYS D N 1
ATOM 11791 C CA . LYS C 3 191 ? 117.856 130.403 155.483 1.00 51.36 191 LYS D CA 1
ATOM 11792 C C . LYS C 3 191 ? 117.347 131.245 154.322 1.00 55.10 191 LYS D C 1
ATOM 11793 O O . LYS C 3 191 ? 118.124 131.819 153.555 1.00 64.66 191 LYS D O 1
ATOM 11799 N N . PHE C 3 192 ? 116.023 131.312 154.197 1.00 50.36 192 PHE D N 1
ATOM 11800 C CA . PHE C 3 192 ? 115.398 132.229 153.258 1.00 47.07 192 PHE D CA 1
ATOM 11801 C C . PHE C 3 192 ? 114.008 132.583 153.763 1.00 49.57 192 PHE D C 1
ATOM 11802 O O . PHE C 3 192 ? 113.302 131.731 154.307 1.00 56.58 192 PHE D O 1
ATOM 11810 N N . VAL C 3 193 ? 113.630 133.844 153.584 1.00 47.18 193 VAL D N 1
ATOM 11811 C CA . VAL C 3 193 ? 112.352 134.366 154.050 1.00 39.04 193 VAL D CA 1
ATOM 11812 C C . VAL C 3 193 ? 111.401 134.467 152.868 1.00 43.79 193 VAL D C 1
ATOM 11813 O O . VAL C 3 193 ? 111.809 134.746 151.735 1.00 54.29 193 VAL D O 1
ATOM 11817 N N . THR C 3 194 ? 110.119 134.215 153.124 1.00 48.70 194 THR D N 1
ATOM 11818 C CA . THR C 3 194 ? 109.087 134.303 152.102 1.00 44.98 194 THR D CA 1
ATOM 11819 C C . THR C 3 194 ? 107.897 135.086 152.637 1.00 51.64 194 THR D C 1
ATOM 11820 O O . THR C 3 194 ? 107.658 135.136 153.846 1.00 65.55 194 THR D O 1
ATOM 11824 N N . CYS C 3 195 ? 107.155 135.699 151.718 1.00 55.48 195 CYS D N 1
ATOM 11825 C CA . CYS C 3 195 ? 105.952 136.443 152.054 1.00 55.17 195 CYS D CA 1
ATOM 11826 C C . CYS C 3 195 ? 104.873 136.120 151.032 1.00 61.79 195 CYS D C 1
ATOM 11827 O O . CYS C 3 195 ? 105.160 135.712 149.905 1.00 69.76 195 CYS D O 1
ATOM 11830 N N . SER C 3 196 ? 103.622 136.309 151.438 1.00 69.18 196 SER D N 1
ATOM 11831 C CA . SER C 3 196 ? 102.485 135.973 150.594 1.00 66.97 196 SER D CA 1
ATOM 11832 C C . SER C 3 196 ? 101.359 136.959 150.876 1.00 69.73 196 SER D C 1
ATOM 11833 O O . SER C 3 196 ? 101.535 137.935 151.612 1.00 76.66 196 SER D O 1
ATOM 11836 N N . ASP C 3 197 ? 100.189 136.699 150.288 1.00 75.88 197 ASP D N 1
ATOM 11837 C CA . ASP C 3 197 ? 99.019 137.522 150.565 1.00 78.24 197 ASP D CA 1
ATOM 11838 C C . ASP C 3 197 ? 98.524 137.366 151.996 1.00 79.66 197 ASP D C 1
ATOM 11839 O O . ASP C 3 197 ? 97.696 138.170 152.437 1.00 81.84 197 ASP D O 1
ATOM 11844 N N . ASP C 3 198 ? 98.996 136.356 152.722 1.00 76.91 198 ASP D N 1
ATOM 11845 C CA . ASP C 3 198 ? 98.762 136.302 154.154 1.00 78.95 198 ASP D CA 1
ATOM 11846 C C . ASP C 3 198 ? 99.561 137.405 154.844 1.00 80.38 198 ASP D C 1
ATOM 11847 O O . ASP C 3 198 ? 100.497 137.973 154.280 1.00 79.24 198 ASP D O 1
ATOM 11852 N N . ASN C 3 199 ? 99.179 137.709 156.082 1.00 76.24 199 ASN D N 1
ATOM 11853 C CA . ASN C 3 199 ? 99.760 138.824 156.814 1.00 74.66 199 ASN D CA 1
ATOM 11854 C C . ASN C 3 199 ? 101.004 138.439 157.613 1.00 77.53 199 ASN D C 1
ATOM 11855 O O . ASN C 3 199 ? 101.342 139.128 158.581 1.00 78.86 199 ASN D O 1
ATOM 11860 N N . ILE C 3 200 ? 101.694 137.363 157.231 1.00 74.93 200 ILE D N 1
ATOM 11861 C CA . ILE C 3 200 ? 102.854 136.887 157.970 1.00 72.19 200 ILE D CA 1
ATOM 11862 C C . ILE C 3 200 ? 104.000 136.595 157.011 1.00 74.11 200 ILE D C 1
ATOM 11863 O O . ILE C 3 200 ? 103.802 136.318 155.826 1.00 76.78 200 ILE D O 1
ATOM 11868 N N . LEU C 3 201 ? 105.213 136.665 157.551 1.00 63.07 201 LEU D N 1
ATOM 11869 C CA . LEU C 3 201 ? 106.419 136.203 156.883 1.00 54.55 201 LEU D CA 1
ATOM 11870 C C . LEU C 3 201 ? 106.994 135.043 157.679 1.00 64.45 201 LEU D C 1
ATOM 11871 O O . LEU C 3 201 ? 106.975 135.061 158.913 1.00 79.26 201 LEU D O 1
ATOM 11876 N N . LYS C 3 202 ? 107.499 134.031 156.981 1.00 54.35 202 LYS D N 1
ATOM 11877 C CA . LYS C 3 202 ? 108.053 132.858 157.640 1.00 60.48 202 LYS D CA 1
ATOM 11878 C C . LYS C 3 202 ? 109.445 132.567 157.103 1.00 53.40 202 LYS D C 1
ATOM 11879 O O . LYS C 3 202 ? 109.661 132.561 155.888 1.00 54.16 202 LYS D O 1
ATOM 11885 N N . ILE C 3 203 ? 110.381 132.331 158.016 1.00 51.25 203 ILE D N 1
ATOM 11886 C CA . ILE C 3 203 ? 111.762 132.021 157.669 1.00 51.76 203 ILE D CA 1
ATOM 11887 C C . ILE C 3 203 ? 111.904 130.512 157.551 1.00 55.35 203 ILE D C 1
ATOM 11888 O O . ILE C 3 203 ? 111.436 129.765 158.417 1.00 63.17 203 ILE D O 1
ATOM 11893 N N . TRP C 3 204 ? 112.544 130.062 156.479 1.00 53.80 204 TRP D N 1
ATOM 11894 C CA . TRP C 3 204 ? 112.699 128.646 156.192 1.00 52.21 204 TRP D CA 1
ATOM 11895 C C . TRP C 3 204 ? 114.156 128.234 156.331 1.00 58.71 204 TRP D C 1
ATOM 11896 O O . TRP C 3 204 ? 115.060 128.972 155.932 1.00 64.71 204 TRP D O 1
ATOM 11907 N N . ASN C 3 205 ? 114.377 127.054 156.901 1.00 65.01 205 ASN D N 1
ATOM 11908 C CA . ASN C 3 205 ? 115.706 126.460 156.920 1.00 59.71 205 ASN D CA 1
ATOM 11909 C C . ASN C 3 205 ? 115.926 125.726 155.606 1.00 60.86 205 ASN D C 1
ATOM 11910 O O . ASN C 3 205 ? 115.228 124.751 155.311 1.00 63.76 205 ASN D O 1
ATOM 11915 N N . PHE C 3 206 ? 116.891 126.195 154.813 1.00 54.54 206 PHE D N 1
ATOM 11916 C CA . PHE C 3 206 ? 117.065 125.649 153.473 1.00 54.19 206 PHE D CA 1
ATOM 11917 C C . PHE C 3 206 ? 117.580 124.217 153.500 1.00 61.54 206 PHE D C 1
ATOM 11918 O O . PHE C 3 206 ? 117.251 123.428 152.607 1.00 65.41 206 PHE D O 1
ATOM 11926 N N . SER C 3 207 ? 118.388 123.865 154.503 1.00 67.07 207 SER D N 1
ATOM 11927 C CA . SER C 3 207 ? 119.028 122.552 154.515 1.00 62.58 207 SER D CA 1
ATOM 11928 C C . SER C 3 207 ? 118.000 121.428 154.544 1.00 67.05 207 SER D C 1
ATOM 11929 O O . SER C 3 207 ? 118.144 120.429 153.831 1.00 72.49 207 SER D O 1
ATOM 11932 N N . ASN C 3 208 ? 116.954 121.572 155.355 1.00 62.26 208 ASN D N 1
ATOM 11933 C CA . ASN C 3 208 ? 115.917 120.558 155.458 1.00 61.36 208 ASN D CA 1
ATOM 11934 C C . ASN C 3 208 ? 114.596 120.974 154.829 1.00 63.19 208 ASN D C 1
ATOM 11935 O O . ASN C 3 208 ? 113.682 120.146 154.747 1.00 66.85 208 ASN D O 1
ATOM 11940 N N . GLY C 3 209 ? 114.467 122.223 154.387 1.00 62.88 209 GLY D N 1
ATOM 11941 C CA . GLY C 3 209 ? 113.206 122.686 153.848 1.00 61.94 209 GLY D CA 1
ATOM 11942 C C . GLY C 3 209 ? 112.115 122.846 154.877 1.00 63.17 209 GLY D C 1
ATOM 11943 O O . GLY C 3 209 ? 110.935 122.862 154.519 1.00 66.06 209 GLY D O 1
ATOM 11944 N N . LYS C 3 210 ? 112.474 122.967 156.150 1.00 62.09 210 LYS D N 1
ATOM 11945 C CA . LYS C 3 210 ? 111.509 123.076 157.233 1.00 61.39 210 LYS D CA 1
ATOM 11946 C C . LYS C 3 210 ? 111.378 124.525 157.678 1.00 63.56 210 LYS D C 1
ATOM 11947 O O . LYS C 3 210 ? 112.373 125.247 157.788 1.00 65.12 210 LYS D O 1
ATOM 11949 N N . GLN C 3 211 ? 110.142 124.943 157.929 1.00 62.37 211 GLN D N 1
ATOM 11950 C CA . GLN C 3 211 ? 109.869 126.296 158.395 1.00 55.77 211 GLN D CA 1
ATOM 11951 C C . GLN C 3 211 ? 110.475 126.503 159.778 1.00 63.39 211 GLN D C 1
ATOM 11952 O O . GLN C 3 211 ? 110.325 125.654 160.663 1.00 71.02 211 GLN D O 1
ATOM 11958 N N . GLU C 3 212 ? 111.160 127.631 159.965 1.00 70.50 212 GLU D N 1
ATOM 11959 C CA . GLU C 3 212 ? 111.849 127.910 161.222 1.00 68.11 212 GLU D CA 1
ATOM 11960 C C . GLU C 3 212 ? 110.989 128.739 162.173 1.00 71.75 212 GLU D C 1
ATOM 11961 O O . GLU C 3 212 ? 110.716 128.316 163.300 1.00 76.83 212 GLU D O 1
ATOM 11967 N N . ARG C 3 213 ? 110.562 129.921 161.735 1.00 67.78 213 ARG D N 1
ATOM 11968 C CA . ARG C 3 213 ? 109.773 130.803 162.581 1.00 66.96 213 ARG D CA 1
ATOM 11969 C C . ARG C 3 213 ? 108.854 131.643 161.707 1.00 65.15 213 ARG D C 1
ATOM 11970 O O . ARG C 3 213 ? 108.991 131.685 160.483 1.00 63.56 213 ARG D O 1
ATOM 11978 N N . VAL C 3 214 ? 107.907 132.312 162.357 1.00 68.16 214 VAL D N 1
ATOM 11979 C CA . VAL C 3 214 ? 106.939 133.176 161.694 1.00 62.66 214 VAL D CA 1
ATOM 11980 C C . VAL C 3 214 ? 107.162 134.601 162.172 1.00 66.57 214 VAL D C 1
ATOM 11981 O O . VAL C 3 214 ? 107.189 134.860 163.381 1.00 70.13 214 VAL D O 1
ATOM 11985 N N . LEU C 3 215 ? 107.319 135.521 161.226 1.00 64.79 215 LEU D N 1
ATOM 11986 C CA . LEU C 3 215 ? 107.471 136.941 161.530 1.00 63.39 215 LEU D CA 1
ATOM 11987 C C . LEU C 3 215 ? 106.071 137.529 161.651 1.00 65.00 215 LEU D C 1
ATOM 11988 O O . LEU C 3 215 ? 105.447 137.890 160.651 1.00 60.47 215 LEU D O 1
ATOM 11993 N N . SER C 3 216 ? 105.574 137.624 162.881 1.00 74.24 216 SER D N 1
ATOM 11994 C CA . SER C 3 216 ? 104.1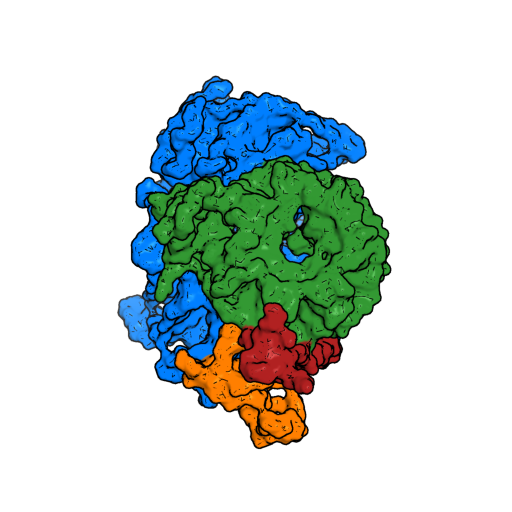95 138.018 163.130 1.00 73.19 216 SER D CA 1
ATOM 11995 C C . SER C 3 216 ? 104.075 139.532 163.237 1.00 71.28 216 SER D C 1
ATOM 11996 O O . SER C 3 216 ? 104.953 140.203 163.785 1.00 68.30 216 SER D O 1
ATOM 11999 N N . GLY C 3 217 ? 102.969 140.058 162.721 1.00 77.65 217 GLY D N 1
ATOM 12000 C CA . GLY C 3 217 ? 102.743 141.486 162.632 1.00 73.57 217 GLY D CA 1
ATOM 12001 C C . GLY C 3 217 ? 102.128 141.814 161.289 1.00 77.71 217 GLY D C 1
ATOM 12002 O O . GLY C 3 217 ? 101.455 140.962 160.703 1.00 79.90 217 GLY D O 1
ATOM 12003 N N . HIS C 3 218 ? 102.349 143.029 160.789 1.00 70.37 218 HIS D N 1
ATOM 12004 C CA . HIS C 3 218 ? 102.010 143.389 159.413 1.00 70.86 218 HIS D CA 1
ATOM 12005 C C . HIS C 3 218 ? 100.544 143.086 159.094 1.00 75.77 218 HIS D C 1
ATOM 12006 O O . HIS C 3 218 ? 100.220 142.180 158.328 1.00 80.15 218 HIS D O 1
ATOM 12013 N N . HIS C 3 219 ? 99.663 143.857 159.734 1.00 84.74 219 HIS D N 1
ATOM 12014 C CA . HIS C 3 219 ? 98.229 143.741 159.488 1.00 84.08 219 HIS D CA 1
ATOM 12015 C C . HIS C 3 219 ? 97.914 143.788 157.997 1.00 83.60 219 HIS D C 1
ATOM 12016 O O . HIS C 3 219 ? 98.727 144.268 157.199 1.00 84.30 219 HIS D O 1
ATOM 12023 N N . TRP C 3 220 ? 96.739 143.280 157.622 1.00 85.89 220 TRP D N 1
ATOM 12024 C CA . TRP C 3 220 ? 96.299 143.202 156.232 1.00 91.49 220 TRP D CA 1
ATOM 12025 C C . TRP C 3 220 ? 97.150 142.230 155.422 1.00 91.83 220 TRP D C 1
ATOM 12026 O O . TRP C 3 220 ? 96.934 141.015 155.483 1.00 96.15 220 TRP D O 1
ATOM 12037 N N . ASP C 3 221 ? 98.112 142.743 154.658 1.00 73.78 221 ASP D N 1
ATOM 12038 C CA . ASP C 3 221 ? 98.810 141.927 153.674 1.00 77.64 221 ASP D CA 1
ATOM 12039 C C . ASP C 3 221 ? 100.226 142.448 153.484 1.00 80.71 221 ASP D C 1
ATOM 12040 O O . ASP C 3 221 ? 100.438 143.658 153.406 1.00 86.92 221 ASP D O 1
ATOM 12045 N N . VAL C 3 222 ? 101.184 141.525 153.387 1.00 72.08 222 VAL D N 1
ATOM 12046 C CA . VAL C 3 222 ? 102.586 141.852 153.144 1.00 70.99 222 VAL D CA 1
ATOM 12047 C C . VAL C 3 222 ? 102.903 141.573 151.680 1.00 69.19 222 VAL D C 1
ATOM 12048 O O . VAL C 3 222 ? 102.602 140.489 151.165 1.00 70.52 222 VAL D O 1
ATOM 12052 N N . LYS C 3 223 ? 103.505 142.553 151.006 1.00 69.98 223 LYS D N 1
ATOM 12053 C CA . LYS C 3 223 ? 103.690 142.500 149.561 1.00 63.88 223 LYS D CA 1
ATOM 12054 C C . LYS C 3 223 ? 105.092 142.110 149.121 1.00 65.58 223 LYS D C 1
ATOM 12055 O O . LYS C 3 223 ? 105.243 141.551 148.034 1.00 68.96 223 LYS D O 1
ATOM 12061 N N . SER C 3 224 ? 106.118 142.386 149.923 1.00 62.65 224 SER D N 1
ATOM 12062 C CA . SER C 3 224 ? 107.481 142.074 149.516 1.00 58.58 224 SER D CA 1
ATOM 12063 C C . SER C 3 224 ? 108.358 141.929 150.750 1.00 59.41 224 SER D C 1
ATOM 12064 O O . SER C 3 224 ? 108.025 142.415 151.833 1.00 63.40 224 SER D O 1
ATOM 12067 N N . CYS C 3 225 ? 109.491 141.255 150.563 1.00 59.47 225 CYS D N 1
ATOM 12068 C CA . CYS C 3 225 ? 110.449 141.034 151.635 1.00 55.88 225 CYS D CA 1
ATOM 12069 C C . CYS C 3 225 ? 111.853 141.032 151.052 1.00 59.31 225 CYS D C 1
ATOM 12070 O O . CYS C 3 225 ? 112.048 140.821 149.853 1.00 63.87 225 CYS D O 1
ATOM 12073 N N . ASP C 3 226 ? 112.835 141.275 151.916 1.00 53.16 226 ASP D N 1
ATOM 12074 C CA . ASP C 3 226 ? 114.228 141.238 151.498 1.00 49.53 226 ASP D CA 1
ATOM 12075 C C . ASP C 3 226 ? 115.109 140.989 152.712 1.00 50.59 226 ASP D C 1
ATOM 12076 O O . ASP C 3 226 ? 114.819 141.460 153.814 1.00 56.39 226 ASP D O 1
ATOM 12081 N N . TRP C 3 227 ? 116.186 140.245 152.490 1.00 52.33 227 TRP D N 1
ATOM 12082 C CA . TRP C 3 227 ? 117.185 139.973 153.511 1.00 51.05 227 TRP D CA 1
ATOM 12083 C C . TRP C 3 227 ? 118.385 140.887 153.308 1.00 52.97 227 TRP D C 1
ATOM 12084 O O . TRP C 3 227 ? 118.796 141.142 152.172 1.00 64.91 227 TRP D O 1
ATOM 12095 N N . HIS C 3 228 ? 118.937 141.379 154.408 1.00 45.78 228 HIS D N 1
ATOM 12096 C CA . HIS C 3 228 ? 120.129 142.213 154.329 1.00 45.16 228 HIS D CA 1
ATOM 12097 C C . HIS C 3 228 ? 121.283 141.404 153.745 1.00 53.10 228 HIS D C 1
ATOM 12098 O O . HIS C 3 228 ? 121.460 140.237 154.112 1.00 54.95 228 HIS D O 1
ATOM 12105 N N . PRO C 3 229 ? 122.070 141.973 152.830 1.00 54.73 229 PRO D N 1
ATOM 12106 C CA . PRO C 3 229 ? 123.130 141.182 152.180 1.00 52.62 229 PRO D CA 1
ATOM 12107 C C . PRO C 3 229 ? 124.187 140.653 153.132 1.00 62.49 229 PRO D C 1
ATOM 12108 O O . PRO C 3 229 ? 124.715 139.558 152.903 1.00 69.27 229 PRO D O 1
ATOM 12112 N N . GLU C 3 230 ? 124.521 141.394 154.187 1.00 63.09 230 GLU D N 1
ATOM 12113 C CA . GLU C 3 230 ? 125.638 141.031 155.051 1.00 60.12 230 GLU D CA 1
ATOM 12114 C C . GLU C 3 230 ? 125.196 140.469 156.396 1.00 67.01 230 GLU D C 1
ATOM 12115 O O . GLU C 3 230 ? 125.582 139.353 156.755 1.00 73.26 230 GLU D O 1
ATOM 12121 N N . MET C 3 231 ? 124.392 141.214 157.148 1.00 64.11 231 MET D N 1
ATOM 12122 C CA . MET C 3 231 ? 123.999 140.810 158.486 1.00 64.59 231 MET D CA 1
ATOM 12123 C C . MET C 3 231 ? 122.575 140.261 158.477 1.00 62.63 231 MET D C 1
ATOM 12124 O O . MET C 3 231 ? 121.914 140.177 157.439 1.00 61.43 231 MET D O 1
ATOM 12129 N N . GLY C 3 232 ? 122.101 139.878 159.659 1.00 62.97 232 GLY D N 1
ATOM 12130 C CA . GLY C 3 232 ? 120.756 139.360 159.800 1.00 59.43 232 GLY D CA 1
ATOM 12131 C C . GLY C 3 232 ? 119.735 140.457 160.008 1.00 61.13 232 GLY D C 1
ATOM 12132 O O . GLY C 3 232 ? 119.584 140.976 161.118 1.00 62.94 232 GLY D O 1
ATOM 12133 N N . LEU C 3 233 ? 119.028 140.817 158.942 1.00 56.63 233 LEU D N 1
ATOM 12134 C CA . LEU C 3 233 ? 118.023 141.867 159.001 1.00 51.22 233 LEU D CA 1
ATOM 12135 C C . LEU C 3 233 ? 117.025 141.636 157.877 1.00 52.53 233 LEU D C 1
ATOM 12136 O O . LEU C 3 233 ? 117.418 141.395 156.733 1.00 59.12 233 LEU D O 1
ATOM 12141 N N . ILE C 3 234 ? 115.740 141.706 158.211 1.00 50.34 234 ILE D N 1
ATOM 12142 C CA . ILE C 3 234 ? 114.660 141.453 157.267 1.00 45.32 234 ILE D CA 1
ATOM 12143 C C . ILE C 3 234 ? 113.854 142.731 157.113 1.00 49.95 234 ILE D C 1
ATOM 12144 O O . ILE C 3 234 ? 113.451 143.338 158.112 1.00 57.07 234 ILE D O 1
ATOM 12149 N N . ALA C 3 235 ? 113.620 143.139 155.871 1.00 52.08 235 ALA D N 1
ATOM 12150 C CA . ALA C 3 235 ? 112.739 144.256 155.562 1.00 50.56 235 ALA D CA 1
ATOM 12151 C C . ALA C 3 235 ? 111.522 143.725 154.824 1.00 52.85 235 ALA D C 1
ATOM 12152 O O . ALA C 3 235 ? 111.658 142.941 153.880 1.00 61.39 235 ALA D O 1
ATOM 12154 N N . SER C 3 236 ? 110.339 144.147 155.257 1.00 55.83 236 SER D N 1
ATOM 12155 C CA . SER C 3 236 ? 109.090 143.676 154.680 1.00 54.41 236 SER D CA 1
ATOM 12156 C C . SER C 3 236 ? 108.198 144.861 154.346 1.00 56.21 236 SER D C 1
ATOM 12157 O O . SER C 3 236 ? 108.075 145.799 155.137 1.00 54.46 236 SER D O 1
ATOM 12160 N N . ALA C 3 237 ? 107.581 144.808 153.171 1.00 58.74 237 ALA D N 1
ATOM 12161 C CA . ALA C 3 237 ? 106.644 145.823 152.718 1.00 62.49 237 ALA D CA 1
ATOM 12162 C C . ALA C 3 237 ? 105.243 145.233 152.699 1.00 61.55 237 ALA D C 1
ATOM 12163 O O . ALA C 3 237 ? 105.039 144.118 152.211 1.00 68.98 237 ALA D O 1
ATOM 12165 N N . SER C 3 238 ? 104.279 145.982 153.224 1.00 63.25 238 SER D N 1
ATOM 12166 C CA . SER C 3 238 ? 102.955 145.434 153.465 1.00 63.57 238 SER D CA 1
ATOM 12167 C C . SER C 3 238 ? 101.879 146.429 153.059 1.00 67.20 238 SER D C 1
ATOM 12168 O O . SER C 3 238 ? 102.126 147.629 152.924 1.00 71.27 238 SER D O 1
ATOM 12171 N N . LYS C 3 239 ? 100.666 145.901 152.869 1.00 69.37 239 LYS D N 1
ATOM 12172 C CA . LYS C 3 239 ? 99.505 146.707 152.512 1.00 65.73 239 LYS D CA 1
ATOM 12173 C C . LYS C 3 239 ? 99.076 147.665 153.614 1.00 70.68 239 LYS D C 1
ATOM 12174 O O . LYS C 3 239 ? 98.275 148.565 153.345 1.00 73.90 239 LYS D O 1
ATOM 12180 N N . ASP C 3 240 ? 99.577 147.498 154.836 1.00 71.91 240 ASP D N 1
ATOM 12181 C CA . ASP C 3 240 ? 99.192 148.359 155.944 1.00 71.76 240 ASP D CA 1
ATOM 12182 C C . ASP C 3 240 ? 100.028 149.628 156.021 1.00 74.28 240 ASP D C 1
ATOM 12183 O O . ASP C 3 240 ? 100.160 150.198 157.111 1.00 75.97 240 ASP D O 1
ATOM 12188 N N . ASN C 3 241 ? 100.604 150.058 154.896 1.00 68.26 241 ASN D N 1
ATOM 12189 C CA . ASN C 3 241 ? 101.383 151.287 154.789 1.00 62.38 241 ASN D CA 1
ATOM 12190 C C . ASN C 3 241 ? 102.674 151.232 155.592 1.00 65.64 241 ASN D C 1
ATOM 12191 O O . ASN C 3 241 ? 103.212 152.275 155.974 1.00 70.57 241 ASN D O 1
ATOM 12196 N N . LEU C 3 242 ? 103.192 150.035 155.853 1.00 66.83 242 LEU D N 1
ATOM 12197 C CA . LEU C 3 242 ? 104.289 149.847 156.789 1.00 63.12 242 LEU D CA 1
ATOM 12198 C C . LEU C 3 242 ? 105.467 149.153 156.121 1.00 63.81 242 LEU D C 1
ATOM 12199 O O . LEU C 3 242 ? 105.295 148.285 155.260 1.00 66.94 242 LEU D O 1
ATOM 12204 N N . VAL C 3 243 ? 106.668 149.552 156.529 1.00 59.53 243 VAL D N 1
ATOM 12205 C CA . VAL C 3 243 ? 107.893 148.813 156.251 1.00 59.62 243 VAL D CA 1
ATOM 12206 C C . VAL C 3 243 ? 108.509 148.456 157.595 1.00 63.62 243 VAL D C 1
ATOM 12207 O O . VAL C 3 243 ? 108.852 149.348 158.381 1.00 68.30 243 VAL D O 1
ATOM 12211 N N . LYS C 3 244 ? 108.645 147.162 157.861 1.00 56.84 244 LYS D N 1
ATOM 12212 C CA . LYS C 3 244 ? 109.111 146.677 159.149 1.00 54.77 244 LYS D CA 1
ATOM 12213 C C . LYS C 3 244 ? 110.482 146.031 159.012 1.00 61.14 244 LYS D C 1
ATOM 12214 O O . LYS C 3 244 ? 110.802 145.419 157.990 1.00 66.94 244 LYS D O 1
ATOM 12220 N N . LEU C 3 245 ? 111.289 146.177 160.058 1.00 61.98 245 LEU D N 1
ATOM 12221 C CA . LEU C 3 245 ? 112.613 145.575 160.128 1.00 58.61 245 LEU D CA 1
ATOM 12222 C C . LEU C 3 245 ? 112.576 144.470 161.174 1.00 59.15 245 LEU D C 1
ATOM 12223 O O . LEU C 3 245 ? 112.204 144.715 162.327 1.00 61.67 245 LEU D O 1
ATOM 12228 N N . TRP C 3 246 ? 112.960 143.263 160.773 1.00 56.43 246 TRP D N 1
ATOM 12229 C CA . TRP C 3 246 ? 112.857 142.083 161.615 1.00 52.63 246 TRP D CA 1
ATOM 12230 C C . TRP C 3 246 ? 114.238 141.573 162.002 1.00 58.73 246 TRP D C 1
ATOM 12231 O O . TRP C 3 246 ? 115.233 141.816 161.316 1.00 63.85 246 TRP D O 1
ATOM 12242 N N . ASP C 3 247 ? 114.282 140.857 163.122 1.00 67.75 247 ASP D N 1
ATOM 12243 C CA . ASP C 3 247 ? 115.490 140.170 163.545 1.00 64.78 247 ASP D CA 1
ATOM 12244 C C . ASP C 3 247 ? 115.339 138.693 163.220 1.00 65.48 247 ASP D C 1
ATOM 12245 O O . ASP C 3 247 ? 114.514 138.015 163.850 1.00 69.33 247 ASP D O 1
ATOM 12250 N N . PRO C 3 248 ? 116.085 138.155 162.254 1.00 59.70 248 PRO D N 1
ATOM 12251 C CA . PRO C 3 248 ? 115.911 136.736 161.901 1.00 61.73 248 PRO D CA 1
ATOM 12252 C C . PRO C 3 248 ? 116.196 135.783 163.047 1.00 66.04 248 PRO D C 1
ATOM 12253 O O . PRO C 3 248 ? 115.566 134.721 163.127 1.00 67.99 248 PRO D O 1
ATOM 12257 N N . ARG C 3 249 ? 117.133 136.125 163.934 1.00 70.18 249 ARG D N 1
ATOM 12258 C CA . ARG C 3 249 ? 117.472 135.232 165.037 1.00 68.40 249 ARG D CA 1
ATOM 12259 C C . ARG C 3 249 ? 116.298 135.053 165.992 1.00 72.67 249 ARG D C 1
ATOM 12260 O O . ARG C 3 249 ? 116.019 133.934 166.436 1.00 72.72 249 ARG D O 1
ATOM 12262 N N . SER C 3 250 ? 115.600 136.139 166.318 1.00 72.37 250 SER D N 1
ATOM 12263 C CA . SER C 3 250 ? 114.485 136.095 167.255 1.00 66.98 250 SER D CA 1
ATOM 12264 C C . SER C 3 250 ? 113.126 136.081 166.570 1.00 69.34 250 SER D C 1
ATOM 12265 O O . SER C 3 250 ? 112.197 135.435 167.065 1.00 71.94 250 SER D O 1
ATOM 12268 N N . GLY C 3 251 ? 112.984 136.774 165.445 1.00 70.51 251 GLY D N 1
ATOM 12269 C CA . GLY C 3 251 ? 111.721 136.824 164.742 1.00 71.08 251 GLY D CA 1
ATOM 12270 C C . GLY C 3 251 ? 110.782 137.928 165.167 1.00 73.66 251 GLY D C 1
ATOM 12271 O O . GLY C 3 251 ? 109.592 137.863 164.840 1.00 79.25 251 GLY D O 1
ATOM 12272 N N . ASN C 3 252 ? 111.270 138.937 165.883 1.00 63.04 252 ASN D N 1
ATOM 12273 C CA . ASN C 3 252 ? 110.447 140.049 166.332 1.00 66.60 252 ASN D CA 1
ATOM 12274 C C . ASN C 3 252 ? 110.844 141.323 165.600 1.00 67.22 252 ASN D C 1
ATOM 12275 O O . ASN C 3 252 ? 112.023 141.542 165.309 1.00 67.99 252 ASN D O 1
ATOM 12280 N N . CYS C 3 253 ? 109.848 142.150 165.290 1.00 65.08 253 CYS D N 1
ATOM 12281 C CA . CYS C 3 253 ? 110.108 143.420 164.625 1.00 61.28 253 CYS D CA 1
ATOM 12282 C C . CYS C 3 253 ? 110.934 144.328 165.525 1.00 64.05 253 CYS D C 1
ATOM 12283 O O . CYS C 3 253 ? 110.648 144.470 166.717 1.00 67.15 253 CYS D O 1
ATOM 12286 N N . ILE C 3 254 ? 111.964 144.943 164.950 1.00 60.89 254 ILE D N 1
ATOM 12287 C CA . ILE C 3 254 ? 112.855 145.814 165.703 1.00 64.04 254 ILE D CA 1
ATOM 12288 C C . ILE C 3 254 ? 112.631 147.290 165.401 1.00 63.59 254 ILE D C 1
ATOM 12289 O O . ILE C 3 254 ? 112.993 148.134 166.235 1.00 66.51 254 ILE D O 1
ATOM 12294 N N . SER C 3 255 ? 112.055 147.631 164.251 1.00 61.86 255 SER D N 1
ATOM 12295 C CA . SER C 3 255 ? 111.744 149.015 163.925 1.00 62.26 255 SER D CA 1
ATOM 12296 C C . SER C 3 255 ? 110.699 149.028 162.822 1.00 64.78 255 SER D C 1
ATOM 12297 O O . SER C 3 255 ? 110.589 148.086 162.033 1.00 61.68 255 SER D O 1
ATOM 12300 N N . SER C 3 256 ? 109.931 150.113 162.778 1.00 65.23 256 SER D N 1
ATOM 12301 C CA . SER C 3 256 ? 108.870 150.286 161.799 1.00 63.14 256 SER D CA 1
ATOM 12302 C C . SER C 3 256 ? 109.025 151.633 161.111 1.00 69.45 256 SER D C 1
ATOM 12303 O O . SER C 3 256 ? 109.428 152.617 161.739 1.00 71.09 256 SER D O 1
ATOM 12306 N N . ILE C 3 257 ? 108.705 151.672 159.821 1.00 70.19 257 ILE D N 1
ATOM 12307 C CA . ILE C 3 257 ? 108.755 152.893 159.026 1.00 63.47 257 ILE D CA 1
ATOM 12308 C C . ILE C 3 257 ? 107.323 153.317 158.737 1.00 69.68 257 ILE D C 1
ATOM 12309 O O . ILE C 3 257 ? 106.550 152.558 158.139 1.00 71.15 257 ILE D O 1
ATOM 12314 N N . LEU C 3 258 ? 106.970 154.530 159.162 1.00 71.04 258 LEU D N 1
ATOM 12315 C CA . LEU C 3 258 ? 105.605 155.035 159.081 1.00 69.85 258 LEU D CA 1
ATOM 12316 C C . LEU C 3 258 ? 105.426 156.058 157.964 1.00 68.86 258 LEU D C 1
ATOM 12317 O O . LEU C 3 258 ? 104.406 156.753 157.925 1.00 74.96 258 LEU D O 1
ATOM 12322 N N . LYS C 3 259 ? 106.389 156.162 157.053 1.00 65.02 259 LYS D N 1
ATOM 12323 C CA . LYS C 3 259 ? 106.453 157.280 156.122 1.00 64.35 259 LYS D CA 1
ATOM 12324 C C . LYS C 3 259 ? 105.687 157.048 154.826 1.00 65.05 259 LYS D C 1
ATOM 12325 O O . LYS C 3 259 ? 105.678 157.934 153.967 1.00 70.47 259 LYS D O 1
ATOM 12331 N N . PHE C 3 260 ? 105.043 155.899 154.659 1.00 62.78 260 PHE D N 1
ATOM 12332 C CA . PHE C 3 260 ? 104.293 155.600 153.446 1.00 63.34 260 PHE D CA 1
ATOM 12333 C C . PHE C 3 260 ? 102.802 155.737 153.720 1.00 62.61 260 PHE D C 1
ATOM 12334 O O . PHE C 3 260 ? 102.294 155.192 154.705 1.00 64.48 260 PHE D O 1
ATOM 12342 N N . LYS C 3 261 ? 102.107 156.467 152.850 1.00 68.31 261 LYS D N 1
ATOM 12343 C CA . LYS C 3 261 ? 100.696 156.773 153.043 1.00 67.70 261 LYS D CA 1
ATOM 12344 C C . LYS C 3 261 ? 99.762 155.792 152.348 1.00 67.72 261 LYS D C 1
ATOM 12345 O O . LYS C 3 261 ? 98.543 155.984 152.400 1.00 71.25 261 LYS D O 1
ATOM 12351 N N . HIS C 3 262 ? 100.287 154.755 151.703 1.00 67.74 262 HIS D N 1
ATOM 12352 C CA . HIS C 3 262 ? 99.446 153.705 151.145 1.00 66.86 262 HIS D CA 1
ATOM 12353 C C . HIS C 3 262 ? 100.260 152.415 151.123 1.00 67.00 262 HIS D C 1
ATOM 12354 O O . HIS C 3 262 ? 101.362 152.353 151.675 1.00 75.70 262 HIS D O 1
ATOM 12361 N N . THR C 3 263 ? 99.712 151.378 150.491 1.00 58.45 263 THR D N 1
ATOM 12362 C CA . THR C 3 263 ? 100.365 150.075 150.484 1.00 59.04 263 THR D CA 1
ATOM 12363 C C . THR C 3 263 ? 101.751 150.162 149.856 1.00 60.57 263 THR D C 1
ATOM 12364 O O . THR C 3 263 ? 101.945 150.804 148.821 1.00 67.77 263 THR D O 1
ATOM 12368 N N . VAL C 3 264 ? 102.718 149.512 150.495 1.00 57.57 264 VAL D N 1
ATOM 12369 C CA . VAL C 3 264 ? 104.113 149.561 150.075 1.00 50.85 264 VAL D CA 1
ATOM 12370 C C . VAL C 3 264 ? 104.394 148.362 149.181 1.00 53.94 264 VAL D C 1
ATOM 12371 O O . VAL C 3 264 ? 104.254 147.209 149.607 1.00 59.60 264 VAL D O 1
ATOM 12375 N N . LEU C 3 265 ? 104.795 148.637 147.943 1.00 50.13 265 LEU D N 1
ATOM 12376 C CA . LEU C 3 265 ? 105.176 147.608 146.984 1.00 43.94 265 LEU D CA 1
ATOM 12377 C C . LEU C 3 265 ? 106.610 147.154 147.226 1.00 55.54 265 LEU D C 1
ATOM 12378 O O . LEU C 3 265 ? 107.163 147.388 148.304 1.00 62.27 265 LEU D O 1
ATOM 12383 N N . LYS C 3 266 ? 107.195 146.486 146.229 1.00 61.88 266 LYS D N 1
ATOM 12384 C CA . LYS C 3 266 ? 108.530 145.898 146.308 1.00 63.55 266 LYS D CA 1
ATOM 12385 C C . LYS C 3 266 ? 109.513 146.773 147.077 1.00 57.91 266 LYS D C 1
ATOM 12386 O O . LYS C 3 266 ? 109.567 147.990 146.890 1.00 62.22 266 LYS D O 1
ATOM 12392 N N . THR C 3 267 ? 110.283 146.134 147.958 1.00 48.28 267 THR D N 1
ATOM 12393 C CA . THR C 3 267 ? 111.326 146.789 148.735 1.00 48.51 267 THR D CA 1
ATOM 12394 C C . THR C 3 267 ? 112.605 145.967 148.657 1.00 50.66 267 THR D C 1
ATOM 12395 O O . THR C 3 267 ? 112.560 144.734 148.654 1.00 61.71 267 THR D O 1
ATOM 12399 N N . ARG C 3 268 ? 113.744 146.653 148.571 1.00 39.72 268 ARG D N 1
ATOM 12400 C CA . ARG C 3 268 ? 115.039 145.997 148.459 1.00 41.40 268 ARG D CA 1
ATOM 12401 C C . ARG C 3 268 ? 116.068 146.787 149.253 1.00 46.21 268 ARG D C 1
ATOM 12402 O O . ARG C 3 268 ? 115.960 148.009 149.384 1.00 50.90 268 ARG D O 1
ATOM 12410 N N . PHE C 3 269 ? 117.074 146.086 149.781 1.00 47.58 269 PHE D N 1
ATOM 12411 C CA . PHE C 3 269 ? 118.092 146.770 150.579 1.00 43.06 269 PHE D CA 1
ATOM 12412 C C . PHE C 3 269 ? 119.141 147.423 149.685 1.00 52.90 269 PHE D C 1
ATOM 12413 O O . PHE C 3 269 ? 119.159 148.645 149.510 1.00 70.11 269 PHE D O 1
ATOM 12421 N N . GLN C 3 270 ? 119.990 146.601 149.081 1.00 51.35 270 GLN D N 1
ATOM 12422 C CA . GLN C 3 270 ? 121.029 146.952 148.125 1.00 48.30 270 GLN D CA 1
ATOM 12423 C C . GLN C 3 270 ? 121.691 145.622 147.786 1.00 55.41 270 GLN D C 1
ATOM 12424 O O . GLN C 3 270 ? 121.646 144.701 148.609 1.00 67.47 270 GLN D O 1
ATOM 12430 N N . PRO C 3 271 ? 122.300 145.452 146.613 1.00 48.88 271 PRO D N 1
ATOM 12431 C CA . PRO C 3 271 ? 122.907 144.143 146.327 1.00 53.45 271 PRO D CA 1
ATOM 12432 C C . PRO C 3 271 ? 124.195 143.891 147.089 1.00 55.04 271 PRO D C 1
ATOM 12433 O O . PRO C 3 271 ? 124.406 142.774 147.577 1.00 53.52 271 PRO D O 1
ATOM 12437 N N . THR C 3 272 ? 125.059 144.898 147.225 1.00 58.90 272 THR D N 1
ATOM 12438 C CA . THR C 3 272 ? 126.424 144.686 147.699 1.00 57.72 272 THR D CA 1
ATOM 12439 C C . THR C 3 272 ? 126.595 145.002 149.182 1.00 63.05 272 THR D C 1
ATOM 12440 O O . THR C 3 272 ? 126.986 144.129 149.961 1.00 70.11 272 THR D O 1
ATOM 12444 N N . LYS C 3 273 ? 126.310 146.236 149.590 1.00 58.68 273 LYS D N 1
ATOM 12445 C CA . LYS C 3 273 ? 126.578 146.668 150.957 1.00 59.50 273 LYS D CA 1
ATOM 12446 C C . LYS C 3 273 ? 125.356 146.605 151.860 1.00 62.38 273 LYS D C 1
ATOM 12447 O O . LYS C 3 273 ? 125.462 146.156 153.004 1.00 62.23 273 LYS D O 1
ATOM 12453 N N . GLY C 3 274 ? 124.197 147.045 151.378 1.00 57.63 274 GLY D N 1
ATOM 12454 C CA . GLY C 3 274 ? 123.001 147.037 152.190 1.00 52.65 274 GLY D CA 1
ATOM 12455 C C . GLY C 3 274 ? 122.858 148.204 153.137 1.00 52.00 274 GLY D C 1
ATOM 12456 O O . GLY C 3 274 ? 121.929 148.206 153.951 1.00 58.98 274 GLY D O 1
ATOM 12457 N N . ASN C 3 275 ? 123.747 149.197 153.061 1.00 53.84 275 ASN D N 1
ATOM 12458 C CA . ASN C 3 275 ? 123.637 150.358 153.939 1.00 54.88 275 ASN D CA 1
ATOM 12459 C C . ASN C 3 275 ? 122.355 151.138 153.681 1.00 54.96 275 ASN D C 1
ATOM 12460 O O . ASN C 3 275 ? 121.833 151.793 154.590 1.00 59.85 275 ASN D O 1
ATOM 12465 N N . LEU C 3 276 ? 121.841 151.085 152.459 1.00 53.50 276 LEU D N 1
ATOM 12466 C CA . LEU C 3 276 ? 120.602 151.749 152.094 1.00 45.14 276 LEU D CA 1
ATOM 12467 C C . LEU C 3 276 ? 119.463 150.739 152.031 1.00 42.08 276 LEU D C 1
ATOM 12468 O O . LEU C 3 276 ? 119.676 149.526 152.008 1.00 52.67 276 LEU D O 1
ATOM 12473 N N . LEU C 3 277 ? 118.241 151.261 152.024 1.00 43.10 277 LEU D N 1
ATOM 12474 C CA . LEU C 3 277 ? 117.047 150.445 151.861 1.00 40.92 277 LEU D CA 1
ATOM 12475 C C . LEU C 3 277 ? 116.006 151.263 151.120 1.00 47.91 277 LEU D C 1
ATOM 12476 O O . LEU C 3 277 ? 115.649 152.360 151.559 1.00 60.16 277 LEU D O 1
ATOM 12481 N N . MET C 3 278 ? 115.524 150.731 150.005 1.00 44.87 278 MET D N 1
ATOM 12482 C CA . MET C 3 278 ? 114.570 151.423 149.156 1.00 39.61 278 MET D CA 1
ATOM 12483 C C . MET C 3 278 ? 113.248 150.674 149.124 1.00 43.91 278 MET D C 1
ATOM 12484 O O . MET C 3 278 ? 113.220 149.445 149.009 1.00 60.29 278 MET D O 1
ATOM 12489 N N . ALA C 3 279 ? 112.154 151.424 149.225 1.00 38.27 279 ALA D N 1
ATOM 12490 C CA . ALA C 3 279 ? 110.816 150.859 149.146 1.00 39.15 279 ALA D CA 1
ATOM 12491 C C . ALA C 3 279 ? 109.936 151.783 148.322 1.00 48.20 279 ALA D C 1
ATOM 12492 O O . ALA C 3 279 ? 109.931 152.997 148.543 1.00 58.36 279 ALA D O 1
ATOM 12494 N N . ILE C 3 280 ? 109.203 151.213 147.375 1.00 51.25 280 ILE D N 1
ATOM 12495 C CA . ILE C 3 280 ? 108.243 151.963 146.577 1.00 41.30 280 ILE D CA 1
ATOM 12496 C C . ILE C 3 280 ? 106.842 151.622 147.055 1.00 44.35 280 ILE D C 1
ATOM 12497 O O . ILE C 3 280 ? 106.578 150.520 147.547 1.00 52.96 280 ILE D O 1
ATOM 12502 N N . SER C 3 281 ? 105.935 152.582 146.917 1.00 51.45 281 SER D N 1
ATOM 12503 C CA . SER C 3 281 ? 104.542 152.399 147.285 1.00 54.03 281 SER D CA 1
ATOM 12504 C C . SER C 3 281 ? 103.659 152.931 146.167 1.00 56.42 281 SER D C 1
ATOM 12505 O O . SER C 3 281 ? 104.071 153.781 145.375 1.00 68.55 281 SER D O 1
ATOM 12508 N N . LYS C 3 282 ? 102.430 152.424 146.110 1.00 60.25 282 LYS D N 1
ATOM 12509 C CA . LYS C 3 282 ? 101.504 152.859 145.075 1.00 69.62 282 LYS D CA 1
ATOM 12510 C C . LYS C 3 282 ? 100.869 154.209 145.385 1.00 68.73 282 LYS D C 1
ATOM 12511 O O . LYS C 3 282 ? 100.011 154.665 144.621 1.00 72.41 282 LYS D O 1
ATOM 12517 N N . ASP C 3 283 ? 101.287 154.868 146.467 1.00 56.51 283 ASP D N 1
ATOM 12518 C CA . ASP C 3 283 ? 100.961 156.267 146.703 1.00 59.76 283 ASP D CA 1
ATOM 12519 C C . ASP C 3 283 ? 101.841 157.210 145.891 1.00 65.00 283 ASP D C 1
ATOM 12520 O O . ASP C 3 283 ? 101.873 158.415 146.172 1.00 67.06 283 ASP D O 1
ATOM 12525 N N . LYS C 3 284 ? 102.554 156.670 144.900 1.00 66.78 284 LYS D N 1
ATOM 12526 C CA . LYS C 3 284 ? 103.397 157.440 143.987 1.00 60.11 284 LYS D CA 1
ATOM 12527 C C . LYS C 3 284 ? 104.524 158.146 144.744 1.00 63.67 284 LYS D C 1
ATOM 12528 O O . LYS C 3 284 ? 104.655 159.371 144.731 1.00 72.45 284 LYS D O 1
ATOM 12534 N N . SER C 3 285 ? 105.342 157.336 145.413 1.00 53.91 285 SER D N 1
ATOM 12535 C CA . SER C 3 285 ? 106.498 157.840 146.137 1.00 58.63 285 SER D CA 1
ATOM 12536 C C . SER C 3 285 ? 107.503 156.712 146.304 1.00 59.31 285 SER D C 1
ATOM 12537 O O . SER C 3 285 ? 107.127 155.580 146.614 1.00 59.37 285 SER D O 1
ATOM 12540 N N . CYS C 3 286 ? 108.776 157.031 146.094 1.00 57.82 286 CYS D N 1
ATOM 12541 C CA . CYS C 3 286 ? 109.873 156.101 146.316 1.00 51.42 286 CYS D CA 1
ATOM 12542 C C . CYS C 3 286 ? 110.804 156.694 147.360 1.00 50.71 286 CYS D C 1
ATOM 12543 O O . CYS C 3 286 ? 111.248 157.838 147.220 1.00 60.17 286 CYS D O 1
ATOM 12546 N N . ARG C 3 287 ? 111.098 155.921 148.400 1.00 54.41 287 ARG D N 1
ATOM 12547 C CA . ARG C 3 287 ? 111.885 156.397 149.525 1.00 50.97 287 ARG D CA 1
ATOM 12548 C C . ARG C 3 287 ? 113.103 155.510 149.732 1.00 55.59 287 ARG D C 1
ATOM 12549 O O . ARG C 3 287 ? 113.016 154.283 149.632 1.00 62.97 287 ARG D O 1
ATOM 12557 N N . VAL C 3 288 ? 114.239 156.142 150.016 1.00 46.78 288 VAL D N 1
ATOM 12558 C CA . VAL C 3 288 ? 115.490 155.455 150.307 1.00 41.65 288 VAL D CA 1
ATOM 12559 C C . VAL C 3 288 ? 115.887 155.798 151.734 1.00 49.50 288 VAL D C 1
ATOM 12560 O O . VAL C 3 288 ? 115.924 156.976 152.105 1.00 64.30 288 VAL D O 1
ATOM 12564 N N . PHE C 3 289 ? 116.178 154.775 152.531 1.00 50.61 289 PHE D N 1
ATOM 12565 C CA . PHE C 3 289 ? 116.468 154.945 153.946 1.00 51.78 289 PHE D CA 1
ATOM 12566 C C . PHE C 3 289 ? 117.885 154.485 154.252 1.00 54.60 289 PHE D C 1
ATOM 12567 O O . PHE C 3 289 ? 118.352 153.477 153.715 1.00 61.37 289 PHE D O 1
ATOM 12575 N N . ASP C 3 290 ? 118.565 155.233 155.117 1.00 65.91 290 ASP D N 1
ATOM 12576 C CA . ASP C 3 290 ? 119.886 154.857 155.606 1.00 67.87 290 ASP D CA 1
ATOM 12577 C C . ASP C 3 290 ? 119.701 154.022 156.867 1.00 71.84 290 ASP D C 1
ATOM 12578 O O . ASP C 3 290 ? 119.346 154.552 157.924 1.00 73.95 290 ASP D O 1
ATOM 12583 N N . ILE C 3 291 ? 119.936 152.712 156.755 1.00 63.76 291 ILE D N 1
ATOM 12584 C CA . ILE C 3 291 ? 119.718 151.821 157.886 1.00 59.78 291 ILE D CA 1
ATOM 12585 C C . ILE C 3 291 ? 120.729 152.056 158.999 1.00 66.89 291 ILE D C 1
ATOM 12586 O O . ILE C 3 291 ? 120.491 151.653 160.142 1.00 68.21 291 ILE D O 1
ATOM 12591 N N . ARG C 3 292 ? 121.855 152.704 158.697 1.00 71.38 292 ARG D N 1
ATOM 12592 C CA . ARG C 3 292 ? 122.887 152.948 159.694 1.00 66.10 292 ARG D CA 1
ATOM 12593 C C . ARG C 3 292 ? 122.561 154.111 160.620 1.00 67.42 292 ARG D C 1
ATOM 12594 O O . ARG C 3 292 ? 123.262 154.295 161.620 1.00 73.54 292 ARG D O 1
ATOM 12602 N N . TYR C 3 293 ? 121.527 154.892 160.321 1.00 71.73 293 TYR D N 1
ATOM 12603 C CA . TYR C 3 293 ? 121.216 156.110 161.062 1.00 74.86 293 TYR D CA 1
ATOM 12604 C C . TYR C 3 293 ? 119.732 156.170 161.395 1.00 76.44 293 TYR D C 1
ATOM 12605 O O . TYR C 3 293 ? 119.060 157.181 161.179 1.00 79.05 293 TYR D O 1
ATOM 12614 N N . SER C 3 294 ? 119.206 155.065 161.924 1.00 76.28 294 SER D N 1
ATOM 12615 C CA . SER C 3 294 ? 117.819 154.978 162.385 1.00 77.96 294 SER D CA 1
ATOM 12616 C C . SER C 3 294 ? 116.835 155.260 161.251 1.00 77.51 294 SER D C 1
ATOM 12617 O O . SER C 3 294 ? 115.933 156.092 161.372 1.00 75.97 294 SER D O 1
ATOM 12620 N N . MET C 3 295 ? 117.017 154.546 160.138 1.00 73.30 295 MET D N 1
ATOM 12621 C CA . MET C 3 295 ? 116.134 154.641 158.975 1.00 72.89 295 MET D CA 1
ATOM 12622 C C . MET C 3 295 ? 116.018 156.084 158.484 1.00 74.40 295 MET D C 1
ATOM 12623 O O . MET C 3 295 ? 114.930 156.576 158.182 1.00 77.01 295 MET D O 1
ATOM 12628 N N . LYS C 3 296 ? 117.157 156.768 158.416 1.00 70.16 296 LYS D N 1
ATOM 12629 C CA . LYS C 3 296 ? 117.163 158.161 157.991 1.00 68.65 296 LYS D CA 1
ATOM 12630 C C . LYS C 3 296 ? 116.717 158.273 156.540 1.00 68.17 296 LYS D C 1
ATOM 12631 O O . LYS C 3 296 ? 117.232 157.573 155.665 1.00 69.77 296 LYS D O 1
ATOM 12637 N N . GLU C 3 297 ? 115.759 159.159 156.288 1.00 70.35 297 GLU D N 1
ATOM 12638 C CA . GLU C 3 297 ? 115.283 159.378 154.930 1.00 66.18 297 GLU D CA 1
ATOM 12639 C C . GLU C 3 297 ? 116.340 160.112 154.116 1.00 72.76 297 GLU D C 1
ATOM 12640 O O . GLU C 3 297 ? 116.869 161.141 154.547 1.00 80.02 297 GLU D O 1
ATOM 12646 N N . LEU C 3 298 ? 116.645 159.580 152.934 1.00 59.37 298 LEU D N 1
ATOM 12647 C CA . LEU C 3 298 ? 117.606 160.189 152.027 1.00 56.06 298 LEU D CA 1
ATOM 12648 C C . LEU C 3 298 ? 116.930 160.740 150.779 1.00 56.53 298 LEU D C 1
ATOM 12649 O O . LEU C 3 298 ? 117.108 161.912 150.439 1.00 61.92 298 LEU D O 1
ATOM 12654 N N . MET C 3 299 ? 116.153 159.915 150.087 1.00 57.09 299 MET D N 1
ATOM 12655 C CA . MET C 3 299 ? 115.468 160.305 148.866 1.00 58.26 299 MET D CA 1
ATOM 12656 C C . MET C 3 299 ? 113.972 160.098 149.032 1.00 63.20 299 MET D C 1
ATOM 12657 O O . MET C 3 299 ? 113.534 159.062 149.536 1.00 70.73 299 MET D O 1
ATOM 12662 N N . CYS C 3 300 ? 113.189 161.090 148.612 1.00 65.99 300 CYS D N 1
ATOM 12663 C CA . CYS C 3 300 ? 111.732 160.982 148.556 1.00 64.44 300 CYS D CA 1
ATOM 12664 C C . CYS C 3 300 ? 111.306 161.554 147.209 1.00 65.16 300 CYS D C 1
ATOM 12665 O O . CYS C 3 300 ? 111.006 162.745 147.094 1.00 72.64 300 CYS D O 1
ATOM 12668 N N . VAL C 3 301 ? 111.282 160.700 146.190 1.00 56.02 301 VAL D N 1
ATOM 12669 C CA . VAL C 3 301 ? 110.947 161.102 144.830 1.00 58.98 301 VAL D CA 1
ATOM 12670 C C . VAL C 3 301 ? 109.522 160.662 144.525 1.00 59.75 301 VAL D C 1
ATOM 12671 O O . VAL C 3 301 ? 109.145 159.513 144.787 1.00 63.76 301 VAL D O 1
ATOM 12675 N N . ARG C 3 302 ? 108.725 161.583 143.995 1.00 64.40 302 ARG D N 1
ATOM 12676 C CA . ARG C 3 302 ? 107.333 161.329 143.663 1.00 64.68 302 ARG D CA 1
ATOM 12677 C C . ARG C 3 302 ? 107.131 161.455 142.161 1.00 66.05 302 ARG D C 1
ATOM 12678 O O . ARG C 3 302 ? 107.800 162.248 141.492 1.00 69.47 302 ARG D O 1
ATOM 12686 N N . ASP C 3 303 ? 106.199 160.666 141.637 1.00 68.35 303 ASP D N 1
ATOM 12687 C CA . ASP C 3 303 ? 105.918 160.633 140.212 1.00 69.38 303 ASP D CA 1
ATOM 12688 C C . ASP C 3 303 ? 104.421 160.761 139.981 1.00 71.46 303 ASP D C 1
ATOM 12689 O O . ASP C 3 303 ? 103.610 160.357 140.818 1.00 74.30 303 ASP D O 1
ATOM 12694 N N . GLU C 3 304 ? 104.061 161.338 138.833 1.00 74.08 304 GLU D N 1
ATOM 12695 C CA . GLU C 3 304 ? 102.656 161.419 138.454 1.00 73.04 304 GLU D CA 1
ATOM 12696 C C . GLU C 3 304 ? 102.070 160.049 138.143 1.00 73.11 304 GLU D C 1
ATOM 12697 O O . GLU C 3 304 ? 100.853 159.870 138.248 1.00 76.01 304 GLU D O 1
ATOM 12699 N N . THR C 3 305 ? 102.905 159.087 137.766 1.00 72.20 305 THR D N 1
ATOM 12700 C CA . THR C 3 305 ? 102.481 157.729 137.470 1.00 74.88 305 THR D CA 1
ATOM 12701 C C . THR C 3 305 ? 102.963 156.777 138.558 1.00 74.27 305 THR D C 1
ATOM 12702 O O . THR C 3 305 ? 103.884 157.080 139.320 1.00 74.50 305 THR D O 1
ATOM 12706 N N . ASP C 3 306 ? 102.320 155.614 138.621 1.00 71.66 306 ASP D N 1
ATOM 12707 C CA . ASP C 3 306 ? 102.589 154.648 139.677 1.00 71.57 306 ASP D CA 1
ATOM 12708 C C . ASP C 3 306 ? 103.879 153.886 139.403 1.00 68.92 306 ASP D C 1
ATOM 12709 O O . ASP C 3 306 ? 104.066 153.339 138.314 1.00 68.88 306 ASP D O 1
ATOM 12714 N N . TYR C 3 307 ? 104.763 153.849 140.396 1.00 64.81 307 TYR D N 1
ATOM 12715 C CA . TYR C 3 307 ? 105.885 152.923 140.361 1.00 59.15 307 TYR D CA 1
ATOM 12716 C C . TYR C 3 307 ? 105.380 151.499 140.565 1.00 60.91 307 TYR D C 1
ATOM 12717 O O . TYR C 3 307 ? 104.414 151.261 141.293 1.00 70.71 307 TYR D O 1
ATOM 12726 N N . MET C 3 308 ? 106.036 150.543 139.911 1.00 56.36 308 MET D N 1
ATOM 12727 C CA . MET C 3 308 ? 105.577 149.163 140.021 1.00 61.67 308 MET D CA 1
ATOM 12728 C C . MET C 3 308 ? 106.679 148.218 140.477 1.00 64.12 308 MET D C 1
ATOM 12729 O O . MET C 3 308 ? 106.402 147.219 141.148 1.00 74.66 308 MET D O 1
ATOM 12734 N N . THR C 3 309 ? 107.925 148.514 140.122 1.00 45.94 309 THR D N 1
ATOM 12735 C CA . THR C 3 309 ? 109.042 147.691 140.557 1.00 49.99 309 THR D CA 1
ATOM 12736 C C . THR C 3 309 ? 110.308 148.532 140.554 1.00 47.00 309 THR D C 1
ATOM 12737 O O . THR C 3 309 ? 110.357 149.625 139.985 1.00 50.28 309 THR D O 1
ATOM 12741 N N . LEU C 3 310 ? 111.339 148.002 141.207 1.00 46.07 310 LEU D N 1
ATOM 12742 C CA . LEU C 3 310 ? 112.619 148.678 141.341 1.00 41.44 310 LEU D CA 1
ATOM 12743 C C . LEU C 3 310 ? 113.741 147.667 141.165 1.00 48.94 310 LEU D C 1
ATOM 12744 O O . LEU C 3 310 ? 113.530 146.454 141.237 1.00 54.64 310 LEU D O 1
ATOM 12749 N N . GLU C 3 311 ? 114.946 148.184 140.938 1.00 46.20 311 GLU D N 1
ATOM 12750 C CA . GLU C 3 311 ? 116.114 147.323 140.782 1.00 38.47 311 GLU D CA 1
ATOM 12751 C C . GLU C 3 311 ? 117.363 148.144 141.067 1.00 44.67 311 GLU D C 1
ATOM 12752 O O . GLU C 3 311 ? 117.701 149.044 140.292 1.00 57.63 311 GLU D O 1
ATOM 12758 N N . TRP C 3 312 ? 118.036 147.835 142.171 1.00 42.74 312 TRP D N 1
ATOM 12759 C CA . TRP C 3 312 ? 119.333 148.430 142.458 1.00 38.42 312 TRP D CA 1
ATOM 12760 C C . TRP C 3 312 ? 120.357 147.990 141.419 1.00 39.53 312 TRP D C 1
ATOM 12761 O O . TRP C 3 312 ? 120.298 146.877 140.890 1.00 52.29 312 TRP D O 1
ATOM 12772 N N . HIS C 3 313 ? 121.304 148.871 141.129 1.00 35.90 313 HIS D N 1
ATOM 12773 C CA . HIS C 3 313 ? 122.398 148.503 140.239 1.00 33.68 313 HIS D CA 1
ATOM 12774 C C . HIS C 3 313 ? 123.296 147.483 140.932 1.00 43.02 313 HIS D C 1
ATOM 12775 O O . HIS C 3 313 ? 123.649 147.671 142.102 1.00 52.97 313 HIS D O 1
ATOM 12782 N N . PRO C 3 314 ? 123.685 146.400 140.254 1.00 42.21 314 PRO D N 1
ATOM 12783 C CA . PRO C 3 314 ? 124.436 145.339 140.940 1.00 40.43 314 PRO D CA 1
ATOM 12784 C C . PRO C 3 314 ? 125.859 145.723 141.291 1.00 46.16 314 PRO D C 1
ATOM 12785 O O . PRO C 3 314 ? 126.453 145.086 142.169 1.00 55.42 314 PRO D O 1
ATOM 12789 N N . ILE C 3 315 ? 126.426 146.735 140.641 1.00 46.09 315 ILE D N 1
ATOM 12790 C CA . ILE C 3 315 ? 127.817 147.128 140.841 1.00 43.31 315 ILE D CA 1
ATOM 12791 C C . ILE C 3 315 ? 127.914 148.485 141.525 1.00 44.98 315 ILE D C 1
ATOM 12792 O O . ILE C 3 315 ? 128.554 148.621 142.568 1.00 53.62 315 ILE D O 1
ATOM 12797 N N . ASN C 3 316 ? 127.281 149.502 140.953 1.00 46.79 316 ASN D N 1
ATOM 12798 C CA . ASN C 3 316 ? 127.391 150.864 141.454 1.00 44.69 316 ASN D CA 1
ATOM 12799 C C . ASN C 3 316 ? 126.318 151.105 142.506 1.00 47.61 316 ASN D C 1
ATOM 12800 O O . ASN C 3 316 ? 125.123 151.097 142.195 1.00 57.39 316 ASN D O 1
ATOM 12805 N N . GLU C 3 317 ? 126.744 151.311 143.749 1.00 53.86 317 GLU D N 1
ATOM 12806 C CA . GLU C 3 317 ? 125.815 151.746 144.777 1.00 51.24 317 GLU D CA 1
ATOM 12807 C C . GLU C 3 317 ? 125.282 153.132 144.433 1.00 57.91 317 GLU D C 1
ATOM 12808 O O . GLU C 3 317 ? 125.824 153.840 143.579 1.00 65.83 317 GLU D O 1
ATOM 12814 N N . SER C 3 318 ? 124.193 153.509 145.100 1.00 48.81 318 SER D N 1
ATOM 12815 C CA . SER C 3 318 ? 123.499 154.782 144.934 1.00 50.43 318 SER D CA 1
ATOM 12816 C C . SER C 3 318 ? 122.796 154.897 143.589 1.00 48.08 318 SER D C 1
ATOM 12817 O O . SER C 3 318 ? 122.129 155.906 143.344 1.00 60.03 318 SER D O 1
ATOM 12820 N N . MET C 3 319 ? 122.910 153.902 142.716 1.00 43.69 319 MET D N 1
ATOM 12821 C CA . MET C 3 319 ? 122.247 153.899 141.419 1.00 43.41 319 MET D CA 1
ATOM 12822 C C . MET C 3 319 ? 121.169 152.826 141.409 1.00 46.41 319 MET D C 1
ATOM 12823 O O . MET C 3 319 ? 121.433 151.672 141.760 1.00 53.82 319 MET D O 1
ATOM 12828 N N . PHE C 3 320 ? 119.959 153.209 141.011 1.00 39.62 320 PHE D N 1
ATOM 12829 C CA . PHE C 3 320 ? 118.856 152.267 140.914 1.00 30.97 320 PHE D CA 1
ATOM 12830 C C . PHE C 3 320 ? 117.916 152.714 139.807 1.00 37.79 320 PHE D C 1
ATOM 12831 O O . PHE C 3 320 ? 117.960 153.860 139.352 1.00 49.67 320 PHE D O 1
ATOM 12839 N N . THR C 3 321 ? 117.063 151.790 139.378 1.00 42.13 321 THR D N 1
ATOM 12840 C CA . THR C 3 321 ? 116.099 152.035 138.316 1.00 35.80 321 THR D CA 1
ATOM 12841 C C . THR C 3 321 ? 114.689 151.811 138.840 1.00 37.66 321 THR D C 1
ATOM 12842 O O . THR C 3 321 ? 114.428 150.837 139.551 1.00 48.98 321 THR D O 1
ATOM 12846 N N . LEU C 3 322 ? 113.785 152.719 138.486 1.00 46.13 322 LEU D N 1
ATOM 12847 C CA . LEU C 3 322 ? 112.374 152.609 138.825 1.00 40.83 322 LEU D CA 1
ATOM 12848 C C . LEU C 3 322 ? 111.568 152.399 137.552 1.00 45.06 322 LEU D C 1
ATOM 12849 O O . LEU C 3 322 ? 111.782 153.096 136.555 1.00 57.58 322 LEU D O 1
ATOM 12854 N N . ALA C 3 323 ? 110.647 151.444 137.589 1.00 48.36 323 ALA D N 1
ATOM 12855 C CA . ALA C 3 323 ? 109.755 151.161 136.475 1.00 45.48 323 ALA D CA 1
ATOM 12856 C C . ALA C 3 323 ? 108.348 151.603 136.843 1.00 49.72 323 ALA D C 1
ATOM 12857 O O . ALA C 3 323 ? 107.876 151.323 137.949 1.00 60.13 323 ALA D O 1
ATOM 12859 N N . CYS C 3 324 ? 107.684 152.288 135.920 1.00 50.27 324 CYS D N 1
ATOM 12860 C CA . CYS C 3 324 ? 106.389 152.893 136.184 1.00 56.37 324 CYS D CA 1
ATOM 12861 C C . CYS C 3 324 ? 105.287 152.187 135.403 1.00 61.69 324 CYS D C 1
ATOM 12862 O O . CYS C 3 324 ? 105.533 151.308 134.574 1.00 57.82 324 CYS D O 1
ATOM 12865 N N . TYR C 3 325 ? 104.049 152.597 135.691 1.00 64.97 325 TYR D N 1
ATOM 12866 C CA . TYR C 3 325 ? 102.875 151.971 135.096 1.00 59.96 325 TYR D CA 1
ATOM 12867 C C . TYR C 3 325 ? 102.726 152.294 133.614 1.00 62.06 325 TYR D C 1
ATOM 12868 O O . TYR C 3 325 ? 102.066 151.540 132.892 1.00 66.65 325 TYR D O 1
ATOM 12877 N N . ASP C 3 326 ? 103.318 153.390 133.143 1.00 60.41 326 ASP D N 1
ATOM 12878 C CA . ASP C 3 326 ? 103.269 153.768 131.737 1.00 60.92 326 ASP D CA 1
ATOM 12879 C C . ASP C 3 326 ? 104.567 153.441 131.008 1.00 62.62 326 ASP D C 1
ATOM 12880 O O . ASP C 3 326 ? 104.917 154.112 130.032 1.00 67.10 326 ASP D O 1
ATOM 12885 N N . GLY C 3 327 ? 105.285 152.418 131.461 1.00 53.67 327 GLY D N 1
ATOM 12886 C CA . GLY C 3 327 ? 106.634 152.190 130.987 1.00 52.51 327 GLY D CA 1
ATOM 12887 C C . GLY C 3 327 ? 107.583 153.099 131.735 1.00 56.70 327 GLY D C 1
ATOM 12888 O O . GLY C 3 327 ? 107.644 153.057 132.967 1.00 67.99 327 GLY D O 1
ATOM 12889 N N . SER C 3 328 ? 108.326 153.926 131.001 1.00 44.01 328 SER D N 1
ATOM 12890 C CA . SER C 3 328 ? 109.088 155.037 131.569 1.00 51.59 328 SER D CA 1
ATOM 12891 C C . SER C 3 328 ? 110.083 154.550 132.627 1.00 57.17 328 SER D C 1
ATOM 12892 O O . SER C 3 328 ? 109.966 154.836 133.819 1.00 64.12 328 SER D O 1
ATOM 12895 N N . LEU C 3 329 ? 111.054 153.775 132.152 1.00 49.38 329 LEU D N 1
ATOM 12896 C CA . LEU C 3 329 ? 112.202 153.450 132.985 1.00 42.54 329 LEU D CA 1
ATOM 12897 C C . LEU C 3 329 ? 112.852 154.736 133.473 1.00 46.15 329 LEU D C 1
ATOM 12898 O O . LEU C 3 329 ? 113.122 155.648 132.687 1.00 56.68 329 LEU D O 1
ATOM 12903 N N . LYS C 3 330 ? 113.099 154.813 134.777 1.00 43.46 330 LYS D N 1
ATOM 12904 C CA . LYS C 3 330 ? 113.657 156.008 135.398 1.00 36.95 330 LYS D CA 1
ATOM 12905 C C . LYS C 3 330 ? 114.876 155.602 136.210 1.00 42.85 330 LYS D C 1
ATOM 12906 O O . LYS C 3 330 ? 114.741 155.016 137.288 1.00 53.49 330 LYS D O 1
ATOM 12912 N N . HIS C 3 331 ? 116.061 155.911 135.693 1.00 45.96 331 HIS D N 1
ATOM 12913 C CA . HIS C 3 331 ? 117.308 155.603 136.374 1.00 39.04 331 HIS D CA 1
ATOM 12914 C C . HIS C 3 331 ? 117.682 156.758 137.291 1.00 35.68 331 HIS D C 1
ATOM 12915 O O . HIS C 3 331 ? 117.673 157.920 136.872 1.00 44.90 331 HIS D O 1
ATOM 12922 N N . PHE C 3 332 ? 117.999 156.438 138.540 1.00 37.34 332 PHE D N 1
ATOM 12923 C CA . PHE C 3 332 ? 118.282 157.434 139.558 1.00 41.11 332 PHE D CA 1
ATOM 12924 C C . PHE C 3 332 ? 119.721 157.302 140.037 1.00 52.12 332 PHE D C 1
ATOM 12925 O O . PHE C 3 332 ? 120.412 156.320 139.759 1.00 55.98 332 PHE D O 1
ATOM 12933 N N . ASP C 3 333 ? 120.164 158.319 140.771 1.00 57.60 333 ASP D N 1
ATOM 12934 C CA . ASP C 3 333 ? 121.480 158.306 141.397 1.00 44.69 333 ASP D CA 1
ATOM 12935 C C . ASP C 3 333 ? 121.399 159.125 142.674 1.00 51.76 333 ASP D C 1
ATOM 12936 O O . ASP C 3 333 ? 121.041 160.305 142.628 1.00 64.99 333 ASP D O 1
ATOM 12941 N N . LEU C 3 334 ? 121.725 158.498 143.807 1.00 46.82 334 LEU D N 1
ATOM 12942 C CA . LEU C 3 334 ? 121.662 159.199 145.085 1.00 50.40 334 LEU D CA 1
ATOM 12943 C C . LEU C 3 334 ? 122.622 160.380 145.114 1.00 56.36 334 LEU D C 1
ATOM 12944 O O . LEU C 3 334 ? 122.298 161.443 145.656 1.00 60.49 334 LEU D O 1
ATOM 12949 N N . LEU C 3 335 ? 123.811 160.211 144.537 1.00 52.51 335 LEU D N 1
ATOM 12950 C CA . LEU C 3 335 ? 124.836 161.244 144.581 1.00 51.74 335 LEU D CA 1
ATOM 12951 C C . LEU C 3 335 ? 124.663 162.314 143.511 1.00 56.68 335 LEU D C 1
ATOM 12952 O O . LEU C 3 335 ? 125.284 163.376 143.622 1.00 59.14 335 LEU D O 1
ATOM 12957 N N . GLN C 3 336 ? 123.846 162.071 142.487 1.00 52.11 336 GLN D N 1
ATOM 12958 C CA . GLN C 3 336 ? 123.639 163.043 141.420 1.00 51.14 336 GLN D CA 1
ATOM 12959 C C . GLN C 3 336 ? 122.394 163.895 141.632 1.00 51.61 336 GLN D C 1
ATOM 12960 O O . GLN C 3 336 ? 122.458 165.122 141.528 1.00 59.34 336 GLN D O 1
ATOM 12966 N N . ASN C 3 337 ? 121.257 163.268 141.921 1.00 56.83 337 ASN D N 1
ATOM 12967 C CA . ASN C 3 337 ? 119.999 163.993 142.059 1.00 56.80 337 ASN D CA 1
ATOM 12968 C C . ASN C 3 337 ? 119.113 163.252 143.044 1.00 58.29 337 ASN D C 1
ATOM 12969 O O . ASN C 3 337 ? 118.801 162.076 142.835 1.00 67.47 337 ASN D O 1
ATOM 12974 N N . LEU C 3 338 ? 118.712 163.934 144.112 1.00 52.90 338 LEU D N 1
ATOM 12975 C CA . LEU C 3 338 ? 117.837 163.355 145.119 1.00 55.93 338 LEU D CA 1
ATOM 12976 C C . LEU C 3 338 ? 116.362 163.626 144.855 1.00 59.03 338 LEU D C 1
ATOM 12977 O O . LEU C 3 338 ? 115.518 163.193 145.646 1.00 62.41 338 LEU D O 1
ATOM 12982 N N . ASN C 3 339 ? 116.028 164.327 143.776 1.00 61.01 339 ASN D N 1
ATOM 12983 C CA . ASN C 3 339 ? 114.647 164.693 143.496 1.00 62.42 339 ASN D CA 1
ATOM 12984 C C . ASN C 3 339 ? 114.132 164.201 142.153 1.00 63.40 339 ASN D C 1
ATOM 12985 O O . ASN C 3 339 ? 112.943 163.896 142.044 1.00 67.38 339 ASN D O 1
ATOM 12990 N N . GLU C 3 340 ? 114.981 164.115 141.136 1.00 62.13 340 GLU D N 1
ATOM 12991 C CA . GLU C 3 340 ? 114.567 163.697 139.808 1.00 60.89 340 GLU D CA 1
ATOM 12992 C C . GLU C 3 340 ? 115.502 162.616 139.291 1.00 62.20 340 GLU D C 1
ATOM 12993 O O . GLU C 3 340 ? 116.664 162.549 139.700 1.00 66.51 340 GLU D O 1
ATOM 12999 N N . PRO C 3 341 ? 115.020 161.751 138.402 1.00 49.62 341 PRO D N 1
ATOM 13000 C CA . PRO C 3 341 ? 115.908 160.753 137.801 1.00 48.71 341 PRO D CA 1
ATOM 13001 C C . PRO C 3 341 ? 116.975 161.404 136.938 1.00 49.61 341 PRO D C 1
ATOM 13002 O O . PRO C 3 341 ? 116.751 162.434 136.298 1.00 55.17 341 PRO D O 1
ATOM 13006 N N . ILE C 3 342 ? 118.156 160.783 136.928 1.00 45.54 342 ILE D N 1
ATOM 13007 C CA . ILE C 3 342 ? 119.237 161.267 136.078 1.00 38.68 342 ILE D CA 1
ATOM 13008 C C . ILE C 3 342 ? 119.008 160.917 134.617 1.00 39.99 342 ILE D C 1
ATOM 13009 O O . ILE C 3 342 ? 119.651 161.503 133.738 1.00 51.56 342 ILE D O 1
ATOM 13014 N N . LEU C 3 343 ? 118.110 159.977 134.333 1.00 44.79 343 LEU D N 1
ATOM 13015 C CA . LEU C 3 343 ? 117.829 159.567 132.966 1.00 43.99 343 LEU D CA 1
ATOM 13016 C C . LEU C 3 343 ? 116.461 158.909 132.930 1.00 46.12 343 LEU D C 1
ATOM 13017 O O . LEU C 3 343 ? 116.203 157.975 133.694 1.00 51.79 343 LEU D O 1
ATOM 13022 N N . THR C 3 344 ? 115.593 159.396 132.051 1.00 48.41 344 THR D N 1
ATOM 13023 C CA . THR C 3 344 ? 114.263 158.836 131.867 1.00 45.15 344 THR D CA 1
ATOM 13024 C C . THR C 3 344 ? 114.145 158.285 130.456 1.00 51.24 344 THR D C 1
ATOM 13025 O O . THR C 3 344 ? 114.472 158.977 129.486 1.00 58.09 344 THR D O 1
ATOM 13029 N N . ILE C 3 345 ? 113.690 157.043 130.347 1.00 42.32 345 ILE D N 1
ATOM 13030 C CA . ILE C 3 345 ? 113.359 156.441 129.060 1.00 42.58 345 ILE D CA 1
ATOM 13031 C C . ILE C 3 345 ? 111.841 156.349 128.999 1.00 52.16 345 ILE D C 1
ATOM 13032 O O . ILE C 3 345 ? 111.272 155.307 129.352 1.00 58.87 345 ILE D O 1
ATOM 13037 N N . PRO C 3 346 ? 111.152 157.404 128.552 1.00 54.36 346 PRO D N 1
ATOM 13038 C CA . PRO C 3 346 ? 109.699 157.485 128.795 1.00 52.30 346 PRO D CA 1
ATOM 13039 C C . PRO C 3 346 ? 108.895 156.358 128.168 1.00 55.88 346 PRO D C 1
ATOM 13040 O O . PRO C 3 346 ? 108.036 155.769 128.834 1.00 66.83 346 PRO D O 1
ATOM 13044 N N . TYR C 3 347 ? 109.103 156.072 126.892 1.00 60.54 347 TYR D N 1
ATOM 13045 C CA . TYR C 3 347 ? 108.397 154.968 126.244 1.00 56.51 347 TYR D CA 1
ATOM 13046 C C . TYR C 3 347 ? 109.263 153.718 126.168 1.00 55.88 347 TYR D C 1
ATOM 13047 O O . TYR C 3 347 ? 109.449 153.129 125.106 1.00 66.72 347 TYR D O 1
ATOM 13056 N N . ALA C 3 348 ? 109.778 153.281 127.320 1.00 52.33 348 ALA D N 1
ATOM 13057 C CA . ALA C 3 348 ? 110.612 152.085 127.351 1.00 50.94 348 ALA D CA 1
ATOM 13058 C C . ALA C 3 348 ? 109.803 150.841 127.018 1.00 55.49 348 ALA D C 1
ATOM 13059 O O . ALA C 3 348 ? 110.281 149.954 126.304 1.00 62.04 348 ALA D O 1
ATOM 13061 N N . HIS C 3 349 ? 108.577 150.762 127.525 1.00 51.95 349 HIS D N 1
ATOM 13062 C CA . HIS C 3 349 ? 107.676 149.658 127.243 1.00 44.26 349 HIS D CA 1
ATOM 13063 C C . HIS C 3 349 ? 106.314 150.215 126.861 1.00 55.13 349 HIS D C 1
ATOM 13064 O O . HIS C 3 349 ? 105.937 151.315 127.272 1.00 65.82 349 HIS D O 1
ATOM 13071 N N . ASP C 3 350 ? 105.576 149.442 126.063 1.00 56.76 350 ASP D N 1
ATOM 13072 C CA . ASP C 3 350 ? 104.267 149.889 125.605 1.00 51.42 350 ASP D CA 1
ATOM 13073 C C . ASP C 3 350 ? 103.215 149.820 126.702 1.00 57.26 350 ASP D C 1
ATOM 13074 O O . ASP C 3 350 ? 102.193 150.508 126.608 1.00 58.53 350 ASP D O 1
ATOM 13079 N N . LYS C 3 351 ? 103.442 149.020 127.739 1.00 54.58 351 LYS D N 1
ATOM 13080 C CA . LYS C 3 351 ? 102.474 148.838 128.809 1.00 50.93 351 LYS D CA 1
ATOM 13081 C C . LYS C 3 351 ? 103.215 148.885 130.139 1.00 51.40 351 LYS D C 1
ATOM 13082 O O . LYS C 3 351 ? 104.388 149.265 130.208 1.00 57.29 351 LYS D O 1
ATOM 13088 N N . CYS C 3 352 ? 102.517 148.501 131.203 1.00 56.67 352 CYS D N 1
ATOM 13089 C CA . CYS C 3 352 ? 103.088 148.546 132.542 1.00 55.87 352 CYS D CA 1
ATOM 13090 C C . CYS C 3 352 ? 104.254 147.575 132.673 1.00 56.81 352 CYS D C 1
ATOM 13091 O O . CYS C 3 352 ? 104.135 146.394 132.338 1.00 65.69 352 CYS D O 1
ATOM 13094 N N . ILE C 3 353 ? 105.376 148.073 133.185 1.00 43.50 353 ILE D N 1
ATOM 13095 C CA . ILE C 3 353 ? 106.565 147.248 133.375 1.00 46.27 353 ILE D CA 1
ATOM 13096 C C . ILE C 3 353 ? 106.429 146.477 134.679 1.00 56.34 353 ILE D C 1
ATOM 13097 O O . ILE C 3 353 ? 106.160 147.060 135.736 1.00 57.48 353 ILE D O 1
ATOM 13102 N N . THR C 3 354 ? 106.622 145.161 134.610 1.00 55.14 354 THR D N 1
ATOM 13103 C CA . THR C 3 354 ? 106.406 144.281 135.751 1.00 50.72 354 THR D CA 1
ATOM 13104 C C . THR C 3 354 ? 107.692 143.926 136.489 1.00 52.17 354 THR D C 1
ATOM 13105 O O . THR C 3 354 ? 107.725 143.972 137.721 1.00 60.77 354 THR D O 1
ATOM 13109 N N . SER C 3 355 ? 108.753 143.568 135.768 1.00 42.29 355 SER D N 1
ATOM 13110 C CA . SER C 3 355 ? 109.973 143.096 136.406 1.00 42.68 355 SER D CA 1
ATOM 13111 C C . SER C 3 355 ? 111.200 143.704 135.745 1.00 48.38 355 SER D C 1
ATOM 13112 O O . SER C 3 355 ? 111.257 143.839 134.520 1.00 49.73 355 SER D O 1
ATOM 13115 N N . LEU C 3 356 ? 112.179 144.066 136.570 1.00 48.97 356 LEU D N 1
ATOM 13116 C CA . LEU C 3 356 ? 113.487 144.514 136.121 1.00 35.01 356 LEU D CA 1
ATOM 13117 C C . LEU C 3 356 ? 114.547 143.542 136.616 1.00 38.96 356 LEU D C 1
ATOM 13118 O O . LEU C 3 356 ? 114.393 142.920 137.671 1.00 53.45 356 LEU D O 1
ATOM 13123 N N . SER C 3 357 ? 115.627 143.410 135.850 1.00 40.19 357 SER D N 1
ATOM 13124 C CA . SER C 3 357 ? 116.702 142.502 136.242 1.00 39.31 357 SER D CA 1
ATOM 13125 C C . SER C 3 357 ? 117.998 142.959 135.587 1.00 44.03 357 SER D C 1
ATOM 13126 O O . SER C 3 357 ? 118.171 142.794 134.376 1.00 47.55 357 SER D O 1
ATOM 13129 N N . TYR C 3 358 ? 118.899 143.525 136.385 1.00 41.57 358 TYR D N 1
ATOM 13130 C CA . TYR C 3 358 ? 120.251 143.790 135.916 1.00 33.12 358 TYR D CA 1
ATOM 13131 C C . TYR C 3 358 ? 121.031 142.488 135.798 1.00 34.46 358 TYR D C 1
ATOM 13132 O O . TYR C 3 358 ? 120.908 141.594 136.639 1.00 48.87 358 TYR D O 1
ATOM 13141 N N . ASN C 3 359 ? 121.831 142.380 134.746 1.00 38.21 359 ASN D N 1
ATOM 13142 C CA . ASN C 3 359 ? 122.769 141.275 134.657 1.00 35.64 359 ASN D CA 1
ATOM 13143 C C . ASN C 3 359 ? 123.785 141.387 135.791 1.00 40.83 359 ASN D C 1
ATOM 13144 O O . ASN C 3 359 ? 124.197 142.498 136.143 1.00 52.75 359 ASN D O 1
ATOM 13149 N N . PRO C 3 360 ? 124.184 140.271 136.407 1.00 43.79 360 PRO D N 1
ATOM 13150 C CA . PRO C 3 360 ? 125.220 140.355 137.451 1.00 39.39 360 PRO D CA 1
ATOM 13151 C C . PRO C 3 360 ? 126.511 140.984 136.960 1.00 43.90 360 PRO D C 1
ATOM 13152 O O . PRO C 3 360 ? 127.172 141.704 137.718 1.00 43.09 360 PRO D O 1
ATOM 13156 N N . VAL C 3 361 ? 126.889 140.730 135.705 1.00 38.79 361 VAL D N 1
ATOM 13157 C CA . VAL C 3 361 ? 128.050 141.401 135.131 1.00 34.09 361 VAL D CA 1
ATOM 13158 C C . VAL C 3 361 ? 127.790 142.897 134.998 1.00 40.80 361 VAL D C 1
ATOM 13159 O O . VAL C 3 361 ? 128.731 143.700 134.988 1.00 48.50 361 VAL D O 1
ATOM 13163 N N . GLY C 3 362 ? 126.526 143.299 134.896 1.00 40.22 362 GLY D N 1
ATOM 13164 C CA . GLY C 3 362 ? 126.163 144.700 134.885 1.00 38.16 362 GLY D CA 1
ATOM 13165 C C . GLY C 3 362 ? 126.123 145.362 133.528 1.00 45.16 362 GLY D C 1
ATOM 13166 O O . GLY C 3 362 ? 125.898 146.576 133.459 1.00 48.91 362 GLY D O 1
ATOM 13167 N N . HIS C 3 363 ? 126.330 144.614 132.446 1.00 43.73 363 HIS D N 1
ATOM 13168 C CA . HIS C 3 363 ? 126.373 145.193 131.111 1.00 36.96 363 HIS D CA 1
ATOM 13169 C C . HIS C 3 363 ? 125.050 145.096 130.364 1.00 40.02 363 HIS D C 1
ATOM 13170 O O . HIS C 3 363 ? 124.877 145.789 129.357 1.00 49.04 363 HIS D O 1
ATOM 13177 N N . ILE C 3 364 ? 124.118 144.264 130.823 1.00 43.81 364 ILE D N 1
ATOM 13178 C CA . ILE C 3 364 ? 122.810 144.119 130.197 1.00 34.06 364 ILE D CA 1
ATOM 13179 C C . ILE C 3 364 ? 121.735 144.347 131.248 1.00 37.58 364 ILE D C 1
ATOM 13180 O O . ILE C 3 364 ? 121.823 143.825 132.364 1.00 47.26 364 ILE D O 1
ATOM 13185 N N . PHE C 3 365 ? 120.726 145.134 130.894 1.00 43.35 365 PHE D N 1
ATOM 13186 C CA . PHE C 3 365 ? 119.566 145.374 131.743 1.00 34.87 365 PHE D CA 1
ATOM 13187 C C . PHE C 3 365 ? 118.345 144.795 131.043 1.00 41.19 365 PHE D C 1
ATOM 13188 O O . PHE C 3 365 ? 118.057 145.154 129.897 1.00 54.12 365 PHE D O 1
ATOM 13196 N N . ALA C 3 366 ? 117.634 143.905 131.725 1.00 38.43 366 ALA D N 1
ATOM 13197 C CA . ALA C 3 366 ? 116.466 143.238 131.167 1.00 34.89 366 ALA D CA 1
ATOM 13198 C C . ALA C 3 366 ? 115.210 143.773 131.835 1.00 37.78 366 ALA D C 1
ATOM 13199 O O . ALA C 3 366 ? 115.161 143.903 133.062 1.00 49.67 366 ALA D O 1
ATOM 13201 N N . THR C 3 367 ? 114.203 144.089 131.026 1.00 40.69 367 THR D N 1
ATOM 13202 C CA . THR C 3 367 ? 112.928 144.592 131.512 1.00 39.70 367 THR D CA 1
ATOM 13203 C C . THR C 3 367 ? 111.798 143.785 130.894 1.00 40.29 367 THR D C 1
ATOM 13204 O O . THR C 3 367 ? 111.866 143.403 129.722 1.00 50.67 367 THR D O 1
ATOM 13208 N N . ALA C 3 368 ? 110.763 143.530 131.686 1.00 32.82 368 ALA D N 1
ATOM 13209 C CA . ALA C 3 368 ? 109.583 142.812 131.232 1.00 37.68 368 ALA D CA 1
ATOM 13210 C C . ALA C 3 368 ? 108.347 143.618 131.589 1.00 44.74 368 ALA D C 1
ATOM 13211 O O . ALA C 3 368 ? 108.270 144.203 132.673 1.00 50.93 368 ALA D O 1
ATOM 13213 N N . ALA C 3 369 ? 107.380 143.645 130.679 1.00 48.12 369 ALA D N 1
ATOM 13214 C CA . ALA C 3 369 ? 106.171 144.432 130.856 1.00 47.21 369 ALA D CA 1
ATOM 13215 C C . ALA C 3 369 ? 104.956 143.594 130.485 1.00 52.79 369 ALA D C 1
ATOM 13216 O O . ALA C 3 369 ? 105.067 142.421 130.119 1.00 57.16 369 ALA D O 1
ATOM 13218 N N . LYS C 3 370 ? 103.782 144.216 130.583 1.00 56.79 370 LYS D N 1
ATOM 13219 C CA . LYS C 3 370 ? 102.537 143.557 130.223 1.00 52.09 370 LYS D CA 1
ATOM 13220 C C . LYS C 3 370 ? 102.300 143.528 128.720 1.00 56.16 370 LYS D C 1
ATOM 13221 O O . LYS C 3 370 ? 101.325 142.913 128.276 1.00 65.89 370 LYS D O 1
ATOM 13227 N N . ASP C 3 371 ? 103.159 144.171 127.932 1.00 53.21 371 ASP D N 1
ATOM 13228 C CA . ASP C 3 371 ? 103.126 144.033 126.483 1.00 52.94 371 ASP D CA 1
ATOM 13229 C C . ASP C 3 371 ? 103.734 142.718 126.008 1.00 60.79 371 ASP D C 1
ATOM 13230 O O . ASP C 3 371 ? 103.950 142.553 124.803 1.00 64.38 371 ASP D O 1
ATOM 13235 N N . ARG C 3 372 ? 104.024 141.801 126.934 1.00 60.68 372 ARG D N 1
ATOM 13236 C CA . ARG C 3 372 ? 104.470 140.444 126.618 1.00 58.80 372 ARG D CA 1
ATOM 13237 C C . ARG C 3 372 ? 105.820 140.431 125.908 1.00 61.05 372 ARG D C 1
ATOM 13238 O O . ARG C 3 372 ? 106.096 139.544 125.098 1.00 66.60 372 ARG D O 1
ATOM 13246 N N . THR C 3 373 ? 106.677 141.404 126.205 1.00 53.10 373 THR D N 1
ATOM 13247 C CA . THR C 3 373 ? 107.973 141.513 125.554 1.00 54.76 373 THR D CA 1
ATOM 13248 C C . THR C 3 373 ? 109.079 141.645 126.590 1.00 56.76 373 THR D C 1
ATOM 13249 O O . THR C 3 373 ? 108.905 142.304 127.619 1.00 58.71 373 THR D O 1
ATOM 13253 N N . ILE C 3 374 ? 110.212 141.008 126.310 1.00 52.24 374 ILE D N 1
ATOM 13254 C CA . ILE C 3 374 ? 111.447 141.212 127.059 1.00 46.96 374 ILE D CA 1
ATOM 13255 C C . ILE C 3 374 ? 112.325 142.161 126.260 1.00 49.63 374 ILE D C 1
ATOM 13256 O O . ILE C 3 374 ? 112.635 141.896 125.093 1.00 61.09 374 ILE D O 1
ATOM 13261 N N . ARG C 3 375 ? 112.726 143.264 126.881 1.00 46.15 375 ARG D N 1
ATOM 13262 C CA . ARG C 3 375 ? 113.564 144.262 126.234 1.00 44.92 375 ARG D CA 1
ATOM 13263 C C . ARG C 3 375 ? 114.883 144.364 126.982 1.00 51.01 375 ARG D C 1
ATOM 13264 O O . ARG C 3 375 ? 114.898 144.515 128.208 1.00 55.20 375 ARG D O 1
ATOM 13272 N N . PHE C 3 376 ? 115.983 144.282 126.242 1.00 42.30 376 PHE D N 1
ATOM 13273 C CA . PHE C 3 376 ? 117.322 144.277 126.810 1.00 32.04 376 PHE D CA 1
ATOM 13274 C C . PHE C 3 376 ? 117.985 145.617 126.533 1.00 38.90 376 PHE D C 1
ATOM 13275 O O . PHE C 3 376 ? 117.903 146.136 125.416 1.00 48.51 376 PHE D O 1
ATOM 13283 N N . TRP C 3 377 ? 118.632 146.174 127.551 1.00 40.44 377 TRP D N 1
ATOM 13284 C CA . TRP C 3 377 ? 119.271 147.477 127.464 1.00 37.23 377 TRP D CA 1
ATOM 13285 C C . TRP C 3 377 ? 120.746 147.333 127.801 1.00 46.66 377 TRP D C 1
ATOM 13286 O O . TRP C 3 377 ? 121.098 146.695 128.798 1.00 62.81 377 TRP D O 1
ATOM 13297 N N . THR C 3 378 ? 121.598 147.920 126.974 1.00 41.76 378 THR D N 1
ATOM 13298 C CA . THR C 3 378 ? 123.035 147.928 127.193 1.00 39.31 378 THR D CA 1
ATOM 13299 C C . THR C 3 378 ? 123.501 149.359 127.430 1.00 45.72 378 THR D C 1
ATOM 13300 O O . THR C 3 378 ? 122.718 150.310 127.377 1.00 54.54 378 THR D O 1
ATOM 13304 N N . ARG C 3 379 ? 124.794 149.507 127.698 1.00 48.14 379 ARG D N 1
ATOM 13305 C CA . ARG C 3 379 ? 125.345 150.818 127.990 1.00 44.47 379 ARG D CA 1
ATOM 13306 C C . ARG C 3 379 ? 125.467 151.648 126.715 1.00 49.15 379 ARG D C 1
ATOM 13307 O O . ARG C 3 379 ? 125.516 151.125 125.599 1.00 45.46 379 ARG D O 1
ATOM 13315 N N . ALA C 3 380 ? 125.508 152.964 126.898 1.00 52.77 380 ALA D N 1
ATOM 13316 C CA . ALA C 3 380 ? 125.600 153.881 125.772 1.00 43.98 380 ALA D CA 1
ATOM 13317 C C . ALA C 3 380 ? 126.958 153.772 125.089 1.00 49.76 380 ALA D C 1
ATOM 13318 O O . ALA C 3 380 ? 127.963 153.407 125.703 1.00 59.80 380 ALA D O 1
ATOM 13320 N N . ARG C 3 381 ? 126.976 154.086 123.803 1.00 52.86 381 ARG D N 1
ATOM 13321 C CA . ARG C 3 381 ? 128.189 154.087 123.004 1.00 49.99 381 ARG D CA 1
ATOM 13322 C C . ARG C 3 381 ? 128.789 155.486 122.957 1.00 55.82 381 ARG D C 1
ATOM 13323 O O . ARG C 3 381 ? 128.084 156.479 123.160 1.00 58.71 381 ARG D O 1
ATOM 13331 N N . PRO C 3 382 ? 130.102 155.601 122.712 1.00 55.95 382 PRO D N 1
ATOM 13332 C CA . PRO C 3 382 ? 130.722 156.939 122.718 1.00 55.17 382 PRO D CA 1
ATOM 13333 C C . PRO C 3 382 ? 130.083 157.905 121.739 1.00 57.31 382 PRO D C 1
ATOM 13334 O O . PRO C 3 382 ? 129.924 159.091 122.055 1.00 56.41 382 PRO D O 1
ATOM 13338 N N . ILE C 3 383 ? 129.707 157.430 120.556 1.00 65.97 383 ILE D N 1
ATOM 13339 C CA . ILE C 3 383 ? 128.969 158.227 119.584 1.00 64.04 383 ILE D CA 1
ATOM 13340 C C . ILE C 3 383 ? 127.862 157.355 119.010 1.00 68.81 383 ILE D C 1
ATOM 13341 O O . ILE C 3 383 ? 128.094 156.192 118.666 1.00 66.42 383 ILE D O 1
ATOM 13346 N N . ASP C 3 384 ? 126.657 157.906 118.933 1.00 82.51 384 ASP D N 1
ATOM 13347 C CA . ASP C 3 384 ? 125.502 157.153 118.466 1.00 80.64 384 ASP D CA 1
ATOM 13348 C C . ASP C 3 384 ? 124.478 158.108 117.868 1.00 83.78 384 ASP D C 1
ATOM 13349 O O . ASP C 3 384 ? 123.924 158.953 118.583 1.00 82.02 384 ASP D O 1
ATOM 13354 N N . PRO C 3 385 ? 124.216 158.022 116.561 1.00 85.64 385 PRO D N 1
ATOM 13355 C CA . PRO C 3 385 ? 123.237 158.935 115.949 1.00 83.69 385 PRO D CA 1
ATOM 13356 C C . PRO C 3 385 ? 121.841 158.808 116.530 1.00 84.48 385 PRO D C 1
ATOM 13357 O O . PRO C 3 385 ? 121.119 159.810 116.608 1.00 84.32 385 PRO D O 1
ATOM 13361 N N . ASN C 3 386 ? 121.437 157.609 116.944 1.00 81.59 386 ASN D N 1
ATOM 13362 C CA . ASN C 3 386 ? 120.107 157.375 117.487 1.00 81.59 386 ASN D CA 1
ATOM 13363 C C . ASN C 3 386 ? 120.083 157.367 119.011 1.00 83.82 386 ASN D C 1
ATOM 13364 O O . ASN C 3 386 ? 119.078 156.958 119.600 1.00 85.16 386 ASN D O 1
ATOM 13369 N N . ALA C 3 387 ? 121.163 157.799 119.659 1.00 84.25 387 ALA D N 1
ATOM 13370 C CA . ALA C 3 387 ? 121.212 157.802 121.116 1.00 80.59 387 ALA D CA 1
ATOM 13371 C C . ALA C 3 387 ? 120.183 158.772 121.679 1.00 84.32 387 ALA D C 1
ATOM 13372 O O . ALA C 3 387 ? 120.110 159.930 121.257 1.00 85.53 387 ALA D O 1
ATOM 13374 N N . TYR C 3 388 ? 119.392 158.293 122.640 1.00 68.89 388 TYR D N 1
ATOM 13375 C CA . TYR C 3 388 ? 118.338 159.071 123.289 1.00 66.72 388 TYR D CA 1
ATOM 13376 C C . TYR C 3 388 ? 117.324 159.619 122.290 1.00 71.20 388 TYR D C 1
ATOM 13377 O O . TYR C 3 388 ? 116.638 160.607 122.572 1.00 71.74 388 TYR D O 1
ATOM 13386 N N . ASP C 3 389 ? 117.222 158.983 121.120 1.00 78.23 389 ASP D N 1
ATOM 13387 C CA . ASP C 3 389 ? 116.213 159.311 120.122 1.00 75.40 389 ASP D CA 1
ATOM 13388 C C . ASP C 3 389 ? 115.541 158.057 119.580 1.00 76.88 389 ASP D C 1
ATOM 13389 O O . ASP C 3 389 ? 114.918 158.109 118.514 1.00 78.79 389 ASP D O 1
ATOM 13394 N N . ASP C 3 390 ? 115.659 156.937 120.286 1.00 77.53 390 ASP D N 1
ATOM 13395 C CA . ASP C 3 390 ? 115.022 155.699 119.882 1.00 75.36 390 ASP D CA 1
ATOM 13396 C C . ASP C 3 390 ? 113.510 155.844 120.078 1.00 75.19 390 ASP D C 1
ATOM 13397 O O . ASP C 3 390 ? 113.061 156.735 120.804 1.00 76.50 390 ASP D O 1
ATOM 13402 N N . PRO C 3 391 ? 112.694 154.993 119.435 1.00 69.44 391 PRO D N 1
ATOM 13403 C CA . PRO C 3 391 ? 111.260 154.984 119.759 1.00 73.19 391 PRO D CA 1
ATOM 13404 C C . PRO C 3 391 ? 110.974 154.748 121.235 1.00 76.52 391 PRO D C 1
ATOM 13405 O O . PRO C 3 391 ? 109.853 154.981 121.698 1.00 77.81 391 PRO D O 1
ATOM 13409 N N . THR C 3 392 ? 111.971 154.277 121.984 1.00 72.02 392 THR D N 1
ATOM 13410 C CA . THR C 3 392 ? 111.840 154.199 123.432 1.00 66.97 392 THR D CA 1
ATOM 13411 C C . THR C 3 392 ? 111.978 155.559 124.105 1.00 65.34 392 THR D C 1
ATOM 13412 O O . THR C 3 392 ? 111.599 155.699 125.272 1.00 68.57 392 THR D O 1
ATOM 13416 N N . TYR C 3 393 ? 112.506 156.560 123.400 1.00 64.42 393 TYR D N 1
ATOM 13417 C CA . TYR C 3 393 ? 112.614 157.913 123.933 1.00 64.11 393 TYR D CA 1
ATOM 13418 C C . TYR C 3 393 ? 111.608 158.877 123.324 1.00 65.96 393 TYR D C 1
ATOM 13419 O O . TYR C 3 393 ? 111.244 159.865 123.970 1.00 66.16 393 TYR D O 1
ATOM 13428 N N . ASN C 3 394 ? 111.163 158.620 122.099 1.00 78.48 394 ASN D N 1
ATOM 13429 C CA . ASN C 3 394 ? 110.075 159.357 121.474 1.00 79.01 394 ASN D CA 1
ATOM 13430 C C . ASN C 3 394 ? 109.009 158.371 121.022 1.00 79.60 394 ASN D C 1
ATOM 13431 O O . ASN C 3 394 ? 109.315 157.352 120.398 1.00 82.35 394 ASN D O 1
ATOM 13436 N N . ASN C 3 395 ? 107.753 158.658 121.358 1.00 78.32 395 ASN D N 1
ATOM 13437 C CA . ASN C 3 395 ? 106.670 157.703 121.126 1.00 78.98 395 ASN D CA 1
ATOM 13438 C C . ASN C 3 395 ? 106.332 157.675 119.635 1.00 84.72 395 ASN D C 1
ATOM 13439 O O . ASN C 3 395 ? 105.299 158.169 119.176 1.00 88.84 395 ASN D O 1
ATOM 13444 N N . LYS C 3 396 ? 107.240 157.072 118.872 1.00 82.75 396 LYS D N 1
ATOM 13445 C CA . LYS C 3 396 ? 107.109 156.920 117.429 1.00 84.19 396 LYS D CA 1
ATOM 13446 C C . LYS C 3 396 ? 107.250 155.456 117.033 1.00 85.61 396 LYS D C 1
ATOM 13447 O O . LYS C 3 396 ? 107.949 155.113 116.078 1.00 87.47 396 LYS D O 1
ATOM 13453 N N . LYS C 3 397 ? 106.582 154.577 117.772 1.00 80.53 397 LYS D N 1
ATOM 13454 C CA . LYS C 3 397 ? 106.661 153.138 117.536 1.00 78.64 397 LYS D CA 1
ATOM 13455 C C . LYS C 3 397 ? 105.707 152.784 116.404 1.00 79.86 397 LYS D C 1
ATOM 13456 O O . LYS C 3 397 ? 104.502 152.631 116.613 1.00 80.21 397 LYS D O 1
ATOM 13462 N N . ILE C 3 398 ? 106.250 152.645 115.198 1.00 90.96 398 ILE D N 1
ATOM 13463 C CA . ILE C 3 398 ? 105.465 152.439 113.987 1.00 90.75 398 ILE D CA 1
ATOM 13464 C C . ILE C 3 398 ? 105.616 150.985 113.558 1.00 91.75 398 ILE D C 1
ATOM 13465 O O . ILE C 3 398 ? 106.718 150.545 113.204 1.00 92.49 398 ILE D O 1
ATOM 13470 N N . ASN C 3 399 ? 104.503 150.247 113.579 1.00 98.84 399 ASN D N 1
ATOM 13471 C CA . ASN C 3 399 ? 104.479 148.829 113.233 1.00 99.44 399 ASN D CA 1
ATOM 13472 C C . ASN C 3 399 ? 105.605 148.081 113.933 1.00 100.85 399 ASN D C 1
ATOM 13473 O O . ASN C 3 399 ? 105.659 148.044 115.167 1.00 102.63 399 ASN D O 1
ATOM 13478 N N . GLY C 3 400 ? 106.508 147.483 113.159 1.00 94.15 400 GLY D N 1
ATOM 13479 C CA . GLY C 3 400 ? 107.698 146.903 113.744 1.00 95.22 400 GLY D CA 1
ATOM 13480 C C . GLY C 3 400 ? 108.849 147.886 113.742 1.00 94.81 400 GLY D C 1
ATOM 13481 O O . GLY C 3 400 ? 109.558 148.027 112.741 1.00 96.91 400 GLY D O 1
ATOM 13482 N N . TRP C 3 401 ? 109.045 148.570 114.867 1.00 86.68 401 TRP D N 1
ATOM 13483 C CA . TRP C 3 401 ? 110.109 149.552 115.013 1.00 86.34 401 TRP D CA 1
ATOM 13484 C C . TRP C 3 401 ? 111.402 148.950 115.539 1.00 88.99 401 TRP D C 1
ATOM 13485 O O . TRP C 3 401 ? 112.428 149.639 115.556 1.00 87.47 401 TRP D O 1
ATOM 13496 N N . PHE C 3 402 ? 111.376 147.691 115.968 1.00 88.89 402 PHE D N 1
ATOM 13497 C CA . PHE C 3 402 ? 112.540 147.025 116.529 1.00 87.45 402 PHE D CA 1
ATOM 13498 C C . PHE C 3 402 ? 113.135 145.985 115.593 1.00 87.96 402 PHE D C 1
ATOM 13499 O O . PHE C 3 402 ? 114.129 145.347 115.954 1.00 89.86 402 PHE D O 1
ATOM 13507 N N . PHE C 3 403 ? 112.552 145.790 114.407 1.00 91.99 403 PHE D N 1
ATOM 13508 C CA . PHE C 3 403 ? 113.079 144.795 113.479 1.00 94.96 403 PHE D CA 1
ATOM 13509 C C . PHE C 3 403 ? 114.508 145.132 113.074 1.00 96.08 403 PHE D C 1
ATOM 13510 O O . PHE C 3 403 ? 115.373 144.251 113.027 1.00 94.87 403 PHE D O 1
ATOM 13518 N N . GLY C 3 404 ? 114.774 146.404 112.783 1.00 90.61 404 GLY D N 1
ATOM 13519 C CA . GLY C 3 404 ? 116.121 146.855 112.498 1.00 90.48 404 GLY D CA 1
ATOM 13520 C C . GLY C 3 404 ? 116.989 147.069 113.714 1.00 88.75 404 GLY D C 1
ATOM 13521 O O . GLY C 3 404 ? 118.211 147.173 113.576 1.00 89.30 404 GLY D O 1
ATOM 13522 N N . ILE C 3 405 ? 116.387 147.145 114.904 1.00 83.63 405 ILE D N 1
ATOM 13523 C CA . ILE C 3 405 ? 117.157 147.268 116.139 1.00 82.59 405 ILE D CA 1
ATOM 13524 C C . ILE C 3 405 ? 117.401 145.924 116.807 1.00 82.97 405 ILE D C 1
ATOM 13525 O O . ILE C 3 405 ? 118.177 145.856 117.772 1.00 81.89 405 ILE D O 1
ATOM 13527 N N . ASN C 3 406 ? 116.766 144.854 116.329 1.00 83.81 406 ASN D N 1
ATOM 13528 C CA . ASN C 3 406 ? 116.989 143.511 116.848 1.00 82.50 406 ASN D CA 1
ATOM 13529 C C . ASN C 3 406 ? 117.716 142.598 115.876 1.00 83.37 406 ASN D C 1
ATOM 13530 O O . ASN C 3 406 ? 118.337 141.627 116.311 1.00 87.48 406 ASN D O 1
ATOM 13532 N N . ASN C 3 407 ? 117.651 142.881 114.577 1.00 90.69 407 ASN D N 1
ATOM 13533 C CA . ASN C 3 407 ? 118.346 142.096 113.566 1.00 89.51 407 ASN D CA 1
ATOM 13534 C C . ASN C 3 407 ? 119.642 142.744 113.101 1.00 91.62 407 ASN D C 1
ATOM 13535 O O . ASN C 3 407 ? 120.296 142.211 112.199 1.00 91.82 407 ASN D O 1
ATOM 13537 N N . ASP C 3 408 ? 120.030 143.873 113.689 1.00 90.41 408 ASP D N 1
ATOM 13538 C CA . ASP C 3 408 ? 121.254 144.558 113.296 1.00 89.17 408 ASP D CA 1
ATOM 13539 C C . ASP C 3 408 ? 122.452 143.864 113.929 1.00 89.34 408 ASP D C 1
ATOM 13540 O O . ASP C 3 408 ? 122.521 143.728 115.155 1.00 90.25 408 ASP D O 1
ATOM 13542 N N . ILE C 3 409 ? 123.394 143.423 113.093 1.00 84.10 409 ILE D N 1
ATOM 13543 C CA . ILE C 3 409 ? 124.601 142.783 113.605 1.00 81.28 409 ILE D CA 1
ATOM 13544 C C . ILE C 3 409 ? 125.414 143.768 114.434 1.00 85.29 409 ILE D C 1
ATOM 13545 O O . ILE C 3 409 ? 125.912 143.432 115.515 1.00 88.25 409 ILE D O 1
ATOM 13547 N N . ASN C 3 410 ? 125.554 144.998 113.950 1.00 87.82 410 ASN D N 1
ATOM 13548 C CA . ASN C 3 410 ? 126.327 146.019 114.641 1.00 85.87 410 ASN D CA 1
ATOM 13549 C C . ASN C 3 410 ? 125.465 146.640 115.743 1.00 86.56 410 ASN D C 1
ATOM 13550 O O . ASN C 3 410 ? 124.360 146.168 116.025 1.00 86.92 410 ASN D O 1
ATOM 13552 N N . ALA C 3 411 ? 125.953 147.706 116.374 1.00 82.29 411 ALA D N 1
ATOM 13553 C CA . ALA C 3 411 ? 125.249 148.305 117.500 1.00 79.65 411 ALA D CA 1
ATOM 13554 C C . ALA C 3 411 ? 124.855 149.751 117.230 1.00 81.30 411 ALA D C 1
ATOM 13555 O O . ALA C 3 411 ? 123.711 150.145 117.479 1.00 82.43 411 ALA D O 1
ATOM 13557 N N . VAL C 3 412 ? 125.799 150.549 116.725 1.00 88.53 412 VAL D N 1
ATOM 13558 C CA . VAL C 3 412 ? 125.579 151.988 116.610 1.00 87.53 412 VAL D CA 1
ATOM 13559 C C . VAL C 3 412 ? 124.460 152.291 115.620 1.00 90.59 412 VAL D C 1
ATOM 13560 O O . VAL C 3 412 ? 123.529 153.044 115.932 1.00 93.80 412 VAL D O 1
ATOM 13564 N N . ARG C 3 413 ? 124.540 151.720 114.414 1.00 92.55 413 ARG D N 1
ATOM 13565 C CA . ARG C 3 413 ? 123.506 151.838 113.385 1.00 94.67 413 ARG D CA 1
ATOM 13566 C C . ARG C 3 413 ? 123.410 153.257 112.830 1.00 96.87 413 ARG D C 1
ATOM 13567 O O . ARG C 3 413 ? 123.618 154.236 113.553 1.00 96.91 413 ARG D O 1
ATOM 13575 N N . GLU C 3 414 ? 123.098 153.378 111.543 1.00 95.38 414 GLU D N 1
ATOM 13576 C CA . GLU C 3 414 ? 122.931 154.684 110.924 1.00 94.23 414 GLU D CA 1
ATOM 13577 C C . GLU C 3 414 ? 121.591 155.296 111.314 1.00 95.21 414 GLU D C 1
ATOM 13578 O O . GLU C 3 414 ? 120.608 154.590 111.558 1.00 95.92 414 GLU D O 1
ATOM 13580 N N . LYS C 3 415 ? 121.560 156.623 111.371 1.00 87.07 415 LYS D N 1
ATOM 13581 C CA . LYS C 3 415 ? 120.344 157.343 111.732 1.00 88.32 415 LYS D CA 1
ATOM 13582 C C . LYS C 3 415 ? 119.275 157.204 110.653 1.00 85.46 415 LYS D C 1
ATOM 13583 O O . LYS C 3 415 ? 119.569 157.281 109.461 1.00 89.81 415 LYS D O 1
ATOM 13589 N N . GLY C 3 419 ? 115.225 156.702 115.501 1.00 75.46 419 GLY D N 1
ATOM 13590 C CA . GLY C 3 419 ? 115.100 155.258 115.442 1.00 79.03 419 GLY D CA 1
ATOM 13591 C C . GLY C 3 419 ? 113.856 154.790 114.713 1.00 82.07 419 GLY D C 1
ATOM 13592 O O . GLY C 3 419 ? 112.766 155.323 114.922 1.00 83.22 419 GLY D O 1
ATOM 13593 N N . ALA C 3 420 ? 114.022 153.786 113.857 1.00 87.00 420 ALA D N 1
ATOM 13594 C CA . ALA C 3 420 ? 112.919 153.243 113.076 1.00 88.34 420 ALA D CA 1
ATOM 13595 C C . ALA C 3 420 ? 113.333 151.879 112.543 1.00 90.21 420 ALA D C 1
ATOM 13596 O O . ALA C 3 420 ? 114.463 151.429 112.744 1.00 88.79 420 ALA D O 1
ATOM 13598 N N . ALA C 3 421 ? 112.402 151.232 111.852 1.00 96.77 421 ALA D N 1
ATOM 13599 C CA . ALA C 3 421 ? 112.616 149.902 111.297 1.00 95.12 421 ALA D CA 1
ATOM 13600 C C . ALA C 3 421 ? 111.430 149.558 110.402 1.00 95.99 421 ALA D C 1
ATOM 13601 O O . ALA C 3 421 ? 110.349 150.134 110.556 1.00 92.45 421 ALA D O 1
ATOM 13603 N N . PRO C 3 422 ? 111.611 148.621 109.456 1.00 105.87 422 PRO D N 1
ATOM 13604 C CA . PRO C 3 422 ? 110.502 148.140 108.626 1.00 104.44 422 PRO D CA 1
ATOM 13605 C C . PRO C 3 422 ? 109.558 147.222 109.396 1.00 103.24 422 PRO D C 1
ATOM 13606 O O . PRO C 3 422 ? 109.894 146.053 109.593 1.00 101.76 422 PRO D O 1
ATOM 13674 N N . ARG E 5 207 ? 94.107 126.231 130.995 1.00 103.40 207 ARG F N 1
ATOM 13675 C CA . ARG E 5 207 ? 93.931 125.966 132.418 1.00 103.87 207 ARG F CA 1
ATOM 13676 C C . ARG E 5 207 ? 94.635 124.677 132.828 1.00 105.49 207 ARG F C 1
ATOM 13677 O O . ARG E 5 207 ? 94.856 124.431 134.013 1.00 104.53 207 ARG F O 1
ATOM 13685 N N . ILE E 5 208 ? 94.984 123.856 131.841 1.00 106.43 208 ILE F N 1
ATOM 13686 C CA . ILE E 5 208 ? 95.683 122.597 132.066 1.00 105.33 208 ILE F CA 1
ATOM 13687 C C . ILE E 5 208 ? 97.029 122.663 131.356 1.00 103.44 208 ILE F C 1
ATOM 13688 O O . ILE E 5 208 ? 97.098 123.007 130.171 1.00 102.21 208 ILE F O 1
ATOM 13693 N N . ARG E 5 209 ? 98.093 122.347 132.085 1.00 90.24 209 ARG F N 1
ATOM 13694 C CA . ARG E 5 209 ? 99.449 122.508 131.589 1.00 86.10 209 ARG F CA 1
ATOM 13695 C C . ARG E 5 209 ? 99.928 121.247 130.873 1.00 86.15 209 ARG F C 1
ATOM 13696 O O . ARG E 5 209 ? 99.303 120.186 130.929 1.00 87.96 209 ARG F O 1
ATOM 13704 N N . ARG E 5 210 ? 101.062 121.380 130.192 1.00 84.33 210 ARG F N 1
ATOM 13705 C CA . ARG E 5 210 ? 101.704 120.285 129.480 1.00 84.22 210 ARG F CA 1
ATOM 13706 C C . ARG E 5 210 ? 103.128 120.120 129.988 1.00 87.50 210 ARG F C 1
ATOM 13707 O O . ARG E 5 210 ? 103.792 121.103 130.329 1.00 90.73 210 ARG F O 1
ATOM 13715 N N . THR E 5 211 ? 103.600 118.874 130.031 1.00 84.52 211 THR F N 1
ATOM 13716 C CA . THR E 5 211 ? 104.952 118.592 130.499 1.00 83.31 211 THR F CA 1
ATOM 13717 C C . THR E 5 211 ? 105.971 118.994 129.442 1.00 84.79 211 THR F C 1
ATOM 13718 O O . THR E 5 211 ? 106.374 118.168 128.618 1.00 87.83 211 THR F O 1
ATOM 13722 N N . THR E 5 212 ? 106.396 120.257 129.456 1.00 80.04 212 THR F N 1
ATOM 13723 C CA . THR E 5 212 ? 107.255 120.758 128.383 1.00 81.07 212 THR F CA 1
ATOM 13724 C C . THR E 5 212 ? 108.711 120.357 128.601 1.00 78.87 212 THR F C 1
ATOM 13725 O O . THR E 5 212 ? 109.285 119.601 127.812 1.00 80.04 212 THR F O 1
ATOM 13729 N N . GLY E 5 213 ? 109.317 120.841 129.678 1.00 73.77 213 GLY F N 1
ATOM 13730 C CA . GLY E 5 213 ? 110.712 120.570 129.944 1.00 73.90 213 GLY F CA 1
ATOM 13731 C C . GLY E 5 213 ? 110.991 119.408 130.862 1.00 77.17 213 GLY F C 1
ATOM 13732 O O . GLY E 5 213 ? 112.155 119.146 131.177 1.00 83.20 213 GLY F O 1
ATOM 13733 N N . ILE E 5 214 ? 109.963 118.699 131.303 1.00 70.85 214 ILE F N 1
ATOM 13734 C CA . ILE E 5 214 ? 110.136 117.662 132.321 1.00 66.68 214 ILE F CA 1
ATOM 13735 C C . ILE E 5 214 ? 110.542 116.363 131.630 1.00 70.86 214 ILE F C 1
ATOM 13736 O O . ILE E 5 214 ? 109.814 115.891 130.743 1.00 72.19 214 ILE F O 1
ATOM 13741 N N . PRO E 5 215 ? 111.676 115.760 131.995 1.00 65.94 215 PRO F N 1
ATOM 13742 C CA . PRO E 5 215 ? 112.194 114.634 131.203 1.00 63.87 215 PRO F CA 1
ATOM 13743 C C . PRO E 5 215 ? 111.586 113.280 131.538 1.00 65.70 215 PRO F C 1
ATOM 13744 O O . PRO E 5 215 ? 112.315 112.290 131.653 1.00 70.13 215 PRO F O 1
ATOM 13748 N N . LYS E 5 216 ? 110.266 113.222 131.719 1.00 72.21 216 LYS F N 1
ATOM 13749 C CA . LYS E 5 216 ? 109.489 111.986 131.627 1.00 73.47 216 LYS F CA 1
ATOM 13750 C C . LYS E 5 216 ? 109.842 110.969 132.714 1.00 70.72 216 LYS F C 1
ATOM 13751 O O . LYS E 5 216 ? 109.104 110.001 132.930 1.00 70.06 216 LYS F O 1
ATOM 13757 N N . LYS E 5 217 ? 110.910 111.221 133.471 1.00 72.99 217 LYS F N 1
ATOM 13758 C CA . LYS E 5 217 ? 111.288 110.350 134.573 1.00 72.03 217 LYS F CA 1
ATOM 13759 C C . LYS E 5 217 ? 110.937 110.931 135.930 1.00 70.66 217 LYS F C 1
ATOM 13760 O O . LYS E 5 217 ? 110.934 110.194 136.920 1.00 69.61 217 LYS F O 1
ATOM 13766 N N . PHE E 5 218 ? 110.563 112.218 135.941 1.00 68.76 218 PHE F N 1
ATOM 13767 C CA . PHE E 5 218 ? 110.101 112.886 137.185 1.00 72.15 218 PHE F CA 1
ATOM 13768 C C . PHE E 5 218 ? 108.578 113.012 137.099 1.00 74.89 218 PHE F C 1
ATOM 13769 O O . PHE E 5 218 ? 107.999 113.775 137.893 1.00 74.85 218 PHE F O 1
ATOM 13777 N N . LEU E 5 219 ? 107.956 112.306 136.150 1.00 79.99 219 LEU F N 1
ATOM 13778 C CA . LEU E 5 219 ? 106.510 112.284 135.985 1.00 79.71 219 LEU F CA 1
ATOM 13779 C C . LEU E 5 219 ? 105.993 110.885 136.282 1.00 80.16 219 LEU F C 1
ATOM 13780 O O . LEU E 5 219 ? 106.461 109.907 135.689 1.00 78.56 219 LEU F O 1
ATOM 13785 N N . LYS E 5 220 ? 105.031 110.792 137.194 1.00 86.92 220 LYS F N 1
ATOM 13786 C CA . LYS E 5 220 ? 104.346 109.543 137.488 1.00 88.00 220 LYS F CA 1
ATOM 13787 C C . LYS E 5 220 ? 102.879 109.678 137.112 1.00 87.90 220 LYS F C 1
ATOM 13788 O O . LYS E 5 220 ? 102.280 110.745 137.284 1.00 86.60 220 LYS F O 1
ATOM 13794 N N . SER E 5 221 ? 102.304 108.597 136.594 1.00 95.86 221 SER F N 1
ATOM 13795 C CA . SER E 5 221 ? 100.896 108.605 136.219 1.00 97.26 221 SER F CA 1
ATOM 13796 C C . SER E 5 221 ? 100.033 108.671 137.472 1.00 96.72 221 SER F C 1
ATOM 13797 O O . SER E 5 221 ? 100.116 107.794 138.338 1.00 98.08 221 SER F O 1
ATOM 13800 N N . ILE E 5 222 ? 99.209 109.716 137.571 1.00 96.99 222 ILE F N 1
ATOM 13801 C CA . ILE E 5 222 ? 98.364 109.887 138.750 1.00 101.14 222 ILE F CA 1
ATOM 13802 C C . ILE E 5 222 ? 97.346 108.757 138.847 1.00 104.58 222 ILE F C 1
ATOM 13803 O O . ILE E 5 222 ? 97.105 108.212 139.933 1.00 100.63 222 ILE F O 1
ATOM 13808 N N . GLU E 5 223 ? 96.744 108.381 137.720 1.00 105.87 223 GLU F N 1
ATOM 13809 C CA . GLU E 5 223 ? 95.758 107.303 137.659 1.00 104.24 223 GLU F CA 1
ATOM 13810 C C . GLU E 5 223 ? 94.606 107.528 138.635 1.00 103.32 223 GLU F C 1
ATOM 13811 O O . GLU E 5 223 ? 93.515 106.985 138.458 1.00 102.05 223 GLU F O 1
ATOM 13813 N N . MET E 5 240 ? 95.387 118.123 135.572 1.00 98.65 240 MET F N 1
ATOM 13814 C CA . MET E 5 240 ? 96.094 119.326 135.997 1.00 101.46 240 MET F CA 1
ATOM 13815 C C . MET E 5 240 ? 97.405 119.502 135.222 1.00 102.69 240 MET F C 1
ATOM 13816 O O . MET E 5 240 ? 97.872 120.627 135.031 1.00 101.15 240 MET F O 1
ATOM 13821 N N . ILE E 5 241 ? 97.979 118.396 134.755 1.00 94.00 241 ILE F N 1
ATOM 13822 C CA . ILE E 5 241 ? 99.078 118.446 133.794 1.00 88.56 241 ILE F CA 1
ATOM 13823 C C . ILE E 5 241 ? 99.146 117.100 133.085 1.00 86.58 241 ILE F C 1
ATOM 13824 O O . ILE E 5 241 ? 99.094 116.045 133.721 1.00 90.14 241 ILE F O 1
ATOM 13829 N N . THR E 5 242 ? 99.251 117.145 131.758 1.00 92.02 242 THR F N 1
ATOM 13830 C CA . THR E 5 242 ? 99.318 115.941 130.942 1.00 96.28 242 THR F CA 1
ATOM 13831 C C . THR E 5 242 ? 100.285 116.181 129.795 1.00 95.67 242 THR F C 1
ATOM 13832 O O . THR E 5 242 ? 100.448 117.312 129.332 1.00 96.69 242 THR F O 1
ATOM 13836 N N . ASP E 5 243 ? 100.933 115.109 129.336 1.00 97.42 243 ASP F N 1
ATOM 13837 C CA . ASP E 5 243 ? 101.874 115.219 128.225 1.00 99.62 243 ASP F CA 1
ATOM 13838 C C . ASP E 5 243 ? 101.271 114.765 126.899 1.00 100.23 243 ASP F C 1
ATOM 13839 O O . ASP E 5 243 ? 101.050 115.587 126.005 1.00 100.08 243 ASP F O 1
ATOM 13844 N N . GLU E 5 244 ? 100.947 113.476 126.778 1.00 100.63 244 GLU F N 1
ATOM 13845 C CA . GLU E 5 244 ? 100.308 112.911 125.584 1.0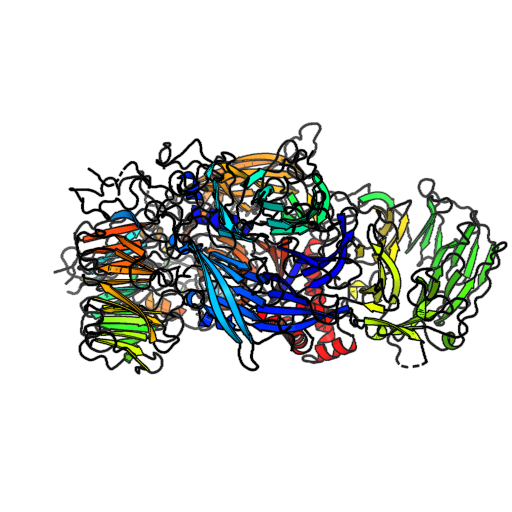0 100.15 244 GLU F CA 1
ATOM 13846 C C . GLU E 5 244 ? 99.209 111.976 126.091 1.00 100.54 244 GLU F C 1
ATOM 13847 O O . GLU E 5 244 ? 99.448 110.788 126.322 1.00 99.17 244 GLU F O 1
ATOM 13853 N N . GLY E 5 245 ? 98.009 112.521 126.259 1.00 100.76 245 GLY F N 1
ATOM 13854 C CA . GLY E 5 245 ? 96.902 111.692 126.690 1.00 98.77 245 GLY F CA 1
ATOM 13855 C C . GLY E 5 245 ? 96.826 111.532 128.194 1.00 100.46 245 GLY F C 1
ATOM 13856 O O . GLY E 5 245 ? 96.243 112.367 128.892 1.00 100.16 245 GLY F O 1
ATOM 13857 N N . LYS E 5 246 ? 97.405 110.441 128.693 1.00 99.91 246 LYS F N 1
ATOM 13858 C CA . LYS E 5 246 ? 97.343 110.120 130.112 1.00 99.53 246 LYS F CA 1
ATOM 13859 C C . LYS E 5 246 ? 97.958 111.229 130.957 1.00 97.11 246 LYS F C 1
ATOM 13860 O O . LYS E 5 246 ? 98.974 111.825 130.592 1.00 93.08 246 LYS F O 1
ATOM 13862 N N . PHE E 5 247 ? 97.326 111.501 132.094 1.00 95.26 247 PHE F N 1
ATOM 13863 C CA . PHE E 5 247 ? 97.772 112.553 132.992 1.00 92.79 247 PHE F CA 1
ATOM 13864 C C . PHE E 5 247 ? 98.937 112.071 133.846 1.00 94.53 247 PHE F C 1
ATOM 13865 O O . PHE E 5 247 ? 99.053 110.885 134.168 1.00 97.18 247 PHE F O 1
ATOM 13873 N N . VAL E 5 248 ? 99.808 113.009 134.212 1.00 90.89 248 VAL F N 1
ATOM 13874 C CA . VAL E 5 248 ? 100.959 112.749 135.064 1.00 90.25 248 VAL F CA 1
ATOM 13875 C C . VAL E 5 248 ? 101.091 113.895 136.061 1.00 88.55 248 VAL F C 1
ATOM 13876 O O . VAL E 5 248 ? 100.302 114.842 136.062 1.00 89.89 248 VAL F O 1
ATOM 13880 N N . VAL E 5 249 ? 102.099 113.796 136.926 1.00 83.34 249 VAL F N 1
ATOM 13881 C CA . VAL E 5 249 ? 102.418 114.847 137.885 1.00 83.39 249 VAL F CA 1
ATOM 13882 C C . VAL E 5 249 ? 103.926 114.863 138.086 1.00 83.26 249 VAL F C 1
ATOM 13883 O O . VAL E 5 249 ? 104.588 113.824 138.034 1.00 80.92 249 VAL F O 1
ATOM 13887 N N . GLN E 5 250 ? 104.474 116.056 138.299 1.00 79.89 250 GLN F N 1
ATOM 13888 C CA . GLN E 5 250 ? 105.904 116.190 138.539 1.00 80.27 250 GLN F CA 1
ATOM 13889 C C . GLN E 5 250 ? 106.239 115.815 139.974 1.00 84.55 250 GLN F C 1
ATOM 13890 O O . GLN E 5 250 ? 105.527 116.192 140.910 1.00 84.23 250 GLN F O 1
ATOM 13896 N N . VAL E 5 251 ? 107.338 115.072 140.132 1.00 81.69 251 VAL F N 1
ATOM 13897 C CA . VAL E 5 251 ? 107.800 114.664 141.489 1.00 77.82 251 VAL F CA 1
ATOM 13898 C C . VAL E 5 251 ? 109.205 115.234 141.699 1.00 79.90 251 VAL F C 1
ATOM 13899 O O . VAL E 5 251 ? 109.969 115.290 140.716 1.00 80.38 251 VAL F O 1
ATOM 13903 N N . GLU E 5 252 ? 109.528 115.646 142.927 1.00 82.97 252 GLU F N 1
ATOM 13904 C CA . GLU E 5 252 ? 110.889 116.160 143.229 1.00 78.69 252 GLU F CA 1
ATOM 13905 C C . GLU E 5 252 ? 111.898 115.040 142.977 1.00 83.30 252 GLU F C 1
ATOM 13906 O O . GLU E 5 252 ? 111.552 113.875 143.250 1.00 87.08 252 GLU F O 1
ATOM 13912 N N . ASP E 5 253 ? 113.087 115.369 142.462 1.00 77.86 253 ASP F N 1
ATOM 13913 C CA . ASP E 5 253 ? 114.132 114.319 142.329 1.00 80.48 253 ASP F CA 1
ATOM 13914 C C . ASP E 5 253 ? 114.718 114.101 143.727 1.00 82.86 253 ASP F C 1
ATOM 13915 O O . ASP E 5 253 ? 115.781 114.677 144.022 1.00 82.10 253 ASP F O 1
ATOM 13920 N N . LYS E 5 254 ? 114.035 113.310 144.560 1.00 87.50 254 LYS F N 1
ATOM 13921 C CA . LYS E 5 254 ? 114.486 113.106 145.963 1.00 88.46 254 LYS F CA 1
ATOM 13922 C C . LYS E 5 254 ? 115.783 112.295 145.961 1.00 90.26 254 LYS F C 1
ATOM 13923 O O . LYS E 5 254 ? 115.884 111.347 146.760 1.00 90.05 254 LYS F O 1
ATOM 13925 N N . GLN E 5 255 ? 116.723 112.642 145.083 1.00 83.04 255 GLN F N 1
ATOM 13926 C CA . GLN E 5 255 ? 118.047 111.973 145.060 1.00 83.26 255 GLN F CA 1
ATOM 13927 C C . GLN E 5 255 ? 119.101 113.079 145.068 1.00 84.36 255 GLN F C 1
ATOM 13928 O O . GLN E 5 255 ? 120.050 112.986 145.864 1.00 87.26 255 GLN F O 1
ATOM 13934 N N . SER E 5 256 ? 118.914 114.096 144.225 1.00 75.20 256 SER F N 1
ATOM 13935 C CA . SER E 5 256 ? 119.845 115.252 144.213 1.00 71.66 256 SER F CA 1
ATOM 13936 C C . SER E 5 256 ? 119.772 115.962 145.566 1.00 70.56 256 SER F C 1
ATOM 13937 O O . SER E 5 256 ? 120.834 116.339 146.093 1.00 78.98 256 SER F O 1
ATOM 13940 N N . TRP E 5 257 ? 118.562 116.119 146.107 1.00 64.61 257 TRP F N 1
ATOM 13941 C CA . TRP E 5 257 ? 118.399 116.761 147.437 1.00 67.06 257 TRP F CA 1
ATOM 13942 C C . TRP E 5 257 ? 119.088 115.898 148.496 1.00 71.68 257 TRP F C 1
ATOM 13943 O O . TRP E 5 257 ? 119.753 116.469 149.378 1.00 71.60 257 TRP F O 1
ATOM 13954 N N . GLU E 5 258 ? 118.934 114.575 148.399 1.00 78.18 258 GLU F N 1
ATOM 13955 C CA . GLU E 5 258 ? 119.570 113.650 149.373 1.00 72.60 258 GLU F CA 1
ATOM 13956 C C . GLU E 5 258 ? 121.092 113.766 149.259 1.00 72.82 258 GLU F C 1
ATOM 13957 O O . GLU E 5 258 ? 121.751 113.861 150.308 1.00 77.83 258 GLU F O 1
ATOM 13963 N N . ASP E 5 259 ? 121.621 113.764 148.033 1.00 73.62 259 ASP F N 1
ATOM 13964 C CA . ASP E 5 259 ? 123.084 113.931 147.830 1.00 73.03 259 ASP F CA 1
ATOM 13965 C C . ASP E 5 259 ? 123.515 115.239 148.495 1.00 72.87 259 ASP F C 1
ATOM 13966 O O . ASP E 5 259 ? 124.553 115.239 149.178 1.00 76.47 259 ASP F O 1
ATOM 13971 N N . TYR E 5 260 ? 122.739 116.306 148.301 1.00 61.63 260 TYR F N 1
ATOM 13972 C CA . TYR E 5 260 ? 123.038 117.612 148.936 1.00 63.40 260 TYR F CA 1
ATOM 13973 C C . TYR E 5 260 ? 123.081 117.404 150.449 1.00 69.51 260 TYR F C 1
ATOM 13974 O O . TYR E 5 260 ? 123.974 117.968 151.111 1.00 75.35 260 TYR F O 1
ATOM 13983 N N . GLN E 5 261 ? 122.144 116.609 150.970 1.00 72.16 261 GLN F N 1
ATOM 13984 C CA . GLN E 5 261 ? 122.121 116.312 152.423 1.00 69.72 261 GLN F CA 1
ATOM 13985 C C . GLN E 5 261 ? 123.386 115.524 152.773 1.00 68.49 261 GLN F C 1
ATOM 13986 O O . GLN E 5 261 ? 124.066 115.902 153.748 1.00 69.23 261 GLN F O 1
ATOM 13992 N N . ARG E 5 262 ? 123.694 114.485 151.989 1.00 71.44 262 ARG F N 1
ATOM 13993 C CA . ARG E 5 262 ? 124.896 113.705 152.263 1.00 69.17 262 ARG F CA 1
ATOM 13994 C C . ARG E 5 262 ? 126.142 114.578 152.233 1.00 72.26 262 ARG F C 1
ATOM 13995 O O . ARG E 5 262 ? 127.015 114.459 153.100 1.00 79.07 262 ARG F O 1
ATOM 14003 N N . LYS E 5 263 ? 126.243 115.462 151.239 1.00 68.16 263 LYS F N 1
ATOM 14004 C CA . LYS E 5 263 ? 127.396 116.346 151.139 1.00 64.25 263 LYS F CA 1
ATOM 14005 C C . LYS E 5 263 ? 127.410 117.399 152.237 1.00 62.41 263 LYS F C 1
ATOM 14006 O O . LYS E 5 263 ? 128.474 117.950 152.536 1.00 69.10 263 LYS F O 1
ATOM 14012 N N . ARG E 5 264 ? 126.257 117.694 152.841 1.00 69.51 264 ARG F N 1
ATOM 14013 C CA . ARG E 5 264 ? 126.229 118.600 153.982 1.00 69.14 264 ARG F CA 1
ATOM 14014 C C . ARG E 5 264 ? 126.844 117.978 155.228 1.00 72.93 264 ARG F C 1
ATOM 14015 O O . ARG E 5 264 ? 127.185 118.707 156.165 1.00 73.50 264 ARG F O 1
ATOM 14023 N N . GLU E 5 265 ? 126.989 116.656 155.262 1.00 85.74 265 GLU F N 1
ATOM 14024 C CA . GLU E 5 265 ? 127.572 115.992 156.416 1.00 84.91 265 GLU F CA 1
ATOM 14025 C C . GLU E 5 265 ? 129.073 116.262 156.487 1.00 88.46 265 GLU F C 1
ATOM 14026 O O . GLU E 5 265 ? 129.731 116.547 155.483 1.00 89.84 265 GLU F O 1
ATOM 14032 N N . ASN E 5 266 ? 129.611 116.167 157.700 1.00 90.20 266 ASN F N 1
ATOM 14033 C CA . ASN E 5 266 ? 131.022 116.454 157.916 1.00 89.97 266 ASN F CA 1
ATOM 14034 C C . ASN E 5 266 ? 131.888 115.348 157.328 1.00 92.32 266 ASN F C 1
ATOM 14035 O O . ASN E 5 266 ? 131.654 114.161 157.580 1.00 91.88 266 ASN F O 1
ATOM 14040 N N . ARG E 5 267 ? 132.884 115.742 156.536 1.00 90.24 267 ARG F N 1
ATOM 14041 C CA . ARG E 5 267 ? 133.865 114.849 155.925 1.00 90.62 267 ARG F CA 1
ATOM 14042 C C . ARG E 5 267 ? 133.232 113.805 155.013 1.00 90.50 267 ARG F C 1
ATOM 14043 O O . ARG E 5 267 ? 133.827 112.744 154.789 1.00 89.87 267 ARG F O 1
ATOM 14045 N N . GLN E 5 268 ? 132.045 114.071 154.479 1.00 89.88 268 GLN F N 1
ATOM 14046 C CA . GLN E 5 268 ? 131.345 113.087 153.663 1.00 89.41 268 GLN F CA 1
ATOM 14047 C C . GLN E 5 268 ? 131.239 113.542 152.212 1.00 85.82 268 GLN F C 1
ATOM 14048 O O . GLN E 5 268 ? 131.841 112.943 151.321 1.00 82.68 268 GLN F O 1
#

Solvent-accessible surface area: 60576 Å² total; per-residue (Å²): 14,2,0,6,10,10,11,0,4,5,3,8,1,24,37,12,43,24,14,61,0,13,26,53,125,74,72,1,0,0,0,0,18,6,9,1,0,0,0,0,89,14,12,157,83,0,82,9,32,8,26,17,8,5,11,2,29,1,32,2,10,26,14,4,45,3,79,28,131,148,43,100,18,16,0,0,0,0,2,1,17,30,3,27,1,0,0,0,54,12,37,61,132,64,31,44,11,51,40,69,36,50,29,132,2,63,57,103,0,112,27,88,6,38,24,46,16,34,91,80,2,36,12,34,44,14,72,61,35,38,0,1,0,3,14,9,46,20,6,0,1,0,4,2,12,86,170,194,49,29,2,40,31,25,11,13,40,0,42,104,13,47,149,27,2,68,4,12,16,1,0,32,5,4,38,118,61,138,78,12,0,0,0,0,0,0,5,30,74,2,10,17,2,6,10,22,77,75,13,110,27,15,0,38,1,0,0,0,16,0,55,28,60,60,50,179,105,64,8,130,19,76,32,73,68,80,15,82,19,40,99,0,2,23,7,2,11,4,2,10,14,0,33,39,0,0,0,0,0,0,1,0,1,0,0,0,1,6,21,94,7,81,19,35,4,2,0,10,0,8,63,19,9,20,71,80,64,13,130,103,57,108,45,45,119,18,92,98,66,5,37,0,19,7,106,82,5,20,33,17,60,6,72,41,13,118,95,97,126,30,35,6,0,0,0,1,8,36,151,5,31,3,9,22,0,7,26,93,21,138,38,79,52,19,88,106,6,22,2,59,116,3,66,45,137,83,88,36,5,89,84,7,26,23,7,80,16,21,12,34,4,18,60,73,113,39,3,118,72,1,10,2,0,0,0,1,8,1,6,35,1,8,0,0,56,0,29,30,30,106,83,129,18,72,4,68,88,22,14,46,3,18,1,0,0,0,0,4,8,15,14,2,0,16,14,11,3,25,72,79,85,32,126,62,12,54,7,2,1,67,47,5,7,5,2,0,0,0,0,0,18,20,16,5,6,10,0,1,0,2,10,16,1,0,59,3,89,26,84,60,24,35,138,19,137,53,7,43,58,3,23,16,4,61,17,88,58,46,18,70,11,0,0,2,4,15,63,120,63,53,103,0,30,2,33,10,11,82,85,142,26,49,111,72,86,24,37,51,9,52,44,93,13,21,2,34,54,2,19,31,3,2,117,89,110,32,0,0,0,0,2,38,47,47,0,8,0,0,23,28,121,1,146,97,45,26,71,34,123,4,119,121,84,4,83,60,20,20,30,53,63,58,16,0,0,0,8,8,63,59,20,60,12,75,1,17,43,9,43,88,86,90,22,120,110,8,88,138,4,104,46,2,68,35,5,117,124,31,78,12,37,10,10,35,10,4,92,0,13,0,0,0,80,62,21,149,77,54,102,54,85,57,62,65,42,23,0,0,0,0,0,2,6,54,14,20,0,0,0,0,17,70,130,20,126,82,87,3,3,14,0,35,11,0,42,67,5,53,62,35,0,89,5,28,67,20,142,148,164,108,102,67,34,1,29,40,4,15,13,17,59,0,0,53,88,36,80,25,8,8,0,0,0,0,4,88,8,0,9,9,14,11,0,40,16,2,74,106,82,46,7,76,0,24,27,56,28,28,12,11,20,36,23,18,2,0,0,31,60,114,1,8,41,110,6,42,83,90,29,100,5,57,6,39,64,6,81,64,0,44,25,4,3,0,0,0,0,0,0,36,35,2,4,0,1,0,4,14,16,18,5,20,6,1,8,0,15,6,2,34,41,31,6,35,1,4,6,55,28,41,105,117,7,0,0,5,0,4,66,98,54,5,0,4,0,6,23,0,15,62,98,54,18,25,1,0,11,29,37,0,0,34,26,7,114,9,20,82,145,150,58,47,12,58,1,0,0,29,5,11,2,0,48,103,6,62,1,0,0,0,0,2,0,57,73,33,80,3,69,8,64,14,38,87,70,64,74,16,77,16,108,57,120,127,16,33,54,0,50,0,1,32,0,0,0,0,0,0,5,5,136,44,35,123,40,12,24,85,44,92,10,100,98,16,0,0,0,13,25,3,45,11,9,52,0,7,6,37,53,89,97,97,114,101,64,5,8,0,0,0,0,5,0,22,0,20,6,5,14,24,46,17,49,0,2,0,14,0,5,7,0,52,80,46,138,54,57,139,86,36,108,20,23,46,48,72,22,90,82,22,47,85,58,109,13,89,2,2,0,4,1,0,3,41,0,21,3,3,0,0,0,0,24,24,47,54,0,15,0,6,10,1,71,91,115,51,41,14,53,24,10,2,21,18,46,6,30,2,6,2,6,11,0,24,30,2,13,1,0,0,0,2,0,4,0,33,31,0,2,28,0,0,0,0,0,3,60,9,36,31,23,18,55,0,2,36,0,73,54,78,18,27,0,0,2,0,5,0,1,2,28,37,26,36,0,24,0,0,0,1,8,23,53,39,19,0,19,0,0,34,4,2,4,102,68,70,129,0,16,2,0,26,57,4,39,86,39,12,29,3,9,1,14,10,32,1,3,18,10,32,24,0,24,49,14,62,26,74,98,135,72,26,7,0,0,0,0,0,4,20,13,0,7,0,0,7,0,3,1,7,42,75,81,65,8,135,45,0,65,42,2,6,41,42,0,11,101,104,21,157,21,13,1,31,2,58,3,71,114,16,11,96,90,143,25,4,0,3,0,5,2,0,18,33,0,10,16,6,10,38,85,77,0,86,52,0,3,122,55,41,41,87,143,4,16,67,65,0,2,66,2,0,0,18,2,33,1,0,24,34,8,4,8,102,16,130,88,15,28,47,28,112,18,47,147,8,81,16,147,10,25,58,18,0,55,94,19,41,37,1,4,17,44,10,39,15,84,96,10,97,107,40,73,28,101,71,13,91,99,39,5,101,92,16,73,79,4,71,52,4,19,20,50,68,3,30,112,26,65,74,1,4,150,101,55,34,102,31,19,9,27,38,45,76,82,10,99,102,2,21,15,42,30,66,161,78,53,55,137,160,108,105,7,12,2,12,2,1,2,3,0,0,2,1,0,10,10,48,23,2,27,44,46,52,51,42,8,0,38,6,3,5,0,8,2,9,4,0,0,0,12,22,7,85,23,54,41,8,4,12,1,14,6,5,28,3,1,25,17,5,32,11,167,93,112,56,42,2,36,13,8,46,3,8,23,42,4,52,14,0,0,0,0,2,125,8,0,21,0,0,0,14,18,7,54,21,2,46,63,68,85,37,15,6,4,1,46,15,8,0,24,8,8,49,20,3,92,9,23,35,18,0,0,0,0,2,38,95,0,27,0,4,0,5,37,69,21,4,3,7,1,50,38,20,106,78,0,4,115,81,13,0,78,13,0,3,3,6,39,113,10,43,58,0,0,0,0,0,48,45,56,36,0,24,2,14,18,3,15,81,9,48,81,78,82,56,0,84,28,0,139,182,13,0,54,3,0,14,16,4,24,109,97,46,12,0,0,0,0,0,66,28,44,24,0,33,0,1,50,17,85,56,11,85,49,96,41,45,6,117,98,3,142,87,10,0,22,53,0,28,0,10,63,53,73,0,35,3,0,0,0,0,0,99,32,73,0,0,21,0,0,2,25,81,83,108,31,101,54,40,1,52,4,132,29,100,25,40,1,66,4,0,39,8,0,28,11,4,9,0,2,2,0,0,0,0,127,80,0,4,0,26,2,1,0,4,45,8,50,61,101,108,25,20,17,44,0,46,82,0,4,84,118,4,0,31,10,8,3,13,0,36,7,5,11,1,0,0,0,0,0,88,25,88,20,0,2,1,0,2,2,6,7,4,58,20,49,8,28,33,58,12,0,0,30,36,93,126,49,106,159,15,7,66,131,20,14,22,65,28,24,33,10,6,54,57,168,27,52,17,133,258,72,50,136,15,52,17,15,34,164,96,18,24,114,75,110,131,112,4,26,41,142,62,73,98,16,38,32,51,54,14,65,79,14,19,103,58,27,51,89,29,93,88,97,53,88

GO terms:
  GO:0003723 RNA binding (F, IDA)
  GO:0005847 mRNA cleavage and polyadenylation specificity factor complex (C, IDA)
  GO:0005634 nucleus (C, HDA)
  GO:0005739 mitochondrion (C, HDA)
  GO:0006369 termination of RNA polymerase II transcription (P, IMP)
  GO:0005515 protein binding (F, IPI)

Secondary structure (P-SEA, 3-state):
cbbbbbcccccccccccccccccccbbbbbbbcccbbbbbbbcccbbbbbcbbbbbccccccccccccccccbbbbbbbcccbbbbbbbbcccccbbbbccccccaaaaaaacccccccbbbbbbbccccbbbbbcccbbbbbbbccccccbbbbbcccccccccccccbbbbbcccccbbbbbbbbcccccccccccccccbbbbbbbbbccccccbbbbbbccccccccccccccbbbbcccbbbbbcccbbbbbcccccccbbbbcccccccccccccccccccccccccccbbbbbbbccccccccbbbbbbcccbbbbbbbbcccccccccccccccccccccccccccccccccccccccccbbbbbbbbccccccbbbbccccccbbbbbccccccccccccccccccccccccccccccccccbbbbbbbbbcccbbbbbccccbbbbbbccccccccccbbbbbbcccccccbbbbbcccbbbbbcccccccccccccccccccccccccccccccbbbbbcccbbbbbcccccccbbbbbcccccbbbbcccbbbbbccccbbbbbbccccccccbbbbbccccccccccccbbbbbcccccccccccccccccccccccccccccccccccccccbbbbbccccccccbbbbbbbcccccccccbbbbbbbcccbbbbbbbbbccccbbbbbbcccccccbbbbbccccccccccccccccccccccbbbbbbbbcccccccbbbbbccbbbbbbbcccccbbbbbcccccccbbbbccccbbbbbccccbbbbbbbbcccccccccbbbbbbbcccccccccccccccccccccbbbbbbbbbcbbbbbccccccccccccccccccccccbbbbbccccccccbbbbbccccccccccccccccccccbbbbbbbbbbbbcccccccccccbbbbbbbbbcccccccccccbbbbbccccccccccccccccccbbbbbcccbbbbbbbccccbbbbccccccccccccccccccbbbbbbccccbbbbbbbcccccccccccccccccccbbbbbccccbbbbbbbccccbbbbbbbccccccccccccccccccccccccccbbbbbbbbbccccccbbbbbbbccbbbbbbbbbcaaaaaaaaaaaaaaaacccccccccaaaaaaccccccaaaaaaaaaccaaaaaaaaaccccaaaaaaaaaaaaaaaccccccccc/cccccccccccccaaaaaaaacccccccccccccccccccccccccccccccccccccccccccccccccccccccccccccccccccccccc/cccbbbbaaaaaaaaaaaaaaccccccccccccccccccccccccccccccccccccccccccccccccccccccccccbbbbbcccbbbbbbbccccbbbbbbcccccccccccccccccbbbbbccccbbbbbccccccccccccccccccccccccccccbbbbbccccbbbbbcccccccccccccccccccccccccccbbbbbbccccbbbbbcccccccccccccccccccccccccccccbbbbbccccbbbbbcccccccccbbbbbcccccccccccccccccccccccccbbbbbccccccccccccccccccccccccccccccbbbbbccccbbbbbbbbccccccccccccccccccccccccccccccccccccccc/cccccccccccccccccccccccbbbbbbcaaaaaaaaaaaacccc

Radius of gyration: 37.55 Å; Cα contacts (8 Å, |Δi|>4): 4983; chains: 4; bounding box: 123×98×76 Å